Protein 8QRZ (pdb70)

Structure (mmCIF, N/CA/C/O backbone):
data_8QRZ
#
_entry.id   8QRZ
#
_cell.length_a   78.220
_cell.length_b   80.410
_cell.length_c   82.960
_cell.angle_alpha   90.17
_cell.angle_beta   94.39
_cell.angle_gamma   106.58
#
_symmetry.space_group_name_H-M   'P 1'
#
loop_
_entity.id
_entity.type
_entity.pdbx_description
1 polymer 'Sugar phosphate isomerase'
2 non-polymer 'RUBIDIUM ION'
3 water water
#
loop_
_atom_site.group_PDB
_atom_site.id
_atom_site.type_symbol
_atom_site.label_atom_id
_atom_site.label_alt_id
_atom_site.label_comp_id
_atom_site.label_asym_id
_atom_site.label_entity_id
_atom_site.label_seq_id
_atom_site.pdbx_PDB_ins_code
_atom_site.Cartn_x
_atom_site.Cartn_y
_atom_site.Cartn_z
_atom_site.occupancy
_atom_site.B_iso_or_equiv
_atom_site.auth_seq_id
_atom_site.auth_comp_id
_atom_site.auth_asym_id
_atom_site.auth_atom_id
_atom_site.pdbx_PDB_model_num
ATOM 1 N N . MET A 1 1 ? 0.860 17.625 0.196 1.00 44.41 1 MET A N 1
ATOM 2 C CA . MET A 1 1 ? 1.326 16.218 0.218 1.00 37.96 1 MET A CA 1
ATOM 3 C C . MET A 1 1 ? 2.840 16.215 0.429 1.00 39.28 1 MET A C 1
ATOM 4 O O . MET A 1 1 ? 3.517 17.014 -0.205 1.00 37.41 1 MET A O 1
ATOM 9 N N . LEU A 1 2 ? 3.335 15.332 1.280 1.00 28.65 2 LEU A N 1
ATOM 10 C CA . LEU A 1 2 ? 4.778 15.323 1.601 1.00 24.10 2 LEU A CA 1
ATOM 11 C C . LEU A 1 2 ? 5.606 14.680 0.486 1.00 25.50 2 LEU A C 1
ATOM 12 O O . LEU A 1 2 ? 5.080 13.822 -0.222 1.00 25.84 2 LEU A O 1
ATOM 17 N N . LEU A 1 3 ? 6.843 15.132 0.340 1.00 25.01 3 LEU A N 1
ATOM 18 C CA . LEU A 1 3 ? 7.762 14.616 -0.665 1.00 27.73 3 LEU A CA 1
ATOM 19 C C . LEU A 1 3 ? 8.750 13.654 -0.019 1.00 25.94 3 LEU A C 1
ATOM 20 O O . LEU A 1 3 ? 9.091 13.790 1.162 1.00 25.22 3 LEU A O 1
ATOM 25 N N . GLU A 1 4 ? 9.202 12.681 -0.812 1.00 25.08 4 GLU A N 1
ATOM 26 C CA . GLU A 1 4 ? 10.209 11.725 -0.373 1.00 26.75 4 GLU A CA 1
ATOM 27 C C . GLU A 1 4 ? 11.578 12.397 -0.249 1.00 30.07 4 GLU A C 1
ATOM 28 O O . GLU A 1 4 ? 11.886 13.383 -0.934 1.00 22.15 4 GLU A O 1
ATOM 34 N N . ARG A 1 5 ? 12.401 11.853 0.654 1.00 29.91 5 ARG A N 1
ATOM 35 C CA . ARG A 1 5 ? 13.720 12.424 0.920 1.00 31.80 5 ARG A CA 1
ATOM 36 C C . ARG A 1 5 ? 14.619 12.373 -0.315 1.00 31.82 5 ARG A C 1
ATOM 37 O O . ARG A 1 5 ? 15.312 13.349 -0.639 1.00 34.79 5 ARG A O 1
ATOM 45 N N . ASP A 1 6 ? 14.594 11.250 -1.009 1.00 34.57 6 ASP A N 1
ATOM 46 C CA . ASP A 1 6 ? 15.376 11.123 -2.261 1.00 31.85 6 ASP A CA 1
ATOM 47 C C . ASP A 1 6 ? 14.842 12.134 -3.274 1.00 30.58 6 ASP A C 1
ATOM 48 O O . ASP A 1 6 ? 13.620 12.264 -3.383 1.00 28.46 6 ASP A O 1
ATOM 53 N N . LEU A 1 7 ? 15.752 12.820 -3.963 1.00 27.42 7 LEU A N 1
ATOM 54 C CA . LEU A 1 7 ? 15.330 13.824 -4.970 1.00 28.21 7 LEU A CA 1
ATOM 55 C C . LEU A 1 7 ? 14.469 13.103 -6.010 1.00 22.73 7 LEU A C 1
ATOM 56 O O . LEU A 1 7 ? 13.400 13.601 -6.322 1.00 25.13 7 LEU A O 1
ATOM 61 N N . ILE A 1 8 ? 14.915 11.935 -6.472 1.00 24.61 8 ILE A N 1
ATOM 62 C CA . ILE A 1 8 ? 14.075 11.134 -7.404 1.00 22.55 8 ILE A CA 1
ATOM 63 C C . ILE A 1 8 ? 12.941 10.507 -6.594 1.00 28.07 8 ILE A C 1
ATOM 64 O O . ILE A 1 8 ? 13.230 9.714 -5.709 1.00 31.55 8 ILE A O 1
ATOM 69 N N . GLN A 1 9 ? 11.706 10.906 -6.871 1.00 29.53 9 GLN A N 1
ATOM 70 C CA . GLN A 1 9 ? 10.554 10.302 -6.202 1.00 26.30 9 GLN A CA 1
ATOM 71 C C . GLN A 1 9 ? 10.275 8.927 -6.784 1.00 27.35 9 GLN A C 1
ATOM 72 O O . GLN A 1 9 ? 10.433 8.709 -7.988 1.00 24.05 9 GLN A O 1
ATOM 78 N N . SER A 1 10 ? 9.864 7.986 -5.924 1.00 24.27 10 SER A N 1
ATOM 79 C CA . SER A 1 10 ? 9.288 6.751 -6.442 1.00 28.25 10 SER A CA 1
ATOM 80 C C . SER A 1 10 ? 7.908 6.999 -7.026 1.00 25.74 10 SER A C 1
ATOM 81 O O . SER A 1 10 ? 7.582 6.486 -8.102 1.00 26.37 10 SER A O 1
ATOM 84 N N . VAL A 1 11 ? 7.084 7.796 -6.347 1.00 24.83 11 VAL A N 1
ATOM 85 C CA . VAL A 1 11 ? 5.716 7.994 -6.817 1.00 24.53 11 VAL A CA 1
ATOM 86 C C . VAL A 1 11 ? 5.709 8.848 -8.086 1.00 30.79 11 VAL A C 1
ATOM 87 O O . VAL A 1 11 ? 6.370 9.894 -8.159 1.00 28.04 11 VAL A O 1
ATOM 91 N N . GLY A 1 12 ? 4.973 8.391 -9.109 1.00 26.94 12 GLY A N 1
ATOM 92 C CA . GLY A 1 12 ? 4.877 9.091 -10.371 1.00 26.16 12 GLY A CA 1
ATOM 93 C C . GLY A 1 12 ? 5.773 8.570 -11.484 1.00 31.66 12 GLY A C 1
ATOM 94 O O . GLY A 1 12 ? 5.657 9.048 -12.628 1.00 27.52 12 GLY A O 1
ATOM 95 N N . PHE A 1 13 ? 6.663 7.619 -11.187 1.00 28.35 13 PHE A N 1
ATOM 96 C CA . PHE A 1 13 ? 7.559 7.013 -12.173 1.00 24.06 13 PHE A CA 1
ATOM 97 C C . PHE A 1 13 ? 6.752 6.013 -12.992 1.00 32.48 13 PHE A C 1
ATOM 98 O O . PHE A 1 13 ? 6.490 4.884 -12.551 1.00 25.74 13 PHE A O 1
ATOM 106 N N . ARG A 1 14 ? 6.347 6.426 -14.190 1.00 26.54 14 ARG A N 1
ATOM 107 C CA . ARG A 1 14 ? 5.342 5.689 -14.940 1.00 28.33 14 ARG A CA 1
ATOM 108 C C . ARG A 1 14 ? 5.509 6.028 -16.412 1.00 28.44 14 ARG A C 1
ATOM 109 O O . ARG A 1 14 ? 6.091 7.059 -16.766 1.00 24.67 14 ARG A O 1
ATOM 117 N N . ASN A 1 15 ? 5.043 5.120 -17.265 1.00 22.42 15 ASN A N 1
ATOM 118 C CA . ASN A 1 15 ? 4.983 5.417 -18.683 1.00 26.94 15 ASN A CA 1
ATOM 119 C C . ASN A 1 15 ? 3.825 6.367 -18.950 1.00 28.63 15 ASN A C 1
ATOM 120 O O . ASN A 1 15 ? 2.809 6.358 -18.250 1.00 28.08 15 ASN A O 1
ATOM 125 N N . VAL A 1 16 ? 3.953 7.157 -20.010 1.00 28.64 16 VAL A N 1
ATOM 126 C CA . VAL A 1 16 ? 2.955 8.161 -20.343 1.00 33.32 16 VAL A CA 1
ATOM 127 C C . VAL A 1 16 ? 2.337 7.806 -21.683 1.00 32.39 16 VAL A C 1
ATOM 128 O O . VAL A 1 16 ? 3.051 7.472 -22.632 1.00 31.40 16 VAL A O 1
ATOM 132 N N A ARG A 1 17 ? 1.012 7.867 -21.753 0.57 34.12 17 ARG A N 1
ATOM 133 N N B ARG A 1 17 ? 1.013 7.869 -21.750 0.43 33.79 17 ARG A N 1
ATOM 134 C CA A ARG A 1 17 ? 0.265 7.465 -22.932 0.57 38.92 17 ARG A CA 1
ATOM 135 C CA B ARG A 1 17 ? 0.267 7.481 -22.933 0.43 38.91 17 ARG A CA 1
ATOM 136 C C A ARG A 1 17 ? -0.544 8.639 -23.468 0.57 40.21 17 ARG A C 1
ATOM 137 C C B ARG A 1 17 ? -0.509 8.671 -23.476 0.43 40.19 17 ARG A C 1
ATOM 138 O O A ARG A 1 17 ? -0.964 9.525 -22.716 0.57 40.80 17 ARG A O 1
ATOM 139 O O B ARG A 1 17 ? -0.870 9.594 -22.741 0.43 40.78 17 ARG A O 1
ATOM 154 N N . GLU A 1 18 ? -0.758 8.634 -24.780 1.00 33.49 18 GLU A N 1
ATOM 155 C CA . GLU A 1 18 ? -1.627 9.592 -25.445 1.00 41.61 18 GLU A CA 1
ATOM 156 C C . GLU A 1 18 ? -2.378 8.799 -26.488 1.00 38.17 18 GLU A C 1
ATOM 157 O O . GLU A 1 18 ? -1.750 8.103 -27.296 1.00 41.67 18 GLU A O 1
ATOM 163 N N . GLY A 1 19 ? -3.702 8.867 -26.439 1.00 43.26 19 GLY A N 1
ATOM 164 C CA . GLY A 1 19 ? -4.545 8.075 -27.319 1.00 44.36 19 GLY A CA 1
ATOM 165 C C . GLY A 1 19 ? -4.168 6.607 -27.400 1.00 46.33 19 GLY A C 1
ATOM 166 O O . GLY A 1 19 ? -4.252 6.001 -28.472 1.00 51.82 19 GLY A O 1
ATOM 167 N N . GLY A 1 20 ? -3.733 6.022 -26.283 1.00 47.03 20 GLY A N 1
ATOM 168 C CA . GLY A 1 20 ? -3.431 4.606 -26.206 1.00 46.51 20 GLY A CA 1
ATOM 169 C C . GLY A 1 20 ? -1.976 4.242 -26.435 1.00 44.55 20 GLY A C 1
ATOM 170 O O . GLY A 1 20 ? -1.499 3.258 -25.864 1.00 53.33 20 GLY A O 1
ATOM 171 N N . GLU A 1 21 ? -1.267 5.002 -27.260 1.00 45.43 21 GLU A N 1
ATOM 172 C CA . GLU A 1 21 ? 0.133 4.738 -27.548 1.00 48.38 21 GLU A CA 1
ATOM 173 C C . GLU A 1 21 ? 1.042 5.345 -26.480 1.00 46.37 21 GLU A C 1
ATOM 174 O O . GLU A 1 21 ? 0.784 6.442 -25.976 1.00 44.29 21 GLU A O 1
ATOM 180 N N . ILE A 1 22 ? 2.109 4.627 -26.134 1.00 45.62 22 ILE A N 1
ATOM 181 C CA . ILE A 1 22 ? 3.054 5.122 -25.138 1.00 41.80 22 ILE A CA 1
ATOM 182 C C . ILE A 1 22 ? 4.073 6.014 -25.824 1.00 37.57 22 ILE A C 1
ATOM 183 O O . ILE A 1 22 ? 4.813 5.561 -26.703 1.00 37.49 22 ILE A O 1
ATOM 188 N N . THR A 1 23 ? 4.158 7.261 -25.363 1.00 36.76 23 THR A N 1
ATOM 189 C CA . THR A 1 23 ? 5.023 8.308 -25.899 1.00 34.01 23 THR A CA 1
ATOM 190 C C . THR A 1 23 ? 6.315 8.486 -25.116 1.00 34.21 23 THR A C 1
ATOM 191 O O . THR A 1 23 ? 7.269 9.077 -25.631 1.00 28.68 23 THR A O 1
ATOM 195 N N . GLY A 1 24 ? 6.355 8.021 -23.874 1.00 32.40 24 GLY A N 1
ATOM 196 C CA . GLY A 1 24 ? 7.579 8.083 -23.102 1.00 31.91 24 GLY A CA 1
ATOM 197 C C . GLY A 1 24 ? 7.287 7.714 -21.665 1.00 31.83 24 GLY A C 1
ATOM 198 O O . GLY A 1 24 ? 6.285 7.048 -21.372 1.00 31.99 24 GLY A O 1
ATOM 199 N N . PHE A 1 25 ? 8.157 8.176 -20.774 1.00 30.77 25 PHE A N 1
ATOM 200 C CA . PHE A 1 25 ? 7.953 7.960 -19.352 1.00 28.22 25 PHE A CA 1
ATOM 201 C C . PHE A 1 25 ? 8.196 9.264 -18.613 1.00 29.53 25 PHE A C 1
ATOM 202 O O . PHE A 1 25 ? 8.821 10.191 -19.137 1.00 26.72 25 PHE A O 1
ATOM 210 N N . GLN A 1 26 ? 7.674 9.331 -17.392 1.00 24.03 26 GLN A N 1
ATOM 211 C CA . GLN A 1 26 ? 7.931 10.447 -16.498 1.00 25.71 26 GLN A CA 1
ATOM 212 C C . GLN A 1 26 ? 8.447 9.937 -15.160 1.00 28.62 26 GLN A C 1
ATOM 213 O O . GLN A 1 26 ? 8.320 8.759 -14.817 1.00 30.30 26 GLN A O 1
ATOM 219 N N . PHE A 1 27 ? 9.051 10.850 -14.409 1.00 26.90 27 PHE A N 1
ATOM 220 C CA . PHE A 1 27 ? 9.320 10.643 -12.993 1.00 28.24 27 PHE A CA 1
ATOM 221 C C . PHE A 1 27 ? 9.202 12.004 -12.331 1.00 29.85 27 PHE A C 1
ATOM 222 O O . PHE A 1 27 ? 9.073 13.023 -13.009 1.00 25.82 27 PHE A O 1
ATOM 230 N N . ARG A 1 28 ? 9.242 12.026 -11.001 1.00 23.88 28 ARG A N 1
ATOM 231 C CA . ARG A 1 28 ? 9.077 13.271 -10.261 1.00 22.53 28 ARG A CA 1
ATOM 232 C C . ARG A 1 28 ? 10.349 13.580 -9.475 1.00 27.77 28 ARG A C 1
ATOM 233 O O . ARG A 1 28 ? 11.089 12.672 -9.100 1.00 29.63 28 ARG A O 1
ATOM 241 N N . VAL A 1 29 ? 10.625 14.870 -9.246 1.00 24.71 29 VAL A N 1
ATOM 242 C CA . VAL A 1 29 ? 11.903 15.290 -8.661 1.00 24.04 29 VAL A CA 1
ATOM 243 C C . VAL A 1 29 ? 11.611 16.363 -7.639 1.00 21.73 29 VAL A C 1
ATOM 244 O O . VAL A 1 29 ? 11.061 17.410 -7.988 1.00 26.03 29 VAL A O 1
ATOM 248 N N . ARG A 1 30 ? 11.997 16.130 -6.392 1.00 22.91 30 ARG A N 1
ATOM 249 C CA . ARG A 1 30 ? 11.820 17.170 -5.391 1.00 20.70 30 ARG A CA 1
ATOM 250 C C . ARG A 1 30 ? 12.943 18.202 -5.549 1.00 22.01 30 ARG A C 1
ATOM 251 O O . ARG A 1 30 ? 14.098 17.851 -5.781 1.00 19.88 30 ARG A O 1
ATOM 259 N N . MET A 1 31 ? 12.583 19.466 -5.505 1.00 28.38 31 MET A N 1
ATOM 260 C CA . MET A 1 31 ? 13.555 20.543 -5.612 1.00 25.55 31 MET A CA 1
ATOM 261 C C . MET A 1 31 ? 14.650 20.358 -4.564 1.00 28.38 31 MET A C 1
ATOM 262 O O . MET A 1 31 ? 14.337 20.164 -3.382 1.00 26.99 31 MET A O 1
ATOM 267 N N . PRO A 1 32 ? 15.934 20.382 -4.948 1.00 26.32 32 PRO A N 1
ATOM 268 C CA . PRO A 1 32 ? 17.005 20.192 -3.943 1.00 28.05 32 PRO A CA 1
ATOM 269 C C . PRO A 1 32 ? 17.361 21.464 -3.171 1.00 27.53 32 PRO A C 1
ATOM 270 O O . PRO A 1 32 ? 17.788 21.403 -2.011 1.00 26.26 32 PRO A O 1
ATOM 274 N N . SER A 1 33 ? 17.169 22.623 -3.799 1.00 30.69 33 SER A N 1
ATOM 275 C CA . SER A 1 33 ? 17.535 23.902 -3.202 1.00 28.56 33 SER A CA 1
ATOM 276 C C . SER A 1 33 ? 16.637 24.218 -1.998 1.00 30.52 33 SER A C 1
ATOM 277 O O . SER A 1 33 ? 15.602 23.590 -1.760 1.00 29.40 33 SER A O 1
ATOM 280 N N . TYR A 1 34 ? 17.060 25.188 -1.199 1.00 29.86 34 TYR A N 1
ATOM 281 C CA . TYR A 1 34 ? 16.237 25.535 -0.057 1.00 28.52 34 TYR A CA 1
ATOM 282 C C . TYR A 1 34 ? 15.009 26.356 -0.422 1.00 32.25 34 TYR A C 1
ATOM 283 O O . TYR A 1 34 ? 14.201 26.633 0.472 1.00 35.84 34 TYR A O 1
ATOM 292 N N . ARG A 1 35 ? 14.823 26.730 -1.693 1.00 26.12 35 ARG A N 1
ATOM 293 C CA . ARG A 1 35 ? 13.640 27.477 -2.083 1.00 23.48 35 ARG A CA 1
ATOM 294 C C . ARG A 1 35 ? 13.119 26.965 -3.409 1.00 21.70 35 ARG A C 1
ATOM 295 O O . ARG A 1 35 ? 13.870 26.426 -4.218 1.00 23.22 35 ARG A O 1
ATOM 303 N N . GLY A 1 36 ? 11.818 27.120 -3.620 1.00 24.42 36 GLY A N 1
ATOM 304 C CA . GLY A 1 36 ? 11.320 27.140 -4.973 1.00 21.07 36 GLY A CA 1
ATOM 305 C C . GLY A 1 36 ? 11.879 28.339 -5.706 1.00 24.23 36 GLY A C 1
ATOM 306 O O . GLY A 1 36 ? 12.399 29.269 -5.089 1.00 24.73 36 GLY A O 1
ATOM 307 N N . MET A 1 37 ? 11.810 28.317 -7.037 1.00 26.53 37 MET A N 1
ATOM 308 C CA . MET A 1 37 ? 12.405 29.426 -7.771 1.00 21.48 37 MET A CA 1
ATOM 309 C C . MET A 1 37 ? 11.746 29.586 -9.123 1.00 23.04 37 MET A C 1
ATOM 310 O O . MET A 1 37 ? 10.925 28.769 -9.540 1.00 28.94 37 MET A O 1
ATOM 315 N N . ALA A 1 38 ? 12.126 30.671 -9.808 1.00 24.03 38 ALA A N 1
ATOM 316 C CA . ALA A 1 38 ? 11.591 30.930 -11.133 1.00 25.85 38 ALA A CA 1
ATOM 317 C C . ALA A 1 38 ? 12.023 29.821 -12.078 1.00 21.64 38 ALA A C 1
ATOM 318 O O . ALA A 1 38 ? 13.184 29.416 -12.080 1.00 21.39 38 ALA A O 1
ATOM 320 N N . ALA A 1 39 ? 11.072 29.323 -12.869 1.00 25.11 39 ALA A N 1
ATOM 321 C CA . ALA A 1 39 ? 11.336 28.191 -13.760 1.00 27.80 39 ALA A CA 1
ATOM 322 C C . ALA A 1 39 ? 12.456 28.468 -14.759 1.00 26.82 39 ALA A C 1
ATOM 323 O O . ALA A 1 39 ? 13.136 27.536 -15.207 1.00 23.90 39 ALA A O 1
ATOM 325 N N . SER A 1 40 ? 12.664 29.728 -15.132 1.00 28.31 40 SER A N 1
ATOM 326 C CA . SER A 1 40 ? 13.706 30.031 -16.100 1.00 27.49 40 SER A CA 1
ATOM 327 C C . SER A 1 40 ? 15.109 29.848 -15.543 1.00 26.88 40 SER A C 1
ATOM 328 O O . SER A 1 40 ? 16.065 29.854 -16.324 1.00 27.05 40 SER A O 1
ATOM 331 N N . LEU A 1 41 ? 15.258 29.703 -14.227 1.00 25.51 41 LEU A N 1
ATOM 332 C CA . LEU A 1 41 ? 16.559 29.468 -13.608 1.00 28.21 41 LEU A CA 1
ATOM 333 C C . LEU A 1 41 ? 16.982 28.016 -13.673 1.00 24.81 41 LEU A C 1
ATOM 334 O O . LEU A 1 41 ? 18.075 27.685 -13.205 1.00 25.47 41 LEU A O 1
ATOM 339 N N . ILE A 1 42 ? 16.149 27.167 -14.227 1.00 25.70 42 ILE A N 1
ATOM 340 C CA . ILE A 1 42 ? 16.484 25.772 -14.474 1.00 26.14 42 ILE A CA 1
ATOM 341 C C . ILE A 1 42 ? 17.428 25.680 -15.665 1.00 25.75 42 ILE A C 1
ATOM 342 O O . ILE A 1 42 ? 17.223 26.325 -16.701 1.00 23.94 42 ILE A O 1
ATOM 347 N N . ASP A 1 43 ? 18.460 24.851 -15.546 1.00 27.17 43 ASP A N 1
ATOM 348 C CA . ASP A 1 43 ? 19.352 24.636 -16.674 1.00 27.53 43 ASP A CA 1
ATOM 349 C C . ASP A 1 43 ? 19.293 23.205 -17.184 1.00 30.13 43 ASP A C 1
ATOM 350 O O . ASP A 1 43 ? 20.220 22.756 -17.853 1.00 31.38 43 ASP A O 1
ATOM 355 N N . GLY A 1 44 ? 18.232 22.477 -16.882 1.00 30.24 44 GLY A N 1
ATOM 356 C CA . GLY A 1 44 ? 17.995 21.183 -17.491 1.00 30.33 44 GLY A CA 1
ATOM 357 C C . GLY A 1 44 ? 18.223 20.052 -16.503 1.00 32.55 44 GLY A C 1
ATOM 358 O O . GLY A 1 44 ? 18.572 20.257 -15.338 1.00 31.33 44 GLY A O 1
ATOM 359 N N . ILE A 1 45 ? 18.020 18.838 -17.008 1.00 28.11 45 ILE A N 1
ATOM 360 C CA . ILE A 1 45 ? 18.250 17.632 -16.228 1.00 29.25 45 ILE A CA 1
ATOM 361 C C . ILE A 1 45 ? 18.595 16.511 -17.192 1.00 26.70 45 ILE A C 1
ATOM 362 O O . ILE A 1 45 ? 17.761 16.101 -18.005 1.00 34.73 45 ILE A O 1
ATOM 367 N N . GLY A 1 46 ? 19.836 16.035 -17.149 1.00 32.82 46 GLY A N 1
ATOM 368 C CA . GLY A 1 46 ? 20.182 14.839 -17.899 1.00 30.17 46 GLY A CA 1
ATOM 369 C C . GLY A 1 46 ? 19.609 13.602 -17.235 1.00 34.87 46 GLY A C 1
ATOM 370 O O . GLY A 1 46 ? 19.476 13.530 -16.016 1.00 29.66 46 GLY A O 1
ATOM 371 N N . VAL A 1 47 ? 19.234 12.622 -18.049 1.00 33.34 47 VAL A N 1
ATOM 372 C CA . VAL A 1 47 ? 18.566 11.423 -17.554 1.00 31.77 47 VAL A CA 1
ATOM 373 C C . VAL A 1 47 ? 19.257 10.189 -18.122 1.00 35.83 47 VAL A C 1
ATOM 374 O O . VAL A 1 47 ? 19.576 10.136 -19.317 1.00 36.88 47 VAL A O 1
ATOM 378 N N . ARG A 1 48 ? 19.457 9.178 -17.269 1.00 34.81 48 ARG A N 1
ATOM 379 C CA . ARG A 1 48 ? 20.061 7.930 -17.719 1.00 35.78 48 ARG A CA 1
ATOM 380 C C . ARG A 1 48 ? 19.460 6.730 -16.986 1.00 40.57 48 ARG A C 1
ATOM 381 O O . ARG A 1 48 ? 19.336 6.735 -15.755 1.00 32.65 48 ARG A O 1
ATOM 389 N N . ILE A 1 49 ? 19.040 5.733 -17.763 1.00 34.11 49 ILE A N 1
ATOM 390 C CA . ILE A 1 49 ? 18.841 4.362 -17.313 1.00 42.00 49 ILE A CA 1
ATOM 391 C C . ILE A 1 49 ? 19.748 3.502 -18.187 1.00 40.49 49 ILE A C 1
ATOM 392 O O . ILE A 1 49 ? 19.541 3.429 -19.404 1.00 38.20 49 ILE A O 1
ATOM 397 N N . PRO A 1 50 ? 20.745 2.823 -17.621 1.00 41.35 50 PRO A N 1
ATOM 398 C CA . PRO A 1 50 ? 21.761 2.176 -18.458 1.00 43.02 50 PRO A CA 1
ATOM 399 C C . PRO A 1 50 ? 21.139 1.133 -19.374 1.00 43.18 50 PRO A C 1
ATOM 400 O O . PRO A 1 50 ? 20.426 0.224 -18.932 1.00 42.13 50 PRO A O 1
ATOM 404 N N . GLY A 1 51 ? 21.391 1.298 -20.664 1.00 37.65 51 GLY A N 1
ATOM 405 C CA . GLY A 1 51 ? 20.899 0.397 -21.664 1.00 35.40 51 GLY A CA 1
ATOM 406 C C . GLY A 1 51 ? 19.525 0.713 -22.195 1.00 41.36 51 GLY A C 1
ATOM 407 O O . GLY A 1 51 ? 19.072 0.033 -23.126 1.00 49.75 51 GLY A O 1
ATOM 408 N N . LEU A 1 52 ? 18.844 1.694 -21.646 1.00 37.15 52 LEU A N 1
ATOM 409 C CA . LEU A 1 52 ? 17.505 2.002 -22.144 1.00 40.08 52 LEU A CA 1
ATOM 410 C C . LEU A 1 52 ? 17.315 3.476 -22.439 1.00 32.50 52 LEU A C 1
ATOM 411 O O . LEU A 1 52 ? 16.589 3.817 -23.371 1.00 31.37 52 LEU A O 1
ATOM 416 N N . VAL A 1 53 ? 17.938 4.351 -21.662 1.00 39.74 53 VAL A N 1
ATOM 417 C CA . VAL A 1 53 ? 17.729 5.787 -21.777 1.00 39.38 53 VAL A CA 1
ATOM 418 C C . VAL A 1 53 ? 19.043 6.503 -21.512 1.00 35.19 53 VAL A C 1
ATOM 419 O O . VAL A 1 53 ? 19.761 6.180 -20.562 1.00 37.09 53 VAL A O 1
ATOM 423 N N . ASP A 1 54 ? 19.352 7.481 -22.361 1.00 38.18 54 ASP A N 1
ATOM 424 C CA . ASP A 1 54 ? 20.555 8.292 -22.202 1.00 38.13 54 ASP A CA 1
ATOM 425 C C . ASP A 1 54 ? 20.296 9.561 -23.013 1.00 42.31 54 ASP A C 1
ATOM 426 O O . ASP A 1 54 ? 20.342 9.521 -24.248 1.00 37.81 54 ASP A O 1
ATOM 431 N N . VAL A 1 55 ? 19.955 10.653 -22.314 1.00 40.05 55 VAL A N 1
ATOM 432 C CA . VAL A 1 55 ? 19.622 11.928 -22.947 1.00 34.99 55 VAL A CA 1
ATOM 433 C C . VAL A 1 55 ? 20.310 13.063 -22.206 1.00 30.35 55 VAL A C 1
ATOM 434 O O . VAL A 1 55 ? 20.501 13.015 -20.986 1.00 32.33 55 VAL A O 1
ATOM 438 N N . GLY A 1 56 ? 20.680 14.096 -22.962 1.00 32.25 56 GLY A N 1
ATOM 439 C CA . GLY A 1 56 ? 21.321 15.274 -22.409 1.00 33.53 56 GLY A CA 1
ATOM 440 C C . GLY A 1 56 ? 20.337 16.163 -21.678 1.00 33.30 56 GLY A C 1
ATOM 441 O O . GLY A 1 56 ? 19.114 15.956 -21.700 1.00 33.65 56 GLY A O 1
ATOM 442 N N . PRO A 1 57 ? 20.875 17.194 -21.014 1.00 36.94 57 PRO A N 1
ATOM 443 C CA . PRO A 1 57 ? 20.052 17.986 -20.085 1.00 30.78 57 PRO A CA 1
ATOM 444 C C . PRO A 1 57 ? 18.948 18.809 -20.734 1.00 30.68 57 PRO A C 1
ATOM 445 O O . PRO A 1 57 ? 18.042 19.239 -20.019 1.00 31.13 57 PRO A O 1
ATOM 449 N N . ASP A 1 58 ? 18.979 19.062 -22.040 1.00 33.65 58 ASP A N 1
ATOM 450 C CA . ASP A 1 58 ? 17.973 19.912 -22.656 1.00 30.92 58 ASP A CA 1
ATOM 451 C C . ASP A 1 58 ? 16.834 19.127 -23.298 1.00 34.72 58 ASP A C 1
ATOM 452 O O . ASP A 1 58 ? 15.920 19.741 -23.863 1.00 33.00 58 ASP A O 1
ATOM 457 N N . VAL A 1 59 ? 16.848 17.800 -23.205 1.00 28.95 59 VAL A N 1
ATOM 458 C CA . VAL A 1 59 ? 15.873 16.975 -23.912 1.00 30.29 59 VAL A CA 1
ATOM 459 C C . VAL A 1 59 ? 14.589 16.762 -23.111 1.00 26.90 59 VAL A C 1
ATOM 460 O O . VAL A 1 59 ? 13.498 16.912 -23.685 1.00 27.41 59 VAL A O 1
ATOM 464 N N . PRO A 1 60 ? 14.621 16.409 -21.820 1.00 27.06 60 PRO A N 1
ATOM 465 C CA . PRO A 1 60 ? 13.351 16.153 -21.124 1.00 23.49 60 PRO A CA 1
ATOM 466 C C . PRO A 1 60 ? 12.481 17.393 -21.049 1.00 22.97 60 PRO A C 1
ATOM 467 O O . PRO A 1 60 ? 12.974 18.519 -20.973 1.00 25.07 60 PRO A O 1
ATOM 471 N N . LEU A 1 61 ? 11.167 17.170 -21.078 1.00 26.60 61 LEU A N 1
ATOM 472 C CA . LEU A 1 61 ? 10.182 18.225 -20.863 1.00 25.72 61 LEU A CA 1
ATOM 473 C C . LEU A 1 61 ? 9.793 18.322 -19.388 1.00 28.81 61 LEU A C 1
ATOM 474 O O . LEU A 1 61 ? 9.858 17.334 -18.632 1.00 22.77 61 LEU A O 1
ATOM 479 N N . TRP A 1 62 ? 9.361 19.529 -18.995 1.00 27.03 62 TRP A N 1
ATOM 480 C CA . TRP A 1 62 ? 9.079 19.889 -17.602 1.00 26.53 62 TRP A CA 1
ATOM 481 C C . TRP A 1 62 ? 7.616 20.278 -17.465 1.00 25.75 62 TRP A C 1
ATOM 482 O O . TRP A 1 62 ? 7.165 21.229 -18.112 1.00 23.64 62 TRP A O 1
ATOM 493 N N . THR A 1 63 ? 6.869 19.555 -16.630 1.00 25.40 63 THR A N 1
ATOM 494 C CA . THR A 1 63 ? 5.538 20.000 -16.247 1.00 22.23 63 THR A CA 1
ATOM 495 C C . THR A 1 63 ? 5.616 20.720 -14.899 1.00 19.41 63 THR A C 1
ATOM 496 O O . THR A 1 63 ? 5.935 20.113 -13.869 1.00 24.24 63 THR A O 1
ATOM 500 N N . LEU A 1 64 ? 5.326 22.016 -14.915 1.00 25.75 64 LEU A N 1
ATOM 501 C CA . LEU A 1 64 ? 5.377 22.870 -13.736 1.00 20.32 64 LEU A CA 1
ATOM 502 C C . LEU A 1 64 ? 4.105 23.692 -13.716 1.00 27.95 64 LEU A C 1
ATOM 503 O O . LEU A 1 64 ? 3.689 24.217 -14.756 1.00 26.93 64 LEU A O 1
ATOM 508 N N . GLN A 1 65 ? 3.492 23.793 -12.541 1.00 27.53 65 GLN A N 1
ATOM 509 C CA . GLN A 1 65 ? 2.273 24.569 -12.352 1.00 27.89 65 GLN A CA 1
ATOM 510 C C . GLN A 1 65 ? 1.277 24.302 -13.487 1.00 26.45 65 GLN A C 1
ATOM 511 O O . GLN A 1 65 ? 0.736 25.217 -14.106 1.00 29.91 65 GLN A O 1
ATOM 517 N N . GLY A 1 66 ? 1.074 23.025 -13.788 1.00 31.40 66 GLY A N 1
ATOM 518 C CA . GLY A 1 66 ? -0.020 22.599 -14.644 1.00 28.34 66 GLY A CA 1
ATOM 519 C C . GLY A 1 66 ? 0.204 22.702 -16.139 1.00 30.21 66 GLY A C 1
ATOM 520 O O . GLY A 1 66 ? -0.736 22.448 -16.899 1.00 38.64 66 GLY A O 1
ATOM 521 N N . GLN A 1 67 ? 1.407 23.060 -16.593 1.00 30.96 67 GLN A N 1
ATOM 522 C CA . GLN A 1 67 ? 1.720 23.174 -18.016 1.00 28.62 67 GLN A CA 1
ATOM 523 C C . GLN A 1 67 ? 3.061 22.513 -18.283 1.00 22.87 67 GLN A C 1
ATOM 524 O O . GLN A 1 67 ? 3.931 22.485 -17.415 1.00 23.87 67 GLN A O 1
ATOM 530 N N . GLN A 1 68 ? 3.240 22.008 -19.499 1.00 26.69 68 GLN A N 1
ATOM 531 C CA . GLN A 1 68 ? 4.476 21.346 -19.884 1.00 24.03 68 GLN A CA 1
ATOM 532 C C . GLN A 1 68 ? 5.329 22.231 -20.795 1.00 25.60 68 GLN A C 1
ATOM 533 O O . GLN A 1 68 ? 4.830 22.826 -21.754 1.00 27.30 68 GLN A O 1
ATOM 539 N N . TYR A 1 69 ? 6.626 22.276 -20.530 1.00 25.38 69 TYR A N 1
ATOM 540 C CA . TYR A 1 69 ? 7.520 23.125 -21.301 1.00 26.57 69 TYR A CA 1
ATOM 541 C C . TYR A 1 69 ? 8.760 22.350 -21.713 1.00 30.35 69 TYR A C 1
ATOM 542 O O . TYR A 1 69 ? 9.197 21.427 -21.018 1.00 27.09 69 TYR A O 1
ATOM 551 N N . THR A 1 70 ? 9.332 22.750 -22.848 1.00 26.35 70 THR A N 1
ATOM 552 C CA . THR A 1 70 ? 10.706 22.386 -23.155 1.00 26.27 70 THR A CA 1
ATOM 553 C C . THR A 1 70 ? 11.668 23.228 -22.313 1.00 23.45 70 THR A C 1
ATOM 554 O O . THR A 1 70 ? 11.283 24.216 -21.699 1.00 25.72 70 THR A O 1
ATOM 558 N N . LEU A 1 71 ? 12.942 22.847 -22.293 1.00 23.32 71 LEU A N 1
ATOM 559 C CA . LEU A 1 71 ? 13.902 23.703 -21.610 1.00 25.09 71 LEU A CA 1
ATOM 560 C C . LEU A 1 71 ? 14.041 25.043 -22.316 1.00 28.38 71 LEU A C 1
ATOM 561 O O . LEU A 1 71 ? 14.222 26.076 -21.663 1.00 28.70 71 LEU A O 1
ATOM 566 N N . ALA A 1 72 ? 13.996 25.050 -23.651 1.00 25.64 72 ALA A N 1
ATOM 567 C CA . ALA A 1 72 ? 14.123 26.323 -24.353 1.00 28.27 72 ALA A CA 1
ATOM 568 C C . ALA A 1 72 ? 13.001 27.257 -23.930 1.00 29.89 72 ALA A C 1
ATOM 569 O O . ALA A 1 72 ? 13.218 28.463 -23.739 1.00 30.49 72 ALA A O 1
ATOM 571 N N . GLU A 1 73 ? 11.809 26.696 -23.698 1.00 22.26 73 GLU A N 1
ATOM 572 C CA . GLU A 1 73 ? 10.689 27.515 -23.261 1.00 22.50 73 GLU A CA 1
ATOM 573 C C . GLU A 1 73 ? 10.897 28.019 -21.841 1.00 26.53 73 GLU A C 1
ATOM 574 O O . GLU A 1 73 ? 10.744 29.213 -21.576 1.00 30.76 73 GLU A O 1
ATOM 580 N N . LEU A 1 74 ? 11.264 27.130 -20.918 1.00 24.96 74 LEU A N 1
ATOM 581 C CA . LEU A 1 74 ? 11.590 27.569 -19.565 1.00 24.09 74 LEU A CA 1
ATOM 582 C C . LEU A 1 74 ? 12.572 28.741 -19.576 1.00 26.03 74 LEU A C 1
ATOM 583 O O . LEU A 1 74 ? 12.388 29.720 -18.849 1.00 29.23 74 LEU A O 1
ATOM 588 N N . TRP A 1 75 ? 13.582 28.698 -20.445 1.00 29.53 75 TRP A N 1
ATOM 589 C CA . TRP A 1 75 ? 14.582 29.766 -20.447 1.00 29.81 75 TRP A CA 1
ATOM 590 C C . TRP A 1 75 ? 13.967 31.129 -20.758 1.00 29.26 75 TRP A C 1
ATOM 591 O O . TRP A 1 75 ? 14.346 32.137 -20.145 1.00 29.15 75 TRP A O 1
ATOM 602 N N . ASP A 1 76 ? 12.989 31.174 -21.662 1.00 27.50 76 ASP A N 1
ATOM 603 C CA . ASP A 1 76 ? 12.380 32.430 -22.080 1.00 37.07 76 ASP A CA 1
ATOM 604 C C . ASP A 1 76 ? 11.107 32.780 -21.318 1.00 34.15 76 ASP A C 1
ATOM 605 O O . ASP A 1 76 ? 10.580 33.880 -21.508 1.00 33.19 76 ASP A O 1
ATOM 610 N N . GLY A 1 77 ? 10.623 31.900 -20.437 1.00 31.53 77 GLY A N 1
ATOM 611 C CA . GLY A 1 77 ? 9.383 32.159 -19.737 1.00 27.74 77 GLY A CA 1
ATOM 612 C C . GLY A 1 77 ? 9.531 33.163 -18.603 1.00 26.39 77 GLY A C 1
ATOM 613 O O . GLY A 1 77 ? 10.599 33.345 -18.033 1.00 30.92 77 GLY A O 1
ATOM 614 N N . ASP A 1 78 ? 8.420 33.823 -18.274 1.00 26.49 78 ASP A N 1
ATOM 615 C CA . ASP A 1 78 ? 8.308 34.724 -17.130 1.00 29.78 78 ASP A CA 1
ATOM 616 C C . ASP A 1 78 ? 7.127 34.276 -16.276 1.00 32.06 78 ASP A C 1
ATOM 617 O O . ASP A 1 78 ? 6.076 33.899 -16.805 1.00 30.72 78 ASP A O 1
ATOM 622 N N . GLY A 1 79 ? 7.286 34.326 -14.957 1.00 33.05 79 GLY A N 1
ATOM 623 C CA . GLY A 1 79 ? 6.178 34.062 -14.069 1.00 28.34 79 GLY A CA 1
ATOM 624 C C . GLY A 1 79 ? 5.987 32.613 -13.683 1.00 29.56 79 GLY A C 1
ATOM 625 O O . GLY A 1 79 ? 5.298 32.343 -12.698 1.00 29.70 79 GLY A O 1
ATOM 626 N N . VAL A 1 80 ? 6.570 31.677 -14.443 1.00 27.54 80 VAL A N 1
ATOM 627 C CA . VAL A 1 80 ? 6.478 30.250 -14.161 1.00 30.10 80 VAL A CA 1
ATOM 628 C C . VAL A 1 80 ? 7.490 29.885 -13.082 1.00 28.16 80 VAL A C 1
ATOM 629 O O . VAL A 1 80 ? 8.640 30.346 -13.108 1.00 25.48 80 VAL A O 1
ATOM 633 N N . ARG A 1 81 ? 7.081 29.034 -12.140 1.00 22.95 81 ARG A N 1
ATOM 634 C CA . ARG A 1 81 ? 7.935 28.663 -11.024 1.00 24.72 81 ARG A CA 1
ATOM 635 C C . ARG A 1 81 ? 8.029 27.154 -10.871 1.00 26.20 81 ARG A C 1
ATOM 636 O O . ARG A 1 81 ? 7.122 26.409 -11.248 1.00 28.85 81 ARG A O 1
ATOM 644 N N . TRP A 1 82 ? 9.141 26.718 -10.296 1.00 31.77 82 TRP A N 1
ATOM 645 C CA . TRP A 1 82 ? 9.231 25.397 -9.680 1.00 25.10 82 TRP A CA 1
ATOM 646 C C . TRP A 1 82 ? 9.021 25.584 -8.181 1.00 23.84 82 TRP A C 1
ATOM 647 O O . TRP A 1 82 ? 9.991 25.751 -7.431 1.00 25.48 82 TRP A O 1
ATOM 658 N N . PRO A 1 83 ? 7.772 25.593 -7.718 1.00 25.03 83 PRO A N 1
ATOM 659 C CA . PRO A 1 83 ? 7.502 25.830 -6.290 1.00 19.64 83 PRO A CA 1
ATOM 660 C C . PRO A 1 83 ? 8.045 24.713 -5.414 1.00 21.94 83 PRO A C 1
ATOM 661 O O . PRO A 1 83 ? 7.959 23.531 -5.761 1.00 23.80 83 PRO A O 1
ATOM 665 N N . LEU A 1 84 ? 8.568 25.111 -4.247 1.00 23.55 84 LEU A N 1
ATOM 666 C CA . LEU A 1 84 ? 9.209 24.166 -3.340 1.00 21.67 84 LEU A CA 1
ATOM 667 C C . LEU A 1 84 ? 8.263 23.039 -2.976 1.00 25.33 84 LEU A C 1
ATOM 668 O O . LEU A 1 84 ? 8.677 21.876 -2.886 1.00 25.91 84 LEU A O 1
ATOM 673 N N . GLU A 1 85 ? 6.978 23.357 -2.817 1.00 23.94 85 GLU A N 1
ATOM 674 C CA . GLU A 1 85 ? 6.008 22.360 -2.399 1.00 25.64 85 GLU A CA 1
ATOM 675 C C . GLU A 1 85 ? 5.625 21.359 -3.491 1.00 25.73 85 GLU A C 1
ATOM 676 O O . GLU A 1 85 ? 4.917 20.395 -3.180 1.00 23.78 85 GLU A O 1
ATOM 682 N N . ASP A 1 86 ? 6.053 21.541 -4.742 1.00 22.95 86 ASP A N 1
ATOM 683 C CA . ASP A 1 86 ? 5.750 20.588 -5.809 1.00 24.17 86 ASP A CA 1
ATOM 684 C C . ASP A 1 86 ? 7.013 19.893 -6.297 1.00 25.46 86 ASP A C 1
ATOM 685 O O . ASP A 1 86 ? 8.028 20.546 -6.572 1.00 28.29 86 ASP A O 1
ATOM 690 N N . ALA A 1 87 ? 6.930 18.583 -6.486 1.00 22.00 87 ALA A N 1
ATOM 691 C CA . ALA A 1 87 ? 7.944 17.910 -7.294 1.00 24.62 87 ALA A CA 1
ATOM 692 C C . ALA A 1 87 ? 7.832 18.332 -8.755 1.00 24.04 87 ALA A C 1
ATOM 693 O O . ALA A 1 87 ? 6.729 18.482 -9.297 1.00 22.00 87 ALA A O 1
ATOM 695 N N . ALA A 1 88 ? 8.978 18.510 -9.402 1.00 21.23 88 ALA A N 1
ATOM 696 C CA . ALA A 1 88 ? 8.948 18.723 -10.841 1.00 26.01 88 ALA A CA 1
ATOM 697 C C . ALA A 1 88 ? 8.633 17.416 -11.551 1.00 26.20 88 ALA A C 1
ATOM 698 O O . ALA A 1 88 ? 9.196 16.366 -11.231 1.00 28.33 88 ALA A O 1
ATOM 700 N N . ILE A 1 89 ? 7.746 17.486 -12.533 1.00 23.74 89 ILE A N 1
ATOM 701 C CA . ILE A 1 89 ? 7.352 16.325 -13.312 1.00 27.61 89 ILE A CA 1
ATOM 702 C C . ILE A 1 89 ? 8.184 16.311 -14.591 1.00 28.18 89 ILE A C 1
ATOM 703 O O . ILE A 1 89 ? 7.982 17.136 -15.489 1.00 25.33 89 ILE A O 1
ATOM 708 N N . ILE A 1 90 ? 9.118 15.374 -14.677 1.00 30.47 90 ILE A N 1
ATOM 709 C CA . ILE A 1 90 ? 10.035 15.260 -15.808 1.00 27.21 90 ILE A CA 1
ATOM 710 C C . ILE A 1 90 ? 9.509 14.189 -16.753 1.00 29.29 90 ILE A C 1
ATOM 711 O O . ILE A 1 90 ? 9.339 13.030 -16.356 1.00 27.43 90 ILE A O 1
ATOM 716 N N . PHE A 1 91 ? 9.295 14.555 -18.008 1.00 25.25 91 PHE A N 1
ATOM 717 C CA . PHE A 1 91 ? 8.857 13.618 -19.034 1.00 28.52 91 PHE A CA 1
ATOM 718 C C . PHE A 1 91 ? 10.012 13.385 -19.997 1.00 29.89 91 PHE A C 1
ATOM 719 O O . PHE A 1 91 ? 10.672 14.338 -20.429 1.00 32.41 91 PHE A O 1
ATOM 727 N N . VAL A 1 92 ? 10.285 12.123 -20.292 1.00 31.46 92 VAL A N 1
ATOM 728 C CA . VAL A 1 92 ? 11.356 11.737 -21.204 1.00 33.59 92 VAL A CA 1
ATOM 729 C C . VAL A 1 92 ? 10.718 11.100 -22.433 1.00 32.36 92 VAL A C 1
ATOM 730 O O . VAL A 1 92 ? 10.010 10.091 -22.301 1.00 32.72 92 VAL A O 1
ATOM 734 N N . PRO A 1 93 ? 10.915 11.659 -23.628 1.00 28.51 93 PRO A N 1
ATOM 735 C CA . PRO A 1 93 ? 10.341 11.072 -24.854 1.00 34.66 93 PRO A CA 1
ATOM 736 C C . PRO A 1 93 ? 10.951 9.706 -25.123 1.00 33.72 93 PRO A C 1
ATOM 737 O O . PRO A 1 93 ? 12.170 9.572 -25.201 1.00 34.00 93 PRO A O 1
ATOM 741 N N . LEU A 1 94 ? 10.099 8.685 -25.240 1.00 33.86 94 LEU A N 1
ATOM 742 C CA . LEU A 1 94 ? 10.587 7.331 -25.478 1.00 35.45 94 LEU A CA 1
ATOM 743 C C . LEU A 1 94 ? 9.442 6.484 -25.993 1.00 37.26 94 LEU A C 1
ATOM 744 O O . LEU A 1 94 ? 8.693 5.898 -25.202 1.00 35.10 94 LEU A O 1
ATOM 749 N N . PRO A 1 95 ? 9.257 6.417 -27.305 1.00 39.24 95 PRO A N 1
ATOM 750 C CA . PRO A 1 95 ? 8.100 5.690 -27.842 1.00 35.89 95 PRO A CA 1
ATOM 751 C C . PRO A 1 95 ? 8.116 4.245 -27.371 1.00 32.46 95 PRO A C 1
ATOM 752 O O . PRO A 1 95 ? 9.165 3.603 -27.315 1.00 33.39 95 PRO A O 1
ATOM 756 N N . GLY A 1 96 ? 6.943 3.754 -26.979 1.00 32.98 96 GLY A N 1
ATOM 757 C CA . GLY A 1 96 ? 6.870 2.452 -26.350 1.00 39.03 96 GLY A CA 1
ATOM 758 C C . GLY A 1 96 ? 7.156 2.496 -24.860 1.00 36.90 96 GLY A C 1
ATOM 759 O O . GLY A 1 96 ? 6.650 1.657 -24.101 1.00 35.25 96 GLY A O 1
ATOM 760 N N . GLY A 1 97 ? 7.983 3.448 -24.428 1.00 32.64 97 GLY A N 1
ATOM 761 C CA . GLY A 1 97 ? 8.187 3.636 -23.001 1.00 34.44 97 GLY A CA 1
ATOM 762 C C . GLY A 1 97 ? 9.261 2.730 -22.419 1.00 33.62 97 GLY A C 1
ATOM 763 O O . GLY A 1 97 ? 10.271 2.428 -23.054 1.00 36.57 97 GLY A O 1
ATOM 764 N N . LEU A 1 98 ? 9.036 2.313 -21.164 1.00 34.81 98 LEU A N 1
ATOM 765 C CA . LEU A 1 98 ? 9.952 1.495 -20.381 1.00 29.15 98 LEU A CA 1
ATOM 766 C C . LEU A 1 98 ? 9.278 0.193 -19.968 1.00 32.98 98 LEU A C 1
ATOM 767 O O . LEU A 1 98 ? 8.078 0.188 -19.652 1.00 31.41 98 LEU A O 1
ATOM 772 N N . PRO A 1 99 ? 10.018 -0.915 -19.917 1.00 34.34 99 PRO A N 1
ATOM 773 C CA . PRO A 1 99 ? 9.409 -2.176 -19.489 1.00 27.63 99 PRO A CA 1
ATOM 774 C C . PRO A 1 99 ? 9.118 -2.160 -18.002 1.00 31.67 99 PRO A C 1
ATOM 775 O O . PRO A 1 99 ? 9.755 -1.442 -17.232 1.00 34.39 99 PRO A O 1
ATOM 779 N N . ASP A 1 100 ? 8.128 -2.959 -17.606 1.00 26.22 100 ASP A N 1
ATOM 780 C CA . ASP A 1 100 ? 7.855 -3.185 -16.195 1.00 28.18 100 ASP A CA 1
ATOM 781 C C . ASP A 1 100 ? 9.133 -3.484 -15.415 1.00 33.00 100 ASP A C 1
ATOM 782 O O . ASP A 1 100 ? 10.017 -4.198 -15.889 1.00 29.84 100 ASP A O 1
ATOM 787 N N . GLY A 1 101 ? 9.226 -2.955 -14.202 1.00 34.68 101 GLY A N 1
ATOM 788 C CA . GLY A 1 101 ? 10.247 -3.425 -13.292 1.00 35.06 101 GLY A CA 1
ATOM 789 C C . GLY A 1 101 ? 10.859 -2.303 -12.487 1.00 33.21 101 GLY A C 1
ATOM 790 O O . GLY A 1 101 ? 10.313 -1.202 -12.401 1.00 27.96 101 GLY A O 1
ATOM 791 N N . VAL A 1 102 ? 12.005 -2.635 -11.859 1.00 29.46 102 VAL A N 1
ATOM 792 C CA . VAL A 1 102 ? 12.862 -1.699 -11.141 1.00 30.44 102 VAL A CA 1
ATOM 793 C C . VAL A 1 102 ? 13.938 -1.237 -12.101 1.00 32.76 102 VAL A C 1
ATOM 794 O O . VAL A 1 102 ? 14.483 -2.044 -12.860 1.00 33.18 102 VAL A O 1
ATOM 798 N N . HIS A 1 103 ? 14.235 0.065 -12.076 1.00 32.60 103 HIS A N 1
ATOM 799 C CA . HIS A 1 103 ? 15.165 0.695 -13.011 1.00 33.65 103 HIS A CA 1
ATOM 800 C C . HIS A 1 103 ? 16.110 1.600 -12.242 1.00 30.78 103 HIS A C 1
ATOM 801 O O . HIS A 1 103 ? 15.662 2.428 -11.443 1.00 34.21 103 HIS A O 1
ATOM 808 N N . GLU A 1 104 ? 17.403 1.460 -12.497 1.00 26.46 104 GLU A N 1
ATOM 809 C CA . GLU A 1 104 ? 18.395 2.335 -11.889 1.00 33.80 104 GLU A CA 1
ATOM 810 C C . GLU A 1 104 ? 18.404 3.655 -12.654 1.00 35.24 104 GLU A C 1
ATOM 811 O O . GLU A 1 104 ? 18.889 3.717 -13.786 1.00 33.14 104 GLU A O 1
ATOM 817 N N . LEU A 1 105 ? 17.865 4.708 -12.040 1.00 34.90 105 LEU A N 1
ATOM 818 C CA . LEU A 1 105 ? 17.653 5.990 -12.699 1.00 31.18 105 LEU A CA 1
ATOM 819 C C . LEU A 1 105 ? 18.662 7.011 -12.193 1.00 35.63 105 LEU A C 1
ATOM 820 O O . LEU A 1 105 ? 18.795 7.217 -10.979 1.00 34.48 105 LEU A O 1
ATOM 825 N N . SER A 1 106 ? 19.360 7.648 -13.132 1.00 31.95 106 SER A N 1
ATOM 826 C CA . SER A 1 106 ? 20.419 8.606 -12.848 1.00 36.74 106 SER A CA 1
ATOM 827 C C . SER A 1 106 ? 20.075 9.935 -13.503 1.00 31.25 106 SER A C 1
ATOM 828 O O . SER A 1 106 ? 19.788 9.984 -14.704 1.00 32.33 106 SER A O 1
ATOM 831 N N . ILE A 1 107 ? 20.087 11.002 -12.710 1.00 30.13 107 ILE A N 1
ATOM 832 C CA . ILE A 1 107 ? 19.729 12.331 -13.184 1.00 29.21 107 ILE A CA 1
ATOM 833 C C . ILE A 1 107 ? 20.892 13.276 -12.922 1.00 30.29 107 ILE A C 1
ATOM 834 O O . ILE A 1 107 ? 21.671 13.088 -11.982 1.00 36.69 107 ILE A O 1
ATOM 839 N N . GLU A 1 108 ? 21.018 14.294 -13.768 1.00 31.13 108 GLU A N 1
ATOM 840 C CA . GLU A 1 108 ? 21.971 15.390 -13.547 1.00 31.96 108 GLU A CA 1
ATOM 841 C C . GLU A 1 108 ? 21.179 16.684 -13.668 1.00 30.46 108 GLU A C 1
ATOM 842 O O . GLU A 1 108 ? 20.841 17.112 -14.773 1.00 32.58 108 GLU A O 1
ATOM 848 N N . LEU A 1 109 ? 20.857 17.284 -12.529 1.00 29.47 109 LEU A N 1
ATOM 849 C CA . LEU A 1 109 ? 19.987 18.444 -12.459 1.00 28.25 109 LEU A CA 1
ATOM 850 C C . LEU A 1 109 ? 20.823 19.712 -12.332 1.00 31.24 109 LEU A C 1
ATOM 851 O O . LEU A 1 109 ? 21.782 19.757 -11.560 1.00 33.10 109 LEU A O 1
ATOM 856 N N . ARG A 1 110 ? 20.463 20.742 -13.088 1.00 26.41 110 ARG A N 1
ATOM 857 C CA . ARG A 1 110 ? 21.260 21.962 -13.101 1.00 28.47 110 ARG A CA 1
ATOM 858 C C . ARG A 1 110 ? 20.369 23.151 -12.794 1.00 27.44 110 ARG A C 1
ATOM 859 O O . ARG A 1 110 ? 19.302 23.287 -13.392 1.00 30.55 110 ARG A O 1
ATOM 867 N N . LEU A 1 111 ? 20.811 24.001 -11.857 1.00 27.81 111 LEU A N 1
ATOM 868 C CA . LEU A 1 111 ? 20.074 25.159 -11.366 1.00 27.17 111 LEU A CA 1
ATOM 869 C C . LEU A 1 111 ? 21.007 26.354 -11.305 1.00 27.21 111 LEU A C 1
ATOM 870 O O . LEU A 1 111 ? 22.134 26.235 -10.822 1.00 27.16 111 LEU A O 1
ATOM 875 N N . ARG A 1 112 ? 20.536 27.505 -11.779 1.00 28.71 112 ARG A N 1
ATOM 876 C CA . ARG A 1 112 ? 21.324 28.736 -11.734 1.00 30.08 112 ARG A CA 1
ATOM 877 C C . ARG A 1 112 ? 20.986 29.532 -10.470 1.00 27.28 112 ARG A C 1
ATOM 878 O O . ARG A 1 112 ? 19.834 29.924 -10.266 1.00 28.91 112 ARG A O 1
ATOM 886 N N . MET A 1 113 ? 21.987 29.766 -9.620 1.00 33.56 113 MET A N 1
ATOM 887 C CA . MET A 1 113 ? 21.851 30.661 -8.472 1.00 36.02 113 MET A CA 1
ATOM 888 C C . MET A 1 113 ? 22.652 31.938 -8.724 1.00 36.36 113 MET A C 1
ATOM 889 O O . MET A 1 113 ? 23.884 31.897 -8.785 1.00 36.82 113 MET A O 1
ATOM 894 N N . SER A 1 114 ? 21.960 33.076 -8.822 1.00 38.70 114 SER A N 1
ATOM 895 C CA . SER A 1 114 ? 22.641 34.333 -9.141 1.00 33.98 114 SER A CA 1
ATOM 896 C C . SER A 1 114 ? 23.560 34.812 -8.018 1.00 39.10 114 SER A C 1
ATOM 897 O O . SER A 1 114 ? 24.479 35.592 -8.273 1.00 41.25 114 SER A O 1
ATOM 900 N N . TYR A 1 115 ? 23.332 34.383 -6.786 1.00 35.99 115 TYR A N 1
ATOM 901 C CA . TYR A 1 115 ? 24.148 34.853 -5.684 1.00 36.12 115 TYR A CA 1
ATOM 902 C C . TYR A 1 115 ? 25.419 34.045 -5.520 1.00 35.92 115 TYR A C 1
ATOM 903 O O . TYR A 1 115 ? 26.227 34.352 -4.635 1.00 35.12 115 TYR A O 1
ATOM 912 N N . ILE A 1 116 ? 25.607 33.025 -6.351 1.00 37.71 116 ILE A N 1
ATOM 913 C CA . ILE A 1 116 ? 26.821 32.218 -6.372 1.00 41.05 116 ILE A CA 1
ATOM 914 C C . ILE A 1 116 ? 27.676 32.659 -7.559 1.00 47.30 116 ILE A C 1
ATOM 915 O O . ILE A 1 116 ? 27.138 32.913 -8.649 1.00 46.84 116 ILE A O 1
ATOM 920 N N . PRO A 1 117 ? 28.998 32.777 -7.401 1.00 49.78 117 PRO A N 1
ATOM 921 C CA . PRO A 1 117 ? 29.841 33.214 -8.525 1.00 50.15 117 PRO A CA 1
ATOM 922 C C . PRO A 1 117 ? 29.783 32.255 -9.707 1.00 51.79 117 PRO A C 1
ATOM 923 O O . PRO A 1 117 ? 29.551 31.054 -9.552 1.00 54.93 117 PRO A O 1
ATOM 927 N N . GLN A 1 118 ? 30.022 32.806 -10.903 1.00 47.87 118 GLN A N 1
ATOM 928 C CA . GLN A 1 118 ? 29.912 32.043 -12.146 1.00 51.80 118 GLN A CA 1
ATOM 929 C C . GLN A 1 118 ? 30.943 30.919 -12.258 1.00 50.97 118 GLN A C 1
ATOM 930 O O . GLN A 1 118 ? 30.734 29.981 -13.034 1.00 44.97 118 GLN A O 1
ATOM 936 N N . GLU A 1 119 ? 32.051 30.997 -11.514 1.00 57.84 119 GLU A N 1
ATOM 937 C CA . GLU A 1 119 ? 33.098 29.979 -11.548 1.00 56.08 119 GLU A CA 1
ATOM 938 C C . GLU A 1 119 ? 32.693 28.716 -10.812 1.00 59.19 119 GLU A C 1
ATOM 939 O O . GLU A 1 119 ? 33.470 27.756 -10.763 1.00 60.66 119 GLU A O 1
ATOM 945 N N . HIS A 1 120 ? 31.496 28.714 -10.226 1.00 59.81 120 HIS A N 1
ATOM 946 C CA . HIS A 1 120 ? 30.969 27.588 -9.468 1.00 59.78 120 HIS A CA 1
ATOM 947 C C . HIS A 1 120 ? 29.544 27.256 -9.902 1.00 50.93 120 HIS A C 1
ATOM 948 O O . HIS A 1 120 ? 28.820 26.578 -9.169 1.00 49.73 120 HIS A O 1
ATOM 955 N N . GLN A 1 121 ? 29.131 27.729 -11.077 1.00 48.00 121 GLN A N 1
ATOM 956 C CA . GLN A 1 121 ? 27.769 27.646 -11.573 1.00 42.91 121 GLN A CA 1
ATOM 957 C C . GLN A 1 121 ? 27.754 26.941 -12.925 1.00 46.38 121 GLN A C 1
ATOM 958 O O . GLN A 1 121 ? 28.743 26.997 -13.664 1.00 44.60 121 GLN A O 1
ATOM 964 N N . PRO A 1 122 ? 26.647 26.261 -13.280 1.00 43.38 122 PRO A N 1
ATOM 965 C CA . PRO A 1 122 ? 25.417 26.153 -12.489 1.00 38.69 122 PRO A CA 1
ATOM 966 C C . PRO A 1 122 ? 25.571 25.194 -11.330 1.00 37.89 122 PRO A C 1
ATOM 967 O O . PRO A 1 122 ? 26.534 24.436 -11.303 1.00 45.75 122 PRO A O 1
ATOM 971 N N . SER A 1 123 ? 24.651 25.239 -10.375 1.00 36.59 123 SER A N 1
ATOM 972 C CA . SER A 1 123 ? 24.634 24.222 -9.333 1.00 38.53 123 SER A CA 1
ATOM 973 C C . SER A 1 123 ? 24.194 22.910 -9.952 1.00 35.17 123 SER A C 1
ATOM 974 O O . SER A 1 123 ? 23.210 22.872 -10.692 1.00 36.66 123 SER A O 1
ATOM 977 N N . THR A 1 124 ? 24.934 21.839 -9.676 1.00 36.39 124 THR A N 1
ATOM 978 C CA . THR A 1 124 ? 24.685 20.542 -10.286 1.00 33.06 124 THR A CA 1
ATOM 979 C C . THR A 1 124 ? 24.407 19.517 -9.195 1.00 37.18 124 THR A C 1
ATOM 980 O O . THR A 1 124 ? 25.116 19.462 -8.181 1.00 39.84 124 THR A O 1
ATOM 984 N N . TYR A 1 125 ? 23.344 18.743 -9.387 1.00 35.91 125 TYR A N 1
ATOM 985 C CA . TYR A 1 125 ? 22.895 17.749 -8.421 1.00 36.61 125 TYR A CA 1
ATOM 986 C C . TYR A 1 125 ? 22.865 16.418 -9.145 1.00 32.27 125 TYR A C 1
ATOM 987 O O . TYR A 1 125 ? 22.066 16.225 -10.067 1.00 33.76 125 TYR A O 1
ATOM 996 N N . ARG A 1 126 ? 23.741 15.515 -8.739 1.00 31.53 126 ARG A N 1
ATOM 997 C CA . ARG A 1 126 ? 23.852 14.196 -9.336 1.00 32.26 126 ARG A CA 1
ATOM 998 C C . ARG A 1 126 ? 23.346 13.183 -8.323 1.00 38.98 126 ARG A C 1
ATOM 999 O O . ARG A 1 126 ? 23.837 13.150 -7.192 1.00 43.15 126 ARG A O 1
ATOM 1007 N N . VAL A 1 127 ? 22.347 12.384 -8.713 1.00 38.91 127 VAL A N 1
ATOM 1008 C CA . VAL A 1 127 ? 21.862 11.286 -7.879 1.00 37.60 127 VAL A CA 1
ATOM 1009 C C . VAL A 1 127 ? 21.362 10.162 -8.769 1.00 40.32 127 VAL A C 1
ATOM 1010 O O . VAL A 1 127 ? 21.000 10.362 -9.934 1.00 37.14 127 VAL A O 1
ATOM 1014 N N . THR A 1 128 ? 21.305 8.976 -8.173 1.00 33.67 128 THR A N 1
ATOM 1015 C CA . THR A 1 128 ? 20.869 7.740 -8.788 1.00 36.59 128 THR A CA 1
ATOM 1016 C C . THR A 1 128 ? 19.942 7.064 -7.793 1.00 36.03 128 THR A C 1
ATOM 1017 O O . THR A 1 128 ? 20.121 7.203 -6.581 1.00 40.49 128 THR A O 1
ATOM 1021 N N . LYS A 1 129 ? 18.938 6.358 -8.302 1.00 34.74 129 LYS A N 1
ATOM 1022 C CA . LYS A 1 129 ? 18.019 5.630 -7.441 1.00 37.50 129 LYS A CA 1
ATOM 1023 C C . LYS A 1 129 ? 17.373 4.507 -8.234 1.00 32.68 129 LYS A C 1
ATOM 1024 O O . LYS A 1 129 ? 16.973 4.708 -9.377 1.00 35.20 129 LYS A O 1
ATOM 1030 N N . HIS A 1 130 ? 17.302 3.323 -7.634 1.00 29.62 130 HIS A N 1
ATOM 1031 C CA . HIS A 1 130 ? 16.461 2.269 -8.171 1.00 30.34 130 HIS A CA 1
ATOM 1032 C C . HIS A 1 130 ? 15.008 2.616 -7.861 1.00 32.29 130 HIS A C 1
ATOM 1033 O O . HIS A 1 130 ? 14.652 2.811 -6.695 1.00 31.82 130 HIS A O 1
ATOM 1040 N N . VAL A 1 131 ? 14.177 2.733 -8.904 1.00 30.16 131 VAL A N 1
ATOM 1041 C CA . VAL A 1 131 ? 12.781 3.156 -8.784 1.00 26.03 131 VAL A CA 1
ATOM 1042 C C . VAL A 1 131 ? 11.906 2.174 -9.544 1.00 26.07 131 VAL A C 1
ATOM 1043 O O . VAL A 1 131 ? 12.299 1.680 -10.609 1.00 31.20 131 VAL A O 1
ATOM 1047 N N . THR A 1 132 ? 10.698 1.928 -9.030 1.00 27.18 132 THR A N 1
ATOM 1048 C CA . THR A 1 132 ? 9.796 0.939 -9.602 1.00 26.57 132 THR A CA 1
ATOM 1049 C C . THR A 1 132 ? 8.720 1.629 -10.433 1.00 28.32 132 THR A C 1
ATOM 1050 O O . THR A 1 132 ? 7.882 2.355 -9.891 1.00 27.81 132 THR A O 1
ATOM 1054 N N . LEU A 1 133 ? 8.724 1.349 -11.733 1.00 26.13 133 LEU A N 1
ATOM 1055 C CA . LEU A 1 133 ? 7.732 1.880 -12.657 1.00 23.28 133 LEU A CA 1
ATOM 1056 C C . LEU A 1 133 ? 6.341 1.384 -12.286 1.00 22.88 133 LEU A C 1
ATOM 1057 O O . LEU A 1 133 ? 6.161 0.229 -11.898 1.00 29.14 133 LEU A O 1
ATOM 1062 N N . ALA A 1 134 ? 5.353 2.254 -12.403 1.00 22.27 134 ALA A N 1
ATOM 1063 C CA . ALA A 1 134 ? 3.979 1.843 -12.185 1.00 25.58 134 ALA A CA 1
ATOM 1064 C C . ALA A 1 134 ? 3.673 0.642 -13.082 1.00 32.31 134 ALA A C 1
ATOM 1065 O O . ALA A 1 134 ? 4.048 0.651 -14.265 1.00 28.95 134 ALA A O 1
ATOM 1067 N N . PRO A 1 135 ? 3.039 -0.410 -12.559 1.00 31.50 135 PRO A N 1
ATOM 1068 C CA . PRO A 1 135 ? 2.932 -1.666 -13.321 1.00 32.45 135 PRO A CA 1
ATOM 1069 C C . PRO A 1 135 ? 2.110 -1.529 -14.599 1.00 34.42 135 PRO A C 1
ATOM 1070 O O . PRO A 1 135 ? 1.025 -0.928 -14.615 1.00 36.43 135 PRO A O 1
ATOM 1074 N N . GLU A 1 136 ? 2.651 -2.093 -15.683 1.00 33.52 136 GLU A N 1
ATOM 1075 C CA . GLU A 1 136 ? 1.927 -2.223 -16.943 1.00 31.83 136 GLU A CA 1
ATOM 1076 C C . GLU A 1 136 ? 1.165 -3.535 -17.020 1.00 34.92 136 GLU A C 1
ATOM 1077 O O . GLU A 1 136 ? 0.133 -3.593 -17.692 1.00 29.28 136 GLU A O 1
ATOM 1083 N N . ALA A 1 137 ? 1.642 -4.575 -16.319 1.00 31.08 137 ALA A N 1
ATOM 1084 C CA . ALA A 1 137 ? 0.943 -5.854 -16.272 1.00 25.86 137 ALA A CA 1
ATOM 1085 C C . ALA A 1 137 ? -0.484 -5.672 -15.786 1.00 31.27 137 ALA A C 1
ATOM 1086 O O . ALA A 1 137 ? -0.760 -4.873 -14.884 1.00 32.25 137 ALA A O 1
ATOM 1088 N N . SER A 1 138 ? -1.401 -6.422 -16.388 1.00 31.28 138 SER A N 1
ATOM 1089 C CA . SER A 1 138 ? -2.787 -6.361 -15.945 1.00 30.34 138 SER A CA 1
ATOM 1090 C C . SER A 1 138 ? -2.935 -6.890 -14.524 1.00 29.24 138 SER A C 1
ATOM 1091 O O . SER A 1 138 ? -3.456 -6.200 -13.641 1.00 31.57 138 SER A O 1
ATOM 1094 N N . GLY A 1 139 ? -2.520 -8.132 -14.296 1.00 29.06 139 GLY A N 1
ATOM 1095 C CA . GLY A 1 139 ? -2.732 -8.786 -13.019 1.00 25.84 139 GLY A CA 1
ATOM 1096 C C . GLY A 1 139 ? -4.045 -9.518 -12.864 1.00 29.14 139 GLY A C 1
ATOM 1097 O O . GLY A 1 139 ? -4.318 -10.024 -11.769 1.00 27.52 139 GLY A O 1
ATOM 1098 N N . ALA A 1 140 ? -4.868 -9.609 -13.918 1.00 27.44 140 ALA A N 1
ATOM 1099 C CA . ALA A 1 140 ? -6.106 -10.381 -13.806 1.00 27.21 140 ALA A CA 1
ATOM 1100 C C . ALA A 1 140 ? -5.779 -11.809 -13.356 1.00 30.97 140 ALA A C 1
ATOM 1101 O O . ALA A 1 140 ? -4.688 -12.315 -13.644 1.00 30.58 140 ALA A O 1
ATOM 1103 N N . PRO A 1 141 ? -6.674 -12.485 -12.631 1.00 26.92 141 PRO A N 1
ATOM 1104 C CA . PRO A 1 141 ? -8.003 -12.052 -12.204 1.00 28.68 141 PRO A CA 1
ATOM 1105 C C . PRO A 1 141 ? -8.050 -11.455 -10.800 1.00 28.07 141 PRO A C 1
ATOM 1106 O O . PRO A 1 141 ? -9.139 -11.292 -10.265 1.00 30.09 141 PRO A O 1
ATOM 1110 N N . PHE A 1 142 ? -6.901 -11.185 -10.194 1.00 29.26 142 PHE A N 1
ATOM 1111 C CA . PHE A 1 142 ? -6.888 -10.620 -8.844 1.00 30.85 142 PHE A CA 1
ATOM 1112 C C . PHE A 1 142 ? -7.187 -9.121 -8.875 1.00 31.17 142 PHE A C 1
ATOM 1113 O O . PHE A 1 142 ? -6.997 -8.441 -9.892 1.00 28.90 142 PHE A O 1
ATOM 1121 N N . ARG A 1 143 ? -7.649 -8.610 -7.733 1.00 32.94 143 ARG A N 1
ATOM 1122 C CA . ARG A 1 143 ? -7.862 -7.184 -7.510 1.00 30.20 143 ARG A CA 1
ATOM 1123 C C . ARG A 1 143 ? -6.765 -6.625 -6.604 1.00 30.36 143 ARG A C 1
ATOM 1124 O O . ARG A 1 143 ? -6.347 -7.276 -5.639 1.00 30.88 143 ARG A O 1
ATOM 1132 N N . TYR A 1 144 ? -6.293 -5.420 -6.899 1.00 25.12 144 TYR A N 1
ATOM 1133 C CA . TYR A 1 144 ? -5.044 -4.948 -6.321 1.00 24.37 144 TYR A CA 1
ATOM 1134 C C . TYR A 1 144 ? -5.258 -3.803 -5.335 1.00 26.45 144 TYR A C 1
ATOM 1135 O O . TYR A 1 144 ? -5.856 -2.776 -5.677 1.00 28.16 144 TYR A O 1
ATOM 1144 N N . GLY A 1 145 ? -4.736 -3.987 -4.112 1.00 25.71 145 GLY A N 1
ATOM 1145 C CA . GLY A 1 145 ? -4.906 -3.026 -3.041 1.00 22.69 145 GLY A CA 1
ATOM 1146 C C . GLY A 1 145 ? -3.652 -2.869 -2.196 1.00 28.27 145 GLY A C 1
ATOM 1147 O O . GLY A 1 145 ? -2.656 -3.581 -2.365 1.00 24.21 145 GLY A O 1
ATOM 1148 N N . VAL A 1 146 ? -3.730 -1.920 -1.263 1.00 29.44 146 VAL A N 1
ATOM 1149 C CA . VAL A 1 146 ? -2.641 -1.633 -0.341 1.00 21.89 146 VAL A CA 1
ATOM 1150 C C . VAL A 1 146 ? -3.257 -1.361 1.013 1.00 25.34 146 VAL A C 1
ATOM 1151 O O . VAL A 1 146 ? -4.186 -0.549 1.118 1.00 23.26 146 VAL A O 1
ATOM 1155 N N . SER A 1 147 ? -2.723 -1.995 2.052 1.00 22.79 147 SER A N 1
ATOM 1156 C CA . SER A 1 147 ? -3.043 -1.593 3.408 1.00 22.62 147 SER A CA 1
ATOM 1157 C C . SER A 1 147 ? -2.102 -0.488 3.869 1.00 18.30 147 SER A C 1
ATOM 1158 O O . SER A 1 147 ? -0.888 -0.609 3.743 1.00 23.28 147 SER A O 1
ATOM 1161 N N . LEU A 1 148 ? -2.662 0.542 4.477 1.00 22.82 148 LEU A N 1
ATOM 1162 C CA . LEU A 1 148 ? -1.851 1.553 5.145 1.00 20.32 148 LEU A CA 1
ATOM 1163 C C . LEU A 1 148 ? -0.920 0.957 6.203 1.00 24.96 148 LEU A C 1
ATOM 1164 O O . LEU A 1 148 ? 0.024 1.628 6.639 1.00 25.78 148 LEU A O 1
ATOM 1169 N N . TYR A 1 149 ? -1.190 -0.272 6.661 1.00 27.43 149 TYR A N 1
ATOM 1170 C CA . TYR A 1 149 ? -0.246 -0.966 7.531 1.00 22.64 149 TYR A CA 1
ATOM 1171 C C . TYR A 1 149 ? 1.128 -1.035 6.895 1.00 24.10 149 TYR A C 1
ATOM 1172 O O . TYR A 1 149 ? 2.147 -0.939 7.588 1.00 20.87 149 TYR A O 1
ATOM 1181 N N . SER A 1 150 ? 1.173 -1.228 5.573 1.00 21.00 150 SER A N 1
ATOM 1182 C CA . SER A 1 150 ? 2.426 -1.256 4.832 1.00 23.02 150 SER A CA 1
ATOM 1183 C C . SER A 1 150 ? 3.326 -0.050 5.108 1.00 22.48 150 SER A C 1
ATOM 1184 O O . SER A 1 150 ? 4.539 -0.147 4.898 1.00 23.59 150 SER A O 1
ATOM 1187 N N . TYR A 1 151 ? 2.766 1.080 5.557 1.00 24.33 151 TYR A N 1
ATOM 1188 C CA . TYR A 1 151 ? 3.507 2.320 5.786 1.00 25.62 151 TYR A CA 1
ATOM 1189 C C . TYR A 1 151 ? 3.655 2.647 7.272 1.00 26.21 151 TYR A C 1
ATOM 1190 O O . TYR A 1 151 ? 3.864 3.812 7.625 1.00 20.85 151 TYR A O 1
ATOM 1199 N N . MET A 1 152 ? 3.490 1.655 8.149 1.00 24.07 152 MET A N 1
ATOM 1200 C CA . MET A 1 152 ? 3.740 1.838 9.570 1.00 21.44 152 MET A CA 1
ATOM 1201 C C . MET A 1 152 ? 5.102 2.476 9.803 1.00 22.13 152 MET A C 1
ATOM 1202 O O . MET A 1 152 ? 6.078 2.137 9.134 1.00 20.77 152 MET A O 1
ATOM 1207 N N . SER A 1 153 ? 5.148 3.371 10.801 1.00 22.28 153 SER A N 1
ATOM 1208 C CA . SER A 1 153 ? 6.265 4.234 11.187 1.00 24.47 153 SER A CA 1
ATOM 1209 C C . SER A 1 153 ? 6.417 5.396 10.197 1.00 21.69 153 SER A C 1
ATOM 1210 O O . SER A 1 153 ? 6.531 6.550 10.623 1.00 24.65 153 SER A O 1
ATOM 1213 N N . ASP A 1 154 ? 6.385 5.124 8.890 1.00 23.58 154 ASP A N 1
ATOM 1214 C CA . ASP A 1 154 ? 6.316 6.208 7.910 1.00 24.65 154 ASP A CA 1
ATOM 1215 C C . ASP A 1 154 ? 5.088 7.070 8.143 1.00 26.28 154 ASP A C 1
ATOM 1216 O O . ASP A 1 154 ? 5.183 8.302 8.208 1.00 25.67 154 ASP A O 1
ATOM 1221 N N . TYR A 1 155 ? 3.927 6.433 8.290 1.00 23.87 155 TYR A N 1
ATOM 1222 C CA . TYR A 1 155 ? 2.676 7.148 8.480 1.00 25.55 155 TYR A CA 1
ATOM 1223 C C . TYR A 1 155 ? 2.717 7.959 9.764 1.00 20.33 155 TYR A C 1
ATOM 1224 O O . TYR A 1 155 ? 2.923 7.411 10.848 1.00 20.11 155 TYR A O 1
ATOM 1233 N N . GLY A 1 156 ? 2.489 9.255 9.648 1.00 22.63 156 GLY A N 1
ATOM 1234 C CA . GLY A 1 156 ? 2.578 10.145 10.790 1.00 22.46 156 GLY A CA 1
ATOM 1235 C C . GLY A 1 156 ? 3.949 10.736 11.080 1.00 22.60 156 GLY A C 1
ATOM 1236 O O . GLY A 1 156 ? 4.047 11.603 11.956 1.00 29.06 156 GLY A O 1
ATOM 1237 N N . THR A 1 157 ? 5.015 10.283 10.416 1.00 21.92 157 THR A N 1
ATOM 1238 C CA . THR A 1 157 ? 6.323 10.923 10.538 1.00 21.04 157 THR A CA 1
ATOM 1239 C C . THR A 1 157 ? 6.791 11.532 9.225 1.00 25.43 157 THR A C 1
ATOM 1240 O O . THR A 1 157 ? 7.284 12.657 9.213 1.00 23.04 157 THR A O 1
ATOM 1244 N N . VAL A 1 158 ? 6.669 10.791 8.128 1.00 22.17 158 VAL A N 1
ATOM 1245 C CA . VAL A 1 158 ? 6.963 11.291 6.791 1.00 24.32 158 VAL A CA 1
ATOM 1246 C C . VAL A 1 158 ? 5.762 11.212 5.858 1.00 26.27 158 VAL A C 1
ATOM 1247 O O . VAL A 1 158 ? 5.838 11.713 4.727 1.00 23.38 158 VAL A O 1
ATOM 1251 N N . MET A 1 159 ? 4.655 10.617 6.283 1.00 20.07 159 MET A N 1
ATOM 1252 C CA . MET A 1 159 ? 3.545 10.327 5.389 1.00 25.67 159 MET A CA 1
ATOM 1253 C C . MET A 1 159 ? 2.246 10.784 6.030 1.00 23.44 159 MET A C 1
ATOM 1254 O O . MET A 1 159 ? 2.058 10.600 7.232 1.00 26.33 159 MET A O 1
ATOM 1259 N N . ASP A 1 160 ? 1.361 11.410 5.258 1.00 22.47 160 ASP A N 1
ATOM 1260 C CA . ASP A 1 160 ? 0.001 11.643 5.730 1.00 20.83 160 ASP A CA 1
ATOM 1261 C C . ASP A 1 160 ? -0.970 10.900 4.812 1.00 23.64 160 ASP A C 1
ATOM 1262 O O . ASP A 1 160 ? -0.555 10.223 3.876 1.00 20.79 160 ASP A O 1
ATOM 1267 N N . LEU A 1 161 ? -2.268 10.988 5.121 1.00 21.05 161 LEU A N 1
ATOM 1268 C CA . LEU A 1 161 ? -3.253 10.195 4.395 1.00 21.20 161 LEU A CA 1
ATOM 1269 C C . LEU A 1 161 ? -3.205 10.482 2.900 1.00 27.55 161 LEU A C 1
ATOM 1270 O O . LEU A 1 161 ? -3.209 9.555 2.074 1.00 24.29 161 LEU A O 1
ATOM 1275 N N . GLU A 1 162 ? -3.174 11.765 2.522 1.00 24.96 162 GLU A N 1
ATOM 1276 C CA . GLU A 1 162 ? -3.235 12.065 1.097 1.00 22.80 162 GLU A CA 1
ATOM 1277 C C . GLU A 1 162 ? -1.997 11.564 0.376 1.00 25.19 162 GLU A C 1
ATOM 1278 O O . GLU A 1 162 ? -2.081 11.113 -0.770 1.00 26.38 162 GLU A O 1
ATOM 1284 N N . THR A 1 163 ? -0.833 11.629 1.031 1.00 27.33 163 THR A N 1
ATOM 1285 C CA . THR A 1 163 ? 0.383 11.131 0.402 1.00 24.81 163 THR A CA 1
ATOM 1286 C C . THR A 1 163 ? 0.312 9.625 0.168 1.00 21.87 163 THR A C 1
ATOM 1287 O O . THR A 1 163 ? 0.786 9.126 -0.857 1.00 20.14 163 THR A O 1
ATOM 1291 N N . ALA A 1 164 ? -0.238 8.868 1.125 1.00 25.49 164 ALA A N 1
ATOM 1292 C CA . ALA A 1 164 ? -0.294 7.426 0.926 1.00 23.24 164 ALA A CA 1
ATOM 1293 C C . ALA A 1 164 ? -1.292 7.050 -0.177 1.00 22.13 164 ALA A C 1
ATOM 1294 O O . ALA A 1 164 ? -1.024 6.161 -1.001 1.00 24.13 164 ALA A O 1
ATOM 1296 N N . MET A 1 165 ? -2.458 7.686 -0.201 1.00 24.17 165 MET A N 1
ATOM 1297 C CA . MET A 1 165 ? -3.415 7.382 -1.262 1.00 24.17 165 MET A CA 1
ATOM 1298 C C . MET A 1 165 ? -2.839 7.702 -2.642 1.00 29.41 165 MET A C 1
ATOM 1299 O O . MET A 1 165 ? -2.993 6.917 -3.594 1.00 26.41 165 MET A O 1
ATOM 1304 N N . ALA A 1 166 ? -2.182 8.857 -2.774 1.00 23.21 166 ALA A N 1
ATOM 1305 C CA . ALA A 1 166 ? -1.487 9.185 -4.016 1.00 22.94 166 ALA A CA 1
ATOM 1306 C C . ALA A 1 166 ? -0.482 8.113 -4.384 1.00 24.11 166 ALA A C 1
ATOM 1307 O O . ALA A 1 166 ? -0.347 7.769 -5.559 1.00 18.42 166 ALA A O 1
ATOM 1309 N N . SER A 1 167 ? 0.226 7.556 -3.387 1.00 24.77 167 SER A N 1
ATOM 1310 C CA . SER A 1 167 ? 1.147 6.460 -3.675 1.00 22.27 167 SER A CA 1
ATOM 1311 C C . SER A 1 167 ? 0.396 5.207 -4.116 1.00 25.06 167 SER A C 1
ATOM 1312 O O . SER A 1 167 ? 0.873 4.476 -4.993 1.00 27.63 167 SER A O 1
ATOM 1315 N N . ILE A 1 168 ? -0.772 4.938 -3.521 1.00 23.47 168 ILE A N 1
ATOM 1316 C CA . ILE A 1 168 ? -1.544 3.745 -3.884 1.00 23.41 168 ILE A CA 1
ATOM 1317 C C . ILE A 1 168 ? -2.157 3.905 -5.275 1.00 30.68 168 ILE A C 1
ATOM 1318 O O . ILE A 1 168 ? -2.036 3.017 -6.133 1.00 28.78 168 ILE A O 1
ATOM 1323 N N . ALA A 1 169 ? -2.799 5.053 -5.525 1.00 23.08 169 ALA A N 1
ATOM 1324 C CA . ALA A 1 169 ? -3.349 5.348 -6.849 1.00 28.53 169 ALA A CA 1
ATOM 1325 C C . ALA A 1 169 ? -2.316 5.168 -7.956 1.00 25.59 169 ALA A C 1
ATOM 1326 O O . ALA A 1 169 ? -2.612 4.572 -8.993 1.00 27.92 169 ALA A O 1
ATOM 1328 N N . ASP A 1 170 ? -1.092 5.666 -7.749 1.00 26.19 170 ASP A N 1
ATOM 1329 C CA . ASP A 1 170 ? -0.073 5.605 -8.794 1.00 26.42 170 ASP A CA 1
ATOM 1330 C C . ASP A 1 170 ? 0.274 4.166 -9.178 1.00 31.15 170 ASP A C 1
ATOM 1331 O O . ASP A 1 170 ? 0.577 3.880 -10.345 1.00 26.17 170 ASP A O 1
ATOM 1336 N N . LEU A 1 171 ? 0.236 3.248 -8.217 1.00 31.19 171 LEU A N 1
ATOM 1337 C CA . LEU A 1 171 ? 0.495 1.837 -8.491 1.00 34.46 171 LEU A CA 1
ATOM 1338 C C . LEU A 1 171 ? -0.554 1.185 -9.369 1.00 27.40 171 LEU A C 1
ATOM 1339 O O . LEU A 1 171 ? -0.395 0.017 -9.708 1.00 36.36 171 LEU A O 1
ATOM 1344 N N . GLY A 1 172 ? -1.628 1.884 -9.710 1.00 30.23 172 GLY A N 1
ATOM 1345 C CA . GLY A 1 172 ? -2.733 1.260 -10.380 1.00 26.30 172 GLY A CA 1
ATOM 1346 C C . GLY A 1 172 ? -3.635 0.462 -9.465 1.00 32.91 172 GLY A C 1
ATOM 1347 O O . GLY A 1 172 ? -4.586 -0.161 -9.949 1.00 35.06 172 GLY A O 1
ATOM 1348 N N . ALA A 1 173 ? -3.377 0.463 -8.160 1.00 32.16 173 ALA A N 1
ATOM 1349 C CA . ALA A 1 173 ? -4.258 -0.234 -7.238 1.00 30.68 173 ALA A CA 1
ATOM 1350 C C . ALA A 1 173 ? -5.579 0.507 -7.096 1.00 28.37 173 ALA A C 1
ATOM 1351 O O . ALA A 1 173 ? -5.645 1.726 -7.224 1.00 27.06 173 ALA A O 1
ATOM 1353 N N . THR A 1 174 ? -6.635 -0.245 -6.783 1.00 27.65 174 THR A N 1
ATOM 1354 C CA . THR A 1 174 ? -7.960 0.315 -6.571 1.00 24.58 174 THR A CA 1
ATOM 1355 C C . THR A 1 174 ? -8.430 0.237 -5.126 1.00 25.98 174 THR A C 1
ATOM 1356 O O . THR A 1 174 ? -9.437 0.866 -4.785 1.00 25.70 174 THR A O 1
ATOM 1360 N N . GLY A 1 175 ? -7.749 -0.530 -4.276 1.00 28.70 175 GLY A N 1
ATOM 1361 C CA . GLY A 1 175 ? -8.252 -0.763 -2.939 1.00 24.37 175 GLY A CA 1
ATOM 1362 C C . GLY A 1 175 ? -7.345 -0.220 -1.867 1.00 20.27 175 GLY A C 1
ATOM 1363 O O . GLY A 1 175 ? -6.130 -0.411 -1.926 1.00 26.07 175 GLY A O 1
ATOM 1364 N N . ILE A 1 176 ? -7.911 0.482 -0.890 1.00 22.36 176 ILE A N 1
ATOM 1365 C CA . ILE A 1 176 ? -7.165 0.909 0.284 1.00 26.06 176 ILE A CA 1
ATOM 1366 C C . ILE A 1 176 ? -7.716 0.164 1.498 1.00 23.53 176 ILE A C 1
ATOM 1367 O O . ILE A 1 176 ? -8.919 0.190 1.756 1.00 24.99 176 ILE A O 1
ATOM 1372 N N . GLU A 1 177 ? -6.838 -0.511 2.227 1.00 22.73 177 GLU A N 1
ATOM 1373 C CA . GLU A 1 177 ? -7.165 -1.132 3.496 1.00 21.42 177 GLU A CA 1
ATOM 1374 C C . GLU A 1 177 ? -6.504 -0.319 4.602 1.00 23.89 177 GLU A C 1
ATOM 1375 O O . GLU A 1 177 ? -5.384 0.176 4.429 1.00 25.76 177 GLU A O 1
ATOM 1381 N N . ILE A 1 178 ? -7.210 -0.145 5.715 1.00 23.12 178 ILE A N 1
ATOM 1382 C CA . ILE A 1 178 ? -6.722 0.652 6.838 1.00 22.58 178 ILE A CA 1
ATOM 1383 C C . ILE A 1 178 ? -6.936 -0.105 8.145 1.00 29.76 178 ILE A C 1
ATOM 1384 O O . ILE A 1 178 ? -7.671 -1.094 8.221 1.00 24.15 178 ILE A O 1
ATOM 1389 N N . LEU A 1 179 ? -6.306 0.417 9.196 1.00 26.60 179 LEU A N 1
ATOM 1390 C CA . LEU A 1 179 ? -6.467 -0.068 10.553 1.00 24.11 179 LEU A CA 1
ATOM 1391 C C . LEU A 1 179 ? -7.226 1.005 11.312 1.00 27.04 179 LEU A C 1
ATOM 1392 O O . LEU A 1 179 ? -6.704 2.105 11.525 1.00 27.76 179 LEU A O 1
ATOM 1397 N N . GLY A 1 180 ? -8.464 0.705 11.688 1.00 22.81 180 GLY A N 1
ATOM 1398 C CA . GLY A 1 180 ? -9.301 1.694 12.350 1.00 23.85 180 GLY A CA 1
ATOM 1399 C C . GLY A 1 180 ? -8.630 2.520 13.434 1.00 25.52 180 GLY A C 1
ATOM 1400 O O . GLY A 1 180 ? -8.632 3.752 13.339 1.00 22.48 180 GLY A O 1
ATOM 1401 N N . GLU A 1 181 ? -8.020 1.869 14.437 1.00 25.18 181 GLU A N 1
ATOM 1402 C CA . GLU A 1 181 ? -7.392 2.563 15.566 1.00 27.33 181 GLU A CA 1
ATOM 1403 C C . GLU A 1 181 ? -6.016 3.147 15.226 1.00 24.24 181 GLU A C 1
ATOM 1404 O O . GLU A 1 181 ? -5.315 3.659 16.130 1.00 22.88 181 GLU A O 1
ATOM 1410 N N . ALA A 1 182 ? -5.613 3.066 13.958 1.00 20.99 182 ALA A N 1
ATOM 1411 C CA . ALA A 1 182 ? -4.371 3.662 13.482 1.00 19.84 182 ALA A CA 1
ATOM 1412 C C . ALA A 1 182 ? -4.605 4.900 12.641 1.00 24.05 182 ALA A C 1
ATOM 1413 O O . ALA A 1 182 ? -3.973 5.935 12.858 1.00 25.96 182 ALA A O 1
ATOM 1415 N N . HIS A 1 183 ? -5.487 4.805 11.657 1.00 27.72 183 HIS A N 1
ATOM 1416 C CA . HIS A 1 183 ? -5.565 5.792 10.589 1.00 26.05 183 HIS A CA 1
ATOM 1417 C C . HIS A 1 183 ? -6.831 6.615 10.637 1.00 22.48 183 HIS A C 1
ATOM 1418 O O . HIS A 1 183 ? -7.022 7.471 9.772 1.00 25.83 183 HIS A O 1
ATOM 1425 N N . VAL A 1 184 ? -7.707 6.369 11.606 1.00 26.60 184 VAL A N 1
ATOM 1426 C CA . VAL A 1 184 ? -8.902 7.190 11.791 1.00 25.28 184 VAL A CA 1
ATOM 1427 C C . VAL A 1 184 ? -8.655 8.155 12.939 1.00 23.31 184 VAL A C 1
ATOM 1428 O O . VAL A 1 184 ? -8.685 7.750 14.115 1.00 24.15 184 VAL A O 1
ATOM 1432 N N . PRO A 1 185 ? -8.377 9.425 12.636 1.00 23.58 185 PRO A N 1
ATOM 1433 C CA . PRO A 1 185 ? -8.072 10.401 13.691 1.00 23.16 185 PRO A CA 1
ATOM 1434 C C . PRO A 1 185 ? -9.251 10.584 14.626 1.00 23.52 185 PRO A C 1
ATOM 1435 O O . PRO A 1 185 ? -10.398 10.648 14.187 1.00 25.64 185 PRO A O 1
ATOM 1439 N N . ASN A 1 186 ? -8.952 10.690 15.927 1.00 25.10 186 ASN A N 1
ATOM 1440 C CA . ASN A 1 186 ? -9.972 10.783 16.974 1.00 22.78 186 ASN A CA 1
ATOM 1441 C C . ASN A 1 186 ? -10.866 9.549 16.980 1.00 26.46 186 ASN A C 1
ATOM 1442 O O . ASN A 1 186 ? -12.043 9.629 17.338 1.00 28.68 186 ASN A O 1
ATOM 1447 N N . TYR A 1 187 ? -10.323 8.411 16.565 1.00 26.34 187 TYR A N 1
ATOM 1448 C CA . TYR A 1 187 ? -11.037 7.149 16.725 1.00 26.88 187 TYR A CA 1
ATOM 1449 C C . TYR A 1 187 ? -11.584 7.042 18.147 1.00 27.95 187 TYR A C 1
ATOM 1450 O O . TYR A 1 187 ? -10.882 7.375 19.108 1.00 23.82 187 TYR A O 1
ATOM 1459 N N . PRO A 1 188 ? -12.832 6.613 18.319 1.00 28.31 188 PRO A N 1
ATOM 1460 C CA . PRO A 1 188 ? -13.679 6.188 17.209 1.00 26.71 188 PRO A CA 1
ATOM 1461 C C . PRO A 1 188 ? -14.599 7.277 16.701 1.00 26.69 188 PRO A C 1
ATOM 1462 O O . PRO A 1 188 ? -15.611 6.930 16.130 1.00 27.28 188 PRO A O 1
ATOM 1466 N N . ASN A 1 189 ? -14.270 8.554 16.913 1.00 27.53 189 ASN A N 1
ATOM 1467 C CA . ASN A 1 189 ? -15.156 9.680 16.606 1.00 23.95 189 ASN A CA 1
ATOM 1468 C C . ASN A 1 189 ? -14.498 10.601 15.584 1.00 25.04 189 ASN A C 1
ATOM 1469 O O . ASN A 1 189 ? -14.172 11.757 15.892 1.00 26.57 189 ASN A O 1
ATOM 1474 N N . PRO A 1 190 ? -14.305 10.140 14.350 1.00 23.54 190 PRO A N 1
ATOM 1475 C CA . PRO A 1 190 ? -13.711 11.031 13.352 1.00 27.42 190 PRO A CA 1
ATOM 1476 C C . PRO A 1 190 ? -14.637 12.210 13.109 1.00 25.73 190 PRO A C 1
ATOM 1477 O O . PRO A 1 190 ? -15.863 12.087 13.182 1.00 26.86 190 PRO A O 1
ATOM 1481 N N . SER A 1 191 ? -14.037 13.369 12.854 1.00 23.55 191 SER A N 1
ATOM 1482 C CA . SER A 1 191 ? -14.827 14.564 12.624 1.00 27.14 191 SER A CA 1
ATOM 1483 C C . SER A 1 191 ? -15.569 14.450 11.297 1.00 23.43 191 SER A C 1
ATOM 1484 O O . SER A 1 191 ? -15.178 13.691 10.404 1.00 26.76 191 SER A O 1
ATOM 1487 N N . ASP A 1 192 ? -16.700 15.155 11.215 1.00 18.46 192 ASP A N 1
ATOM 1488 C CA . ASP A 1 192 ? -17.439 15.262 9.967 1.00 26.67 192 ASP A CA 1
ATOM 1489 C C . ASP A 1 192 ? -16.567 15.832 8.866 1.00 26.26 192 ASP A C 1
ATOM 1490 O O . ASP A 1 192 ? -16.724 15.481 7.693 1.00 29.82 192 ASP A O 1
ATOM 1495 N N . GLU A 1 193 ? -15.651 16.719 9.224 1.00 26.23 193 GLU A N 1
ATOM 1496 C CA . GLU A 1 193 ? -14.741 17.265 8.233 1.00 26.70 193 GLU A CA 1
ATOM 1497 C C . GLU A 1 193 ? -13.764 16.204 7.756 1.00 28.95 193 GLU A C 1
ATOM 1498 O O . GLU A 1 193 ? -13.513 16.076 6.552 1.00 28.45 193 GLU A O 1
ATOM 1504 N N . TRP A 1 194 ? -13.231 15.405 8.681 1.00 25.54 194 TRP A N 1
ATOM 1505 C CA . TRP A 1 194 ? -12.358 14.304 8.279 1.00 29.11 194 TRP A CA 1
ATOM 1506 C C . TRP A 1 194 ? -13.069 13.326 7.348 1.00 24.66 194 TRP A C 1
ATOM 1507 O O . TRP A 1 194 ? -12.481 12.856 6.365 1.00 26.03 194 TRP A O 1
ATOM 1518 N N . VAL A 1 195 ? -14.322 12.983 7.656 1.00 28.69 195 VAL A N 1
ATOM 1519 C CA . VAL A 1 195 ? -15.024 11.972 6.870 1.00 25.95 195 VAL A CA 1
ATOM 1520 C C . VAL A 1 195 ? -15.343 12.518 5.484 1.00 27.55 195 VAL A C 1
ATOM 1521 O O . VAL A 1 195 ? -15.129 11.845 4.467 1.00 29.01 195 VAL A O 1
ATOM 1525 N N . GLU A 1 196 ? -15.860 13.746 5.424 1.00 26.21 196 GLU A N 1
ATOM 1526 C CA . GLU A 1 196 ? -16.026 14.420 4.141 1.00 30.37 196 GLU A CA 1
ATOM 1527 C C . GLU A 1 196 ? -14.719 14.413 3.343 1.00 30.50 196 GLU A C 1
ATOM 1528 O O . GLU A 1 196 ? -14.705 14.079 2.152 1.00 31.38 196 GLU A O 1
ATOM 1534 N N . GLN A 1 197 ? -13.600 14.753 3.984 1.00 30.05 197 GLN A N 1
ATOM 1535 C CA . GLN A 1 197 ? -12.335 14.739 3.247 1.00 28.29 197 GLN A CA 1
ATOM 1536 C C . GLN A 1 197 ? -11.953 13.328 2.824 1.00 31.64 197 GLN A C 1
ATOM 1537 O O . GLN A 1 197 ? -11.394 13.144 1.740 1.00 31.64 197 GLN A O 1
ATOM 1543 N N . TRP A 1 198 ? -12.256 12.326 3.656 1.00 28.74 198 TRP A N 1
ATOM 1544 C CA . TRP A 1 198 ? -11.986 10.931 3.305 1.00 28.92 198 TRP A CA 1
ATOM 1545 C C . TRP A 1 198 ? -12.648 10.546 1.985 1.00 23.17 198 TRP A C 1
ATOM 1546 O O . TRP A 1 198 ? -11.988 10.039 1.074 1.00 27.28 198 TRP A O 1
ATOM 1557 N N . PHE A 1 199 ? -13.945 10.802 1.841 1.00 30.73 199 PHE A N 1
ATOM 1558 C CA . PHE A 1 199 ? -14.604 10.416 0.587 1.00 26.49 199 PHE A CA 1
ATOM 1559 C C . PHE A 1 199 ? -14.149 11.276 -0.582 1.00 28.41 199 PHE A C 1
ATOM 1560 O O . PHE A 1 199 ? -14.065 10.789 -1.718 1.00 33.60 199 PHE A O 1
ATOM 1568 N N . ALA A 1 200 ? -13.814 12.538 -0.333 1.00 28.47 200 ALA A N 1
ATOM 1569 C CA . ALA A 1 200 ? -13.218 13.339 -1.398 1.00 30.14 200 ALA A CA 1
ATOM 1570 C C . ALA A 1 200 ? -11.908 12.722 -1.870 1.00 28.93 200 ALA A C 1
ATOM 1571 O O . ALA A 1 200 ? -11.665 12.606 -3.080 1.00 27.17 200 ALA A O 1
ATOM 1573 N N . LEU A 1 201 ? -11.072 12.275 -0.930 1.00 24.01 201 LEU A N 1
ATOM 1574 C CA . LEU A 1 201 ? -9.787 11.690 -1.302 1.00 25.47 201 LEU A CA 1
ATOM 1575 C C . LEU A 1 201 ? -9.959 10.408 -2.113 1.00 23.71 201 LEU A C 1
ATOM 1576 O O . LEU A 1 201 ? -9.235 10.191 -3.088 1.00 26.75 201 LEU A O 1
ATOM 1581 N N . LEU A 1 202 ? -10.878 9.532 -1.696 1.00 23.93 202 LEU A N 1
ATOM 1582 C CA . LEU A 1 202 ? -11.162 8.309 -2.446 1.00 29.13 202 LEU A CA 1
ATOM 1583 C C . LEU A 1 202 ? -11.588 8.646 -3.869 1.00 28.30 202 LEU A C 1
ATOM 1584 O O . LEU A 1 202 ? -11.102 8.047 -4.841 1.00 31.24 202 LEU A O 1
ATOM 1589 N N . SER A 1 203 ? -12.496 9.616 -4.007 1.00 24.70 203 SER A N 1
ATOM 1590 C CA . SER A 1 203 ? -12.935 10.051 -5.330 1.00 32.44 203 SER A CA 1
ATOM 1591 C C . SER A 1 203 ? -11.760 10.562 -6.150 1.00 29.01 203 SER A C 1
ATOM 1592 O O . SER A 1 203 ? -11.589 10.179 -7.308 1.00 29.68 203 SER A O 1
ATOM 1595 N N . THR A 1 204 ? -10.911 11.400 -5.549 1.00 31.47 204 THR A N 1
ATOM 1596 C CA . THR A 1 204 ? -9.800 11.977 -6.300 1.00 28.39 204 THR A CA 1
ATOM 1597 C C . THR A 1 204 ? -8.841 10.907 -6.808 1.00 29.41 204 THR A C 1
ATOM 1598 O O . THR A 1 204 ? -8.404 10.958 -7.959 1.00 26.58 204 THR A O 1
ATOM 1602 N N . TYR A 1 205 ? -8.470 9.940 -5.968 1.00 29.83 205 TYR A N 1
ATOM 1603 C CA . TYR A 1 205 ? -7.438 8.996 -6.378 1.00 26.35 205 TYR A CA 1
ATOM 1604 C C . TYR A 1 205 ? -8.006 7.675 -6.907 1.00 26.87 205 TYR A C 1
ATOM 1605 O O . TYR A 1 205 ? -7.231 6.777 -7.247 1.00 27.64 205 TYR A O 1
ATOM 1614 N N . GLY A 1 206 ? -9.328 7.560 -7.037 1.00 27.35 206 GLY A N 1
ATOM 1615 C CA . GLY A 1 206 ? -9.916 6.376 -7.636 1.00 28.05 206 GLY A CA 1
ATOM 1616 C C . GLY A 1 206 ? -9.849 5.151 -6.755 1.00 31.02 206 GLY A C 1
ATOM 1617 O O . GLY A 1 206 ? -9.768 4.022 -7.270 1.00 24.16 206 GLY A O 1
ATOM 1618 N N . LEU A 1 207 ? -9.883 5.336 -5.438 1.00 26.55 207 LEU A N 1
ATOM 1619 C CA . LEU A 1 207 ? -9.718 4.227 -4.512 1.00 27.08 207 LEU A CA 1
ATOM 1620 C C . LEU A 1 207 ? -11.048 3.813 -3.886 1.00 29.01 207 LEU A C 1
ATOM 1621 O O . LEU A 1 207 ? -11.952 4.630 -3.686 1.00 30.61 207 LEU A O 1
ATOM 1626 N N . GLU A 1 208 ? -11.161 2.526 -3.571 1.00 26.91 208 GLU A N 1
ATOM 1627 C CA . GLU A 1 208 ? -12.333 2.111 -2.826 1.00 23.33 208 GLU A CA 1
ATOM 1628 C C . GLU A 1 208 ? -11.907 1.469 -1.511 1.00 25.23 208 GLU A C 1
ATOM 1629 O O . GLU A 1 208 ? -10.892 0.770 -1.470 1.00 29.65 208 GLU A O 1
ATOM 1635 N N . PRO A 1 209 ? -12.617 1.725 -0.417 1.00 25.21 209 PRO A N 1
ATOM 1636 C CA . PRO A 1 209 ? -12.227 1.121 0.867 1.00 29.13 209 PRO A CA 1
ATOM 1637 C C . PRO A 1 209 ? -12.545 -0.368 0.881 1.00 28.74 209 PRO A C 1
ATOM 1638 O O . PRO A 1 209 ? -13.640 -0.787 0.499 1.00 31.72 209 PRO A O 1
ATOM 1642 N N . THR A 1 210 ? -11.586 -1.169 1.349 1.00 25.86 210 THR A N 1
ATOM 1643 C CA . THR A 1 210 ? -11.733 -2.611 1.300 1.00 28.60 210 THR A CA 1
ATOM 1644 C C . THR A 1 210 ? -11.869 -3.142 2.714 1.00 28.18 210 THR A C 1
ATOM 1645 O O . THR A 1 210 ? -12.996 -3.226 3.236 1.00 26.81 210 THR A O 1
ATOM 1649 N N . ASN A 1 211 ? -10.783 -3.512 3.378 1.00 29.11 211 ASN A N 1
ATOM 1650 C CA . ASN A 1 211 ? -10.788 -4.070 4.723 1.00 27.24 211 ASN A CA 1
ATOM 1651 C C . ASN A 1 211 ? -10.457 -2.982 5.735 1.00 22.81 211 ASN A C 1
ATOM 1652 O O . ASN A 1 211 ? -9.527 -2.203 5.525 1.00 20.23 211 ASN A O 1
ATOM 1657 N N . MET A 1 212 ? -11.185 -2.934 6.834 1.00 20.95 212 MET A N 1
ATOM 1658 C CA . MET A 1 212 ? -10.778 -2.090 7.952 1.00 25.03 212 MET A CA 1
ATOM 1659 C C . MET A 1 212 ? -10.397 -3.014 9.101 1.00 28.87 212 MET A C 1
ATOM 1660 O O . MET A 1 212 ? -11.242 -3.753 9.618 1.00 31.38 212 MET A O 1
ATOM 1665 N N . GLY A 1 213 ? -9.123 -3.005 9.476 1.00 28.63 213 GLY A N 1
ATOM 1666 C CA . GLY A 1 213 ? -8.693 -3.802 10.612 1.00 25.16 213 GLY A CA 1
ATOM 1667 C C . GLY A 1 213 ? -9.182 -3.229 11.931 1.00 31.07 213 GLY A C 1
ATOM 1668 O O . GLY A 1 213 ? -9.323 -2.011 12.105 1.00 26.87 213 GLY A O 1
ATOM 1669 N N . SER A 1 214 ? -9.482 -4.135 12.865 1.00 30.12 214 SER A N 1
ATOM 1670 C CA . SER A 1 214 ? -9.999 -3.766 14.176 1.00 25.29 214 SER A CA 1
ATOM 1671 C C . SER A 1 214 ? -9.575 -4.823 15.183 1.00 25.63 214 SER A C 1
ATOM 1672 O O . SER A 1 214 ? -9.043 -5.874 14.825 1.00 28.49 214 SER A O 1
ATOM 1675 N N . TRP A 1 215 ? -9.757 -4.518 16.462 1.00 28.34 215 TRP A N 1
ATOM 1676 C CA . TRP A 1 215 ? -9.292 -5.410 17.505 1.00 29.97 215 TRP A CA 1
ATOM 1677 C C . TRP A 1 215 ? -10.413 -5.744 18.477 1.00 26.95 215 TRP A C 1
ATOM 1678 O O . TRP A 1 215 ? -11.366 -4.979 18.666 1.00 29.32 215 TRP A O 1
ATOM 1689 N N . ILE A 1 216 ? -10.271 -6.904 19.096 1.00 29.51 216 ILE A N 1
ATOM 1690 C CA . ILE A 1 216 ? -11.030 -7.282 20.278 1.00 27.13 216 ILE A CA 1
ATOM 1691 C C . ILE A 1 216 ? -9.976 -7.523 21.348 1.00 29.12 216 ILE A C 1
ATOM 1692 O O . ILE A 1 216 ? -9.431 -8.624 21.461 1.00 24.24 216 ILE A O 1
ATOM 1697 N N . ASP A 1 217 ? -9.656 -6.476 22.116 1.00 29.06 217 ASP A N 1
ATOM 1698 C CA . ASP A 1 217 ? -8.556 -6.512 23.090 1.00 30.41 217 ASP A CA 1
ATOM 1699 C C . ASP A 1 217 ? -9.051 -7.117 24.394 1.00 28.15 217 ASP A C 1
ATOM 1700 O O . ASP A 1 217 ? -9.495 -6.409 25.304 1.00 23.85 217 ASP A O 1
ATOM 1705 N N . THR A 1 218 ? -8.944 -8.441 24.491 1.00 27.49 218 THR A N 1
ATOM 1706 C CA . THR A 1 218 ? -9.465 -9.157 25.656 1.00 29.87 218 THR A CA 1
ATOM 1707 C C . THR A 1 218 ? -8.746 -8.770 26.949 1.00 27.94 218 THR A C 1
ATOM 1708 O O . THR A 1 218 ? -9.333 -8.859 28.034 1.00 29.49 218 THR A O 1
ATOM 1712 N N . ARG A 1 219 ? -7.478 -8.357 26.862 1.00 30.60 219 ARG A N 1
ATOM 1713 C CA . ARG A 1 219 ? -6.692 -8.007 28.041 1.00 32.59 219 ARG A CA 1
ATOM 1714 C C . ARG A 1 219 ? -6.841 -6.539 28.434 1.00 26.05 219 ARG A C 1
ATOM 1715 O O . ARG A 1 219 ? -6.018 -6.024 29.199 1.00 27.85 219 ARG A O 1
ATOM 1723 N N . LEU A 1 220 ? -7.899 -5.886 27.952 1.00 28.42 220 LEU A N 1
ATOM 1724 C CA . LEU A 1 220 ? -8.179 -4.490 28.251 1.00 30.63 220 LEU A CA 1
ATOM 1725 C C . LEU A 1 220 ? -7.868 -4.132 29.684 1.00 30.83 220 LEU A C 1
ATOM 1726 O O . LEU A 1 220 ? -7.242 -3.100 29.957 1.00 31.12 220 LEU A O 1
ATOM 1731 N N . HIS A 1 221 ? -8.304 -4.960 30.623 1.00 32.03 221 HIS A N 1
ATOM 1732 C CA . HIS A 1 221 ? -8.133 -4.627 32.029 1.00 29.72 221 HIS A CA 1
ATOM 1733 C C . HIS A 1 221 ? -7.435 -5.747 32.776 1.00 33.44 221 HIS A C 1
ATOM 1734 O O . HIS A 1 221 ? -7.820 -6.108 33.886 1.00 35.21 221 HIS A O 1
ATOM 1741 N N . SER A 1 222 ? -6.400 -6.321 32.173 1.00 35.51 222 SER A N 1
ATOM 1742 C CA . SER A 1 222 ? -5.700 -7.449 32.772 1.00 37.06 222 SER A CA 1
ATOM 1743 C C . SER A 1 222 ? -4.707 -7.044 33.866 1.00 38.42 222 SER A C 1
ATOM 1744 O O . SER A 1 222 ? -4.312 -7.906 34.659 1.00 42.76 222 SER A O 1
ATOM 1747 N N . SER A 1 223 ? -4.335 -5.769 33.965 1.00 30.45 223 SER A N 1
ATOM 1748 C CA . SER A 1 223 ? -3.301 -5.305 34.885 1.00 34.11 223 SER A CA 1
ATOM 1749 C C . SER A 1 223 ? -3.893 -4.680 36.155 1.00 28.41 223 SER A C 1
ATOM 1750 O O . SER A 1 223 ? -5.005 -4.152 36.153 1.00 28.16 223 SER A O 1
ATOM 1753 N N . GLY A 1 224 ? -3.128 -4.729 37.242 1.00 31.88 224 GLY A N 1
ATOM 1754 C CA . GLY A 1 224 ? -3.485 -3.997 38.444 1.00 36.06 224 GLY A CA 1
ATOM 1755 C C . GLY A 1 224 ? -4.383 -4.774 39.385 1.00 42.91 224 GLY A C 1
ATOM 1756 O O . GLY A 1 224 ? -4.716 -5.939 39.139 1.00 42.95 224 GLY A O 1
ATOM 1757 N N . PRO A 1 225 ? -4.817 -4.128 40.474 1.00 41.07 225 PRO A N 1
ATOM 1758 C CA . PRO A 1 225 ? -5.538 -4.877 41.516 1.00 47.16 225 PRO A CA 1
ATOM 1759 C C . PRO A 1 225 ? -6.942 -5.264 41.096 1.00 51.64 225 PRO A C 1
ATOM 1760 O O . PRO A 1 225 ? -7.434 -6.336 41.470 1.00 49.71 225 PRO A O 1
ATOM 1764 N N . ASN A 1 226 ? -7.614 -4.397 40.343 1.00 49.54 226 ASN A N 1
ATOM 1765 C CA . ASN A 1 226 ? -8.994 -4.612 39.927 1.00 45.66 226 ASN A CA 1
ATOM 1766 C C . ASN A 1 226 ? -9.051 -5.184 38.517 1.00 48.52 226 ASN A C 1
ATOM 1767 O O . ASN A 1 226 ? -9.909 -4.834 37.699 1.00 50.75 226 ASN A O 1
ATOM 1772 N N . GLY A 1 227 ? -8.123 -6.084 38.221 1.00 41.88 227 GLY A N 1
ATOM 1773 C CA . GLY A 1 227 ? -8.097 -6.708 36.920 1.00 42.02 227 GLY A CA 1
ATOM 1774 C C . GLY A 1 227 ? -9.297 -7.606 36.691 1.00 51.48 227 GLY A C 1
ATOM 1775 O O . GLY A 1 227 ? -9.854 -8.204 37.615 1.00 53.59 227 GLY A O 1
ATOM 1776 N N . ARG A 1 228 ? -9.683 -7.704 35.422 1.00 45.49 228 ARG A N 1
ATOM 1777 C CA . ARG A 1 228 ? -10.877 -8.424 35.014 1.00 40.82 228 ARG A CA 1
ATOM 1778 C C . ARG A 1 228 ? -10.683 -8.845 33.575 1.00 42.45 228 ARG A C 1
ATOM 1779 O O . ARG A 1 228 ? -9.830 -8.311 32.864 1.00 46.23 228 ARG A O 1
ATOM 1787 N N . ASP A 1 229 ? -11.462 -9.817 33.154 1.00 41.59 229 ASP A N 1
ATOM 1788 C CA . ASP A 1 229 ? -11.422 -10.210 31.760 1.00 45.26 229 ASP A CA 1
ATOM 1789 C C . ASP A 1 229 ? -12.548 -9.507 31.017 1.00 36.66 229 ASP A C 1
ATOM 1790 O O . ASP A 1 229 ? -13.441 -8.908 31.619 1.00 39.50 229 ASP A O 1
ATOM 1795 N N . MET A 1 230 ? -12.486 -9.557 29.694 1.00 39.59 230 MET A N 1
ATOM 1796 C CA . MET A 1 230 ? -13.450 -8.846 28.870 1.00 35.39 230 MET A CA 1
ATOM 1797 C C . MET A 1 230 ? -14.677 -9.721 28.637 1.00 35.10 230 MET A C 1
ATOM 1798 O O . MET A 1 230 ? -14.549 -10.851 28.153 1.00 32.58 230 MET A O 1
ATOM 1803 N N . THR A 1 231 ? -15.859 -9.188 28.980 1.00 35.10 231 THR A N 1
ATOM 1804 C CA . THR A 1 231 ? -17.104 -9.937 28.874 1.00 33.83 231 THR A CA 1
ATOM 1805 C C . THR A 1 231 ? -17.515 -10.109 27.409 1.00 37.28 231 THR A C 1
ATOM 1806 O O . THR A 1 231 ? -16.981 -9.470 26.490 1.00 29.83 231 THR A O 1
ATOM 1810 N N . VAL A 1 232 ? -18.471 -11.019 27.203 1.00 32.17 232 VAL A N 1
ATOM 1811 C CA . VAL A 1 232 ? -19.066 -11.192 25.881 1.00 33.73 232 VAL A CA 1
ATOM 1812 C C . VAL A 1 232 ? -19.718 -9.898 25.411 1.00 30.55 232 VAL A C 1
ATOM 1813 O O . VAL A 1 232 ? -19.582 -9.497 24.252 1.00 29.43 232 VAL A O 1
ATOM 1817 N N . GLU A 1 233 ? -20.439 -9.233 26.300 1.00 27.62 233 GLU A N 1
ATOM 1818 C CA . GLU A 1 233 ? -21.167 -8.048 25.899 1.00 30.54 233 GLU A CA 1
ATOM 1819 C C . GLU A 1 233 ? -20.213 -6.925 25.520 1.00 30.73 233 GLU A C 1
ATOM 1820 O O . GLU A 1 233 ? -20.480 -6.171 24.581 1.00 29.27 233 GLU A O 1
ATOM 1826 N N . GLU A 1 234 ? -19.083 -6.830 26.215 1.00 28.35 234 GLU A N 1
ATOM 1827 C CA . GLU A 1 234 ? -18.089 -5.825 25.874 1.00 31.37 234 GLU A CA 1
ATOM 1828 C C . GLU A 1 234 ? -17.396 -6.171 24.562 1.00 30.29 234 GLU A C 1
ATOM 1829 O O . GLU A 1 234 ? -17.185 -5.292 23.722 1.00 27.97 234 GLU A O 1
ATOM 1835 N N . GLY A 1 235 ? -17.083 -7.459 24.350 1.00 28.92 235 GLY A N 1
ATOM 1836 C CA . GLY A 1 235 ? -16.498 -7.884 23.084 1.00 24.45 235 GLY A CA 1
ATOM 1837 C C . GLY A 1 235 ? -17.348 -7.522 21.878 1.00 27.23 235 GLY A C 1
ATOM 1838 O O . GLY A 1 235 ? -16.840 -6.995 20.887 1.00 28.73 235 GLY A O 1
ATOM 1839 N N . ALA A 1 236 ? -18.654 -7.789 21.947 1.00 29.66 236 ALA A N 1
ATOM 1840 C CA . ALA A 1 236 ? -19.531 -7.512 20.809 1.00 31.61 236 ALA A CA 1
ATOM 1841 C C . ALA A 1 236 ? -19.860 -6.032 20.676 1.00 28.40 236 ALA A C 1
ATOM 1842 O O . ALA A 1 236 ? -20.048 -5.541 19.558 1.00 29.74 236 ALA A O 1
ATOM 1844 N N . ALA A 1 237 ? -19.970 -5.319 21.796 1.00 27.12 237 ALA A N 1
ATOM 1845 C CA . ALA A 1 237 ? -20.229 -3.892 21.726 1.00 25.89 237 ALA A CA 1
ATOM 1846 C C . ALA A 1 237 ? -19.088 -3.182 21.002 1.00 30.40 237 ALA A C 1
ATOM 1847 O O . ALA A 1 237 ? -19.325 -2.265 20.209 1.00 33.53 237 ALA A O 1
ATOM 1849 N N . ALA A 1 238 ? -17.845 -3.634 21.230 1.00 30.12 238 ALA A N 1
ATOM 1850 C CA . ALA A 1 238 ? -16.683 -3.141 20.492 1.00 30.46 238 ALA A CA 1
ATOM 1851 C C . ALA A 1 238 ? -16.689 -3.601 19.031 1.00 32.29 238 ALA A C 1
ATOM 1852 O O . ALA A 1 238 ? -16.443 -2.800 18.114 1.00 24.15 238 ALA A O 1
ATOM 1854 N N . LEU A 1 239 ? -16.938 -4.899 18.787 1.00 29.86 239 LEU A N 1
ATOM 1855 C CA . LEU A 1 239 ? -17.013 -5.362 17.397 1.00 27.54 239 LEU A CA 1
ATOM 1856 C C . LEU A 1 239 ? -18.119 -4.641 16.637 1.00 30.01 239 LEU A C 1
ATOM 1857 O O . LEU A 1 239 ? -17.943 -4.265 15.469 1.00 31.49 239 LEU A O 1
ATOM 1862 N N . GLN A 1 240 ? -19.270 -4.444 17.276 1.00 28.73 240 GLN A N 1
ATOM 1863 C CA . GLN A 1 240 ? -20.339 -3.719 16.607 1.00 30.18 240 GLN A CA 1
ATOM 1864 C C . GLN A 1 240 ? -19.922 -2.283 16.348 1.00 27.28 240 GLN A C 1
ATOM 1865 O O . GLN A 1 240 ? -20.291 -1.712 15.322 1.00 23.18 240 GLN A O 1
ATOM 1871 N N . ARG A 1 241 ? -19.147 -1.692 17.261 1.00 33.55 241 ARG A N 1
ATOM 1872 C CA . ARG A 1 241 ? -18.714 -0.309 17.073 1.00 31.89 241 ARG A CA 1
ATOM 1873 C C . ARG A 1 241 ? -17.825 -0.189 15.845 1.00 26.15 241 ARG A C 1
ATOM 1874 O O . ARG A 1 241 ? -17.925 0.785 15.096 1.00 31.13 241 ARG A O 1
ATOM 1882 N N . ASP A 1 242 ? -16.979 -1.194 15.596 1.00 28.08 242 ASP A N 1
ATOM 1883 C CA . ASP A 1 242 ? -16.095 -1.168 14.432 1.00 33.01 242 ASP A CA 1
ATOM 1884 C C . ASP A 1 242 ? -16.790 -1.595 13.145 1.00 25.67 242 ASP A C 1
ATOM 1885 O O . ASP A 1 242 ? -16.354 -1.201 12.067 1.00 25.61 242 ASP A O 1
ATOM 1890 N N . LEU A 1 243 ? -17.864 -2.373 13.221 1.00 24.72 243 LEU A N 1
ATOM 1891 C CA . LEU A 1 243 ? -18.636 -2.640 12.013 1.00 30.40 243 LEU A CA 1
ATOM 1892 C C . LEU A 1 243 ? -19.323 -1.378 11.512 1.00 26.63 243 LEU A C 1
ATOM 1893 O O . LEU A 1 243 ? -19.366 -1.135 10.306 1.00 28.75 243 LEU A O 1
ATOM 1898 N N . ARG A 1 244 ? -19.854 -0.558 12.423 1.00 28.88 244 ARG A N 1
ATOM 1899 C CA . ARG A 1 244 ? -20.546 0.665 12.020 1.00 23.49 244 ARG A CA 1
ATOM 1900 C C . ARG A 1 244 ? -19.563 1.701 11.485 1.00 29.52 244 ARG A C 1
ATOM 1901 O O . ARG A 1 244 ? -19.817 2.343 10.456 1.00 26.39 244 ARG A O 1
ATOM 1909 N N . LEU A 1 245 ? -18.448 1.900 12.199 1.00 29.00 245 LEU A N 1
ATOM 1910 C CA . LEU A 1 245 ? -17.380 2.749 11.687 1.00 27.22 245 LEU A CA 1
ATOM 1911 C C . LEU A 1 245 ? -16.985 2.322 10.278 1.00 25.70 245 LEU A C 1
ATOM 1912 O O . LEU A 1 245 ? -16.898 3.146 9.362 1.00 26.63 245 LEU A O 1
ATOM 1917 N N . ALA A 1 246 ? -16.716 1.028 10.097 1.00 23.48 246 ALA A N 1
ATOM 1918 C CA . ALA A 1 246 ? -16.383 0.507 8.775 1.00 21.47 246 ALA A CA 1
ATOM 1919 C C . ALA A 1 246 ? -17.423 0.888 7.734 1.00 24.90 246 ALA A C 1
ATOM 1920 O O . ALA A 1 246 ? -17.087 1.439 6.677 1.00 24.68 246 ALA A O 1
ATOM 1922 N N . LYS A 1 247 ? -18.686 0.539 7.984 1.00 25.50 247 LYS A N 1
ATOM 1923 C CA . LYS A 1 247 ? -19.757 0.899 7.055 1.00 25.02 247 LYS A CA 1
ATOM 1924 C C . LYS A 1 247 ? -19.755 2.386 6.749 1.00 25.38 247 LYS A C 1
ATOM 1925 O O . LYS A 1 247 ? -19.794 2.787 5.584 1.00 25.30 247 LYS A O 1
ATOM 1931 N N . ARG A 1 248 ? -19.767 3.215 7.797 1.00 27.34 248 ARG A N 1
ATOM 1932 C CA . ARG A 1 248 ? -19.741 4.668 7.627 1.00 24.47 248 ARG A CA 1
ATOM 1933 C C . ARG A 1 248 ? -18.628 5.127 6.690 1.00 24.76 248 ARG A C 1
ATOM 1934 O O . ARG A 1 248 ? -18.843 5.996 5.838 1.00 28.72 248 ARG A O 1
ATOM 1942 N N . LEU A 1 249 ? -17.432 4.562 6.823 1.00 25.62 249 LEU A N 1
ATOM 1943 C CA . LEU A 1 249 ? -16.323 4.912 5.937 1.00 22.13 249 LEU A CA 1
ATOM 1944 C C . LEU A 1 249 ? -16.299 4.101 4.640 1.00 26.24 249 LEU A C 1
ATOM 1945 O O . LEU A 1 249 ? -15.364 4.257 3.841 1.00 18.77 249 LEU A O 1
ATOM 1950 N N . GLY A 1 250 ? -17.274 3.228 4.419 1.00 20.44 250 GLY A N 1
ATOM 1951 C CA . GLY A 1 250 ? -17.416 2.608 3.109 1.00 25.60 250 GLY A CA 1
ATOM 1952 C C . GLY A 1 250 ? -16.662 1.314 2.922 1.00 25.49 250 GLY A C 1
ATOM 1953 O O . GLY A 1 250 ? -16.446 0.903 1.774 1.00 23.42 250 GLY A O 1
ATOM 1954 N N . PHE A 1 251 ? -16.248 0.666 4.009 1.00 24.06 251 PHE A N 1
ATOM 1955 C CA . PHE A 1 251 ? -15.536 -0.598 3.935 1.00 27.87 251 PHE A CA 1
ATOM 1956 C C . PHE A 1 251 ? -16.524 -1.740 3.769 1.00 27.53 251 PHE A C 1
ATOM 1957 O O . PHE A 1 251 ? -17.644 -1.710 4.292 1.00 25.33 251 PHE A O 1
ATOM 1965 N N . ARG A 1 252 ? -16.091 -2.744 3.008 1.00 24.19 252 ARG A N 1
ATOM 1966 C CA . ARG A 1 252 ? -16.815 -3.988 2.848 1.00 27.13 252 ARG A CA 1
ATOM 1967 C C . ARG A 1 252 ? -16.401 -5.053 3.865 1.00 32.55 252 ARG A C 1
ATOM 1968 O O . ARG A 1 252 ? -17.245 -5.863 4.276 1.00 35.39 252 ARG A O 1
ATOM 1976 N N . PHE A 1 253 ? -15.137 -5.074 4.306 1.00 26.19 253 PHE A N 1
ATOM 1977 C CA . PHE A 1 253 ? -14.671 -6.079 5.257 1.00 28.51 253 PHE A CA 1
ATOM 1978 C C . PHE A 1 253 ? -14.178 -5.440 6.550 1.00 30.58 253 PHE A C 1
ATOM 1979 O O . PHE A 1 253 ? -13.593 -4.351 6.540 1.00 31.39 253 PHE A O 1
ATOM 1987 N N . VAL A 1 254 ? -14.387 -6.150 7.660 1.00 21.71 254 VAL A N 1
ATOM 1988 C CA . VAL A 1 254 ? -13.754 -5.840 8.942 1.00 29.58 254 VAL A CA 1
ATOM 1989 C C . VAL A 1 254 ? -13.053 -7.082 9.469 1.00 28.54 254 VAL A C 1
ATOM 1990 O O . VAL A 1 254 ? -13.692 -8.126 9.649 1.00 33.73 254 VAL A O 1
ATOM 1994 N N . ARG A 1 255 ? -11.759 -6.952 9.782 1.00 29.38 255 ARG A N 1
ATOM 1995 C CA . ARG A 1 255 ? -10.996 -8.025 10.409 1.00 25.12 255 ARG A CA 1
ATOM 1996 C C . ARG A 1 255 ? -10.804 -7.757 11.897 1.00 31.21 255 ARG A C 1
ATOM 1997 O O . ARG A 1 255 ? -9.864 -7.035 12.270 1.00 34.67 255 ARG A O 1
ATOM 2005 N N . PRO A 1 256 ? -11.608 -8.348 12.787 1.00 29.71 256 PRO A N 1
ATOM 2006 C CA . PRO A 1 256 ? -11.316 -8.255 14.229 1.00 31.47 256 PRO A CA 1
ATOM 2007 C C . PRO A 1 256 ? -10.163 -9.180 14.587 1.00 33.47 256 PRO A C 1
ATOM 2008 O O . PRO A 1 256 ? -10.226 -10.391 14.359 1.00 34.78 256 PRO A O 1
ATOM 2012 N N . LYS A 1 257 ? -9.094 -8.605 15.121 1.00 30.49 257 LYS A N 1
ATOM 2013 C CA . LYS A 1 257 ? -8.011 -9.395 15.686 1.00 29.24 257 LYS A CA 1
ATOM 2014 C C . LYS A 1 257 ? -8.352 -9.637 17.150 1.00 29.34 257 LYS A C 1
ATOM 2015 O O . LYS A 1 257 ? -8.492 -8.679 17.921 1.00 28.50 257 LYS A O 1
ATOM 2021 N N . ILE A 1 258 ? -8.519 -10.911 17.530 1.00 30.37 258 ILE A N 1
ATOM 2022 C CA . ILE A 1 258 ? -9.017 -11.286 18.856 1.00 31.25 258 ILE A CA 1
ATOM 2023 C C . ILE A 1 258 ? -7.855 -11.654 19.764 1.00 25.22 258 ILE A C 1
ATOM 2024 O O . ILE A 1 258 ? -6.892 -12.296 19.332 1.00 30.55 258 ILE A O 1
ATOM 2029 N N . GLY A 1 259 ? -7.947 -11.255 21.026 1.00 25.79 259 GLY A N 1
ATOM 2030 C CA . GLY A 1 259 ? -6.945 -11.666 21.996 1.00 37.48 259 GLY A CA 1
ATOM 2031 C C . GLY A 1 259 ? -6.830 -13.177 22.089 1.00 36.32 259 GLY A C 1
ATOM 2032 O O . GLY A 1 259 ? -7.800 -13.904 21.906 1.00 37.12 259 GLY A O 1
ATOM 2033 N N . VAL A 1 260 ? -5.621 -13.650 22.375 1.00 38.49 260 VAL A N 1
ATOM 2034 C CA . VAL A 1 260 ? -5.303 -15.070 22.303 1.00 41.33 260 VAL A CA 1
ATOM 2035 C C . VAL A 1 260 ? -5.026 -15.632 23.693 1.00 44.92 260 VAL A C 1
ATOM 2036 O O . VAL A 1 260 ? -4.848 -14.902 24.665 1.00 48.76 260 VAL A O 1
ATOM 2040 N N . VAL A 1 261 ? -4.983 -16.966 23.774 1.00 48.60 261 VAL A N 1
ATOM 2041 C CA . VAL A 1 261 ? -4.779 -17.667 25.035 1.00 49.41 261 VAL A CA 1
ATOM 2042 C C . VAL A 1 261 ? -3.682 -18.724 24.969 1.00 51.02 261 VAL A C 1
ATOM 2043 O O . VAL A 1 261 ? -3.409 -19.375 25.979 1.00 53.40 261 VAL A O 1
ATOM 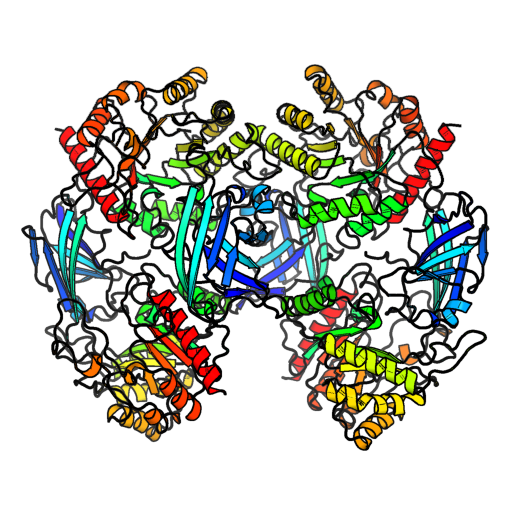2047 N N . SER A 1 262 ? -3.029 -18.909 23.822 1.00 53.65 262 SER A N 1
ATOM 2048 C CA . SER A 1 262 ? -2.084 -20.006 23.646 1.00 57.78 262 SER A CA 1
ATOM 2049 C C . SER A 1 262 ? -1.110 -19.657 22.529 1.00 58.20 262 SER A C 1
ATOM 2050 O O . SER A 1 262 ? -1.303 -18.687 21.788 1.00 55.80 262 SER A O 1
ATOM 2053 N N . SER A 1 263 ? -0.084 -20.506 22.384 1.00 60.05 263 SER A N 1
ATOM 2054 C CA . SER A 1 263 ? 1.067 -20.184 21.540 1.00 57.56 263 SER A CA 1
ATOM 2055 C C . SER A 1 263 ? 0.683 -20.079 20.072 1.00 56.69 263 SER A C 1
ATOM 2056 O O . SER A 1 263 ? 1.102 -19.142 19.377 1.00 58.08 263 SER A O 1
ATOM 2059 N N . ASP A 1 264 ? -0.086 -21.049 19.569 1.00 59.83 264 ASP A N 1
ATOM 2060 C CA . ASP A 1 264 ? -0.511 -21.007 18.175 1.00 54.91 264 ASP A CA 1
ATOM 2061 C C . ASP A 1 264 ? -1.818 -20.230 18.064 1.00 57.57 264 ASP A C 1
ATOM 2062 O O . ASP A 1 264 ? -2.622 -20.462 17.153 1.00 56.93 264 ASP A O 1
ATOM 2067 N N . LEU A 1 265 ? -2.027 -19.305 19.009 1.00 58.34 265 LEU A N 1
ATOM 2068 C CA . LEU A 1 265 ? -2.966 -18.190 18.860 1.00 51.33 265 LEU A CA 1
ATOM 2069 C C . LEU A 1 265 ? -4.419 -18.679 18.800 1.00 53.58 265 LEU A C 1
ATOM 2070 O O . LEU A 1 265 ? -5.169 -18.353 17.878 1.00 55.15 265 LEU A O 1
ATOM 2075 N N . ILE A 1 266 ? -4.819 -19.457 19.800 1.00 49.81 266 ILE A N 1
ATOM 2076 C CA . ILE A 1 266 ? -6.235 -19.807 19.933 1.00 54.76 266 ILE A CA 1
ATOM 2077 C C . ILE A 1 266 ? -7.004 -18.656 20.578 1.00 48.35 266 ILE A C 1
ATOM 2078 O O . ILE A 1 266 ? -6.704 -18.267 21.717 1.00 48.39 266 ILE A O 1
ATOM 2083 N N . PRO A 1 267 ? -7.993 -18.086 19.885 1.00 48.12 267 PRO A N 1
ATOM 2084 C CA . PRO A 1 267 ? -8.702 -16.913 20.417 1.00 39.10 267 PRO A CA 1
ATOM 2085 C C . PRO A 1 267 ? -9.346 -17.180 21.768 1.00 43.04 267 PRO A C 1
ATOM 2086 O O . PRO A 1 267 ? -9.602 -18.319 22.159 1.00 47.27 267 PRO A O 1
ATOM 2090 N N . HIS A 1 268 ? -9.569 -16.095 22.498 1.00 38.88 268 HIS A N 1
ATOM 2091 C CA . HIS A 1 268 ? -10.256 -16.143 23.777 1.00 36.47 268 HIS A CA 1
ATOM 2092 C C . HIS A 1 268 ? -11.619 -16.824 23.628 1.00 39.02 268 HIS A C 1
ATOM 2093 O O . HIS A 1 268 ? -12.283 -16.655 22.598 1.00 43.23 268 HIS A O 1
ATOM 2100 N N . PRO A 1 269 ? -12.082 -17.582 24.631 1.00 39.91 269 PRO A N 1
ATOM 2101 C CA . PRO A 1 269 ? -13.369 -18.285 24.490 1.00 40.02 269 PRO A CA 1
ATOM 2102 C C . PRO A 1 269 ? -14.573 -17.386 24.257 1.00 40.06 269 PRO A C 1
ATOM 2103 O O . PRO A 1 269 ? -15.623 -17.898 23.850 1.00 41.34 269 PRO A O 1
ATOM 2107 N N . ILE A 1 270 ? -14.486 -16.076 24.506 1.00 39.35 270 ILE A N 1
ATOM 2108 C CA . ILE A 1 270 ? -15.636 -15.225 24.195 1.00 33.85 270 ILE A CA 1
ATOM 2109 C C . ILE A 1 270 ? -15.789 -14.951 22.708 1.00 32.98 270 ILE A C 1
ATOM 2110 O O . ILE A 1 270 ? -16.812 -14.383 22.300 1.00 32.29 270 ILE A O 1
ATOM 2115 N N . TRP A 1 271 ? -14.820 -15.360 21.881 1.00 34.41 271 TRP A N 1
ATOM 2116 C CA . TRP A 1 271 ? -14.833 -14.941 20.484 1.00 32.39 271 TRP A CA 1
ATOM 2117 C C . TRP A 1 271 ? -16.077 -15.422 19.760 1.00 32.77 271 TRP A C 1
ATOM 2118 O O . TRP A 1 271 ? -16.588 -14.719 18.886 1.00 30.92 271 TRP A O 1
ATOM 2129 N N . THR A 1 272 ? -16.615 -16.582 20.134 1.00 34.02 272 THR A N 1
ATOM 2130 C CA . THR A 1 272 ? -17.705 -17.164 19.349 1.00 35.88 272 THR A CA 1
ATOM 2131 C C . THR A 1 272 ? -18.996 -16.389 19.543 1.00 27.59 272 THR A C 1
ATOM 2132 O O . THR A 1 272 ? -19.649 -15.992 18.574 1.00 32.94 272 THR A O 1
ATOM 2136 N N . GLU A 1 273 ? -19.375 -16.163 20.789 1.00 30.51 273 GLU A N 1
ATOM 2137 C CA . GLU A 1 273 ? -20.586 -15.409 21.060 1.00 31.44 273 GLU A CA 1
ATOM 2138 C C . GLU A 1 273 ? -20.424 -13.932 20.701 1.00 30.13 273 GLU A C 1
ATOM 2139 O O . GLU A 1 273 ? -21.416 -13.264 20.387 1.00 32.01 273 GLU A O 1
ATOM 2145 N N . VAL A 1 274 ? -19.194 -13.404 20.732 1.00 33.20 274 VAL A N 1
ATOM 2146 C CA . VAL A 1 274 ? -18.965 -12.023 20.284 1.00 25.99 274 VAL A CA 1
ATOM 2147 C C . VAL A 1 274 ? -19.287 -11.884 18.799 1.00 28.23 274 VAL A C 1
ATOM 2148 O O . VAL A 1 274 ? -19.963 -10.937 18.374 1.00 28.65 274 VAL A O 1
ATOM 2152 N N . VAL A 1 275 ? -18.823 -12.838 17.988 1.00 31.63 275 VAL A N 1
ATOM 2153 C CA . VAL A 1 275 ? -19.126 -12.842 16.560 1.00 24.22 275 VAL A CA 1
ATOM 2154 C C . VAL A 1 275 ? -20.613 -13.092 16.315 1.00 36.88 275 VAL A C 1
ATOM 2155 O O . VAL A 1 275 ? -21.257 -12.369 15.539 1.00 32.80 275 VAL A O 1
ATOM 2159 N N . GLU A 1 276 ? -21.177 -14.128 16.963 1.00 33.93 276 GLU A N 1
ATOM 2160 C CA . GLU A 1 276 ? -22.582 -14.482 16.757 1.00 31.38 276 GLU A CA 1
ATOM 2161 C C . GLU A 1 276 ? -23.492 -13.311 17.069 1.00 31.54 276 GLU A C 1
ATOM 2162 O O . GLU A 1 276 ? -24.395 -12.993 16.288 1.00 34.20 276 GLU A O 1
ATOM 2168 N N . ALA A 1 277 ? -23.272 -12.652 18.214 1.00 28.65 277 ALA A N 1
ATOM 2169 C CA . ALA A 1 277 ? -24.035 -11.466 18.565 1.00 26.52 277 ALA A CA 1
ATOM 2170 C C . ALA A 1 277 ? -23.798 -10.300 17.602 1.00 34.68 277 ALA A C 1
ATOM 2171 O O . ALA A 1 277 ? -24.525 -9.303 17.669 1.00 35.62 277 ALA A O 1
ATOM 2173 N N . SER A 1 278 ? -22.792 -10.384 16.728 1.00 28.36 278 SER A N 1
ATOM 2174 C CA . SER A 1 278 ? -22.480 -9.278 15.831 1.00 34.20 278 SER A CA 1
ATOM 2175 C C . SER A 1 278 ? -22.890 -9.532 14.394 1.00 32.89 278 SER A C 1
ATOM 2176 O O . SER A 1 278 ? -22.956 -8.579 13.613 1.00 31.22 278 SER A O 1
ATOM 2179 N N . LEU A 1 279 ? -23.169 -10.783 14.034 1.00 35.87 279 LEU A N 1
ATOM 2180 C CA . LEU A 1 279 ? -23.523 -11.093 12.653 1.00 35.28 279 LEU A CA 1
ATOM 2181 C C . LEU A 1 279 ? -24.819 -10.450 12.161 1.00 36.68 279 LEU A C 1
ATOM 2182 O O . LEU A 1 279 ? -24.876 -10.119 10.963 1.00 39.51 279 LEU A O 1
ATOM 2187 N N . PRO A 1 280 ? -25.876 -10.275 12.972 1.00 39.37 280 PRO A N 1
ATOM 2188 C CA . PRO A 1 280 ? -27.051 -9.552 12.449 1.00 36.18 280 PRO A CA 1
ATOM 2189 C C . PRO A 1 280 ? -26.711 -8.149 11.980 1.00 40.06 280 PRO A C 1
ATOM 2190 O O . PRO A 1 280 ? -27.221 -7.689 10.945 1.00 40.21 280 PRO A O 1
ATOM 2194 N N . LEU A 1 281 ? -25.840 -7.455 12.712 1.00 37.90 281 LEU A N 1
ATOM 2195 C CA . LEU A 1 281 ? -25.494 -6.096 12.321 1.00 38.31 281 LEU A CA 1
ATOM 2196 C C . LEU A 1 281 ? -24.638 -6.094 11.064 1.00 31.72 281 LEU A C 1
ATOM 2197 O O . LEU A 1 281 ? -24.802 -5.224 10.204 1.00 36.34 281 LEU A O 1
ATOM 2202 N N . ALA A 1 282 ? -23.724 -7.062 10.935 1.00 36.54 282 ALA A N 1
ATOM 2203 C CA . ALA A 1 282 ? -22.883 -7.124 9.743 1.00 35.81 282 ALA A CA 1
ATOM 2204 C C . ALA A 1 282 ? -23.689 -7.474 8.508 1.00 35.93 282 ALA A C 1
ATOM 2205 O O . ALA A 1 282 ? -23.354 -7.047 7.395 1.00 39.71 282 ALA A O 1
ATOM 2207 N N . GLU A 1 283 ? -24.721 -8.280 8.676 1.00 38.38 283 GLU A N 1
ATOM 2208 C CA . GLU A 1 283 ? -25.622 -8.544 7.570 1.00 36.54 283 GLU A CA 1
ATOM 2209 C C . GLU A 1 283 ? -26.439 -7.299 7.250 1.00 34.77 283 GLU A C 1
ATOM 2210 O O . GLU A 1 283 ? -26.595 -6.938 6.082 1.00 38.59 283 GLU A O 1
ATOM 2216 N N . GLU A 1 284 ? -26.919 -6.599 8.283 1.00 34.96 284 GLU A N 1
ATOM 2217 C CA . GLU A 1 284 ? -27.699 -5.389 8.060 1.00 34.42 284 GLU A CA 1
ATOM 2218 C C . GLU A 1 284 ? -26.869 -4.322 7.354 1.00 39.47 284 GLU A C 1
ATOM 2219 O O . GLU A 1 284 ? -27.361 -3.639 6.449 1.00 36.02 284 GLU A O 1
ATOM 2225 N N . LEU A 1 285 ? -25.597 -4.187 7.731 1.00 33.87 285 LEU A N 1
ATOM 2226 C CA . LEU A 1 285 ? -24.718 -3.183 7.140 1.00 35.95 285 LEU A CA 1
ATOM 2227 C C . LEU A 1 285 ? -24.034 -3.654 5.858 1.00 36.48 285 LEU A C 1
ATOM 2228 O O . LEU A 1 285 ? -23.378 -2.842 5.195 1.00 33.69 285 LEU A O 1
ATOM 2233 N N . ASP A 1 286 ? -24.185 -4.930 5.485 1.00 37.76 286 ASP A N 1
ATOM 2234 C CA . ASP A 1 286 ? -23.501 -5.508 4.325 1.00 34.41 286 ASP A CA 1
ATOM 2235 C C . ASP A 1 286 ? -21.981 -5.437 4.470 1.00 35.98 286 ASP A C 1
ATOM 2236 O O . ASP A 1 286 ? -21.267 -5.136 3.512 1.00 38.03 286 ASP A O 1
ATOM 2241 N N . VAL A 1 287 ? -21.483 -5.724 5.674 1.00 35.81 287 VAL A N 1
ATOM 2242 C CA . VAL A 1 287 ? -20.051 -5.800 5.959 1.00 36.57 287 VAL A CA 1
ATOM 2243 C C . VAL A 1 287 ? -19.723 -7.239 6.333 1.00 33.67 287 VAL A C 1
ATOM 2244 O O . VAL A 1 287 ? -20.463 -7.865 7.099 1.00 37.85 287 VAL A O 1
ATOM 2248 N N . ILE A 1 288 ? -18.623 -7.769 5.808 1.00 29.43 288 ILE A N 1
ATOM 2249 C CA . ILE A 1 288 ? -18.212 -9.134 6.120 1.00 32.59 288 ILE A CA 1
ATOM 2250 C C . ILE A 1 288 ? -17.163 -9.113 7.227 1.00 33.76 288 ILE A C 1
ATOM 2251 O O . ILE A 1 288 ? -16.177 -8.366 7.152 1.00 26.76 288 ILE A O 1
ATOM 2256 N N . ILE A 1 289 ? -17.378 -9.931 8.255 1.00 31.43 289 ILE A N 1
ATOM 2257 C CA . ILE A 1 289 ? -16.411 -10.139 9.328 1.00 29.50 289 ILE A CA 1
ATOM 2258 C C . ILE A 1 289 ? -15.475 -11.258 8.904 1.00 31.99 289 ILE A C 1
ATOM 2259 O O . ILE A 1 289 ? -15.912 -12.398 8.732 1.00 33.35 289 ILE A O 1
ATOM 2264 N N . CYS A 1 290 ? -14.186 -10.953 8.774 1.00 31.09 290 CYS A N 1
ATOM 2265 C CA . CYS A 1 290 ? -13.198 -11.939 8.338 1.00 32.63 290 CYS A CA 1
ATOM 2266 C C . CYS A 1 290 ? -11.982 -11.933 9.248 1.00 30.21 290 CYS A C 1
ATOM 2267 O O . CYS A 1 290 ? -11.059 -11.122 9.055 1.00 29.74 290 CYS A O 1
ATOM 2270 N N . PRO A 1 291 ? -11.929 -12.838 10.224 1.00 31.26 291 PRO A N 1
ATOM 2271 C CA . PRO A 1 291 ? -10.717 -12.983 11.032 1.00 24.22 291 PRO A CA 1
ATOM 2272 C C . PRO A 1 291 ? -9.553 -13.413 10.169 1.00 25.29 291 PRO A C 1
ATOM 2273 O O . PRO A 1 291 ? -9.718 -14.024 9.111 1.00 29.53 291 PRO A O 1
ATOM 2277 N N . GLU A 1 292 ? -8.362 -13.096 10.653 1.00 27.87 292 GLU A N 1
ATOM 2278 C CA . GLU A 1 292 ? -7.131 -13.248 9.901 1.00 26.96 292 GLU A CA 1
ATOM 2279 C C . GLU A 1 292 ? -6.401 -14.513 10.333 1.00 27.84 292 GLU A C 1
ATOM 2280 O O . GLU A 1 292 ? -6.193 -14.738 11.528 1.00 31.51 292 GLU A O 1
ATOM 2286 N N . ILE A 1 293 ? -6.026 -15.329 9.354 1.00 25.45 293 ILE A N 1
ATOM 2287 C CA . ILE A 1 293 ? -5.176 -16.506 9.533 1.00 32.69 293 ILE A CA 1
ATOM 2288 C C . ILE A 1 293 ? -3.747 -16.070 9.235 1.00 34.15 293 ILE A C 1
ATOM 2289 O O . ILE A 1 293 ? -3.393 -15.868 8.063 1.00 31.71 293 ILE A O 1
ATOM 2294 N N . HIS A 1 294 ? -2.944 -15.950 10.289 1.00 27.84 294 HIS A N 1
ATOM 2295 C CA . HIS A 1 294 ? -1.528 -15.529 10.111 1.00 34.44 294 HIS A CA 1
ATOM 2296 C C . HIS A 1 294 ? -0.548 -16.468 10.829 1.00 32.72 294 HIS A C 1
ATOM 2297 O O . HIS A 1 294 ? -0.939 -17.183 11.761 1.00 32.79 294 HIS A O 1
ATOM 2304 N N . SER A 1 295 ? 0.707 -16.450 10.380 1.00 33.88 295 SER A N 1
ATOM 2305 C CA . SER A 1 295 ? 1.732 -17.298 10.984 1.00 34.48 295 SER A CA 1
ATOM 2306 C C . SER A 1 295 ? 1.802 -17.033 12.484 1.00 35.42 295 SER A C 1
ATOM 2307 O O . SER A 1 295 ? 1.774 -15.870 12.902 1.00 38.09 295 SER A O 1
ATOM 2310 N N . PRO A 1 296 ? 1.931 -18.083 13.326 1.00 35.96 296 PRO A N 1
ATOM 2311 C CA . PRO A 1 296 ? 2.213 -19.485 12.989 1.00 30.86 296 PRO A CA 1
ATOM 2312 C C . PRO A 1 296 ? 0.969 -20.350 12.783 1.00 35.18 296 PRO A C 1
ATOM 2313 O O . PRO A 1 296 ? 1.092 -21.563 12.701 1.00 34.57 296 PRO A O 1
ATOM 2317 N N . THR A 1 297 ? -0.205 -19.757 12.717 1.00 32.07 297 THR A N 1
ATOM 2318 C CA . THR A 1 297 ? -1.388 -20.559 12.473 1.00 32.46 297 THR A CA 1
ATOM 2319 C C . THR A 1 297 ? -1.422 -21.013 11.016 1.00 30.37 297 THR A C 1
ATOM 2320 O O . THR A 1 297 ? -1.348 -20.166 10.118 1.00 34.18 297 THR A O 1
ATOM 2324 N N . PRO A 1 298 ? -1.492 -22.316 10.728 1.00 26.90 298 PRO A N 1
ATOM 2325 C CA . PRO A 1 298 ? -1.558 -22.739 9.325 1.00 28.38 298 PRO A CA 1
ATOM 2326 C C . PRO A 1 298 ? -3.001 -22.805 8.851 1.00 30.69 298 PRO A C 1
ATOM 2327 O O . PRO A 1 298 ? -3.898 -22.427 9.610 1.00 29.37 298 PRO A O 1
ATOM 2331 N N . ILE A 1 299 ? -3.250 -23.205 7.597 1.00 27.35 299 ILE A N 1
ATOM 2332 C CA . ILE A 1 299 ? -4.633 -23.360 7.160 1.00 27.15 299 ILE A CA 1
ATOM 2333 C C . ILE A 1 299 ? -5.276 -24.554 7.863 1.00 32.92 299 ILE A C 1
ATOM 2334 O O . ILE A 1 299 ? -6.434 -24.488 8.292 1.00 30.42 299 ILE A O 1
ATOM 2339 N N . LYS A 1 300 ? -4.531 -25.652 8.008 1.00 33.43 300 LYS A N 1
ATOM 2340 C CA . LYS A 1 300 ? -5.021 -26.870 8.663 1.00 34.49 300 LYS A CA 1
ATOM 2341 C C . LYS A 1 300 ? -4.803 -26.737 10.164 1.00 28.26 300 LYS A C 1
ATOM 2342 O O . LYS A 1 300 ? -3.714 -27.022 10.670 1.00 35.50 300 LYS A O 1
ATOM 2348 N N . HIS A 1 301 ? -5.840 -26.322 10.886 1.00 27.24 301 HIS A N 1
ATOM 2349 C CA . HIS A 1 301 ? -5.665 -26.014 12.305 1.00 33.16 301 HIS A CA 1
ATOM 2350 C C . HIS A 1 301 ? -7.029 -25.812 12.952 1.00 33.09 301 HIS A C 1
ATOM 2351 O O . HIS A 1 301 ? -7.972 -25.348 12.303 1.00 35.49 301 HIS A O 1
ATOM 2358 N N . GLU A 1 302 ? -7.116 -26.130 14.249 1.00 29.52 302 GLU A N 1
ATOM 2359 C CA . GLU A 1 302 ? -8.424 -26.130 14.902 1.00 38.33 302 GLU A CA 1
ATOM 2360 C C . GLU A 1 302 ? -9.088 -24.751 14.863 1.00 41.27 302 GLU A C 1
ATOM 2361 O O . GLU A 1 302 ? -10.324 -24.659 14.897 1.00 41.14 302 GLU A O 1
ATOM 2367 N N . VAL A 1 303 ? -8.307 -23.673 14.764 1.00 34.84 303 VAL A N 1
ATOM 2368 C CA . VAL A 1 303 ? -8.954 -22.363 14.756 1.00 40.10 303 VAL A CA 1
ATOM 2369 C C . VAL A 1 303 ? -9.588 -22.083 13.403 1.00 38.39 303 VAL A C 1
ATOM 2370 O O . VAL A 1 303 ? -10.619 -21.405 13.331 1.00 33.94 303 VAL A O 1
ATOM 2374 N N . VAL A 1 304 ? -8.995 -22.576 12.312 1.00 39.11 304 VAL A N 1
ATOM 2375 C CA . VAL A 1 304 ? -9.663 -22.442 11.027 1.00 34.44 304 VAL A CA 1
ATOM 2376 C C . VAL A 1 304 ? -10.911 -23.305 11.002 1.00 34.25 304 VAL A C 1
ATOM 2377 O O . VAL A 1 304 ? -11.992 -22.852 10.599 1.00 31.45 304 VAL A O 1
ATOM 2381 N N . ASP A 1 305 ? -10.796 -24.548 11.472 1.00 36.21 305 ASP A N 1
ATOM 2382 C CA . ASP A 1 305 ? -11.954 -25.433 11.480 1.00 38.13 305 ASP A CA 1
ATOM 2383 C C . ASP A 1 305 ? -13.103 -24.812 12.249 1.00 31.87 305 ASP A C 1
ATOM 2384 O O . ASP A 1 305 ? -14.260 -24.894 11.820 1.00 32.54 305 ASP A O 1
ATOM 2389 N N . ASP A 1 306 ? -12.800 -24.146 13.367 1.00 33.94 306 ASP A N 1
ATOM 2390 C CA . ASP A 1 306 ? -13.867 -23.531 14.141 1.00 27.42 306 ASP A CA 1
ATOM 2391 C C . ASP A 1 306 ? -14.445 -22.327 13.418 1.00 30.26 306 ASP A C 1
ATOM 2392 O O . ASP A 1 306 ? -15.655 -22.105 13.453 1.00 33.91 306 ASP A O 1
ATOM 2397 N N . TYR A 1 307 ? -13.608 -21.549 12.734 1.00 29.33 307 TYR A N 1
ATOM 2398 C CA . TYR A 1 307 ? -14.140 -20.465 11.916 1.00 31.69 307 TYR A CA 1
ATOM 2399 C C . TYR A 1 307 ? -15.113 -21.008 10.881 1.00 33.38 307 TYR A C 1
ATOM 2400 O O . TYR A 1 307 ? -16.235 -20.511 10.733 1.00 31.94 307 TYR A O 1
ATOM 2409 N N . ILE A 1 308 ? -14.687 -22.039 10.154 1.00 32.67 308 ILE A N 1
ATOM 2410 C CA . ILE A 1 308 ? -15.525 -22.618 9.111 1.00 35.57 308 ILE A CA 1
ATOM 2411 C C . ILE A 1 308 ? -16.757 -23.274 9.718 1.00 36.56 308 ILE A C 1
ATOM 2412 O O . ILE A 1 308 ? -17.858 -23.206 9.153 1.00 40.80 308 ILE A O 1
ATOM 2417 N N . ALA A 1 309 ? -16.600 -23.893 10.890 1.00 36.12 309 ALA A N 1
ATOM 2418 C CA . ALA A 1 309 ? -17.746 -24.455 11.587 1.00 34.87 309 ALA A CA 1
ATOM 2419 C C . ALA A 1 309 ? -18.777 -23.381 11.889 1.00 42.06 309 ALA A C 1
ATOM 2420 O O . ALA A 1 309 ? -19.988 -23.638 11.846 1.00 45.97 309 ALA A O 1
ATOM 2422 N N . LEU A 1 310 ? -18.318 -22.173 12.223 1.00 41.32 310 LEU A N 1
ATOM 2423 C CA . LEU A 1 310 ? -19.259 -21.083 12.456 1.00 43.58 310 LEU A CA 1
ATOM 2424 C C . LEU A 1 310 ? -20.065 -20.795 11.201 1.00 38.36 310 LEU A C 1
ATOM 2425 O O . LEU A 1 310 ? -21.277 -20.567 11.266 1.00 36.18 310 LEU A O 1
ATOM 2430 N N . ILE A 1 311 ? -19.399 -20.798 10.048 1.00 43.34 311 ILE A N 1
ATOM 2431 C CA . ILE A 1 311 ? -20.076 -20.508 8.790 1.00 41.20 311 ILE A CA 1
ATOM 2432 C C . ILE A 1 311 ? -21.161 -21.549 8.523 1.00 43.12 311 ILE A C 1
ATOM 2433 O O . ILE A 1 311 ? -22.299 -21.209 8.170 1.00 39.52 311 ILE A O 1
ATOM 2438 N N . ARG A 1 312 ? -20.840 -22.827 8.741 1.00 45.29 312 ARG A N 1
ATOM 2439 C CA . ARG A 1 312 ? -21.826 -23.891 8.571 1.00 43.86 312 ARG A CA 1
ATOM 2440 C C . ARG A 1 312 ? -22.979 -23.742 9.554 1.00 40.14 312 ARG A C 1
ATOM 2441 O O . ARG A 1 312 ? -24.152 -23.804 9.168 1.00 41.05 312 ARG A O 1
ATOM 2449 N N . ARG A 1 313 ? -22.667 -23.522 10.831 1.00 38.41 313 ARG A N 1
ATOM 2450 C CA . ARG A 1 313 ? -23.720 -23.542 11.839 1.00 45.11 313 ARG A CA 1
ATOM 2451 C C . ARG A 1 313 ? -24.660 -22.347 11.695 1.00 43.70 313 ARG A C 1
ATOM 2452 O O . ARG A 1 313 ? -25.882 -22.484 11.847 1.00 39.20 313 ARG A O 1
ATOM 2460 N N . THR A 1 314 ? -24.117 -21.169 11.396 1.00 40.72 314 THR A N 1
ATOM 2461 C CA . THR A 1 314 ? -24.956 -19.980 11.337 1.00 35.70 314 THR A CA 1
ATOM 2462 C C . THR A 1 314 ? -25.680 -19.856 10.005 1.00 37.73 314 THR A C 1
ATOM 2463 O O . THR A 1 314 ? -26.757 -19.253 9.943 1.00 40.01 314 THR A O 1
ATOM 2467 N N . GLY A 1 315 ? -25.109 -20.417 8.941 1.00 40.51 315 GLY A N 1
ATOM 2468 C CA . GLY A 1 315 ? -25.582 -20.177 7.599 1.00 39.05 315 GLY A CA 1
ATOM 2469 C C . GLY A 1 315 ? -25.162 -18.853 6.992 1.00 47.54 315 GLY A C 1
ATOM 2470 O O . GLY A 1 315 ? -25.484 -18.604 5.825 1.00 49.61 315 GLY A O 1
ATOM 2471 N N . THR A 1 316 ? -24.432 -18.014 7.724 1.00 43.65 316 THR A N 1
ATOM 2472 C CA . THR A 1 316 ? -24.167 -16.643 7.292 1.00 44.28 316 THR A CA 1
ATOM 2473 C C . THR A 1 316 ? -23.298 -16.572 6.036 1.00 37.74 316 THR A C 1
ATOM 2474 O O . THR A 1 316 ? -22.514 -17.472 5.726 1.00 39.09 316 THR A O 1
ATOM 2478 N N . LYS A 1 317 ? -23.445 -15.469 5.311 1.00 37.49 317 LYS A N 1
ATOM 2479 C CA . LYS A 1 317 ? -22.533 -15.114 4.234 1.00 40.66 317 LYS A CA 1
ATOM 2480 C C . LYS A 1 317 ? -21.774 -13.819 4.537 1.00 35.61 317 LYS A C 1
ATOM 2481 O O . LYS A 1 317 ? -21.117 -13.269 3.650 1.00 34.40 317 LYS A O 1
ATOM 2487 N N . HIS A 1 318 ? -21.847 -13.316 5.766 1.00 39.01 318 HIS A N 1
ATOM 2488 C CA . HIS A 1 318 ? -21.081 -12.149 6.190 1.00 37.41 318 HIS A CA 1
ATOM 2489 C C . HIS A 1 318 ? -20.008 -12.521 7.207 1.00 33.08 318 HIS A C 1
ATOM 2490 O O . HIS A 1 318 ? -19.688 -11.741 8.106 1.00 34.10 318 HIS A O 1
ATOM 2497 N N . PHE A 1 319 ? -19.478 -13.729 7.092 1.00 33.70 319 PHE A N 1
ATOM 2498 C CA . PHE A 1 319 ? -18.348 -14.183 7.880 1.00 32.32 319 PHE A CA 1
ATOM 2499 C C . PHE A 1 319 ? -17.493 -15.038 6.973 1.00 34.50 319 PHE A C 1
ATOM 2500 O O . PHE A 1 319 ? -18.003 -15.934 6.298 1.00 35.11 319 PHE A O 1
ATOM 2508 N N . GLY A 1 320 ? -16.203 -14.733 6.939 1.00 34.05 320 GLY A N 1
ATOM 2509 C CA . GLY A 1 320 ? -15.302 -15.344 5.994 1.00 29.00 320 GLY A CA 1
ATOM 2510 C C . GLY A 1 320 ? -13.925 -15.367 6.603 1.00 29.10 320 GLY A C 1
ATOM 2511 O O . GLY A 1 320 ? -13.718 -14.964 7.747 1.00 33.30 320 GLY A O 1
ATOM 2512 N N . LEU A 1 321 ? -12.992 -15.880 5.838 1.00 25.65 321 LEU A N 1
ATOM 2513 C CA . LEU A 1 321 ? -11.616 -15.979 6.246 1.00 28.24 321 LEU A CA 1
ATOM 2514 C C . LEU A 1 321 ? -10.841 -14.882 5.540 1.00 31.71 321 LEU A C 1
ATOM 2515 O O . LEU A 1 321 ? -11.117 -14.574 4.383 1.00 28.76 321 LEU A O 1
ATOM 2520 N N . LEU A 1 322 ? -9.903 -14.273 6.255 1.00 31.74 322 LEU A N 1
ATOM 2521 C CA . LEU A 1 322 ? -8.885 -13.411 5.670 1.00 26.83 322 LEU A CA 1
ATOM 2522 C C . LEU A 1 322 ? -7.563 -14.151 5.788 1.00 28.34 322 LEU A C 1
ATOM 2523 O O . LEU A 1 322 ? -7.155 -14.520 6.895 1.00 29.88 322 LEU A O 1
ATOM 2528 N N . LEU A 1 323 ? -6.913 -14.395 4.664 1.00 23.98 323 LEU A N 1
ATOM 2529 C CA . LEU A 1 323 ? -5.608 -15.039 4.673 1.00 28.51 323 LEU A CA 1
ATOM 2530 C C . LEU A 1 323 ? -4.482 -14.008 4.679 1.00 32.58 323 LEU A C 1
ATOM 2531 O O . LEU A 1 323 ? -4.524 -13.022 3.938 1.00 26.65 323 LEU A O 1
ATOM 2536 N N . ASP A 1 324 ? -3.446 -14.271 5.483 1.00 33.08 324 ASP A N 1
ATOM 2537 C CA . ASP A 1 324 ? -2.189 -13.522 5.444 1.00 30.62 324 ASP A CA 1
ATOM 2538 C C . ASP A 1 324 ? -1.142 -14.397 4.764 1.00 29.23 324 ASP A C 1
ATOM 2539 O O . ASP A 1 324 ? -0.839 -15.492 5.256 1.00 31.55 324 ASP A O 1
ATOM 2544 N N . THR A 1 325 ? -0.579 -13.915 3.651 1.00 27.47 325 THR A N 1
ATOM 2545 C CA . THR A 1 325 ? 0.319 -14.761 2.865 1.00 24.21 325 THR A CA 1
ATOM 2546 C C . THR A 1 325 ? 1.660 -15.007 3.539 1.00 25.47 325 THR A C 1
ATOM 2547 O O . THR A 1 325 ? 2.504 -15.675 2.941 1.00 28.30 325 THR A O 1
ATOM 2551 N N . GLY A 1 326 ? 1.877 -14.524 4.765 1.00 28.68 326 GLY A N 1
ATOM 2552 C CA . GLY A 1 326 ? 3.013 -15.014 5.545 1.00 28.01 326 GLY A CA 1
ATOM 2553 C C . GLY A 1 326 ? 2.880 -16.462 6.023 1.00 26.18 326 GLY A C 1
ATOM 2554 O O . GLY A 1 326 ? 3.877 -17.057 6.442 1.00 30.42 326 GLY A O 1
ATOM 2555 N N . ILE A 1 327 ? 1.680 -17.040 5.980 1.00 28.78 327 ILE A N 1
ATOM 2556 C CA . ILE A 1 327 ? 1.565 -18.473 6.244 1.00 28.10 327 ILE A CA 1
ATOM 2557 C C . ILE A 1 327 ? 2.299 -19.270 5.168 1.00 31.63 327 ILE A C 1
ATOM 2558 O O . ILE A 1 327 ? 2.723 -20.404 5.407 1.00 33.70 327 ILE A O 1
ATOM 2563 N N . PHE A 1 328 ? 2.480 -18.694 3.982 1.00 27.28 328 PHE A N 1
ATOM 2564 C CA . PHE A 1 328 ? 3.164 -19.375 2.889 1.00 31.35 328 PHE A CA 1
ATOM 2565 C C . PHE A 1 328 ? 4.662 -19.120 2.887 1.00 28.92 328 PHE A C 1
ATOM 2566 O O . PHE A 1 328 ? 5.361 -19.659 2.024 1.00 29.30 328 PHE A O 1
ATOM 2574 N N . GLN A 1 329 ? 5.166 -18.309 3.816 1.00 26.65 329 GLN A N 1
ATOM 2575 C CA . GLN A 1 329 ? 6.586 -17.969 3.840 1.00 27.59 329 GLN A CA 1
ATOM 2576 C C . GLN A 1 329 ? 7.424 -19.240 3.850 1.00 36.69 329 GLN A C 1
ATOM 2577 O O . GLN A 1 329 ? 7.177 -20.151 4.646 1.00 37.19 329 GLN A O 1
ATOM 2583 N N . ASP A 1 330 ? 8.400 -19.315 2.947 1.00 33.50 330 ASP A N 1
ATOM 2584 C CA . ASP A 1 330 ? 9.227 -20.513 2.824 1.00 36.34 330 ASP A CA 1
ATOM 2585 C C . ASP A 1 330 ? 10.715 -20.235 3.015 1.00 40.89 330 ASP A C 1
ATOM 2586 O O . ASP A 1 330 ? 11.547 -21.067 2.637 1.00 40.81 330 ASP A O 1
ATOM 2591 N N . ARG A 1 331 ? 11.070 -19.087 3.588 1.00 38.34 331 ARG A N 1
ATOM 2592 C CA . ARG A 1 331 ? 12.459 -18.684 3.775 1.00 34.29 331 ARG A CA 1
ATOM 2593 C C . ARG A 1 331 ? 12.514 -17.743 4.965 1.00 36.38 331 ARG A C 1
ATOM 2594 O O . ARG A 1 331 ? 11.562 -16.993 5.201 1.00 37.23 331 ARG A O 1
ATOM 2602 N N . PRO A 1 332 ? 13.588 -17.771 5.741 1.00 39.22 332 PRO A N 1
ATOM 2603 C CA . PRO A 1 332 ? 13.564 -17.089 7.041 1.00 37.95 332 PRO A CA 1
ATOM 2604 C C . PRO A 1 332 ? 13.688 -15.579 6.935 1.00 40.44 332 PRO A C 1
ATOM 2605 O O . PRO A 1 332 ? 14.457 -15.044 6.132 1.00 44.55 332 PRO A O 1
ATOM 2609 N N . ILE A 1 333 ? 12.904 -14.897 7.763 1.00 40.49 333 ILE A N 1
ATOM 2610 C CA . ILE A 1 333 ? 13.137 -13.480 8.028 1.00 33.60 333 ILE A CA 1
ATOM 2611 C C . ILE A 1 333 ? 14.542 -13.321 8.588 1.00 42.93 333 ILE A C 1
ATOM 2612 O O . ILE A 1 333 ? 14.937 -14.086 9.490 1.00 44.50 333 ILE A O 1
ATOM 2617 N N . PRO A 1 334 ? 15.348 -12.379 8.096 1.00 39.06 334 PRO A N 1
ATOM 2618 C CA . PRO A 1 334 ? 16.761 -12.367 8.474 1.00 42.06 334 PRO A CA 1
ATOM 2619 C C . PRO A 1 334 ? 16.935 -12.124 9.963 1.00 49.12 334 PRO A C 1
ATOM 2620 O O . PRO A 1 334 ? 16.082 -11.526 10.625 1.00 47.00 334 PRO A O 1
ATOM 2624 N N . LEU A 1 335 ? 18.056 -12.616 10.486 1.00 54.01 335 LEU A N 1
ATOM 2625 C CA . LEU A 1 335 ? 18.504 -12.250 11.821 1.00 62.10 335 LEU A CA 1
ATOM 2626 C C . LEU A 1 335 ? 19.067 -10.838 11.806 1.00 65.09 335 LEU A C 1
ATOM 2627 O O . LEU A 1 335 ? 19.751 -10.440 10.858 1.00 62.17 335 LEU A O 1
ATOM 2632 N N . LYS A 1 336 ? 18.790 -10.083 12.865 1.00 69.91 336 LYS A N 1
ATOM 2633 C CA . LYS A 1 336 ? 19.437 -8.790 13.016 1.00 78.71 336 LYS A CA 1
ATOM 2634 C C . LYS A 1 336 ? 20.829 -8.972 13.620 1.00 80.52 336 LYS A C 1
ATOM 2635 O O . LYS A 1 336 ? 21.144 -10.030 14.180 1.00 71.08 336 LYS A O 1
ATOM 2641 N N . PRO A 1 337 ? 21.700 -7.968 13.484 1.00 85.45 337 PRO A N 1
ATOM 2642 C CA . PRO A 1 337 ? 23.010 -8.050 14.140 1.00 87.55 337 PRO A CA 1
ATOM 2643 C C . PRO A 1 337 ? 22.863 -8.140 15.652 1.00 86.73 337 PRO A C 1
ATOM 2644 O O . PRO A 1 337 ? 22.050 -7.442 16.264 1.00 84.57 337 PRO A O 1
ATOM 2648 N N . GLY A 1 338 ? 23.661 -9.023 16.253 1.00 80.16 338 GLY A N 1
ATOM 2649 C CA . GLY A 1 338 ? 23.636 -9.265 17.670 1.00 84.46 338 GLY A CA 1
ATOM 2650 C C . GLY A 1 338 ? 22.797 -10.459 18.073 1.00 84.18 338 GLY A C 1
ATOM 2651 O O . GLY A 1 338 ? 23.112 -11.116 19.072 1.00 86.53 338 GLY A O 1
ATOM 2652 N N . GLU A 1 339 ? 21.733 -10.748 17.329 1.00 83.08 339 GLU A N 1
ATOM 2653 C CA . GLU A 1 339 ? 20.945 -11.936 17.606 1.00 78.78 339 GLU A CA 1
ATOM 2654 C C . GLU A 1 339 ? 21.692 -13.179 17.138 1.00 80.74 339 GLU A C 1
ATOM 2655 O O . GLU A 1 339 ? 22.610 -13.120 16.313 1.00 83.14 339 GLU A O 1
ATOM 2661 N N . LEU A 1 340 ? 21.285 -14.315 17.682 1.00 74.81 340 LEU A N 1
ATOM 2662 C CA . LEU A 1 340 ? 21.922 -15.599 17.455 1.00 71.55 340 LEU A CA 1
ATOM 2663 C C . LEU A 1 340 ? 20.823 -16.636 17.308 1.00 71.13 340 LEU A C 1
ATOM 2664 O O . LEU A 1 340 ? 19.666 -16.364 17.644 1.00 73.08 340 LEU A O 1
ATOM 2669 N N . PRO A 1 341 ? 21.142 -17.823 16.788 1.00 71.67 341 PRO A N 1
ATOM 2670 C CA . PRO A 1 341 ? 20.110 -18.857 16.628 1.00 71.69 341 PRO A CA 1
ATOM 2671 C C . PRO A 1 341 ? 19.358 -19.143 17.923 1.00 67.17 341 PRO A C 1
ATOM 2672 O O . PRO A 1 341 ? 19.882 -18.963 19.026 1.00 66.63 341 PRO A O 1
ATOM 2676 N N . GLY A 1 342 ? 18.101 -19.567 17.769 1.00 64.10 342 GLY A N 1
ATOM 2677 C CA . GLY A 1 342 ? 17.261 -20.003 18.868 1.00 59.64 342 GLY A CA 1
ATOM 2678 C C . GLY A 1 342 ? 16.674 -18.909 19.737 1.00 62.85 342 GLY A C 1
ATOM 2679 O O . GLY A 1 342 ? 15.926 -19.229 20.676 1.00 57.78 342 GLY A O 1
ATOM 2680 N N . GLN A 1 343 ? 16.981 -17.638 19.464 1.00 57.70 343 GLN A N 1
ATOM 2681 C CA . GLN A 1 343 ? 16.523 -16.509 20.270 1.00 57.66 343 GLN A CA 1
ATOM 2682 C C . GLN A 1 343 ? 15.176 -15.946 19.812 1.00 55.07 343 GLN A C 1
ATOM 2683 O O . GLN A 1 343 ? 14.782 -14.871 20.280 1.00 52.59 343 GLN A O 1
ATOM 2689 N N . ARG A 1 344 ? 14.469 -16.629 18.914 1.00 51.95 344 ARG A N 1
ATOM 2690 C CA . ARG A 1 344 ? 13.233 -16.094 18.360 1.00 45.57 344 ARG A CA 1
ATOM 2691 C C . ARG A 1 344 ? 12.276 -17.241 18.072 1.00 42.89 344 ARG A C 1
ATOM 2692 O O . ARG A 1 344 ? 12.704 -18.389 17.897 1.00 37.46 344 ARG A O 1
ATOM 2700 N N . PRO A 1 345 ? 10.977 -16.964 17.998 1.00 37.08 345 PRO A N 1
ATOM 2701 C CA . PRO A 1 345 ? 10.015 -18.042 17.748 1.00 40.55 345 PRO A CA 1
ATOM 2702 C C . PRO A 1 345 ? 10.254 -18.728 16.408 1.00 45.49 345 PRO A C 1
ATOM 2703 O O . PRO A 1 345 ? 10.743 -18.125 15.450 1.00 45.80 345 PRO A O 1
ATOM 2707 N N . ALA A 1 346 ? 9.910 -20.019 16.362 1.00 41.41 346 ALA A N 1
ATOM 2708 C CA . ALA A 1 346 ? 10.193 -20.840 15.187 1.00 45.19 346 ALA A CA 1
ATOM 2709 C C . ALA A 1 346 ? 9.597 -20.235 13.919 1.00 44.41 346 ALA A C 1
ATOM 2710 O O . ALA A 1 346 ? 10.275 -20.123 12.890 1.00 43.98 346 ALA A O 1
ATOM 2712 N N . PHE A 1 347 ? 8.331 -19.818 13.981 1.00 39.06 347 PHE A N 1
ATOM 2713 C CA . PHE A 1 347 ? 7.606 -19.444 12.774 1.00 42.88 347 PHE A CA 1
ATOM 2714 C C . PHE A 1 347 ? 8.232 -18.264 12.036 1.00 42.35 347 PHE A C 1
ATOM 2715 O O . PHE A 1 347 ? 7.859 -18.014 10.883 1.00 40.23 347 PHE A O 1
ATOM 2723 N N . LEU A 1 348 ? 9.175 -17.542 12.646 1.00 38.00 348 LEU A N 1
ATOM 2724 C CA . LEU A 1 348 ? 9.768 -16.427 11.922 1.00 38.88 348 LEU A CA 1
ATOM 2725 C C . LEU A 1 348 ? 10.698 -16.907 10.827 1.00 41.69 348 LEU A C 1
ATOM 2726 O O . LEU A 1 348 ? 11.166 -16.088 10.030 1.00 40.90 348 LEU A O 1
ATOM 2731 N N . ASP A 1 349 ? 10.967 -18.209 10.764 1.00 40.76 349 ASP A N 1
ATOM 2732 C CA . ASP A 1 349 ? 11.736 -18.780 9.667 1.00 38.80 349 ASP A CA 1
ATOM 2733 C C . ASP A 1 349 ? 10.864 -19.256 8.517 1.00 32.52 349 ASP A C 1
ATOM 2734 O O . ASP A 1 349 ? 11.397 -19.645 7.471 1.00 33.16 349 ASP A O 1
ATOM 2739 N N . GLY A 1 350 ? 9.553 -19.196 8.680 1.00 34.65 350 GLY A N 1
ATOM 2740 C CA . GLY A 1 350 ? 8.525 -19.600 7.742 1.00 38.61 350 GLY A CA 1
ATOM 2741 C C . GLY A 1 350 ? 7.862 -20.871 8.238 1.00 39.56 350 GLY A C 1
ATOM 2742 O O . GLY A 1 350 ? 8.523 -21.776 8.760 1.00 44.09 350 GLY A O 1
ATOM 2743 N N . ILE A 1 351 ? 6.539 -20.943 8.096 1.00 36.25 351 ILE A N 1
ATOM 2744 C CA . ILE A 1 351 ? 5.851 -22.196 8.379 1.00 36.37 351 ILE A CA 1
ATOM 2745 C C . ILE A 1 351 ? 5.487 -22.955 7.110 1.00 41.45 351 ILE A C 1
ATOM 2746 O O . ILE A 1 351 ? 4.836 -24.008 7.199 1.00 40.46 351 ILE A O 1
ATOM 2751 N N . HIS A 1 352 ? 5.899 -22.454 5.939 1.00 36.11 352 HIS A N 1
ATOM 2752 C CA . HIS A 1 352 ? 5.829 -23.145 4.648 1.00 33.96 352 HIS A CA 1
ATOM 2753 C C . HIS A 1 352 ? 4.491 -23.849 4.435 1.00 37.48 352 HIS A C 1
ATOM 2754 O O . HIS A 1 352 ? 4.439 -25.034 4.100 1.00 32.46 352 HIS A O 1
ATOM 2761 N N . VAL A 1 353 ? 3.389 -23.116 4.618 1.00 32.66 353 VAL A N 1
ATOM 2762 C CA . VAL A 1 353 ? 2.095 -23.715 4.309 1.00 33.98 353 VAL A CA 1
ATOM 2763 C C . VAL A 1 353 ? 2.036 -24.000 2.811 1.00 38.90 353 VAL A C 1
ATOM 2764 O O . VAL A 1 353 ? 2.458 -23.182 1.981 1.00 33.51 353 VAL A O 1
ATOM 2768 N N . ASP A 1 354 ? 1.568 -25.198 2.470 1.00 37.23 354 ASP A N 1
ATOM 2769 C CA . ASP A 1 354 ? 1.351 -25.601 1.078 1.00 38.31 354 ASP A CA 1
ATOM 2770 C C . ASP A 1 354 ? 0.258 -24.746 0.453 1.00 33.66 354 ASP A C 1
ATOM 2771 O O . ASP A 1 354 ? -0.899 -24.832 0.887 1.00 36.44 354 ASP A O 1
ATOM 2776 N N . PRO A 1 355 ? 0.561 -23.929 -0.560 1.00 35.43 355 PRO A N 1
ATOM 2777 C CA . PRO A 1 355 ? -0.484 -23.087 -1.164 1.00 35.61 355 PRO A CA 1
ATOM 2778 C C . PRO A 1 355 ? -1.735 -23.848 -1.556 1.00 38.25 355 PRO A C 1
ATOM 2779 O O . PRO A 1 355 ? -2.828 -23.275 -1.552 1.00 37.63 355 PRO A O 1
ATOM 2783 N N . ASN A 1 356 ? -1.615 -25.131 -1.898 1.00 38.75 356 ASN A N 1
ATOM 2784 C CA . ASN A 1 356 ? -2.796 -25.875 -2.295 1.00 40.14 356 ASN A CA 1
ATOM 2785 C C . ASN A 1 356 ? -3.785 -26.026 -1.158 1.00 40.10 356 ASN A C 1
ATOM 2786 O O . ASN A 1 356 ? -4.973 -26.230 -1.427 1.00 41.33 356 ASN A O 1
ATOM 2791 N N . ASP A 1 357 ? -3.337 -25.886 0.100 1.00 40.84 357 ASP A N 1
ATOM 2792 C CA . ASP A 1 357 ? -4.255 -25.947 1.235 1.00 36.96 357 ASP A CA 1
ATOM 2793 C C . ASP A 1 357 ? -5.372 -24.925 1.137 1.00 36.22 357 ASP A C 1
ATOM 2794 O O . ASP A 1 357 ? -6.315 -24.992 1.933 1.00 40.19 357 ASP A O 1
ATOM 2799 N N . VAL A 1 358 ? -5.287 -23.979 0.198 1.00 32.16 358 VAL A N 1
ATOM 2800 C CA . VAL A 1 358 ? -6.376 -23.036 0.012 1.00 30.86 358 VAL A CA 1
ATOM 2801 C C . VAL A 1 358 ? -7.540 -23.643 -0.752 1.00 33.50 358 VAL A C 1
ATOM 2802 O O . VAL A 1 358 ? -8.648 -23.101 -0.685 1.00 38.10 358 VAL A O 1
ATOM 2806 N N . PHE A 1 359 ? -7.333 -24.761 -1.464 1.00 36.44 359 PHE A N 1
ATOM 2807 C CA . PHE A 1 359 ? -8.408 -25.314 -2.288 1.00 37.71 359 PHE A CA 1
ATOM 2808 C C . PHE A 1 359 ? -9.611 -25.710 -1.439 1.00 39.25 359 PHE A C 1
ATOM 2809 O O . PHE A 1 359 ? -10.757 -25.412 -1.796 1.00 40.95 359 PHE A O 1
ATOM 2817 N N . ASP A 1 360 ? -9.369 -26.356 -0.298 1.00 35.06 360 ASP A N 1
ATOM 2818 C CA . ASP A 1 360 ? -10.424 -26.840 0.583 1.00 37.49 360 ASP A CA 1
ATOM 2819 C C . ASP A 1 360 ? -11.090 -25.736 1.395 1.00 43.85 360 ASP A C 1
ATOM 2820 O O . ASP A 1 360 ? -12.140 -25.982 1.997 1.00 42.91 360 ASP A O 1
ATOM 2825 N N . VAL A 1 361 ? -10.508 -24.539 1.430 1.00 40.18 361 VAL A N 1
ATOM 2826 C CA . VAL A 1 361 ? -11.085 -23.419 2.158 1.00 39.90 361 VAL A CA 1
ATOM 2827 C C . VAL A 1 361 ? -11.513 -22.283 1.243 1.00 35.42 361 VAL A C 1
ATOM 2828 O O . VAL A 1 361 ? -12.293 -21.424 1.680 1.00 38.35 361 VAL A O 1
ATOM 2832 N N . ILE A 1 362 ? -11.050 -22.254 -0.004 1.00 36.16 362 ILE A N 1
ATOM 2833 C CA . ILE A 1 362 ? -11.169 -21.059 -0.835 1.00 37.51 362 ILE A CA 1
ATOM 2834 C C . ILE A 1 362 ? -12.571 -20.459 -0.823 1.00 36.11 362 ILE A C 1
ATOM 2835 O O . ILE A 1 362 ? -12.722 -19.239 -0.892 1.00 36.17 362 ILE A O 1
ATOM 2840 N N . GLU A 1 363 ? -13.613 -21.286 -0.715 1.00 35.12 363 GLU A N 1
ATOM 2841 C CA . GLU A 1 363 ? -14.985 -20.798 -0.819 1.00 35.43 363 GLU A CA 1
ATOM 2842 C C . GLU A 1 363 ? -15.289 -19.753 0.240 1.00 41.40 363 GLU A C 1
ATOM 2843 O O . GLU A 1 363 ? -16.208 -18.944 0.057 1.00 40.06 363 GLU A O 1
ATOM 2849 N N . ASN A 1 364 ? -14.537 -19.776 1.343 1.00 40.53 364 ASN A N 1
ATOM 2850 C CA . ASN A 1 364 ? -14.691 -18.884 2.483 1.00 40.21 364 ASN A CA 1
ATOM 2851 C C . ASN A 1 364 ? -13.568 -17.852 2.593 1.00 35.39 364 ASN A C 1
ATOM 2852 O O . ASN A 1 364 ? -13.556 -17.067 3.559 1.00 35.79 364 ASN A O 1
ATOM 2857 N N . VAL A 1 365 ? -12.624 -17.832 1.651 1.00 34.70 365 VAL A N 1
ATOM 2858 C CA . VAL A 1 365 ? -11.538 -16.849 1.650 1.00 32.54 365 VAL A CA 1
ATOM 2859 C C . VAL A 1 365 ? -12.035 -15.619 0.890 1.00 37.16 365 VAL A C 1
ATOM 2860 O O . VAL A 1 365 ? -12.101 -15.602 -0.346 1.00 32.77 365 VAL A O 1
ATOM 2864 N N . VAL A 1 366 ? -12.385 -14.572 1.643 1.00 30.93 366 VAL A N 1
ATOM 2865 C CA . VAL A 1 366 ? -12.997 -13.378 1.068 1.00 30.81 366 VAL A CA 1
ATOM 2866 C C . VAL A 1 366 ? -12.009 -12.236 0.822 1.00 32.15 366 VAL A C 1
ATOM 2867 O O . VAL A 1 366 ? -12.342 -11.294 0.081 1.00 29.72 366 VAL A O 1
ATOM 2871 N N . PHE A 1 367 ? -10.806 -12.301 1.389 1.00 27.89 367 PHE A N 1
ATOM 2872 C CA . PHE A 1 367 ? -9.856 -11.200 1.343 1.00 27.56 367 PHE A CA 1
ATOM 2873 C C . PHE A 1 367 ? -8.480 -11.760 1.633 1.00 27.99 367 PHE A C 1
ATOM 2874 O O . PHE A 1 367 ? -8.335 -12.674 2.451 1.00 24.50 367 PHE A O 1
ATOM 2882 N N . ILE A 1 368 ? -7.466 -11.203 0.977 1.00 25.18 368 ILE A N 1
ATOM 2883 C CA . ILE A 1 368 ? -6.111 -11.685 1.185 1.00 24.21 368 ILE A CA 1
ATOM 2884 C C . ILE A 1 368 ? -5.161 -10.518 1.409 1.00 28.36 368 ILE A C 1
ATOM 2885 O O . ILE A 1 368 ? -5.079 -9.594 0.584 1.00 29.23 368 ILE A O 1
ATOM 2890 N N . GLN A 1 369 ? -4.435 -10.576 2.523 1.00 24.92 369 GLN A N 1
ATOM 2891 C CA . GLN A 1 369 ? -3.382 -9.624 2.829 1.00 24.34 369 GLN A CA 1
ATOM 2892 C C . GLN A 1 369 ? -2.081 -10.147 2.234 1.00 29.98 369 GLN A C 1
ATOM 2893 O O . GLN A 1 369 ? -1.601 -11.218 2.625 1.00 28.14 369 GLN A O 1
ATOM 2899 N N . ALA A 1 370 ? -1.523 -9.405 1.274 1.00 23.17 370 ALA A N 1
ATOM 2900 C CA . ALA A 1 370 ? -0.295 -9.816 0.597 1.00 27.97 370 ALA A CA 1
ATOM 2901 C C . ALA A 1 370 ? 0.899 -9.362 1.436 1.00 24.77 370 ALA A C 1
ATOM 2902 O O . ALA A 1 370 ? 1.636 -8.426 1.101 1.00 26.77 370 ALA A O 1
ATOM 2904 N N . LYS A 1 371 ? 1.095 -10.075 2.547 1.00 25.62 371 LYS A N 1
ATOM 2905 C CA . LYS A 1 371 ? 2.253 -9.856 3.408 1.00 22.75 371 LYS A CA 1
ATOM 2906 C C . LYS A 1 371 ? 3.549 -10.234 2.694 1.00 27.36 371 LYS A C 1
ATOM 2907 O O . LYS A 1 371 ? 3.604 -11.210 1.934 1.00 27.81 371 LYS A O 1
ATOM 2913 N N . PHE A 1 372 ? 4.584 -9.417 2.903 1.00 22.81 372 PHE A N 1
ATOM 2914 C CA . PHE A 1 372 ? 5.911 -9.628 2.339 1.00 27.06 372 PHE A CA 1
ATOM 2915 C C . PHE A 1 372 ? 6.882 -8.775 3.145 1.00 23.02 372 PHE A C 1
ATOM 2916 O O . PHE A 1 372 ? 6.473 -7.904 3.907 1.00 25.55 372 PHE A O 1
ATOM 2924 N N . HIS A 1 373 ? 8.167 -9.019 2.955 1.00 27.44 373 HIS A N 1
ATOM 2925 C CA . HIS A 1 373 ? 9.214 -8.445 3.799 1.00 25.82 373 HIS A CA 1
ATOM 2926 C C . HIS A 1 373 ? 10.301 -7.751 3.003 1.00 31.20 373 HIS A C 1
ATOM 2927 O O . HIS A 1 373 ? 10.801 -6.700 3.420 1.00 29.88 373 HIS A O 1
ATOM 2934 N N . ASP A 1 374 ? 10.677 -8.296 1.857 1.00 29.91 374 ASP A N 1
ATOM 2935 C CA . ASP A 1 374 ? 11.840 -7.765 1.177 1.00 28.41 374 ASP A CA 1
ATOM 2936 C C . ASP A 1 374 ? 11.787 -8.217 -0.268 1.00 33.25 374 ASP A C 1
ATOM 2937 O O . ASP A 1 374 ? 11.613 -9.407 -0.540 1.00 32.42 374 ASP A O 1
ATOM 2942 N N . ILE A 1 375 ? 11.897 -7.258 -1.182 1.00 30.69 375 ILE A N 1
ATOM 2943 C CA . ILE A 1 375 ? 11.958 -7.512 -2.613 1.00 31.10 375 ILE A CA 1
ATOM 2944 C C . ILE A 1 375 ? 13.051 -6.611 -3.154 1.00 29.46 375 ILE A C 1
ATOM 2945 O O . ILE A 1 375 ? 13.056 -5.412 -2.863 1.00 28.95 375 ILE A O 1
ATOM 2950 N N . ASP A 1 376 ? 13.991 -7.184 -3.895 1.00 28.99 376 ASP A N 1
ATOM 2951 C CA . ASP A 1 376 ? 15.198 -6.473 -4.279 1.00 35.24 376 ASP A CA 1
ATOM 2952 C C . ASP A 1 376 ? 15.025 -5.822 -5.660 1.00 35.01 376 ASP A C 1
ATOM 2953 O O . ASP A 1 376 ? 13.942 -5.850 -6.250 1.00 34.25 376 ASP A O 1
ATOM 2958 N N . GLU A 1 377 ? 16.107 -5.223 -6.180 1.00 35.71 377 GLU A N 1
ATOM 2959 C CA . GLU A 1 377 ? 16.132 -4.510 -7.458 1.00 32.94 377 GLU A CA 1
ATOM 2960 C C . GLU A 1 377 ? 15.754 -5.384 -8.637 1.00 37.82 377 GLU A C 1
ATOM 2961 O O . GLU A 1 377 ? 15.499 -4.842 -9.725 1.00 31.12 377 GLU A O 1
ATOM 2967 N N . GLU A 1 378 ? 15.771 -6.709 -8.469 1.00 33.14 378 GLU A N 1
ATOM 2968 C CA . GLU A 1 378 ? 15.427 -7.648 -9.525 1.00 34.51 378 GLU A CA 1
ATOM 2969 C C . GLU A 1 378 ? 14.043 -8.225 -9.334 1.00 33.19 378 GLU A C 1
ATOM 2970 O O . GLU A 1 378 ? 13.675 -9.181 -10.024 1.00 36.58 378 GLU A O 1
ATOM 2976 N N . LEU A 1 379 ? 13.265 -7.651 -8.425 1.00 30.72 379 LEU A N 1
ATOM 2977 C CA . LEU A 1 379 ? 11.929 -8.135 -8.097 1.00 29.77 379 LEU A CA 1
ATOM 2978 C C . LEU A 1 379 ? 11.959 -9.550 -7.521 1.00 35.58 379 LEU A C 1
ATOM 2979 O O . LEU A 1 379 ? 11.000 -10.316 -7.688 1.00 33.69 379 LEU A O 1
ATOM 2984 N N . ASP A 1 380 ? 13.042 -9.897 -6.816 1.00 34.11 380 ASP A N 1
ATOM 2985 C CA . ASP A 1 380 ? 13.147 -11.176 -6.105 1.00 35.12 380 ASP A CA 1
ATOM 2986 C C . ASP A 1 380 ? 12.718 -10.991 -4.655 1.00 32.19 380 ASP A C 1
ATOM 2987 O O . ASP A 1 380 ? 13.413 -10.332 -3.874 1.00 32.31 380 ASP A O 1
ATOM 2992 N N . ASP A 1 381 ? 11.577 -11.573 -4.301 1.00 30.13 381 ASP A N 1
ATOM 2993 C CA . ASP A 1 381 ? 11.127 -11.606 -2.917 1.00 30.75 381 ASP A CA 1
ATOM 2994 C C . ASP A 1 381 ? 11.945 -12.616 -2.125 1.00 31.75 381 ASP A C 1
ATOM 2995 O O . ASP A 1 381 ? 12.154 -13.749 -2.568 1.00 33.18 381 ASP A O 1
ATOM 3000 N N . LYS A 1 382 ? 12.370 -12.216 -0.928 1.00 29.39 382 LYS A N 1
ATOM 3001 C CA . LYS A 1 382 ? 13.319 -12.990 -0.139 1.00 28.91 382 LYS A CA 1
ATOM 3002 C C . LYS A 1 382 ? 12.664 -13.938 0.862 1.00 31.42 382 LYS A C 1
ATOM 3003 O O . LYS A 1 382 ? 13.387 -14.637 1.579 1.00 32.14 382 LYS A O 1
ATOM 3009 N N . GLN A 1 383 ? 11.330 -13.999 0.934 1.00 30.07 383 GLN A N 1
ATOM 3010 C CA . GLN A 1 383 ? 10.684 -14.895 1.890 1.00 28.92 383 GLN A CA 1
ATOM 3011 C C . GLN A 1 383 ? 9.434 -15.578 1.336 1.00 34.23 383 GLN A C 1
ATOM 3012 O O . GLN A 1 383 ? 9.172 -16.742 1.658 1.00 32.12 383 GLN A O 1
ATOM 3018 N N . ILE A 1 384 ? 8.629 -14.875 0.547 1.00 30.19 384 ILE A N 1
ATOM 3019 C CA . ILE A 1 384 ? 7.320 -15.370 0.132 1.00 29.31 384 ILE A CA 1
ATOM 3020 C C . ILE A 1 384 ? 7.433 -15.943 -1.277 1.00 32.02 384 ILE A C 1
ATOM 3021 O O . ILE A 1 384 ? 7.833 -15.215 -2.199 1.00 30.94 384 ILE A O 1
ATOM 3026 N N . PRO A 1 385 ? 7.100 -17.213 -1.488 1.00 34.35 385 PRO A N 1
ATOM 3027 C CA . PRO A 1 385 ? 7.175 -17.780 -2.840 1.00 31.19 385 PRO A CA 1
ATOM 3028 C C . PRO A 1 385 ? 5.958 -17.408 -3.671 1.00 32.94 385 PRO A C 1
ATOM 3029 O O . PRO A 1 385 ? 4.960 -18.124 -3.635 1.00 31.03 385 PRO A O 1
ATOM 3033 N N . TRP A 1 386 ? 6.020 -16.321 -4.448 1.00 34.76 386 TRP A N 1
ATOM 3034 C CA . TRP A 1 386 ? 4.779 -15.730 -4.954 1.00 34.04 386 TRP A CA 1
ATOM 3035 C C . TRP A 1 386 ? 4.168 -16.529 -6.102 1.00 31.14 386 TRP A C 1
ATOM 3036 O O . TRP A 1 386 ? 2.939 -16.662 -6.176 1.00 32.75 386 TRP A O 1
ATOM 3047 N N . GLU A 1 387 ? 4.998 -17.093 -6.986 1.00 34.95 387 GLU A N 1
ATOM 3048 C CA . GLU A 1 387 ? 4.467 -17.868 -8.107 1.00 31.81 387 GLU A CA 1
ATOM 3049 C C . GLU A 1 387 ? 3.585 -19.024 -7.663 1.00 33.35 387 GLU A C 1
ATOM 3050 O O . GLU A 1 387 ? 2.444 -19.111 -8.151 1.00 36.87 387 GLU A O 1
ATOM 3056 N N . PRO A 1 388 ? 4.016 -19.939 -6.773 1.00 32.13 388 PRO A N 1
ATOM 3057 C CA . PRO A 1 388 ? 3.085 -21.002 -6.357 1.00 29.51 388 PRO A CA 1
ATOM 3058 C C . PRO A 1 388 ? 1.868 -20.497 -5.619 1.00 29.12 388 PRO A C 1
ATOM 3059 O O . PRO A 1 388 ? 0.769 -21.007 -5.858 1.00 33.93 388 PRO A O 1
ATOM 3063 N N . VAL A 1 389 ? 2.014 -19.513 -4.727 1.00 31.22 389 VAL A N 1
ATOM 3064 C CA . VAL A 1 389 ? 0.841 -18.982 -4.035 1.00 26.81 389 VAL A CA 1
ATOM 3065 C C . VAL A 1 389 ? -0.173 -18.487 -5.045 1.00 28.60 389 VAL A C 1
ATOM 3066 O O . VAL A 1 389 ? -1.357 -18.847 -4.998 1.00 30.16 389 VAL A O 1
ATOM 3070 N N . LEU A 1 390 ? 0.294 -17.678 -5.997 1.00 26.82 390 LEU A N 1
ATOM 3071 C CA . LEU A 1 390 ? -0.591 -17.114 -7.005 1.00 30.96 390 LEU A CA 1
ATOM 3072 C C . LEU A 1 390 ? -1.182 -18.205 -7.887 1.00 29.77 390 LEU A C 1
ATOM 3073 O O . LEU A 1 390 ? -2.390 -18.216 -8.134 1.00 33.40 390 LEU A O 1
ATOM 3078 N N . LYS A 1 391 ? -0.345 -19.136 -8.368 1.00 33.80 391 LYS A N 1
ATOM 3079 C CA . LYS A 1 391 ? -0.844 -20.280 -9.142 1.00 30.95 391 LYS A CA 1
ATOM 3080 C C . LYS A 1 391 ? -1.997 -20.966 -8.427 1.00 31.99 391 LYS A C 1
ATOM 3081 O O . LYS A 1 391 ? -3.092 -21.120 -8.982 1.00 35.19 391 LYS A O 1
ATOM 3087 N N . ALA A 1 392 ? -1.778 -21.341 -7.167 1.00 34.86 392 ALA A N 1
ATOM 3088 C CA . ALA A 1 392 ? -2.812 -22.019 -6.401 1.00 34.07 392 ALA A CA 1
ATOM 3089 C C . ALA A 1 392 ? -4.029 -21.132 -6.241 1.00 37.33 392 ALA A C 1
ATOM 3090 O O . ALA A 1 392 ? -5.168 -21.583 -6.420 1.00 36.10 392 ALA A O 1
ATOM 3092 N N . LEU A 1 393 ? -3.808 -19.863 -5.885 1.00 31.22 393 LEU A N 1
ATOM 3093 C CA . LEU A 1 393 ? -4.929 -18.952 -5.680 1.00 32.86 393 LEU A CA 1
ATOM 3094 C C . LEU A 1 393 ? -5.747 -18.787 -6.960 1.00 34.07 393 LEU A C 1
ATOM 3095 O O . LEU A 1 393 ? -6.986 -18.742 -6.926 1.00 34.81 393 LEU A O 1
ATOM 3100 N N . LYS A 1 394 ? -5.069 -18.696 -8.099 1.00 34.41 394 LYS A N 1
ATOM 3101 C CA . LYS A 1 394 ? -5.768 -18.579 -9.373 1.00 36.69 394 LYS A CA 1
ATOM 3102 C C . LYS A 1 394 ? -6.564 -19.846 -9.674 1.00 36.77 394 LYS A C 1
ATOM 3103 O O . LYS A 1 394 ? -7.799 -19.818 -9.773 1.00 37.98 394 LYS A O 1
ATOM 3109 N N . ASP A 1 395 ? -5.866 -20.980 -9.783 1.00 37.41 395 ASP A N 1
ATOM 3110 C CA . ASP A 1 395 ? -6.533 -22.239 -10.087 1.00 39.08 395 ASP A CA 1
ATOM 3111 C C . ASP A 1 395 ? -7.665 -22.518 -9.118 1.00 39.22 395 ASP A C 1
ATOM 3112 O O . ASP A 1 395 ? -8.679 -23.111 -9.498 1.00 39.83 395 ASP A O 1
ATOM 3117 N N . ALA A 1 396 ? -7.532 -22.075 -7.871 1.00 39.40 396 ALA A N 1
ATOM 3118 C CA . ALA A 1 396 ? -8.594 -22.339 -6.917 1.00 35.24 396 ALA A CA 1
ATOM 3119 C C . ALA A 1 396 ? -9.808 -21.456 -7.151 1.00 35.98 396 ALA A C 1
ATOM 3120 O O . ALA A 1 396 ? -10.850 -21.693 -6.533 1.00 30.62 396 ALA A O 1
ATOM 3122 N N . GLY A 1 397 ? -9.706 -20.464 -8.038 1.00 39.94 397 GLY A N 1
ATOM 3123 C CA . GLY A 1 397 ? -10.836 -19.618 -8.372 1.00 36.30 397 GLY A CA 1
ATOM 3124 C C . GLY A 1 397 ? -10.964 -18.339 -7.575 1.00 34.38 397 GLY A C 1
ATOM 3125 O O . GLY A 1 397 ? -12.072 -17.792 -7.492 1.00 26.99 397 GLY A O 1
ATOM 3126 N N . TYR A 1 398 ? -9.877 -17.854 -6.970 1.00 34.57 398 TYR A N 1
ATOM 3127 C CA . TYR A 1 398 ? -9.929 -16.620 -6.193 1.00 38.05 398 TYR A CA 1
ATOM 3128 C C . TYR A 1 398 ? -9.842 -15.419 -7.121 1.00 32.68 398 TYR A C 1
ATOM 3129 O O . TYR A 1 398 ? -8.935 -15.326 -7.949 1.00 34.16 398 TYR A O 1
ATOM 3138 N N . THR A 1 399 ? -10.761 -14.481 -6.951 1.00 33.87 399 THR A N 1
ATOM 3139 C CA . THR A 1 399 ? -10.794 -13.292 -7.785 1.00 34.80 399 THR A CA 1
ATOM 3140 C C . THR A 1 399 ? -10.857 -12.012 -6.954 1.00 33.14 399 THR A C 1
ATOM 3141 O O . THR A 1 399 ? -11.098 -10.943 -7.515 1.00 39.10 399 THR A O 1
ATOM 3145 N N . GLY A 1 400 ? -10.665 -12.088 -5.636 1.00 34.91 400 GLY A N 1
ATOM 3146 C CA . GLY A 1 400 ? -10.734 -10.922 -4.775 1.00 32.51 400 GLY A CA 1
ATOM 3147 C C . GLY A 1 400 ? -9.420 -10.159 -4.714 1.00 28.68 400 GLY A C 1
ATOM 3148 O O . GLY A 1 400 ? -8.521 -10.348 -5.536 1.00 23.50 400 GLY A O 1
ATOM 3149 N N . TYR A 1 401 ? -9.300 -9.316 -3.680 1.00 29.75 401 TYR A N 1
ATOM 3150 C CA . TYR A 1 401 ? -8.174 -8.394 -3.509 1.00 24.85 401 TYR A CA 1
ATOM 3151 C C . TYR A 1 401 ? -6.909 -9.086 -2.992 1.00 27.93 401 TYR A C 1
ATOM 3152 O O . TYR A 1 401 ? -6.972 -10.061 -2.235 1.00 26.89 401 TYR A O 1
ATOM 3161 N N . LEU A 1 402 ? -5.749 -8.530 -3.370 1.00 23.10 402 LEU A N 1
ATOM 3162 C CA . LEU A 1 402 ? -4.456 -8.802 -2.735 1.00 25.95 402 LEU A CA 1
ATOM 3163 C C . LEU A 1 402 ? -3.942 -7.490 -2.146 1.00 28.04 402 LEU A C 1
ATOM 3164 O O . LEU A 1 402 ? -3.484 -6.611 -2.884 1.00 28.54 402 LEU A O 1
ATOM 3169 N N . SER A 1 403 ? -3.983 -7.358 -0.824 1.00 28.11 403 SER A N 1
ATOM 3170 C CA . SER A 1 403 ? -3.771 -6.075 -0.155 1.00 24.56 403 SER A CA 1
ATOM 3171 C C . SER A 1 403 ? -2.394 -6.040 0.516 1.00 25.58 403 SER A C 1
ATOM 3172 O O . SER A 1 403 ? -2.193 -6.667 1.563 1.00 23.71 403 SER A O 1
ATOM 3175 N N . SER A 1 404 ? -1.476 -5.250 -0.056 1.00 22.18 404 SER A N 1
ATOM 3176 C CA . SER A 1 404 ? -0.086 -5.158 0.399 1.00 20.79 404 SER A CA 1
ATOM 3177 C C . SER A 1 404 ? 0.006 -4.912 1.894 1.00 23.19 404 SER A C 1
ATOM 3178 O O . SER A 1 404 ? -0.560 -3.948 2.412 1.00 24.95 404 SER A O 1
ATOM 3181 N N . GLU A 1 405 ? 0.754 -5.781 2.586 1.00 23.99 405 GLU A N 1
ATOM 3182 C CA . GLU A 1 405 ? 1.109 -5.596 3.993 1.00 24.09 405 GLU A CA 1
ATOM 3183 C C . GLU A 1 405 ? 2.626 -5.724 4.083 1.00 24.95 405 GLU A C 1
ATOM 3184 O O . GLU A 1 405 ? 3.155 -6.757 4.492 1.00 27.81 405 GLU A O 1
ATOM 3190 N N . TYR A 1 406 ? 3.330 -4.680 3.665 1.00 19.34 406 TYR A N 1
ATOM 3191 C CA . TYR A 1 406 ? 4.774 -4.633 3.853 1.00 20.03 406 TYR A CA 1
ATOM 3192 C C . TYR A 1 406 ? 5.119 -4.758 5.323 1.00 24.07 406 TYR A C 1
ATOM 3193 O O . TYR A 1 406 ? 4.549 -4.060 6.161 1.00 24.44 406 TYR A O 1
ATOM 3202 N N . GLU A 1 407 ? 6.098 -5.598 5.636 1.00 26.15 407 GLU A N 1
ATOM 3203 C CA . GLU A 1 407 ? 6.486 -5.782 7.029 1.00 24.10 407 GLU A CA 1
ATOM 3204 C C . GLU A 1 407 ? 7.983 -6.017 7.130 1.00 23.84 407 GLU A C 1
ATOM 3205 O O . GLU A 1 407 ? 8.443 -6.852 7.909 1.00 26.11 407 GLU A O 1
ATOM 3211 N N . GLY A 1 408 ? 8.757 -5.309 6.323 1.00 28.86 408 GLY A N 1
ATOM 3212 C CA . GLY A 1 408 ? 10.198 -5.406 6.362 1.00 26.99 408 GLY A CA 1
ATOM 3213 C C . GLY A 1 408 ? 10.776 -4.344 7.260 1.00 25.73 408 GLY A C 1
ATOM 3214 O O . GLY A 1 408 ? 10.079 -3.742 8.074 1.00 27.60 408 GLY A O 1
ATOM 3215 N N . GLU A 1 409 ? 12.072 -4.102 7.101 1.00 31.14 409 GLU A N 1
ATOM 3216 C CA . GLU A 1 409 ? 12.722 -3.059 7.872 1.00 30.16 409 GLU A CA 1
ATOM 3217 C C . GLU A 1 409 ? 11.964 -1.747 7.704 1.00 35.57 409 GLU A C 1
ATOM 3218 O O . GLU A 1 409 ? 11.633 -1.353 6.583 1.00 30.04 409 GLU A O 1
ATOM 3224 N N . ARG A 1 410 ? 11.640 -1.103 8.826 1.00 29.77 410 ARG A N 1
ATOM 3225 C CA . ARG A 1 410 ? 10.910 0.166 8.807 1.00 27.42 410 ARG A CA 1
ATOM 3226 C C . ARG A 1 410 ? 11.863 1.353 8.716 1.00 27.93 410 ARG A C 1
ATOM 3227 O O . ARG A 1 410 ? 11.771 2.313 9.480 1.00 29.08 410 ARG A O 1
ATOM 3235 N N . GLU A 1 411 ? 12.822 1.258 7.808 1.00 24.13 411 GLU A N 1
ATOM 3236 C CA . GLU A 1 411 ? 13.664 2.394 7.492 1.00 31.67 411 GLU A CA 1
ATOM 3237 C C . GLU A 1 411 ? 12.807 3.457 6.811 1.00 32.14 411 GLU A C 1
ATOM 3238 O O . GLU A 1 411 ? 11.933 3.122 6.004 1.00 31.97 411 GLU A O 1
ATOM 3244 N N . PRO A 1 412 ? 12.977 4.723 7.170 1.00 31.35 412 PRO A N 1
ATOM 3245 C CA . PRO A 1 412 ? 12.130 5.777 6.603 1.00 27.00 412 PRO A CA 1
ATOM 3246 C C . PRO A 1 412 ? 12.120 5.748 5.085 1.00 25.15 412 PRO A C 1
ATOM 3247 O O . PRO A 1 412 ? 13.163 5.614 4.439 1.00 27.87 412 PRO A O 1
ATOM 3251 N N . TRP A 1 413 ? 10.911 5.832 4.529 1.00 27.95 413 TRP A N 1
ATOM 3252 C CA . TRP A 1 413 ? 10.611 5.813 3.095 1.00 24.87 413 TRP A CA 1
ATOM 3253 C C . TRP A 1 413 ? 10.794 4.426 2.480 1.00 24.89 413 TRP A C 1
ATOM 3254 O O . TRP A 1 413 ? 10.304 4.199 1.375 1.00 28.44 413 TRP A O 1
ATOM 3265 N N . ARG A 1 414 ? 11.455 3.478 3.156 1.00 23.10 414 ARG A N 1
ATOM 3266 C CA . ARG A 1 414 ? 11.682 2.198 2.484 1.00 27.40 414 ARG A CA 1
ATOM 3267 C C . ARG A 1 414 ? 10.381 1.585 1.953 1.00 26.97 414 ARG A C 1
ATOM 3268 O O . ARG A 1 414 ? 10.337 1.088 0.822 1.00 23.84 414 ARG A O 1
ATOM 3276 N N . SER A 1 415 ? 9.303 1.648 2.736 1.00 23.42 415 SER A N 1
ATOM 3277 C CA . SER A 1 415 ? 8.069 0.945 2.387 1.00 26.60 415 SER A CA 1
ATOM 3278 C C . SER A 1 415 ? 7.458 1.392 1.056 1.00 26.31 415 SER A C 1
ATOM 3279 O O . SER A 1 415 ? 6.657 0.647 0.474 1.00 28.40 415 SER A O 1
ATOM 3282 N N . ILE A 1 416 ? 7.798 2.581 0.559 1.00 30.13 416 ILE A N 1
ATOM 3283 C CA . ILE A 1 416 ? 7.162 3.058 -0.668 1.00 27.08 416 ILE A CA 1
ATOM 3284 C C . ILE A 1 416 ? 7.648 2.255 -1.861 1.00 26.03 416 ILE A C 1
ATOM 3285 O O . ILE A 1 416 ? 6.843 1.734 -2.641 1.00 28.17 416 ILE A O 1
ATOM 3290 N N . GLU A 1 417 ? 8.975 2.157 -2.019 1.00 27.18 417 GLU A N 1
ATOM 3291 C CA . GLU A 1 417 ? 9.564 1.317 -3.056 1.00 25.34 417 GLU A CA 1
ATOM 3292 C C . GLU A 1 417 ? 9.143 -0.138 -2.894 1.00 27.52 417 GLU A C 1
ATOM 3293 O O . GLU A 1 417 ? 8.886 -0.842 -3.883 1.00 27.14 417 GLU A O 1
ATOM 3299 N N . GLN A 1 418 ? 9.078 -0.610 -1.649 1.00 27.53 418 GLN A N 1
ATOM 3300 C CA . GLN A 1 418 ? 8.795 -2.019 -1.402 1.00 25.39 418 GLN A CA 1
ATOM 3301 C C . GLN A 1 418 ? 7.391 -2.385 -1.865 1.00 28.04 418 GLN A C 1
ATOM 3302 O O . GLN A 1 418 ? 7.209 -3.342 -2.625 1.00 28.28 418 GLN A O 1
ATOM 3308 N N . VAL A 1 419 ? 6.389 -1.599 -1.466 1.00 26.64 419 VAL A N 1
ATOM 3309 C CA . VAL A 1 419 ? 5.031 -1.856 -1.932 1.00 24.01 419 VAL A CA 1
ATOM 3310 C C . VAL A 1 419 ? 4.967 -1.829 -3.466 1.00 29.58 419 VAL A C 1
ATOM 3311 O O . VAL A 1 419 ? 4.328 -2.692 -4.084 1.00 23.10 419 VAL A O 1
ATOM 3315 N N . ARG A 1 420 ? 5.645 -0.851 -4.098 1.00 21.77 420 ARG A N 1
ATOM 3316 C CA . ARG A 1 420 ? 5.664 -0.752 -5.560 1.00 23.27 420 ARG A CA 1
ATOM 3317 C C . ARG A 1 420 ? 6.267 -2.006 -6.181 1.00 28.48 420 ARG A C 1
ATOM 3318 O O . ARG A 1 420 ? 5.769 -2.523 -7.186 1.00 25.27 420 ARG A O 1
ATOM 3326 N N . ARG A 1 421 ? 7.361 -2.489 -5.610 1.00 26.18 421 ARG A N 1
ATOM 3327 C CA . ARG A 1 421 ? 7.984 -3.686 -6.141 1.00 25.86 421 ARG A CA 1
ATOM 3328 C C . ARG A 1 421 ? 7.051 -4.878 -6.034 1.00 28.78 421 ARG A C 1
ATOM 3329 O O . ARG A 1 421 ? 6.961 -5.686 -6.963 1.00 28.65 421 ARG A O 1
ATOM 3337 N N . GLN A 1 422 ? 6.336 -4.999 -4.918 1.00 25.83 422 GLN A N 1
ATOM 3338 C CA . GLN A 1 422 ? 5.420 -6.122 -4.784 1.00 29.85 422 GLN A CA 1
ATOM 3339 C C . GLN A 1 422 ? 4.324 -6.066 -5.840 1.00 28.82 422 GLN A C 1
ATOM 3340 O O . GLN A 1 422 ? 3.969 -7.092 -6.428 1.00 31.23 422 GLN A O 1
ATOM 3346 N N . HIS A 1 423 ? 3.794 -4.875 -6.121 1.00 31.31 423 HIS A N 1
ATOM 3347 C CA . HIS A 1 423 ? 2.710 -4.798 -7.091 1.00 29.81 423 HIS A CA 1
ATOM 3348 C C . HIS A 1 423 ? 3.219 -5.081 -8.494 1.00 26.81 423 HIS A C 1
ATOM 3349 O O . HIS A 1 423 ? 2.555 -5.770 -9.269 1.00 28.87 423 HIS A O 1
ATOM 3356 N N . SER A 1 424 ? 4.408 -4.589 -8.828 1.00 26.45 424 SER A N 1
ATOM 3357 C CA . SER A 1 424 ? 5.013 -4.959 -10.099 1.00 25.87 424 SER A CA 1
ATOM 3358 C C . SER A 1 424 ? 5.294 -6.459 -10.164 1.00 28.02 424 SER A C 1
ATOM 3359 O O . SER A 1 424 ? 5.049 -7.102 -11.188 1.00 26.38 424 SER A O 1
ATOM 3362 N N . LEU A 1 425 ? 5.823 -7.035 -9.084 1.00 31.69 425 LEU A N 1
ATOM 3363 C CA . LEU A 1 425 ? 6.086 -8.472 -9.069 1.00 28.54 425 LEU A CA 1
ATOM 3364 C C . LEU A 1 425 ? 4.816 -9.268 -9.296 1.00 27.53 425 LEU A C 1
ATOM 3365 O O . LEU A 1 425 ? 4.741 -10.103 -10.206 1.00 31.13 425 LEU A O 1
ATOM 3370 N N . ILE A 1 426 ? 3.805 -9.022 -8.473 1.00 24.05 426 ILE A N 1
ATOM 3371 C CA . ILE A 1 426 ? 2.628 -9.875 -8.464 1.00 29.98 426 ILE A CA 1
ATOM 3372 C C . ILE A 1 426 ? 1.846 -9.754 -9.764 1.00 32.99 426 ILE A C 1
ATOM 3373 O O . ILE A 1 426 ? 1.313 -10.746 -10.272 1.00 30.17 426 ILE A O 1
ATOM 3378 N N . ARG A 1 427 ? 1.740 -8.551 -10.323 1.00 28.84 427 ARG A N 1
ATOM 3379 C CA . ARG A 1 427 ? 0.927 -8.433 -11.529 1.00 30.97 427 ARG A CA 1
ATOM 3380 C C . ARG A 1 427 ? 1.601 -9.126 -12.707 1.00 31.52 427 ARG A C 1
ATOM 3381 O O . ARG A 1 427 ? 0.939 -9.826 -13.479 1.00 29.22 427 ARG A O 1
ATOM 3389 N N . GLN A 1 428 ? 2.924 -9.006 -12.814 1.00 24.70 428 GLN A N 1
ATOM 3390 C CA . GLN A 1 428 ? 3.658 -9.729 -13.842 1.00 27.31 428 GLN A CA 1
ATOM 3391 C C . GLN A 1 428 ? 3.483 -11.241 -13.712 1.00 31.61 428 GLN A C 1
ATOM 3392 O O . GLN A 1 428 ? 3.252 -11.927 -14.713 1.00 34.57 428 GLN A O 1
ATOM 3398 N N . ILE A 1 429 ? 3.585 -11.786 -12.489 1.00 30.89 429 ILE A N 1
ATOM 3399 C CA . ILE A 1 429 ? 3.386 -13.229 -12.301 1.00 29.62 429 ILE A CA 1
ATOM 3400 C C . ILE A 1 429 ? 1.976 -13.636 -12.700 1.00 33.29 429 ILE A C 1
ATOM 3401 O O . ILE A 1 429 ? 1.776 -14.627 -13.416 1.00 33.92 429 ILE A O 1
ATOM 3406 N N . ALA A 1 430 ? 0.975 -12.881 -12.240 1.00 26.51 430 ALA A N 1
ATOM 3407 C CA . ALA A 1 430 ? -0.410 -13.156 -12.623 1.00 30.70 430 ALA A CA 1
ATOM 3408 C C . ALA A 1 430 ? -0.590 -13.217 -14.141 1.00 32.30 430 ALA A C 1
ATOM 3409 O O . ALA A 1 430 ? -1.376 -14.031 -14.653 1.00 28.22 430 ALA A O 1
ATOM 3411 N N . ASP A 1 431 ? 0.133 -12.369 -14.879 1.00 30.67 431 ASP A N 1
ATOM 3412 C CA . ASP A 1 431 ? -0.038 -12.327 -16.329 1.00 27.17 431 ASP A CA 1
ATOM 3413 C C . ASP A 1 431 ? 0.613 -13.536 -16.996 1.00 33.22 431 ASP A C 1
ATOM 3414 O O . ASP A 1 431 ? 0.090 -14.060 -17.987 1.00 35.43 431 ASP A O 1
ATOM 3419 N N . ARG A 1 432 ? 1.766 -13.978 -16.488 1.00 34.09 432 ARG A N 1
ATOM 3420 C CA . ARG A 1 432 ? 2.400 -15.167 -17.046 1.00 37.29 432 ARG A CA 1
ATOM 3421 C C . ARG A 1 432 ? 1.642 -16.435 -16.673 1.00 35.65 432 ARG A C 1
ATOM 3422 O O . ARG A 1 432 ? 1.647 -17.407 -17.437 1.00 35.94 432 ARG A O 1
ATOM 3430 N N . LEU A 1 433 ? 0.951 -16.436 -15.533 1.00 35.69 433 LEU A N 1
ATOM 3431 C CA . LEU A 1 433 ? 0.112 -17.585 -15.196 1.00 31.88 433 LEU A CA 1
ATOM 3432 C C . LEU A 1 433 ? -1.081 -17.709 -16.141 1.00 36.81 433 LEU A C 1
ATOM 3433 O O . LEU A 1 433 ? -1.620 -18.808 -16.329 1.00 40.11 433 LEU A O 1
ATOM 3438 N N . ALA A 1 434 ? -1.506 -16.599 -16.739 1.00 38.97 434 ALA A N 1
ATOM 3439 C CA . ALA A 1 434 ? -2.603 -16.634 -17.694 1.00 39.02 434 ALA A CA 1
ATOM 3440 C C . ALA A 1 434 ? -2.207 -17.339 -18.981 1.00 44.18 434 ALA A C 1
ATOM 3441 O O . ALA A 1 434 ? -3.085 -17.785 -19.727 1.00 44.49 434 ALA A O 1
ATOM 3443 N N . GLU A 1 435 ? -0.911 -17.464 -19.243 1.00 44.93 435 GLU A N 1
ATOM 3444 C CA . GLU A 1 435 ? -0.419 -18.191 -20.401 1.00 42.55 435 GLU A CA 1
ATOM 3445 C C . GLU A 1 435 ? 0.002 -19.607 -20.032 1.00 45.33 435 GLU A C 1
ATOM 3446 O O . GLU A 1 435 ? -0.790 -20.546 -20.143 1.00 47.04 435 GLU A O 1
ATOM 3452 N N . MET B 1 1 ? 0.857 18.016 12.014 1.00 34.27 1 MET B N 1
ATOM 3453 C CA . MET B 1 1 ? 1.777 17.901 13.139 1.00 36.18 1 MET B CA 1
ATOM 3454 C C . MET B 1 1 ? 2.455 16.557 13.214 1.00 37.98 1 MET B C 1
ATOM 3455 O O . MET B 1 1 ? 2.249 15.767 14.149 1.00 40.52 1 MET B O 1
ATOM 3460 N N . LEU B 1 2 ? 3.309 16.325 12.232 1.00 28.44 2 LEU B N 1
ATOM 3461 C CA . LEU B 1 2 ? 4.037 15.073 12.176 1.00 29.96 2 LEU B CA 1
ATOM 3462 C C . LEU B 1 2 ? 4.876 14.896 13.428 1.00 32.28 2 LEU B C 1
ATOM 3463 O O . LEU B 1 2 ? 5.230 15.861 14.114 1.00 26.20 2 LEU B O 1
ATOM 3468 N N . LEU B 1 3 ? 5.202 13.638 13.714 1.00 28.10 3 LEU B N 1
ATOM 3469 C CA . LEU B 1 3 ? 6.043 13.260 14.840 1.00 23.13 3 LEU B CA 1
ATOM 3470 C C . LEU B 1 3 ? 7.445 12.907 14.353 1.00 25.19 3 LEU B C 1
ATOM 3471 O O . LEU B 1 3 ? 7.633 12.470 13.211 1.00 22.95 3 LEU B O 1
ATOM 3476 N N . GLU B 1 4 ? 8.427 13.075 15.235 1.00 25.96 4 GLU B N 1
ATOM 3477 C CA . GLU B 1 4 ? 9.796 12.694 14.903 1.00 24.36 4 GLU B CA 1
ATOM 3478 C C . GLU B 1 4 ? 9.952 11.175 14.951 1.00 28.47 4 GLU B C 1
ATOM 3479 O O . GLU B 1 4 ? 9.229 10.471 15.674 1.00 26.98 4 GLU B O 1
ATOM 3485 N N . ARG B 1 5 ? 10.908 10.674 14.159 1.00 27.11 5 ARG B N 1
ATOM 3486 C CA . ARG B 1 5 ? 11.072 9.233 13.972 1.00 27.36 5 ARG B CA 1
ATOM 3487 C C . ARG B 1 5 ? 11.485 8.527 15.263 1.00 27.95 5 ARG B C 1
ATOM 3488 O O . ARG B 1 5 ? 10.909 7.489 15.625 1.00 28.03 5 ARG B O 1
ATOM 3496 N N . ASP B 1 6 ? 12.516 9.035 15.935 1.00 27.33 6 ASP B N 1
ATOM 3497 C CA . ASP B 1 6 ? 12.844 8.553 17.276 1.00 30.82 6 ASP B CA 1
ATOM 3498 C C . ASP B 1 6 ? 11.583 8.498 18.116 1.00 25.38 6 ASP B C 1
ATOM 3499 O O . ASP B 1 6 ? 10.715 9.369 18.009 1.00 26.34 6 ASP B O 1
ATOM 3504 N N . LEU B 1 7 ? 11.464 7.449 18.936 1.00 26.14 7 LEU B N 1
ATOM 3505 C CA . LEU B 1 7 ? 10.270 7.343 19.760 1.00 24.33 7 LEU B CA 1
ATOM 3506 C C . LEU B 1 7 ? 10.233 8.469 20.790 1.00 25.63 7 LEU B C 1
ATOM 3507 O O . LEU B 1 7 ? 9.168 9.027 21.073 1.00 25.50 7 LEU B O 1
ATOM 3512 N N . ILE B 1 8 ? 11.392 8.848 21.321 1.00 25.52 8 ILE B N 1
ATOM 3513 C CA . ILE B 1 8 ? 11.486 9.993 22.217 1.00 22.04 8 ILE B CA 1
ATOM 3514 C C . ILE B 1 8 ? 11.584 11.249 21.357 1.00 26.75 8 ILE B C 1
ATOM 3515 O O . ILE B 1 8 ? 12.555 11.425 20.617 1.00 32.42 8 ILE B O 1
ATOM 3520 N N . GLN B 1 9 ? 10.577 12.111 21.438 1.00 24.69 9 GLN B N 1
ATOM 3521 C CA . GLN B 1 9 ? 10.617 13.381 20.733 1.00 25.76 9 GLN B CA 1
ATOM 3522 C C . GLN B 1 9 ? 11.549 14.337 21.461 1.00 27.92 9 GLN B C 1
ATOM 3523 O O . GLN B 1 9 ? 11.676 14.275 22.683 1.00 23.43 9 GLN B O 1
ATOM 3529 N N . SER B 1 10 ? 12.191 15.237 20.697 1.00 23.72 10 SER B N 1
ATOM 3530 C CA . SER B 1 10 ? 12.890 16.374 21.302 1.00 27.18 10 SER B CA 1
ATOM 3531 C C . SER B 1 10 ? 11.928 17.477 21.710 1.00 27.09 10 SER B C 1
ATOM 3532 O O . SER B 1 10 ? 12.079 18.071 22.780 1.00 24.40 10 SER B O 1
ATOM 3535 N N . VAL B 1 11 ? 10.949 17.793 20.862 1.00 26.80 11 VAL B N 1
ATOM 3536 C CA . VAL B 1 11 ? 9.987 18.820 21.221 1.00 23.52 11 VAL B CA 1
ATOM 3537 C C . VAL B 1 11 ? 9.162 18.348 22.416 1.00 26.73 11 VAL B C 1
ATOM 3538 O O . VAL B 1 11 ? 8.756 17.176 22.498 1.00 25.98 11 VAL B O 1
ATOM 3542 N N . GLY B 1 12 ? 8.970 19.245 23.383 1.00 27.39 12 GLY B N 1
ATOM 3543 C CA . GLY B 1 12 ? 8.250 18.928 24.592 1.00 22.05 12 GLY B CA 1
ATOM 3544 C C . GLY B 1 12 ? 9.092 18.452 25.763 1.00 23.78 12 GLY B C 1
ATOM 3545 O O . GLY B 1 12 ? 8.537 18.233 26.841 1.00 23.96 12 GLY B O 1
ATOM 3546 N N . PHE B 1 13 ? 10.401 18.269 25.590 1.00 27.31 13 PHE B N 1
ATOM 3547 C CA . PHE B 1 13 ? 11.299 17.940 26.703 1.00 21.85 13 PHE B CA 1
ATOM 3548 C C . PHE B 1 13 ? 11.635 19.229 27.438 1.00 25.40 13 PHE B C 1
ATOM 3549 O O . PHE B 1 13 ? 12.420 20.059 26.946 1.00 25.73 13 PHE B O 1
ATOM 3557 N N . ARG B 1 14 ? 11.054 19.389 28.619 1.00 25.77 14 ARG B N 1
ATOM 3558 C CA . ARG B 1 14 ? 11.063 20.663 29.323 1.00 28.97 14 ARG B CA 1
ATOM 3559 C C . ARG B 1 14 ? 10.739 20.404 30.782 1.00 29.22 14 ARG B C 1
ATOM 3560 O O . ARG B 1 14 ? 10.115 19.385 31.123 1.00 26.83 14 ARG B O 1
ATOM 3568 N N . ASN B 1 15 ? 11.193 21.327 31.643 1.00 24.20 15 ASN B N 1
ATOM 3569 C CA . ASN B 1 15 ? 10.806 21.293 33.049 1.00 29.37 15 ASN B CA 1
ATOM 3570 C C . ASN B 1 15 ? 9.371 21.782 33.181 1.00 31.64 15 ASN B C 1
ATOM 3571 O O . ASN B 1 15 ? 8.880 22.541 32.346 1.00 32.02 15 ASN B O 1
ATOM 3576 N N . VAL B 1 16 ? 8.683 21.334 34.232 1.00 27.50 16 VAL B N 1
ATOM 3577 C CA . VAL B 1 16 ? 7.271 21.653 34.397 1.00 29.51 16 VAL B CA 1
ATOM 3578 C C . VAL B 1 16 ? 7.099 22.443 35.685 1.00 29.33 16 VAL B C 1
ATOM 3579 O O . VAL B 1 16 ? 7.561 22.018 36.743 1.00 27.79 16 VAL B O 1
ATOM 3583 N N . ARG B 1 17 ? 6.427 23.581 35.596 1.00 24.68 17 ARG B N 1
ATOM 3584 C CA . ARG B 1 17 ? 6.202 24.421 36.755 1.00 37.16 17 ARG B CA 1
ATOM 3585 C C . ARG B 1 17 ? 4.723 24.426 37.119 1.00 44.29 17 ARG B C 1
ATOM 3586 O O . ARG B 1 17 ? 3.855 24.049 36.327 1.00 36.51 17 ARG B O 1
ATOM 3594 N N . GLU B 1 18 ? 4.464 24.820 38.360 1.00 40.67 18 GLU B N 1
ATOM 3595 C CA . GLU B 1 18 ? 3.130 25.129 38.856 1.00 43.64 18 GLU B CA 1
ATOM 3596 C C . GLU B 1 18 ? 3.341 26.211 39.893 1.00 45.53 18 GLU B C 1
ATOM 3597 O O . GLU B 1 18 ? 4.122 26.009 40.829 1.00 42.66 18 GLU B O 1
ATOM 3603 N N . GLY B 1 19 ? 2.695 27.351 39.699 1.00 45.68 19 GLY B N 1
ATOM 3604 C CA . GLY B 1 19 ? 2.917 28.489 40.566 1.00 47.57 19 GLY B CA 1
ATOM 3605 C C . GLY B 1 19 ? 4.384 28.767 40.825 1.00 48.04 19 GLY B C 1
ATOM 3606 O O . GLY B 1 19 ? 4.803 28.874 41.980 1.00 51.26 19 GLY B O 1
ATOM 3607 N N . GLY B 1 20 ? 5.185 28.832 39.762 1.00 54.02 20 GLY B N 1
ATOM 3608 C CA . GLY B 1 20 ? 6.555 29.297 39.853 1.00 51.96 20 GLY B CA 1
ATOM 3609 C C . GLY B 1 20 ? 7.601 28.281 40.277 1.00 57.40 20 GLY B C 1
ATOM 3610 O O . GLY B 1 20 ? 8.782 28.479 39.967 1.00 63.97 20 GLY B O 1
ATOM 3611 N N . GLU B 1 21 ? 7.228 27.216 40.993 1.00 51.41 21 GLU B N 1
ATOM 3612 C CA . GLU B 1 21 ? 8.180 26.211 41.466 1.00 51.05 21 GLU B CA 1
ATOM 3613 C C . GLU B 1 21 ? 8.169 25.003 40.528 1.00 46.82 21 GLU B C 1
ATOM 3614 O O . GLU B 1 21 ? 7.096 24.502 40.168 1.00 44.26 21 GLU B O 1
ATOM 3620 N N . ILE B 1 22 ? 9.359 24.536 40.137 1.00 44.81 22 ILE B N 1
ATOM 3621 C CA . ILE B 1 22 ? 9.461 23.397 39.221 1.00 39.75 22 ILE B CA 1
ATOM 3622 C C . ILE B 1 22 ? 9.093 22.115 39.957 1.00 34.83 22 ILE B C 1
ATOM 3623 O O . ILE B 1 22 ? 9.778 21.700 40.898 1.00 32.60 22 ILE B O 1
ATOM 3628 N N . THR B 1 23 ? 8.049 21.448 39.485 1.00 33.20 23 THR B N 1
ATOM 3629 C CA . THR B 1 23 ? 7.569 20.211 40.086 1.00 34.54 23 THR B CA 1
ATOM 3630 C C . THR B 1 23 ? 8.203 18.964 39.474 1.00 32.49 23 THR B C 1
ATOM 3631 O O . THR B 1 23 ? 8.152 17.903 40.093 1.00 28.58 23 THR B O 1
ATOM 3635 N N . GLY B 1 24 ? 8.788 19.068 38.282 1.00 33.39 24 GLY B N 1
ATOM 3636 C CA . GLY B 1 24 ? 9.297 17.901 37.580 1.00 27.05 24 GLY B CA 1
ATOM 3637 C C . GLY B 1 24 ? 9.625 18.251 36.137 1.00 29.59 24 GLY B C 1
ATOM 3638 O O . GLY B 1 24 ? 9.837 19.422 35.802 1.00 31.68 24 GLY B O 1
ATOM 3639 N N . PHE B 1 25 ? 9.656 17.226 35.286 1.00 27.78 25 PHE B N 1
ATOM 3640 C CA . PHE B 1 25 ? 9.866 17.456 33.866 1.00 23.28 25 PHE B CA 1
ATOM 3641 C C . PHE B 1 25 ? 9.041 16.480 33.040 1.00 28.09 25 PHE B C 1
ATOM 3642 O O . PHE B 1 25 ? 8.632 15.415 33.507 1.00 25.54 25 PHE B O 1
ATOM 3650 N N . GLN B 1 26 ? 8.843 16.842 31.776 1.00 28.19 26 GLN B N 1
ATOM 3651 C CA . GLN B 1 26 ? 8.069 16.036 30.854 1.00 26.70 26 GLN B CA 1
ATOM 3652 C C . GLN B 1 26 ? 8.877 15.762 29.601 1.00 21.50 26 GLN B C 1
ATOM 3653 O O . GLN B 1 26 ? 9.898 16.407 29.325 1.00 26.41 26 GLN B O 1
ATOM 3659 N N . PHE B 1 27 ? 8.434 14.757 28.862 1.00 25.97 27 PHE B N 1
ATOM 3660 C CA . PHE B 1 27 ? 8.894 14.542 27.495 1.00 21.17 27 PHE B CA 1
ATOM 3661 C C . PHE B 1 27 ? 7.742 13.931 26.741 1.00 22.82 27 PHE B C 1
ATOM 3662 O O . PHE B 1 27 ? 6.719 13.573 27.325 1.00 28.50 27 PHE B O 1
ATOM 3670 N N . ARG B 1 28 ? 7.920 13.797 25.436 1.00 25.71 28 ARG B N 1
ATOM 3671 C CA . ARG B 1 28 ? 6.863 13.295 24.579 1.00 25.90 28 ARG B CA 1
ATOM 3672 C C . ARG B 1 28 ? 7.350 12.024 23.910 1.00 25.54 28 ARG B C 1
ATOM 3673 O O . ARG B 1 28 ? 8.540 11.880 23.646 1.00 22.87 28 ARG B O 1
ATOM 3681 N N . VAL B 1 29 ? 6.418 11.112 23.628 1.00 24.92 29 VAL B N 1
ATOM 3682 C CA . VAL B 1 29 ? 6.740 9.780 23.141 1.00 23.69 29 VAL B CA 1
ATOM 3683 C C . VAL B 1 29 ? 5.782 9.452 22.018 1.00 25.36 29 VAL B C 1
ATOM 3684 O O . VAL B 1 29 ? 4.563 9.533 22.195 1.00 30.09 29 VAL B O 1
ATOM 3688 N N . ARG B 1 30 ? 6.330 9.065 20.880 1.00 25.27 30 ARG B N 1
ATOM 3689 C CA . ARG B 1 30 ? 5.538 8.576 19.763 1.00 27.23 30 ARG B CA 1
ATOM 3690 C C . ARG B 1 30 ? 5.136 7.121 20.006 1.00 22.24 30 ARG B C 1
ATOM 3691 O O . ARG B 1 30 ? 5.983 6.270 20.274 1.00 23.36 30 ARG B O 1
ATOM 3699 N N . MET B 1 31 ? 3.847 6.839 19.919 1.00 23.82 31 MET B N 1
ATOM 3700 C CA . MET B 1 31 ? 3.366 5.468 20.031 1.00 25.93 31 MET B CA 1
ATOM 3701 C C . MET B 1 31 ? 4.112 4.56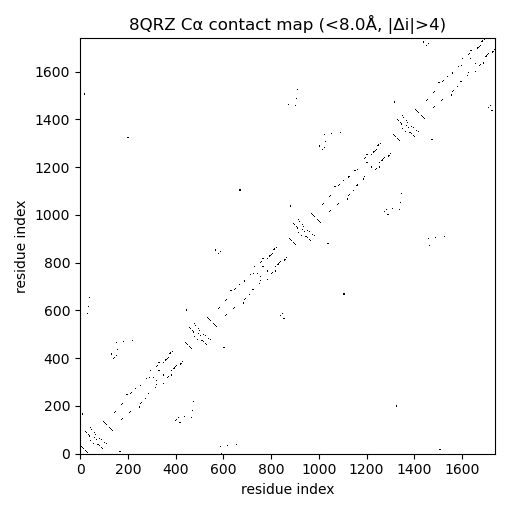7 19.049 1.00 21.95 31 MET B C 1
ATOM 3702 O O . MET B 1 31 ? 4.074 4.828 17.840 1.00 25.30 31 MET B O 1
ATOM 3707 N N . PRO B 1 32 ? 4.805 3.516 19.522 1.00 23.98 32 PRO B N 1
ATOM 3708 C CA . PRO B 1 32 ? 5.564 2.645 18.596 1.00 25.17 32 PRO B CA 1
ATOM 3709 C C . PRO B 1 32 ? 4.738 1.577 17.920 1.00 25.69 32 PRO B C 1
ATOM 3710 O O . PRO B 1 32 ? 5.175 1.032 16.890 1.00 26.31 32 PRO B O 1
ATOM 3714 N N . SER B 1 33 ? 3.590 1.230 18.481 1.00 22.57 33 SER B N 1
ATOM 3715 C CA . SER B 1 33 ? 2.745 0.208 17.896 1.00 25.67 33 SER B CA 1
ATOM 3716 C C . SER B 1 33 ? 2.168 0.705 16.573 1.00 23.90 33 SER B C 1
ATOM 3717 O O . SER B 1 33 ? 2.223 1.885 16.241 1.00 26.69 33 SER B O 1
ATOM 3720 N N . TYR B 1 34 ? 1.626 -0.214 15.791 1.00 34.98 34 TYR B N 1
ATOM 3721 C CA . TYR B 1 34 ? 1.069 0.228 14.525 1.00 27.31 34 TYR B CA 1
ATOM 3722 C C . TYR B 1 34 ? -0.314 0.842 14.670 1.00 27.54 34 TYR B C 1
ATOM 3723 O O . TYR B 1 34 ? -0.868 1.284 13.665 1.00 27.61 34 TYR B O 1
ATOM 3732 N N . ARG B 1 35 ? -0.854 0.951 15.888 1.00 26.54 35 ARG B N 1
ATOM 3733 C CA . ARG B 1 35 ? -2.170 1.534 16.092 1.00 17.09 35 ARG B CA 1
ATOM 3734 C C . ARG B 1 35 ? -2.151 2.387 17.352 1.00 20.51 35 ARG B C 1
ATOM 3735 O O . ARG B 1 35 ? -1.302 2.216 18.225 1.00 22.86 35 ARG B O 1
ATOM 3743 N N . GLY B 1 36 ? -3.091 3.317 17.445 1.00 19.38 36 GLY B N 1
ATOM 3744 C CA . GLY B 1 36 ? -3.440 3.844 18.742 1.00 22.40 36 GLY B CA 1
ATOM 3745 C C . GLY B 1 36 ? -4.171 2.775 19.531 1.00 24.19 36 GLY B C 1
ATOM 3746 O O . GLY B 1 36 ? -4.631 1.794 18.969 1.00 26.37 36 GLY B O 1
ATOM 3747 N N . MET B 1 37 ? -4.264 2.953 20.844 1.00 19.11 37 MET B N 1
ATOM 3748 C CA . MET B 1 37 ? -4.736 1.890 21.726 1.00 24.61 37 MET B CA 1
ATOM 3749 C C . MET B 1 37 ? -5.493 2.485 22.894 1.00 21.87 37 MET B C 1
ATOM 3750 O O . MET B 1 37 ? -5.224 3.615 23.311 1.00 25.96 37 MET B O 1
ATOM 3755 N N . ALA B 1 38 ? -6.409 1.697 23.454 1.00 23.69 38 ALA B N 1
ATOM 3756 C CA . ALA B 1 38 ? -7.023 2.085 24.711 1.00 23.59 38 ALA B CA 1
ATOM 3757 C C . ALA B 1 38 ? -5.935 2.313 25.754 1.00 21.47 38 ALA B C 1
ATOM 3758 O O . ALA B 1 38 ? -4.973 1.549 25.849 1.00 22.33 38 ALA B O 1
ATOM 3760 N N . ALA B 1 39 ? -6.072 3.385 26.530 1.00 25.64 39 ALA B N 1
ATOM 3761 C CA . ALA B 1 39 ? -5.034 3.723 27.503 1.00 22.34 39 ALA B CA 1
ATOM 3762 C C . ALA B 1 39 ? -4.859 2.670 28.600 1.00 24.35 39 ALA B C 1
ATOM 3763 O O . ALA B 1 39 ? -3.771 2.567 29.166 1.00 20.99 39 ALA B O 1
ATOM 3765 N N . SER B 1 40 ? -5.869 1.856 28.897 1.00 21.97 40 SER B N 1
ATOM 3766 C CA . SER B 1 40 ? -5.634 0.849 29.925 1.00 20.35 40 SER B CA 1
ATOM 3767 C C . SER B 1 40 ? -4.660 -0.246 29.508 1.00 24.34 40 SER B C 1
ATOM 3768 O O . SER B 1 40 ? -4.209 -0.995 30.380 1.00 27.18 40 SER B O 1
ATOM 3771 N N . LEU B 1 41 ? -4.321 -0.364 28.220 1.00 20.35 41 LEU B N 1
ATOM 3772 C CA . LEU B 1 41 ? -3.361 -1.356 27.733 1.00 24.74 41 LEU B CA 1
ATOM 3773 C C . LEU B 1 41 ? -1.909 -0.929 27.903 1.00 22.86 41 LEU B C 1
ATOM 3774 O O . LEU B 1 41 ? -1.001 -1.700 27.554 1.00 24.31 41 LEU B O 1
ATOM 3779 N N . ILE B 1 42 ? -1.678 0.288 28.378 1.00 25.82 42 ILE B N 1
ATOM 3780 C CA . ILE B 1 42 ? -0.338 0.721 28.763 1.00 26.55 42 ILE B CA 1
ATOM 3781 C C . ILE B 1 42 ? 0.053 0.023 30.054 1.00 26.58 42 ILE B C 1
ATOM 3782 O O . ILE B 1 42 ? -0.735 -0.033 31.006 1.00 27.67 42 ILE B O 1
ATOM 3787 N N . ASP B 1 43 ? 1.266 -0.514 30.099 1.00 28.05 43 ASP B N 1
ATOM 3788 C CA . ASP B 1 43 ? 1.778 -1.103 31.327 1.00 28.35 43 ASP B CA 1
ATOM 3789 C C . ASP B 1 43 ? 2.883 -0.258 31.956 1.00 30.41 43 ASP B C 1
ATOM 3790 O O . ASP B 1 43 ? 3.571 -0.732 32.861 1.00 32.34 43 ASP B O 1
ATOM 3795 N N . GLY B 1 44 ? 3.074 0.972 31.507 1.00 31.84 44 GLY B N 1
ATOM 3796 C CA . GLY B 1 44 ? 3.950 1.907 32.186 1.00 25.60 44 GLY B CA 1
ATOM 3797 C C . GLY B 1 44 ? 5.160 2.269 31.344 1.00 28.00 44 GLY B C 1
ATOM 3798 O O . GLY B 1 44 ? 5.387 1.737 30.260 1.00 29.60 44 GLY B O 1
ATOM 3799 N N . ILE B 1 45 ? 5.958 3.187 31.881 1.00 23.47 45 ILE B N 1
ATOM 3800 C CA . ILE B 1 45 ? 7.178 3.610 31.216 1.00 26.08 45 ILE B CA 1
ATOM 3801 C C . ILE B 1 45 ? 8.239 3.869 32.282 1.00 24.50 45 ILE B C 1
ATOM 3802 O O . ILE B 1 45 ? 8.066 4.733 33.148 1.00 28.27 45 ILE B O 1
ATOM 3807 N N . GLY B 1 46 ? 9.307 3.089 32.265 1.00 26.88 46 GLY B N 1
ATOM 3808 C CA . GLY B 1 46 ? 10.451 3.412 33.100 1.00 31.00 46 GLY B CA 1
ATOM 3809 C C . GLY B 1 46 ? 11.283 4.511 32.458 1.00 32.33 46 GLY B C 1
ATOM 3810 O O . GLY B 1 46 ? 11.366 4.619 31.239 1.00 30.62 46 GLY B O 1
ATOM 3811 N N . VAL B 1 47 ? 11.885 5.358 33.291 1.00 31.31 47 VAL B N 1
ATOM 3812 C CA . VAL B 1 47 ? 12.612 6.528 32.819 1.00 31.61 47 VAL B CA 1
ATOM 3813 C C . VAL B 1 47 ? 13.938 6.621 33.562 1.00 35.02 47 VAL B C 1
ATOM 3814 O O . VAL B 1 47 ? 14.005 6.373 34.772 1.00 40.08 47 VAL B O 1
ATOM 3818 N N . ARG B 1 48 ? 14.994 6.982 32.838 1.00 38.92 48 ARG B N 1
ATOM 3819 C CA . ARG B 1 48 ? 16.304 7.140 33.451 1.00 38.80 48 ARG B CA 1
ATOM 3820 C C . ARG B 1 48 ? 17.119 8.194 32.715 1.00 33.32 48 ARG B C 1
ATOM 3821 O O . ARG B 1 48 ? 17.151 8.214 31.483 1.00 38.06 48 ARG B O 1
ATOM 3829 N N . ILE B 1 49 ? 17.782 9.061 33.484 1.00 32.82 49 ILE B N 1
ATOM 3830 C CA . ILE B 1 49 ? 18.922 9.836 33.015 1.00 31.75 49 ILE B CA 1
ATOM 3831 C C . ILE B 1 49 ? 20.032 9.588 34.031 1.00 35.79 49 ILE B C 1
ATOM 3832 O O . ILE B 1 49 ? 19.876 9.934 35.207 1.00 38.42 49 ILE B O 1
ATOM 3837 N N . PRO B 1 50 ? 21.148 8.970 33.645 1.00 39.56 50 PRO B N 1
ATOM 3838 C CA . PRO B 1 50 ? 22.213 8.649 34.613 1.00 39.44 50 PRO B CA 1
ATOM 3839 C C . PRO B 1 50 ? 22.601 9.828 35.495 1.00 41.27 50 PRO B C 1
ATOM 3840 O O . PRO B 1 50 ? 22.913 10.922 35.007 1.00 39.45 50 PRO B O 1
ATOM 3844 N N . GLY B 1 51 ? 22.574 9.593 36.809 1.00 36.71 51 GLY B N 1
ATOM 3845 C CA . GLY B 1 51 ? 22.929 10.590 37.783 1.00 36.31 51 GLY B CA 1
ATOM 3846 C C . GLY B 1 51 ? 21.840 11.582 38.105 1.00 43.73 51 GLY B C 1
ATOM 3847 O O . GLY B 1 51 ? 22.032 12.412 39.002 1.00 38.75 51 GLY B O 1
ATOM 3848 N N . LEU B 1 52 ? 20.700 11.527 37.416 1.00 40.95 52 LEU B N 1
ATOM 3849 C CA . LEU B 1 52 ? 19.637 12.472 37.743 1.00 37.78 52 LEU B CA 1
ATOM 3850 C C . LEU B 1 52 ? 18.314 11.801 38.073 1.00 43.59 52 LEU B C 1
ATOM 3851 O O . LEU B 1 52 ? 17.650 12.204 39.037 1.00 38.13 52 LEU B O 1
ATOM 3856 N N . VAL B 1 53 ? 17.902 10.798 37.299 1.00 34.75 53 VAL B N 1
ATOM 3857 C CA . VAL B 1 53 ? 16.601 10.167 37.484 1.00 39.07 53 VAL B CA 1
ATOM 3858 C C . VAL B 1 53 ? 16.741 8.685 37.200 1.00 32.70 53 VAL B C 1
ATOM 3859 O O . VAL B 1 53 ? 17.499 8.280 36.315 1.00 33.49 53 VAL B O 1
ATOM 3863 N N . ASP B 1 54 ? 16.007 7.881 37.959 1.00 39.14 54 ASP B N 1
ATOM 3864 C CA . ASP B 1 54 ? 15.890 6.450 37.697 1.00 38.04 54 ASP B CA 1
ATOM 3865 C C . ASP B 1 54 ? 14.595 6.017 38.377 1.00 39.71 54 ASP B C 1
ATOM 3866 O O . ASP B 1 54 ? 14.577 5.805 39.594 1.00 40.31 54 ASP B O 1
ATOM 3871 N N . VAL B 1 55 ? 13.518 5.932 37.601 1.00 35.60 55 VAL B N 1
ATOM 3872 C CA . VAL B 1 55 ? 12.215 5.624 38.171 1.00 33.92 55 VAL B CA 1
ATOM 3873 C C . VAL B 1 55 ? 11.630 4.423 37.454 1.00 31.12 55 VAL B C 1
ATOM 3874 O O . VAL B 1 55 ? 11.901 4.176 36.273 1.00 34.72 55 VAL B O 1
ATOM 3878 N N . GLY B 1 56 ? 10.829 3.676 38.186 1.00 35.08 56 GLY B N 1
ATOM 3879 C CA . GLY B 1 56 ? 10.177 2.514 37.654 1.00 38.48 56 GLY B CA 1
ATOM 3880 C C . GLY B 1 56 ? 8.955 2.887 36.856 1.00 34.98 56 GLY B C 1
ATOM 3881 O O . GLY B 1 56 ? 8.455 4.020 36.897 1.00 36.73 56 GLY B O 1
ATOM 3882 N N . PRO B 1 57 ? 8.449 1.914 36.103 1.00 37.86 57 PRO B N 1
ATOM 3883 C CA . PRO B 1 57 ? 7.398 2.223 35.120 1.00 37.97 57 PRO B CA 1
ATOM 3884 C C . PRO B 1 57 ? 6.081 2.694 35.730 1.00 34.89 57 PRO B C 1
ATOM 3885 O O . PRO B 1 57 ? 5.284 3.326 35.024 1.00 35.35 57 PRO B O 1
ATOM 3889 N N . ASP B 1 58 ? 5.830 2.441 37.004 1.00 29.44 58 ASP B N 1
ATOM 3890 C CA . ASP B 1 58 ? 4.582 2.868 37.612 1.00 32.27 58 ASP B CA 1
ATOM 3891 C C . ASP B 1 58 ? 4.646 4.290 38.161 1.00 28.11 58 ASP B C 1
ATOM 3892 O O . ASP B 1 58 ? 3.649 4.767 38.709 1.00 31.52 58 ASP B O 1
ATOM 3897 N N . VAL B 1 59 ? 5.774 4.982 38.011 1.00 28.89 59 VAL B N 1
ATOM 3898 C CA . VAL B 1 59 ? 5.954 6.313 38.599 1.00 31.14 59 VAL B CA 1
ATOM 3899 C C . VAL B 1 59 ? 5.565 7.444 37.648 1.00 28.51 59 VAL B C 1
ATOM 3900 O O . VAL B 1 59 ? 4.932 8.408 38.096 1.00 22.68 59 VAL B O 1
ATOM 3904 N N . PRO B 1 60 ? 5.931 7.428 36.364 1.00 27.34 60 PRO B N 1
ATOM 3905 C CA . PRO B 1 60 ? 5.580 8.584 35.519 1.00 22.88 60 PRO B CA 1
ATOM 3906 C C . PRO B 1 60 ? 4.077 8.761 35.383 1.00 21.07 60 PRO B C 1
ATOM 3907 O O . PRO B 1 60 ? 3.307 7.806 35.482 1.00 26.67 60 PRO B O 1
ATOM 3911 N N . LEU B 1 61 ? 3.655 10.011 35.212 1.00 25.89 61 LEU B N 1
ATOM 3912 C CA . LEU B 1 61 ? 2.261 10.344 34.950 1.00 25.04 61 LEU B CA 1
ATOM 3913 C C . LEU B 1 61 ? 2.048 10.562 33.460 1.00 25.92 61 LEU B C 1
ATOM 3914 O O . LEU B 1 61 ? 2.950 11.035 32.753 1.00 24.04 61 LEU B O 1
ATOM 3919 N N . TRP B 1 62 ? 0.832 10.259 32.991 1.00 23.77 62 TRP B N 1
ATOM 3920 C CA . TRP B 1 62 ? 0.518 10.256 31.557 1.00 24.80 62 TRP B CA 1
ATOM 3921 C C . TRP B 1 62 ? -0.576 11.262 31.241 1.00 22.24 62 TRP B C 1
ATOM 3922 O O . TRP B 1 62 ? -1.690 11.152 31.774 1.00 22.76 62 TRP B O 1
ATOM 3933 N N . THR B 1 63 ? -0.290 12.188 30.315 1.00 24.10 63 THR B N 1
ATOM 3934 C CA . THR B 1 63 ? -1.311 13.076 29.770 1.00 23.30 63 THR B CA 1
ATOM 3935 C C . THR B 1 63 ? -1.734 12.559 28.394 1.00 22.08 63 THR B C 1
ATOM 3936 O O . THR B 1 63 ? -0.898 12.373 27.504 1.00 28.58 63 THR B O 1
ATOM 3940 N N . LEU B 1 64 ? -3.033 12.294 28.244 1.00 25.06 64 LEU B N 1
ATOM 3941 C CA . LEU B 1 64 ? -3.606 11.663 27.066 1.00 25.96 64 LEU B CA 1
ATOM 3942 C C . LEU B 1 64 ? -5.002 12.224 26.889 1.00 27.14 64 LEU B C 1
ATOM 3943 O O . LEU B 1 64 ? -5.776 12.241 27.851 1.00 24.07 64 LEU B O 1
ATOM 3948 N N . GLN B 1 65 ? -5.312 12.688 25.673 1.00 21.30 65 GLN B N 1
ATOM 3949 C CA . GLN B 1 65 ? -6.615 13.276 25.366 1.00 22.71 65 GLN B CA 1
ATOM 3950 C C . GLN B 1 65 ? -6.989 14.345 26.397 1.00 27.21 65 GLN B C 1
ATOM 3951 O O . GLN B 1 65 ? -8.128 14.427 26.872 1.00 24.90 65 GLN B O 1
ATOM 3957 N N . GLY B 1 66 ? -6.006 15.142 26.774 1.00 24.29 66 GLY B N 1
ATOM 3958 C CA . GLY B 1 66 ? -6.244 16.334 27.563 1.00 26.81 66 GLY B CA 1
ATOM 3959 C C . GLY B 1 66 ? -6.174 16.153 29.060 1.00 26.98 66 GLY B C 1
ATOM 3960 O O . GLY B 1 66 ? -6.292 17.140 29.790 1.00 33.17 66 GLY B O 1
ATOM 3961 N N . GLN B 1 67 ? -5.991 14.939 29.553 1.00 25.08 67 GLN B N 1
ATOM 3962 C CA . GLN B 1 67 ? -6.074 14.702 30.985 1.00 28.10 67 GLN B CA 1
ATOM 3963 C C . GLN B 1 67 ? -4.856 13.922 31.451 1.00 24.69 67 GLN B C 1
ATOM 3964 O O . GLN B 1 67 ? -4.293 13.124 30.695 1.00 23.27 67 GLN B O 1
ATOM 3970 N N . GLN B 1 68 ? -4.456 14.139 32.706 1.00 20.37 68 GLN B N 1
ATOM 3971 C CA . GLN B 1 68 ? -3.278 13.485 33.264 1.00 21.84 68 GLN B CA 1
ATOM 3972 C C . GLN B 1 68 ? -3.686 12.378 34.240 1.00 22.86 68 GLN B C 1
ATOM 3973 O O . GLN B 1 68 ? -4.492 12.614 35.137 1.00 24.87 68 GLN B O 1
ATOM 3979 N N . TYR B 1 69 ? -3.088 11.192 34.078 1.00 19.71 69 TYR B N 1
ATOM 3980 C CA . TYR B 1 69 ? -3.408 9.978 34.814 1.00 22.96 69 TYR B CA 1
ATOM 3981 C C . TYR B 1 69 ? -2.154 9.375 35.436 1.00 22.63 69 TYR B C 1
ATOM 3982 O O . TYR B 1 69 ? -1.047 9.506 34.897 1.00 23.45 69 TYR B O 1
ATOM 3991 N N . THR B 1 70 ? -2.330 8.703 36.578 1.00 24.23 70 THR B N 1
ATOM 3992 C CA . THR B 1 70 ? -1.313 7.746 36.996 1.00 25.13 70 THR B CA 1
ATOM 3993 C C . THR B 1 70 ? -1.495 6.434 36.224 1.00 23.57 70 THR B C 1
ATOM 3994 O O . THR B 1 70 ? -2.560 6.159 35.672 1.00 24.52 70 THR B O 1
ATOM 3998 N N . LEU B 1 71 ? -0.443 5.615 36.201 1.00 23.03 71 LEU B N 1
ATOM 3999 C CA . LEU B 1 71 ? -0.580 4.275 35.631 1.00 27.25 71 LEU B CA 1
ATOM 4000 C C . LEU B 1 71 ? -1.788 3.538 36.215 1.00 27.83 71 LEU B C 1
ATOM 4001 O O . LEU B 1 71 ? -2.602 2.972 35.478 1.00 21.79 71 LEU B O 1
ATOM 4006 N N . ALA B 1 72 ? -1.935 3.558 37.544 1.00 28.27 72 ALA B N 1
ATOM 4007 C CA . ALA B 1 72 ? -3.001 2.780 38.174 1.00 25.26 72 ALA B CA 1
ATOM 4008 C C . ALA B 1 72 ? -4.366 3.279 37.742 1.00 25.56 72 ALA B C 1
ATOM 4009 O O . ALA B 1 72 ? -5.324 2.499 37.667 1.00 30.42 72 ALA B O 1
ATOM 4011 N N . GLU B 1 73 ? -4.472 4.568 37.439 1.00 23.39 73 GLU B N 1
ATOM 4012 C CA . GLU B 1 73 ? -5.714 5.086 36.883 1.00 22.75 73 GLU B CA 1
ATOM 4013 C C . GLU B 1 73 ? -5.904 4.619 35.450 1.00 23.39 73 GLU B C 1
ATOM 4014 O O . GLU B 1 73 ? -7.011 4.230 35.068 1.00 29.51 73 GLU B O 1
ATOM 4020 N N . LEU B 1 74 ? -4.844 4.657 34.643 1.00 24.54 74 LEU B N 1
ATOM 4021 C CA . LEU B 1 74 ? -4.945 4.157 33.272 1.00 21.23 74 LEU B CA 1
ATOM 4022 C C . LEU B 1 74 ? -5.467 2.727 33.257 1.00 24.53 74 LEU B C 1
ATOM 4023 O O . LEU B 1 74 ? -6.364 2.407 32.485 1.00 23.18 74 LEU B O 1
ATOM 4028 N N . TRP B 1 75 ? -4.964 1.875 34.161 1.00 24.71 75 TRP B N 1
ATOM 4029 C CA . TRP B 1 75 ? -5.414 0.487 34.225 1.00 26.68 75 TRP B CA 1
ATOM 4030 C C . TRP B 1 75 ? -6.912 0.371 34.484 1.00 27.33 75 TRP B C 1
ATOM 4031 O O . TRP B 1 75 ? -7.548 -0.561 33.980 1.00 32.87 75 TRP B O 1
ATOM 4042 N N . ASP B 1 76 ? -7.494 1.297 35.253 1.00 26.54 76 ASP B N 1
ATOM 4043 C CA . ASP B 1 76 ? -8.890 1.210 35.675 1.00 31.54 76 ASP B CA 1
ATOM 4044 C C . ASP B 1 76 ? -9.841 1.999 34.779 1.00 30.66 76 ASP B C 1
ATOM 4045 O O . ASP B 1 76 ? -11.060 1.803 34.869 1.00 24.31 76 ASP B O 1
ATOM 4050 N N . GLY B 1 77 ? -9.323 2.884 33.913 1.00 28.87 77 GLY B N 1
ATOM 4051 C CA . GLY B 1 77 ? -10.190 3.750 33.136 1.00 26.53 77 GLY B CA 1
ATOM 4052 C C . GLY B 1 77 ? -10.794 3.066 31.917 1.00 31.18 77 GLY B C 1
ATOM 4053 O O . GLY B 1 77 ? -10.329 2.026 31.462 1.00 30.82 77 GLY B O 1
ATOM 4054 N N . ASP B 1 78 ? -11.872 3.657 31.386 1.00 26.95 78 ASP B N 1
ATOM 4055 C CA . ASP B 1 78 ? -12.447 3.201 30.129 1.00 29.70 78 ASP B CA 1
ATOM 4056 C C . ASP B 1 78 ? -12.629 4.389 29.205 1.00 28.56 78 ASP B C 1
ATOM 4057 O O . ASP B 1 78 ? -12.966 5.487 29.653 1.00 26.56 78 ASP B O 1
ATOM 4062 N N . GLY B 1 79 ? -12.408 4.159 27.912 1.00 24.51 79 GLY B N 1
ATOM 4063 C CA . GLY B 1 79 ? -12.635 5.176 26.911 1.00 30.79 79 GLY B CA 1
ATOM 4064 C C . GLY B 1 79 ? -11.473 6.120 26.659 1.00 30.97 79 GLY B C 1
ATOM 4065 O O . GLY B 1 79 ? -11.500 6.847 25.661 1.00 29.25 79 GLY B O 1
ATOM 4066 N N . VAL B 1 80 ? -10.468 6.139 27.524 1.00 25.44 80 VAL B N 1
ATOM 4067 C CA . VAL B 1 80 ? -9.261 6.922 27.281 1.00 27.24 80 VAL B CA 1
ATOM 4068 C C . VAL B 1 80 ? -8.332 6.159 26.348 1.00 26.32 80 VAL B C 1
ATOM 4069 O O . VAL B 1 80 ? -8.187 4.935 26.442 1.00 24.57 80 VAL B O 1
ATOM 4073 N N . ARG B 1 81 ? -7.666 6.888 25.460 1.00 24.78 81 ARG B N 1
ATOM 4074 C CA . ARG B 1 81 ? -6.844 6.256 24.441 1.00 25.59 81 ARG B CA 1
ATOM 4075 C C . ARG B 1 81 ? -5.494 6.959 24.320 1.00 23.91 81 ARG B C 1
ATOM 4076 O O . ARG B 1 81 ? -5.331 8.128 24.682 1.00 24.35 81 ARG B O 1
ATOM 4084 N N . TRP B 1 82 ? -4.514 6.205 23.833 1.00 24.69 82 TRP B N 1
ATOM 4085 C CA . TRP B 1 82 ? -3.298 6.773 23.267 1.00 23.25 82 TRP B CA 1
ATOM 4086 C C . TRP B 1 82 ? -3.471 6.797 21.754 1.00 21.94 82 TRP B C 1
ATOM 4087 O O . TRP B 1 82 ? -3.174 5.808 21.073 1.00 22.85 82 TRP B O 1
ATOM 4098 N N . PRO B 1 83 ? -3.960 7.897 21.199 1.00 24.30 83 PRO B N 1
ATOM 4099 C CA . PRO B 1 83 ? -4.162 7.963 19.748 1.00 20.19 83 PRO B CA 1
ATOM 4100 C C . PRO B 1 83 ? -2.845 8.002 19.000 1.00 21.42 83 PRO B C 1
ATOM 4101 O O . PRO B 1 83 ? -1.893 8.671 19.409 1.00 24.10 83 PRO B O 1
ATOM 4105 N N . LEU B 1 84 ? -2.824 7.310 17.855 1.00 24.37 84 LEU B N 1
ATOM 4106 C CA . LEU B 1 84 ? -1.623 7.211 17.052 1.00 20.97 84 LEU B CA 1
ATOM 4107 C C . LEU B 1 84 ? -1.101 8.581 16.660 1.00 21.64 84 LEU B C 1
ATOM 4108 O O . LEU B 1 84 ? 0.114 8.764 16.538 1.00 25.10 84 LEU B O 1
ATOM 4113 N N . GLU B 1 85 ? -1.995 9.552 16.496 1.00 25.16 85 GLU B N 1
ATOM 4114 C CA . GLU B 1 85 ? -1.639 10.894 16.055 1.00 26.36 85 GLU B CA 1
ATOM 4115 C C . GLU B 1 85 ? -1.128 11.785 17.185 1.00 25.01 85 GLU B C 1
ATOM 4116 O O . GLU B 1 85 ? -0.661 12.896 16.911 1.00 28.98 85 GLU B O 1
ATOM 4122 N N . ASP B 1 86 ? -1.175 11.338 18.434 1.00 23.47 86 ASP B N 1
ATOM 4123 C CA . ASP B 1 86 ? -0.726 12.151 19.566 1.00 21.46 86 ASP B CA 1
ATOM 4124 C C . ASP B 1 86 ? 0.466 11.496 20.223 1.00 24.23 86 ASP B C 1
ATOM 4125 O O . ASP B 1 86 ? 0.374 10.345 20.668 1.00 21.27 86 ASP B O 1
ATOM 4130 N N . ALA B 1 87 ? 1.555 12.244 20.359 1.00 21.40 87 ALA B N 1
ATOM 4131 C CA . ALA B 1 87 ? 2.594 11.762 21.242 1.00 22.30 87 ALA B CA 1
ATOM 4132 C C . ALA B 1 87 ? 2.017 11.691 22.652 1.00 24.53 87 ALA B C 1
ATOM 4133 O O . ALA B 1 87 ? 1.181 12.516 23.050 1.00 24.41 87 ALA B O 1
ATOM 4135 N N . ALA B 1 88 ? 2.401 10.662 23.388 1.00 24.21 88 ALA B N 1
ATOM 4136 C CA . ALA B 1 88 ? 2.075 10.649 24.802 1.00 22.60 88 ALA B CA 1
ATOM 4137 C C . ALA B 1 88 ? 2.945 11.667 25.525 1.00 21.73 88 ALA B C 1
ATOM 4138 O O . ALA B 1 88 ? 4.122 11.824 25.206 1.00 29.99 88 ALA B O 1
ATOM 4140 N N . ILE B 1 89 ? 2.373 12.370 26.493 1.00 22.24 89 ILE B N 1
ATOM 4141 C CA . ILE B 1 89 ? 3.133 13.312 27.306 1.00 27.41 89 ILE B CA 1
ATOM 4142 C C . ILE B 1 89 ? 3.417 12.633 28.642 1.00 24.51 89 ILE B C 1
ATOM 4143 O O . ILE B 1 89 ? 2.493 12.304 29.389 1.00 26.56 89 ILE B O 1
ATOM 4148 N N . ILE B 1 90 ? 4.692 12.400 28.932 1.00 26.31 90 ILE B N 1
ATOM 4149 C CA . ILE B 1 90 ? 5.128 11.673 30.122 1.00 24.95 90 ILE B CA 1
ATOM 4150 C C . ILE B 1 90 ? 5.698 12.686 31.111 1.00 24.79 90 ILE B C 1
ATOM 4151 O O . ILE B 1 90 ? 6.642 13.413 30.782 1.00 26.36 90 ILE B O 1
ATOM 4156 N N . PHE B 1 91 ? 5.136 12.734 32.317 1.00 21.90 91 PHE B N 1
ATOM 4157 C CA . PHE B 1 91 ? 5.628 13.604 33.377 1.00 23.45 91 PHE B CA 1
ATOM 4158 C C . PHE B 1 91 ? 6.377 12.795 34.428 1.00 28.09 91 PHE B C 1
ATOM 4159 O O . PHE B 1 91 ? 5.870 11.778 34.936 1.00 25.78 91 PHE B O 1
ATOM 4167 N N . VAL B 1 92 ? 7.578 13.249 34.757 1.00 26.73 92 VAL B N 1
ATOM 4168 C CA . VAL B 1 92 ? 8.409 12.619 35.774 1.00 29.12 92 VAL B CA 1
ATOM 4169 C C . VAL B 1 92 ? 8.497 13.576 36.962 1.00 29.26 92 VAL B C 1
ATOM 4170 O O . VAL B 1 92 ? 9.046 14.678 36.827 1.00 31.55 92 VAL B O 1
ATOM 4174 N N . PRO B 1 93 ? 7.945 13.219 38.120 1.00 31.40 93 PRO B N 1
ATOM 4175 C CA . PRO B 1 93 ? 8.034 14.095 39.302 1.00 29.33 93 PRO B CA 1
ATOM 4176 C C . PRO B 1 93 ? 9.480 14.225 39.746 1.00 35.42 93 PRO B C 1
ATOM 4177 O O . PRO B 1 93 ? 10.168 13.229 39.961 1.00 31.05 93 PRO B O 1
ATOM 4181 N N . LEU B 1 94 ? 9.954 15.467 39.837 1.00 34.27 94 LEU B N 1
ATOM 4182 C CA . LEU B 1 94 ? 11.297 15.720 40.340 1.00 32.83 94 LEU B CA 1
ATOM 4183 C C . LEU B 1 94 ? 11.378 17.174 40.763 1.00 35.51 94 LEU B C 1
ATOM 4184 O O . LEU B 1 94 ? 11.520 18.069 39.914 1.00 33.34 94 LEU B O 1
ATOM 4189 N N . PRO B 1 95 ? 11.242 17.457 42.054 1.00 33.59 95 PRO B N 1
ATOM 4190 C CA . PRO B 1 95 ? 11.309 18.854 42.498 1.00 31.02 95 PRO B CA 1
ATOM 4191 C C . PRO B 1 95 ? 12.621 19.496 42.058 1.00 28.61 95 PRO B C 1
ATOM 4192 O O . PRO B 1 95 ? 13.693 18.902 42.166 1.00 31.76 95 PRO B O 1
ATOM 4196 N N . GLY B 1 96 ? 12.524 20.708 41.516 1.00 31.28 96 GLY B N 1
ATOM 4197 C CA . GLY B 1 96 ? 13.668 21.411 40.990 1.00 28.93 96 GLY B CA 1
ATOM 4198 C C . GLY B 1 96 ? 13.945 21.121 39.530 1.00 34.98 96 GLY B C 1
ATOM 4199 O O . GLY B 1 96 ? 14.524 21.966 38.833 1.00 30.83 96 GLY B O 1
ATOM 4200 N N . GLY B 1 97 ? 13.531 19.948 39.052 1.00 30.00 97 GLY B N 1
ATOM 4201 C CA . GLY B 1 97 ? 13.655 19.615 37.646 1.00 35.97 97 GLY B CA 1
ATOM 4202 C C . GLY B 1 97 ? 15.074 19.281 37.216 1.00 36.39 97 GLY B C 1
ATOM 4203 O O . GLY B 1 97 ? 15.902 18.799 37.994 1.00 34.90 97 GLY B O 1
ATOM 4204 N N . LEU B 1 98 ? 15.340 19.521 35.938 1.00 30.50 98 LEU B N 1
ATOM 4205 C CA . LEU B 1 98 ? 16.618 19.191 35.335 1.00 28.21 98 LEU B CA 1
ATOM 4206 C C . LEU B 1 98 ? 17.395 20.458 35.003 1.00 30.10 98 LEU B C 1
ATOM 4207 O O . LEU B 1 98 ? 16.795 21.489 34.667 1.00 30.05 98 LEU B O 1
ATOM 4212 N N . PRO B 1 99 ? 18.729 20.409 35.058 1.00 32.43 99 PRO B N 1
ATOM 4213 C CA . PRO B 1 99 ? 19.533 21.512 34.523 1.00 26.70 99 PRO B CA 1
ATOM 4214 C C . PRO B 1 99 ? 19.431 21.605 33.013 1.00 29.76 99 PRO B C 1
ATOM 4215 O O . PRO B 1 99 ? 19.148 20.628 32.315 1.00 36.49 99 PRO B O 1
ATOM 4219 N N . ASP B 1 100 ? 19.751 22.793 32.511 1.00 29.37 100 ASP B N 1
ATOM 4220 C CA . ASP B 1 100 ? 19.887 23.005 31.075 1.00 32.38 100 ASP B CA 1
ATOM 4221 C C . ASP B 1 100 ? 20.879 22.027 30.468 1.00 32.84 100 ASP B C 1
ATOM 4222 O O . ASP B 1 100 ? 21.861 21.627 31.098 1.00 38.04 100 ASP B O 1
ATOM 4227 N N . GLY B 1 101 ? 20.631 21.649 29.239 1.00 28.17 101 GLY B N 1
ATOM 4228 C CA . GLY B 1 101 ? 21.607 20.889 28.507 1.00 31.33 101 GLY B CA 1
ATOM 4229 C C . GLY B 1 101 ? 20.965 19.758 27.751 1.00 34.46 101 GLY B C 1
ATOM 4230 O O . GLY B 1 101 ? 19.742 19.656 27.638 1.00 29.26 101 GLY B O 1
ATOM 4231 N N . VAL B 1 102 ? 21.815 18.926 27.221 1.00 30.56 102 VAL B N 1
ATOM 4232 C CA . VAL B 1 102 ? 21.413 17.686 26.586 1.00 29.42 102 VAL B CA 1
ATOM 4233 C C . VAL B 1 102 ? 21.450 16.607 27.646 1.00 34.11 102 VAL B C 1
ATOM 4234 O O . VAL B 1 102 ? 22.364 16.563 28.477 1.00 28.67 102 VAL B O 1
ATOM 4238 N N . HIS B 1 103 ? 20.427 15.759 27.647 1.00 31.99 103 HIS B N 1
ATOM 4239 C CA . HIS B 1 103 ? 20.327 14.672 28.601 1.00 31.04 103 HIS B CA 1
ATOM 4240 C C . HIS B 1 103 ? 20.127 13.380 27.837 1.00 32.24 103 HIS B C 1
ATOM 4241 O O . HIS B 1 103 ? 19.446 13.346 26.806 1.00 30.34 103 HIS B O 1
ATOM 4248 N N . GLU B 1 104 ? 20.711 12.318 28.355 1.00 28.26 104 GLU B N 1
ATOM 4249 C CA . GLU B 1 104 ? 20.661 11.022 27.711 1.00 34.20 104 GLU B CA 1
ATOM 4250 C C . GLU B 1 104 ? 19.496 10.243 28.329 1.00 34.42 104 GLU B C 1
ATOM 4251 O O . GLU B 1 104 ? 19.655 9.511 29.308 1.00 33.86 104 GLU B O 1
ATOM 4257 N N . LEU B 1 105 ? 18.310 10.405 27.729 1.00 29.05 105 LEU B N 1
ATOM 4258 C CA . LEU B 1 105 ? 17.066 9.829 28.230 1.00 30.44 105 LEU B CA 1
ATOM 4259 C C . LEU B 1 105 ? 16.904 8.397 27.733 1.00 35.43 105 LEU B C 1
ATOM 4260 O O . LEU B 1 105 ? 16.920 8.134 26.516 1.00 32.88 105 LEU B O 1
ATOM 4265 N N . SER B 1 106 ? 16.739 7.481 28.680 1.00 30.04 106 SER B N 1
ATOM 4266 C CA . SER B 1 106 ? 16.460 6.079 28.410 1.00 33.45 106 SER B CA 1
ATOM 4267 C C . SER B 1 106 ? 15.076 5.748 28.945 1.00 28.68 106 SER B C 1
ATOM 4268 O O . SER B 1 106 ? 14.765 6.058 30.097 1.00 30.76 106 SER B O 1
ATOM 4271 N N . ILE B 1 107 ? 14.237 5.164 28.103 1.00 29.61 107 ILE B N 1
ATOM 4272 C CA . ILE B 1 107 ? 12.885 4.817 28.519 1.00 30.06 107 ILE B CA 1
ATOM 4273 C C . ILE B 1 107 ? 12.694 3.322 28.349 1.00 28.41 107 ILE B C 1
ATOM 4274 O O . ILE B 1 107 ? 13.314 2.685 27.491 1.00 35.55 107 ILE B O 1
ATOM 4279 N N . GLU B 1 108 ? 11.809 2.765 29.175 1.00 27.41 108 GLU B N 1
ATOM 4280 C CA . GLU B 1 108 ? 11.378 1.375 29.070 1.00 32.68 108 GLU B CA 1
ATOM 4281 C C . GLU B 1 108 ? 9.847 1.421 29.058 1.00 31.20 108 GLU B C 1
ATOM 4282 O O . GLU B 1 108 ? 9.203 1.464 30.108 1.00 30.88 108 GLU B O 1
ATOM 4288 N N . LEU B 1 109 ? 9.275 1.475 27.859 1.00 29.20 109 LEU B N 1
ATOM 4289 C CA . LEU B 1 109 ? 7.835 1.557 27.665 1.00 25.81 109 LEU B CA 1
ATOM 4290 C C . LEU B 1 109 ? 7.287 0.161 27.442 1.00 26.56 109 LEU B C 1
ATOM 4291 O O . LEU B 1 109 ? 7.853 -0.595 26.651 1.00 30.84 109 LEU B O 1
ATOM 4296 N N . ARG B 1 110 ? 6.190 -0.171 28.128 1.00 25.34 110 ARG B N 1
ATOM 4297 C CA . ARG B 1 110 ? 5.552 -1.476 28.030 1.00 28.30 110 ARG B CA 1
ATOM 4298 C C . ARG B 1 110 ? 4.118 -1.316 27.554 1.00 24.65 110 ARG B C 1
ATOM 4299 O O . ARG B 1 110 ? 3.425 -0.400 27.992 1.00 25.11 110 ARG B O 1
ATOM 4307 N N . LEU B 1 111 ? 3.674 -2.226 26.673 1.00 23.24 111 LEU B N 1
ATOM 4308 C CA . LEU B 1 111 ? 2.340 -2.206 26.086 1.00 23.33 111 LEU B CA 1
ATOM 4309 C C . LEU B 1 111 ? 1.773 -3.624 26.092 1.00 28.74 111 LEU B C 1
ATOM 4310 O O . LEU B 1 111 ? 2.505 -4.592 25.892 1.00 30.34 111 LEU B O 1
ATOM 4315 N N . ARG B 1 112 ? 0.462 -3.745 26.301 1.00 24.17 112 ARG B N 1
ATOM 4316 C CA . ARG B 1 112 ? -0.209 -5.043 26.315 1.00 31.30 112 ARG B CA 1
ATOM 4317 C C . ARG B 1 112 ? -0.965 -5.217 25.004 1.00 30.20 112 ARG B C 1
ATOM 4318 O O . ARG B 1 112 ? -1.965 -4.529 24.770 1.00 26.71 112 ARG B O 1
ATOM 4326 N N . MET B 1 113 ? -0.484 -6.134 24.152 1.00 31.17 113 MET B N 1
ATOM 4327 C CA . MET B 1 113 ? -1.182 -6.525 22.933 1.00 31.81 113 MET B CA 1
ATOM 4328 C C . MET B 1 113 ? -1.837 -7.877 23.201 1.00 35.94 113 MET B C 1
ATOM 4329 O O . MET B 1 113 ? -1.137 -8.882 23.373 1.00 35.42 113 MET B O 1
ATOM 4334 N N . SER B 1 114 ? -3.175 -7.910 23.209 1.00 33.87 114 SER B N 1
ATOM 4335 C CA . SER B 1 114 ? -3.889 -9.136 23.590 1.00 35.15 114 SER B CA 1
ATOM 4336 C C . SER B 1 114 ? -3.680 -10.282 22.595 1.00 34.56 114 SER B C 1
ATOM 4337 O O . SER B 1 114 ? -3.787 -11.453 22.971 1.00 41.02 114 SER B O 1
ATOM 4340 N N . TYR B 1 115 ? -3.404 -9.981 21.338 1.00 30.20 115 TYR B N 1
ATOM 4341 C CA . TYR B 1 115 ? -3.277 -11.001 20.312 1.00 33.50 115 TYR B CA 1
ATOM 4342 C C . TYR B 1 115 ? -1.924 -11.699 20.326 1.00 38.43 115 TYR B C 1
ATOM 4343 O O . TYR B 1 115 ? -1.660 -12.535 19.454 1.00 36.38 115 TYR B O 1
ATOM 4352 N N . ILE B 1 116 ? -1.047 -11.353 21.258 1.00 41.18 116 ILE B N 1
ATOM 4353 C CA . ILE B 1 116 ? 0.267 -11.978 21.329 1.00 37.39 116 ILE B CA 1
ATOM 4354 C C . ILE B 1 116 ? 0.287 -12.865 22.565 1.00 34.40 116 ILE B C 1
ATOM 4355 O O . ILE B 1 116 ? -0.263 -12.477 23.606 1.00 37.94 116 ILE B O 1
ATOM 4360 N N . PRO B 1 117 ? 0.887 -14.057 22.488 1.00 38.69 117 PRO B N 1
ATOM 4361 C CA . PRO B 1 117 ? 0.906 -14.970 23.645 1.00 37.71 117 PRO B CA 1
ATOM 4362 C C . PRO B 1 117 ? 1.508 -14.350 24.905 1.00 40.77 117 PRO B C 1
ATOM 4363 O O . PRO B 1 117 ? 2.497 -13.613 24.851 1.00 39.62 117 PRO B O 1
ATOM 4367 N N . GLN B 1 118 ? 0.914 -14.698 26.052 1.00 34.11 118 GLN B N 1
ATOM 4368 C CA . GLN B 1 118 ? 1.339 -14.155 27.349 1.00 44.23 118 GLN B CA 1
ATOM 4369 C C . GLN B 1 118 ? 2.839 -14.293 27.586 1.00 43.53 118 GLN B C 1
ATOM 4370 O O . GLN B 1 118 ? 3.463 -13.416 28.196 1.00 44.64 118 GLN B O 1
AT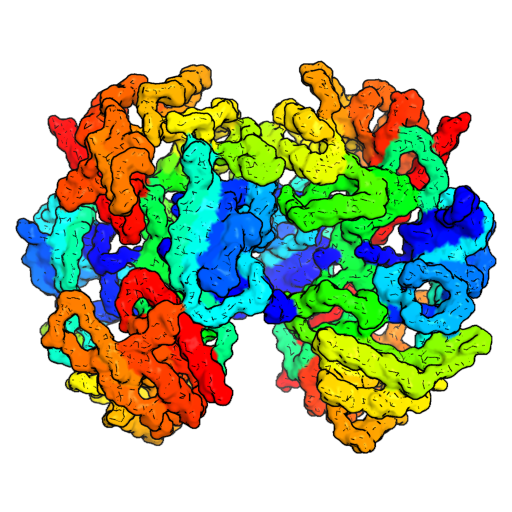OM 4376 N N . GLU B 1 119 ? 3.434 -15.393 27.128 1.00 40.60 119 GLU B N 1
ATOM 4377 C CA . GLU B 1 119 ? 4.848 -15.635 27.378 1.00 42.59 119 GLU B CA 1
ATOM 4378 C C . GLU B 1 119 ? 5.741 -14.643 26.636 1.00 44.17 119 GLU B C 1
ATOM 4379 O O . GLU B 1 119 ? 6.959 -14.614 26.871 1.00 40.20 119 GLU B O 1
ATOM 4385 N N . HIS B 1 120 ? 5.157 -13.810 25.769 1.00 42.02 120 HIS B N 1
ATOM 4386 C CA . HIS B 1 120 ? 5.891 -12.803 25.014 1.00 38.78 120 HIS B CA 1
ATOM 4387 C C . HIS B 1 120 ? 5.381 -11.391 25.305 1.00 39.39 120 HIS B C 1
ATOM 4388 O O . HIS B 1 120 ? 5.586 -10.475 24.506 1.00 40.12 120 HIS B O 1
ATOM 4395 N N . GLN B 1 121 ? 4.750 -11.192 26.455 1.00 42.18 121 GLN B N 1
ATOM 4396 C CA . GLN B 1 121 ? 4.146 -9.928 26.829 1.00 38.92 121 GLN B CA 1
ATOM 4397 C C . GLN B 1 121 ? 4.544 -9.572 28.254 1.00 40.14 121 GLN B C 1
ATOM 4398 O O . GLN B 1 121 ? 4.864 -10.461 29.052 1.00 43.94 121 GLN B O 1
ATOM 4404 N N . PRO B 1 122 ? 4.530 -8.276 28.611 1.00 44.07 122 PRO B N 1
ATOM 4405 C CA . PRO B 1 122 ? 4.139 -7.136 27.775 1.00 38.94 122 PRO B CA 1
ATOM 4406 C C . PRO B 1 122 ? 5.138 -6.839 26.677 1.00 34.53 122 PRO B C 1
ATOM 4407 O O . PRO B 1 122 ? 6.311 -7.202 26.809 1.00 35.81 122 PRO B O 1
ATOM 4411 N N . SER B 1 123 ? 4.655 -6.225 25.599 1.00 33.51 123 SER B N 1
ATOM 4412 C CA . SER B 1 123 ? 5.532 -5.719 24.553 1.00 30.85 123 SER B CA 1
ATOM 4413 C C . SER B 1 123 ? 6.382 -4.598 25.126 1.00 30.17 123 SER B C 1
ATOM 4414 O O . SER B 1 123 ? 5.865 -3.711 25.808 1.00 35.35 123 SER B O 1
ATOM 4417 N N . THR B 1 124 ? 7.680 -4.629 24.861 1.00 30.52 124 THR B N 1
ATOM 4418 C CA . THR B 1 124 ? 8.602 -3.714 25.513 1.00 31.94 124 THR B CA 1
ATOM 4419 C C . THR B 1 124 ? 9.492 -3.022 24.490 1.00 32.44 124 THR B C 1
ATOM 4420 O O . THR B 1 124 ? 9.934 -3.627 23.512 1.00 34.97 124 THR B O 1
ATOM 4424 N N . TYR B 1 125 ? 9.738 -1.740 24.732 1.00 33.20 125 TYR B N 1
ATOM 4425 C CA . TYR B 1 125 ? 10.511 -0.877 23.849 1.00 31.43 125 TYR B CA 1
ATOM 4426 C C . TYR B 1 125 ? 11.511 -0.128 24.719 1.00 28.40 125 TYR B C 1
ATOM 4427 O O . TYR B 1 125 ? 11.124 0.636 25.607 1.00 27.33 125 TYR B O 1
ATOM 4436 N N . ARG B 1 126 ? 12.790 -0.382 24.495 1.00 29.99 126 ARG B N 1
ATOM 4437 C CA . ARG B 1 126 ? 13.868 0.301 25.190 1.00 31.95 126 ARG B CA 1
ATOM 4438 C C . ARG B 1 126 ? 14.588 1.155 24.161 1.00 31.20 126 ARG B C 1
ATOM 4439 O O . ARG B 1 126 ? 15.141 0.633 23.191 1.00 37.07 126 ARG B O 1
ATOM 4447 N N . VAL B 1 127 ? 14.532 2.460 24.340 1.00 34.98 127 VAL B N 1
ATOM 4448 C CA . VAL B 1 127 ? 15.299 3.376 23.521 1.00 30.73 127 VAL B CA 1
ATOM 4449 C C . VAL B 1 127 ? 15.955 4.384 24.444 1.00 29.05 127 VAL B C 1
ATOM 4450 O O . VAL B 1 127 ? 15.447 4.699 25.526 1.00 33.38 127 VAL B O 1
ATOM 4454 N N . THR B 1 128 ? 17.102 4.876 24.002 1.00 31.84 128 THR B N 1
ATOM 4455 C CA . THR B 1 128 ? 17.877 5.909 24.659 1.00 28.90 128 THR B CA 1
ATOM 4456 C C . THR B 1 128 ? 18.079 7.036 23.664 1.00 31.41 128 THR B C 1
ATOM 4457 O O . THR B 1 128 ? 18.320 6.775 22.485 1.00 33.70 128 THR B O 1
ATOM 4461 N N . LYS B 1 129 ? 17.994 8.286 24.119 1.00 27.39 129 LYS B N 1
ATOM 4462 C CA . LYS B 1 129 ? 18.252 9.378 23.190 1.00 30.58 129 LYS B CA 1
ATOM 4463 C C . LYS B 1 129 ? 18.753 10.611 23.921 1.00 26.75 129 LYS B C 1
ATOM 4464 O O . LYS B 1 129 ? 18.286 10.931 25.012 1.00 24.59 129 LYS B O 1
ATOM 4470 N N . HIS B 1 130 ? 19.690 11.312 23.295 1.00 31.31 130 HIS B N 1
ATOM 4471 C CA . HIS B 1 130 ? 20.151 12.596 23.798 1.00 28.65 130 HIS B CA 1
ATOM 4472 C C . HIS B 1 130 ? 19.165 13.647 23.321 1.00 30.78 130 HIS B C 1
ATOM 4473 O O . HIS B 1 130 ? 19.005 13.853 22.108 1.00 28.39 130 HIS B O 1
ATOM 4480 N N . VAL B 1 131 ? 18.473 14.284 24.263 1.00 34.45 131 VAL B N 1
ATOM 4481 C CA . VAL B 1 131 ? 17.450 15.276 23.958 1.00 30.45 131 VAL B CA 1
ATOM 4482 C C . VAL B 1 131 ? 17.759 16.509 24.779 1.00 31.02 131 VAL B C 1
ATOM 4483 O O . VAL B 1 131 ? 18.205 16.393 25.930 1.00 33.69 131 VAL B O 1
ATOM 4487 N N . THR B 1 132 ? 17.525 17.689 24.192 1.00 24.70 132 THR B N 1
ATOM 4488 C CA . THR B 1 132 ? 17.901 18.952 24.814 1.00 26.89 132 THR B CA 1
ATOM 4489 C C . THR B 1 132 ? 16.695 19.579 25.487 1.00 27.74 132 THR B C 1
ATOM 4490 O O . THR B 1 132 ? 15.687 19.871 24.833 1.00 29.02 132 THR B O 1
ATOM 4494 N N . LEU B 1 133 ? 16.815 19.796 26.790 1.00 23.87 133 LEU B N 1
ATOM 4495 C CA . LEU B 1 133 ? 15.776 20.464 27.547 1.00 23.95 133 LEU B CA 1
ATOM 4496 C C . LEU B 1 133 ? 15.482 21.831 26.966 1.00 25.24 133 LEU B C 1
ATOM 4497 O O . LEU B 1 133 ? 16.391 22.547 26.539 1.00 30.59 133 LEU B O 1
ATOM 4502 N N . ALA B 1 134 ? 14.212 22.208 26.975 1.00 26.36 134 ALA B N 1
ATOM 4503 C CA . ALA B 1 134 ? 13.869 23.570 26.600 1.00 26.18 134 ALA B CA 1
ATOM 4504 C C . ALA B 1 134 ? 14.555 24.550 27.557 1.00 31.49 134 ALA B C 1
ATOM 4505 O O . ALA B 1 134 ? 14.562 24.328 28.777 1.00 26.95 134 ALA B O 1
ATOM 4507 N N . PRO B 1 135 ? 15.143 25.634 27.041 1.00 28.59 135 PRO B N 1
ATOM 4508 C CA . PRO B 1 135 ? 16.041 26.473 27.855 1.00 28.26 135 PRO B CA 1
ATOM 4509 C C . PRO B 1 135 ? 15.400 27.029 29.116 1.00 28.70 135 PRO B C 1
ATOM 4510 O O . PRO B 1 135 ? 14.309 27.607 29.090 1.00 31.47 135 PRO B O 1
ATOM 4514 N N . GLU B 1 136 ? 16.107 26.860 30.227 1.00 28.43 136 GLU B N 1
ATOM 4515 C CA . GLU B 1 136 ? 15.760 27.550 31.454 1.00 27.29 136 GLU B CA 1
ATOM 4516 C C . GLU B 1 136 ? 16.432 28.914 31.540 1.00 29.06 136 GLU B C 1
ATOM 4517 O O . GLU B 1 136 ? 15.838 29.844 32.080 1.00 32.95 136 GLU B O 1
ATOM 4523 N N . ALA B 1 137 ? 17.609 29.076 30.934 1.00 35.27 137 ALA B N 1
ATOM 4524 C CA . ALA B 1 137 ? 18.377 30.322 31.013 1.00 29.77 137 ALA B CA 1
ATOM 4525 C C . ALA B 1 137 ? 17.706 31.490 30.289 1.00 26.91 137 ALA B C 1
ATOM 4526 O O . ALA B 1 137 ? 17.032 31.325 29.272 1.00 30.76 137 ALA B O 1
ATOM 4528 N N . SER B 1 138 ? 17.949 32.697 30.802 1.00 34.37 138 SER B N 1
ATOM 4529 C CA . SER B 1 138 ? 17.243 33.883 30.327 1.00 29.84 138 SER B CA 1
ATOM 4530 C C . SER B 1 138 ? 17.636 34.246 28.901 1.00 29.85 138 SER B C 1
ATOM 4531 O O . SER B 1 138 ? 16.777 34.515 28.058 1.00 31.57 138 SER B O 1
ATOM 4534 N N . GLY B 1 139 ? 18.930 34.304 28.624 1.00 32.49 139 GLY B N 1
ATOM 4535 C CA . GLY B 1 139 ? 19.411 34.738 27.334 1.00 31.72 139 GLY B CA 1
ATOM 4536 C C . GLY B 1 139 ? 19.369 36.228 27.105 1.00 32.24 139 GLY B C 1
ATOM 4537 O O . GLY B 1 139 ? 19.742 36.675 26.020 1.00 33.17 139 GLY B O 1
ATOM 4538 N N . ALA B 1 140 ? 18.913 37.013 28.075 1.00 31.59 140 ALA B N 1
ATOM 4539 C CA . ALA B 1 140 ? 18.912 38.451 27.893 1.00 29.41 140 ALA B CA 1
ATOM 4540 C C . ALA B 1 140 ? 20.350 38.919 27.680 1.00 33.12 140 ALA B C 1
ATOM 4541 O O . ALA B 1 140 ? 21.294 38.257 28.117 1.00 29.61 140 ALA B O 1
ATOM 4543 N N . PRO B 1 141 ? 20.550 40.042 26.980 1.00 31.12 141 PRO B N 1
ATOM 4544 C CA . PRO B 1 141 ? 19.539 40.960 26.437 1.00 32.44 141 PRO B CA 1
ATOM 4545 C C . PRO B 1 141 ? 19.053 40.631 25.024 1.00 34.27 141 PRO B C 1
ATOM 4546 O O . PRO B 1 141 ? 18.290 41.400 24.438 1.00 35.33 141 PRO B O 1
ATOM 4550 N N . PHE B 1 142 ? 19.525 39.531 24.457 1.00 34.20 142 PHE B N 1
ATOM 4551 C CA . PHE B 1 142 ? 19.137 39.229 23.090 1.00 32.35 142 PHE B CA 1
ATOM 4552 C C . PHE B 1 142 ? 17.703 38.702 23.040 1.00 36.37 142 PHE B C 1
ATOM 4553 O O . PHE B 1 142 ? 17.121 38.306 24.052 1.00 33.53 142 PHE B O 1
ATOM 4561 N N . ARG B 1 143 ? 17.133 38.727 21.839 1.00 38.13 143 ARG B N 1
ATOM 4562 C CA . ARG B 1 143 ? 15.869 38.075 21.535 1.00 37.83 143 ARG B CA 1
ATOM 4563 C C . ARG B 1 143 ? 16.148 36.839 20.685 1.00 33.05 143 ARG B C 1
ATOM 4564 O O . ARG B 1 143 ? 17.172 36.762 20.000 1.00 33.87 143 ARG B O 1
ATOM 4572 N N . TYR B 1 144 ? 15.255 35.851 20.751 1.00 34.17 144 TYR B N 1
ATOM 4573 C CA . TYR B 1 144 ? 15.549 34.519 20.238 1.00 23.71 144 TYR B CA 1
ATOM 4574 C C . TYR B 1 144 ? 14.545 34.104 19.176 1.00 28.47 144 TYR B C 1
ATOM 4575 O O . TYR B 1 144 ? 13.331 34.247 19.364 1.00 30.70 144 TYR B O 1
ATOM 4584 N N . GLY B 1 145 ? 15.069 33.583 18.061 1.00 23.00 145 GLY B N 1
ATOM 4585 C CA . GLY B 1 145 ? 14.251 33.217 16.928 1.00 21.40 145 GLY B CA 1
ATOM 4586 C C . GLY B 1 145 ? 14.868 32.044 16.202 1.00 26.59 145 GLY B C 1
ATOM 4587 O O . GLY B 1 145 ? 15.976 31.593 16.512 1.00 30.30 145 GLY B O 1
ATOM 4588 N N . VAL B 1 146 ? 14.128 31.555 15.218 1.00 23.98 146 VAL B N 1
ATOM 4589 C CA . VAL B 1 146 ? 14.541 30.422 14.408 1.00 21.81 146 VAL B CA 1
ATOM 4590 C C . VAL B 1 146 ? 14.115 30.720 12.986 1.00 25.80 146 VAL B C 1
ATOM 4591 O O . VAL B 1 146 ? 12.969 31.112 12.755 1.00 26.26 146 VAL B O 1
ATOM 4595 N N . SER B 1 147 ? 15.017 30.529 12.030 1.00 22.90 147 SER B N 1
ATOM 4596 C CA . SER B 1 147 ? 14.599 30.571 10.645 1.00 24.00 147 SER B CA 1
ATOM 4597 C C . SER B 1 147 ? 14.238 29.175 10.187 1.00 21.67 147 SER B C 1
ATOM 4598 O O . SER B 1 147 ? 14.970 28.228 10.461 1.00 26.12 147 SER B O 1
ATOM 4601 N N . LEU B 1 148 ? 13.129 29.061 9.452 1.00 20.62 148 LEU B N 1
ATOM 4602 C CA . LEU B 1 148 ? 12.766 27.781 8.838 1.00 20.25 148 LEU B CA 1
ATOM 4603 C C . LEU B 1 148 ? 13.848 27.265 7.896 1.00 21.10 148 LEU B C 1
ATOM 4604 O O . LEU B 1 148 ? 13.797 26.097 7.486 1.00 19.99 148 LEU B O 1
ATOM 4609 N N . TYR B 1 149 ? 14.800 28.123 7.501 1.00 23.58 149 TYR B N 1
ATOM 4610 C CA . TYR B 1 149 ? 15.980 27.656 6.779 1.00 21.53 149 TYR B CA 1
ATOM 4611 C C . TYR B 1 149 ? 16.736 26.607 7.571 1.00 20.57 149 TYR B C 1
ATOM 4612 O O . TYR B 1 149 ? 17.384 25.739 6.984 1.00 18.61 149 TYR B O 1
ATOM 4621 N N . SER B 1 150 ? 16.697 26.684 8.906 1.00 22.54 150 SER B N 1
ATOM 4622 C CA . SER B 1 150 ? 17.314 25.647 9.728 1.00 23.69 150 SER B CA 1
ATOM 4623 C C . SER B 1 150 ? 16.759 24.265 9.403 1.00 26.63 150 SER B C 1
ATOM 4624 O O . SER B 1 150 ? 17.466 23.257 9.522 1.00 26.12 150 SER B O 1
ATOM 4627 N N . TYR B 1 151 ? 15.497 24.193 9.005 1.00 20.54 151 TYR B N 1
ATOM 4628 C CA . TYR B 1 151 ? 14.852 22.908 8.778 1.00 26.27 151 TYR B CA 1
ATOM 4629 C C . TYR B 1 151 ? 14.851 22.501 7.314 1.00 24.40 151 TYR B C 1
ATOM 4630 O O . TYR B 1 151 ? 13.999 21.710 6.902 1.00 20.00 151 TYR B O 1
ATOM 4639 N N . MET B 1 152 ? 15.801 23.012 6.541 1.00 26.87 152 MET B N 1
ATOM 4640 C CA . MET B 1 152 ? 15.822 22.707 5.092 1.00 21.17 152 MET B CA 1
ATOM 4641 C C . MET B 1 152 ? 15.946 21.194 4.863 1.00 28.75 152 MET B C 1
ATOM 4642 O O . MET B 1 152 ? 16.685 20.563 5.631 1.00 27.98 152 MET B O 1
ATOM 4647 N N . SER B 1 153 ? 15.250 20.670 3.847 1.00 22.07 153 SER B N 1
ATOM 4648 C CA . SER B 1 153 ? 15.224 19.227 3.504 1.00 27.07 153 SER B CA 1
ATOM 4649 C C . SER B 1 153 ? 14.180 18.534 4.402 1.00 27.72 153 SER B C 1
ATOM 4650 O O . SER B 1 153 ? 13.333 17.835 3.849 1.00 24.87 153 SER B O 1
ATOM 4653 N N . ASP B 1 154 ? 14.194 18.778 5.715 1.00 25.38 154 ASP B N 1
ATOM 4654 C CA . ASP B 1 154 ? 13.133 18.254 6.616 1.00 26.99 154 ASP B CA 1
ATOM 4655 C C . ASP B 1 154 ? 11.816 18.928 6.229 1.00 26.90 154 ASP B C 1
ATOM 4656 O O . ASP B 1 154 ? 10.797 18.243 6.172 1.00 25.33 154 ASP B O 1
ATOM 4661 N N . TYR B 1 155 ? 11.871 20.228 5.948 1.00 27.78 155 TYR B N 1
ATOM 4662 C CA . TYR B 1 155 ? 10.664 20.977 5.536 1.00 24.51 155 TYR B CA 1
ATOM 4663 C C . TYR B 1 155 ? 10.124 20.399 4.231 1.00 23.02 155 TYR B C 1
ATOM 4664 O O . TYR B 1 155 ? 10.833 20.366 3.240 1.00 24.15 155 TYR B O 1
ATOM 4673 N N . GLY B 1 156 ? 8.868 19.986 4.277 1.00 20.11 156 GLY B N 1
ATOM 4674 C CA . GLY B 1 156 ? 8.280 19.399 3.104 1.00 24.66 156 GLY B CA 1
ATOM 4675 C C . GLY B 1 156 ? 8.477 17.901 2.956 1.00 26.72 156 GLY B C 1
ATOM 4676 O O . GLY B 1 156 ? 7.894 17.310 2.034 1.00 23.82 156 GLY B O 1
ATOM 4677 N N . THR B 1 157 ? 9.295 17.269 3.803 1.00 22.04 157 THR B N 1
ATOM 4678 C CA . THR B 1 157 ? 9.469 15.820 3.771 1.00 22.08 157 THR B CA 1
ATOM 4679 C C . THR B 1 157 ? 9.092 15.161 5.083 1.00 24.17 157 THR B C 1
ATOM 4680 O O . THR B 1 157 ? 8.380 14.144 5.075 1.00 23.10 157 THR B O 1
ATOM 4684 N N . VAL B 1 158 ? 9.538 15.709 6.217 1.00 25.51 158 VAL B N 1
ATOM 4685 C CA . VAL B 1 158 ? 9.145 15.219 7.532 1.00 24.17 158 VAL B CA 1
ATOM 4686 C C . VAL B 1 158 ? 8.506 16.309 8.381 1.00 30.00 158 VAL B C 1
ATOM 4687 O O . VAL B 1 158 ? 8.168 16.069 9.545 1.00 25.50 158 VAL B O 1
ATOM 4691 N N . MET B 1 159 ? 8.304 17.498 7.814 1.00 18.85 159 MET B N 1
ATOM 4692 C CA . MET B 1 159 ? 7.932 18.639 8.619 1.00 26.06 159 MET B CA 1
ATOM 4693 C C . MET B 1 159 ? 7.010 19.536 7.826 1.00 25.10 159 MET B C 1
ATOM 4694 O O . MET B 1 159 ? 7.230 19.764 6.643 1.00 24.01 159 MET B O 1
ATOM 4699 N N . ASP B 1 160 ? 5.978 20.038 8.476 1.00 24.45 160 ASP B N 1
ATOM 4700 C CA . ASP B 1 160 ? 5.176 21.051 7.826 1.00 23.03 160 ASP B CA 1
ATOM 4701 C C . ASP B 1 160 ? 5.251 22.320 8.685 1.00 25.95 160 ASP B C 1
ATOM 4702 O O . ASP B 1 160 ? 5.984 22.383 9.678 1.00 17.68 160 ASP B O 1
ATOM 4707 N N . LEU B 1 161 ? 4.469 23.323 8.299 1.00 28.29 161 LEU B N 1
ATOM 4708 C CA . LEU B 1 161 ? 4.574 24.638 8.918 1.00 25.75 161 LEU B CA 1
ATOM 4709 C C . LEU B 1 161 ? 4.249 24.575 10.402 1.00 28.39 161 LEU B C 1
ATOM 4710 O O . LEU B 1 161 ? 4.988 25.117 11.238 1.00 21.74 161 LEU B O 1
ATOM 4715 N N . GLU B 1 162 ? 3.140 23.921 10.750 1.00 19.13 162 GLU B N 1
ATOM 4716 C CA . GLU B 1 162 ? 2.727 23.928 12.147 1.00 25.41 162 GLU B CA 1
ATOM 4717 C C . GLU B 1 162 ? 3.703 23.158 13.016 1.00 26.58 162 GLU B C 1
ATOM 4718 O O . GLU B 1 162 ? 3.934 23.525 14.178 1.00 20.60 162 GLU B O 1
ATOM 4724 N N . THR B 1 163 ? 4.242 22.061 12.486 1.00 23.19 163 THR B N 1
ATOM 4725 C CA . THR B 1 163 ? 5.235 21.288 13.215 1.00 22.26 163 THR B CA 1
ATOM 4726 C C . THR B 1 163 ? 6.482 22.129 13.477 1.00 22.65 163 THR B C 1
ATOM 4727 O O . THR B 1 163 ? 7.003 22.164 14.597 1.00 22.74 163 THR B O 1
ATOM 4731 N N . ALA B 1 164 ? 6.942 22.849 12.458 1.00 24.00 164 ALA B N 1
ATOM 4732 C CA . ALA B 1 164 ? 8.052 23.777 12.620 1.00 25.16 164 ALA B CA 1
ATOM 4733 C C . ALA B 1 164 ? 7.779 24.783 13.740 1.00 21.68 164 ALA B C 1
ATOM 4734 O O . ALA B 1 164 ? 8.599 24.960 14.646 1.00 25.65 164 ALA B O 1
ATOM 4736 N N . MET B 1 165 ? 6.626 25.452 13.689 1.00 24.17 165 MET B N 1
ATOM 4737 C CA . MET B 1 165 ? 6.304 26.477 14.681 1.00 22.19 165 MET B CA 1
ATOM 4738 C C . MET B 1 165 ? 6.209 25.895 16.085 1.00 22.57 165 MET B C 1
ATOM 4739 O O . MET B 1 165 ? 6.696 26.493 17.049 1.00 24.84 165 MET B O 1
ATOM 4744 N N . ALA B 1 166 ? 5.579 24.732 16.228 1.00 23.43 166 ALA B N 1
ATOM 4745 C CA . ALA B 1 166 ? 5.551 24.076 17.533 1.00 23.65 166 ALA B CA 1
ATOM 4746 C C . ALA B 1 166 ? 6.959 23.913 18.096 1.00 19.43 166 ALA B C 1
ATOM 4747 O O . ALA B 1 166 ? 7.195 24.154 19.284 1.00 19.42 166 ALA B O 1
ATOM 4749 N N . SER B 1 167 ? 7.909 23.501 17.255 1.00 24.67 167 SER B N 1
ATOM 4750 C CA . SER B 1 167 ? 9.274 23.280 17.725 1.00 23.92 167 SER B CA 1
ATOM 4751 C C . SER B 1 167 ? 9.956 24.576 18.128 1.00 23.28 167 SER B C 1
ATOM 4752 O O . SER B 1 167 ? 10.807 24.560 19.018 1.00 23.37 167 SER B O 1
ATOM 4755 N N . ILE B 1 168 ? 9.632 25.685 17.457 1.00 24.02 168 ILE B N 1
ATOM 4756 C CA . ILE B 1 168 ? 10.236 26.975 17.787 1.00 20.17 168 ILE B CA 1
ATOM 4757 C C . ILE B 1 168 ? 9.664 27.496 19.097 1.00 26.27 168 ILE B C 1
ATOM 4758 O O . ILE B 1 168 ? 10.406 27.918 19.990 1.00 26.59 168 ILE B O 1
ATOM 4763 N N . ALA B 1 169 ? 8.332 27.430 19.242 1.00 24.66 169 ALA B N 1
ATOM 4764 C CA . ALA B 1 169 ? 7.673 27.832 20.487 1.00 22.94 169 ALA B CA 1
ATOM 4765 C C . ALA B 1 169 ? 8.207 27.065 21.700 1.00 25.54 169 ALA B C 1
ATOM 4766 O O . ALA B 1 169 ? 8.403 27.642 22.775 1.00 24.80 169 ALA B O 1
ATOM 4768 N N . ASP B 1 170 ? 8.423 25.762 21.554 1.00 22.21 170 ASP B N 1
ATOM 4769 C CA . ASP B 1 170 ? 8.852 24.945 22.685 1.00 26.91 170 ASP B CA 1
ATOM 4770 C C . ASP B 1 170 ? 10.226 25.372 23.176 1.00 31.84 170 ASP B C 1
ATOM 4771 O O . ASP B 1 170 ? 10.518 25.329 24.384 1.00 27.71 170 ASP B O 1
ATOM 4776 N N . LEU B 1 171 ? 11.088 25.771 22.241 1.00 30.77 171 LEU B N 1
ATOM 4777 C CA . LEU B 1 171 ? 12.397 26.312 22.555 1.00 28.83 171 LEU B CA 1
ATOM 4778 C C . LEU B 1 171 ? 12.312 27.610 23.347 1.00 27.81 171 LEU B C 1
ATOM 4779 O O . LEU B 1 171 ? 13.333 28.085 23.845 1.00 31.97 171 LEU B O 1
ATOM 4784 N N . GLY B 1 172 ? 11.118 28.179 23.501 1.00 33.31 172 GLY B N 1
ATOM 4785 C CA . GLY B 1 172 ? 11.003 29.481 24.109 1.00 25.36 172 GLY B CA 1
ATOM 4786 C C . GLY B 1 172 ? 11.446 30.612 23.211 1.00 29.43 172 GLY B C 1
ATOM 4787 O O . GLY B 1 172 ? 11.646 31.734 23.692 1.00 29.50 172 GLY B O 1
ATOM 4788 N N . ALA B 1 173 ? 11.622 30.352 21.924 1.00 24.95 173 ALA B N 1
ATOM 4789 C CA . ALA B 1 173 ? 11.885 31.428 20.981 1.00 27.19 173 ALA B CA 1
ATOM 4790 C C . ALA B 1 173 ? 10.596 32.176 20.676 1.00 25.68 173 ALA B C 1
ATOM 4791 O O . ALA B 1 173 ? 9.497 31.637 20.773 1.00 25.86 173 ALA B O 1
ATOM 4793 N N . THR B 1 174 ? 10.730 33.418 20.276 1.00 25.30 174 THR B N 1
ATOM 4794 C CA . THR B 1 174 ? 9.559 34.204 19.961 1.00 23.78 174 THR B CA 1
ATOM 4795 C C . THR B 1 174 ? 9.482 34.629 18.503 1.00 24.53 174 THR B C 1
ATOM 4796 O O . THR B 1 174 ? 8.421 35.095 18.070 1.00 26.63 174 THR B O 1
ATOM 4800 N N . GLY B 1 175 ? 10.567 34.509 17.744 1.00 28.06 175 GLY B N 1
ATOM 4801 C CA . GLY B 1 175 ? 10.640 35.047 16.396 1.00 25.00 175 GLY B CA 1
ATOM 4802 C C . GLY B 1 175 ? 10.731 33.913 15.386 1.00 20.41 175 GLY B C 1
ATOM 4803 O O . GLY B 1 175 ? 11.478 32.965 15.583 1.00 25.55 175 GLY B O 1
ATOM 4804 N N . ILE B 1 176 ? 9.939 34.014 14.324 1.00 25.66 176 ILE B N 1
ATOM 4805 C CA . ILE B 1 176 ? 10.021 33.066 13.221 1.00 23.15 176 ILE B CA 1
ATOM 4806 C C . ILE B 1 176 ? 10.475 33.825 11.982 1.00 23.11 176 ILE B C 1
ATOM 4807 O O . ILE B 1 176 ? 9.858 34.823 11.591 1.00 26.17 176 ILE B O 1
ATOM 4812 N N . GLU B 1 177 ? 11.563 33.360 11.380 1.00 25.65 177 GLU B N 1
ATOM 4813 C CA . GLU B 1 177 ? 12.059 33.872 10.111 1.00 22.44 177 GLU B CA 1
ATOM 4814 C C . GLU B 1 177 ? 11.786 32.836 9.028 1.00 22.92 177 GLU B C 1
ATOM 4815 O O . GLU B 1 177 ? 11.937 31.632 9.260 1.00 21.79 177 GLU B O 1
ATOM 4821 N N . ILE B 1 178 ? 11.339 33.290 7.857 1.00 21.26 178 ILE B N 1
ATOM 4822 C CA . ILE B 1 178 ? 11.077 32.379 6.748 1.00 22.85 178 ILE B CA 1
ATOM 4823 C C . ILE B 1 178 ? 11.787 32.886 5.505 1.00 27.89 178 ILE B C 1
ATOM 4824 O O . ILE B 1 178 ? 12.332 33.997 5.473 1.00 26.97 178 ILE B O 1
ATOM 4829 N N . LEU B 1 179 ? 11.802 32.024 4.480 1.00 27.06 179 LEU B N 1
ATOM 4830 C CA . LEU B 1 179 ? 12.213 32.401 3.140 1.00 27.80 179 LEU B CA 1
ATOM 4831 C C . LEU B 1 179 ? 10.947 32.454 2.297 1.00 25.03 179 LEU B C 1
ATOM 4832 O O . LEU B 1 179 ? 10.207 31.469 2.222 1.00 25.53 179 LEU B O 1
ATOM 4837 N N . GLY B 1 180 ? 10.687 33.611 1.692 1.00 24.96 180 GLY B N 1
ATOM 4838 C CA . GLY B 1 180 ? 9.443 33.797 0.958 1.00 22.42 180 GLY B CA 1
ATOM 4839 C C . GLY B 1 180 ? 9.224 32.757 -0.129 1.00 26.12 180 GLY B C 1
ATOM 4840 O O . GLY B 1 180 ? 8.157 32.151 -0.210 1.00 21.99 180 GLY B O 1
ATOM 4841 N N . GLU B 1 181 ? 10.241 32.517 -0.964 1.00 27.09 181 GLU B N 1
ATOM 4842 C CA . GLU B 1 181 ? 10.110 31.567 -2.070 1.00 24.82 181 GLU B CA 1
ATOM 4843 C C . GLU B 1 181 ? 10.261 30.116 -1.640 1.00 24.08 181 GLU B C 1
ATOM 4844 O O . GLU B 1 181 ? 10.260 29.214 -2.498 1.00 26.65 181 GLU B O 1
ATOM 4850 N N . ALA B 1 182 ? 10.434 29.870 -0.343 1.00 25.92 182 ALA B N 1
ATOM 4851 C CA . ALA B 1 182 ? 10.494 28.515 0.187 1.00 20.95 182 ALA B CA 1
ATOM 4852 C C . ALA B 1 182 ? 9.178 28.117 0.834 1.00 24.85 182 ALA B C 1
ATOM 4853 O O . ALA B 1 182 ? 8.562 27.128 0.435 1.00 25.86 182 ALA B O 1
ATOM 4855 N N . HIS B 1 183 ? 8.728 28.904 1.810 1.00 27.88 183 HIS B N 1
ATOM 4856 C CA . HIS B 1 183 ? 7.711 28.496 2.765 1.00 24.77 183 HIS B CA 1
ATOM 4857 C C . HIS B 1 183 ? 6.375 29.184 2.571 1.00 23.46 183 HIS B C 1
ATOM 4858 O O . HIS B 1 183 ? 5.488 28.982 3.403 1.00 25.02 183 HIS B O 1
ATOM 4865 N N . VAL B 1 184 ? 6.211 30.021 1.548 1.00 22.83 184 VAL B N 1
ATOM 4866 C CA . VAL B 1 184 ? 4.909 30.594 1.213 1.00 21.50 184 VAL B CA 1
ATOM 4867 C C . VAL B 1 184 ? 4.338 29.772 0.066 1.00 23.41 184 VAL B C 1
ATOM 4868 O O . VAL B 1 184 ? 4.807 29.916 -1.080 1.00 26.09 184 VAL B O 1
ATOM 4872 N N . PRO B 1 185 ? 3.365 28.912 0.310 1.00 21.25 185 PRO B N 1
ATOM 4873 C CA . PRO B 1 185 ? 2.864 28.068 -0.778 1.00 21.12 185 PRO B CA 1
ATOM 4874 C C . PRO B 1 185 ? 2.116 28.895 -1.813 1.00 25.19 185 PRO B C 1
ATOM 4875 O O . PRO B 1 185 ? 1.455 29.887 -1.503 1.00 21.28 185 PRO B O 1
ATOM 4879 N N . ASN B 1 186 ? 2.229 28.454 -3.066 1.00 21.59 186 ASN B N 1
ATOM 4880 C CA . ASN B 1 186 ? 1.785 29.215 -4.219 1.00 22.66 186 ASN B CA 1
ATOM 4881 C C . ASN B 1 186 ? 2.428 30.603 -4.280 1.00 23.56 186 ASN B C 1
ATOM 4882 O O . ASN B 1 186 ? 1.788 31.567 -4.699 1.00 28.48 186 ASN B O 1
ATOM 4887 N N . TYR B 1 187 ? 3.696 30.712 -3.880 1.00 24.78 187 TYR B N 1
ATOM 4888 C CA . TYR B 1 187 ? 4.380 32.010 -3.941 1.00 24.54 187 TYR B CA 1
ATOM 4889 C C . TYR B 1 187 ? 4.297 32.552 -5.365 1.00 25.65 187 TYR B C 1
ATOM 4890 O O . TYR B 1 187 ? 4.506 31.799 -6.323 1.00 24.09 187 TYR B O 1
ATOM 4899 N N . PRO B 1 188 ? 3.995 33.846 -5.550 1.00 24.00 188 PRO B N 1
ATOM 4900 C CA . PRO B 1 188 ? 3.851 34.904 -4.562 1.00 25.05 188 PRO B CA 1
ATOM 4901 C C . PRO B 1 188 ? 2.401 35.168 -4.235 1.00 28.38 188 PRO B C 1
ATOM 4902 O O . PRO B 1 188 ? 2.098 36.243 -3.745 1.00 24.02 188 PRO B O 1
ATOM 4906 N N . ASN B 1 189 ? 1.506 34.223 -4.520 1.00 24.74 189 ASN B N 1
ATOM 4907 C CA . ASN B 1 189 ? 0.068 34.422 -4.338 1.00 22.92 189 ASN B CA 1
ATOM 4908 C C . ASN B 1 189 ? -0.507 33.429 -3.332 1.00 24.35 189 ASN B C 1
ATOM 4909 O O . ASN B 1 189 ? -1.310 32.556 -3.700 1.00 24.17 189 ASN B O 1
ATOM 4914 N N . PRO B 1 190 ? -0.159 33.558 -2.048 1.00 23.06 190 PRO B N 1
ATOM 4915 C CA . PRO B 1 190 ? -0.759 32.665 -1.051 1.00 25.62 190 PRO B CA 1
ATOM 4916 C C . PRO B 1 190 ? -2.248 32.917 -0.991 1.00 25.32 190 PRO B C 1
ATOM 4917 O O . PRO B 1 190 ? -2.704 34.040 -1.195 1.00 29.17 190 PRO B O 1
ATOM 4921 N N . SER B 1 191 ? -3.002 31.842 -0.756 1.00 23.41 191 SER B N 1
ATOM 4922 C CA . SER B 1 191 ? -4.450 31.913 -0.667 1.00 24.56 191 SER B CA 1
ATOM 4923 C C . SER B 1 191 ? -4.869 32.604 0.627 1.00 25.19 191 SER B C 1
ATOM 4924 O O . SER B 1 191 ? -4.145 32.582 1.623 1.00 29.14 191 SER B O 1
ATOM 4927 N N . ASP B 1 192 ? -6.042 33.252 0.596 1.00 24.89 192 ASP B N 1
ATOM 4928 C CA . ASP B 1 192 ? -6.586 33.835 1.820 1.00 25.97 192 ASP B CA 1
ATOM 4929 C C . ASP B 1 192 ? -6.719 32.789 2.925 1.00 28.30 192 ASP B C 1
ATOM 4930 O O . ASP B 1 192 ? -6.565 33.109 4.110 1.00 27.72 192 ASP B O 1
ATOM 4935 N N . GLU B 1 193 ? -7.014 31.536 2.564 1.00 28.02 193 GLU B N 1
ATOM 4936 C CA . GLU B 1 193 ? -7.105 30.491 3.579 1.00 28.99 193 GLU B CA 1
ATOM 4937 C C . GLU B 1 193 ? -5.744 30.217 4.209 1.00 29.99 193 GLU B C 1
ATOM 4938 O O . GLU B 1 193 ? -5.635 30.100 5.436 1.00 28.82 193 GLU B O 1
ATOM 4944 N N . TRP B 1 194 ? -4.688 30.140 3.399 1.00 29.09 194 TRP B N 1
ATOM 4945 C CA . TRP B 1 194 ? -3.361 29.947 3.974 1.00 25.95 194 TRP B CA 1
ATOM 4946 C C . TRP B 1 194 ? -2.938 31.137 4.821 1.00 27.23 194 TRP B C 1
ATOM 4947 O O . TRP B 1 194 ? -2.302 30.957 5.865 1.00 22.80 194 TRP B O 1
ATOM 4958 N N . VAL B 1 195 ? -3.246 32.364 4.382 1.00 26.62 195 VAL B N 1
ATOM 4959 C CA . VAL B 1 195 ? -2.798 33.521 5.156 1.00 27.86 195 VAL B CA 1
ATOM 4960 C C . VAL B 1 195 ? -3.527 33.576 6.497 1.00 24.60 195 VAL B C 1
ATOM 4961 O O . VAL B 1 195 ? -2.912 33.801 7.541 1.00 26.82 195 VAL B O 1
ATOM 4965 N N . GLU B 1 196 ? -4.837 33.338 6.493 1.00 26.58 196 GLU B N 1
ATOM 4966 C CA . GLU B 1 196 ? -5.578 33.251 7.749 1.00 27.14 196 GLU B CA 1
ATOM 4967 C C . GLU B 1 196 ? -4.999 32.184 8.676 1.00 27.80 196 GLU B C 1
ATOM 4968 O O . GLU B 1 196 ? -4.902 32.393 9.894 1.00 27.99 196 GLU B O 1
ATOM 4974 N N . GLN B 1 197 ? -4.628 31.026 8.133 1.00 24.27 197 GLN B N 1
ATOM 4975 C CA . GLN B 1 197 ? -4.113 29.970 8.998 1.00 25.42 197 GLN B CA 1
ATOM 4976 C C . GLN B 1 197 ? -2.722 30.310 9.514 1.00 27.37 197 GLN B C 1
ATOM 4977 O O . GLN B 1 197 ? -2.359 29.932 10.631 1.00 28.49 197 GLN B O 1
ATOM 4983 N N . TRP B 1 198 ? -1.942 31.016 8.708 1.00 24.40 198 TRP B N 1
ATOM 4984 C CA . TRP B 1 198 ? -0.654 31.533 9.140 1.00 25.16 198 TRP B CA 1
ATOM 4985 C C . TRP B 1 198 ? -0.808 32.376 10.397 1.00 23.23 198 TRP B C 1
ATOM 4986 O O . TRP B 1 198 ? -0.130 32.141 11.403 1.00 22.85 198 TRP B O 1
ATOM 4997 N N . PHE B 1 199 ? -1.727 33.343 10.366 1.00 26.68 199 PHE B N 1
ATOM 4998 C CA . PHE B 1 199 ? -1.930 34.201 11.529 1.00 27.58 199 PHE B CA 1
ATOM 4999 C C . PHE B 1 199 ? -2.559 33.443 12.688 1.00 30.87 199 PHE B C 1
ATOM 5000 O O . PHE B 1 199 ? -2.280 33.755 13.855 1.00 28.22 199 PHE B O 1
ATOM 5008 N N . ALA B 1 200 ? -3.423 32.465 12.404 1.00 27.00 200 ALA B N 1
ATOM 5009 C CA . ALA B 1 200 ? -3.892 31.597 13.479 1.00 29.99 200 ALA B CA 1
ATOM 5010 C C . ALA B 1 200 ? -2.712 30.905 14.151 1.00 28.95 200 ALA B C 1
ATOM 5011 O O . ALA B 1 200 ? -2.552 30.969 15.377 1.00 29.17 200 ALA B O 1
ATOM 5013 N N . LEU B 1 201 ? -1.829 30.312 13.347 1.00 24.15 201 LEU B N 1
ATOM 5014 C CA . LEU B 1 201 ? -0.716 29.544 13.891 1.00 24.15 201 LEU B CA 1
ATOM 5015 C C . LEU B 1 201 ? 0.182 30.405 14.772 1.00 25.46 201 LEU B C 1
ATOM 5016 O O . LEU B 1 201 ? 0.576 29.989 15.865 1.00 25.87 201 LEU B O 1
ATOM 5021 N N . LEU B 1 202 ? 0.551 31.590 14.291 1.00 22.52 202 LEU B N 1
ATOM 5022 C CA . LEU B 1 202 ? 1.437 32.469 15.041 1.00 24.90 202 LEU B CA 1
ATOM 5023 C C . LEU B 1 202 ? 0.839 32.821 16.396 1.00 27.32 202 LEU B C 1
ATOM 5024 O O . LEU B 1 202 ? 1.528 32.810 17.425 1.00 31.24 202 LEU B O 1
ATOM 5029 N N . SER B 1 203 ? -0.442 33.174 16.408 1.00 31.91 203 SER B N 1
ATOM 5030 C CA . SER B 1 203 ? -1.125 33.421 17.669 1.00 27.15 203 SER B CA 1
ATOM 5031 C C . SER B 1 203 ? -1.063 32.191 18.557 1.00 30.29 203 SER B C 1
ATOM 5032 O O . SER B 1 203 ? -0.702 32.283 19.733 1.00 27.85 203 SER B O 1
ATOM 5035 N N . THR B 1 204 ? -1.408 31.025 18.006 1.00 27.16 204 THR B N 1
ATOM 5036 C CA . THR B 1 204 ? -1.411 29.805 18.804 1.00 27.51 204 THR B CA 1
ATOM 5037 C C . THR B 1 204 ? -0.044 29.565 19.430 1.00 27.73 204 THR B C 1
ATOM 5038 O O . THR B 1 204 ? 0.069 29.350 20.638 1.00 28.73 204 THR B O 1
ATOM 5042 N N . TYR B 1 205 ? 1.016 29.675 18.641 1.00 27.46 205 TYR B N 1
ATOM 5043 C CA . TYR B 1 205 ? 2.348 29.373 19.137 1.00 26.41 205 TYR B CA 1
ATOM 5044 C C . TYR B 1 205 ? 3.099 30.588 19.674 1.00 24.02 205 TYR B C 1
ATOM 5045 O O . TYR B 1 205 ? 4.261 30.448 20.061 1.00 26.98 205 TYR B O 1
ATOM 5054 N N . GLY B 1 206 ? 2.459 31.748 19.760 1.00 26.65 206 GLY B N 1
ATOM 5055 C CA . GLY B 1 206 ? 3.088 32.875 20.424 1.00 30.00 206 GLY B CA 1
ATOM 5056 C C . GLY B 1 206 ? 4.302 33.405 19.703 1.00 29.55 206 GLY B C 1
ATOM 5057 O O . GLY B 1 206 ? 5.205 33.962 20.343 1.00 29.33 206 GLY B O 1
ATOM 5058 N N . LEU B 1 207 ? 4.353 33.251 18.384 1.00 27.21 207 LEU B N 1
ATOM 5059 C CA . LEU B 1 207 ? 5.514 33.673 17.618 1.00 27.70 207 LEU B CA 1
ATOM 5060 C C . LEU B 1 207 ? 5.235 34.973 16.866 1.00 26.07 207 LEU B C 1
ATOM 5061 O O . LEU B 1 207 ? 4.089 35.315 16.571 1.00 25.63 207 LEU B O 1
ATOM 5066 N N . GLU B 1 208 ? 6.319 35.694 16.536 1.00 26.66 208 GLU B N 1
ATOM 5067 C CA . GLU B 1 208 ? 6.167 36.913 15.754 1.00 26.77 208 GLU B CA 1
ATOM 5068 C C . GLU B 1 208 ? 7.031 36.849 14.496 1.00 20.75 208 GLU B C 1
ATOM 5069 O O . GLU B 1 208 ? 8.168 36.378 14.547 1.00 25.80 208 GLU B O 1
ATOM 5075 N N . PRO B 1 209 ? 6.512 37.268 13.349 1.00 24.98 209 PRO B N 1
ATOM 5076 C CA . PRO B 1 209 ? 7.336 37.268 12.132 1.00 26.94 209 PRO B CA 1
ATOM 5077 C C . PRO B 1 209 ? 8.469 38.278 12.240 1.00 25.74 209 PRO B C 1
ATOM 5078 O O . PRO B 1 209 ? 8.244 39.442 12.573 1.00 35.71 209 PRO B O 1
ATOM 5082 N N . THR B 1 210 ? 9.693 37.824 11.933 1.00 27.14 210 THR B N 1
ATOM 5083 C CA . THR B 1 210 ? 10.867 38.682 11.994 1.00 28.86 210 THR B CA 1
ATOM 5084 C C . THR B 1 210 ? 11.363 38.956 10.582 1.00 26.93 210 THR B C 1
ATOM 5085 O O . THR B 1 210 ? 10.965 39.958 9.975 1.00 29.31 210 THR B O 1
ATOM 5089 N N . ASN B 1 211 ? 12.208 38.103 10.009 1.00 32.45 211 ASN B N 1
ATOM 5090 C CA . ASN B 1 211 ? 12.803 38.317 8.696 1.00 27.19 211 ASN B CA 1
ATOM 5091 C C . ASN B 1 211 ? 12.154 37.420 7.646 1.00 28.43 211 ASN B C 1
ATOM 5092 O O . ASN B 1 211 ? 11.934 36.217 7.872 1.00 25.07 211 ASN B O 1
ATOM 5097 N N . MET B 1 212 ? 11.834 38.009 6.504 1.00 21.90 212 MET B N 1
ATOM 5098 C CA . MET B 1 212 ? 11.481 37.245 5.321 1.00 29.51 212 MET B CA 1
ATOM 5099 C C . MET B 1 212 ? 12.648 37.297 4.353 1.00 30.90 212 MET B C 1
ATOM 5100 O O . MET B 1 212 ? 13.035 38.380 3.893 1.00 37.38 212 MET B O 1
ATOM 5105 N N . GLY B 1 213 ? 13.221 36.134 4.073 1.00 23.85 213 GLY B N 1
ATOM 5106 C CA . GLY B 1 213 ? 14.254 36.046 3.056 1.00 27.56 213 GLY B CA 1
ATOM 5107 C C . GLY B 1 213 ? 13.674 36.280 1.670 1.00 29.77 213 GLY B C 1
ATOM 5108 O O . GLY B 1 213 ? 12.557 35.861 1.355 1.00 28.58 213 GLY B O 1
ATOM 5109 N N . SER B 1 214 ? 14.458 36.948 0.829 1.00 27.66 214 SER B N 1
ATOM 5110 C CA . SER B 1 214 ? 14.001 37.400 -0.473 1.00 29.74 214 SER B CA 1
ATOM 5111 C C . SER B 1 214 ? 15.187 37.358 -1.429 1.00 28.70 214 SER B C 1
ATOM 5112 O O . SER B 1 214 ? 16.339 37.274 -0.999 1.00 29.84 214 SER B O 1
ATOM 5115 N N . TRP B 1 215 ? 14.908 37.374 -2.737 1.00 29.95 215 TRP B N 1
ATOM 5116 C CA . TRP B 1 215 ? 15.973 37.299 -3.736 1.00 29.10 215 TRP B CA 1
ATOM 5117 C C . TRP B 1 215 ? 15.752 38.274 -4.883 1.00 28.47 215 TRP B C 1
ATOM 5118 O O . TRP B 1 215 ? 14.618 38.589 -5.276 1.00 28.90 215 TRP B O 1
ATOM 5129 N N . ILE B 1 216 ? 16.870 38.709 -5.438 1.00 22.54 216 ILE B N 1
ATOM 5130 C CA . ILE B 1 216 ? 16.904 39.470 -6.673 1.00 26.85 216 ILE B CA 1
ATOM 5131 C C . ILE B 1 216 ? 17.785 38.657 -7.600 1.00 28.87 216 ILE B C 1
ATOM 5132 O O . ILE B 1 216 ? 19.022 38.714 -7.508 1.00 26.82 216 ILE B O 1
ATOM 5137 N N . ASP B 1 217 ? 17.150 37.881 -8.479 1.00 27.54 217 ASP B N 1
ATOM 5138 C CA . ASP B 1 217 ? 17.856 36.895 -9.292 1.00 29.11 217 ASP B CA 1
ATOM 5139 C C . ASP B 1 217 ? 18.251 37.546 -10.612 1.00 32.21 217 ASP B C 1
ATOM 5140 O O . ASP B 1 217 ? 17.577 37.423 -11.639 1.00 33.56 217 ASP B O 1
ATOM 5145 N N . THR B 1 218 ? 19.398 38.222 -10.576 1.00 27.58 218 THR B N 1
ATOM 5146 C CA . THR B 1 218 ? 19.900 38.933 -11.743 1.00 29.17 218 THR B CA 1
ATOM 5147 C C . THR B 1 218 ? 20.136 38.013 -12.930 1.00 35.70 218 THR B C 1
ATOM 5148 O O . THR B 1 218 ? 20.172 38.491 -14.064 1.00 29.18 218 THR B O 1
ATOM 5152 N N . ARG B 1 219 ? 20.293 36.706 -12.707 1.00 32.74 219 ARG B N 1
ATOM 5153 C CA . ARG B 1 219 ? 20.546 35.787 -13.808 1.00 34.43 219 ARG B CA 1
ATOM 5154 C C . ARG B 1 219 ? 19.275 35.089 -14.275 1.00 26.11 219 ARG B C 1
ATOM 5155 O O . ARG B 1 219 ? 19.349 34.113 -15.026 1.00 28.99 219 ARG B O 1
ATOM 5163 N N . LEU B 1 220 ? 18.116 35.629 -13.898 1.00 31.17 220 LEU B N 1
ATOM 5164 C CA . LEU B 1 220 ? 16.813 35.105 -14.304 1.00 31.17 220 LEU B CA 1
ATOM 5165 C C . LEU B 1 220 ? 16.774 34.559 -15.727 1.00 29.98 220 LEU B C 1
ATOM 5166 O O . LEU B 1 220 ? 16.319 33.434 -15.946 1.00 33.19 220 LEU B O 1
ATOM 5171 N N . HIS B 1 221 ? 17.209 35.341 -16.723 1.00 30.99 221 HIS B N 1
ATOM 5172 C CA . HIS B 1 221 ? 17.240 34.790 -18.074 1.00 29.55 221 HIS B CA 1
ATOM 5173 C C . HIS B 1 221 ? 18.639 34.846 -18.684 1.00 37.18 221 HIS B C 1
ATOM 5174 O O . HIS B 1 221 ? 18.821 35.382 -19.781 1.00 32.77 221 HIS B O 1
ATOM 5181 N N . SER B 1 222 ? 19.624 34.281 -17.987 1.00 35.92 222 SER B N 1
ATOM 5182 C CA . SER B 1 222 ? 21.010 34.258 -18.437 1.00 30.13 222 SER B CA 1
ATOM 5183 C C . SER B 1 222 ? 21.320 33.142 -19.438 1.00 37.30 222 SER B C 1
ATOM 5184 O O . SER B 1 222 ? 22.422 33.130 -19.998 1.00 40.56 222 SER B O 1
ATOM 5187 N N . SER B 1 223 ? 20.397 32.224 -19.710 1.00 34.44 223 SER B N 1
ATOM 5188 C CA . SER B 1 223 ? 20.688 31.099 -20.592 1.00 32.91 223 SER B CA 1
ATOM 5189 C C . SER B 1 223 ? 19.861 31.179 -21.869 1.00 28.59 223 SER B C 1
ATOM 5190 O O . SER B 1 223 ? 18.844 31.869 -21.930 1.00 33.53 223 SER B O 1
ATOM 5193 N N . GLY B 1 224 ? 20.318 30.470 -22.897 1.00 34.93 224 GLY B N 1
ATOM 5194 C CA . GLY B 1 224 ? 19.575 30.351 -24.129 1.00 39.76 224 GLY B CA 1
ATOM 5195 C C . GLY B 1 224 ? 19.939 31.404 -25.153 1.00 45.28 224 GLY B C 1
ATOM 5196 O O . GLY B 1 224 ? 20.722 32.321 -24.886 1.00 42.05 224 GLY B O 1
ATOM 5197 N N . PRO B 1 225 ? 19.362 31.299 -26.352 1.00 51.07 225 PRO B N 1
ATOM 5198 C CA . PRO B 1 225 ? 19.755 32.237 -27.416 1.00 49.24 225 PRO B CA 1
ATOM 5199 C C . PRO B 1 225 ? 19.252 33.634 -27.151 1.00 50.41 225 PRO B C 1
ATOM 5200 O O . PRO B 1 225 ? 19.889 34.616 -27.560 1.00 44.37 225 PRO B O 1
ATOM 5204 N N . ASN B 1 226 ? 18.122 33.743 -26.462 1.00 47.84 226 ASN B N 1
ATOM 5205 C CA . ASN B 1 226 ? 17.473 35.018 -26.203 1.00 44.74 226 ASN B CA 1
ATOM 5206 C C . ASN B 1 226 ? 17.843 35.528 -24.825 1.00 46.65 226 ASN B C 1
ATOM 5207 O O . ASN B 1 226 ? 17.033 36.136 -24.119 1.00 49.08 226 ASN B O 1
ATOM 5212 N N . GLY B 1 227 ? 19.088 35.277 -24.429 1.00 44.63 227 GLY B N 1
ATOM 5213 C CA . GLY B 1 227 ? 19.533 35.682 -23.112 1.00 38.87 227 GLY B CA 1
ATOM 5214 C C . GLY B 1 227 ? 19.520 37.188 -22.946 1.00 45.99 227 GLY B C 1
ATOM 5215 O O . GLY B 1 227 ? 19.728 37.949 -23.895 1.00 36.87 227 GLY B O 1
ATOM 5216 N N . ARG B 1 228 ? 19.270 37.614 -21.712 1.00 43.08 228 ARG B N 1
ATOM 5217 C CA . ARG B 1 228 ? 19.229 39.025 -21.373 1.00 38.30 228 ARG B CA 1
ATOM 5218 C C . ARG B 1 228 ? 19.657 39.189 -19.926 1.00 43.37 228 ARG B C 1
ATOM 5219 O O . ARG B 1 228 ? 19.947 38.216 -19.227 1.00 45.73 228 ARG B O 1
ATOM 5227 N N . ASP B 1 229 ? 19.685 40.430 -19.471 1.00 42.04 229 ASP B N 1
ATOM 5228 C CA . ASP B 1 229 ? 20.086 40.724 -18.111 1.00 41.41 229 ASP B CA 1
ATOM 5229 C C . ASP B 1 229 ? 18.916 41.367 -17.380 1.00 38.61 229 ASP B C 1
ATOM 5230 O O . ASP B 1 229 ? 17.969 41.847 -18.000 1.00 39.38 229 ASP B O 1
ATOM 5235 N N . MET B 1 230 ? 18.962 41.326 -16.049 1.00 39.83 230 MET B N 1
ATOM 5236 C CA . MET B 1 230 ? 17.902 41.908 -15.235 1.00 37.88 230 MET B CA 1
ATOM 5237 C C . MET B 1 230 ? 18.066 43.427 -15.163 1.00 39.48 230 MET B C 1
ATOM 5238 O O . MET B 1 230 ? 19.091 43.913 -14.681 1.00 36.44 230 MET B O 1
ATOM 5243 N N . THR B 1 231 ? 17.045 44.170 -15.597 1.00 36.88 231 THR B N 1
ATOM 5244 C CA . THR B 1 231 ? 17.041 45.627 -15.494 1.00 36.44 231 THR B CA 1
ATOM 5245 C C . THR B 1 231 ? 16.695 46.081 -14.077 1.00 37.60 231 THR B C 1
ATOM 5246 O O . THR B 1 231 ? 16.112 45.334 -13.286 1.00 35.93 231 THR B O 1
ATOM 5250 N N . VAL B 1 232 ? 17.035 47.346 -13.783 1.00 29.26 232 VAL B N 1
ATOM 5251 C CA . VAL B 1 232 ? 16.726 47.957 -12.488 1.00 31.13 232 VAL B CA 1
ATOM 5252 C C . VAL B 1 232 ? 15.234 47.891 -12.183 1.00 34.93 232 VAL B C 1
ATOM 5253 O O . VAL B 1 232 ? 14.824 47.621 -11.044 1.00 31.07 232 VAL B O 1
ATOM 5257 N N . GLU B 1 233 ? 14.403 48.190 -13.181 1.00 30.18 233 GLU B N 1
ATOM 5258 C CA . GLU B 1 233 ? 12.971 48.280 -12.957 1.00 26.38 233 GLU B CA 1
ATOM 5259 C C . GLU B 1 233 ? 12.386 46.912 -12.649 1.00 31.67 233 GLU B C 1
ATOM 5260 O O . GLU B 1 233 ? 11.439 46.797 -11.862 1.00 27.83 233 GLU B O 1
ATOM 5266 N N . GLU B 1 234 ? 12.919 45.875 -13.296 1.00 27.56 234 GLU B N 1
ATOM 5267 C CA . GLU B 1 234 ? 12.523 44.510 -12.990 1.00 29.73 234 GLU B CA 1
ATOM 5268 C C . GLU B 1 234 ? 13.031 44.104 -11.618 1.00 34.11 234 GLU B C 1
ATOM 5269 O O . GLU B 1 234 ? 12.304 43.479 -10.837 1.00 30.14 234 GLU B O 1
ATOM 5275 N N . GLY B 1 235 ? 14.280 44.456 -11.310 1.00 28.99 235 GLY B N 1
ATOM 5276 C CA . GLY B 1 235 ? 14.819 44.149 -10.003 1.00 29.96 235 GLY B CA 1
ATOM 5277 C C . GLY B 1 235 ? 14.044 44.840 -8.901 1.00 33.95 235 GLY B C 1
ATOM 5278 O O . GLY B 1 235 ? 13.697 44.222 -7.892 1.00 29.26 235 GLY B O 1
ATOM 5279 N N . ALA B 1 236 ? 13.752 46.128 -9.086 1.00 31.01 236 ALA B N 1
ATOM 5280 C CA . ALA B 1 236 ? 12.979 46.859 -8.092 1.00 31.98 236 ALA B CA 1
ATOM 5281 C C . ALA B 1 236 ? 11.539 46.362 -8.007 1.00 28.95 236 ALA B C 1
ATOM 5282 O O . ALA B 1 236 ? 10.955 46.371 -6.921 1.00 29.22 236 ALA B O 1
ATOM 5284 N N . ALA B 1 237 ? 10.941 45.951 -9.131 1.00 27.68 237 ALA B N 1
ATOM 5285 C CA . ALA B 1 237 ? 9.601 45.375 -9.074 1.00 29.33 237 ALA B CA 1
ATOM 5286 C C . ALA B 1 237 ? 9.596 44.083 -8.255 1.00 31.42 237 ALA B C 1
ATOM 5287 O O . ALA B 1 237 ? 8.646 43.817 -7.510 1.00 32.45 237 ALA B O 1
ATOM 5289 N N . ALA B 1 238 ? 10.658 43.275 -8.376 1.00 32.58 238 ALA B N 1
ATOM 5290 C CA . ALA B 1 238 ? 10.776 42.039 -7.602 1.00 35.55 238 ALA B CA 1
ATOM 5291 C C . ALA B 1 238 ? 10.979 42.320 -6.121 1.00 33.21 238 ALA B C 1
ATOM 5292 O O . ALA B 1 238 ? 10.413 41.621 -5.269 1.00 34.75 238 ALA B O 1
ATOM 5294 N N . LEU B 1 239 ? 11.797 43.319 -5.791 1.00 34.26 239 LEU B N 1
ATOM 5295 C CA . LEU B 1 239 ? 11.958 43.712 -4.390 1.00 29.57 239 LEU B CA 1
ATOM 5296 C C . LEU B 1 239 ? 10.666 44.283 -3.811 1.00 32.53 239 LEU B C 1
ATOM 5297 O O . LEU B 1 239 ? 10.272 43.945 -2.689 1.00 27.82 239 LEU B O 1
ATOM 5302 N N . GLN B 1 240 ? 10.023 45.201 -4.535 1.00 30.40 240 GLN B N 1
ATOM 5303 C CA . GLN B 1 240 ? 8.781 45.790 -4.040 1.00 29.67 240 GLN B CA 1
ATOM 5304 C C . GLN B 1 240 ? 7.718 44.727 -3.852 1.00 33.31 240 GLN B C 1
ATOM 5305 O O . GLN B 1 240 ? 6.864 44.849 -2.966 1.00 33.84 240 GLN B O 1
ATOM 5311 N N . ARG B 1 241 ? 7.767 43.691 -4.692 1.00 28.64 241 ARG B N 1
ATOM 5312 C CA A ARG B 1 241 ? 6.856 42.560 -4.572 0.58 32.81 241 ARG B CA 1
ATOM 5313 C CA B ARG B 1 241 ? 6.856 42.561 -4.572 0.42 30.95 241 ARG B CA 1
ATOM 5314 C C . ARG B 1 241 ? 7.087 41.807 -3.265 1.00 29.14 241 ARG B C 1
ATOM 5315 O O . ARG B 1 241 ? 6.138 41.472 -2.550 1.00 28.95 241 ARG B O 1
ATOM 5330 N N . ASP B 1 242 ? 8.341 41.549 -2.922 1.00 26.79 242 ASP B N 1
ATOM 5331 C CA . ASP B 1 242 ? 8.580 40.860 -1.664 1.00 29.46 242 ASP B CA 1
ATOM 5332 C C . ASP B 1 242 ? 8.326 41.766 -0.471 1.00 29.66 242 ASP B C 1
ATOM 5333 O O . ASP B 1 242 ? 7.890 41.282 0.579 1.00 29.15 242 ASP B O 1
ATOM 5338 N N . LEU B 1 243 ? 8.571 43.071 -0.601 1.00 26.68 243 LEU B N 1
ATOM 5339 C CA . LEU B 1 243 ? 8.233 43.983 0.497 1.00 29.97 243 LEU B CA 1
ATOM 5340 C C . LEU B 1 243 ? 6.755 43.883 0.859 1.00 28.45 243 LEU B C 1
ATOM 5341 O O . LEU B 1 243 ? 6.404 43.784 2.041 1.00 29.86 243 LEU B O 1
ATOM 5346 N N . ARG B 1 244 ? 5.876 43.881 -0.150 1.00 26.53 244 ARG B N 1
ATOM 5347 C CA . ARG B 1 244 ? 4.444 43.818 0.106 1.00 28.44 244 ARG B CA 1
ATOM 5348 C C . ARG B 1 244 ? 4.060 42.474 0.725 1.00 29.29 244 ARG B C 1
ATOM 5349 O O . ARG B 1 244 ? 3.285 42.417 1.689 1.00 27.60 244 ARG B O 1
ATOM 5357 N N . LEU B 1 245 ? 4.587 41.378 0.171 1.00 30.32 245 LEU B N 1
ATOM 5358 C CA . LEU B 1 245 ? 4.336 40.060 0.739 1.00 28.38 245 LEU B CA 1
ATOM 5359 C C . LEU B 1 245 ? 4.759 40.015 2.196 1.00 29.48 245 LEU B C 1
ATOM 5360 O O . LEU B 1 245 ? 4.008 39.543 3.061 1.00 26.85 245 LEU B O 1
ATOM 5365 N N . ALA B 1 246 ? 5.957 40.528 2.490 1.00 25.63 246 ALA B N 1
ATOM 5366 C CA . ALA B 1 246 ? 6.445 40.498 3.861 1.00 25.26 246 ALA B CA 1
ATOM 5367 C C . ALA B 1 246 ? 5.543 41.306 4.790 1.00 31.75 246 ALA B C 1
ATOM 5368 O O . ALA B 1 246 ? 5.227 40.862 5.904 1.00 27.84 246 ALA B O 1
ATOM 5370 N N . LYS B 1 247 ? 5.095 42.482 4.344 1.00 28.31 247 LYS B N 1
ATOM 5371 C CA . LYS B 1 247 ? 4.157 43.260 5.147 1.00 27.82 247 LYS B CA 1
ATOM 5372 C C . LYS B 1 247 ? 2.847 42.515 5.350 1.00 25.71 247 LYS B C 1
ATOM 5373 O O . LYS B 1 247 ? 2.282 42.514 6.448 1.00 26.47 247 LYS B O 1
ATOM 5379 N N . ARG B 1 248 ? 2.310 41.931 4.283 1.00 29.26 248 ARG B N 1
ATOM 5380 C CA . ARG B 1 248 ? 1.028 41.257 4.401 1.00 25.35 248 ARG B CA 1
ATOM 5381 C C . ARG B 1 248 ? 1.105 40.099 5.391 1.00 25.68 248 ARG B C 1
ATOM 5382 O O . ARG B 1 248 ? 0.117 39.774 6.056 1.00 23.56 248 ARG B O 1
ATOM 5390 N N . LEU B 1 249 ? 2.267 39.474 5.498 1.00 27.51 249 LEU B N 1
ATOM 5391 C CA . LEU B 1 249 ? 2.495 38.377 6.420 1.00 24.83 249 LEU B CA 1
ATOM 5392 C C . LEU B 1 249 ? 3.054 38.851 7.755 1.00 27.96 249 LEU B C 1
ATOM 5393 O O . LEU B 1 249 ? 3.248 38.036 8.660 1.00 24.33 249 LEU B O 1
ATOM 5398 N N . GLY B 1 250 ? 3.304 40.150 7.898 1.00 27.99 250 GLY B N 1
ATOM 5399 C CA . GLY B 1 250 ? 3.649 40.710 9.184 1.00 27.12 250 GLY B CA 1
ATOM 5400 C C . GLY B 1 250 ? 5.110 40.720 9.536 1.00 24.76 250 GLY B C 1
ATOM 5401 O O . GLY B 1 250 ? 5.434 40.908 10.713 1.00 30.51 250 GLY B O 1
ATOM 5402 N N . PHE B 1 251 ? 6.010 40.521 8.573 1.00 25.77 251 PHE B N 1
ATOM 5403 C CA . PHE B 1 251 ? 7.429 40.575 8.897 1.00 25.76 251 PHE B CA 1
ATOM 5404 C C . PHE B 1 251 ? 7.854 42.025 9.059 1.00 27.19 251 PHE B C 1
ATOM 5405 O O . PHE B 1 251 ? 7.176 42.945 8.608 1.00 32.64 251 PHE B O 1
ATOM 5413 N N . ARG B 1 252 ? 8.966 42.229 9.756 1.00 28.94 252 ARG B N 1
ATOM 5414 C CA . ARG B 1 252 ? 9.518 43.564 9.888 1.00 34.42 252 ARG B CA 1
ATOM 5415 C C . ARG B 1 252 ? 10.795 43.759 9.087 1.00 35.53 252 ARG B C 1
ATOM 5416 O O . ARG B 1 252 ? 11.177 44.906 8.838 1.00 38.86 252 ARG B O 1
ATOM 5424 N N . PHE B 1 253 ? 11.435 42.681 8.639 1.00 32.26 253 PHE B N 1
ATOM 5425 C CA . PHE B 1 253 ? 12.652 42.773 7.847 1.00 32.42 253 PHE B CA 1
ATOM 5426 C C . PHE B 1 253 ? 12.483 42.006 6.543 1.00 31.61 253 PHE B C 1
ATOM 5427 O O . PHE B 1 253 ? 11.781 40.990 6.489 1.00 32.83 253 PHE B O 1
ATOM 5435 N N . VAL B 1 254 ? 13.136 42.493 5.495 1.00 26.39 254 VAL B N 1
ATOM 5436 C CA . VAL B 1 254 ? 13.296 41.739 4.258 1.00 29.48 254 VAL B CA 1
ATOM 5437 C C . VAL B 1 254 ? 14.766 41.740 3.881 1.00 31.77 254 VAL B C 1
ATOM 5438 O O . VAL B 1 254 ? 15.357 42.810 3.679 1.00 32.48 254 VAL B O 1
ATOM 5442 N N . ARG B 1 255 ? 15.346 40.541 3.738 1.00 26.76 255 ARG B N 1
ATOM 5443 C CA . ARG B 1 255 ? 16.724 40.382 3.306 1.00 25.93 255 ARG B CA 1
ATOM 5444 C C . ARG B 1 255 ? 16.756 40.050 1.815 1.00 34.62 255 ARG B C 1
ATOM 5445 O O . ARG B 1 255 ? 16.621 38.871 1.445 1.00 31.55 255 ARG B O 1
ATOM 5453 N N . PRO B 1 256 ? 16.969 41.026 0.926 1.00 33.30 256 PRO B N 1
ATOM 5454 C CA . PRO B 1 256 ? 17.160 40.699 -0.497 1.00 32.24 256 PRO B CA 1
ATOM 5455 C C . PRO B 1 256 ? 18.553 40.133 -0.715 1.00 36.33 256 PRO B C 1
ATOM 5456 O O . PRO B 1 256 ? 19.553 40.792 -0.421 1.00 40.01 256 PRO B O 1
ATOM 5460 N N . LYS B 1 257 ? 18.615 38.904 -1.232 1.00 33.88 257 LYS B N 1
ATOM 5461 C CA . LYS B 1 257 ? 19.876 38.285 -1.643 1.00 35.96 257 LYS B CA 1
ATOM 5462 C C . LYS B 1 257 ? 20.077 38.631 -3.116 1.00 37.68 257 LYS B C 1
ATOM 5463 O O . LYS B 1 257 ? 19.413 38.070 -3.992 1.00 30.19 257 LYS B O 1
ATOM 5469 N N . ILE B 1 258 ? 20.977 39.596 -3.391 1.00 39.79 258 ILE B N 1
ATOM 5470 C CA . ILE B 1 258 ? 21.211 40.099 -4.742 1.00 35.44 258 ILE B CA 1
ATOM 5471 C C . ILE B 1 258 ? 22.251 39.225 -5.423 1.00 33.20 258 ILE B C 1
ATOM 5472 O O . ILE B 1 258 ? 23.256 38.847 -4.812 1.00 31.94 258 ILE B O 1
ATOM 5477 N N . GLY B 1 259 ? 22.001 38.894 -6.692 1.00 32.48 259 GLY B N 1
ATOM 5478 C CA . GLY B 1 259 ? 22.992 38.172 -7.474 1.00 35.96 259 GLY B CA 1
ATOM 5479 C C . GLY B 1 259 ? 24.312 38.920 -7.533 1.00 40.34 259 GLY B C 1
ATOM 5480 O O . GLY B 1 259 ? 24.356 40.150 -7.540 1.00 33.46 259 GLY B O 1
ATOM 5481 N N . VAL B 1 260 ? 25.401 38.161 -7.564 1.00 41.33 260 VAL B N 1
ATOM 5482 C CA . VAL B 1 260 ? 26.746 38.708 -7.434 1.00 45.63 260 VAL B CA 1
ATOM 5483 C C . VAL B 1 260 ? 27.444 38.671 -8.791 1.00 49.94 260 VAL B C 1
ATOM 5484 O O . VAL B 1 260 ? 26.966 38.057 -9.746 1.00 44.16 260 VAL B O 1
ATOM 5488 N N . VAL B 1 261 ? 28.604 39.326 -8.871 1.00 52.57 261 VAL B N 1
ATOM 5489 C CA . VAL B 1 261 ? 29.342 39.334 -10.166 1.00 53.56 261 VAL B CA 1
ATOM 5490 C C . VAL B 1 261 ? 30.794 38.897 -9.930 1.00 56.86 261 VAL B C 1
ATOM 5491 O O . VAL B 1 261 ? 31.558 38.859 -10.909 1.00 45.06 261 VAL B O 1
ATOM 5495 N N . SER B 1 262 ? 31.133 38.520 -8.691 1.00 60.44 262 SER B N 1
ATOM 5496 C CA . SER B 1 262 ? 32.551 38.226 -8.360 1.00 64.83 262 SER B CA 1
ATOM 5497 C C . SER B 1 262 ? 32.705 37.341 -7.118 1.00 65.45 262 SER B C 1
ATOM 5498 O O . SER B 1 262 ? 31.703 37.108 -6.429 1.00 58.34 262 SER B O 1
ATOM 5501 N N . SER B 1 263 ? 33.942 36.924 -6.829 1.00 63.97 263 SER B N 1
ATOM 5502 C CA . SER B 1 263 ? 34.250 36.028 -5.687 1.00 60.15 263 SER B CA 1
ATOM 5503 C C . SER B 1 263 ? 34.226 36.678 -4.302 1.00 65.94 263 SER B C 1
ATOM 5504 O O . SER B 1 263 ? 33.935 35.971 -3.324 1.00 62.67 263 SER B O 1
ATOM 5507 N N . ASP B 1 264 ? 34.498 37.981 -4.233 1.00 63.91 264 ASP B N 1
ATOM 5508 C CA . ASP B 1 264 ? 34.299 38.759 -2.983 1.00 61.75 264 ASP B CA 1
ATOM 5509 C C . ASP B 1 264 ? 32.799 39.056 -2.885 1.00 62.41 264 ASP B C 1
ATOM 5510 O O . ASP B 1 264 ? 32.419 39.870 -2.036 1.00 60.84 264 ASP B O 1
ATOM 5515 N N . LEU B 1 265 ? 31.998 38.453 -3.770 1.00 60.87 265 LEU B N 1
ATOM 5516 C CA . LEU B 1 265 ? 30.520 38.562 -3.696 1.00 56.24 265 LEU B CA 1
ATOM 5517 C C . LEU B 1 265 ? 30.085 40.017 -3.801 1.00 54.14 265 LEU B C 1
ATOM 5518 O O . LEU B 1 265 ? 29.240 40.429 -2.996 1.00 52.84 265 LEU B O 1
ATOM 5523 N N . ILE B 1 266 ? 30.634 40.739 -4.766 1.00 53.08 266 ILE B N 1
ATOM 5524 C CA . ILE B 1 266 ? 30.150 42.124 -5.010 1.00 55.77 266 ILE B CA 1
ATOM 5525 C C . ILE B 1 266 ? 28.794 42.014 -5.699 1.00 47.23 266 ILE B C 1
ATOM 5526 O O . ILE B 1 266 ? 28.703 41.361 -6.743 1.00 47.50 266 ILE B O 1
ATOM 5531 N N . PRO B 1 267 ? 27.741 42.612 -5.124 1.00 45.47 267 PRO B N 1
ATOM 5532 C CA . PRO B 1 267 ? 26.420 42.570 -5.755 1.00 45.72 267 PRO B CA 1
ATOM 5533 C C . PRO B 1 267 ? 26.451 43.124 -7.174 1.00 51.36 267 PRO B C 1
ATOM 5534 O O . PRO B 1 267 ? 27.323 43.914 -7.547 1.00 48.92 267 PRO B O 1
ATOM 5538 N N . HIS B 1 268 ? 25.487 42.679 -7.974 1.00 48.62 268 HIS B N 1
ATOM 5539 C CA . HIS B 1 268 ? 25.270 43.180 -9.321 1.00 41.70 268 HIS B CA 1
ATOM 5540 C C . HIS B 1 268 ? 25.152 44.699 -9.317 1.00 45.73 268 HIS B C 1
ATOM 5541 O O . HIS B 1 268 ? 24.615 45.271 -8.357 1.00 46.73 268 HIS B O 1
ATOM 5548 N N . PRO B 1 269 ? 25.651 45.385 -10.358 1.00 44.57 269 PRO B N 1
ATOM 5549 C CA . PRO B 1 269 ? 25.585 46.854 -10.380 1.00 40.78 269 PRO B CA 1
ATOM 5550 C C . PRO B 1 269 ? 24.207 47.428 -10.120 1.00 41.49 269 PRO B C 1
ATOM 5551 O O . PRO B 1 269 ? 24.105 48.514 -9.527 1.00 37.84 269 PRO B O 1
ATOM 5555 N N . ILE B 1 270 ? 23.134 46.742 -10.525 1.00 36.32 270 ILE B N 1
ATOM 5556 C CA . ILE B 1 270 ? 21.820 47.353 -10.364 1.00 41.22 270 ILE B CA 1
ATOM 5557 C C . ILE B 1 270 ? 21.374 47.429 -8.918 1.00 33.13 270 ILE B C 1
ATOM 5558 O O . ILE B 1 270 ? 20.367 48.085 -8.634 1.00 39.50 270 ILE B O 1
ATOM 5563 N N . TRP B 1 271 ? 22.099 46.794 -8.000 1.00 35.26 271 TRP B N 1
ATOM 5564 C CA . TRP B 1 271 ? 21.613 46.683 -6.626 1.00 37.96 271 TRP B CA 1
ATOM 5565 C C . TRP B 1 271 ? 21.324 48.054 -6.028 1.00 39.02 271 TRP B C 1
ATOM 5566 O O . TRP B 1 271 ? 20.345 48.225 -5.291 1.00 33.86 271 TRP B O 1
ATOM 5577 N N . THR B 1 272 ? 22.139 49.060 -6.358 1.00 40.42 272 THR B N 1
ATOM 5578 C CA . THR B 1 272 ? 21.968 50.357 -5.704 1.00 33.17 272 THR B CA 1
ATOM 5579 C C . THR B 1 272 ? 20.672 51.033 -6.132 1.00 30.21 272 THR B C 1
ATOM 5580 O O . THR B 1 272 ? 19.940 51.567 -5.295 1.00 38.55 272 THR B O 1
ATOM 5584 N N . GLU B 1 273 ? 20.355 51.008 -7.420 1.00 30.89 273 GLU B N 1
ATOM 5585 C CA . GLU B 1 273 ? 19.130 51.654 -7.863 1.00 35.14 273 GLU B CA 1
ATOM 5586 C C . GLU B 1 273 ? 17.906 50.833 -7.502 1.00 35.11 273 GLU B C 1
ATOM 5587 O O . GLU B 1 273 ? 16.831 51.398 -7.263 1.00 37.45 273 GLU B O 1
ATOM 5593 N N . VAL B 1 274 ? 18.034 49.505 -7.496 1.00 40.68 274 VAL B N 1
ATOM 5594 C CA . VAL B 1 274 ? 16.920 48.663 -7.067 1.00 36.37 274 VAL B CA 1
ATOM 5595 C C . VAL B 1 274 ? 16.518 49.019 -5.642 1.00 33.69 274 VAL B C 1
ATOM 5596 O O . VAL B 1 274 ? 15.335 49.230 -5.343 1.00 36.17 274 VAL B O 1
ATOM 5600 N N . VAL B 1 275 ? 17.507 49.129 -4.750 1.00 35.43 275 VAL B N 1
ATOM 5601 C CA . VAL B 1 275 ? 17.239 49.483 -3.357 1.00 35.57 275 VAL B CA 1
ATOM 5602 C C . VAL B 1 275 ? 16.720 50.913 -3.255 1.00 37.49 275 VAL B C 1
ATOM 5603 O O . VAL B 1 275 ? 15.731 51.177 -2.564 1.00 36.29 275 VAL B O 1
ATOM 5607 N N . GLU B 1 276 ? 17.393 51.866 -3.916 1.00 36.88 276 GLU B N 1
ATOM 5608 C CA . GLU B 1 276 ? 16.947 53.252 -3.819 1.00 31.38 276 GLU B CA 1
ATOM 5609 C C . GLU B 1 276 ? 15.546 53.409 -4.379 1.00 31.15 276 GLU B C 1
ATOM 5610 O O . GLU B 1 276 ? 14.727 54.137 -3.815 1.00 38.80 276 GLU B O 1
ATOM 5616 N N . ALA B 1 277 ? 15.231 52.696 -5.465 1.00 35.11 277 ALA B N 1
ATOM 5617 C CA . ALA B 1 277 ? 13.872 52.712 -5.992 1.00 29.17 277 ALA B CA 1
ATOM 5618 C C . ALA B 1 277 ? 12.866 52.017 -5.072 1.00 35.16 277 ALA B C 1
ATOM 5619 O O . ALA B 1 277 ? 11.658 52.147 -5.295 1.00 32.38 277 ALA B O 1
ATOM 5621 N N . SER B 1 278 ? 13.318 51.302 -4.042 1.00 31.08 278 SER B N 1
ATOM 5622 C CA . SER B 1 278 ? 12.409 50.590 -3.157 1.00 36.77 278 SER B CA 1
ATOM 5623 C C . SER B 1 278 ? 12.275 51.179 -1.758 1.00 36.92 278 SER B C 1
ATOM 5624 O O . SER B 1 278 ? 11.409 50.725 -1.004 1.00 38.67 278 SER B O 1
ATOM 5627 N N . LEU B 1 279 ? 13.079 52.170 -1.386 1.00 38.79 279 LEU B N 1
ATOM 5628 C CA . LEU B 1 279 ? 13.051 52.687 -0.016 1.00 39.73 279 LEU B CA 1
ATOM 5629 C C . LEU B 1 279 ? 11.738 53.370 0.370 1.00 38.64 279 LEU B C 1
ATOM 5630 O O . LEU B 1 279 ? 11.270 53.172 1.499 1.00 43.19 279 LEU B O 1
ATOM 5635 N N . PRO B 1 280 ? 11.118 54.180 -0.502 1.00 36.17 280 PRO B N 1
ATOM 5636 C CA . PRO B 1 280 ? 9.798 54.739 -0.158 1.00 37.41 280 PRO B CA 1
ATOM 5637 C C . PRO B 1 280 ? 8.754 53.701 0.228 1.00 35.57 280 PRO B C 1
ATOM 5638 O O . PRO B 1 280 ? 8.072 53.877 1.245 1.00 41.57 280 PRO B O 1
ATOM 5642 N N . LEU B 1 281 ? 8.600 52.630 -0.557 1.00 33.84 281 LEU B N 1
ATOM 5643 C CA . LEU B 1 281 ? 7.602 51.608 -0.231 1.00 39.20 281 LEU B CA 1
ATOM 5644 C C . LEU B 1 281 ? 7.946 50.884 1.069 1.00 27.82 281 LEU B C 1
ATOM 5645 O O . LEU B 1 281 ? 7.055 50.585 1.865 1.00 37.38 281 LEU B O 1
ATOM 5650 N N . ALA B 1 282 ? 9.226 50.600 1.310 1.00 36.27 282 ALA B N 1
ATOM 5651 C CA . ALA B 1 282 ? 9.604 50.009 2.589 1.00 41.55 282 ALA B CA 1
ATOM 5652 C C . ALA B 1 282 ? 9.322 50.973 3.729 1.00 40.63 282 ALA B C 1
ATOM 5653 O O . ALA B 1 282 ? 8.941 50.559 4.831 1.00 39.25 282 ALA B O 1
ATOM 5655 N N . GLU B 1 283 ? 9.494 52.266 3.478 1.00 38.43 283 GLU B N 1
ATOM 5656 C CA . GLU B 1 283 ? 9.093 53.267 4.458 1.00 44.47 283 GLU B CA 1
ATOM 5657 C C . GLU B 1 283 ? 7.575 53.305 4.626 1.00 43.46 283 GLU B C 1
ATOM 5658 O O . GLU B 1 283 ? 7.070 53.407 5.751 1.00 42.48 283 GLU B O 1
ATOM 5664 N N . GLU B 1 284 ? 6.830 53.249 3.519 1.00 39.21 284 GLU B N 1
ATOM 5665 C CA . GLU B 1 284 ? 5.378 53.309 3.620 1.00 39.75 284 GLU B CA 1
ATOM 5666 C C . GLU B 1 284 ? 4.814 52.068 4.304 1.00 44.26 284 GLU B C 1
ATOM 5667 O O . GLU B 1 284 ? 3.759 52.132 4.949 1.00 41.80 284 GLU B O 1
ATOM 5673 N N . LEU B 1 285 ? 5.498 50.934 4.177 1.00 41.60 285 LEU B N 1
ATOM 5674 C CA . LEU B 1 285 ? 5.058 49.702 4.801 1.00 36.24 285 LEU B CA 1
ATOM 5675 C C . LEU B 1 285 ? 5.672 49.486 6.171 1.00 34.79 285 LEU B C 1
ATOM 5676 O O . LEU B 1 285 ? 5.247 48.573 6.884 1.00 34.18 285 LEU B O 1
ATOM 5681 N N . ASP B 1 286 ? 6.647 50.307 6.557 1.00 38.56 286 ASP B N 1
ATOM 5682 C CA . ASP B 1 286 ? 7.383 50.125 7.807 1.00 35.30 286 ASP B CA 1
ATOM 5683 C C . ASP B 1 286 ? 8.030 48.740 7.860 1.00 37.60 286 ASP B C 1
ATOM 5684 O O . ASP B 1 286 ? 7.924 48.013 8.850 1.00 35.00 286 ASP B O 1
ATOM 5689 N N . VAL B 1 287 ? 8.706 48.383 6.769 1.00 36.42 287 VAL B N 1
ATOM 5690 C CA . VAL B 1 287 ? 9.515 47.174 6.666 1.00 31.43 287 VAL B CA 1
ATOM 5691 C C . VAL B 1 287 ? 10.947 47.607 6.369 1.00 31.72 287 VAL B C 1
ATOM 5692 O O . VAL B 1 287 ? 11.171 48.441 5.484 1.00 35.34 287 VAL B O 1
ATOM 5696 N N . ILE B 1 288 ? 11.909 47.061 7.121 1.00 32.62 288 ILE B N 1
ATOM 5697 C CA . ILE B 1 288 ? 13.329 47.366 6.950 1.00 32.37 288 ILE B CA 1
ATOM 5698 C C . ILE B 1 288 ? 13.940 46.430 5.912 1.00 35.45 288 ILE B C 1
ATOM 5699 O O . ILE B 1 288 ? 13.750 45.209 5.972 1.00 31.76 288 ILE B O 1
ATOM 5704 N N . ILE B 1 289 ? 14.692 47.000 4.977 1.00 31.89 289 ILE B N 1
ATOM 5705 C CA . ILE B 1 289 ? 15.457 46.260 3.981 1.00 32.02 289 ILE B CA 1
ATOM 5706 C C . ILE B 1 289 ? 16.875 46.088 4.516 1.00 39.97 289 ILE B C 1
ATOM 5707 O O . ILE B 1 289 ? 17.626 47.067 4.629 1.00 37.54 289 ILE B O 1
ATOM 5712 N N . CYS B 1 290 ? 17.271 44.849 4.804 1.00 36.02 290 CYS B N 1
ATOM 5713 C CA . CYS B 1 290 ? 18.600 44.557 5.345 1.00 34.55 290 CYS B CA 1
ATOM 5714 C C . CYS B 1 290 ? 19.317 43.470 4.545 1.00 34.97 290 CYS B C 1
ATOM 5715 O O . CYS B 1 290 ? 19.041 42.273 4.728 1.00 31.29 290 CYS B O 1
ATOM 5718 N N . PRO B 1 291 ? 20.263 43.842 3.679 1.00 41.91 291 PRO B N 1
ATOM 5719 C CA . PRO B 1 291 ? 21.107 42.839 3.027 1.00 29.87 291 PRO B CA 1
ATOM 5720 C C . PRO B 1 291 ? 22.016 42.143 4.024 1.00 29.16 291 PRO B C 1
ATOM 5721 O O . PRO B 1 291 ? 22.369 42.679 5.076 1.00 27.48 291 PRO B O 1
ATOM 5725 N N . GLU B 1 292 ? 22.419 40.931 3.652 1.00 30.19 292 GLU B N 1
ATOM 5726 C CA . GLU B 1 292 ? 23.055 39.989 4.561 1.00 36.96 292 GLU B CA 1
ATOM 5727 C C . GLU B 1 292 ? 24.554 39.916 4.296 1.00 29.74 292 GLU B C 1
ATOM 5728 O O . GLU B 1 292 ? 24.978 39.679 3.165 1.00 32.45 292 GLU B O 1
ATOM 5734 N N . ILE B 1 293 ? 25.350 40.096 5.349 1.00 35.03 293 ILE B N 1
ATOM 5735 C CA . ILE B 1 293 ? 26.794 39.881 5.295 1.00 37.10 293 ILE B CA 1
ATOM 5736 C C . ILE B 1 293 ? 27.041 38.399 5.560 1.00 37.98 293 ILE B C 1
ATOM 5737 O O . ILE B 1 293 ? 27.020 37.960 6.711 1.00 34.31 293 ILE B O 1
ATOM 5742 N N . HIS B 1 294 ? 27.279 37.630 4.492 1.00 36.53 294 HIS B N 1
ATOM 5743 C CA . HIS B 1 294 ? 27.620 36.213 4.580 1.00 43.29 294 HIS B CA 1
ATOM 5744 C C . HIS B 1 294 ? 29.079 35.983 4.190 1.00 40.17 294 HIS B C 1
ATOM 5745 O O . HIS B 1 294 ? 29.601 36.636 3.281 1.00 38.20 294 HIS B O 1
ATOM 5752 N N . SER B 1 295 ? 29.720 35.041 4.871 1.00 39.60 295 SER B N 1
ATOM 5753 C CA . SER B 1 295 ? 31.026 34.552 4.458 1.00 39.32 295 SER B CA 1
ATOM 5754 C C . SER B 1 295 ? 30.983 34.166 2.981 1.00 42.58 295 SER B C 1
ATOM 5755 O O . SER B 1 295 ? 30.014 33.535 2.542 1.00 44.14 295 SER B O 1
ATOM 5758 N N . PRO B 1 296 ? 32.022 34.497 2.181 1.00 44.11 296 PRO B N 1
ATOM 5759 C CA . PRO B 1 296 ? 33.337 35.007 2.585 1.00 43.51 296 PRO B CA 1
ATOM 5760 C C . PRO B 1 296 ? 33.453 36.532 2.681 1.00 41.54 296 PRO B C 1
ATOM 5761 O O . PRO B 1 296 ? 34.569 37.027 2.752 1.00 38.00 296 PRO B O 1
ATOM 5765 N N . THR B 1 297 ? 32.347 37.265 2.703 1.00 38.79 297 THR B N 1
ATOM 5766 C CA . THR B 1 297 ? 32.437 38.707 2.878 1.00 38.51 297 THR B CA 1
ATOM 5767 C C . THR B 1 297 ? 32.634 39.053 4.358 1.00 40.43 297 THR B C 1
ATOM 5768 O O . THR B 1 297 ? 31.762 38.744 5.179 1.00 44.87 297 THR B O 1
ATOM 5772 N N . PRO B 1 298 ? 33.742 39.685 4.738 1.00 33.47 298 PRO B N 1
ATOM 5773 C CA . PRO B 1 298 ? 33.961 40.043 6.137 1.00 38.50 298 PRO B CA 1
ATOM 5774 C C . PRO B 1 298 ? 33.184 41.313 6.462 1.00 34.29 298 PRO B C 1
ATOM 5775 O O . PRO B 1 298 ? 32.494 41.879 5.614 1.00 34.83 298 PRO B O 1
ATOM 5779 N N . ILE B 1 299 ? 33.303 41.770 7.709 1.00 29.60 299 ILE B N 1
ATOM 5780 C CA . ILE B 1 299 ? 32.714 43.064 8.029 1.00 27.93 299 ILE B CA 1
ATOM 5781 C C . ILE B 1 299 ? 33.471 44.186 7.312 1.00 39.13 299 ILE B C 1
ATOM 5782 O O . ILE B 1 299 ? 32.862 45.151 6.834 1.00 38.15 299 ILE B O 1
ATOM 5787 N N . LYS B 1 300 ? 34.803 44.054 7.192 1.00 40.86 300 LYS B N 1
ATOM 5788 C CA . LYS B 1 300 ? 35.707 45.080 6.647 1.00 44.29 300 LYS B CA 1
ATOM 5789 C C . LYS B 1 300 ? 35.840 44.915 5.137 1.00 37.53 300 LYS B C 1
ATOM 5790 O O . LYS B 1 300 ? 36.785 44.311 4.640 1.00 39.54 300 LYS B O 1
ATOM 5796 N N . HIS B 1 301 ? 34.910 45.490 4.391 1.00 36.05 301 HIS B N 1
ATOM 5797 C CA . HIS B 1 301 ? 34.858 45.208 2.968 1.00 42.02 301 HIS B CA 1
ATOM 5798 C C . HIS B 1 301 ? 34.051 46.304 2.301 1.00 41.15 301 HIS B C 1
ATOM 5799 O O . HIS B 1 301 ? 33.169 46.901 2.921 1.00 40.73 301 HIS B O 1
ATOM 5806 N N . GLU B 1 302 ? 34.350 46.558 1.028 1.00 40.57 302 GLU B N 1
ATOM 5807 C CA . GLU B 1 302 ? 33.634 47.624 0.338 1.00 46.82 302 GLU B CA 1
ATOM 5808 C C . GLU B 1 302 ? 32.133 47.362 0.334 1.00 46.80 302 GLU B C 1
ATOM 5809 O O . GLU B 1 302 ? 31.336 48.305 0.410 1.00 43.57 302 GLU B O 1
ATOM 5815 N N . VAL B 1 303 ? 31.733 46.088 0.278 1.00 45.76 303 VAL B N 1
ATOM 5816 C CA . VAL B 1 303 ? 30.312 45.751 0.252 1.00 42.03 303 VAL B CA 1
ATOM 5817 C C . VAL B 1 303 ? 29.614 46.321 1.477 1.00 38.89 303 VAL B C 1
ATOM 5818 O O . VAL B 1 303 ? 28.551 46.945 1.375 1.00 40.47 303 VAL B O 1
ATOM 5822 N N . VAL B 1 304 ? 30.211 46.124 2.653 1.00 38.24 304 VAL B N 1
ATOM 5823 C CA . VAL B 1 304 ? 29.635 46.678 3.872 1.00 44.27 304 VAL B CA 1
ATOM 5824 C C . VAL B 1 304 ? 29.714 48.199 3.857 1.00 41.67 304 VAL B C 1
ATOM 5825 O O . VAL B 1 304 ? 28.763 48.888 4.253 1.00 42.73 304 VAL B O 1
ATOM 5829 N N . ASP B 1 305 ? 30.851 48.748 3.405 1.00 46.58 305 ASP B N 1
ATOM 5830 C CA . ASP B 1 305 ? 31.016 50.200 3.355 1.00 42.65 305 ASP B CA 1
ATOM 5831 C C . ASP B 1 305 ? 29.943 50.840 2.491 1.00 42.30 305 ASP B C 1
ATOM 5832 O O . ASP B 1 305 ? 29.305 51.820 2.896 1.00 46.66 305 ASP B O 1
ATOM 5837 N N . ASP B 1 306 ? 29.715 50.286 1.298 1.00 41.48 306 ASP B N 1
ATOM 5838 C CA . ASP B 1 306 ? 28.707 50.859 0.412 1.00 42.88 306 ASP B CA 1
ATOM 5839 C C . ASP B 1 306 ? 27.312 50.772 1.012 1.00 43.61 306 ASP B C 1
ATOM 5840 O O . ASP B 1 306 ? 26.485 51.667 0.797 1.00 46.95 306 ASP B O 1
ATOM 5845 N N . TYR B 1 307 ? 27.036 49.712 1.771 1.00 39.84 307 TYR B N 1
ATOM 5846 C CA . TYR B 1 307 ? 25.751 49.599 2.442 1.00 40.06 307 TYR B CA 1
ATOM 5847 C C . TYR B 1 307 ? 25.556 50.747 3.419 1.00 39.39 307 TYR B C 1
ATOM 5848 O O . TYR B 1 307 ? 24.551 51.464 3.367 1.00 36.29 307 TYR B O 1
ATOM 5857 N N . ILE B 1 308 ? 26.518 50.932 4.322 1.00 41.48 308 ILE B N 1
ATOM 5858 C CA . ILE B 1 308 ? 26.464 52.035 5.276 1.00 42.19 308 ILE B CA 1
ATOM 5859 C C . ILE B 1 308 ? 26.491 53.380 4.561 1.00 47.58 308 ILE B C 1
ATOM 5860 O O . ILE B 1 308 ? 25.869 54.352 5.017 1.00 49.21 308 ILE B O 1
ATOM 5865 N N . ALA B 1 309 ? 27.176 53.453 3.416 1.00 42.42 309 ALA B N 1
ATOM 5866 C CA . ALA B 1 309 ? 27.179 54.692 2.646 1.00 46.70 309 ALA B CA 1
ATOM 5867 C C . ALA B 1 309 ? 25.799 55.011 2.100 1.00 46.90 309 ALA B C 1
ATOM 5868 O O . ALA B 1 309 ? 25.437 56.187 1.994 1.00 49.26 309 ALA B O 1
ATOM 5870 N N . LEU B 1 310 ? 25.021 53.984 1.746 1.00 44.31 310 LEU B N 1
ATOM 5871 C CA . LEU B 1 310 ? 23.659 54.205 1.271 1.00 42.00 310 LEU B CA 1
ATOM 5872 C C . LEU B 1 310 ? 22.755 54.757 2.368 1.00 45.13 310 LEU B C 1
ATOM 5873 O O . LEU B 1 310 ? 21.977 55.690 2.124 1.00 45.27 310 LEU B O 1
ATOM 5878 N N . ILE B 1 311 ? 22.821 54.171 3.571 1.00 46.41 311 ILE B N 1
ATOM 5879 C CA . ILE B 1 311 ? 22.037 54.650 4.708 1.00 40.12 311 ILE B CA 1
ATOM 5880 C C . ILE B 1 311 ? 22.197 56.155 4.861 1.00 49.61 311 ILE B C 1
ATOM 5881 O O . ILE B 1 311 ? 21.229 56.883 5.132 1.00 49.07 311 ILE B O 1
ATOM 5886 N N . ARG B 1 312 ? 23.424 56.645 4.684 1.00 51.10 312 ARG B N 1
ATOM 5887 C CA . ARG B 1 312 ? 23.759 58.028 5.004 1.00 53.69 312 ARG B CA 1
ATOM 5888 C C . ARG B 1 312 ? 23.434 58.985 3.871 1.00 48.76 312 ARG B C 1
ATOM 5889 O O . ARG B 1 312 ? 22.955 60.095 4.121 1.00 45.61 312 ARG B O 1
ATOM 5897 N N . ARG B 1 313 ? 23.676 58.568 2.630 1.00 46.66 313 ARG B N 1
ATOM 5898 C CA . ARG B 1 313 ? 23.321 59.408 1.498 1.00 46.40 313 ARG B CA 1
ATOM 5899 C C . ARG B 1 313 ? 21.805 59.550 1.359 1.00 47.67 313 ARG B C 1
ATOM 5900 O O . ARG B 1 313 ? 21.328 60.558 0.826 1.00 46.98 313 ARG B O 1
ATOM 5908 N N . THR B 1 314 ? 21.030 58.574 1.852 1.00 48.11 314 THR B N 1
ATOM 5909 C CA . THR B 1 314 ? 19.572 58.609 1.747 1.00 40.06 314 THR B CA 1
ATOM 5910 C C . THR B 1 314 ? 18.883 59.114 3.003 1.00 44.86 314 THR B C 1
ATOM 5911 O O . THR B 1 314 ? 17.745 59.593 2.919 1.00 43.03 314 THR B O 1
ATOM 5915 N N . GLY B 1 315 ? 19.524 58.994 4.159 1.00 41.42 315 GLY B N 1
ATOM 5916 C CA . GLY B 1 315 ? 18.886 59.303 5.414 1.00 40.04 315 GLY B CA 1
ATOM 5917 C C . GLY B 1 315 ? 17.901 58.265 5.902 1.00 42.72 315 GLY B C 1
ATOM 5918 O O . GLY B 1 315 ? 17.362 58.423 7.005 1.00 44.45 315 GLY B O 1
ATOM 5919 N N . THR B 1 316 ? 17.662 57.205 5.133 1.00 43.64 316 THR B N 1
ATOM 5920 C CA . THR B 1 316 ? 16.600 56.263 5.466 1.00 42.86 316 THR B CA 1
ATOM 5921 C C . THR B 1 316 ? 16.821 55.625 6.833 1.00 35.31 316 THR B C 1
ATOM 5922 O O . THR B 1 316 ? 17.952 55.451 7.295 1.00 36.40 316 THR B O 1
ATOM 5926 N N . LYS B 1 317 ? 15.711 55.296 7.493 1.00 42.65 317 LYS B N 1
ATOM 5927 C CA . LYS B 1 317 ? 15.709 54.414 8.656 1.00 44.31 317 LYS B CA 1
ATOM 5928 C C . LYS B 1 317 ? 15.205 53.017 8.300 1.00 41.26 317 LYS B C 1
ATOM 5929 O O . LYS B 1 317 ? 14.993 52.190 9.188 1.00 33.60 317 LYS B O 1
ATOM 5935 N N . HIS B 1 318 ? 15.003 52.740 7.020 1.00 40.01 318 HIS B N 1
ATOM 5936 C CA . HIS B 1 318 ? 14.477 51.461 6.572 1.00 34.76 318 HIS B CA 1
ATOM 5937 C C . HIS B 1 318 ? 15.491 50.717 5.723 1.00 35.10 318 HIS B C 1
ATOM 5938 O O . HIS B 1 318 ? 15.136 50.009 4.782 1.00 36.77 318 HIS B O 1
ATOM 5945 N N . PHE B 1 319 ? 16.762 50.881 6.048 1.00 34.35 319 PHE B N 1
ATOM 5946 C CA . PHE B 1 319 ? 17.815 50.113 5.419 1.00 34.73 319 PHE B CA 1
ATOM 5947 C C . PHE B 1 319 ? 18.818 49.790 6.505 1.00 33.98 319 PHE B C 1
ATOM 5948 O O . PHE B 1 319 ? 19.152 50.649 7.317 1.00 38.59 319 PHE B O 1
ATOM 5956 N N . GLY B 1 320 ? 19.255 48.536 6.549 1.00 36.53 320 GLY B N 1
ATOM 5957 C CA . GLY B 1 320 ? 20.098 48.093 7.635 1.00 33.34 320 GLY B CA 1
ATOM 5958 C C . GLY B 1 320 ? 20.965 46.941 7.190 1.00 30.23 320 GLY B C 1
ATOM 5959 O O . GLY B 1 320 ? 20.915 46.500 6.040 1.00 31.75 320 GLY B O 1
ATOM 5960 N N . LEU B 1 321 ? 21.790 46.480 8.114 1.00 32.30 321 LEU B N 1
ATOM 5961 C CA . LEU B 1 321 ? 22.683 45.360 7.887 1.00 28.32 321 LEU B CA 1
ATOM 5962 C C . LEU B 1 321 ? 22.105 44.130 8.556 1.00 31.01 321 LEU B C 1
ATOM 5963 O O . LEU B 1 321 ? 21.635 44.200 9.693 1.00 25.55 321 LEU B O 1
ATOM 5968 N N . LEU B 1 322 ? 22.134 43.010 7.845 1.00 33.32 322 LEU B N 1
ATOM 5969 C CA . LEU B 1 322 ? 21.882 41.714 8.451 1.00 30.23 322 LEU B CA 1
ATOM 5970 C C . LEU B 1 322 ? 23.214 40.990 8.546 1.00 30.38 322 LEU B C 1
ATOM 5971 O O . LEU B 1 322 ? 23.906 40.819 7.542 1.00 33.44 322 LEU B O 1
ATOM 5976 N N . LEU B 1 323 ? 23.584 40.586 9.749 1.00 31.13 323 LEU B N 1
ATOM 5977 C CA . LEU B 1 323 ? 24.831 39.878 9.977 1.00 26.71 323 LEU B CA 1
ATOM 5978 C C . LEU B 1 323 ? 24.552 38.390 10.079 1.00 32.15 323 LEU B C 1
ATOM 5979 O O . LEU B 1 323 ? 23.653 37.985 10.816 1.00 32.16 323 LEU B O 1
ATOM 5984 N N . ASP B 1 324 ? 25.334 37.586 9.354 1.00 33.60 324 ASP B N 1
ATOM 5985 C CA . ASP B 1 324 ? 25.338 36.129 9.461 1.00 34.85 324 ASP B CA 1
ATOM 5986 C C . ASP B 1 324 ? 26.567 35.705 10.263 1.00 33.03 324 ASP B C 1
ATOM 5987 O O . ASP B 1 324 ? 27.698 35.972 9.844 1.00 33.09 324 ASP B O 1
ATOM 5992 N N . THR B 1 325 ? 26.352 35.045 11.411 1.00 27.79 325 THR B N 1
ATOM 5993 C CA . THR B 1 325 ? 27.453 34.744 12.333 1.00 25.67 325 THR B CA 1
ATOM 5994 C C . THR B 1 325 ? 28.457 33.750 11.791 1.00 29.71 325 THR B C 1
ATOM 5995 O O . THR B 1 325 ? 29.439 33.480 12.488 1.00 37.28 325 THR B O 1
ATOM 5999 N N . GLY B 1 326 ? 28.258 33.190 10.601 1.00 29.06 326 GLY B N 1
ATOM 6000 C CA . GLY B 1 326 ? 29.297 32.361 10.011 1.00 30.32 326 GLY B CA 1
ATOM 6001 C C . GLY B 1 326 ? 30.569 33.126 9.673 1.00 31.96 326 GLY B C 1
ATOM 6002 O O . GLY B 1 326 ? 31.659 32.554 9.686 1.00 34.46 326 GLY B O 1
ATOM 6003 N N . ILE B 1 327 ? 30.460 34.426 9.379 1.00 39.75 327 ILE B N 1
ATOM 6004 C CA . ILE B 1 327 ? 31.660 35.229 9.164 1.00 32.16 327 ILE B CA 1
ATOM 6005 C C . ILE B 1 327 ? 32.606 35.154 10.357 1.00 35.39 327 ILE B C 1
ATOM 6006 O O . ILE B 1 327 ? 33.803 35.397 10.198 1.00 34.68 327 ILE B O 1
ATOM 6011 N N . PHE B 1 328 ? 32.101 34.808 11.548 1.00 34.21 328 PHE B N 1
ATOM 6012 C CA . PHE B 1 328 ? 32.923 34.628 12.743 1.00 36.39 328 PHE B CA 1
ATOM 6013 C C . PHE B 1 328 ? 33.445 33.210 12.921 1.00 35.01 328 PHE B C 1
ATOM 6014 O O . PHE B 1 328 ? 34.068 32.935 13.952 1.00 37.68 328 PHE B O 1
ATOM 6022 N N . GLN B 1 329 ? 33.191 32.304 11.973 1.00 34.30 329 GLN B N 1
ATOM 6023 C CA . GLN B 1 329 ? 33.674 30.926 12.084 1.00 33.38 329 GLN B CA 1
ATOM 6024 C C . GLN B 1 329 ? 35.199 30.899 12.198 1.00 40.73 329 GLN B C 1
ATOM 6025 O O . GLN B 1 329 ? 35.903 31.512 11.389 1.00 37.13 329 GLN B O 1
ATOM 6031 N N . ASP B 1 330 ? 35.714 30.196 13.215 1.00 40.99 330 ASP B N 1
ATOM 6032 C CA . ASP B 1 330 ? 37.155 30.140 13.459 1.00 42.41 330 ASP B CA 1
ATOM 6033 C C . ASP B 1 330 ? 37.721 28.733 13.344 1.00 47.42 330 ASP B C 1
ATOM 6034 O O . ASP B 1 330 ? 38.898 28.526 13.666 1.00 50.17 330 ASP B O 1
ATOM 6039 N N . ARG B 1 331 ? 36.915 27.768 12.922 1.00 46.32 331 ARG B N 1
ATOM 6040 C CA . ARG B 1 331 ? 37.318 26.381 12.764 1.00 44.39 331 ARG B CA 1
ATOM 6041 C C . ARG B 1 331 ? 36.651 25.828 11.514 1.00 40.55 331 ARG B C 1
ATOM 6042 O O . ARG B 1 331 ? 35.601 26.322 11.095 1.00 40.49 331 ARG B O 1
ATOM 6050 N N . PRO B 1 332 ? 37.233 24.801 10.898 1.00 41.63 332 PRO B N 1
ATOM 6051 C CA . PRO B 1 332 ? 36.715 24.325 9.611 1.00 43.79 332 PRO B CA 1
ATOM 6052 C C . PRO B 1 332 ? 35.525 23.382 9.737 1.00 48.44 332 PRO B C 1
ATOM 6053 O O . PRO B 1 332 ? 35.461 22.533 10.628 1.00 50.22 332 PRO B O 1
ATOM 6057 N N . ILE B 1 333 ? 34.578 23.548 8.819 1.00 51.25 333 ILE B N 1
ATOM 6058 C CA . ILE B 1 333 ? 33.563 22.529 8.555 1.00 53.65 333 ILE B CA 1
ATOM 6059 C C . ILE B 1 333 ? 34.274 21.260 8.095 1.00 58.17 333 ILE B C 1
ATOM 6060 O O . ILE B 1 333 ? 35.206 21.334 7.270 1.00 53.66 333 ILE B O 1
ATOM 6065 N N . PRO B 1 334 ? 33.911 20.075 8.580 1.00 64.37 334 PRO B N 1
ATOM 6066 C CA . PRO B 1 334 ? 34.663 18.874 8.194 1.00 62.71 334 PRO B CA 1
ATOM 6067 C C . PRO B 1 334 ? 34.488 18.517 6.720 1.00 71.13 334 PRO B C 1
ATOM 6068 O O . PRO B 1 334 ? 33.591 19.013 6.035 1.00 69.24 334 PRO B O 1
ATOM 6072 N N . LEU B 1 335 ? 35.431 17.720 6.211 1.00 75.11 335 LEU B N 1
ATOM 6073 C CA . LEU B 1 335 ? 35.374 17.330 4.814 1.00 79.69 335 LEU B CA 1
ATOM 6074 C C . LEU B 1 335 ? 34.204 16.384 4.628 1.00 83.11 335 LEU B C 1
ATOM 6075 O O . LEU B 1 335 ? 34.070 15.398 5.359 1.00 84.59 335 LEU B O 1
ATOM 6080 N N .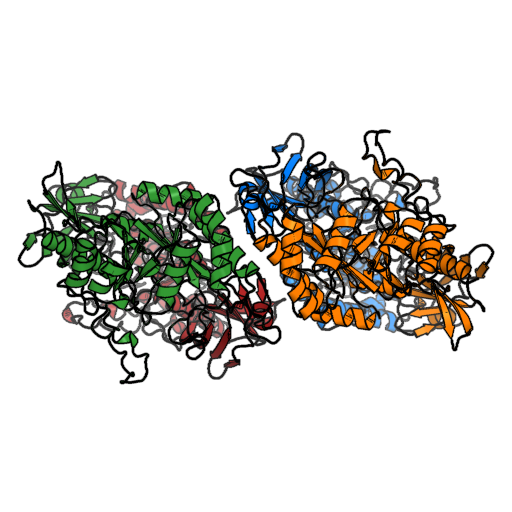 LYS B 1 336 ? 33.309 16.739 3.702 1.00 88.45 336 LYS B N 1
ATOM 6081 C CA . LYS B 1 336 ? 32.155 15.903 3.413 1.00 91.06 336 LYS B CA 1
ATOM 6082 C C . LYS B 1 336 ? 32.624 14.526 2.941 1.00 93.44 336 LYS B C 1
ATOM 6083 O O . LYS B 1 336 ? 33.751 14.381 2.452 1.00 91.90 336 LYS B O 1
ATOM 6089 N N . PRO B 1 337 ? 31.784 13.483 3.102 1.00 98.82 337 PRO B N 1
ATOM 6090 C CA . PRO B 1 337 ? 32.200 12.125 2.706 1.00 96.95 337 PRO B CA 1
ATOM 6091 C C . PRO B 1 337 ? 32.706 12.031 1.271 1.00 95.09 337 PRO B C 1
ATOM 6092 O O . PRO B 1 337 ? 31.947 12.229 0.314 1.00 89.65 337 PRO B O 1
ATOM 6096 N N . GLY B 1 338 ? 34.003 11.744 1.123 1.00 94.46 338 GLY B N 1
ATOM 6097 C CA . GLY B 1 338 ? 34.622 11.541 -0.171 1.00 92.57 338 GLY B CA 1
ATOM 6098 C C . GLY B 1 338 ? 35.318 12.746 -0.769 1.00 94.05 338 GLY B C 1
ATOM 6099 O O . GLY B 1 338 ? 35.942 12.610 -1.831 1.00 92.19 338 GLY B O 1
ATOM 6100 N N . GLU B 1 339 ? 35.242 13.912 -0.123 1.00 94.46 339 GLU B N 1
ATOM 6101 C CA . GLU B 1 339 ? 35.807 15.151 -0.654 1.00 93.40 339 GLU B CA 1
ATOM 6102 C C . GLU B 1 339 ? 37.328 15.086 -0.763 1.00 91.73 339 GLU B C 1
ATOM 6103 O O . GLU B 1 339 ? 37.945 14.094 -0.359 1.00 93.24 339 GLU B O 1
ATOM 6109 N N . LEU B 1 340 ? 37.944 16.137 -1.303 1.00 90.23 340 LEU B N 1
ATOM 6110 C CA . LEU B 1 340 ? 39.392 16.203 -1.422 1.00 91.91 340 LEU B CA 1
ATOM 6111 C C . LEU B 1 340 ? 39.934 17.397 -0.644 1.00 89.03 340 LEU B C 1
ATOM 6112 O O . LEU B 1 340 ? 39.392 18.508 -0.763 1.00 85.89 340 LEU B O 1
ATOM 6117 N N . PRO B 1 341 ? 40.990 17.209 0.178 1.00 91.75 341 PRO B N 1
ATOM 6118 C CA . PRO B 1 341 ? 41.619 18.344 0.877 1.00 94.83 341 PRO B CA 1
ATOM 6119 C C . PRO B 1 341 ? 42.159 19.433 -0.046 1.00 93.96 341 PRO B C 1
ATOM 6120 O O . PRO B 1 341 ? 43.210 19.262 -0.676 1.00 94.78 341 PRO B O 1
ATOM 6124 N N . GLY B 1 342 ? 41.455 20.570 -0.111 1.00 93.69 342 GLY B N 1
ATOM 6125 C CA . GLY B 1 342 ? 41.822 21.701 -0.942 1.00 86.30 342 GLY B CA 1
ATOM 6126 C C . GLY B 1 342 ? 40.852 21.967 -2.080 1.00 86.18 342 GLY B C 1
ATOM 6127 O O . GLY B 1 342 ? 40.702 23.124 -2.496 1.00 87.94 342 GLY B O 1
ATOM 6128 N N . GLN B 1 343 ? 40.187 20.920 -2.583 1.00 87.36 343 GLN B N 1
ATOM 6129 C CA . GLN B 1 343 ? 39.282 21.067 -3.722 1.00 87.57 343 GLN B CA 1
ATOM 6130 C C . GLN B 1 343 ? 38.039 21.876 -3.362 1.00 90.16 343 GLN B C 1
ATOM 6131 O O . GLN B 1 343 ? 37.480 22.568 -4.223 1.00 91.11 343 GLN B O 1
ATOM 6137 N N . ARG B 1 344 ? 37.593 21.799 -2.105 1.00 87.16 344 ARG B N 1
ATOM 6138 C CA . ARG B 1 344 ? 36.432 22.518 -1.592 1.00 82.47 344 ARG B CA 1
ATOM 6139 C C . ARG B 1 344 ? 36.593 24.029 -1.758 1.00 82.89 344 ARG B C 1
ATOM 6140 O O . ARG B 1 344 ? 37.675 24.500 -2.139 1.00 80.43 344 ARG B O 1
ATOM 6148 N N . PRO B 1 345 ? 35.544 24.821 -1.516 1.00 84.62 345 PRO B N 1
ATOM 6149 C CA . PRO B 1 345 ? 35.725 26.280 -1.441 1.00 76.67 345 PRO B CA 1
ATOM 6150 C C . PRO B 1 345 ? 36.588 26.683 -0.249 1.00 74.66 345 PRO B C 1
ATOM 6151 O O . PRO B 1 345 ? 36.627 26.004 0.780 1.00 73.36 345 PRO B O 1
ATOM 6155 N N . ALA B 1 346 ? 37.278 27.819 -0.391 1.00 69.85 346 ALA B N 1
ATOM 6156 C CA . ALA B 1 346 ? 38.288 28.200 0.597 1.00 66.72 346 ALA B CA 1
ATOM 6157 C C . ALA B 1 346 ? 37.659 28.584 1.934 1.00 68.75 346 ALA B C 1
ATOM 6158 O O . ALA B 1 346 ? 38.088 28.109 2.996 1.00 59.91 346 ALA B O 1
ATOM 6160 N N . PHE B 1 347 ? 36.639 29.448 1.899 1.00 67.30 347 PHE B N 1
ATOM 6161 C CA . PHE B 1 347 ? 36.071 30.036 3.109 1.00 59.06 347 PHE B CA 1
ATOM 6162 C C . PHE B 1 347 ? 35.355 29.021 3.995 1.00 56.98 347 PHE B C 1
ATOM 6163 O O . PHE B 1 347 ? 35.127 29.305 5.177 1.00 53.87 347 PHE B O 1
ATOM 6171 N N . LEU B 1 348 ? 34.978 27.859 3.454 1.00 63.43 348 LEU B N 1
ATOM 6172 C CA . LEU B 1 348 ? 34.324 26.836 4.262 1.00 57.76 348 LEU B CA 1
ATOM 6173 C C . LEU B 1 348 ? 35.182 26.390 5.438 1.00 52.24 348 LEU B C 1
ATOM 6174 O O . LEU B 1 348 ? 34.687 25.671 6.313 1.00 50.26 348 LEU B O 1
ATOM 6179 N N . ASP B 1 349 ? 36.448 26.792 5.474 1.00 52.96 349 ASP B N 1
ATOM 6180 C CA . ASP B 1 349 ? 37.302 26.581 6.630 1.00 54.95 349 ASP B CA 1
ATOM 6181 C C . ASP B 1 349 ? 37.164 27.698 7.657 1.00 48.69 349 ASP B C 1
ATOM 6182 O O . ASP B 1 349 ? 37.776 27.617 8.727 1.00 48.45 349 ASP B O 1
ATOM 6187 N N . GLY B 1 350 ? 36.382 28.733 7.347 1.00 48.91 350 GLY B N 1
ATOM 6188 C CA . GLY B 1 350 ? 36.130 29.834 8.252 1.00 40.79 350 GLY B CA 1
ATOM 6189 C C . GLY B 1 350 ? 36.975 31.047 7.933 1.00 43.97 350 GLY B C 1
ATOM 6190 O O . GLY B 1 350 ? 38.171 30.910 7.663 1.00 46.40 350 GLY B O 1
ATOM 6191 N N . ILE B 1 351 ? 36.384 32.243 7.970 1.00 42.20 351 ILE B N 1
ATOM 6192 C CA . ILE B 1 351 ? 37.141 33.459 7.683 1.00 44.81 351 ILE B CA 1
ATOM 6193 C C . ILE B 1 351 ? 37.501 34.261 8.927 1.00 44.12 351 ILE B C 1
ATOM 6194 O O . ILE B 1 351 ? 38.210 35.270 8.805 1.00 41.02 351 ILE B O 1
ATOM 6199 N N . HIS B 1 352 ? 37.023 33.868 10.111 1.00 45.85 352 HIS B N 1
ATOM 6200 C CA . HIS B 1 352 ? 37.597 34.335 11.379 1.00 41.80 352 HIS B CA 1
ATOM 6201 C C . HIS B 1 352 ? 37.478 35.850 11.554 1.00 48.75 352 HIS B C 1
ATOM 6202 O O . HIS B 1 352 ? 38.392 36.500 12.062 1.00 50.05 352 HIS B O 1
ATOM 6209 N N . VAL B 1 353 ? 36.348 36.432 11.144 1.00 45.08 353 VAL B N 1
ATOM 6210 C CA . VAL B 1 353 ? 36.155 37.859 11.378 1.00 42.84 353 VAL B CA 1
ATOM 6211 C C . VAL B 1 353 ? 36.252 38.147 12.872 1.00 49.63 353 VAL B C 1
ATOM 6212 O O . VAL B 1 353 ? 35.706 37.414 13.707 1.00 45.95 353 VAL B O 1
ATOM 6216 N N . ASP B 1 354 ? 36.973 39.209 13.218 1.00 47.42 354 ASP B N 1
ATOM 6217 C CA . ASP B 1 354 ? 37.130 39.567 14.620 1.00 48.09 354 ASP B CA 1
ATOM 6218 C C . ASP B 1 354 ? 35.777 39.982 15.182 1.00 46.46 354 ASP B C 1
ATOM 6219 O O . ASP B 1 354 ? 35.111 40.844 14.598 1.00 45.21 354 ASP B O 1
ATOM 6224 N N . PRO B 1 355 ? 35.329 39.388 16.290 1.00 42.30 355 PRO B N 1
ATOM 6225 C CA . PRO B 1 355 ? 34.027 39.783 16.849 1.00 39.02 355 PRO B CA 1
ATOM 6226 C C . PRO B 1 355 ? 33.946 41.253 17.196 1.00 43.04 355 PRO B C 1
ATOM 6227 O O . PRO B 1 355 ? 32.852 41.830 17.155 1.00 40.18 355 PRO B O 1
ATOM 6231 N N . ASN B 1 356 ? 35.076 41.884 17.528 1.00 43.46 356 ASN B N 1
ATOM 6232 C CA . ASN B 1 356 ? 35.061 43.300 17.863 1.00 44.31 356 ASN B CA 1
ATOM 6233 C C . ASN B 1 356 ? 34.696 44.175 16.676 1.00 40.89 356 ASN B C 1
ATOM 6234 O O . ASN B 1 356 ? 34.223 45.296 16.879 1.00 41.18 356 ASN B O 1
ATOM 6239 N N . ASP B 1 357 ? 34.863 43.688 15.446 1.00 43.67 357 ASP B N 1
ATOM 6240 C CA . ASP B 1 357 ? 34.525 44.520 14.297 1.00 42.64 357 ASP B CA 1
ATOM 6241 C C . ASP B 1 357 ? 33.052 44.882 14.252 1.00 43.65 357 ASP B C 1
ATOM 6242 O O . ASP B 1 357 ? 32.655 45.665 13.383 1.00 37.72 357 ASP B O 1
ATOM 6247 N N . VAL B 1 358 ? 32.224 44.317 15.138 1.00 40.91 358 VAL B N 1
ATOM 6248 C CA . VAL B 1 358 ? 30.820 44.705 15.122 1.00 39.61 358 VAL B CA 1
ATOM 6249 C C . VAL B 1 358 ? 30.618 46.086 15.731 1.00 42.24 358 VAL B C 1
ATOM 6250 O O . VAL B 1 358 ? 29.638 46.761 15.392 1.00 42.95 358 VAL B O 1
ATOM 6254 N N . PHE B 1 359 ? 31.541 46.543 16.591 1.00 41.39 359 PHE B N 1
ATOM 6255 C CA . PHE B 1 359 ? 31.405 47.864 17.206 1.00 40.97 359 PHE B CA 1
ATOM 6256 C C . PHE B 1 359 ? 31.297 48.963 16.158 1.00 41.20 359 PHE B C 1
ATOM 6257 O O . PHE B 1 359 ? 30.562 49.939 16.352 1.00 44.96 359 PHE B O 1
ATOM 6265 N N . ASP B 1 360 ? 31.998 48.814 15.034 1.00 42.86 360 ASP B N 1
ATOM 6266 C CA . ASP B 1 360 ? 31.976 49.848 14.005 1.00 44.42 360 ASP B CA 1
ATOM 6267 C C . ASP B 1 360 ? 30.732 49.791 13.137 1.00 48.79 360 ASP B C 1
ATOM 6268 O O . ASP B 1 360 ? 30.404 50.785 12.478 1.00 44.96 360 ASP B O 1
ATOM 6273 N N . VAL B 1 361 ? 30.029 48.663 13.111 1.00 50.04 361 VAL B N 1
ATOM 6274 C CA . VAL B 1 361 ? 28.843 48.547 12.272 1.00 49.00 361 VAL B CA 1
ATOM 6275 C C . VAL B 1 361 ? 27.557 48.455 13.085 1.00 40.46 361 VAL B C 1
ATOM 6276 O O . VAL B 1 361 ? 26.470 48.641 12.514 1.00 40.33 361 VAL B O 1
ATOM 6280 N N . ILE B 1 362 ? 27.649 48.291 14.407 1.00 41.66 362 ILE B N 1
ATOM 6281 C CA . ILE B 1 362 ? 26.517 47.818 15.201 1.00 40.84 362 ILE B CA 1
ATOM 6282 C C . ILE B 1 362 ? 25.321 48.754 15.135 1.00 45.28 362 ILE B C 1
ATOM 6283 O O . ILE B 1 362 ? 24.171 48.305 15.241 1.00 40.55 362 ILE B O 1
ATOM 6288 N N . GLU B 1 363 ? 25.548 50.057 14.958 1.00 46.65 363 GLU B N 1
ATOM 6289 C CA . GLU B 1 363 ? 24.419 50.976 14.980 1.00 44.35 363 GLU B CA 1
ATOM 6290 C C . GLU B 1 363 ? 23.480 50.743 13.799 1.00 42.51 363 GLU B C 1
ATOM 6291 O O . GLU B 1 363 ? 22.311 51.138 13.856 1.00 43.34 363 GLU B O 1
ATOM 6297 N N . ASN B 1 364 ? 23.955 50.097 12.739 1.00 43.14 364 ASN B N 1
ATOM 6298 C CA . ASN B 1 364 ? 23.133 49.782 11.581 1.00 42.46 364 ASN B CA 1
ATOM 6299 C C . ASN B 1 364 ? 22.849 48.292 11.452 1.00 36.22 364 ASN B C 1
ATOM 6300 O O . ASN B 1 364 ? 22.362 47.854 10.400 1.00 36.06 364 ASN B O 1
ATOM 6305 N N . VAL B 1 365 ? 23.181 47.498 12.465 1.00 38.67 365 VAL B N 1
ATOM 6306 C CA . VAL B 1 365 ? 22.870 46.070 12.474 1.00 34.95 365 VAL B CA 1
ATOM 6307 C C . VAL B 1 365 ? 21.467 45.899 13.042 1.00 38.33 365 VAL B C 1
ATOM 6308 O O . VAL B 1 365 ? 21.201 46.243 14.202 1.00 33.86 365 VAL B O 1
ATOM 6312 N N . VAL B 1 366 ? 20.555 45.405 12.217 1.00 34.53 366 VAL B N 1
ATOM 6313 C CA . VAL B 1 366 ? 19.163 45.295 12.623 1.00 28.41 366 VAL B CA 1
ATOM 6314 C C . VAL B 1 366 ? 18.747 43.860 12.939 1.00 31.78 366 VAL B C 1
ATOM 6315 O O . VAL B 1 366 ? 17.711 43.672 13.592 1.00 30.59 366 VAL B O 1
ATOM 6319 N N . PHE B 1 367 ? 19.512 42.851 12.514 1.00 31.98 367 PHE B N 1
ATOM 6320 C CA . PHE B 1 367 ? 19.071 41.467 12.621 1.00 36.15 367 PHE B CA 1
ATOM 6321 C C . PHE B 1 367 ? 20.287 40.565 12.491 1.00 33.08 367 PHE B C 1
ATOM 6322 O O . PHE B 1 367 ? 21.223 40.875 11.750 1.00 30.06 367 PHE B O 1
ATOM 6330 N N . ILE B 1 368 ? 20.268 39.445 13.214 1.00 28.26 368 ILE B N 1
ATOM 6331 C CA . ILE B 1 368 ? 21.395 38.524 13.202 1.00 27.83 368 ILE B CA 1
ATOM 6332 C C . ILE B 1 368 ? 20.890 37.109 12.979 1.00 29.85 368 ILE B C 1
ATOM 6333 O O . ILE B 1 368 ? 20.094 36.592 13.774 1.00 30.94 368 ILE B O 1
ATOM 6338 N N . GLN B 1 369 ? 21.356 36.489 11.902 1.00 24.62 369 GLN B N 1
ATOM 6339 C CA . GLN B 1 369 ? 21.174 35.066 11.676 1.00 29.11 369 GLN B CA 1
ATOM 6340 C C . GLN B 1 369 ? 22.278 34.300 12.385 1.00 30.36 369 GLN B C 1
ATOM 6341 O O . GLN B 1 369 ? 23.462 34.478 12.077 1.00 32.12 369 GLN B O 1
ATOM 6347 N N . ALA B 1 370 ? 21.889 33.448 13.330 1.00 24.70 370 ALA B N 1
ATOM 6348 C CA . ALA B 1 370 ? 22.833 32.657 14.105 1.00 28.03 370 ALA B CA 1
ATOM 6349 C C . ALA B 1 370 ? 23.095 31.376 13.334 1.00 27.47 370 ALA B C 1
ATOM 6350 O O . ALA B 1 370 ? 22.553 30.296 13.613 1.00 29.77 370 ALA B O 1
ATOM 6352 N N . LYS B 1 371 ? 23.954 31.514 12.344 1.00 28.91 371 LYS B N 1
ATOM 6353 C CA . LYS B 1 371 ? 24.395 30.373 11.564 1.00 29.49 371 LYS B CA 1
ATOM 6354 C C . LYS B 1 371 ? 25.312 29.511 12.422 1.00 32.74 371 LYS B C 1
ATOM 6355 O O . LYS B 1 371 ? 26.175 30.019 13.145 1.00 28.70 371 LYS B O 1
ATOM 6361 N N . PHE B 1 372 ? 25.068 28.207 12.398 1.00 25.38 372 PHE B N 1
ATOM 6362 C CA . PHE B 1 372 ? 25.912 27.239 13.069 1.00 28.20 372 PHE B CA 1
ATOM 6363 C C . PHE B 1 372 ? 25.852 25.963 12.238 1.00 26.24 372 PHE B C 1
ATOM 6364 O O . PHE B 1 372 ? 25.066 25.866 11.302 1.00 26.25 372 PHE B O 1
ATOM 6372 N N . HIS B 1 373 ? 26.721 24.997 12.546 1.00 27.83 373 HIS B N 1
ATOM 6373 C CA . HIS B 1 373 ? 26.736 23.767 11.757 1.00 31.53 373 HIS B CA 1
ATOM 6374 C C . HIS B 1 373 ? 26.586 22.521 12.613 1.00 30.81 373 HIS B C 1
ATOM 6375 O O . HIS B 1 373 ? 26.037 21.517 12.156 1.00 34.80 373 HIS B O 1
ATOM 6382 N N . ASP B 1 374 ? 27.078 22.562 13.842 1.00 31.96 374 ASP B N 1
ATOM 6383 C CA . ASP B 1 374 ? 27.251 21.328 14.594 1.00 30.53 374 ASP B CA 1
ATOM 6384 C C . ASP B 1 374 ? 27.552 21.627 16.058 1.00 33.46 374 ASP B C 1
ATOM 6385 O O . ASP B 1 374 ? 28.555 22.269 16.377 1.00 35.82 374 ASP B O 1
ATOM 6390 N N . ILE B 1 375 ? 26.683 21.170 16.953 1.00 33.74 375 ILE B N 1
ATOM 6391 C CA . ILE B 1 375 ? 26.841 21.334 18.390 1.00 31.98 375 ILE B CA 1
ATOM 6392 C C . ILE B 1 375 ? 26.571 19.973 19.011 1.00 31.11 375 ILE B C 1
ATOM 6393 O O . ILE B 1 375 ? 25.517 19.376 18.762 1.00 31.48 375 ILE B O 1
ATOM 6398 N N . ASP B 1 376 ? 27.533 19.461 19.776 1.00 29.42 376 ASP B N 1
ATOM 6399 C CA . ASP B 1 376 ? 27.452 18.100 20.290 1.00 33.43 376 ASP B CA 1
ATOM 6400 C C . ASP B 1 376 ? 26.761 18.069 21.660 1.00 31.35 376 ASP B C 1
ATOM 6401 O O . ASP B 1 376 ? 26.224 19.065 22.142 1.00 32.94 376 ASP B O 1
ATOM 6406 N N . GLU B 1 377 ? 26.810 16.914 22.324 1.00 35.03 377 GLU B N 1
ATOM 6407 C CA . GLU B 1 377 ? 25.986 16.656 23.495 1.00 37.28 377 GLU B CA 1
ATOM 6408 C C . GLU B 1 377 ? 26.456 17.399 24.739 1.00 42.33 377 GLU B C 1
ATOM 6409 O O . GLU B 1 377 ? 25.694 17.487 25.714 1.00 36.10 377 GLU B O 1
ATOM 6415 N N . GLU B 1 378 ? 27.669 17.954 24.724 1.00 37.76 378 GLU B N 1
ATOM 6416 C CA . GLU B 1 378 ? 28.137 18.823 25.796 1.00 40.81 378 GLU B CA 1
ATOM 6417 C C . GLU B 1 378 ? 28.091 20.285 25.397 1.00 40.18 378 GLU B C 1
ATOM 6418 O O . GLU B 1 378 ? 28.795 21.106 25.991 1.00 37.70 378 GLU B O 1
ATOM 6424 N N . LEU B 1 379 ? 27.267 20.616 24.401 1.00 35.39 379 LEU B N 1
ATOM 6425 C CA . LEU B 1 379 ? 27.019 21.992 23.974 1.00 32.29 379 LEU B CA 1
ATOM 6426 C C . LEU B 1 379 ? 28.287 22.651 23.446 1.00 33.31 379 LEU B C 1
ATOM 6427 O O . LEU B 1 379 ? 28.488 23.854 23.612 1.00 30.80 379 LEU B O 1
ATOM 6432 N N . ASP B 1 380 ? 29.129 21.845 22.803 1.00 33.36 380 ASP B N 1
ATOM 6433 C CA . ASP B 1 380 ? 30.356 22.298 22.155 1.00 36.78 380 ASP B CA 1
ATOM 6434 C C . ASP B 1 380 ? 30.042 22.582 20.690 1.00 35.71 380 ASP B C 1
ATOM 6435 O O . ASP B 1 380 ? 29.769 21.654 19.917 1.00 34.82 380 ASP B O 1
ATOM 6440 N N . ASP B 1 381 ? 30.031 23.856 20.312 1.00 33.68 381 ASP B N 1
ATOM 6441 C CA . ASP B 1 381 ? 29.884 24.216 18.904 1.00 34.33 381 ASP B CA 1
ATOM 6442 C C . ASP B 1 381 ? 31.232 24.091 18.202 1.00 38.89 381 ASP B C 1
ATOM 6443 O O . ASP B 1 381 ? 32.204 24.745 18.591 1.00 41.44 381 ASP B O 1
ATOM 6448 N N . LYS B 1 382 ? 31.268 23.308 17.130 1.00 38.80 382 LYS B N 1
ATOM 6449 C CA . LYS B 1 382 ? 32.520 22.940 16.491 1.00 39.58 382 LYS B CA 1
ATOM 6450 C C . LYS B 1 382 ? 33.022 23.974 15.491 1.00 38.32 382 LYS B C 1
ATOM 6451 O O . LYS B 1 382 ? 34.100 23.781 14.924 1.00 43.59 382 LYS B O 1
ATOM 6457 N N . GLN B 1 383 ? 32.297 25.066 15.268 1.00 37.67 383 GLN B N 1
ATOM 6458 C CA . GLN B 1 383 ? 32.725 26.018 14.250 1.00 38.96 383 GLN B CA 1
ATOM 6459 C C . GLN B 1 383 ? 32.692 27.457 14.740 1.00 38.24 383 GLN B C 1
ATOM 6460 O O . GLN B 1 383 ? 33.499 28.281 14.302 1.00 37.96 383 GLN B O 1
ATOM 6466 N N . ILE B 1 384 ? 31.759 27.780 15.627 1.00 38.66 384 ILE B N 1
ATOM 6467 C CA . ILE B 1 384 ? 31.441 29.183 15.866 1.00 36.78 384 ILE B CA 1
ATOM 6468 C C . ILE B 1 384 ? 31.814 29.581 17.287 1.00 38.27 384 ILE B C 1
ATOM 6469 O O . ILE B 1 384 ? 31.200 29.109 18.247 1.00 38.49 384 ILE B O 1
ATOM 6474 N N . PRO B 1 385 ? 32.795 30.438 17.465 1.00 42.83 385 PRO B N 1
ATOM 6475 C CA . PRO B 1 385 ? 33.163 30.865 18.821 1.00 38.34 385 PRO B CA 1
ATOM 6476 C C . PRO B 1 385 ? 32.079 31.729 19.439 1.00 35.23 385 PRO B C 1
ATOM 6477 O O . PRO B 1 385 ? 32.127 32.953 19.317 1.00 39.67 385 PRO B O 1
ATOM 6481 N N . TRP B 1 386 ? 31.101 31.116 20.112 1.00 35.03 386 TRP B N 1
ATOM 6482 C CA . TRP B 1 386 ? 29.917 31.867 20.524 1.00 32.55 386 TRP B CA 1
ATOM 6483 C C . TRP B 1 386 ? 30.226 32.833 21.661 1.00 30.47 386 TRP B C 1
ATOM 6484 O O . TRP B 1 386 ? 29.719 33.962 21.678 1.00 29.64 386 TRP B O 1
ATOM 6495 N N . GLU B 1 387 ? 31.047 32.421 22.620 1.00 33.76 387 GLU B N 1
ATOM 6496 C CA . GLU B 1 387 ? 31.297 33.303 23.757 1.00 37.00 387 GLU B CA 1
ATOM 6497 C C . GLU B 1 387 ? 31.885 34.653 23.358 1.00 34.40 387 GLU B C 1
ATOM 6498 O O . GLU B 1 387 ? 31.333 35.681 23.785 1.00 38.81 387 GLU B O 1
ATOM 6504 N N . PRO B 1 388 ? 32.957 34.746 22.553 1.00 34.92 388 PRO B N 1
ATOM 6505 C CA . PRO B 1 388 ? 33.424 36.088 22.144 1.00 36.30 388 PRO B CA 1
ATOM 6506 C C . PRO B 1 388 ? 32.483 36.795 21.182 1.00 35.11 388 PRO B C 1
ATOM 6507 O O . PRO B 1 388 ? 32.391 38.029 21.224 1.00 35.55 388 PRO B O 1
ATOM 6511 N N . VAL B 1 389 ? 31.796 36.057 20.301 1.00 35.13 389 VAL B N 1
ATOM 6512 C CA . VAL B 1 389 ? 30.787 36.672 19.438 1.00 28.74 389 VAL B CA 1
ATOM 6513 C C . VAL B 1 389 ? 29.689 37.286 20.280 1.00 32.94 389 VAL B C 1
ATOM 6514 O O . VAL B 1 389 ? 29.227 38.404 20.021 1.00 35.09 389 VAL B O 1
ATOM 6518 N N . LEU B 1 390 ? 29.223 36.538 21.282 1.00 31.04 390 LEU B N 1
ATOM 6519 C CA . LEU B 1 390 ? 28.101 37.001 22.082 1.00 31.99 390 LEU B CA 1
ATOM 6520 C C . LEU B 1 390 ? 28.533 38.115 23.020 1.00 33.84 390 LEU B C 1
ATOM 6521 O O . LEU B 1 390 ? 27.771 39.057 23.261 1.00 35.04 390 LEU B O 1
ATOM 6526 N N . LYS B 1 391 ? 29.754 38.029 23.562 1.00 38.98 391 LYS B N 1
ATOM 6527 C CA . LYS B 1 391 ? 30.242 39.095 24.434 1.00 35.87 391 LYS B CA 1
ATOM 6528 C C . LYS B 1 391 ? 30.435 40.392 23.654 1.00 34.36 391 LYS B C 1
ATOM 6529 O O . LYS B 1 391 ? 30.038 41.474 24.116 1.00 36.47 391 LYS B O 1
ATOM 6535 N N . ALA B 1 392 ? 31.018 40.303 22.462 1.00 35.65 392 ALA B N 1
ATOM 6536 C CA . ALA B 1 392 ? 31.139 41.492 21.628 1.00 34.42 392 ALA B CA 1
ATOM 6537 C C . ALA B 1 392 ? 29.767 42.081 21.339 1.00 37.27 392 ALA B C 1
ATOM 6538 O O . ALA B 1 392 ? 29.567 43.293 21.465 1.00 39.84 392 ALA B O 1
ATOM 6540 N N . LEU B 1 393 ? 28.789 41.229 21.006 1.00 37.52 393 LEU B N 1
ATOM 6541 C CA . LEU B 1 393 ? 27.458 41.731 20.673 1.00 35.86 393 LEU B CA 1
ATOM 6542 C C . LEU B 1 393 ? 26.805 42.422 21.868 1.00 33.81 393 LEU B C 1
ATOM 6543 O O . LEU B 1 393 ? 26.116 43.438 21.711 1.00 35.07 393 LEU B O 1
ATOM 6548 N N . LYS B 1 394 ? 27.001 41.877 23.068 1.00 40.47 394 LYS B N 1
ATOM 6549 C CA . LYS B 1 394 ? 26.429 42.479 24.271 1.00 41.41 394 LYS B CA 1
ATOM 6550 C C . LYS B 1 394 ? 27.101 43.805 24.594 1.00 39.87 394 LYS B C 1
ATOM 6551 O O . LYS B 1 394 ? 26.428 44.798 24.886 1.00 44.82 394 LYS B O 1
ATOM 6557 N N . ASP B 1 395 ? 28.433 43.835 24.571 1.00 44.97 395 ASP B N 1
ATOM 6558 C CA . ASP B 1 395 ? 29.139 45.074 24.882 1.00 39.45 395 ASP B CA 1
ATOM 6559 C C . ASP B 1 395 ? 28.891 46.143 23.824 1.00 40.64 395 ASP B C 1
ATOM 6560 O O . ASP B 1 395 ? 28.893 47.336 24.146 1.00 44.65 395 ASP B O 1
ATOM 6565 N N . ALA B 1 396 ? 28.633 45.747 22.575 1.00 39.93 396 ALA B N 1
ATOM 6566 C CA . ALA B 1 396 ? 28.303 46.723 21.542 1.00 39.27 396 ALA B CA 1
ATOM 6567 C C . ALA B 1 396 ? 26.875 47.248 21.633 1.00 40.08 396 ALA B C 1
ATOM 6568 O O . ALA B 1 396 ? 26.535 48.177 20.892 1.00 44.25 396 ALA B O 1
ATOM 6570 N N . GLY B 1 397 ? 26.038 46.685 22.503 1.00 38.85 397 GLY B N 1
ATOM 6571 C CA . GLY B 1 397 ? 24.690 47.182 22.695 1.00 34.32 397 GLY B CA 1
ATOM 6572 C C . GLY B 1 397 ? 23.596 46.507 21.890 1.00 37.98 397 GLY B C 1
ATOM 6573 O O . GLY B 1 397 ? 22.489 47.052 21.809 1.00 35.94 397 GLY B O 1
ATOM 6574 N N . TYR B 1 398 ? 23.848 45.335 21.312 1.00 36.16 398 TYR B N 1
ATOM 6575 C CA . TYR B 1 398 ? 22.847 44.683 20.472 1.00 39.68 398 TYR B CA 1
ATOM 6576 C C . TYR B 1 398 ? 21.770 44.038 21.340 1.00 33.92 398 TYR B C 1
ATOM 6577 O O . TYR B 1 398 ? 22.068 43.196 22.192 1.00 41.00 398 TYR B O 1
ATOM 6586 N N . THR B 1 399 ? 20.517 44.427 21.122 1.00 34.75 399 THR B N 1
ATOM 6587 C CA . THR B 1 399 ? 19.393 43.848 21.849 1.00 38.86 399 THR B CA 1
ATOM 6588 C C . THR B 1 399 ? 18.367 43.211 20.909 1.00 40.32 399 THR B C 1
ATOM 6589 O O . THR B 1 399 ? 17.213 43.004 21.304 1.00 43.35 399 THR B O 1
ATOM 6593 N N . GLY B 1 400 ? 18.760 42.888 19.674 1.00 37.40 400 GLY B N 1
ATOM 6594 C CA . GLY B 1 400 ? 17.856 42.325 18.689 1.00 35.06 400 GLY B CA 1
ATOM 6595 C C . GLY B 1 400 ? 17.812 40.808 18.698 1.00 32.18 400 GLY B C 1
ATOM 6596 O O . GLY B 1 400 ? 18.176 40.145 19.673 1.00 35.54 400 GLY B O 1
ATOM 6597 N N . TYR B 1 401 ? 17.398 40.253 17.563 1.00 33.26 401 TYR B N 1
ATOM 6598 C CA . TYR B 1 401 ? 17.147 38.823 17.426 1.00 28.89 401 TYR B CA 1
ATOM 6599 C C . TYR B 1 401 ? 18.412 38.088 17.007 1.00 32.75 401 TYR B C 1
ATOM 6600 O O . TYR B 1 401 ? 19.246 38.627 16.271 1.00 33.81 401 TYR B O 1
ATOM 6609 N N . LEU B 1 402 ? 18.548 36.849 17.491 1.00 27.19 402 LEU B N 1
ATOM 6610 C CA . LEU B 1 402 ? 19.510 35.881 16.971 1.00 28.72 402 LEU B CA 1
ATOM 6611 C C . LEU B 1 402 ? 18.700 34.728 16.396 1.00 28.46 402 LEU B C 1
ATOM 6612 O O . LEU B 1 402 ? 18.144 33.922 17.142 1.00 29.55 402 LEU B O 1
ATOM 6617 N N . SER B 1 403 ? 18.640 34.643 15.081 1.00 29.64 403 SER B N 1
ATOM 6618 C CA . SER B 1 403 ? 17.711 33.757 14.389 1.00 31.76 403 SER B CA 1
ATOM 6619 C C . SER B 1 403 ? 18.457 32.518 13.908 1.00 31.30 403 SER B C 1
ATOM 6620 O O . SER B 1 403 ? 19.321 32.605 13.031 1.00 23.08 403 SER B O 1
ATOM 6623 N N . SER B 1 404 ? 18.098 31.364 14.457 1.00 24.23 404 SER B N 1
ATOM 6624 C CA . SER B 1 404 ? 18.804 30.133 14.154 1.00 21.92 404 SER B CA 1
ATOM 6625 C C . SER B 1 404 ? 18.843 29.869 12.656 1.00 26.37 404 SER B C 1
ATOM 6626 O O . SER B 1 404 ? 17.828 30.000 11.966 1.00 27.78 404 SER B O 1
ATOM 6629 N N . GLU B 1 405 ? 20.037 29.491 12.147 1.00 28.71 405 GLU B N 1
ATOM 6630 C CA . GLU B 1 405 ? 20.202 29.026 10.759 1.00 27.13 405 GLU B CA 1
ATOM 6631 C C . GLU B 1 405 ? 21.119 27.800 10.815 1.00 26.49 405 GLU B C 1
ATOM 6632 O O . GLU B 1 405 ? 22.326 27.868 10.568 1.00 26.33 405 GLU B O 1
ATOM 6638 N N . TYR B 1 406 ? 20.530 26.662 11.182 1.00 26.80 406 TYR B N 1
ATOM 6639 C CA . TYR B 1 406 ? 21.244 25.397 11.129 1.00 25.19 406 TYR B CA 1
ATOM 6640 C C . TYR B 1 406 ? 21.642 25.090 9.692 1.00 26.95 406 TYR B C 1
ATOM 6641 O O . TYR B 1 406 ? 20.819 25.154 8.773 1.00 28.84 406 TYR B O 1
ATOM 6650 N N . GLU B 1 407 ? 22.924 24.791 9.499 1.00 28.07 407 GLU B N 1
ATOM 6651 C CA . GLU B 1 407 ? 23.464 24.481 8.182 1.00 29.08 407 GLU B CA 1
ATOM 6652 C C . GLU B 1 407 ? 24.414 23.309 8.250 1.00 28.59 407 GLU B C 1
ATOM 6653 O O . GLU B 1 407 ? 25.420 23.281 7.535 1.00 29.82 407 GLU B O 1
ATOM 6659 N N . GLY B 1 408 ? 24.160 22.370 9.156 1.00 32.82 408 GLY B N 1
ATOM 6660 C CA . GLY B 1 408 ? 24.949 21.167 9.230 1.00 24.97 408 GLY B CA 1
ATOM 6661 C C . GLY B 1 408 ? 24.415 20.123 8.276 1.00 32.56 408 GLY B C 1
ATOM 6662 O O . GLY B 1 408 ? 23.597 20.392 7.394 1.00 30.18 408 GLY B O 1
ATOM 6663 N N . GLU B 1 409 ? 24.889 18.900 8.477 1.00 31.89 409 GLU B N 1
ATOM 6664 C CA . GLU B 1 409 ? 24.430 17.768 7.695 1.00 34.94 409 GLU B CA 1
ATOM 6665 C C . GLU B 1 409 ? 22.910 17.671 7.768 1.00 29.06 409 GLU B C 1
ATOM 6666 O O . GLU B 1 409 ? 22.315 17.778 8.848 1.00 29.70 409 GLU B O 1
ATOM 6672 N N . ARG B 1 410 ? 22.283 17.530 6.606 1.00 28.91 410 ARG B N 1
ATOM 6673 C CA . ARG B 1 410 ? 20.823 17.445 6.508 1.00 30.32 410 ARG B CA 1
ATOM 6674 C C . ARG B 1 410 ? 20.321 16.017 6.694 1.00 27.07 410 ARG B C 1
ATOM 6675 O O . ARG B 1 410 ? 19.511 15.527 5.908 1.00 32.66 410 ARG B O 1
ATOM 6683 N N . GLU B 1 411 ? 20.797 15.341 7.735 1.00 29.08 411 GLU B N 1
ATOM 6684 C CA . GLU B 1 411 ? 20.198 14.067 8.138 1.00 31.81 411 GLU B CA 1
ATOM 6685 C C . GLU B 1 411 ? 18.751 14.299 8.564 1.00 30.48 411 GLU B C 1
ATOM 6686 O O . GLU B 1 411 ? 18.480 15.230 9.338 1.00 31.71 411 GLU B O 1
ATOM 6692 N N . PRO B 1 412 ? 17.806 13.480 8.113 1.00 29.89 412 PRO B N 1
ATOM 6693 C CA . PRO B 1 412 ? 16.414 13.663 8.541 1.00 26.53 412 PRO B CA 1
ATOM 6694 C C . PRO B 1 412 ? 16.321 13.834 10.049 1.00 22.57 412 PRO B C 1
ATOM 6695 O O . PRO B 1 412 ? 16.944 13.096 10.820 1.00 27.13 412 PRO B O 1
ATOM 6699 N N . TRP B 1 413 ? 15.611 14.883 10.455 1.00 28.58 413 TRP B N 1
ATOM 6700 C CA . TRP B 1 413 ? 15.318 15.287 11.839 1.00 24.30 413 TRP B CA 1
ATOM 6701 C C . TRP B 1 413 ? 16.497 15.900 12.592 1.00 23.05 413 TRP B C 1
ATOM 6702 O O . TRP B 1 413 ? 16.285 16.499 13.646 1.00 26.78 413 TRP B O 1
ATOM 6713 N N . ARG B 1 414 ? 17.730 15.784 12.095 1.00 24.15 414 ARG B N 1
ATOM 6714 C CA . ARG B 1 414 ? 18.859 16.260 12.896 1.00 24.17 414 ARG B CA 1
ATOM 6715 C C . ARG B 1 414 ? 18.764 17.742 13.228 1.00 31.44 414 ARG B C 1
ATOM 6716 O O . ARG B 1 414 ? 19.206 18.158 14.308 1.00 30.69 414 ARG B O 1
ATOM 6724 N N . SER B 1 415 ? 18.195 18.556 12.328 1.00 27.64 415 SER B N 1
ATOM 6725 C CA . SER B 1 415 ? 18.097 19.989 12.591 1.00 26.39 415 SER B CA 1
ATOM 6726 C C . SER B 1 415 ? 17.324 20.298 13.870 1.00 24.84 415 SER B C 1
ATOM 6727 O O . SER B 1 415 ? 17.483 21.380 14.443 1.00 23.17 415 SER B O 1
ATOM 6730 N N . ILE B 1 416 ? 16.440 19.405 14.311 1.00 28.64 416 ILE B N 1
ATOM 6731 C CA . ILE B 1 416 ? 15.598 19.751 15.451 1.00 23.74 416 ILE B CA 1
ATOM 6732 C C . ILE B 1 416 ? 16.434 19.820 16.727 1.00 24.30 416 ILE B C 1
ATOM 6733 O O . ILE B 1 416 ? 16.431 20.843 17.419 1.00 28.11 416 ILE B O 1
ATOM 6738 N N . GLU B 1 417 ? 17.141 18.720 17.059 1.00 30.89 417 GLU B N 1
ATOM 6739 C CA . GLU B 1 417 ? 18.053 18.692 18.209 1.00 29.13 417 GLU B CA 1
ATOM 6740 C C . GLU B 1 417 ? 19.105 19.784 18.079 1.00 25.14 417 GLU B C 1
ATOM 6741 O O . GLU B 1 417 ? 19.423 20.481 19.045 1.00 26.32 417 GLU B O 1
ATOM 6747 N N . GLN B 1 418 ? 19.618 19.969 16.871 1.00 27.68 418 GLN B N 1
ATOM 6748 C CA . GLN B 1 418 ? 20.667 20.951 16.642 1.00 27.92 418 GLN B CA 1
ATOM 6749 C C . GLN B 1 418 ? 20.208 22.354 17.029 1.00 27.58 418 GLN B C 1
ATOM 6750 O O . GLN B 1 418 ? 20.864 23.020 17.840 1.00 30.68 418 GLN B O 1
ATOM 6756 N N . VAL B 1 419 ? 19.042 22.800 16.529 1.00 24.47 419 VAL B N 1
ATOM 6757 C CA . VAL B 1 419 ? 18.567 24.134 16.905 1.00 22.43 419 VAL B CA 1
ATOM 6758 C C . VAL B 1 419 ? 18.359 24.241 18.419 1.00 28.60 419 VAL B C 1
ATOM 6759 O O . VAL B 1 419 ? 18.724 25.250 19.029 1.00 24.80 419 VAL B O 1
ATOM 6763 N N . ARG B 1 420 ? 17.794 23.198 19.061 1.00 25.76 420 ARG B N 1
ATOM 6764 C CA . ARG B 1 420 ? 17.567 23.277 20.507 1.00 23.35 420 ARG B CA 1
ATOM 6765 C C . ARG B 1 420 ? 18.877 23.458 21.263 1.00 23.35 420 ARG B C 1
ATOM 6766 O O . ARG B 1 420 ? 18.949 24.251 22.209 1.00 28.64 420 ARG B O 1
ATOM 6774 N N . ARG B 1 421 ? 19.912 22.715 20.877 1.00 23.06 421 ARG B N 1
ATOM 6775 C CA . ARG B 1 421 ? 21.227 22.912 21.472 1.00 26.48 421 ARG B CA 1
ATOM 6776 C C . ARG B 1 421 ? 21.726 24.329 21.231 1.00 26.00 421 ARG B C 1
ATOM 6777 O O . ARG B 1 421 ? 22.314 24.949 22.126 1.00 27.83 421 ARG B O 1
ATOM 6785 N N . GLN B 1 422 ? 21.465 24.878 20.047 1.00 25.90 422 GLN B N 1
ATOM 6786 C CA . GLN B 1 422 ? 21.932 26.233 19.770 1.00 28.36 422 GLN B CA 1
ATOM 6787 C C . GLN B 1 422 ? 21.332 27.239 20.750 1.00 27.69 422 GLN B C 1
ATOM 6788 O O . GLN B 1 422 ? 22.060 28.016 21.375 1.00 29.52 422 GLN B O 1
ATOM 6794 N N . HIS B 1 423 ? 20.002 27.226 20.909 1.00 29.68 423 HIS B N 1
ATOM 6795 C CA . HIS B 1 423 ? 19.351 28.140 21.844 1.00 28.37 423 HIS B CA 1
ATOM 6796 C C . HIS B 1 423 ? 19.754 27.866 23.290 1.00 28.79 423 HIS B C 1
ATOM 6797 O O . HIS B 1 423 ? 19.849 28.798 24.099 1.00 31.45 423 HIS B O 1
ATOM 6804 N N . SER B 1 424 ? 19.992 26.610 23.641 1.00 26.41 424 SER B N 1
ATOM 6805 C CA . SER B 1 424 ? 20.415 26.323 25.006 1.00 27.60 424 SER B CA 1
ATOM 6806 C C . SER B 1 424 ? 21.824 26.857 25.278 1.00 29.84 424 SER B C 1
ATOM 6807 O O . SER B 1 424 ? 22.071 27.487 26.312 1.00 27.35 424 SER B O 1
ATOM 6810 N N . LEU B 1 425 ? 22.759 26.615 24.356 1.00 30.53 425 LEU B N 1
ATOM 6811 C CA . LEU B 1 425 ? 24.126 27.110 24.503 1.00 26.19 425 LEU B CA 1
ATOM 6812 C C . LEU B 1 425 ? 24.159 28.627 24.637 1.00 33.05 425 LEU B C 1
ATOM 6813 O O . LEU B 1 425 ? 24.773 29.165 25.563 1.00 30.09 425 LEU B O 1
ATOM 6818 N N . ILE B 1 426 ? 23.487 29.329 23.719 1.00 32.41 426 ILE B N 1
ATOM 6819 C CA . ILE B 1 426 ? 23.599 30.782 23.634 1.00 31.09 426 ILE B CA 1
ATOM 6820 C C . ILE B 1 426 ? 22.938 31.447 24.826 1.00 34.64 426 ILE B C 1
ATOM 6821 O O . ILE B 1 426 ? 23.470 32.417 25.384 1.00 29.71 426 ILE B O 1
ATOM 6826 N N . ARG B 1 427 ? 21.735 30.987 25.187 1.00 27.40 427 ARG B N 1
ATOM 6827 C CA . ARG B 1 427 ? 21.048 31.542 26.342 1.00 28.79 427 ARG B CA 1
ATOM 6828 C C . ARG B 1 427 ? 21.877 31.321 27.605 1.00 30.04 427 ARG B C 1
ATOM 6829 O O . ARG B 1 427 ? 21.931 32.186 28.485 1.00 31.40 427 ARG B O 1
ATOM 6837 N N . GLN B 1 428 ? 22.550 30.175 27.702 1.00 31.56 428 GLN B N 1
ATOM 6838 C CA . GLN B 1 428 ? 23.390 29.914 28.868 1.00 33.03 428 GLN B CA 1
ATOM 6839 C C . GLN B 1 428 ? 24.636 30.798 28.869 1.00 36.49 428 GLN B C 1
ATOM 6840 O O . GLN B 1 428 ? 24.980 31.390 29.898 1.00 32.29 428 GLN B O 1
ATOM 6846 N N . ILE B 1 429 ? 25.354 30.859 27.741 1.00 31.31 429 ILE B N 1
ATOM 6847 C CA . ILE B 1 429 ? 26.482 31.791 27.628 1.00 34.19 429 ILE B CA 1
ATOM 6848 C C . ILE B 1 429 ? 26.031 33.193 27.998 1.00 36.35 429 ILE B C 1
ATOM 6849 O O . ILE B 1 429 ? 26.615 33.845 28.871 1.00 42.01 429 ILE B O 1
ATOM 6854 N N . ALA B 1 430 ? 24.985 33.678 27.320 1.00 34.52 430 ALA B N 1
ATOM 6855 C CA . ALA B 1 430 ? 24.465 35.018 27.587 1.00 36.56 430 ALA B CA 1
ATOM 6856 C C . ALA B 1 430 ? 24.273 35.260 29.075 1.00 39.02 430 ALA B C 1
ATOM 6857 O O . ALA B 1 430 ? 24.601 36.334 29.586 1.00 34.93 430 ALA B O 1
ATOM 6859 N N . ASP B 1 431 ? 23.752 34.257 29.792 1.00 44.87 431 ASP B N 1
ATOM 6860 C CA . ASP B 1 431 ? 23.503 34.404 31.223 1.00 39.36 431 ASP B CA 1
ATOM 6861 C C . ASP B 1 431 ? 24.805 34.548 32.006 1.00 40.61 431 ASP B C 1
ATOM 6862 O O . ASP B 1 431 ? 24.840 35.261 33.016 1.00 42.35 431 ASP B O 1
ATOM 6867 N N . ARG B 1 432 ? 25.874 33.875 31.566 1.00 42.85 432 ARG B N 1
ATOM 6868 C CA . ARG B 1 432 ? 27.169 34.007 32.234 1.00 48.10 432 ARG B CA 1
ATOM 6869 C C . ARG B 1 432 ? 27.772 35.390 32.031 1.00 46.05 432 ARG B C 1
ATOM 6870 O O . ARG B 1 432 ? 28.408 35.933 32.942 1.00 47.87 432 ARG B O 1
ATOM 6878 N N . LEU B 1 433 ? 27.605 35.962 30.839 1.00 43.70 433 LEU B N 1
ATOM 6879 C CA . LEU B 1 433 ? 28.056 37.326 30.587 1.00 40.24 433 LEU B CA 1
ATOM 6880 C C . LEU B 1 433 ? 27.321 38.323 31.465 1.00 44.86 433 LEU B C 1
ATOM 6881 O O . LEU B 1 433 ? 27.854 39.402 31.749 1.00 42.01 433 LEU B O 1
ATOM 6886 N N . ALA B 1 434 ? 26.111 37.980 31.912 1.00 46.19 434 ALA B N 1
ATOM 6887 C CA . ALA B 1 434 ? 25.387 38.812 32.862 1.00 47.00 434 ALA B CA 1
ATOM 6888 C C . ALA B 1 434 ? 26.051 38.840 34.226 1.00 43.86 434 ALA B C 1
ATOM 6889 O O . ALA B 1 434 ? 25.691 39.683 35.054 1.00 50.29 434 ALA B O 1
ATOM 6891 N N . GLU B 1 435 ? 27.012 37.958 34.463 1.00 47.32 435 GLU B N 1
ATOM 6892 C CA . GLU B 1 435 ? 27.832 37.961 35.664 1.00 52.10 435 GLU B CA 1
ATOM 6893 C C . GLU B 1 435 ? 29.200 38.565 35.321 1.00 55.41 435 GLU B C 1
ATOM 6894 O O . GLU B 1 435 ? 29.942 39.014 36.195 1.00 55.05 435 GLU B O 1
ATOM 6900 N N . MET C 1 1 ? -8.514 26.024 -41.865 1.00 40.16 1 MET C N 1
ATOM 6901 C CA . MET C 1 1 ? -9.142 27.339 -41.908 1.00 40.00 1 MET C CA 1
ATOM 6902 C C . MET C 1 1 ? -10.672 27.288 -41.991 1.00 36.53 1 MET C C 1
ATOM 6903 O O . MET C 1 1 ? -11.253 26.713 -42.908 1.00 39.00 1 MET C O 1
ATOM 6908 N N . LEU C 1 2 ? -11.295 27.959 -41.030 1.00 33.24 2 LEU C N 1
ATOM 6909 C CA . LEU C 1 2 ? -12.741 28.090 -40.983 1.00 28.88 2 LEU C CA 1
ATOM 6910 C C . LEU C 1 2 ? -13.274 28.763 -42.242 1.00 28.60 2 LEU C C 1
ATOM 6911 O O . LEU C 1 2 ? -12.574 29.503 -42.927 1.00 23.62 2 LEU C O 1
ATOM 6916 N N . LEU C 1 3 ? -14.530 28.504 -42.549 1.00 31.05 3 LEU C N 1
ATOM 6917 C CA . LEU C 1 3 ? -15.182 29.168 -43.663 1.00 25.17 3 LEU C CA 1
ATOM 6918 C C . LEU C 1 3 ? -16.177 30.186 -43.123 1.00 31.74 3 LEU C C 1
ATOM 6919 O O . LEU C 1 3 ? -16.573 30.138 -41.956 1.00 29.45 3 LEU C O 1
ATOM 6924 N N . GLU C 1 4 ? -16.529 31.156 -43.963 1.00 28.50 4 GLU C N 1
ATOM 6925 C CA . GLU C 1 4 ? -17.596 32.087 -43.627 1.00 30.06 4 GLU C CA 1
ATOM 6926 C C . GLU C 1 4 ? -18.950 31.403 -43.841 1.00 32.71 4 GLU C C 1
ATOM 6927 O O . GLU C 1 4 ? -19.080 30.479 -44.649 1.00 32.85 4 GLU C O 1
ATOM 6933 N N . ARG C 1 5 ? -19.957 31.833 -43.069 1.00 34.04 5 ARG C N 1
ATOM 6934 C CA . ARG C 1 5 ? -21.271 31.184 -43.124 1.00 31.35 5 ARG C CA 1
ATOM 6935 C C . ARG C 1 5 ? -21.960 31.390 -44.474 1.00 35.47 5 ARG C C 1
ATOM 6936 O O . ARG C 1 5 ? -22.579 30.459 -45.003 1.00 38.06 5 ARG C O 1
ATOM 6944 N N . ASP C 1 6 ? -21.931 32.610 -45.018 1.00 35.91 6 ASP C N 1
ATOM 6945 C CA . ASP C 1 6 ? -22.470 32.812 -46.360 1.00 37.38 6 ASP C CA 1
ATOM 6946 C C . ASP C 1 6 ? -21.783 31.850 -47.310 1.00 30.64 6 ASP C C 1
ATOM 6947 O O . ASP C 1 6 ? -20.559 31.688 -47.253 1.00 32.53 6 ASP C O 1
ATOM 6952 N N . LEU C 1 7 ? -22.573 31.175 -48.148 1.00 30.89 7 LEU C N 1
ATOM 6953 C CA . LEU C 1 7 ? -21.971 30.229 -49.084 1.00 28.79 7 LEU C CA 1
ATOM 6954 C C . LEU C 1 7 ? -20.899 30.917 -49.927 1.00 27.07 7 LEU C C 1
ATOM 6955 O O . LEU C 1 7 ? -19.791 30.395 -50.089 1.00 28.04 7 LEU C O 1
ATOM 6960 N N . ILE C 1 8 ? -21.170 32.135 -50.381 1.00 25.79 8 ILE C N 1
ATOM 6961 C CA . ILE C 1 8 ? -20.207 32.921 -51.146 1.00 22.75 8 ILE C CA 1
ATOM 6962 C C . ILE C 1 8 ? -19.216 33.557 -50.182 1.00 29.92 8 ILE C C 1
ATOM 6963 O O . ILE C 1 8 ? -19.598 34.368 -49.330 1.00 31.42 8 ILE C O 1
ATOM 6968 N N . GLN C 1 9 ? -17.944 33.196 -50.308 1.00 29.00 9 GLN C N 1
ATOM 6969 C CA . GLN C 1 9 ? -16.925 33.769 -49.438 1.00 29.36 9 GLN C CA 1
ATOM 6970 C C . GLN C 1 9 ? -16.559 35.171 -49.911 1.00 33.91 9 GLN C C 1
ATOM 6971 O O . GLN C 1 9 ? -16.480 35.420 -51.116 1.00 32.68 9 GLN C O 1
ATOM 6977 N N . SER C 1 10 ? -16.331 36.087 -48.958 1.00 29.51 10 SER C N 1
ATOM 6978 C CA . SER C 1 10 ? -15.677 37.350 -49.299 1.00 33.33 10 SER C CA 1
ATOM 6979 C C . SER C 1 10 ? -14.218 37.132 -49.675 1.00 32.96 10 SER C C 1
ATOM 6980 O O . SER C 1 10 ? -13.773 37.572 -50.741 1.00 27.41 10 SER C O 1
ATOM 6983 N N . VAL C 1 11 ? -13.451 36.466 -48.808 1.00 27.05 11 VAL C N 1
ATOM 6984 C CA . VAL C 1 11 ? -12.051 36.224 -49.130 1.00 28.59 11 VAL C CA 1
ATOM 6985 C C . VAL C 1 11 ? -11.958 35.404 -50.416 1.00 28.08 11 VAL C C 1
ATOM 6986 O O . VAL C 1 11 ? -12.729 34.460 -50.621 1.00 25.24 11 VAL C O 1
ATOM 6990 N N . GLY C 1 12 ? -11.029 35.789 -51.309 1.00 24.90 12 GLY C N 1
ATOM 6991 C CA . GLY C 1 12 ? -10.825 35.108 -52.579 1.00 25.78 12 GLY C CA 1
ATOM 6992 C C . GLY C 1 12 ? -11.551 35.688 -53.785 1.00 28.47 12 GLY C C 1
ATOM 6993 O O . GLY C 1 12 ? -11.389 35.160 -54.900 1.00 25.08 12 GLY C O 1
ATOM 6994 N N . PHE C 1 13 ? -12.369 36.725 -53.598 1.00 27.58 13 PHE C N 1
ATOM 6995 C CA . PHE C 1 13 ? -13.064 37.398 -54.691 1.00 26.02 13 PHE C CA 1
ATOM 6996 C C . PHE C 1 13 ? -12.126 38.429 -55.304 1.00 28.02 13 PHE C C 1
ATOM 6997 O O . PHE C 1 13 ? -11.878 39.488 -54.714 1.00 28.53 13 PHE C O 1
ATOM 7005 N N . ARG C 1 14 ? -11.608 38.133 -56.493 1.00 28.78 14 ARG C N 1
ATOM 7006 C CA . ARG C 1 14 ? -10.487 38.895 -57.026 1.00 24.17 14 ARG C CA 1
ATOM 7007 C C . ARG C 1 14 ? -10.409 38.674 -58.530 1.00 26.21 14 ARG C C 1
ATOM 7008 O O . ARG C 1 14 ? -10.894 37.671 -59.055 1.00 28.02 14 ARG C O 1
ATOM 7016 N N . ASN C 1 15 ? -9.753 39.601 -59.212 1.00 28.40 15 ASN C N 1
ATOM 7017 C CA . ASN C 1 15 ? -9.494 39.378 -60.622 1.00 30.19 15 ASN C CA 1
ATOM 7018 C C . ASN C 1 15 ? -8.314 38.426 -60.778 1.00 31.81 15 ASN C C 1
ATOM 7019 O O . ASN C 1 15 ? -7.435 38.335 -59.909 1.00 34.01 15 ASN C O 1
ATOM 7024 N N . VAL C 1 16 ? -8.315 37.697 -61.891 1.00 29.34 16 VAL C N 1
ATOM 7025 C CA . VAL C 1 16 ? -7.343 36.644 -62.160 1.00 31.55 16 VAL C CA 1
ATOM 7026 C C . VAL C 1 16 ? -6.490 37.063 -63.352 1.00 34.81 16 VAL C C 1
ATOM 7027 O O . VAL C 1 16 ? -7.011 37.536 -64.369 1.00 34.41 16 VAL C O 1
ATOM 7031 N N . ARG C 1 17 ? -5.180 36.913 -63.214 1.00 36.66 17 ARG C N 1
ATOM 7032 C CA A ARG C 1 17 ? -4.231 37.324 -64.235 0.61 37.54 17 ARG C CA 1
ATOM 7033 C CA B ARG C 1 17 ? -4.221 37.328 -64.226 0.39 37.54 17 ARG C CA 1
ATOM 7034 C C . ARG C 1 17 ? -3.373 36.138 -64.655 1.00 41.97 17 ARG C C 1
ATOM 7035 O O . ARG C 1 17 ? -3.093 35.235 -63.860 1.00 32.03 17 ARG C O 1
ATOM 7050 N N . GLU C 1 18 ? -2.980 36.140 -65.926 1.00 35.87 18 GLU C N 1
ATOM 7051 C CA . GLU C 1 18 ? -1.988 35.209 -66.466 1.00 33.13 18 GLU C CA 1
ATOM 7052 C C . GLU C 1 18 ? -1.114 36.059 -67.379 1.00 40.49 18 GLU C C 1
ATOM 7053 O O . GLU C 1 18 ? -1.548 36.436 -68.469 1.00 46.66 18 GLU C O 1
ATOM 7059 N N . GLY C 1 19 ? 0.078 36.414 -66.913 1.00 36.39 19 GLY C N 1
ATOM 7060 C CA . GLY C 1 19 ? 0.991 37.182 -67.734 1.00 41.26 19 GLY C CA 1
ATOM 7061 C C . GLY C 1 19 ? 0.742 38.672 -67.753 1.00 47.01 19 GLY C C 1
ATOM 7062 O O . GLY C 1 19 ? 1.116 39.338 -68.721 1.00 44.17 19 GLY C O 1
ATOM 7063 N N . GLY C 1 20 ? 0.129 39.220 -66.703 1.00 50.38 20 GLY C N 1
ATOM 7064 C CA . GLY C 1 20 ? -0.180 40.624 -66.611 1.00 45.29 20 GLY C CA 1
ATOM 7065 C C . GLY C 1 20 ? -1.595 40.978 -67.030 1.00 45.78 20 GLY C C 1
ATOM 7066 O O . GLY C 1 20 ? -2.165 41.937 -66.498 1.00 52.30 20 GLY C O 1
ATOM 7067 N N . GLU C 1 21 ? -2.174 40.232 -67.964 1.00 42.49 21 GLU C N 1
ATOM 7068 C CA . GLU C 1 21 ? -3.503 40.547 -68.467 1.00 47.00 21 GLU C CA 1
ATOM 7069 C C . GLU C 1 21 ? -4.586 39.795 -67.695 1.00 45.75 21 GLU C C 1
ATOM 7070 O O . GLU C 1 21 ? -4.424 38.615 -67.369 1.00 43.37 21 GLU C O 1
ATOM 7076 N N . ILE C 1 22 ? -5.686 40.487 -67.392 1.00 42.16 22 ILE C N 1
ATOM 7077 C CA . ILE C 1 22 ? -6.749 39.896 -66.576 1.00 40.75 22 ILE C CA 1
ATOM 7078 C C . ILE C 1 22 ? -7.595 38.981 -67.448 1.00 32.93 22 ILE C C 1
ATOM 7079 O O . ILE C 1 22 ? -8.138 39.404 -68.470 1.00 29.81 22 ILE C O 1
ATOM 7084 N N . THR C 1 23 ? -7.725 37.728 -67.027 1.00 30.89 23 THR C N 1
ATOM 7085 C CA . THR C 1 23 ? -8.484 36.739 -67.783 1.00 33.60 23 THR C CA 1
ATOM 7086 C C . THR C 1 23 ? -9.920 36.620 -67.312 1.00 31.43 23 THR C C 1
ATOM 7087 O O . THR C 1 23 ? -10.815 36.345 -68.114 1.00 23.99 23 THR C O 1
ATOM 7091 N N . GLY C 1 24 ? -10.157 36.814 -66.026 1.00 31.05 24 GLY C N 1
ATOM 7092 C CA . GLY C 1 24 ? -11.496 36.695 -65.497 1.00 26.36 24 GLY C CA 1
ATOM 7093 C C . GLY C 1 24 ? -11.463 37.058 -64.039 1.00 24.34 24 GLY C C 1
ATOM 7094 O O . GLY C 1 24 ? -10.544 37.736 -63.574 1.00 26.76 24 GLY C O 1
ATOM 7095 N N . PHE C 1 25 ? -12.458 36.585 -63.310 1.00 25.67 25 PHE C N 1
ATOM 7096 C CA . PHE C 1 25 ? -12.465 36.770 -61.872 1.00 23.40 25 PHE C CA 1
ATOM 7097 C C . PHE C 1 25 ? -12.831 35.446 -61.220 1.00 24.38 25 PHE C C 1
ATOM 7098 O O . PHE C 1 25 ? -13.431 34.567 -61.840 1.00 25.52 25 PHE C O 1
ATOM 7106 N N . GLN C 1 26 ? -12.465 35.311 -59.961 1.00 25.21 26 GLN C N 1
ATOM 7107 C CA . GLN C 1 26 ? -12.800 34.116 -59.217 1.00 24.83 26 GLN C CA 1
ATOM 7108 C C . GLN C 1 26 ? -13.500 34.483 -57.914 1.00 26.28 26 GLN C C 1
ATOM 7109 O O . GLN C 1 26 ? -13.495 35.633 -57.458 1.00 26.63 26 GLN C O 1
ATOM 7115 N N . PHE C 1 27 ? -14.095 33.467 -57.305 1.00 28.50 27 PHE C N 1
ATOM 7116 C CA . PHE C 1 27 ? -14.664 33.619 -55.987 1.00 23.77 27 PHE C CA 1
ATOM 7117 C C . PHE C 1 27 ? -14.799 32.229 -55.398 1.00 27.44 27 PHE C C 1
ATOM 7118 O O . PHE C 1 27 ? -14.808 31.219 -56.117 1.00 26.52 27 PHE C O 1
ATOM 7126 N N . ARG C 1 28 ? -14.909 32.180 -54.080 1.00 25.96 28 ARG C N 1
ATOM 7127 C CA . ARG C 1 28 ? -14.886 30.905 -53.372 1.00 27.48 28 ARG C CA 1
ATOM 7128 C C . ARG C 1 28 ? -16.265 30.589 -52.821 1.00 26.11 28 ARG C C 1
ATOM 7129 O O . ARG C 1 28 ? -16.995 31.494 -52.411 1.00 29.22 28 ARG C O 1
ATOM 7137 N N . VAL C 1 29 ? -16.632 29.305 -52.843 1.00 28.17 29 VAL C N 1
ATOM 7138 C CA . VAL C 1 29 ? -17.945 28.852 -52.396 1.00 29.59 29 VAL C CA 1
ATOM 7139 C C . VAL C 1 29 ? -17.758 27.701 -51.428 1.00 28.90 29 VAL C C 1
ATOM 7140 O O . VAL C 1 29 ? -17.066 26.728 -51.745 1.00 37.38 29 VAL C O 1
ATOM 7144 N N . ARG C 1 30 ? -18.430 27.763 -50.294 1.00 26.27 30 ARG C N 1
ATOM 7145 C CA . ARG C 1 30 ? -18.400 26.626 -49.381 1.00 25.58 30 ARG C CA 1
ATOM 7146 C C . ARG C 1 30 ? -19.522 25.643 -49.681 1.00 26.79 30 ARG C C 1
ATOM 7147 O O . ARG C 1 30 ? -20.642 26.024 -50.023 1.00 26.51 30 ARG C O 1
ATOM 7155 N N . MET C 1 31 ? -19.183 24.369 -49.599 1.00 33.82 31 MET C N 1
ATOM 7156 C CA . MET C 1 31 ? -20.129 23.290 -49.796 1.00 29.29 31 MET C CA 1
ATOM 7157 C C . MET C 1 31 ? -21.380 23.530 -48.951 1.00 33.19 31 MET C C 1
ATOM 7158 O O . MET C 1 31 ? -21.258 23.746 -47.736 1.00 33.01 31 MET C O 1
ATOM 7163 N N . PRO C 1 32 ? -22.608 23.509 -49.554 1.00 29.42 32 PRO C N 1
ATOM 7164 C CA . PRO C 1 32 ? -23.828 23.701 -48.745 1.00 33.01 32 PRO C CA 1
ATOM 7165 C C . PRO C 1 32 ? -24.424 22.407 -48.233 1.00 29.44 32 PRO C C 1
ATOM 7166 O O . PRO C 1 32 ? -25.253 22.429 -47.328 1.00 31.51 32 PRO C O 1
ATOM 7170 N N . SER C 1 33 ? -24.047 21.295 -48.851 1.00 25.67 33 SER C N 1
ATOM 7171 C CA . SER C 1 33 ? -24.457 19.972 -48.429 1.00 29.53 33 SER C CA 1
ATOM 7172 C C . SER C 1 33 ? -23.770 19.597 -47.111 1.00 31.72 33 SER C C 1
ATOM 7173 O O . SER C 1 33 ? -22.832 20.254 -46.644 1.00 30.56 33 SER C O 1
ATOM 7176 N N . TYR C 1 34 ? -24.247 18.527 -46.494 1.00 35.79 34 TYR C N 1
ATOM 7177 C CA . TYR C 1 34 ? -23.704 18.127 -45.204 1.00 34.98 34 TYR C CA 1
ATOM 7178 C C . TYR C 1 34 ? -22.478 17.227 -45.314 1.00 36.53 34 TYR C C 1
ATOM 7179 O O . TYR C 1 34 ? -22.011 16.720 -44.287 1.00 33.37 34 TYR C O 1
ATOM 7188 N N . ARG C 1 35 ? -21.949 17.026 -46.522 1.00 30.27 35 ARG C N 1
ATOM 7189 C CA . ARG C 1 35 ? -20.729 16.261 -46.743 1.00 24.90 35 ARG C CA 1
ATOM 7190 C C . ARG C 1 35 ? -19.986 16.859 -47.939 1.00 30.05 35 ARG C C 1
ATOM 7191 O O . ARG C 1 35 ? -20.578 17.548 -48.772 1.00 28.00 35 ARG C O 1
ATOM 7199 N N . GLY C 1 36 ? -18.675 16.609 -48.004 1.00 28.20 36 GLY C N 1
ATOM 7200 C CA . GLY C 1 36 ? -17.989 16.687 -49.270 1.00 28.27 36 GLY C CA 1
ATOM 7201 C C . GLY C 1 36 ? -18.489 15.599 -50.200 1.00 29.53 36 GLY C C 1
ATOM 7202 O O . GLY C 1 36 ? -19.063 14.604 -49.760 1.00 28.69 36 GLY C O 1
ATOM 7203 N N . MET C 1 37 ? -18.278 15.795 -51.501 1.00 26.29 37 MET C N 1
ATOM 7204 C CA . MET C 1 37 ? -18.792 14.874 -52.509 1.00 31.65 37 MET C CA 1
ATOM 7205 C C . MET C 1 37 ? -17.798 14.695 -53.642 1.00 28.35 37 MET C C 1
ATOM 7206 O O . MET C 1 37 ? -16.906 15.526 -53.863 1.00 27.90 37 MET C O 1
ATOM 7211 N N . ALA C 1 38 ? -17.991 13.584 -54.374 1.00 30.25 38 ALA C N 1
ATOM 7212 C CA . ALA C 1 38 ? -17.265 13.354 -55.617 1.00 25.34 38 ALA C CA 1
ATOM 7213 C C . ALA C 1 38 ? -17.584 14.476 -56.592 1.00 24.42 38 ALA C C 1
ATOM 7214 O O . ALA C 1 38 ? -18.753 14.828 -56.770 1.00 23.60 38 ALA C O 1
ATOM 7216 N N . ALA C 1 39 ? -16.544 15.058 -57.204 1.00 23.64 39 ALA C N 1
ATOM 7217 C CA . ALA C 1 39 ? -16.749 16.236 -58.055 1.00 27.27 39 ALA C CA 1
ATOM 7218 C C . ALA C 1 39 ? -17.626 15.960 -59.279 1.00 26.35 39 ALA C C 1
ATOM 7219 O O . ALA C 1 39 ? -18.196 16.903 -59.837 1.00 27.22 39 ALA C O 1
ATOM 7221 N N . SER C 1 40 ? -17.761 14.703 -59.707 1.00 31.00 40 SER C N 1
ATOM 7222 C CA . SER C 1 40 ? -18.632 14.390 -60.837 1.00 27.83 40 SER C CA 1
ATOM 7223 C C . SER C 1 40 ? -20.102 14.645 -60.526 1.00 29.58 40 SER C C 1
ATOM 7224 O O . SER C 1 40 ? -20.904 14.775 -61.455 1.00 30.08 40 SER C O 1
ATOM 7227 N N . LEU C 1 41 ? -20.461 14.733 -59.247 1.00 26.71 41 LEU C N 1
ATOM 7228 C CA . LEU C 1 41 ? -21.826 15.000 -58.812 1.00 28.16 41 LEU C CA 1
ATOM 7229 C C . LEU C 1 41 ? -22.162 16.483 -58.799 1.00 28.62 41 LEU C C 1
ATOM 7230 O O . LEU C 1 41 ? -23.306 16.842 -58.496 1.00 33.22 41 LEU C O 1
ATOM 7235 N N . ILE C 1 42 ? -21.193 17.345 -59.090 1.00 27.14 42 ILE C N 1
ATOM 7236 C CA . ILE C 1 42 ? -21.474 18.748 -59.347 1.00 24.44 42 ILE C CA 1
ATOM 7237 C C . ILE C 1 42 ? -22.225 18.872 -60.671 1.00 31.08 42 ILE C C 1
ATOM 7238 O O . ILE C 1 42 ? -21.913 18.184 -61.654 1.00 30.52 42 ILE C O 1
ATOM 7243 N N . ASP C 1 43 ? -23.251 19.713 -60.701 1.00 29.33 43 ASP C N 1
ATOM 7244 C CA . ASP C 1 43 ? -24.010 19.915 -61.927 1.00 31.79 43 ASP C CA 1
ATOM 7245 C C . ASP C 1 43 ? -23.919 21.354 -62.414 1.00 34.95 43 ASP C C 1
ATOM 7246 O O . ASP C 1 43 ? -24.654 21.733 -63.328 1.00 35.41 43 ASP C O 1
ATOM 7251 N N . GLY C 1 44 ? -23.065 22.171 -61.817 1.00 26.94 44 GLY C N 1
ATOM 7252 C CA . GLY C 1 44 ? -22.751 23.480 -62.351 1.00 32.41 44 GLY C CA 1
ATOM 7253 C C . GLY C 1 44 ? -23.100 24.588 -61.378 1.00 34.69 44 GLY C C 1
ATOM 7254 O O . GLY C 1 44 ? -23.605 24.358 -60.281 1.00 32.41 44 GLY C O 1
ATOM 7255 N N . ILE C 1 45 ? -22.822 25.813 -61.820 1.00 26.80 45 ILE C N 1
ATOM 7256 C CA . ILE C 1 45 ? -23.078 27.014 -61.042 1.00 29.51 45 ILE C CA 1
ATOM 7257 C C . ILE C 1 45 ? -23.246 28.142 -62.052 1.00 29.02 45 ILE C C 1
ATOM 7258 O O . ILE C 1 45 ? -22.310 28.478 -62.781 1.00 31.22 45 ILE C O 1
ATOM 7263 N N . GLY C 1 46 ? -24.448 28.707 -62.129 1.00 30.90 46 GLY C N 1
ATOM 7264 C CA . GLY C 1 46 ? -24.645 29.947 -62.846 1.00 32.36 46 GLY C CA 1
ATOM 7265 C C . GLY C 1 46 ? -24.214 31.122 -61.992 1.00 34.56 46 GLY C C 1
ATOM 7266 O O . GLY C 1 46 ? -24.296 31.086 -60.769 1.00 32.84 46 GLY C O 1
ATOM 7267 N N . VAL C 1 47 ? -23.724 32.169 -62.649 1.00 33.59 47 VAL C N 1
ATOM 7268 C CA . VAL C 1 47 ? -23.111 33.304 -61.967 1.00 35.55 47 VAL C CA 1
ATOM 7269 C C . VAL C 1 47 ? -23.633 34.595 -62.585 1.00 36.97 47 VAL C C 1
ATOM 7270 O O . VAL C 1 47 ? -23.756 34.704 -63.811 1.00 37.62 47 VAL C O 1
ATOM 7274 N N . ARG C 1 48 ? -23.921 35.580 -61.735 1.00 33.55 48 ARG C N 1
ATOM 7275 C CA . ARG C 1 48 ? -24.482 36.835 -62.206 1.00 34.74 48 ARG C CA 1
ATOM 7276 C C . ARG C 1 48 ? -24.029 37.998 -61.335 1.00 38.52 48 ARG C C 1
ATOM 7277 O O . ARG C 1 48 ? -24.108 37.935 -60.103 1.00 36.11 48 ARG C O 1
ATOM 7285 N N . ILE C 1 49 ? -23.521 39.037 -61.987 1.00 37.92 49 ILE C N 1
ATOM 7286 C CA . ILE C 1 49 ? -23.452 40.380 -61.425 1.00 37.02 49 ILE C CA 1
ATOM 7287 C C . ILE C 1 49 ? -24.236 41.245 -62.406 1.00 43.23 49 ILE C C 1
ATOM 7288 O O . ILE C 1 49 ? -23.824 41.370 -63.572 1.00 40.47 49 ILE C O 1
ATOM 7293 N N . PRO C 1 50 ? -25.386 41.795 -62.002 1.00 43.03 50 PRO C N 1
ATOM 7294 C CA . PRO C 1 50 ? -26.200 42.614 -62.914 1.00 47.11 50 PRO C CA 1
ATOM 7295 C C . PRO C 1 50 ? -25.394 43.683 -63.637 1.00 42.57 50 PRO C C 1
ATOM 7296 O O . PRO C 1 50 ? -24.665 44.468 -63.022 1.00 38.48 50 PRO C O 1
ATOM 7300 N N . GLY C 1 51 ? -25.543 43.719 -64.960 1.00 40.34 51 GLY C N 1
ATOM 7301 C CA . GLY C 1 51 ? -24.862 44.702 -65.765 1.00 35.80 51 GLY C CA 1
ATOM 7302 C C . GLY C 1 51 ? -23.430 44.369 -66.107 1.00 41.67 51 GLY C C 1
ATOM 7303 O O . GLY C 1 51 ? -22.841 45.052 -66.953 1.00 35.69 51 GLY C O 1
ATOM 7304 N N . LEU C 1 52 ? -22.847 43.338 -65.495 1.00 39.33 52 LEU C N 1
ATOM 7305 C CA . LEU C 1 52 ? -21.469 42.961 -65.780 1.00 36.53 52 LEU C CA 1
ATOM 7306 C C . LEU C 1 52 ? -21.320 41.512 -66.222 1.00 33.66 52 LEU C C 1
ATOM 7307 O O . LEU C 1 52 ? -20.522 41.229 -67.111 1.00 36.41 52 LEU C O 1
ATOM 7312 N N . VAL C 1 53 ? -22.064 40.581 -65.626 1.00 38.71 53 VAL C N 1
ATOM 7313 C CA . VAL C 1 53 ? -21.818 39.151 -65.805 1.00 37.86 53 VAL C CA 1
ATOM 7314 C C . VAL C 1 53 ? -23.142 38.408 -65.767 1.00 36.34 53 VAL C C 1
ATOM 7315 O O . VAL C 1 53 ? -23.956 38.627 -64.867 1.00 36.87 53 VAL C O 1
ATOM 7319 N N . ASP C 1 54 ? -23.354 37.512 -66.733 1.00 34.03 54 ASP C N 1
ATOM 7320 C CA . ASP C 1 54 ? -24.452 36.547 -66.635 1.00 42.05 54 ASP C CA 1
ATOM 7321 C C . ASP C 1 54 ? -24.080 35.347 -67.494 1.00 45.23 54 ASP C C 1
ATOM 7322 O O . ASP C 1 54 ? -24.134 35.433 -68.728 1.00 44.17 54 ASP C O 1
ATOM 7327 N N . VAL C 1 55 ? -23.695 34.239 -66.842 1.00 41.48 55 VAL C N 1
ATOM 7328 C CA . VAL C 1 55 ? -23.320 33.002 -67.521 1.00 38.72 55 VAL C CA 1
ATOM 7329 C C . VAL C 1 55 ? -24.046 31.852 -66.850 1.00 31.41 55 VAL C C 1
ATOM 7330 O O . VAL C 1 55 ? -24.325 31.890 -65.650 1.00 35.87 55 VAL C O 1
ATOM 7334 N N . GLY C 1 56 ? -24.350 30.821 -67.635 1.00 29.93 56 GLY C N 1
ATOM 7335 C CA . GLY C 1 56 ? -25.095 29.682 -67.143 1.00 36.21 56 GLY C CA 1
ATOM 7336 C C . GLY C 1 56 ? -24.214 28.660 -66.444 1.00 33.91 56 GLY C C 1
ATOM 7337 O O . GLY C 1 56 ? -22.980 28.773 -66.386 1.00 32.95 56 GLY C O 1
ATOM 7338 N N . PRO C 1 57 ? -24.858 27.625 -65.896 1.00 39.46 57 PRO C N 1
ATOM 7339 C CA . PRO C 1 57 ? -24.138 26.710 -64.990 1.00 31.30 57 PRO C CA 1
ATOM 7340 C C . PRO C 1 57 ? -22.933 26.014 -65.609 1.00 34.56 57 PRO C C 1
ATOM 7341 O O . PRO C 1 57 ? -22.038 25.594 -64.868 1.00 35.62 57 PRO C O 1
ATOM 7345 N N . ASP C 1 58 ? -22.853 25.880 -66.930 1.00 37.46 58 ASP C N 1
ATOM 7346 C CA . ASP C 1 58 ? -21.766 25.104 -67.504 1.00 33.00 58 ASP C CA 1
ATOM 7347 C C . ASP C 1 58 ? -20.538 25.943 -67.832 1.00 33.47 58 ASP C C 1
ATOM 7348 O O . ASP C 1 58 ? -19.534 25.390 -68.291 1.00 33.34 58 ASP C O 1
ATOM 7353 N N . VAL C 1 59 ? -20.560 27.245 -67.569 1.00 32.17 59 VAL C N 1
ATOM 7354 C CA . VAL C 1 59 ? -19.489 28.102 -68.068 1.00 31.04 59 VAL C CA 1
ATOM 7355 C C . VAL C 1 59 ? -18.330 28.233 -67.079 1.00 28.10 59 VAL C C 1
ATOM 7356 O O . VAL C 1 59 ? -17.174 28.124 -67.506 1.00 29.09 59 VAL C O 1
ATOM 7360 N N . PRO C 1 60 ? -18.538 28.468 -65.779 1.00 31.18 60 PRO C N 1
ATOM 7361 C CA . PRO C 1 60 ? -17.373 28.684 -64.904 1.00 26.55 60 PRO C CA 1
ATOM 7362 C C . PRO C 1 60 ? -16.493 27.447 -64.793 1.00 23.40 60 PRO C C 1
ATOM 7363 O O . PRO C 1 60 ? -16.956 26.313 -64.939 1.00 24.99 60 PRO C O 1
ATOM 7367 N N . LEU C 1 61 ? -15.201 27.684 -64.544 1.00 26.21 61 LEU C N 1
ATOM 7368 C CA . LEU C 1 61 ? -14.227 26.640 -64.234 1.00 26.21 61 LEU C CA 1
ATOM 7369 C C . LEU C 1 61 ? -14.139 26.403 -62.720 1.00 29.07 61 LEU C C 1
ATOM 7370 O O . LEU C 1 61 ? -14.494 27.260 -61.900 1.00 25.38 61 LEU C O 1
ATOM 7375 N N . TRP C 1 62 ? -13.639 25.224 -62.350 1.00 28.26 62 TRP C N 1
ATOM 7376 C CA . TRP C 1 62 ? -13.650 24.794 -60.954 1.00 27.64 62 TRP C CA 1
ATOM 7377 C C . TRP C 1 62 ? -12.264 24.339 -60.552 1.00 21.63 62 TRP C C 1
ATOM 7378 O O . TRP C 1 62 ? -11.744 23.380 -61.119 1.00 22.69 62 TRP C O 1
ATOM 7389 N N . THR C 1 63 ? -11.667 24.997 -59.565 1.00 25.49 63 THR C N 1
ATOM 7390 C CA . THR C 1 63 ? -10.437 24.494 -58.970 1.00 21.35 63 THR C CA 1
ATOM 7391 C C . THR C 1 63 ? -10.802 23.693 -57.717 1.00 23.58 63 THR C C 1
ATOM 7392 O O . THR C 1 63 ? -11.402 24.226 -56.781 1.00 23.41 63 THR C O 1
ATOM 7396 N N . LEU C 1 64 ? -10.506 22.395 -57.747 1.00 25.11 64 LEU C N 1
ATOM 7397 C CA . LEU C 1 64 ? -10.776 21.470 -56.655 1.00 24.45 64 LEU C CA 1
ATOM 7398 C C . LEU C 1 64 ? -9.550 20.599 -56.468 1.00 28.72 64 LEU C C 1
ATOM 7399 O O . LEU C 1 64 ? -9.062 20.001 -57.435 1.00 26.92 64 LEU C O 1
ATOM 7404 N N . GLN C 1 65 ? -9.057 20.528 -55.231 1.00 29.85 65 GLN C N 1
ATOM 7405 C CA . GLN C 1 65 ? -7.867 19.745 -54.908 1.00 24.14 65 GLN C CA 1
ATOM 7406 C C . GLN C 1 65 ? -6.716 20.057 -55.871 1.00 30.82 65 GLN C C 1
ATOM 7407 O O . GLN C 1 65 ? -6.132 19.163 -56.490 1.00 30.60 65 GLN C O 1
ATOM 7413 N N . GLY C 1 66 ? -6.416 21.353 -56.028 1.00 30.75 66 GLY C N 1
ATOM 7414 C CA . GLY C 1 66 ? -5.230 21.803 -56.745 1.00 31.05 66 GLY C CA 1
ATOM 7415 C C . GLY C 1 66 ? -5.291 21.822 -58.270 1.00 33.99 66 GLY C C 1
ATOM 7416 O O . GLY C 1 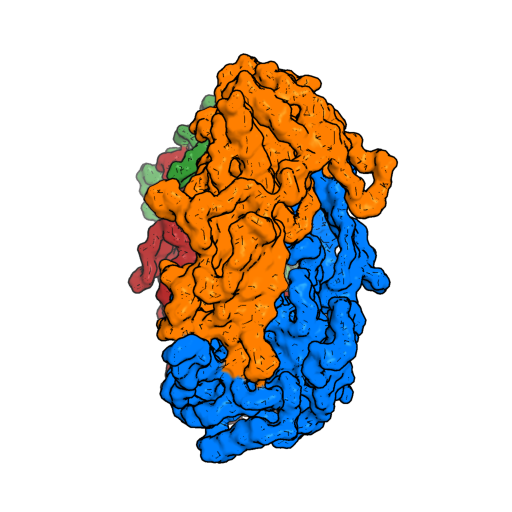66 ? -4.302 22.233 -58.898 1.00 33.47 66 GLY C O 1
ATOM 7417 N N . GLN C 1 67 ? -6.393 21.394 -58.898 1.00 22.21 67 GLN C N 1
ATOM 7418 C CA . GLN C 1 67 ? -6.489 21.413 -60.355 1.00 27.61 67 GLN C CA 1
ATOM 7419 C C . GLN C 1 67 ? -7.775 22.097 -60.772 1.00 24.91 67 GLN C C 1
ATOM 7420 O O . GLN C 1 67 ? -8.728 22.165 -60.000 1.00 24.44 67 GLN C O 1
ATOM 7426 N N . GLN C 1 68 ? -7.801 22.583 -62.013 1.00 22.03 68 GLN C N 1
ATOM 7427 C CA . GLN C 1 68 ? -8.930 23.333 -62.547 1.00 20.59 68 GLN C CA 1
ATOM 7428 C C . GLN C 1 68 ? -9.604 22.552 -63.656 1.00 23.24 68 GLN C C 1
ATOM 7429 O O . GLN C 1 68 ? -8.932 21.979 -64.511 1.00 22.48 68 GLN C O 1
ATOM 7435 N N . TYR C 1 69 ? -10.936 22.555 -63.644 1.00 23.85 69 TYR C N 1
ATOM 7436 C CA . TYR C 1 69 ? -11.732 21.726 -64.525 1.00 22.75 69 TYR C CA 1
ATOM 7437 C C . TYR C 1 69 ? -12.882 22.530 -65.102 1.00 28.00 69 TYR C C 1
ATOM 7438 O O . TYR C 1 69 ? -13.400 23.459 -64.461 1.00 22.62 69 TYR C O 1
ATOM 7447 N N . THR C 1 70 ? -13.267 22.158 -66.329 1.00 23.30 70 THR C N 1
ATOM 7448 C CA . THR C 1 70 ? -14.574 22.491 -66.872 1.00 26.46 70 THR C CA 1
ATOM 7449 C C . THR C 1 70 ? -15.641 21.577 -66.283 1.00 25.86 70 THR C C 1
ATOM 7450 O O . THR C 1 70 ? -15.353 20.493 -65.766 1.00 23.16 70 THR C O 1
ATOM 7454 N N . LEU C 1 71 ? -16.894 22.017 -66.387 1.00 25.03 71 LEU C N 1
ATOM 7455 C CA . LEU C 1 71 ? -17.979 21.194 -65.878 1.00 26.86 71 LEU C CA 1
ATOM 7456 C C . LEU C 1 71 ? -18.009 19.842 -66.576 1.00 29.96 71 LEU C C 1
ATOM 7457 O O . LEU C 1 71 ? -18.223 18.806 -65.935 1.00 25.98 71 LEU C O 1
ATOM 7462 N N . ALA C 1 72 ? -17.798 19.832 -67.892 1.00 30.34 72 ALA C N 1
ATOM 7463 C CA . ALA C 1 72 ? -17.817 18.569 -68.613 1.00 29.28 72 ALA C CA 1
ATOM 7464 C C . ALA C 1 72 ? -16.716 17.657 -68.107 1.00 28.54 72 ALA C C 1
ATOM 7465 O O . ALA C 1 72 ? -16.897 16.437 -68.013 1.00 38.16 72 ALA C O 1
ATOM 7467 N N . GLU C 1 73 ? -15.570 18.233 -67.756 1.00 27.25 73 GLU C N 1
ATOM 7468 C CA . GLU C 1 73 ? -14.497 17.421 -67.203 1.00 29.66 73 GLU C CA 1
ATOM 7469 C C . GLU C 1 73 ? -14.915 16.797 -65.877 1.00 32.88 73 GLU C C 1
ATOM 7470 O O . GLU C 1 73 ? -14.808 15.578 -65.699 1.00 28.89 73 GLU C O 1
ATOM 7476 N N . LEU C 1 74 ? -15.418 17.621 -64.944 1.00 26.74 74 LEU C N 1
ATOM 7477 C CA . LEU C 1 74 ? -15.909 17.108 -63.665 1.00 24.14 74 LEU C CA 1
ATOM 7478 C C . LEU C 1 74 ? -16.841 15.922 -63.861 1.00 30.35 74 LEU C C 1
ATOM 7479 O O . LEU C 1 74 ? -16.709 14.903 -63.177 1.00 27.25 74 LEU C O 1
ATOM 7484 N N . TRP C 1 75 ? -17.744 16.016 -64.842 1.00 28.87 75 TRP C N 1
ATOM 7485 C CA . TRP C 1 75 ? -18.701 14.950 -65.109 1.00 29.32 75 TRP C CA 1
ATOM 7486 C C . TRP C 1 75 ? -18.036 13.628 -65.495 1.00 30.73 75 TRP C C 1
ATOM 7487 O O . TRP C 1 75 ? -18.559 12.562 -65.158 1.00 32.74 75 TRP C O 1
ATOM 7498 N N . ASP C 1 76 ? -16.912 13.657 -66.214 1.00 33.51 76 ASP C N 1
ATOM 7499 C CA . ASP C 1 76 ? -16.239 12.411 -66.575 1.00 41.02 76 ASP C CA 1
ATOM 7500 C C . ASP C 1 76 ? -15.124 12.030 -65.611 1.00 36.24 76 ASP C C 1
ATOM 7501 O O . ASP C 1 76 ? -14.615 10.906 -65.699 1.00 38.69 76 ASP C O 1
ATOM 7506 N N . GLY C 1 77 ? -14.726 12.931 -64.710 1.00 32.77 77 GLY C N 1
ATOM 7507 C CA . GLY C 1 77 ? -13.634 12.637 -63.810 1.00 33.47 77 GLY C CA 1
ATOM 7508 C C . GLY C 1 77 ? -13.985 11.553 -62.804 1.00 30.84 77 GLY C C 1
ATOM 7509 O O . GLY C 1 77 ? -15.147 11.295 -62.504 1.00 33.13 77 GLY C O 1
ATOM 7510 N N . ASP C 1 78 ? -12.945 10.907 -62.278 1.00 29.78 78 ASP C N 1
ATOM 7511 C CA . ASP C 1 78 ? -13.060 9.915 -61.212 1.00 33.35 78 ASP C CA 1
ATOM 7512 C C . ASP C 1 78 ? -12.087 10.306 -60.113 1.00 34.29 78 ASP C C 1
ATOM 7513 O O . ASP C 1 78 ? -10.946 10.682 -60.402 1.00 32.24 78 ASP C O 1
ATOM 7518 N N . GLY C 1 79 ? -12.532 10.225 -58.857 1.00 32.79 79 GLY C N 1
ATOM 7519 C CA . GLY C 1 79 ? -11.642 10.410 -57.729 1.00 31.22 79 GLY C CA 1
ATOM 7520 C C . GLY C 1 79 ? -11.416 11.842 -57.299 1.00 26.48 79 GLY C C 1
ATOM 7521 O O . GLY C 1 79 ? -10.818 12.070 -56.243 1.00 29.32 79 GLY C O 1
ATOM 7522 N N . VAL C 1 80 ? -11.858 12.803 -58.072 1.00 28.66 80 VAL C N 1
ATOM 7523 C CA . VAL C 1 80 ? -11.777 14.200 -57.672 1.00 29.31 80 VAL C CA 1
ATOM 7524 C C . VAL C 1 80 ? -12.972 14.531 -56.792 1.00 25.27 80 VAL C C 1
ATOM 7525 O O . VAL C 1 80 ? -14.102 14.096 -57.056 1.00 28.62 80 VAL C O 1
ATOM 7529 N N . ARG C 1 81 ? -12.732 15.332 -55.761 1.00 22.96 81 ARG C N 1
ATOM 7530 C CA . ARG C 1 81 ? -13.739 15.634 -54.763 1.00 29.96 81 ARG C CA 1
ATOM 7531 C C . ARG C 1 81 ? -13.860 17.129 -54.529 1.00 24.56 81 ARG C C 1
ATOM 7532 O O . ARG C 1 81 ? -12.901 17.890 -54.685 1.00 26.98 81 ARG C O 1
ATOM 7540 N N . TRP C 1 82 ? -15.045 17.535 -54.108 1.00 22.81 82 TRP C N 1
ATOM 7541 C CA . TRP C 1 82 ? -15.175 18.809 -53.412 1.00 27.93 82 TRP C CA 1
ATOM 7542 C C . TRP C 1 82 ? -15.168 18.498 -51.921 1.00 30.50 82 TRP C C 1
ATOM 7543 O O . TRP C 1 82 ? -16.173 17.986 -51.400 1.00 29.86 82 TRP C O 1
ATOM 7554 N N . PRO C 1 83 ? -14.060 18.705 -51.214 1.00 24.75 83 PRO C N 1
ATOM 7555 C CA . PRO C 1 83 ? -14.018 18.351 -49.793 1.00 29.65 83 PRO C CA 1
ATOM 7556 C C . PRO C 1 83 ? -14.716 19.419 -48.971 1.00 29.75 83 PRO C C 1
ATOM 7557 O O . PRO C 1 83 ? -14.650 20.609 -49.293 1.00 27.97 83 PRO C O 1
ATOM 7561 N N . LEU C 1 84 ? -15.379 18.970 -47.895 1.00 26.41 84 LEU C N 1
ATOM 7562 C CA . LEU C 1 84 ? -16.130 19.864 -47.020 1.00 28.41 84 LEU C CA 1
ATOM 7563 C C . LEU C 1 84 ? -15.267 20.965 -46.432 1.00 31.21 84 LEU C C 1
ATOM 7564 O O . LEU C 1 84 ? -15.762 22.079 -46.204 1.00 31.21 84 LEU C O 1
ATOM 7569 N N . GLU C 1 85 ? -13.999 20.667 -46.144 1.00 24.61 85 GLU C N 1
ATOM 7570 C CA . GLU C 1 85 ? -13.100 21.639 -45.559 1.00 26.85 85 GLU C CA 1
ATOM 7571 C C . GLU C 1 85 ? -12.559 22.630 -46.584 1.00 28.13 85 GLU C C 1
ATOM 7572 O O . GLU C 1 85 ? -11.888 23.587 -46.185 1.00 26.25 85 GLU C O 1
ATOM 7578 N N . ASP C 1 86 ? -12.813 22.425 -47.878 1.00 24.04 86 ASP C N 1
ATOM 7579 C CA . ASP C 1 86 ? -12.284 23.307 -48.917 1.00 25.02 86 ASP C CA 1
ATOM 7580 C C . ASP C 1 86 ? -13.408 24.152 -49.504 1.00 23.76 86 ASP C C 1
ATOM 7581 O O . ASP C 1 86 ? -14.487 23.646 -49.795 1.00 28.89 86 ASP C O 1
ATOM 7586 N N . ALA C 1 87 ? -13.150 25.432 -49.731 1.00 31.52 87 ALA C N 1
ATOM 7587 C CA . ALA C 1 87 ? -14.055 26.193 -50.580 1.00 27.83 87 ALA C CA 1
ATOM 7588 C C . ALA C 1 87 ? -13.774 25.845 -52.035 1.00 23.69 87 ALA C C 1
ATOM 7589 O O . ALA C 1 87 ? -12.612 25.785 -52.452 1.00 27.81 87 ALA C O 1
ATOM 7591 N N . ALA C 1 88 ? -14.825 25.605 -52.811 1.00 23.42 88 ALA C N 1
ATOM 7592 C CA . ALA C 1 88 ? -14.626 25.538 -54.259 1.00 27.25 88 ALA C CA 1
ATOM 7593 C C . ALA C 1 88 ? -14.109 26.881 -54.765 1.00 25.67 88 ALA C C 1
ATOM 7594 O O . ALA C 1 88 ? -14.549 27.935 -54.309 1.00 32.09 88 ALA C O 1
ATOM 7596 N N . ILE C 1 89 ? -13.147 26.859 -55.684 1.00 27.20 89 ILE C N 1
ATOM 7597 C CA . ILE C 1 89 ? -12.647 28.097 -56.287 1.00 19.74 89 ILE C CA 1
ATOM 7598 C C . ILE C 1 89 ? -13.270 28.197 -57.683 1.00 22.72 89 ILE C C 1
ATOM 7599 O O . ILE C 1 89 ? -12.977 27.386 -58.570 1.00 22.48 89 ILE C O 1
ATOM 7604 N N . ILE C 1 90 ? -14.193 29.138 -57.856 1.00 23.70 90 ILE C N 1
ATOM 7605 C CA . ILE C 1 90 ? -14.963 29.282 -59.087 1.00 27.72 90 ILE C CA 1
ATOM 7606 C C . ILE C 1 90 ? -14.314 30.365 -59.929 1.00 28.51 90 ILE C C 1
ATOM 7607 O O . ILE C 1 90 ? -14.065 31.474 -59.436 1.00 29.84 90 ILE C O 1
ATOM 7612 N N . PHE C 1 91 ? -14.036 30.051 -61.194 1.00 26.97 91 PHE C N 1
ATOM 7613 C CA . PHE C 1 91 ? -13.451 31.010 -62.125 1.00 23.90 91 PHE C CA 1
ATOM 7614 C C . PHE C 1 91 ? -14.436 31.310 -63.246 1.00 24.46 91 PHE C C 1
ATOM 7615 O O . PHE C 1 91 ? -14.931 30.390 -63.902 1.00 29.31 91 PHE C O 1
ATOM 7623 N N . VAL C 1 92 ? -14.712 32.589 -63.471 1.00 26.97 92 VAL C N 1
ATOM 7624 C CA . VAL C 1 92 ? -15.604 33.039 -64.535 1.00 26.15 92 VAL C CA 1
ATOM 7625 C C . VAL C 1 92 ? -14.760 33.742 -65.599 1.00 25.30 92 VAL C C 1
ATOM 7626 O O . VAL C 1 92 ? -14.164 34.789 -65.316 1.00 27.78 92 VAL C O 1
ATOM 7630 N N . PRO C 1 93 ? -14.648 33.204 -66.812 1.00 22.82 93 PRO C N 1
ATOM 7631 C CA . PRO C 1 93 ? -13.926 33.924 -67.876 1.00 26.69 93 PRO C CA 1
ATOM 7632 C C . PRO C 1 93 ? -14.653 35.213 -68.236 1.00 30.15 93 PRO C C 1
ATOM 7633 O O . PRO C 1 93 ? -15.857 35.213 -68.504 1.00 32.22 93 PRO C O 1
ATOM 7637 N N . LEU C 1 94 ? -13.905 36.311 -68.235 1.00 31.96 94 LEU C N 1
ATOM 7638 C CA . LEU C 1 94 ? -14.370 37.671 -68.487 1.00 32.20 94 LEU C CA 1
ATOM 7639 C C . LEU C 1 94 ? -13.153 38.555 -68.693 1.00 32.63 94 LEU C C 1
ATOM 7640 O O . LEU C 1 94 ? -12.610 39.106 -67.724 1.00 36.19 94 LEU C O 1
ATOM 7645 N N . PRO C 1 95 ? -12.692 38.710 -69.930 1.00 35.05 95 PRO C N 1
ATOM 7646 C CA . PRO C 1 95 ? -11.451 39.466 -70.166 1.00 35.41 95 PRO C CA 1
ATOM 7647 C C . PRO C 1 95 ? -11.534 40.889 -69.617 1.00 30.88 95 PRO C C 1
ATOM 7648 O O . PRO C 1 95 ? -12.576 41.543 -69.659 1.00 34.29 95 PRO C O 1
ATOM 7652 N N . GLY C 1 96 ? -10.430 41.345 -69.042 1.00 32.34 96 GLY C N 1
ATOM 7653 C CA . GLY C 1 96 ? -10.380 42.617 -68.373 1.00 31.62 96 GLY C CA 1
ATOM 7654 C C . GLY C 1 96 ? -10.899 42.583 -66.951 1.00 34.06 96 GLY C C 1
ATOM 7655 O O . GLY C 1 96 ? -10.544 43.452 -66.152 1.00 37.03 96 GLY C O 1
ATOM 7656 N N . GLY C 1 97 ? -11.732 41.599 -66.625 1.00 36.79 97 GLY C N 1
ATOM 7657 C CA . GLY C 1 97 ? -12.158 41.376 -65.262 1.00 37.80 97 GLY C CA 1
ATOM 7658 C C . GLY C 1 97 ? -13.297 42.278 -64.831 1.00 38.08 97 GLY C C 1
ATOM 7659 O O . GLY C 1 97 ? -14.070 42.827 -65.636 1.00 32.99 97 GLY C O 1
ATOM 7660 N N . LEU C 1 98 ? -13.402 42.411 -63.527 1.00 32.39 98 LEU C N 1
ATOM 7661 C CA . LEU C 1 98 ? -14.332 43.230 -62.784 1.00 27.49 98 LEU C CA 1
ATOM 7662 C C . LEU C 1 98 ? -13.661 44.522 -62.362 1.00 27.79 98 LEU C C 1
ATOM 7663 O O . LEU C 1 98 ? -12.448 44.550 -62.140 1.00 31.08 98 LEU C O 1
ATOM 7668 N N . PRO C 1 99 ? -14.427 45.605 -62.252 1.00 33.28 99 PRO C N 1
ATOM 7669 C CA . PRO C 1 99 ? -13.887 46.842 -61.682 1.00 30.08 99 PRO C CA 1
ATOM 7670 C C . PRO C 1 99 ? -13.917 46.792 -60.165 1.00 31.38 99 PRO C C 1
ATOM 7671 O O . PRO C 1 99 ? -14.730 46.091 -59.558 1.00 30.09 99 PRO C O 1
ATOM 7675 N N . ASP C 1 100 ? -13.017 47.558 -59.557 1.00 31.79 100 ASP C N 1
ATOM 7676 C CA . ASP C 1 100 ? -12.958 47.633 -58.107 1.00 27.33 100 ASP C CA 1
ATOM 7677 C C . ASP C 1 100 ? -14.334 47.940 -57.546 1.00 34.22 100 ASP C C 1
ATOM 7678 O O . ASP C 1 100 ? -15.143 48.621 -58.181 1.00 31.06 100 ASP C O 1
ATOM 7683 N N . GLY C 1 101 ? -14.615 47.402 -56.362 1.00 32.61 101 GLY C N 1
ATOM 7684 C CA . GLY C 1 101 ? -15.784 47.824 -55.633 1.00 29.90 101 GLY C CA 1
ATOM 7685 C C . GLY C 1 101 ? -16.537 46.639 -55.099 1.00 31.56 101 GLY C C 1
ATOM 7686 O O . GLY C 1 101 ? -16.007 45.527 -55.045 1.00 28.52 101 GLY C O 1
ATOM 7687 N N . VAL C 1 102 ? -17.787 46.901 -54.716 1.00 30.52 102 VAL C N 1
ATOM 7688 C CA . VAL C 1 102 ? -18.687 45.926 -54.106 1.00 30.01 102 VAL C CA 1
ATOM 7689 C C . VAL C 1 102 ? -19.673 45.495 -55.172 1.00 33.51 102 VAL C C 1
ATOM 7690 O O . VAL C 1 102 ? -20.323 46.340 -55.794 1.00 34.03 102 VAL C O 1
ATOM 7694 N N . HIS C 1 103 ? -19.781 44.193 -55.398 1.00 32.31 103 HIS C N 1
ATOM 7695 C CA . HIS C 1 103 ? -20.574 43.657 -56.494 1.00 34.27 103 HIS C CA 1
ATOM 7696 C C . HIS C 1 103 ? -21.631 42.723 -55.936 1.00 33.40 103 HIS C C 1
ATOM 7697 O O . HIS C 1 103 ? -21.338 41.895 -55.065 1.00 29.88 103 HIS C O 1
ATOM 7704 N N . GLU C 1 104 ? -22.848 42.846 -56.449 1.00 27.84 104 GLU C N 1
ATOM 7705 C CA . GLU C 1 104 ? -23.942 41.969 -56.035 1.00 34.75 104 GLU C CA 1
ATOM 7706 C C . GLU C 1 104 ? -23.841 40.657 -56.806 1.00 37.05 104 GLU C C 1
ATOM 7707 O O . GLU C 1 104 ? -24.350 40.516 -57.922 1.00 34.72 104 GLU C O 1
ATOM 7713 N N . LEU C 1 105 ? -23.184 39.674 -56.190 1.00 37.80 105 LEU C N 1
ATOM 7714 C CA . LEU C 1 105 ? -22.942 38.386 -56.823 1.00 34.36 105 LEU C CA 1
ATOM 7715 C C . LEU C 1 105 ? -24.107 37.446 -56.551 1.00 37.59 105 LEU C C 1
ATOM 7716 O O . LEU C 1 105 ? -24.490 37.231 -55.397 1.00 33.96 105 LEU C O 1
ATOM 7721 N N . SER C 1 106 ? -24.662 36.881 -57.616 1.00 32.96 106 SER C N 1
ATOM 7722 C CA . SER C 1 106 ? -25.731 35.907 -57.511 1.00 29.77 106 SER C CA 1
ATOM 7723 C C . SER C 1 106 ? -25.277 34.606 -58.157 1.00 33.14 106 SER C C 1
ATOM 7724 O O . SER C 1 106 ? -24.746 34.616 -59.270 1.00 29.50 106 SER C O 1
ATOM 7727 N N . ILE C 1 107 ? -25.465 33.492 -57.445 1.00 29.61 107 ILE C N 1
ATOM 7728 C CA . ILE C 1 107 ? -25.082 32.177 -57.935 1.00 32.72 107 ILE C CA 1
ATOM 7729 C C . ILE C 1 107 ? -26.301 31.268 -57.921 1.00 35.35 107 ILE C C 1
ATOM 7730 O O . ILE C 1 107 ? -27.215 31.431 -57.105 1.00 35.35 107 ILE C O 1
ATOM 7735 N N . GLU C 1 108 ? -26.300 30.290 -58.827 1.00 32.21 108 GLU C N 1
ATOM 7736 C CA . GLU C 1 108 ? -27.242 29.169 -58.790 1.00 35.98 108 GLU C CA 1
ATOM 7737 C C . GLU C 1 108 ? -26.395 27.903 -58.829 1.00 38.19 108 GLU C C 1
ATOM 7738 O O . GLU C 1 108 ? -25.921 27.507 -59.900 1.00 34.90 108 GLU C O 1
ATOM 7744 N N . LEU C 1 109 ? -26.172 27.297 -57.659 1.00 36.36 109 LEU C N 1
ATOM 7745 C CA . LEU C 1 109 ? -25.327 26.113 -57.528 1.00 36.31 109 LEU C CA 1
ATOM 7746 C C . LEU C 1 109 ? -26.165 24.851 -57.619 1.00 35.90 109 LEU C C 1
ATOM 7747 O O . LEU C 1 109 ? -27.253 24.779 -57.050 1.00 38.10 109 LEU C O 1
ATOM 7752 N N . ARG C 1 110 ? -25.647 23.847 -58.326 1.00 34.99 110 ARG C N 1
ATOM 7753 C CA . ARG C 1 110 ? -26.374 22.602 -58.524 1.00 32.73 110 ARG C CA 1
ATOM 7754 C C . ARG C 1 110 ? -25.499 21.422 -58.121 1.00 35.10 110 ARG C C 1
ATOM 7755 O O . ARG C 1 110 ? -24.322 21.374 -58.488 1.00 35.65 110 ARG C O 1
ATOM 7763 N N . LEU C 1 111 ? -26.086 20.478 -57.369 1.00 32.93 111 LEU C N 1
ATOM 7764 C CA . LEU C 1 111 ? -25.451 19.253 -56.898 1.00 26.78 111 LEU C CA 1
ATOM 7765 C C . LEU C 1 111 ? -26.430 18.088 -57.045 1.00 34.22 111 LEU C C 1
ATOM 7766 O O . LEU C 1 111 ? -27.640 18.252 -56.882 1.00 33.97 111 LEU C O 1
ATOM 7771 N N . ARG C 1 112 ? -25.909 16.903 -57.346 1.00 35.60 112 ARG C N 1
ATOM 7772 C CA . ARG C 1 112 ? -26.750 15.725 -57.520 1.00 31.64 112 ARG C CA 1
ATOM 7773 C C . ARG C 1 112 ? -26.663 14.845 -56.273 1.00 37.20 112 ARG C C 1
ATOM 7774 O O . ARG C 1 112 ? -25.584 14.336 -55.939 1.00 33.41 112 ARG C O 1
ATOM 7782 N N . MET C 1 113 ? -27.797 14.669 -55.584 1.00 36.50 113 MET C N 1
ATOM 7783 C CA . MET C 1 113 ? -27.900 13.702 -54.492 1.00 40.02 113 MET C CA 1
ATOM 7784 C C . MET C 1 113 ? -28.604 12.460 -55.025 1.00 35.95 113 MET C C 1
ATOM 7785 O O . MET C 1 113 ? -29.822 12.467 -55.228 1.00 40.03 113 MET C O 1
ATOM 7790 N N . SER C 1 114 ? -27.836 11.391 -55.239 1.00 40.29 114 SER C N 1
ATOM 7791 C CA . SER C 1 114 ? -28.400 10.146 -55.745 1.00 41.40 114 SER C CA 1
ATOM 7792 C C . SER C 1 114 ? -29.472 9.578 -54.823 1.00 44.14 114 SER C C 1
ATOM 7793 O O . SER C 1 114 ? -30.322 8.816 -55.284 1.00 41.29 114 SER C O 1
ATOM 7796 N N . TYR C 1 115 ? -29.459 9.936 -53.538 1.00 44.69 115 TYR C N 1
ATOM 7797 C CA . TYR C 1 115 ? -30.434 9.431 -52.586 1.00 45.56 115 TYR C CA 1
ATOM 7798 C C . TYR C 1 115 ? -31.705 10.273 -52.543 1.00 48.20 115 TYR C C 1
ATOM 7799 O O . TYR C 1 115 ? -32.574 10.018 -51.698 1.00 44.92 115 TYR C O 1
ATOM 7808 N N . ILE C 1 116 ? -31.829 11.269 -53.419 1.00 45.32 116 ILE C N 1
ATOM 7809 C CA . ILE C 1 116 ? -33.059 12.052 -53.530 1.00 49.97 116 ILE C CA 1
ATOM 7810 C C . ILE C 1 116 ? -33.798 11.615 -54.791 1.00 52.05 116 ILE C C 1
ATOM 7811 O O . ILE C 1 116 ? -33.164 11.405 -55.837 1.00 50.29 116 ILE C O 1
ATOM 7816 N N . PRO C 1 117 ? -35.121 11.428 -54.727 1.00 53.85 117 PRO C N 1
ATOM 7817 C CA . PRO C 1 117 ? -35.884 11.049 -55.925 1.00 54.90 117 PRO C CA 1
ATOM 7818 C C . PRO C 1 117 ? -35.680 12.030 -57.074 1.00 55.37 117 PRO C C 1
ATOM 7819 O O . PRO C 1 117 ? -35.593 13.241 -56.875 1.00 57.90 117 PRO C O 1
ATOM 7823 N N . GLN C 1 118 ? -35.643 11.483 -58.292 1.00 56.65 118 GLN C N 1
ATOM 7824 C CA . GLN C 1 118 ? -35.095 12.194 -59.447 1.00 59.21 118 GLN C CA 1
ATOM 7825 C C . GLN C 1 118 ? -35.930 13.408 -59.856 1.00 63.28 118 GLN C C 1
ATOM 7826 O O . GLN C 1 118 ? -35.378 14.389 -60.374 1.00 62.14 118 GLN C O 1
ATOM 7832 N N . GLU C 1 119 ? -37.247 13.372 -59.652 1.00 66.53 119 GLU C N 1
ATOM 7833 C CA . GLU C 1 119 ? -38.068 14.521 -60.027 1.00 66.94 119 GLU C CA 1
ATOM 7834 C C . GLU C 1 119 ? -37.800 15.735 -59.143 1.00 66.76 119 GLU C C 1
ATOM 7835 O O . GLU C 1 119 ? -38.067 16.867 -59.567 1.00 71.87 119 GLU C O 1
ATOM 7841 N N . HIS C 1 120 ? -37.281 15.524 -57.929 1.00 65.73 120 HIS C N 1
ATOM 7842 C CA . HIS C 1 120 ? -36.820 16.600 -57.058 1.00 64.68 120 HIS C CA 1
ATOM 7843 C C . HIS C 1 120 ? -35.334 16.877 -57.217 1.00 59.52 120 HIS C C 1
ATOM 7844 O O . HIS C 1 120 ? -34.657 17.192 -56.226 1.00 49.98 120 HIS C O 1
ATOM 7851 N N . GLN C 1 121 ? -34.798 16.749 -58.424 1.00 58.65 121 GLN C N 1
ATOM 7852 C CA . GLN C 1 121 ? -33.357 16.796 -58.599 1.00 55.71 121 GLN C CA 1
ATOM 7853 C C . GLN C 1 121 ? -33.013 17.462 -59.921 1.00 53.96 121 GLN C C 1
ATOM 7854 O O . GLN C 1 121 ? -33.741 17.296 -60.908 1.00 58.25 121 GLN C O 1
ATOM 7860 N N . PRO C 1 122 ? -31.883 18.201 -59.982 1.00 50.43 122 PRO C N 1
ATOM 7861 C CA . PRO C 1 122 ? -30.845 18.308 -58.945 1.00 46.02 122 PRO C CA 1
ATOM 7862 C C . PRO C 1 122 ? -31.228 19.131 -57.731 1.00 43.81 122 PRO C C 1
ATOM 7863 O O . PRO C 1 122 ? -32.290 19.744 -57.711 1.00 48.67 122 PRO C O 1
ATOM 7867 N N . SER C 1 123 ? -30.358 19.125 -56.726 1.00 40.64 123 SER C N 1
ATOM 7868 C CA . SER C 1 123 ? -30.483 20.043 -55.604 1.00 41.93 123 SER C CA 1
ATOM 7869 C C . SER C 1 123 ? -29.931 21.388 -56.037 1.00 40.93 123 SER C C 1
ATOM 7870 O O . SER C 1 123 ? -28.906 21.449 -56.715 1.00 41.70 123 SER C O 1
ATOM 7873 N N . THR C 1 124 ? -30.612 22.469 -55.661 1.00 41.39 124 THR C N 1
ATOM 7874 C CA . THR C 1 124 ? -30.276 23.789 -56.179 1.00 39.56 124 THR C CA 1
ATOM 7875 C C . THR C 1 124 ? -30.186 24.806 -55.050 1.00 40.61 124 THR C C 1
ATOM 7876 O O . THR C 1 124 ? -31.076 24.878 -54.196 1.00 43.25 124 THR C O 1
ATOM 7880 N N . TYR C 1 125 ? -29.113 25.592 -55.059 1.00 32.19 125 TYR C N 1
ATOM 7881 C CA . TYR C 1 125 ? -28.843 26.597 -54.036 1.00 36.17 125 TYR C CA 1
ATOM 7882 C C . TYR C 1 125 ? -28.646 27.934 -54.724 1.00 40.78 125 TYR C C 1
ATOM 7883 O O . TYR C 1 125 ? -27.640 28.145 -55.406 1.00 42.33 125 TYR C O 1
ATOM 7892 N N . ARG C 1 126 ? -29.594 28.836 -54.547 1.00 39.20 126 ARG C N 1
ATOM 7893 C CA . ARG C 1 126 ? -29.487 30.182 -55.077 1.00 38.74 126 ARG C CA 1
ATOM 7894 C C . ARG C 1 126 ? -29.212 31.100 -53.903 1.00 37.68 126 ARG C C 1
ATOM 7895 O O . ARG C 1 126 ? -29.986 31.114 -52.944 1.00 44.39 126 ARG C O 1
ATOM 7903 N N . VAL C 1 127 ? -28.099 31.833 -53.955 1.00 37.37 127 VAL C N 1
ATOM 7904 C CA . VAL C 1 127 ? -27.830 32.883 -52.976 1.00 32.81 127 VAL C CA 1
ATOM 7905 C C . VAL C 1 127 ? -27.207 34.079 -53.682 1.00 31.44 127 VAL C C 1
ATOM 7906 O O . VAL C 1 127 ? -26.683 33.982 -54.795 1.00 30.62 127 VAL C O 1
ATOM 7910 N N . THR C 1 128 ? -27.261 35.213 -52.993 1.00 27.67 128 THR C N 1
ATOM 7911 C CA . THR C 1 128 ? -26.846 36.497 -53.513 1.00 35.77 128 THR C CA 1
ATOM 7912 C C . THR C 1 128 ? -26.057 37.189 -52.417 1.00 34.36 128 THR C C 1
ATOM 7913 O O . THR C 1 128 ? -26.468 37.170 -51.258 1.00 33.94 128 THR C O 1
ATOM 7917 N N . LYS C 1 129 ? -24.914 37.768 -52.767 1.00 34.76 129 LYS C N 1
ATOM 7918 C CA . LYS C 1 129 ? -24.109 38.437 -51.757 1.00 33.45 129 LYS C CA 1
ATOM 7919 C C . LYS C 1 129 ? -23.432 39.663 -52.351 1.00 31.87 129 LYS C C 1
ATOM 7920 O O . LYS C 1 129 ? -22.982 39.640 -53.492 1.00 33.99 129 LYS C O 1
ATOM 7926 N N . HIS C 1 130 ? -23.362 40.729 -51.568 1.00 30.00 130 HIS C N 1
ATOM 7927 C CA . HIS C 1 130 ? -22.541 41.882 -51.899 1.00 32.47 130 HIS C CA 1
ATOM 7928 C C . HIS C 1 130 ? -21.137 41.592 -51.389 1.00 33.99 130 HIS C C 1
ATOM 7929 O O . HIS C 1 130 ? -20.917 41.534 -50.177 1.00 31.80 130 HIS C O 1
ATOM 7936 N N . VAL C 1 131 ? -20.192 41.381 -52.312 1.00 29.36 131 VAL C N 1
ATOM 7937 C CA . VAL C 1 131 ? -18.825 41.005 -51.969 1.00 27.72 131 VAL C CA 1
ATOM 7938 C C . VAL C 1 131 ? -17.871 42.022 -52.565 1.00 28.85 131 VAL C C 1
ATOM 7939 O O . VAL C 1 131 ? -18.113 42.569 -53.648 1.00 30.17 131 VAL C O 1
ATOM 7943 N N . THR C 1 132 ? -16.768 42.264 -51.866 1.00 25.10 132 THR C N 1
ATOM 7944 C CA . THR C 1 132 ? -15.835 43.312 -52.259 1.00 28.97 132 THR C CA 1
ATOM 7945 C C . THR C 1 132 ? -14.627 42.684 -52.925 1.00 28.86 132 THR C C 1
ATOM 7946 O O . THR C 1 132 ? -13.963 41.827 -52.338 1.00 25.72 132 THR C O 1
ATOM 7950 N N . LEU C 1 133 ? -14.361 43.108 -54.156 1.00 27.07 133 LEU C N 1
ATOM 7951 C CA . LEU C 1 133 ? -13.280 42.540 -54.944 1.00 26.03 133 LEU C CA 1
ATOM 7952 C C . LEU C 1 133 ? -11.953 42.909 -54.302 1.00 24.46 133 LEU C C 1
ATOM 7953 O O . LEU C 1 133 ? -11.813 43.998 -53.736 1.00 29.31 133 LEU C O 1
ATOM 7958 N N . ALA C 1 134 ? -10.997 41.981 -54.328 1.00 23.06 134 ALA C N 1
ATOM 7959 C CA . ALA C 1 134 ? -9.645 42.331 -53.919 1.00 21.69 134 ALA C CA 1
ATOM 7960 C C . ALA C 1 134 ? -9.217 43.583 -54.685 1.00 32.16 134 ALA C C 1
ATOM 7961 O O . ALA C 1 134 ? -9.410 43.648 -55.910 1.00 29.82 134 ALA C O 1
ATOM 7963 N N . PRO C 1 135 ? -8.690 44.601 -54.007 1.00 30.44 135 PRO C N 1
ATOM 7964 C CA . PRO C 1 135 ? -8.451 45.895 -54.663 1.00 33.54 135 PRO C CA 1
ATOM 7965 C C . PRO C 1 135 ? -7.462 45.835 -55.829 1.00 31.51 135 PRO C C 1
ATOM 7966 O O . PRO C 1 135 ? -6.394 45.228 -55.738 1.00 29.37 135 PRO C O 1
ATOM 7970 N N . GLU C 1 136 ? -7.831 46.501 -56.929 1.00 35.28 136 GLU C N 1
ATOM 7971 C CA . GLU C 1 136 ? -6.947 46.740 -58.069 1.00 31.30 136 GLU C CA 1
ATOM 7972 C C . GLU C 1 136 ? -6.195 48.055 -57.955 1.00 31.94 136 GLU C C 1
ATOM 7973 O O . GLU C 1 136 ? -5.102 48.187 -58.516 1.00 27.43 136 GLU C O 1
ATOM 7979 N N . ALA C 1 137 ? -6.762 49.020 -57.227 1.00 33.74 137 ALA C N 1
ATOM 7980 C CA . ALA C 1 137 ? -6.130 50.312 -57.011 1.00 25.40 137 ALA C CA 1
ATOM 7981 C C . ALA C 1 137 ? -4.768 50.152 -56.349 1.00 30.59 137 ALA C C 1
ATOM 7982 O O . ALA C 1 137 ? -4.572 49.291 -55.485 1.00 31.96 137 ALA C O 1
ATOM 7984 N N . SER C 1 138 ? -3.828 51.018 -56.727 1.00 29.25 138 SER C N 1
ATOM 7985 C CA . SER C 1 138 ? -2.489 50.942 -56.153 1.00 31.52 138 SER C CA 1
ATOM 7986 C C . SER C 1 138 ? -2.473 51.423 -54.709 1.00 33.78 138 SER C C 1
ATOM 7987 O O . SER C 1 138 ? -1.996 50.722 -53.808 1.00 33.99 138 SER C O 1
ATOM 7990 N N . GLY C 1 139 ? -2.960 52.639 -54.476 1.00 33.53 139 GLY C N 1
ATOM 7991 C CA . GLY C 1 139 ? -3.031 53.190 -53.141 1.00 33.03 139 GLY C CA 1
ATOM 7992 C C . GLY C 1 139 ? -1.776 53.868 -52.672 1.00 29.17 139 GLY C C 1
ATOM 7993 O O . GLY C 1 139 ? -1.717 54.294 -51.507 1.00 30.04 139 GLY C O 1
ATOM 7994 N N . ALA C 1 140 ? -0.777 53.981 -53.530 1.00 32.20 140 ALA C N 1
ATOM 7995 C CA . ALA C 1 140 ? 0.459 54.684 -53.214 1.00 29.00 140 ALA C CA 1
ATOM 7996 C C . ALA C 1 140 ? 0.107 56.090 -52.733 1.00 29.07 140 ALA C C 1
ATOM 7997 O O . ALA C 1 140 ? -0.902 56.665 -53.157 1.00 27.23 140 ALA C O 1
ATOM 7999 N N . PRO C 1 141 ? 0.886 56.669 -51.833 1.00 26.02 141 PRO C N 1
ATOM 8000 C CA . PRO C 1 141 ? 2.149 56.185 -51.296 1.00 27.57 141 PRO C CA 1
ATOM 8001 C C . PRO C 1 141 ? 2.006 55.470 -49.973 1.00 27.77 141 PRO C C 1
ATOM 8002 O O . PRO C 1 141 ? 3.008 55.301 -49.280 1.00 29.71 141 PRO C O 1
ATOM 8006 N N . PHE C 1 142 ? 0.789 55.120 -49.580 1.00 30.17 142 PHE C N 1
ATOM 8007 C CA . PHE C 1 142 ? 0.631 54.550 -48.252 1.00 29.54 142 PHE C CA 1
ATOM 8008 C C . PHE C 1 142 ? 0.983 53.065 -48.279 1.00 33.19 142 PHE C C 1
ATOM 8009 O O . PHE C 1 142 ? 1.160 52.461 -49.342 1.00 29.59 142 PHE C O 1
ATOM 8017 N N . ARG C 1 143 ? 1.120 52.487 -47.084 1.00 34.34 143 ARG C N 1
ATOM 8018 C CA . ARG C 1 143 ? 1.286 51.053 -46.895 1.00 27.45 143 ARG C CA 1
ATOM 8019 C C . ARG C 1 143 ? 0.045 50.518 -46.200 1.00 26.55 143 ARG C C 1
ATOM 8020 O O . ARG C 1 143 ? -0.573 51.204 -45.379 1.00 29.46 143 ARG C O 1
ATOM 8028 N N . TYR C 1 144 ? -0.343 49.303 -46.547 1.00 29.55 144 TYR C N 1
ATOM 8029 C CA . TYR C 1 144 ? -1.687 48.823 -46.239 1.00 25.37 144 TYR C CA 1
ATOM 8030 C C . TYR C 1 144 ? -1.627 47.639 -45.284 1.00 25.67 144 TYR C C 1
ATOM 8031 O O . TYR C 1 144 ? -0.847 46.699 -45.490 1.00 24.41 144 TYR C O 1
ATOM 8040 N N . GLY C 1 145 ? -2.437 47.714 -44.225 1.00 26.94 145 GLY C N 1
ATOM 8041 C CA . GLY C 1 145 ? -2.359 46.766 -43.131 1.00 24.74 145 GLY C CA 1
ATOM 8042 C C . GLY C 1 145 ? -3.726 46.542 -42.531 1.00 26.13 145 GLY C C 1
ATOM 8043 O O . GLY C 1 145 ? -4.691 47.256 -42.825 1.00 23.72 145 GLY C O 1
ATOM 8044 N N . VAL C 1 146 ? -3.792 45.538 -41.663 1.00 25.84 146 VAL C N 1
ATOM 8045 C CA . VAL C 1 146 ? -5.000 45.218 -40.919 1.00 25.45 146 VAL C CA 1
ATOM 8046 C C . VAL C 1 146 ? -4.586 44.850 -39.504 1.00 30.95 146 VAL C C 1
ATOM 8047 O O . VAL C 1 146 ? -3.681 44.027 -39.315 1.00 28.80 146 VAL C O 1
ATOM 8051 N N . SER C 1 147 ? -5.222 45.475 -38.510 1.00 30.49 147 SER C N 1
ATOM 8052 C CA . SER C 1 147 ? -5.130 44.979 -37.144 1.00 26.79 147 SER C CA 1
ATOM 8053 C C . SER C 1 147 ? -6.113 43.833 -36.938 1.00 21.37 147 SER C C 1
ATOM 8054 O O . SER C 1 147 ? -7.250 43.876 -37.410 1.00 24.24 147 SER C O 1
ATOM 8057 N N . LEU C 1 148 ? -5.680 42.799 -36.221 1.00 25.48 148 LEU C N 1
ATOM 8058 C CA . LEU C 1 148 ? -6.627 41.762 -35.833 1.00 23.78 148 LEU C CA 1
ATOM 8059 C C . LEU C 1 148 ? -7.718 42.303 -34.904 1.00 23.68 148 LEU C C 1
ATOM 8060 O O . LEU C 1 148 ? -8.767 41.662 -34.771 1.00 25.41 148 LEU C O 1
ATOM 8065 N N . TYR C 1 149 ? -7.510 43.483 -34.284 1.00 25.55 149 TYR C N 1
ATOM 8066 C CA . TYR C 1 149 ? -8.601 44.196 -33.601 1.00 26.65 149 TYR C CA 1
ATOM 8067 C C . TYR C 1 149 ? -9.827 44.312 -34.492 1.00 26.52 149 TYR C C 1
ATOM 8068 O O . TYR C 1 149 ? -10.957 44.274 -34.000 1.00 29.08 149 TYR C O 1
ATOM 8077 N N . SER C 1 150 ? -9.632 44.459 -35.807 1.00 25.44 150 SER C N 1
ATOM 8078 C CA . SER C 1 150 ? -10.774 44.569 -36.704 1.00 26.99 150 SER C CA 1
ATOM 8079 C C . SER C 1 150 ? -11.695 43.364 -36.581 1.00 27.82 150 SER C C 1
ATOM 8080 O O . SER C 1 150 ? -12.899 43.485 -36.832 1.00 28.50 150 SER C O 1
ATOM 8083 N N . TYR C 1 151 ? -11.165 42.211 -36.163 1.00 24.78 151 TYR C N 1
ATOM 8084 C CA . TYR C 1 151 ? -11.933 40.970 -36.095 1.00 26.52 151 TYR C CA 1
ATOM 8085 C C . TYR C 1 151 ? -12.320 40.581 -34.669 1.00 26.63 151 TYR C C 1
ATOM 8086 O O . TYR C 1 151 ? -12.450 39.386 -34.369 1.00 27.23 151 TYR C O 1
ATOM 8095 N N . MET C 1 152 ? -12.491 41.559 -33.785 1.00 29.87 152 MET C N 1
ATOM 8096 C CA . MET C 1 152 ? -12.852 41.276 -32.405 1.00 26.40 152 MET C CA 1
ATOM 8097 C C . MET C 1 152 ? -14.240 40.643 -32.338 1.00 26.63 152 MET C C 1
ATOM 8098 O O . MET C 1 152 ? -15.126 40.967 -33.136 1.00 25.76 152 MET C O 1
ATOM 8103 N N . SER C 1 153 ? -14.411 39.726 -31.368 1.00 25.79 153 SER C N 1
ATOM 8104 C CA . SER C 1 153 ? -15.554 38.825 -31.225 1.00 25.23 153 SER C CA 1
ATOM 8105 C C . SER C 1 153 ? -15.529 37.715 -32.288 1.00 31.60 153 SER C C 1
ATOM 8106 O O . SER C 1 153 ? -15.801 36.551 -31.970 1.00 31.90 153 SER C O 1
ATOM 8109 N N . ASP C 1 154 ? -15.196 38.031 -33.546 1.00 26.24 154 ASP C N 1
ATOM 8110 C CA . ASP C 1 154 ? -15.015 36.960 -34.534 1.00 28.19 154 ASP C CA 1
ATOM 8111 C C . ASP C 1 154 ? -13.814 36.095 -34.185 1.00 26.89 154 ASP C C 1
ATOM 8112 O O . ASP C 1 154 ? -13.865 34.866 -34.305 1.00 31.30 154 ASP C O 1
ATOM 8117 N N . TYR C 1 155 ? -12.722 36.724 -33.768 1.00 29.55 155 TYR C N 1
ATOM 8118 C CA . TYR C 1 155 ? -11.518 35.990 -33.431 1.00 28.16 155 TYR C CA 1
ATOM 8119 C C . TYR C 1 155 ? -11.784 35.132 -32.217 1.00 30.81 155 TYR C C 1
ATOM 8120 O O . TYR C 1 155 ? -12.065 35.659 -31.140 1.00 31.09 155 TYR C O 1
ATOM 8129 N N . GLY C 1 156 ? -11.710 33.814 -32.393 1.00 29.11 156 GLY C N 1
ATOM 8130 C CA . GLY C 1 156 ? -11.947 32.878 -31.321 1.00 24.22 156 GLY C CA 1
ATOM 8131 C C . GLY C 1 156 ? -13.343 32.295 -31.282 1.00 28.87 156 GLY C C 1
ATOM 8132 O O . GLY C 1 156 ? -13.574 31.353 -30.515 1.00 31.61 156 GLY C O 1
ATOM 8133 N N . THR C 1 157 ? -14.281 32.831 -32.068 1.00 28.83 157 THR C N 1
ATOM 8134 C CA . THR C 1 157 ? -15.597 32.231 -32.254 1.00 28.12 157 THR C CA 1
ATOM 8135 C C . THR C 1 157 ? -15.819 31.694 -33.665 1.00 30.12 157 THR C C 1
ATOM 8136 O O . THR C 1 157 ? -16.386 30.606 -33.822 1.00 28.31 157 THR C O 1
ATOM 8140 N N . VAL C 1 158 ? -15.399 32.445 -34.690 1.00 28.60 158 VAL C N 1
ATOM 8141 C CA . VAL C 1 158 ? -15.540 32.045 -36.087 1.00 26.71 158 VAL C CA 1
ATOM 8142 C C . VAL C 1 158 ? -14.232 32.143 -36.865 1.00 29.19 158 VAL C C 1
ATOM 8143 O O . VAL C 1 158 ? -14.201 31.792 -38.047 1.00 27.11 158 VAL C O 1
ATOM 8147 N N . MET C 1 159 ? -13.140 32.579 -36.244 1.00 24.38 159 MET C N 1
ATOM 8148 C CA . MET C 1 159 ? -11.918 32.884 -36.971 1.00 30.88 159 MET C CA 1
ATOM 8149 C C . MET C 1 159 ? -10.722 32.516 -36.102 1.00 32.52 159 MET C C 1
ATOM 8150 O O . MET C 1 159 ? -10.753 32.720 -34.888 1.00 31.58 159 MET C O 1
ATOM 8155 N N . ASP C 1 160 ? -9.682 31.978 -36.720 1.00 26.87 160 ASP C N 1
ATOM 8156 C CA . ASP C 1 160 ? -8.419 31.762 -36.041 1.00 20.22 160 ASP C CA 1
ATOM 8157 C C . ASP C 1 160 ? -7.324 32.575 -36.734 1.00 27.45 160 ASP C C 1
ATOM 8158 O O . ASP C 1 160 ? -7.576 33.334 -37.685 1.00 26.65 160 ASP C O 1
ATOM 8163 N N . LEU C 1 161 ? -6.103 32.442 -36.212 1.00 22.13 161 LEU C N 1
ATOM 8164 C CA . LEU C 1 161 ? -4.981 33.219 -36.716 1.00 23.45 161 LEU C CA 1
ATOM 8165 C C . LEU C 1 161 ? -4.835 33.072 -38.218 1.00 28.30 161 LEU C C 1
ATOM 8166 O O . LEU C 1 161 ? -4.774 34.067 -38.943 1.00 27.67 161 LEU C O 1
ATOM 8171 N N . GLU C 1 162 ? -4.764 31.825 -38.701 1.00 26.77 162 GLU C N 1
ATOM 8172 C CA . GLU C 1 162 ? -4.490 31.610 -40.115 1.00 30.81 162 GLU C CA 1
ATOM 8173 C C . GLU C 1 162 ? -5.623 32.129 -40.990 1.00 30.30 162 GLU C C 1
ATOM 8174 O O . GLU C 1 162 ? -5.366 32.755 -42.018 1.00 25.01 162 GLU C O 1
ATOM 8180 N N . THR C 1 163 ? -6.880 31.867 -40.606 1.00 23.83 163 THR C N 1
ATOM 8181 C CA . THR C 1 163 ? -8.009 32.398 -41.364 1.00 23.50 163 THR C CA 1
ATOM 8182 C C . THR C 1 163 ? -7.936 33.923 -41.476 1.00 28.24 163 THR C C 1
ATOM 8183 O O . THR C 1 163 ? -8.190 34.488 -42.548 1.00 32.58 163 THR C O 1
ATOM 8187 N N . ALA C 1 164 ? -7.551 34.608 -40.391 1.00 28.24 164 ALA C N 1
ATOM 8188 C CA . ALA C 1 164 ? -7.440 36.067 -40.433 1.00 29.96 164 ALA C CA 1
ATOM 8189 C C . ALA C 1 164 ? -6.303 36.508 -41.355 1.00 28.30 164 ALA C C 1
ATOM 8190 O O . ALA C 1 164 ? -6.465 37.424 -42.173 1.00 25.61 164 ALA C O 1
ATOM 8192 N N . MET C 1 165 ? -5.156 35.847 -41.244 1.00 27.82 165 MET C N 1
ATOM 8193 C CA . MET C 1 165 ? -4.013 36.156 -42.094 1.00 26.40 165 MET C CA 1
ATOM 8194 C C . MET C 1 165 ? -4.364 35.984 -43.568 1.00 27.11 165 MET C C 1
ATOM 8195 O O . MET C 1 165 ? -4.025 36.840 -44.394 1.00 28.90 165 MET C O 1
ATOM 8200 N N . ALA C 1 166 ? -5.062 34.903 -43.918 1.00 25.82 166 ALA C N 1
ATOM 8201 C CA . ALA C 1 166 ? -5.479 34.726 -45.312 1.00 27.61 166 ALA C CA 1
ATOM 8202 C C . ALA C 1 166 ? -6.350 35.882 -45.775 1.00 30.03 166 ALA C C 1
ATOM 8203 O O . ALA C 1 166 ? -6.238 36.341 -46.923 1.00 25.27 166 ALA C O 1
ATOM 8205 N N . SER C 1 167 ? -7.225 36.368 -44.892 1.00 29.32 167 SER C N 1
ATOM 8206 C CA . SER C 1 167 ? -8.122 37.437 -45.287 1.00 26.83 167 SER C CA 1
ATOM 8207 C C . SER C 1 167 ? -7.343 38.717 -45.548 1.00 26.69 167 SER C C 1
ATOM 8208 O O . SER C 1 167 ? -7.725 39.507 -46.417 1.00 26.37 167 SER C O 1
ATOM 8211 N N . ILE C 1 168 ? -6.243 38.917 -44.820 1.00 26.18 168 ILE C N 1
ATOM 8212 C CA . ILE C 1 168 ? -5.434 40.123 -44.940 1.00 27.43 168 ILE C CA 1
ATOM 8213 C C . ILE C 1 168 ? -4.579 40.075 -46.196 1.00 30.46 168 ILE C C 1
ATOM 8214 O O . ILE C 1 168 ? -4.475 41.064 -46.934 1.00 32.14 168 ILE C O 1
ATOM 8219 N N . ALA C 1 169 ? -3.919 38.939 -46.427 1.00 26.78 169 ALA C N 1
ATOM 8220 C CA . ALA C 1 169 ? -3.155 38.739 -47.654 1.00 30.37 169 ALA C CA 1
ATOM 8221 C C . ALA C 1 169 ? -4.032 38.974 -48.879 1.00 29.36 169 ALA C C 1
ATOM 8222 O O . ALA C 1 169 ? -3.659 39.713 -49.794 1.00 29.64 169 ALA C O 1
ATOM 8224 N N . ASP C 1 170 ? -5.237 38.401 -48.874 1.00 27.58 170 ASP C N 1
ATOM 8225 C CA . ASP C 1 170 ? -6.137 38.509 -50.017 1.00 32.76 170 ASP C CA 1
ATOM 8226 C C . ASP C 1 170 ? -6.485 39.958 -50.346 1.00 31.50 170 ASP C C 1
ATOM 8227 O O . ASP C 1 170 ? -6.885 40.253 -51.480 1.00 30.88 170 ASP C O 1
ATOM 8232 N N . LEU C 1 171 ? -6.349 40.862 -49.379 1.00 29.36 171 LEU C N 1
ATOM 8233 C CA . LEU C 1 171 ? -6.627 42.278 -49.570 1.00 31.90 171 LEU C CA 1
ATOM 8234 C C . LEU C 1 171 ? -5.505 43.014 -50.286 1.00 31.24 171 LEU C C 1
ATOM 8235 O O . LEU C 1 171 ? -5.643 44.209 -50.551 1.00 34.21 171 LEU C O 1
ATOM 8240 N N . GLY C 1 172 ? -4.403 42.344 -50.601 1.00 32.94 172 GLY C N 1
ATOM 8241 C CA . GLY C 1 172 ? -3.225 43.085 -50.996 1.00 34.11 172 GLY C CA 1
ATOM 8242 C C . GLY C 1 172 ? -2.519 43.776 -49.856 1.00 33.18 172 GLY C C 1
ATOM 8243 O O . GLY C 1 172 ? -1.556 44.502 -50.090 1.00 30.68 172 GLY C O 1
ATOM 8244 N N . ALA C 1 173 ? -2.959 43.571 -48.618 1.00 34.52 173 ALA C N 1
ATOM 8245 C CA . ALA C 1 173 ? -2.298 44.213 -47.496 1.00 28.32 173 ALA C CA 1
ATOM 8246 C C . ALA C 1 173 ? -1.002 43.490 -47.183 1.00 25.34 173 ALA C C 1
ATOM 8247 O O . ALA C 1 173 ? -0.881 42.281 -47.373 1.00 32.22 173 ALA C O 1
ATOM 8249 N N . THR C 1 174 ? -0.037 44.235 -46.682 1.00 24.73 174 THR C N 1
ATOM 8250 C CA . THR C 1 174 ? 1.269 43.690 -46.360 1.00 30.09 174 THR C CA 1
ATOM 8251 C C . THR C 1 174 ? 1.548 43.624 -44.868 1.00 26.50 174 THR C C 1
ATOM 8252 O O . THR C 1 174 ? 2.510 42.951 -44.470 1.00 27.04 174 THR C O 1
ATOM 8256 N N . GLY C 1 175 ? 0.775 44.336 -44.052 1.00 29.19 175 GLY C N 1
ATOM 8257 C CA . GLY C 1 175 ? 1.049 44.467 -42.628 1.00 25.74 175 GLY C CA 1
ATOM 8258 C C . GLY C 1 175 ? -0.056 43.840 -41.793 1.00 23.56 175 GLY C C 1
ATOM 8259 O O . GLY C 1 175 ? -1.241 43.971 -42.110 1.00 25.96 175 GLY C O 1
ATOM 8260 N N . ILE C 1 176 ? 0.343 43.144 -40.738 1.00 23.57 176 ILE C N 1
ATOM 8261 C CA . ILE C 1 176 ? -0.590 42.609 -39.755 1.00 28.20 176 ILE C CA 1
ATOM 8262 C C . ILE C 1 176 ? -0.280 43.287 -38.419 1.00 26.19 176 ILE C C 1
ATOM 8263 O O . ILE C 1 176 ? 0.874 43.298 -37.974 1.00 24.85 176 ILE C O 1
ATOM 8268 N N . GLU C 1 177 ? -1.290 43.890 -37.806 1.00 27.15 177 GLU C N 1
ATOM 8269 C CA . GLU C 1 177 ? -1.162 44.466 -36.475 1.00 25.63 177 GLU C CA 1
ATOM 8270 C C . GLU C 1 177 ? -1.949 43.578 -35.513 1.00 27.48 177 GLU C C 1
ATOM 8271 O O . GLU C 1 177 ? -3.003 43.052 -35.871 1.00 24.63 177 GLU C O 1
ATOM 8277 N N . ILE C 1 178 ? -1.416 43.353 -34.314 1.00 26.80 178 ILE C N 1
ATOM 8278 C CA . ILE C 1 178 ? -2.094 42.520 -33.326 1.00 24.10 178 ILE C CA 1
ATOM 8279 C C . ILE C 1 178 ? -2.109 43.262 -31.996 1.00 28.02 178 ILE C C 1
ATOM 8280 O O . ILE C 1 178 ? -1.514 44.327 -31.844 1.00 28.11 178 ILE C O 1
ATOM 8285 N N . LEU C 1 179 ? -2.855 42.696 -31.050 1.00 29.77 179 LEU C N 1
ATOM 8286 C CA . LEU C 1 179 ? -2.854 43.092 -29.648 1.00 25.78 179 LEU C CA 1
ATOM 8287 C C . LEU C 1 179 ? -2.230 41.940 -28.875 1.00 23.22 179 LEU C C 1
ATOM 8288 O O . LEU C 1 179 ? -2.824 40.863 -28.790 1.00 31.38 179 LEU C O 1
ATOM 8293 N N . GLY C 1 180 ? -1.046 42.174 -28.312 1.00 24.04 180 GLY C N 1
ATOM 8294 C CA . GLY C 1 180 ? -0.312 41.108 -27.639 1.00 31.03 180 GLY C CA 1
ATOM 8295 C C . GLY C 1 180 ? -1.150 40.321 -26.644 1.00 30.95 180 GLY C C 1
ATOM 8296 O O . GLY C 1 180 ? -1.259 39.101 -26.741 1.00 22.24 180 GLY C O 1
ATOM 8297 N N . GLU C 1 181 ? -1.774 41.012 -25.684 1.00 28.84 181 GLU C N 1
ATOM 8298 C CA . GLU C 1 181 ? -2.615 40.302 -24.716 1.00 30.30 181 GLU C CA 1
ATOM 8299 C C . GLU C 1 181 ? -3.888 39.725 -25.334 1.00 28.90 181 GLU C C 1
ATOM 8300 O O . GLU C 1 181 ? -4.683 39.102 -24.615 1.00 30.24 181 GLU C O 1
ATOM 8306 N N . ALA C 1 182 ? -4.121 39.918 -26.631 1.00 28.38 182 ALA C N 1
ATOM 8307 C CA . ALA C 1 182 ? -5.279 39.316 -27.275 1.00 23.62 182 ALA C CA 1
ATOM 8308 C C . ALA C 1 182 ? -4.898 38.123 -28.132 1.00 29.24 182 ALA C C 1
ATOM 8309 O O . ALA C 1 182 ? -5.507 37.058 -28.025 1.00 30.71 182 ALA C O 1
ATOM 8311 N N . HIS C 1 183 ? -3.891 38.281 -28.979 1.00 27.11 183 HIS C N 1
ATOM 8312 C CA . HIS C 1 183 ? -3.659 37.344 -30.060 1.00 23.88 183 HIS C CA 1
ATOM 8313 C C . HIS C 1 183 ? -2.447 36.473 -29.842 1.00 23.55 183 HIS C C 1
ATOM 8314 O O . HIS C 1 183 ? -2.130 35.663 -30.718 1.00 26.92 183 HIS C O 1
ATOM 8321 N N . VAL C 1 184 ? -1.779 36.594 -28.699 1.00 23.33 184 VAL C N 1
ATOM 8322 C CA . VAL C 1 184 ? -0.630 35.757 -28.369 1.00 30.18 184 VAL C CA 1
ATOM 8323 C C . VAL C 1 184 ? -1.106 34.700 -27.371 1.00 22.56 184 VAL C C 1
ATOM 8324 O O . VAL C 1 184 ? -1.342 35.037 -26.196 1.00 26.79 184 VAL C O 1
ATOM 8328 N N . PRO C 1 185 ? -1.275 33.452 -27.782 1.00 20.74 185 PRO C N 1
ATOM 8329 C CA . PRO C 1 185 ? -1.756 32.424 -26.845 1.00 25.73 185 PRO C CA 1
ATOM 8330 C C . PRO C 1 185 ? -0.737 32.166 -25.743 1.00 30.19 185 PRO C C 1
ATOM 8331 O O . PRO C 1 185 ? 0.473 32.224 -25.966 1.00 28.56 185 PRO C O 1
ATOM 8335 N N . ASN C 1 186 ? -1.248 31.924 -24.532 1.00 30.82 186 ASN C N 1
ATOM 8336 C CA . ASN C 1 186 ? -0.435 31.803 -23.322 1.00 28.01 186 ASN C CA 1
ATOM 8337 C C . ASN C 1 186 ? 0.442 33.029 -23.078 1.00 28.72 186 ASN C C 1
ATOM 8338 O O . ASN C 1 186 ? 1.536 32.907 -22.517 1.00 27.98 186 ASN C O 1
ATOM 8343 N N . TYR C 1 187 ? -0.038 34.214 -23.468 1.00 27.16 187 TYR C N 1
ATOM 8344 C CA . TYR C 1 187 ? 0.643 35.455 -23.113 1.00 27.95 187 TYR C CA 1
ATOM 8345 C C . TYR C 1 187 ? 0.970 35.461 -21.621 1.00 25.64 187 TYR C C 1
ATOM 8346 O O . TYR C 1 187 ? 0.123 35.083 -20.808 1.00 28.97 187 TYR C O 1
ATOM 8355 N N . PRO C 1 188 ? 2.177 35.892 -21.222 1.00 28.39 188 PRO C N 1
ATOM 8356 C CA . PRO C 1 188 ? 3.217 36.435 -22.117 1.00 28.47 188 PRO C CA 1
ATOM 8357 C C . PRO C 1 188 ? 4.219 35.393 -22.619 1.00 27.86 188 PRO C C 1
ATOM 8358 O O . PRO C 1 188 ? 5.292 35.776 -23.100 1.00 29.05 188 PRO C O 1
ATOM 8362 N N . ASN C 1 189 ? 3.866 34.109 -22.559 1.00 28.89 189 ASN C N 1
ATOM 8363 C CA . ASN C 1 189 ? 4.802 33.009 -22.801 1.00 27.09 189 ASN C CA 1
ATOM 8364 C C . ASN C 1 189 ? 4.348 32.102 -23.943 1.00 26.40 189 ASN C C 1
ATOM 8365 O O . ASN C 1 189 ? 4.100 30.907 -23.734 1.00 27.41 189 ASN C O 1
ATOM 8370 N N . PRO C 1 190 ? 4.263 32.614 -25.166 1.00 28.24 190 PRO C N 1
ATOM 8371 C CA . PRO C 1 190 ? 3.828 31.754 -26.267 1.00 25.89 190 PRO C CA 1
ATOM 8372 C C . PRO C 1 190 ? 4.822 30.619 -26.428 1.00 24.29 190 PRO C C 1
ATOM 8373 O O . PRO C 1 190 ? 6.005 30.766 -26.129 1.00 29.20 190 PRO C O 1
ATOM 8377 N N . SER C 1 191 ? 4.333 29.469 -26.871 1.00 24.33 191 SER C N 1
ATOM 8378 C CA . SER C 1 191 ? 5.237 28.346 -27.027 1.00 27.63 191 SER C CA 1
ATOM 8379 C C . SER C 1 191 ? 6.148 28.566 -28.234 1.00 29.56 191 SER C C 1
ATOM 8380 O O . SER C 1 191 ? 5.821 29.320 -29.154 1.00 28.09 191 SER C O 1
ATOM 8383 N N . ASP C 1 192 ? 7.313 27.897 -28.221 1.00 25.93 192 ASP C N 1
ATOM 8384 C CA . ASP C 1 192 ? 8.174 27.888 -29.406 1.00 33.95 192 ASP C CA 1
ATOM 8385 C C . ASP C 1 192 ? 7.431 27.352 -30.619 1.00 28.31 192 ASP C C 1
ATOM 8386 O O . ASP C 1 192 ? 7.734 27.723 -31.754 1.00 29.61 192 ASP C O 1
ATOM 8391 N N . GLU C 1 193 ? 6.470 26.463 -30.394 1.00 30.63 193 GLU C N 1
ATOM 8392 C CA . GLU C 1 193 ? 5.666 25.928 -31.483 1.00 34.95 193 GLU C CA 1
ATOM 8393 C C . GLU C 1 193 ? 4.818 27.018 -32.119 1.00 34.57 193 GLU C C 1
ATOM 8394 O O . GLU C 1 193 ? 4.757 27.139 -33.351 1.00 29.68 193 GLU C O 1
ATOM 8400 N N . TRP C 1 194 ? 4.137 27.809 -31.288 1.00 28.94 194 TRP C N 1
ATOM 8401 C CA . TRP C 1 194 ? 3.326 28.901 -31.806 1.00 30.92 194 TRP C CA 1
ATOM 8402 C C . TRP C 1 194 ? 4.193 29.925 -32.527 1.00 29.51 194 TRP C C 1
ATOM 8403 O O . TRP C 1 194 ? 3.870 30.354 -33.647 1.00 30.24 194 TRP C O 1
ATOM 8414 N N . VAL C 1 195 ? 5.307 30.315 -31.898 1.00 24.24 195 VAL C N 1
ATOM 8415 C CA . VAL C 1 195 ? 6.194 31.326 -32.475 1.00 27.67 195 VAL C CA 1
ATOM 8416 C C . VAL C 1 195 ? 6.744 30.848 -33.811 1.00 31.21 195 VAL C C 1
ATOM 8417 O O . VAL C 1 195 ? 6.809 31.618 -34.780 1.00 37.72 195 VAL C O 1
ATOM 8421 N N . GLU C 1 196 ? 7.159 29.578 -33.881 1.00 27.53 196 GLU C N 1
ATOM 8422 C CA . GLU C 1 196 ? 7.572 28.986 -35.152 1.00 30.91 196 GLU C CA 1
ATOM 8423 C C . GLU C 1 196 ? 6.440 29.041 -36.175 1.00 30.79 196 GLU C C 1
ATOM 8424 O O . GLU C 1 196 ? 6.645 29.454 -37.323 1.00 30.05 196 GLU C O 1
ATOM 8430 N N . GLN C 1 197 ? 5.232 28.620 -35.778 1.00 29.40 197 GLN C N 1
ATOM 8431 C CA . GLN C 1 197 ? 4.093 28.665 -36.697 1.00 28.11 197 GLN C CA 1
ATOM 8432 C C . GLN C 1 197 ? 3.700 30.095 -37.063 1.00 31.17 197 GLN C C 1
ATOM 8433 O O . GLN C 1 197 ? 3.232 30.334 -38.179 1.00 31.33 197 GLN C O 1
ATOM 8439 N N . TRP C 1 198 ? 3.853 31.049 -36.140 1.00 28.52 198 TRP C N 1
ATOM 8440 C CA . TRP C 1 198 ? 3.644 32.455 -36.470 1.00 30.07 198 TRP C CA 1
ATOM 8441 C C . TRP C 1 198 ? 4.536 32.878 -37.635 1.00 28.48 198 TRP C C 1
ATOM 8442 O O . TRP C 1 198 ? 4.061 33.437 -38.626 1.00 28.61 198 TRP C O 1
ATOM 8453 N N . PHE C 1 199 ? 5.826 32.585 -37.553 1.00 29.94 199 PHE C N 1
ATOM 8454 C CA . PHE C 1 199 ? 6.720 33.034 -38.611 1.00 29.21 199 PHE C CA 1
ATOM 8455 C C . PHE C 1 199 ? 6.487 32.274 -39.907 1.00 31.08 199 PHE C C 1
ATOM 8456 O O . PHE C 1 199 ? 6.681 32.833 -40.987 1.00 33.52 199 PHE C O 1
ATOM 8464 N N . ALA C 1 200 ? 6.043 31.019 -39.829 1.00 28.10 200 ALA C N 1
ATOM 8465 C CA . ALA C 1 200 ? 5.722 30.296 -41.048 1.00 28.44 200 ALA C CA 1
ATOM 8466 C C . ALA C 1 200 ? 4.485 30.882 -41.722 1.00 32.69 200 ALA C C 1
ATOM 8467 O O . ALA C 1 200 ? 4.428 30.990 -42.960 1.00 23.85 200 ALA C O 1
ATOM 8469 N N . LEU C 1 201 ? 3.477 31.250 -40.926 1.00 26.22 201 LEU C N 1
ATOM 8470 C CA . LEU C 1 201 ? 2.269 31.837 -41.493 1.00 30.67 201 LEU C CA 1
ATOM 8471 C C . LEU C 1 201 ? 2.585 33.155 -42.205 1.00 29.38 201 LEU C C 1
ATOM 8472 O O . LEU C 1 201 ? 2.142 33.384 -43.340 1.00 30.27 201 LEU C O 1
ATOM 8477 N N . LEU C 1 202 ? 3.364 34.025 -41.553 1.00 26.19 202 LEU C N 1
ATOM 8478 C CA . LEU C 1 202 ? 3.728 35.304 -42.153 1.00 31.07 202 LEU C CA 1
ATOM 8479 C C . LEU C 1 202 ? 4.364 35.114 -43.528 1.00 28.72 202 LEU C C 1
ATOM 8480 O O . LEU C 1 202 ? 3.907 35.693 -44.524 1.00 28.33 202 LEU C O 1
ATOM 8485 N N . SER C 1 203 ? 5.412 34.285 -43.600 1.00 29.36 203 SER C N 1
ATOM 8486 C CA . SER C 1 203 ? 6.049 33.986 -44.883 1.00 34.84 203 SER C CA 1
ATOM 8487 C C . SER C 1 203 ? 5.052 33.400 -45.877 1.00 32.27 203 SER C C 1
ATOM 8488 O O . SER C 1 203 ? 5.039 33.784 -47.050 1.00 33.76 203 SER C O 1
ATOM 8491 N N . THR C 1 204 ? 4.209 32.471 -45.427 1.00 26.57 204 THR C N 1
ATOM 8492 C CA . THR C 1 204 ? 3.205 31.887 -46.306 1.00 27.56 204 THR C CA 1
ATOM 8493 C C . THR C 1 204 ? 2.293 32.957 -46.901 1.00 33.55 204 THR C C 1
ATOM 8494 O O . THR C 1 204 ? 1.990 32.923 -48.099 1.00 28.92 204 THR C O 1
ATOM 8498 N N . TYR C 1 205 ? 1.830 33.906 -46.084 1.00 27.53 205 TYR C N 1
ATOM 8499 C CA . TYR C 1 205 ? 0.830 34.852 -46.548 1.00 23.28 205 TYR C CA 1
ATOM 8500 C C . TYR C 1 205 ? 1.426 36.190 -46.940 1.00 25.54 205 TYR C C 1
ATOM 8501 O O . TYR C 1 205 ? 0.676 37.091 -47.314 1.00 27.37 205 TYR C O 1
ATOM 8510 N N . GLY C 1 206 ? 2.743 36.333 -46.879 1.00 23.95 206 GLY C N 1
ATOM 8511 C CA . GLY C 1 206 ? 3.387 37.535 -47.371 1.00 28.41 206 GLY C CA 1
ATOM 8512 C C . GLY C 1 206 ? 3.152 38.743 -46.500 1.00 27.53 206 GLY C C 1
ATOM 8513 O O . GLY C 1 206 ? 3.035 39.859 -47.018 1.00 27.79 206 GLY C O 1
ATOM 8514 N N . LEU C 1 207 ? 3.090 38.553 -45.186 1.00 26.47 207 LEU C N 1
ATOM 8515 C CA . LEU C 1 207 ? 2.749 39.613 -44.255 1.00 22.97 207 LEU C CA 1
ATOM 8516 C C . LEU C 1 207 ? 3.941 40.004 -43.387 1.00 24.54 207 LEU C C 1
ATOM 8517 O O . LEU C 1 207 ? 4.798 39.182 -43.061 1.00 29.63 207 LEU C O 1
ATOM 8522 N N . GLU C 1 208 ? 3.965 41.264 -42.972 1.00 26.59 208 GLU C N 1
ATOM 8523 C CA . GLU C 1 208 ? 4.994 41.714 -42.050 1.00 34.26 208 GLU C CA 1
ATOM 8524 C C . GLU C 1 208 ? 4.350 42.270 -40.789 1.00 29.96 208 GLU C C 1
ATOM 8525 O O . GLU C 1 208 ? 3.296 42.914 -40.856 1.00 29.13 208 GLU C O 1
ATOM 8531 N N . PRO C 1 209 ? 4.912 41.972 -39.624 1.00 32.74 209 PRO C N 1
ATOM 8532 C CA . PRO C 1 209 ? 4.344 42.504 -38.376 1.00 29.76 209 PRO C CA 1
ATOM 8533 C C . PRO C 1 209 ? 4.636 43.994 -38.233 1.00 32.55 209 PRO C C 1
ATOM 8534 O O . PRO C 1 209 ? 5.763 44.441 -38.451 1.00 33.57 209 PRO C O 1
ATOM 8538 N N . THR C 1 210 ? 3.607 44.768 -37.858 1.00 29.86 210 THR C N 1
ATOM 8539 C CA . THR C 1 210 ? 3.735 46.217 -37.827 1.00 28.69 210 THR C CA 1
ATOM 8540 C C . THR C 1 210 ? 3.627 46.671 -36.383 1.00 28.54 210 THR C C 1
ATOM 8541 O O . THR C 1 210 ? 4.653 46.769 -35.696 1.00 31.24 210 THR C O 1
ATOM 8545 N N . ASN C 1 211 ? 2.438 46.963 -35.873 1.00 28.23 211 ASN C N 1
ATOM 8546 C CA . ASN C 1 211 ? 2.271 47.434 -34.504 1.00 25.61 211 ASN C CA 1
ATOM 8547 C C . ASN C 1 211 ? 1.717 46.322 -33.605 1.00 28.28 211 ASN C C 1
ATOM 8548 O O . ASN C 1 211 ? 0.839 45.562 -34.015 1.00 24.72 211 ASN C O 1
ATOM 8553 N N . MET C 1 212 ? 2.231 46.229 -32.376 1.00 25.10 212 MET C N 1
ATOM 8554 C CA . MET C 1 212 ? 1.685 45.328 -31.360 1.00 29.94 212 MET C CA 1
ATOM 8555 C C . MET C 1 212 ? 1.109 46.187 -30.241 1.00 32.65 212 MET C C 1
ATOM 8556 O O . MET C 1 212 ? 1.858 46.877 -29.544 1.00 29.64 212 MET C O 1
ATOM 8561 N N . GLY C 1 213 ? -0.213 46.146 -30.063 1.00 29.93 213 GLY C N 1
ATOM 8562 C CA . GLY C 1 213 ? -0.826 46.864 -28.956 1.00 29.81 213 GLY C CA 1
ATOM 8563 C C . GLY C 1 213 ? -0.546 46.207 -27.616 1.00 28.51 213 GLY C C 1
ATOM 8564 O O . GLY C 1 213 ? -0.403 44.987 -27.507 1.00 29.79 213 GLY C O 1
ATOM 8565 N N . SER C 1 214 ? -0.452 47.039 -26.579 1.00 32.69 214 SER C N 1
ATOM 8566 C CA . SER C 1 214 ? -0.097 46.596 -25.235 1.00 28.48 214 SER C CA 1
ATOM 8567 C C . SER C 1 214 ? -0.665 47.607 -24.252 1.00 30.90 214 SER C C 1
ATOM 8568 O O . SER C 1 214 ? -1.183 48.657 -24.645 1.00 31.72 214 SER C O 1
ATOM 8571 N N . TRP C 1 215 ? -0.562 47.289 -22.962 1.00 32.17 215 TRP C N 1
ATOM 8572 C CA . TRP C 1 215 ? -1.227 48.061 -21.928 1.00 33.94 215 TRP C CA 1
ATOM 8573 C C . TRP C 1 215 ? -0.301 48.360 -20.760 1.00 30.14 215 TRP C C 1
ATOM 8574 O O . TRP C 1 215 ? 0.606 47.586 -20.434 1.00 28.30 215 TRP C O 1
ATOM 8585 N N . ILE C 1 216 ? -0.556 49.495 -20.127 1.00 30.74 216 ILE C N 1
ATOM 8586 C CA . ILE C 1 216 ? -0.034 49.796 -18.797 1.00 30.45 216 ILE C CA 1
ATOM 8587 C C . ILE C 1 216 ? -1.259 49.946 -17.907 1.00 32.14 216 ILE C C 1
ATOM 8588 O O . ILE C 1 216 ? -1.830 51.034 -17.769 1.00 30.93 216 ILE C O 1
ATOM 8593 N N . ASP C 1 217 ? -1.684 48.832 -17.312 1.00 33.51 217 ASP C N 1
ATOM 8594 C CA . ASP C 1 217 ? -2.921 48.777 -16.529 1.00 34.76 217 ASP C CA 1
ATOM 8595 C C . ASP C 1 217 ? -2.639 49.312 -15.129 1.00 35.79 217 ASP C C 1
ATOM 8596 O O . ASP C 1 217 ? -2.382 48.559 -14.183 1.00 31.23 217 ASP C O 1
ATOM 8601 N N . THR C 1 218 ? -2.721 50.648 -15.004 1.00 34.15 218 THR C N 1
ATOM 8602 C CA . THR C 1 218 ? -2.359 51.326 -13.755 1.00 33.33 218 THR C CA 1
ATOM 8603 C C . THR C 1 218 ? -3.263 50.932 -12.590 1.00 28.31 218 THR C C 1
ATOM 8604 O O . THR C 1 218 ? -2.843 51.000 -11.432 1.00 33.21 218 THR C O 1
ATOM 8608 N N . ARG C 1 219 ? -4.513 50.573 -12.863 1.00 30.47 219 ARG C N 1
ATOM 8609 C CA . ARG C 1 219 ? -5.442 50.127 -11.831 1.00 31.12 219 ARG C CA 1
ATOM 8610 C C . ARG C 1 219 ? -5.372 48.620 -11.581 1.00 28.35 219 ARG C C 1
ATOM 8611 O O . ARG C 1 219 ? -6.373 48.011 -11.173 1.00 27.70 219 ARG C O 1
ATOM 8619 N N . LEU C 1 220 ? -4.216 48.003 -11.826 1.00 28.54 220 LEU C N 1
ATOM 8620 C CA . LEU C 1 220 ? -4.070 46.557 -11.672 1.00 31.88 220 LEU C CA 1
ATOM 8621 C C . LEU C 1 220 ? -4.573 46.069 -10.322 1.00 27.89 220 LEU C C 1
ATOM 8622 O O . LEU C 1 220 ? -5.118 44.967 -10.218 1.00 29.44 220 LEU C O 1
ATOM 8627 N N . HIS C 1 221 ? -4.409 46.874 -9.284 1.00 29.27 221 HIS C N 1
ATOM 8628 C CA . HIS C 1 221 ? -4.771 46.486 -7.929 1.00 33.42 221 HIS C CA 1
ATOM 8629 C C . HIS C 1 221 ? -5.514 47.628 -7.265 1.00 35.97 221 HIS C C 1
ATOM 8630 O O . HIS C 1 221 ? -5.170 48.070 -6.171 1.00 35.99 221 HIS C O 1
ATOM 8637 N N . SER C 1 222 ? -6.525 48.152 -7.949 1.00 34.69 222 SER C N 1
ATOM 8638 C CA . SER C 1 222 ? -7.251 49.292 -7.413 1.00 37.46 222 SER C CA 1
ATOM 8639 C C . SER C 1 222 ? -8.382 48.860 -6.488 1.00 43.82 222 SER C C 1
ATOM 8640 O O . SER C 1 222 ? -8.807 49.656 -5.642 1.00 42.72 222 SER C O 1
ATOM 8643 N N . SER C 1 223 ? -8.819 47.604 -6.594 1.00 30.26 223 SER C N 1
ATOM 8644 C CA . SER C 1 223 ? -9.959 47.048 -5.887 1.00 36.88 223 SER C CA 1
ATOM 8645 C C . SER C 1 223 ? -9.527 46.301 -4.621 1.00 31.83 223 SER C C 1
ATOM 8646 O O . SER C 1 223 ? -8.376 45.874 -4.482 1.00 31.88 223 SER C O 1
ATOM 8649 N N . GLY C 1 224 ? -10.479 46.140 -3.696 1.00 35.61 224 GLY C N 1
ATOM 8650 C CA . GLY C 1 224 ? -10.244 45.402 -2.465 1.00 35.33 224 GLY C CA 1
ATOM 8651 C C . GLY C 1 224 ? -9.567 46.206 -1.369 1.00 42.59 224 GLY C C 1
ATOM 8652 O O . GLY C 1 224 ? -9.091 47.323 -1.588 1.00 46.35 224 GLY C O 1
ATOM 8653 N N . PRO C 1 225 ? -9.495 45.638 -0.160 1.00 43.38 225 PRO C N 1
ATOM 8654 C CA . PRO C 1 225 ? -8.946 46.403 0.973 1.00 43.00 225 PRO C CA 1
ATOM 8655 C C . PRO C 1 225 ? -7.471 46.720 0.833 1.00 48.19 225 PRO C C 1
ATOM 8656 O O . PRO C 1 225 ? -7.002 47.697 1.429 1.00 47.78 225 PRO C O 1
ATOM 8660 N N . ASN C 1 226 ? -6.722 45.922 0.075 1.00 46.46 226 ASN C N 1
ATOM 8661 C CA . ASN C 1 226 ? -5.293 46.142 -0.136 1.00 48.32 226 ASN C CA 1
ATOM 8662 C C . ASN C 1 226 ? -5.008 46.871 -1.441 1.00 49.73 226 ASN C C 1
ATOM 8663 O O . ASN C 1 226 ? -4.045 46.552 -2.148 1.00 50.95 226 ASN C O 1
ATOM 8668 N N . GLY C 1 227 ? -5.828 47.862 -1.780 1.00 46.98 227 GLY C N 1
ATOM 8669 C CA . GLY C 1 227 ? -5.604 48.613 -2.997 1.00 44.84 227 GLY C CA 1
ATOM 8670 C C . GLY C 1 227 ? -4.257 49.307 -2.999 1.00 53.16 227 GLY C C 1
ATOM 8671 O O . GLY C 1 227 ? -3.668 49.586 -1.951 1.00 57.87 227 GLY C O 1
ATOM 8672 N N . ARG C 1 228 ? -3.774 49.589 -4.212 1.00 49.43 228 ARG C N 1
ATOM 8673 C CA . ARG C 1 228 ? -2.455 50.166 -4.432 1.00 44.14 228 ARG C CA 1
ATOM 8674 C C . ARG C 1 228 ? -2.331 50.568 -5.891 1.00 48.91 228 ARG C C 1
ATOM 8675 O O . ARG C 1 228 ? -2.933 49.941 -6.768 1.00 48.53 228 ARG C O 1
ATOM 8683 N N . ASP C 1 229 ? -1.552 51.617 -6.146 1.00 50.24 229 ASP C N 1
ATOM 8684 C CA . ASP C 1 229 ? -1.328 52.044 -7.517 1.00 47.21 229 ASP C CA 1
ATOM 8685 C C . ASP C 1 229 ? -0.086 51.367 -8.090 1.00 43.94 229 ASP C C 1
ATOM 8686 O O . ASP C 1 229 ? 0.758 50.844 -7.358 1.00 49.74 229 ASP C O 1
ATOM 8691 N N . MET C 1 230 ? -0.020 51.335 -9.422 1.00 35.31 230 MET C N 1
ATOM 8692 C CA . MET C 1 230 ? 1.188 50.920 -10.126 1.00 37.11 230 MET C CA 1
ATOM 8693 C C . MET C 1 230 ? 2.363 51.832 -9.798 1.00 37.54 230 MET C C 1
ATOM 8694 O O . MET C 1 230 ? 2.278 53.045 -9.996 1.00 38.09 230 MET C O 1
ATOM 8699 N N . THR C 1 231 ? 3.476 51.244 -9.349 1.00 38.70 231 THR C N 1
ATOM 8700 C CA . THR C 1 231 ? 4.726 51.988 -9.227 1.00 37.42 231 THR C CA 1
ATOM 8701 C C . THR C 1 231 ? 5.313 52.259 -10.612 1.00 34.32 231 THR C C 1
ATOM 8702 O O . THR C 1 231 ? 4.932 51.629 -11.605 1.00 38.36 231 THR C O 1
ATOM 8706 N N . VAL C 1 232 ? 6.240 53.225 -10.692 1.00 35.35 232 VAL C N 1
ATOM 8707 C CA . VAL C 1 232 ? 6.898 53.455 -11.982 1.00 37.76 232 VAL C CA 1
ATOM 8708 C C . VAL C 1 232 ? 7.709 52.225 -12.399 1.00 31.04 232 VAL C C 1
ATOM 8709 O O . VAL C 1 232 ? 7.693 51.813 -13.567 1.00 34.26 232 VAL C O 1
ATOM 8713 N N . GLU C 1 233 ? 8.379 51.586 -11.447 1.00 27.17 233 GLU C N 1
ATOM 8714 C CA . GLU C 1 233 ? 9.162 50.401 -11.770 1.00 33.14 233 GLU C CA 1
ATOM 8715 C C . GLU C 1 233 ? 8.290 49.239 -12.266 1.00 28.60 233 GLU C C 1
ATOM 8716 O O . GLU C 1 233 ? 8.777 48.373 -12.999 1.00 31.63 233 GLU C O 1
ATOM 8722 N N . GLU C 1 234 ? 7.016 49.196 -11.889 1.00 31.56 234 GLU C N 1
ATOM 8723 C CA . GLU C 1 234 ? 6.166 48.102 -12.349 1.00 35.92 234 GLU C CA 1
ATOM 8724 C C . GLU C 1 234 ? 5.598 48.383 -13.735 1.00 30.49 234 GLU C C 1
ATOM 8725 O O . GLU C 1 234 ? 5.534 47.481 -14.578 1.00 32.22 234 GLU C O 1
ATOM 8731 N N . GLY C 1 235 ? 5.174 49.625 -13.982 1.00 30.54 235 GLY C N 1
ATOM 8732 C CA . GLY C 1 235 ? 4.797 50.000 -15.333 1.00 27.74 235 GLY C CA 1
ATOM 8733 C C . GLY C 1 235 ? 5.932 49.806 -16.319 1.00 31.02 235 GLY C C 1
ATOM 8734 O O . GLY C 1 235 ? 5.720 49.335 -17.440 1.00 35.18 235 GLY C O 1
ATOM 8735 N N . ALA C 1 236 ? 7.162 50.137 -15.907 1.00 27.73 236 ALA C N 1
ATOM 8736 C CA . ALA C 1 236 ? 8.281 50.062 -16.845 1.00 31.91 236 ALA C CA 1
ATOM 8737 C C . ALA C 1 236 ? 8.671 48.621 -17.137 1.00 33.15 236 ALA C C 1
ATOM 8738 O O . ALA C 1 236 ? 9.105 48.302 -18.250 1.00 29.47 236 ALA C O 1
ATOM 8740 N N . ALA C 1 237 ? 8.566 47.748 -16.133 1.00 34.65 237 ALA C N 1
ATOM 8741 C CA . ALA C 1 237 ? 8.824 46.332 -16.354 1.00 30.44 237 ALA C CA 1
ATOM 8742 C C . ALA C 1 237 ? 7.824 45.749 -17.332 1.00 28.72 237 ALA C C 1
ATOM 8743 O O . ALA C 1 237 ? 8.172 44.888 -18.148 1.00 36.82 237 ALA C O 1
ATOM 8745 N N . ALA C 1 238 ? 6.567 46.198 -17.261 1.00 34.02 238 ALA C N 1
ATOM 8746 C CA . ALA C 1 238 ? 5.533 45.673 -18.152 1.00 31.09 238 ALA C CA 1
ATOM 8747 C C . ALA C 1 238 ? 5.769 46.117 -19.591 1.00 30.50 238 ALA C C 1
ATOM 8748 O O . ALA C 1 238 ? 5.851 45.286 -20.507 1.00 32.47 238 ALA C O 1
ATOM 8750 N N . LEU C 1 239 ? 5.880 47.427 -19.806 1.00 34.11 239 LEU C N 1
ATOM 8751 C CA . LEU C 1 239 ? 6.294 47.947 -21.109 1.00 27.08 239 LEU C CA 1
ATOM 8752 C C . LEU C 1 239 ? 7.545 47.238 -21.616 1.00 29.62 239 LEU C C 1
ATOM 8753 O O . LEU C 1 239 ? 7.608 46.852 -22.787 1.00 30.56 239 LEU C O 1
ATOM 8758 N N . GLN C 1 240 ? 8.555 47.059 -20.748 1.00 34.61 240 GLN C N 1
ATOM 8759 C CA . GLN C 1 240 ? 9.783 46.394 -21.179 1.00 31.44 240 GLN C CA 1
ATOM 8760 C C . GLN C 1 240 ? 9.497 44.972 -21.623 1.00 36.92 240 GLN C C 1
ATOM 8761 O O . GLN C 1 240 ? 10.022 44.514 -22.647 1.00 32.23 240 GLN C O 1
ATOM 8767 N N . ARG C 1 241 ? 8.654 44.262 -20.861 1.00 36.73 241 ARG C N 1
ATOM 8768 C CA . ARG C 1 241 ? 8.283 42.897 -21.209 1.00 28.91 241 ARG C CA 1
ATOM 8769 C C . ARG C 1 241 ? 7.569 42.850 -22.558 1.00 32.38 241 ARG C C 1
ATOM 8770 O O . ARG C 1 241 ? 7.764 41.914 -23.337 1.00 25.74 241 ARG C O 1
ATOM 8778 N N . ASP C 1 242 ? 6.770 43.877 -22.869 1.00 31.76 242 ASP C N 1
ATOM 8779 C CA . ASP C 1 242 ? 6.028 43.861 -24.124 1.00 33.41 242 ASP C CA 1
ATOM 8780 C C . ASP C 1 242 ? 6.901 44.294 -25.297 1.00 27.76 242 ASP C C 1
ATOM 8781 O O . ASP C 1 242 ? 6.712 43.810 -26.417 1.00 28.41 242 ASP C O 1
ATOM 8786 N N . LEU C 1 243 ? 7.860 45.192 -25.068 1.00 30.71 243 LEU C N 1
ATOM 8787 C CA . LEU C 1 243 ? 8.828 45.491 -26.122 1.00 33.96 243 LEU C CA 1
ATOM 8788 C C . LEU C 1 243 ? 9.583 44.234 -26.550 1.00 30.83 243 LEU C C 1
ATOM 8789 O O . LEU C 1 243 ? 9.753 43.981 -27.747 1.00 30.65 243 LEU C O 1
ATOM 8794 N N . ARG C 1 244 ? 10.000 43.402 -25.583 1.00 28.23 244 ARG C N 1
ATOM 8795 C CA . ARG C 1 244 ? 10.759 42.200 -25.917 1.00 28.66 244 ARG C CA 1
ATOM 8796 C C . ARG C 1 244 ? 9.890 41.175 -26.636 1.00 34.11 244 ARG C C 1
ATOM 8797 O O . ARG C 1 244 ? 10.352 40.485 -27.559 1.00 31.51 244 ARG C O 1
ATOM 8805 N N . LEU C 1 245 ? 8.634 41.036 -26.213 1.00 32.44 245 LEU C N 1
ATOM 8806 C CA . LEU C 1 245 ? 7.715 40.179 -26.950 1.00 35.87 245 LEU C CA 1
ATOM 8807 C C . LEU C 1 245 ? 7.504 40.709 -28.368 1.00 30.24 245 LEU C C 1
ATOM 8808 O O . LEU C 1 245 ? 7.578 39.956 -29.346 1.00 32.68 245 LEU C O 1
ATOM 8813 N N . ALA C 1 246 ? 7.237 42.010 -28.489 1.00 30.48 246 ALA C N 1
ATOM 8814 C CA . ALA C 1 246 ? 7.160 42.653 -29.796 1.00 30.09 246 ALA C CA 1
ATOM 8815 C C . ALA C 1 246 ? 8.374 42.326 -30.659 1.00 29.62 246 ALA C C 1
ATOM 8816 O O . ALA C 1 246 ? 8.234 41.880 -31.803 1.00 28.15 246 ALA C O 1
ATOM 8818 N N . LYS C 1 247 ? 9.577 42.545 -30.123 1.00 31.78 247 LYS C N 1
ATOM 8819 C CA . LYS C 1 247 ? 10.793 42.304 -30.898 1.00 30.38 247 LYS C CA 1
ATOM 8820 C C . LYS C 1 247 ? 10.918 40.844 -31.283 1.00 33.45 247 LYS C C 1
ATOM 8821 O O . LYS C 1 247 ? 11.343 40.518 -32.398 1.00 30.45 247 LYS C O 1
ATOM 8827 N N . ARG C 1 248 ? 10.565 39.945 -30.364 1.00 31.53 248 ARG C N 1
ATOM 8828 C CA . ARG C 1 248 ? 10.683 38.525 -30.656 1.00 30.90 248 ARG C CA 1
ATOM 8829 C C . ARG C 1 248 ? 9.776 38.124 -31.808 1.00 28.22 248 ARG C C 1
ATOM 8830 O O . ARG C 1 248 ? 10.136 37.268 -32.625 1.00 37.33 248 ARG C O 1
ATOM 8838 N N . LEU C 1 249 ? 8.580 38.699 -31.865 1.00 27.06 249 LEU C N 1
ATOM 8839 C CA . LEU C 1 249 ? 7.608 38.375 -32.902 1.00 27.48 249 LEU C CA 1
ATOM 8840 C C . LEU C 1 249 ? 7.803 39.203 -34.174 1.00 28.21 249 LEU C C 1
ATOM 8841 O O . LEU C 1 249 ? 7.030 39.051 -35.127 1.00 22.32 249 LEU C O 1
ATOM 8846 N N . GLY C 1 250 ? 8.797 40.086 -34.207 1.00 28.56 250 GLY C N 1
ATOM 8847 C CA . GLY C 1 250 ? 9.112 40.811 -35.427 1.00 29.01 250 GLY C CA 1
ATOM 8848 C C . GLY C 1 250 ? 8.480 42.174 -35.595 1.00 29.57 250 GLY C C 1
ATOM 8849 O O . GLY C 1 250 ? 8.562 42.738 -36.692 1.00 32.64 250 GLY C O 1
ATOM 8850 N N . PHE C 1 251 ? 7.910 42.757 -34.545 1.00 28.68 251 PHE C N 1
ATOM 8851 C CA . PHE C 1 251 ? 7.154 43.992 -34.717 1.00 30.22 251 PHE C CA 1
ATOM 8852 C C . PHE C 1 251 ? 8.080 45.207 -34.721 1.00 31.74 251 PHE C C 1
ATOM 8853 O O . PHE C 1 251 ? 9.118 45.234 -34.050 1.00 29.97 251 PHE C O 1
ATOM 8861 N N . ARG C 1 252 ? 7.684 46.214 -35.491 1.00 30.79 252 ARG C N 1
ATOM 8862 C CA . ARG C 1 252 ? 8.439 47.483 -35.519 1.00 31.03 252 ARG C CA 1
ATOM 8863 C C . ARG C 1 252 ? 7.943 48.578 -34.461 1.00 34.91 252 ARG C C 1
ATOM 8864 O O . ARG C 1 252 ? 8.610 49.597 -34.041 1.00 31.33 252 ARG C O 1
ATOM 8872 N N . PHE C 1 253 ? 6.698 48.372 -34.011 1.00 29.86 253 PHE C N 1
ATOM 8873 C CA . PHE C 1 253 ? 6.113 49.338 -33.091 1.00 30.70 253 PHE C CA 1
ATOM 8874 C C . PHE C 1 253 ? 5.412 48.633 -31.923 1.00 30.12 253 PHE C C 1
ATOM 8875 O O . PHE C 1 253 ? 4.936 47.501 -32.054 1.00 31.71 253 PHE C O 1
ATOM 8883 N N . VAL C 1 254 ? 5.352 49.319 -30.780 1.00 29.48 254 VAL C N 1
ATOM 8884 C CA . VAL C 1 254 ? 4.456 48.967 -29.681 1.00 34.84 254 VAL C CA 1
ATOM 8885 C C . VAL C 1 254 ? 3.696 50.215 -29.254 1.00 27.76 254 VAL C C 1
ATOM 8886 O O . VAL C 1 254 ? 4.293 51.278 -29.070 1.00 35.06 254 VAL C O 1
ATOM 8890 N N . ARG C 1 255 ? 2.372 50.080 -29.119 1.00 30.93 255 ARG C N 1
ATOM 8891 C CA . ARG C 1 255 ? 1.458 51.092 -28.613 1.00 27.16 255 ARG C CA 1
ATOM 8892 C C . ARG C 1 255 ? 1.067 50.747 -27.182 1.00 35.46 255 ARG C C 1
ATOM 8893 O O . ARG C 1 255 ? 0.155 49.928 -26.978 1.00 33.87 255 ARG C O 1
ATOM 8901 N N . PRO C 1 256 ? 1.694 51.348 -26.161 1.00 39.01 256 PRO C N 1
ATOM 8902 C CA . PRO C 1 256 ? 1.239 51.175 -24.774 1.00 34.60 256 PRO C CA 1
ATOM 8903 C C . PRO C 1 256 ? 0.002 52.016 -24.510 1.00 38.03 256 PRO C C 1
ATOM 8904 O O . PRO C 1 256 ? 0.055 53.252 -24.507 1.00 39.88 256 PRO C O 1
ATOM 8908 N N . LYS C 1 257 ? -1.123 51.344 -24.304 1.00 31.96 257 LYS C N 1
ATOM 8909 C CA . LYS C 1 257 ? -2.345 51.997 -23.861 1.00 35.65 257 LYS C CA 1
ATOM 8910 C C . LYS C 1 257 ? -2.221 52.234 -22.360 1.00 34.93 257 LYS C C 1
ATOM 8911 O O . LYS C 1 257 ? -2.420 51.319 -21.554 1.00 27.76 257 LYS C O 1
ATOM 8917 N N . ILE C 1 258 ? -1.899 53.471 -21.987 1.00 32.43 258 ILE C N 1
ATOM 8918 C CA . ILE C 1 258 ? -1.653 53.840 -20.600 1.00 35.06 258 ILE C CA 1
ATOM 8919 C C . ILE C 1 258 ? -2.969 54.140 -19.887 1.00 37.73 258 ILE C C 1
ATOM 8920 O O . ILE C 1 258 ? -3.964 54.542 -20.504 1.00 37.45 258 ILE C O 1
ATOM 8925 N N . GLY C 1 259 ? -2.985 53.924 -18.570 1.00 41.35 259 GLY C N 1
ATOM 8926 C CA . GLY C 1 259 ? -4.171 54.241 -17.769 1.00 37.91 259 GLY C CA 1
ATOM 8927 C C . GLY C 1 259 ? -4.329 55.744 -17.537 1.00 35.82 259 GLY C C 1
ATOM 8928 O O . GLY C 1 259 ? -3.359 56.472 -17.347 1.00 35.34 259 GLY C O 1
ATOM 8929 N N . VAL C 1 260 ? -5.584 56.187 -17.520 1.00 37.18 260 VAL C N 1
ATOM 8930 C CA . VAL C 1 260 ? -5.946 57.595 -17.495 1.00 40.76 260 VAL C CA 1
ATOM 8931 C C . VAL C 1 260 ? -6.375 58.016 -16.097 1.00 45.15 260 VAL C C 1
ATOM 8932 O O . VAL C 1 260 ? -6.726 57.192 -15.248 1.00 44.97 260 VAL C O 1
ATOM 8936 N N . VAL C 1 261 ? -6.393 59.336 -15.863 1.00 49.48 261 VAL C N 1
ATOM 8937 C CA . VAL C 1 261 ? -6.869 59.890 -14.594 1.00 46.19 261 VAL C CA 1
ATOM 8938 C C . VAL C 1 261 ? -7.808 61.073 -14.814 1.00 50.52 261 VAL C C 1
ATOM 8939 O O . VAL C 1 261 ? -8.176 61.772 -13.862 1.00 54.36 261 VAL C O 1
ATOM 8943 N N . SER C 1 262 ? -8.209 61.305 -16.061 1.00 49.55 262 SER C N 1
ATOM 8944 C CA . SER C 1 262 ? -9.088 62.419 -16.388 1.00 58.46 262 SER C CA 1
ATOM 8945 C C . SER C 1 262 ? -10.006 62.005 -17.525 1.00 60.45 262 SER C C 1
ATOM 8946 O O . SER C 1 262 ? -9.740 61.039 -18.249 1.00 57.97 262 SER C O 1
ATOM 8949 N N . SER C 1 263 ? -11.090 62.764 -17.684 1.00 56.15 263 SER C N 1
ATOM 8950 C CA . SER C 1 263 ? -12.086 62.452 -18.699 1.00 55.18 263 SER C CA 1
ATOM 8951 C C . SER C 1 263 ? -11.639 62.818 -20.112 1.00 59.30 263 SER C C 1
ATOM 8952 O O . SER C 1 263 ? -12.244 62.331 -21.077 1.00 65.84 263 SER C O 1
ATOM 8955 N N . ASP C 1 264 ? -10.601 63.649 -20.267 1.00 63.76 264 ASP C N 1
ATOM 8956 C CA . ASP C 1 264 ? -10.000 63.869 -21.580 1.00 62.53 264 ASP C CA 1
ATOM 8957 C C . ASP C 1 264 ? -8.794 62.960 -21.823 1.00 64.76 264 ASP C C 1
ATOM 8958 O O . ASP C 1 264 ? -7.979 63.248 -22.711 1.00 62.65 264 ASP C O 1
ATOM 8963 N N . LEU C 1 265 ? -8.678 61.872 -21.044 1.00 60.91 265 LEU C N 1
ATOM 8964 C CA . LEU C 1 265 ? -7.722 60.778 -21.252 1.00 55.05 265 LEU C CA 1
ATOM 8965 C C . LEU C 1 265 ? -6.285 61.168 -20.883 1.00 55.68 265 LEU C C 1
ATOM 8966 O O . LEU C 1 265 ? -5.328 60.709 -21.515 1.00 53.93 265 LEU C O 1
ATOM 8971 N N . ILE C 1 266 ? -6.123 61.995 -19.852 1.00 51.50 266 ILE C N 1
ATOM 8972 C CA . ILE C 1 266 ? -4.815 62.348 -19.300 1.00 54.74 266 ILE C CA 1
ATOM 8973 C C . ILE C 1 266 ? -4.127 61.088 -18.777 1.00 51.52 266 ILE C C 1
ATOM 8974 O O . ILE C 1 266 ? -4.701 60.382 -17.938 1.00 49.52 266 ILE C O 1
ATOM 8979 N N . PRO C 1 267 ? -2.924 60.753 -19.240 1.00 52.75 267 PRO C N 1
ATOM 8980 C CA . PRO C 1 267 ? -2.250 59.552 -18.723 1.00 49.20 267 PRO C CA 1
ATOM 8981 C C . PRO C 1 267 ? -1.894 59.678 -17.250 1.00 49.40 267 PRO C C 1
ATOM 8982 O O . PRO C 1 267 ? -1.710 60.774 -16.719 1.00 51.98 267 PRO C O 1
ATOM 8986 N N . HIS C 1 268 ? -1.805 58.529 -16.590 1.00 44.80 268 HIS C N 1
ATOM 8987 C CA . HIS C 1 268 ? -1.384 58.502 -15.202 1.00 42.08 268 HIS C CA 1
ATOM 8988 C C . HIS C 1 268 ? 0.035 59.052 -15.075 1.00 44.98 268 HIS C C 1
ATOM 8989 O O . HIS C 1 268 ? 0.880 58.794 -15.944 1.00 43.45 268 HIS C O 1
ATOM 8996 N N . PRO C 1 269 ? 0.331 59.800 -14.005 1.00 45.27 269 PRO C N 1
ATOM 8997 C CA . PRO C 1 269 ? 1.629 60.492 -13.901 1.00 43.42 269 PRO C CA 1
ATOM 8998 C C . PRO C 1 269 ? 2.868 59.611 -13.986 1.00 39.88 269 PRO C C 1
ATOM 8999 O O . PRO C 1 269 ? 3.956 60.143 -14.234 1.00 41.81 269 PRO C O 1
ATOM 9003 N N . ILE C 1 270 ? 2.772 58.296 -13.782 1.00 41.24 270 ILE C N 1
ATOM 9004 C CA . ILE C 1 270 ? 3.963 57.464 -13.956 1.00 40.18 270 ILE C CA 1
ATOM 9005 C C . ILE C 1 270 ? 4.354 57.278 -15.423 1.00 42.58 270 ILE C C 1
ATOM 9006 O O . ILE C 1 270 ? 5.456 56.789 -15.711 1.00 39.82 270 ILE C O 1
ATOM 9011 N N . TRP C 1 271 ? 3.494 57.673 -16.366 1.00 36.54 271 TRP C N 1
ATOM 9012 C CA . TRP C 1 271 ? 3.743 57.354 -17.769 1.00 37.24 271 TRP C CA 1
ATOM 9013 C C . TRP C 1 271 ? 5.085 57.889 -18.256 1.00 39.19 271 TRP C C 1
ATOM 9014 O O . TRP C 1 271 ? 5.735 57.245 -19.083 1.00 36.98 271 TRP C O 1
ATOM 9025 N N . THR C 1 272 ? 5.541 59.026 -17.727 1.00 38.39 272 THR C N 1
ATOM 9026 C CA . THR C 1 272 ? 6.746 59.663 -18.261 1.00 46.55 272 THR C CA 1
ATOM 9027 C C . THR C 1 272 ? 8.002 58.879 -17.896 1.00 39.91 272 THR C C 1
ATOM 9028 O O . THR C 1 272 ? 8.822 58.564 -18.765 1.00 40.23 272 THR C O 1
ATOM 9032 N N . GLU C 1 273 ? 8.177 58.558 -16.613 1.00 39.57 273 GLU C N 1
ATOM 9033 C CA . GLU C 1 273 ? 9.366 57.811 -16.220 1.00 37.32 273 GLU C CA 1
ATOM 9034 C C . GLU C 1 273 ? 9.272 56.357 -16.652 1.00 36.70 273 GLU C C 1
ATOM 9035 O O . GLU C 1 273 ? 10.305 55.699 -16.832 1.00 33.48 273 GLU C O 1
ATOM 9041 N N . VAL C 1 274 ? 8.048 55.838 -16.796 1.00 37.77 274 VAL C N 1
ATOM 9042 C CA . VAL C 1 274 ? 7.859 54.504 -17.363 1.00 32.93 274 VAL C CA 1
ATOM 9043 C C . VAL C 1 274 ? 8.484 54.424 -18.754 1.00 32.32 274 VAL C C 1
ATOM 9044 O O . VAL C 1 274 ? 9.223 53.484 -19.067 1.00 32.16 274 VAL C O 1
ATOM 9048 N N . VAL C 1 275 ? 8.233 55.440 -19.595 1.00 37.13 275 VAL C N 1
ATOM 9049 C CA . VAL C 1 275 ? 8.760 55.459 -20.963 1.00 33.57 275 VAL C CA 1
ATOM 9050 C C . VAL C 1 275 ? 10.255 55.777 -20.979 1.00 32.52 275 VAL C C 1
ATOM 9051 O O . VAL C 1 275 ? 11.022 55.173 -21.733 1.00 33.91 275 VAL C O 1
ATOM 9055 N N . GLU C 1 276 ? 10.691 56.749 -20.180 1.00 35.23 276 GLU C N 1
ATOM 9056 C CA . GLU C 1 276 ? 12.110 57.085 -20.166 1.00 37.88 276 GLU C CA 1
ATOM 9057 C C . GLU C 1 276 ? 12.942 55.909 -19.681 1.00 37.14 276 GLU C C 1
ATOM 9058 O O . GLU C 1 276 ? 14.048 55.668 -20.184 1.00 37.05 276 GLU C O 1
ATOM 9064 N N . ALA C 1 277 ? 12.418 55.144 -18.720 1.00 34.88 277 ALA C N 1
ATOM 9065 C CA . ALA C 1 277 ? 13.121 53.950 -18.282 1.00 27.45 277 ALA C CA 1
ATOM 9066 C C . ALA C 1 277 ? 13.066 52.846 -19.322 1.00 32.20 277 ALA C C 1
ATOM 9067 O O . ALA C 1 277 ? 13.831 51.886 -19.228 1.00 38.90 277 ALA C O 1
ATOM 9069 N N . SER C 1 278 ? 12.169 52.955 -20.296 1.00 29.38 278 SER C N 1
ATOM 9070 C CA . SER C 1 278 ? 11.987 51.944 -21.322 1.00 29.84 278 SER C CA 1
ATOM 9071 C C . SER C 1 278 ? 12.598 52.331 -22.664 1.00 33.27 278 SER C C 1
ATOM 9072 O O . SER C 1 278 ? 12.706 51.473 -23.547 1.00 36.74 278 SER C O 1
ATOM 9075 N N . LEU C 1 279 ? 12.978 53.598 -22.847 1.00 32.35 279 LEU C N 1
ATOM 9076 C CA . LEU C 1 279 ? 13.558 54.028 -24.122 1.00 37.85 279 LEU C CA 1
ATOM 9077 C C . LEU C 1 279 ? 14.877 53.345 -24.467 1.00 37.36 279 LEU C C 1
ATOM 9078 O O . LEU C 1 279 ? 15.045 52.939 -25.633 1.00 40.08 279 LEU C O 1
ATOM 9083 N N . PRO C 1 280 ? 15.853 53.210 -23.549 1.00 39.76 280 PRO C N 1
ATOM 9084 C CA . PRO C 1 280 ? 17.104 52.520 -23.926 1.00 35.65 280 PRO C CA 1
ATOM 9085 C C . PRO C 1 280 ? 16.888 51.111 -24.475 1.00 38.04 280 PRO C C 1
ATOM 9086 O O . PRO C 1 280 ? 17.557 50.718 -25.441 1.00 36.65 280 PRO C O 1
ATOM 9090 N N . LEU C 1 281 ? 15.959 50.339 -23.901 1.00 36.34 281 LEU C N 1
ATOM 9091 C CA . LEU C 1 281 ? 15.691 49.017 -24.451 1.00 32.45 281 LEU C CA 1
ATOM 9092 C C . LEU C 1 281 ? 14.980 49.119 -25.791 1.00 30.14 281 LEU C C 1
ATOM 9093 O O . LEU C 1 281 ? 15.277 48.359 -26.711 1.00 33.96 281 LEU C O 1
ATOM 9098 N N . ALA C 1 282 ? 14.040 50.052 -25.924 1.00 33.92 282 ALA C N 1
ATOM 9099 C CA . ALA C 1 282 ? 13.391 50.266 -27.214 1.00 36.50 282 ALA C CA 1
ATOM 9100 C C . ALA C 1 282 ? 14.408 50.620 -28.284 1.00 34.70 282 ALA C C 1
ATOM 9101 O O . ALA C 1 282 ? 14.344 50.116 -29.411 1.00 40.26 282 ALA C O 1
ATOM 9103 N N . GLU C 1 283 ? 15.338 51.511 -27.955 1.00 41.00 283 GLU C N 1
ATOM 9104 C CA . GLU C 1 283 ? 16.417 51.819 -28.884 1.00 42.48 283 GLU C CA 1
ATOM 9105 C C . GLU C 1 283 ? 17.279 50.590 -29.112 1.00 42.88 283 GLU C C 1
ATOM 9106 O O . GLU C 1 283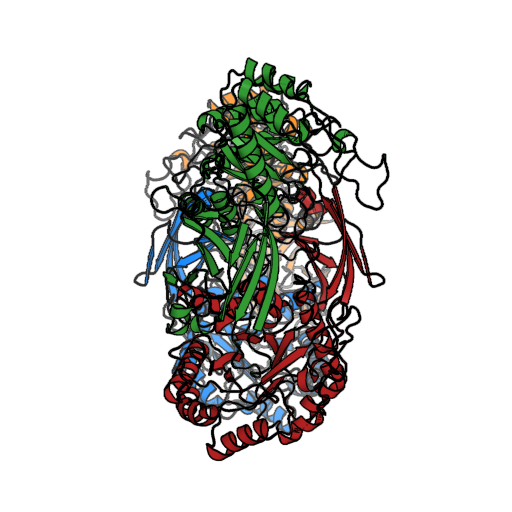 ? 17.740 50.343 -30.233 1.00 40.18 283 GLU C O 1
ATOM 9112 N N . GLU C 1 284 ? 17.468 49.778 -28.064 1.00 40.41 284 GLU C N 1
ATOM 9113 C CA . GLU C 1 284 ? 18.302 48.590 -28.189 1.00 35.05 284 GLU C CA 1
ATOM 9114 C C . GLU C 1 284 ? 17.647 47.515 -29.051 1.00 37.61 284 GLU C C 1
ATOM 9115 O O . GLU C 1 284 ? 18.345 46.756 -29.733 1.00 41.20 284 GLU C O 1
ATOM 9121 N N . LEU C 1 285 ? 16.320 47.435 -29.045 1.00 35.63 285 LEU C N 1
ATOM 9122 C CA . LEU C 1 285 ? 15.610 46.442 -29.839 1.00 34.96 285 LEU C CA 1
ATOM 9123 C C . LEU C 1 285 ? 15.191 46.954 -31.209 1.00 33.67 285 LEU C C 1
ATOM 9124 O O . LEU C 1 285 ? 14.773 46.151 -32.052 1.00 30.93 285 LEU C O 1
ATOM 9129 N N . ASP C 1 286 ? 15.305 48.261 -31.449 1.00 38.16 286 ASP C N 1
ATOM 9130 C CA . ASP C 1 286 ? 14.836 48.882 -32.685 1.00 36.34 286 ASP C CA 1
ATOM 9131 C C . ASP C 1 286 ? 13.334 48.679 -32.854 1.00 37.57 286 ASP C C 1
ATOM 9132 O O . ASP C 1 286 ? 12.845 48.317 -33.930 1.00 38.99 286 ASP C O 1
ATOM 9137 N N . VAL C 1 287 ? 12.609 48.877 -31.759 1.00 36.85 287 VAL C N 1
ATOM 9138 C CA . VAL C 1 287 ? 11.154 48.909 -31.730 1.00 35.88 287 VAL C CA 1
ATOM 9139 C C . VAL C 1 287 ? 10.764 50.295 -31.242 1.00 35.16 287 VAL C C 1
ATOM 9140 O O . VAL C 1 287 ? 11.380 50.818 -30.306 1.00 39.35 287 VAL C O 1
ATOM 9144 N N . ILE C 1 288 ? 9.785 50.912 -31.902 1.00 33.11 288 ILE C N 1
ATOM 9145 C CA . ILE C 1 288 ? 9.380 52.276 -31.585 1.00 34.35 288 ILE C CA 1
ATOM 9146 C C . ILE C 1 288 ? 8.150 52.243 -30.689 1.00 37.41 288 ILE C C 1
ATOM 9147 O O . ILE C 1 288 ? 7.183 51.516 -30.969 1.00 34.40 288 ILE C O 1
ATOM 9152 N N . ILE C 1 289 ? 8.182 53.057 -29.635 1.00 31.68 289 ILE C N 1
ATOM 9153 C CA . ILE C 1 289 ? 7.068 53.238 -28.716 1.00 35.19 289 ILE C CA 1
ATOM 9154 C C . ILE C 1 289 ? 6.188 54.368 -29.238 1.00 38.28 289 ILE C C 1
ATOM 9155 O O . ILE C 1 289 ? 6.638 55.514 -29.331 1.00 40.56 289 ILE C O 1
ATOM 9160 N N . CYS C 1 290 ? 4.929 54.065 -29.549 1.00 34.03 290 CYS C N 1
ATOM 9161 C CA . CYS C 1 290 ? 3.991 55.061 -30.072 1.00 35.88 290 CYS C CA 1
ATOM 9162 C C . CYS C 1 290 ? 2.642 54.963 -29.370 1.00 35.47 290 CYS C C 1
ATOM 9163 O O . CYS C 1 290 ? 1.807 54.125 -29.750 1.00 32.18 290 CYS C O 1
ATOM 9166 N N . PRO C 1 291 ? 2.383 55.806 -28.367 1.00 31.01 291 PRO C N 1
ATOM 9167 C CA . PRO C 1 291 ? 1.037 55.877 -27.799 1.00 34.14 291 PRO C CA 1
ATOM 9168 C C . PRO C 1 291 ? 0.031 56.350 -28.823 1.00 32.38 291 PRO C C 1
ATOM 9169 O O . PRO C 1 291 ? 0.361 57.068 -29.774 1.00 35.79 291 PRO C O 1
ATOM 9173 N N . GLU C 1 292 ? -1.218 55.962 -28.593 1.00 31.13 292 GLU C N 1
ATOM 9174 C CA . GLU C 1 292 ? -2.320 56.236 -29.505 1.00 35.01 292 GLU C CA 1
ATOM 9175 C C . GLU C 1 292 ? -3.028 57.543 -29.148 1.00 40.71 292 GLU C C 1
ATOM 9176 O O . GLU C 1 292 ? -3.419 57.750 -27.992 1.00 40.98 292 GLU C O 1
ATOM 9182 N N . ILE C 1 293 ? -3.175 58.423 -30.142 1.00 34.35 293 ILE C N 1
ATOM 9183 C CA . ILE C 1 293 ? -4.045 59.595 -30.061 1.00 35.74 293 ILE C CA 1
ATOM 9184 C C . ILE C 1 293 ? -5.419 59.141 -30.546 1.00 33.21 293 ILE C C 1
ATOM 9185 O O . ILE C 1 293 ? -5.657 59.030 -31.756 1.00 37.39 293 ILE C O 1
ATOM 9190 N N . HIS C 1 294 ? -6.323 58.884 -29.597 1.00 34.39 294 HIS C N 1
ATOM 9191 C CA . HIS C 1 294 ? -7.663 58.345 -29.820 1.00 35.03 294 HIS C CA 1
ATOM 9192 C C . HIS C 1 294 ? -8.676 59.402 -29.379 1.00 37.33 294 HIS C C 1
ATOM 9193 O O . HIS C 1 294 ? -8.448 60.101 -28.382 1.00 35.51 294 HIS C O 1
ATOM 9200 N N . SER C 1 295 ? -9.771 59.549 -30.133 1.00 30.47 295 SER C N 1
ATOM 9201 C CA . SER C 1 295 ? -10.862 60.423 -29.708 1.00 34.31 295 SER C CA 1
ATOM 9202 C C . SER C 1 295 ? -11.298 60.051 -28.290 1.00 39.42 295 SER C C 1
ATOM 9203 O O . SER C 1 295 ? -11.327 58.860 -27.952 1.00 39.69 295 SER C O 1
ATOM 9206 N N . PRO C 1 296 ? -11.665 61.026 -27.432 1.00 38.90 296 PRO C N 1
ATOM 9207 C CA . PRO C 1 296 ? -11.889 62.453 -27.645 1.00 35.03 296 PRO C CA 1
ATOM 9208 C C . PRO C 1 296 ? -10.626 63.294 -27.632 1.00 37.87 296 PRO C C 1
ATOM 9209 O O . PRO C 1 296 ? -10.742 64.518 -27.697 1.00 38.82 296 PRO C O 1
ATOM 9213 N N . THR C 1 297 ? -9.453 62.683 -27.549 1.00 32.02 297 THR C N 1
ATOM 9214 C CA . THR C 1 297 ? -8.237 63.490 -27.600 1.00 36.76 297 THR C CA 1
ATOM 9215 C C . THR C 1 297 ? -8.007 64.051 -28.998 1.00 34.37 297 THR C C 1
ATOM 9216 O O . THR C 1 297 ? -7.825 63.273 -29.942 1.00 36.92 297 THR C O 1
ATOM 9220 N N . PRO C 1 298 ? -7.985 65.363 -29.179 1.00 40.30 298 PRO C N 1
ATOM 9221 C CA . PRO C 1 298 ? -7.609 65.942 -30.476 1.00 37.41 298 PRO C CA 1
ATOM 9222 C C . PRO C 1 298 ? -6.092 65.920 -30.645 1.00 38.56 298 PRO C C 1
ATOM 9223 O O . PRO C 1 298 ? -5.354 65.478 -29.776 1.00 41.00 298 PRO C O 1
ATOM 9227 N N . ILE C 1 299 ? -5.624 66.423 -31.787 1.00 40.63 299 ILE C N 1
ATOM 9228 C CA . ILE C 1 299 ? -4.179 66.551 -31.948 1.00 40.26 299 ILE C CA 1
ATOM 9229 C C . ILE C 1 299 ? -3.650 67.782 -31.208 1.00 44.24 299 ILE C C 1
ATOM 9230 O O . ILE C 1 299 ? -2.510 67.781 -30.712 1.00 35.74 299 ILE C O 1
ATOM 9235 N N . LYS C 1 300 ? -4.448 68.845 -31.128 1.00 39.81 300 LYS C N 1
ATOM 9236 C CA . LYS C 1 300 ? -4.073 70.028 -30.366 1.00 42.61 300 LYS C CA 1
ATOM 9237 C C . LYS C 1 300 ? -4.604 69.835 -28.952 1.00 39.52 300 LYS C C 1
ATOM 9238 O O . LYS C 1 300 ? -5.800 69.986 -28.694 1.00 41.42 300 LYS C O 1
ATOM 9244 N N . HIS C 1 301 ? -3.712 69.463 -28.039 1.00 38.25 301 HIS C N 1
ATOM 9245 C CA . HIS C 1 301 ? -4.100 69.025 -26.702 1.00 43.88 301 HIS C CA 1
ATOM 9246 C C . HIS C 1 301 ? -2.840 68.793 -25.890 1.00 40.30 301 HIS C C 1
ATOM 9247 O O . HIS C 1 301 ? -1.787 68.482 -26.450 1.00 41.99 301 HIS C O 1
ATOM 9254 N N . GLU C 1 302 ? -2.963 68.908 -24.564 1.00 43.63 302 GLU C N 1
ATOM 9255 C CA . GLU C 1 302 ? -1.771 68.790 -23.724 1.00 52.42 302 GLU C CA 1
ATOM 9256 C C . GLU C 1 302 ? -1.151 67.393 -23.793 1.00 48.87 302 GLU C C 1
ATOM 9257 O O . GLU C 1 302 ? 0.078 67.266 -23.728 1.00 49.12 302 GLU C O 1
ATOM 9263 N N . VAL C 1 303 ? -1.955 66.336 -23.940 1.00 42.29 303 VAL C N 1
ATOM 9264 C CA . VAL C 1 303 ? -1.345 65.006 -23.969 1.00 49.46 303 VAL C CA 1
ATOM 9265 C C . VAL C 1 303 ? -0.488 64.836 -25.222 1.00 44.79 303 VAL C C 1
ATOM 9266 O O . VAL C 1 303 ? 0.605 64.256 -25.167 1.00 40.28 303 VAL C O 1
ATOM 9270 N N . VAL C 1 304 ? -0.950 65.354 -26.364 1.00 45.23 304 VAL C N 1
ATOM 9271 C CA . VAL C 1 304 ? -0.108 65.318 -27.550 1.00 43.94 304 VAL C CA 1
ATOM 9272 C C . VAL C 1 304 ? 1.098 66.208 -27.339 1.00 41.86 304 VAL C C 1
ATOM 9273 O O . VAL C 1 304 ? 2.230 65.846 -27.686 1.00 42.06 304 VAL C O 1
ATOM 9277 N N . ASP C 1 305 ? 0.869 67.382 -26.752 1.00 43.35 305 ASP C N 1
ATOM 9278 C CA . ASP C 1 305 ? 1.950 68.319 -26.495 1.00 45.17 305 ASP C CA 1
ATOM 9279 C C . ASP C 1 305 ? 3.063 67.663 -25.693 1.00 45.99 305 ASP C C 1
ATOM 9280 O O . ASP C 1 305 ? 4.250 67.855 -25.985 1.00 41.62 305 ASP C O 1
ATOM 9285 N N . ASP C 1 306 ? 2.694 66.850 -24.698 1.00 46.35 306 ASP C N 1
ATOM 9286 C CA . ASP C 1 306 ? 3.683 66.277 -23.794 1.00 40.96 306 ASP C CA 1
ATOM 9287 C C . ASP C 1 306 ? 4.458 65.133 -24.433 1.00 41.06 306 ASP C C 1
ATOM 9288 O O . ASP C 1 306 ? 5.646 64.966 -24.146 1.00 44.16 306 ASP C O 1
ATOM 9293 N N . TYR C 1 307 ? 3.818 64.340 -25.293 1.00 44.87 307 TYR C N 1
ATOM 9294 C CA . TYR C 1 307 ? 4.556 63.376 -26.103 1.00 39.51 307 TYR C CA 1
ATOM 9295 C C . TYR C 1 307 ? 5.682 64.056 -26.875 1.00 37.81 307 TYR C C 1
ATOM 9296 O O . TYR C 1 307 ? 6.824 63.590 -26.863 1.00 40.96 307 TYR C O 1
ATOM 9305 N N . ILE C 1 308 ? 5.377 65.169 -27.548 1.00 40.90 308 ILE C N 1
ATOM 9306 C CA . ILE C 1 308 ? 6.396 65.884 -28.320 1.00 38.97 308 ILE C CA 1
ATOM 9307 C C . ILE C 1 308 ? 7.465 66.456 -27.403 1.00 39.28 308 ILE C C 1
ATOM 9308 O O . ILE C 1 308 ? 8.661 66.420 -27.720 1.00 42.61 308 ILE C O 1
ATOM 9313 N N . ALA C 1 309 ? 7.054 67.009 -26.260 1.00 38.25 309 ALA C N 1
ATOM 9314 C CA . ALA C 1 309 ? 8.028 67.493 -25.291 1.00 39.31 309 ALA C CA 1
ATOM 9315 C C . ALA C 1 309 ? 8.989 66.381 -24.898 1.00 47.66 309 ALA C C 1
ATOM 9316 O O . ALA C 1 309 ? 10.195 66.616 -24.725 1.00 44.62 309 ALA C O 1
ATOM 9318 N N . LEU C 1 310 ? 8.467 65.156 -24.775 1.00 43.85 310 LEU C N 1
ATOM 9319 C CA . LEU C 1 310 ? 9.308 64.006 -24.470 1.00 47.84 310 LEU C CA 1
ATOM 9320 C C . LEU C 1 310 ? 10.300 63.751 -25.590 1.00 41.35 310 LEU C C 1
ATOM 9321 O O . LEU C 1 310 ? 11.500 63.573 -25.343 1.00 40.84 310 LEU C O 1
ATOM 9326 N N . ILE C 1 311 ? 9.809 63.717 -26.832 1.00 42.59 311 ILE C N 1
ATOM 9327 C CA . ILE C 1 311 ? 10.689 63.488 -27.972 1.00 44.03 311 ILE C CA 1
ATOM 9328 C C . ILE C 1 311 ? 11.768 64.559 -28.021 1.00 48.00 311 ILE C C 1
ATOM 9329 O O . ILE C 1 311 ? 12.931 64.276 -28.337 1.00 44.91 311 ILE C O 1
ATOM 9334 N N . ARG C 1 312 ? 11.406 65.798 -27.673 1.00 48.14 312 ARG C N 1
ATOM 9335 C CA . ARG C 1 312 ? 12.353 66.906 -27.727 1.00 45.43 312 ARG C CA 1
ATOM 9336 C C . ARG C 1 312 ? 13.463 66.733 -26.702 1.00 44.70 312 ARG C C 1
ATOM 9337 O O . ARG C 1 312 ? 14.649 66.770 -27.044 1.00 49.08 312 ARG C O 1
ATOM 9345 N N . ARG C 1 313 ? 13.101 66.544 -25.435 1.00 50.53 313 ARG C N 1
ATOM 9346 C CA . ARG C 1 313 ? 14.121 66.438 -24.394 1.00 50.70 313 ARG C CA 1
ATOM 9347 C C . ARG C 1 313 ? 15.008 65.205 -24.605 1.00 47.19 313 ARG C C 1
ATOM 9348 O O . ARG C 1 313 ? 16.242 65.303 -24.602 1.00 44.10 313 ARG C O 1
ATOM 9356 N N . THR C 1 314 ? 14.402 64.039 -24.843 1.00 50.31 314 THR C N 1
ATOM 9357 C CA . THR C 1 314 ? 15.200 62.818 -24.971 1.00 50.64 314 THR C CA 1
ATOM 9358 C C . THR C 1 314 ? 16.053 62.802 -26.232 1.00 48.78 314 THR C C 1
ATOM 9359 O O . THR C 1 314 ? 17.153 62.239 -26.223 1.00 49.72 314 THR C O 1
ATOM 9363 N N . GLY C 1 315 ? 15.562 63.372 -27.327 1.00 44.81 315 GLY C N 1
ATOM 9364 C CA . GLY C 1 315 ? 16.254 63.184 -28.580 1.00 44.99 315 GLY C CA 1
ATOM 9365 C C . GLY C 1 315 ? 16.155 61.781 -29.131 1.00 53.21 315 GLY C C 1
ATOM 9366 O O . GLY C 1 315 ? 16.994 61.391 -29.949 1.00 51.06 315 GLY C O 1
ATOM 9367 N N . THR C 1 316 ? 15.152 61.004 -28.707 1.00 46.15 316 THR C N 1
ATOM 9368 C CA . THR C 1 316 ? 15.012 59.627 -29.169 1.00 46.96 316 THR C CA 1
ATOM 9369 C C . THR C 1 316 ? 14.455 59.577 -30.590 1.00 41.74 316 THR C C 1
ATOM 9370 O O . THR C 1 316 ? 13.668 60.432 -31.007 1.00 44.57 316 THR C O 1
ATOM 9374 N N . LYS C 1 317 ? 14.882 58.560 -31.335 1.00 41.83 317 LYS C N 1
ATOM 9375 C CA . LYS C 1 317 ? 14.256 58.171 -32.594 1.00 46.28 317 LYS C CA 1
ATOM 9376 C C . LYS C 1 317 ? 13.239 57.053 -32.414 1.00 41.52 317 LYS C C 1
ATOM 9377 O O . LYS C 1 317 ? 12.675 56.576 -33.403 1.00 38.04 317 LYS C O 1
ATOM 9383 N N . HIS C 1 318 ? 12.994 56.624 -31.176 1.00 46.64 318 HIS C N 1
ATOM 9384 C CA . HIS C 1 318 ? 12.186 55.444 -30.889 1.00 42.89 318 HIS C CA 1
ATOM 9385 C C . HIS C 1 318 ? 10.987 55.766 -30.004 1.00 42.10 318 HIS C C 1
ATOM 9386 O O . HIS C 1 318 ? 10.533 54.928 -29.224 1.00 39.67 318 HIS C O 1
ATOM 9393 N N . PHE C 1 319 ? 10.471 56.983 -30.111 1.00 39.70 319 PHE C N 1
ATOM 9394 C CA . PHE C 1 319 ? 9.200 57.336 -29.505 1.00 37.03 319 PHE C CA 1
ATOM 9395 C C . PHE C 1 319 ? 8.470 58.225 -30.494 1.00 40.31 319 PHE C C 1
ATOM 9396 O O . PHE C 1 319 ? 9.051 59.186 -30.998 1.00 37.84 319 PHE C O 1
ATOM 9404 N N . GLY C 1 320 ? 7.209 57.907 -30.775 1.00 35.31 320 GLY C N 1
ATOM 9405 C CA . GLY C 1 320 ? 6.478 58.660 -31.779 1.00 32.17 320 GLY C CA 1
ATOM 9406 C C . GLY C 1 320 ? 4.987 58.656 -31.527 1.00 36.01 320 GLY C C 1
ATOM 9407 O O . GLY C 1 320 ? 4.530 58.169 -30.492 1.00 34.51 320 GLY C O 1
ATOM 9408 N N . LEU C 1 321 ? 4.211 59.189 -32.456 1.00 31.95 321 LEU C N 1
ATOM 9409 C CA . LEU C 1 321 ? 2.767 59.229 -32.312 1.00 34.03 321 LEU C CA 1
ATOM 9410 C C . LEU C 1 321 ? 2.114 58.183 -33.194 1.00 34.55 321 LEU C C 1
ATOM 9411 O O . LEU C 1 321 ? 2.459 58.050 -34.371 1.00 34.55 321 LEU C O 1
ATOM 9416 N N . LEU C 1 322 ? 1.163 57.444 -32.629 1.00 33.87 322 LEU C N 1
ATOM 9417 C CA . LEU C 1 322 ? 0.243 56.635 -33.419 1.00 34.46 322 LEU C CA 1
ATOM 9418 C C . LEU C 1 322 ? -1.073 57.391 -33.519 1.00 36.54 322 LEU C C 1
ATOM 9419 O O . LEU C 1 322 ? -1.618 57.834 -32.505 1.00 37.19 322 LEU C O 1
ATOM 9424 N N . LEU C 1 323 ? -1.561 57.578 -34.738 1.00 36.34 323 LEU C N 1
ATOM 9425 C CA . LEU C 1 323 ? -2.807 58.303 -34.940 1.00 35.16 323 LEU C CA 1
ATOM 9426 C C . LEU C 1 323 ? -3.927 57.316 -35.185 1.00 29.10 323 LEU C C 1
ATOM 9427 O O . LEU C 1 323 ? -3.776 56.374 -35.963 1.00 34.89 323 LEU C O 1
ATOM 9432 N N . ASP C 1 324 ? -5.053 57.546 -34.530 1.00 34.79 324 ASP C N 1
ATOM 9433 C CA . ASP C 1 324 ? -6.270 56.779 -34.740 1.00 31.09 324 ASP C CA 1
ATOM 9434 C C . ASP C 1 324 ? -7.237 57.665 -35.499 1.00 32.58 324 ASP C C 1
ATOM 9435 O O . ASP C 1 324 ? -7.613 58.734 -35.007 1.00 36.21 324 ASP C O 1
ATOM 9440 N N . THR C 1 325 ? -7.658 57.216 -36.680 1.00 35.31 325 THR C N 1
ATOM 9441 C CA . THR C 1 325 ? -8.418 58.121 -37.542 1.00 38.00 325 THR C CA 1
ATOM 9442 C C . THR C 1 325 ? -9.822 58.408 -37.024 1.00 34.81 325 THR C C 1
ATOM 9443 O O . THR C 1 325 ? -10.540 59.170 -37.678 1.00 37.45 325 THR C O 1
ATOM 9447 N N . GLY C 1 326 ? -10.236 57.832 -35.891 1.00 36.40 326 GLY C N 1
ATOM 9448 C CA . GLY C 1 326 ? -11.462 58.274 -35.239 1.00 30.42 326 GLY C CA 1
ATOM 9449 C C . GLY C 1 326 ? -11.451 59.738 -34.826 1.00 27.38 326 GLY C C 1
ATOM 9450 O O . GLY C 1 326 ? -12.517 60.353 -34.724 1.00 30.26 326 GLY C O 1
ATOM 9451 N N . ILE C 1 327 ? -10.267 60.320 -34.612 1.00 32.50 327 ILE C N 1
ATOM 9452 C CA . ILE C 1 327 ? -10.197 61.740 -34.280 1.00 32.62 327 ILE C CA 1
ATOM 9453 C C . ILE C 1 327 ? -10.800 62.569 -35.404 1.00 33.99 327 ILE C C 1
ATOM 9454 O O . ILE C 1 327 ? -11.383 63.630 -35.162 1.00 35.02 327 ILE C O 1
ATOM 9459 N N . PHE C 1 328 ? -10.718 62.084 -36.639 1.00 34.36 328 PHE C N 1
ATOM 9460 C CA . PHE C 1 328 ? -11.212 62.842 -37.782 1.00 34.13 328 PHE C CA 1
ATOM 9461 C C . PHE C 1 328 ? -12.698 62.660 -38.029 1.00 34.33 328 PHE C C 1
ATOM 9462 O O . PHE C 1 328 ? -13.225 63.290 -38.952 1.00 39.28 328 PHE C O 1
ATOM 9470 N N . GLN C 1 329 ? -13.382 61.825 -37.244 1.00 30.63 329 GLN C N 1
ATOM 9471 C CA . GLN C 1 329 ? -14.778 61.504 -37.522 1.00 29.63 329 GLN C CA 1
ATOM 9472 C C . GLN C 1 329 ? -15.631 62.771 -37.563 1.00 37.17 329 GLN C C 1
ATOM 9473 O O . GLN C 1 329 ? -15.510 63.643 -36.695 1.00 33.67 329 GLN C O 1
ATOM 9479 N N . ASP C 1 330 ? -16.490 62.877 -38.585 1.00 37.15 330 ASP C N 1
ATOM 9480 C CA . ASP C 1 330 ? -17.281 64.085 -38.824 1.00 39.36 330 ASP C CA 1
ATOM 9481 C C . ASP C 1 330 ? -18.775 63.805 -38.903 1.00 39.68 330 ASP C C 1
ATOM 9482 O O . ASP C 1 330 ? -19.538 64.673 -39.340 1.00 40.53 330 ASP C O 1
ATOM 9487 N N . ARG C 1 331 ? -19.214 62.621 -38.497 1.00 37.60 331 ARG C N 1
ATOM 9488 C CA . ARG C 1 331 ? -20.622 62.254 -38.506 1.00 40.63 331 ARG C CA 1
ATOM 9489 C C . ARG C 1 331 ? -20.824 61.269 -37.369 1.00 39.91 331 ARG C C 1
ATOM 9490 O O . ARG C 1 331 ? -19.904 60.514 -37.043 1.00 37.37 331 ARG C O 1
ATOM 9498 N N . PRO C 1 332 ? -21.994 61.252 -36.748 1.00 42.14 332 PRO C N 1
ATOM 9499 C CA . PRO C 1 332 ? -22.144 60.491 -35.504 1.00 42.22 332 PRO C CA 1
ATOM 9500 C C . PRO C 1 332 ? -22.291 58.997 -35.743 1.00 47.21 332 PRO C C 1
ATOM 9501 O O . PRO C 1 332 ? -22.907 58.558 -36.718 1.00 48.05 332 PRO C O 1
ATOM 9505 N N . ILE C 1 333 ? -21.705 58.216 -34.835 1.00 43.88 333 ILE C N 1
ATOM 9506 C CA . ILE C 1 333 ? -22.022 56.785 -34.788 1.00 42.99 333 ILE C CA 1
ATOM 9507 C C . ILE C 1 333 ? -23.519 56.632 -34.564 1.00 45.76 333 ILE C C 1
ATOM 9508 O O . ILE C 1 333 ? -24.105 57.400 -33.777 1.00 46.95 333 ILE C O 1
ATOM 9513 N N . PRO C 1 334 ? -24.196 55.693 -35.218 1.00 49.84 334 PRO C N 1
ATOM 9514 C CA . PRO C 1 334 ? -25.634 55.542 -34.990 1.00 51.72 334 PRO C CA 1
ATOM 9515 C C . PRO C 1 334 ? -25.937 55.272 -33.528 1.00 53.73 334 PRO C C 1
ATOM 9516 O O . PRO C 1 334 ? -25.094 54.799 -32.763 1.00 52.42 334 PRO C O 1
ATOM 9520 N N . LEU C 1 335 ? -27.168 55.594 -33.148 1.00 63.11 335 LEU C N 1
ATOM 9521 C CA . LEU C 1 335 ? -27.678 55.306 -31.818 1.00 66.86 335 LEU C CA 1
ATOM 9522 C C . LEU C 1 335 ? -28.277 53.907 -31.802 1.00 68.82 335 LEU C C 1
ATOM 9523 O O . LEU C 1 335 ? -28.856 53.452 -32.793 1.00 67.71 335 LEU C O 1
ATOM 9528 N N . LYS C 1 336 ? -28.122 53.217 -30.670 1.00 73.38 336 LYS C N 1
ATOM 9529 C CA . LYS C 1 336 ? -28.830 51.955 -30.507 1.00 76.33 336 LYS C CA 1
ATOM 9530 C C . LYS C 1 336 ? -30.311 52.235 -30.226 1.00 76.42 336 LYS C C 1
ATOM 9531 O O . LYS C 1 336 ? -30.651 53.278 -29.659 1.00 75.66 336 LYS C O 1
ATOM 9537 N N . PRO C 1 337 ? -31.220 51.353 -30.652 1.00 81.14 337 PRO C N 1
ATOM 9538 C CA . PRO C 1 337 ? -32.630 51.533 -30.272 1.00 79.50 337 PRO C CA 1
ATOM 9539 C C . PRO C 1 337 ? -32.799 51.409 -28.766 1.00 78.58 337 PRO C C 1
ATOM 9540 O O . PRO C 1 337 ? -32.131 50.607 -28.109 1.00 80.68 337 PRO C O 1
ATOM 9544 N N . GLY C 1 338 ? -33.696 52.221 -28.217 1.00 75.99 338 GLY C N 1
ATOM 9545 C CA . GLY C 1 338 ? -33.795 52.360 -26.782 1.00 78.25 338 GLY C CA 1
ATOM 9546 C C . GLY C 1 338 ? -32.849 53.379 -26.192 1.00 79.65 338 GLY C C 1
ATOM 9547 O O . GLY C 1 338 ? -32.868 53.584 -24.972 1.00 80.98 338 GLY C O 1
ATOM 9548 N N . GLU C 1 339 ? -32.017 54.013 -27.017 1.00 80.97 339 GLU C N 1
ATOM 9549 C CA . GLU C 1 339 ? -31.156 55.110 -26.602 1.00 79.95 339 GLU C CA 1
ATOM 9550 C C . GLU C 1 339 ? -31.681 56.408 -27.201 1.00 74.79 339 GLU C C 1
ATOM 9551 O O . GLU C 1 339 ? -32.203 56.419 -28.318 1.00 72.72 339 GLU C O 1
ATOM 9557 N N . LEU C 1 340 ? -31.550 57.495 -26.444 1.00 72.50 340 LEU C N 1
ATOM 9558 C CA . LEU C 1 340 ? -32.002 58.816 -26.859 1.00 73.02 340 LEU C CA 1
ATOM 9559 C C . LEU C 1 340 ? -30.816 59.772 -26.775 1.00 76.35 340 LEU C C 1
ATOM 9560 O O . LEU C 1 340 ? -29.756 59.385 -26.266 1.00 77.58 340 LEU C O 1
ATOM 9565 N N . PRO C 1 341 ? -30.933 61.003 -27.278 1.00 76.16 341 PRO C N 1
ATOM 9566 C CA . PRO C 1 341 ? -29.843 61.973 -27.106 1.00 73.22 341 PRO C CA 1
ATOM 9567 C C . PRO C 1 341 ? -29.432 62.128 -25.646 1.00 77.39 341 PRO C C 1
ATOM 9568 O O . PRO C 1 341 ? -30.255 62.033 -24.732 1.00 80.76 341 PRO C O 1
ATOM 9572 N N . GLY C 1 342 ? -28.132 62.354 -25.432 1.00 72.04 342 GLY C N 1
ATOM 9573 C CA . GLY C 1 342 ? -27.605 62.689 -24.126 1.00 62.73 342 GLY C CA 1
ATOM 9574 C C . GLY C 1 342 ? -27.083 61.531 -23.291 1.00 60.13 342 GLY C C 1
ATOM 9575 O O . GLY C 1 342 ? -26.305 61.773 -22.359 1.00 57.66 342 GLY C O 1
ATOM 9576 N N . GLN C 1 343 ? -27.484 60.286 -23.576 1.00 59.17 343 GLN C N 1
ATOM 9577 C CA . GLN C 1 343 ? -27.090 59.146 -22.750 1.00 60.50 343 GLN C CA 1
ATOM 9578 C C . GLN C 1 343 ? -25.741 58.544 -23.130 1.00 55.08 343 GLN C C 1
ATOM 9579 O O . GLN C 1 343 ? -25.426 57.434 -22.689 1.00 56.37 343 GLN C O 1
ATOM 9585 N N . ARG C 1 344 ? -24.933 59.240 -23.917 1.00 50.72 344 ARG C N 1
ATOM 9586 C CA . ARG C 1 344 ? -23.660 58.689 -24.349 1.00 49.68 344 ARG C CA 1
ATOM 9587 C C . ARG C 1 344 ? -22.666 59.830 -24.474 1.00 43.89 344 ARG C C 1
ATOM 9588 O O . ARG C 1 344 ? -23.066 60.992 -24.604 1.00 42.45 344 ARG C O 1
ATOM 9596 N N . PRO C 1 345 ? -21.368 59.536 -24.432 1.00 41.46 345 PRO C N 1
ATOM 9597 C CA . PRO C 1 345 ? -20.364 60.601 -24.531 1.00 38.73 345 PRO C CA 1
ATOM 9598 C C . PRO C 1 345 ? -20.489 61.422 -25.805 1.00 43.45 345 PRO C C 1
ATOM 9599 O O . PRO C 1 345 ? -20.995 60.961 -26.832 1.00 44.77 345 PRO C O 1
ATOM 9603 N N . ALA C 1 346 ? -20.000 62.661 -25.723 1.00 41.55 346 ALA C N 1
ATOM 9604 C CA . ALA C 1 346 ? -20.131 63.595 -26.834 1.00 47.18 346 ALA C CA 1
ATOM 9605 C C . ALA C 1 346 ? -19.222 63.226 -28.000 1.00 42.69 346 ALA C C 1
ATOM 9606 O O . ALA C 1 346 ? -19.569 63.477 -29.158 1.00 39.96 346 ALA C O 1
ATOM 9608 N N . PHE C 1 347 ? -18.060 62.635 -27.721 1.00 43.89 347 PHE C N 1
ATOM 9609 C CA . PHE C 1 347 ? -17.127 62.307 -28.790 1.00 43.62 347 PHE C CA 1
ATOM 9610 C C . PHE C 1 347 ? -17.649 61.198 -29.700 1.00 42.25 347 PHE C C 1
ATOM 9611 O O . PHE C 1 347 ? -17.183 61.082 -30.834 1.00 39.29 347 PHE C O 1
ATOM 9619 N N . LEU C 1 348 ? -18.601 60.382 -29.238 1.00 44.52 348 LEU C N 1
ATOM 9620 C CA . LEU C 1 348 ? -19.167 59.370 -30.119 1.00 43.32 348 LEU C CA 1
ATOM 9621 C C . LEU C 1 348 ? -19.887 59.999 -31.294 1.00 44.00 348 LEU C C 1
ATOM 9622 O O . LEU C 1 348 ? -20.145 59.313 -32.285 1.00 41.06 348 LEU C O 1
ATOM 9627 N N . ASP C 1 349 ? -20.229 61.283 -31.210 1.00 42.73 349 ASP C N 1
ATOM 9628 C CA . ASP C 1 349 ? -20.805 61.944 -32.375 1.00 42.26 349 ASP C CA 1
ATOM 9629 C C . ASP C 1 349 ? -19.737 62.443 -33.344 1.00 37.97 349 ASP C C 1
ATOM 9630 O O . ASP C 1 349 ? -20.073 62.886 -34.446 1.00 41.29 349 ASP C O 1
ATOM 9635 N N . GLY C 1 350 ? -18.464 62.342 -32.977 1.00 37.84 350 GLY C N 1
ATOM 9636 C CA . GLY C 1 350 ? -17.371 62.712 -33.851 1.00 42.02 350 GLY C CA 1
ATOM 9637 C C . GLY C 1 350 ? -16.771 64.033 -33.432 1.00 41.22 350 GLY C C 1
ATOM 9638 O O . GLY C 1 350 ? -17.499 65.017 -33.310 1.00 46.90 350 GLY C O 1
ATOM 9639 N N . ILE C 1 351 ? -15.459 64.087 -33.201 1.00 41.42 351 ILE C N 1
ATOM 9640 C CA . ILE C 1 351 ? -14.841 65.309 -32.698 1.00 36.22 351 ILE C CA 1
ATOM 9641 C C . ILE C 1 351 ? -14.243 66.181 -33.802 1.00 41.97 351 ILE C C 1
ATOM 9642 O O . ILE C 1 351 ? -13.671 67.244 -33.496 1.00 43.13 351 ILE C O 1
ATOM 9647 N N . HIS C 1 352 ? -14.346 65.762 -35.072 1.00 38.40 352 HIS C N 1
ATOM 9648 C CA . HIS C 1 352 ? -14.071 66.615 -36.233 1.00 34.93 352 HIS C CA 1
ATOM 9649 C C . HIS C 1 352 ? -12.685 67.235 -36.189 1.00 37.49 352 HIS C C 1
ATOM 9650 O O . HIS C 1 352 ? -12.530 68.431 -36.435 1.00 41.91 352 HIS C O 1
ATOM 9657 N N . VAL C 1 353 ? -11.662 66.447 -35.867 1.00 33.69 353 VAL C N 1
ATOM 9658 C CA . VAL C 1 353 ? -10.318 66.994 -35.989 1.00 35.92 353 VAL C CA 1
ATOM 9659 C C . VAL C 1 353 ? -10.094 67.410 -37.438 1.00 42.15 353 VAL C C 1
ATOM 9660 O O . VAL C 1 353 ? -10.566 66.753 -38.377 1.00 39.71 353 VAL C O 1
ATOM 9664 N N . ASP C 1 354 ? -9.431 68.550 -37.613 1.00 42.45 354 ASP C N 1
ATOM 9665 C CA . ASP C 1 354 ? -9.093 69.076 -38.935 1.00 39.87 354 ASP C CA 1
ATOM 9666 C C . ASP C 1 354 ? -7.913 68.300 -39.505 1.00 39.41 354 ASP C C 1
ATOM 9667 O O . ASP C 1 354 ? -6.813 68.355 -38.933 1.00 36.00 354 ASP C O 1
ATOM 9672 N N . PRO C 1 355 ? -8.081 67.599 -40.633 1.00 34.37 355 PRO C N 1
ATOM 9673 C CA . PRO C 1 355 ? -6.955 66.897 -41.257 1.00 31.50 355 PRO C CA 1
ATOM 9674 C C . PRO C 1 355 ? -5.673 67.703 -41.323 1.00 37.44 355 PRO C C 1
ATOM 9675 O O . PRO C 1 355 ? -4.594 67.142 -41.132 1.00 37.15 355 PRO C O 1
ATOM 9679 N N . ASN C 1 356 ? -5.765 69.011 -41.599 1.00 37.79 356 ASN C N 1
ATOM 9680 C CA . ASN C 1 356 ? -4.556 69.815 -41.749 1.00 41.85 356 ASN C CA 1
ATOM 9681 C C . ASN C 1 356 ? -3.758 69.893 -40.463 1.00 38.70 356 ASN C C 1
ATOM 9682 O O . ASN C 1 356 ? -2.572 70.231 -40.508 1.00 41.60 356 ASN C O 1
ATOM 9687 N N . ASP C 1 357 ? -4.375 69.567 -39.322 1.00 40.07 357 ASP C N 1
ATOM 9688 C CA . ASP C 1 357 ? -3.658 69.606 -38.051 1.00 40.91 357 ASP C CA 1
ATOM 9689 C C . ASP C 1 357 ? -2.469 68.654 -38.035 1.00 36.79 357 ASP C C 1
ATOM 9690 O O . ASP C 1 357 ? -1.504 68.886 -37.299 1.00 39.96 357 ASP C O 1
ATOM 9695 N N . VAL C 1 358 ? -2.513 67.591 -38.846 1.00 42.52 358 VAL C N 1
ATOM 9696 C CA . VAL C 1 358 ? -1.422 66.626 -38.897 1.00 33.78 358 VAL C CA 1
ATOM 9697 C C . VAL C 1 358 ? -0.129 67.259 -39.387 1.00 37.86 358 VAL C C 1
ATOM 9698 O O . VAL C 1 358 ? 0.953 66.719 -39.142 1.00 37.28 358 VAL C O 1
ATOM 9702 N N . PHE C 1 359 ? -0.208 68.415 -40.053 1.00 44.84 359 PHE C N 1
ATOM 9703 C CA . PHE C 1 359 ? 0.988 69.007 -40.650 1.00 35.39 359 PHE C CA 1
ATOM 9704 C C . PHE C 1 359 ? 2.012 69.396 -39.592 1.00 40.39 359 PHE C C 1
ATOM 9705 O O . PHE C 1 359 ? 3.206 69.118 -39.749 1.00 39.20 359 PHE C O 1
ATOM 9713 N N . ASP C 1 360 ? 1.559 70.021 -38.495 1.00 39.59 360 ASP C N 1
ATOM 9714 C CA . ASP C 1 360 ? 2.455 70.477 -37.433 1.00 42.19 360 ASP C CA 1
ATOM 9715 C C . ASP C 1 360 ? 3.085 69.339 -36.635 1.00 46.33 360 ASP C C 1
ATOM 9716 O O . ASP C 1 360 ? 4.123 69.554 -35.996 1.00 39.93 360 ASP C O 1
ATOM 9721 N N . VAL C 1 361 ? 2.471 68.156 -36.623 1.00 44.17 361 VAL C N 1
ATOM 9722 C CA . VAL C 1 361 ? 2.948 67.020 -35.844 1.00 44.22 361 VAL C CA 1
ATOM 9723 C C . VAL C 1 361 ? 3.412 65.877 -36.732 1.00 46.88 361 VAL C C 1
ATOM 9724 O O . VAL C 1 361 ? 3.644 64.772 -36.232 1.00 51.83 361 VAL C O 1
ATOM 9728 N N . ILE C 1 362 ? 3.514 66.086 -38.046 1.00 45.69 362 ILE C N 1
ATOM 9729 C CA . ILE C 1 362 ? 3.673 64.918 -38.906 1.00 44.13 362 ILE C CA 1
ATOM 9730 C C . ILE C 1 362 ? 5.084 64.357 -38.813 1.00 42.50 362 ILE C C 1
ATOM 9731 O O . ILE C 1 362 ? 5.301 63.162 -39.042 1.00 42.53 362 ILE C O 1
ATOM 9736 N N . GLU C 1 363 ? 6.059 65.183 -38.446 1.00 44.54 363 GLU C N 1
ATOM 9737 C CA . GLU C 1 363 ? 7.418 64.679 -38.308 1.00 49.42 363 GLU C CA 1
ATOM 9738 C C . GLU C 1 363 ? 7.540 63.633 -37.207 1.00 51.84 363 GLU C C 1
ATOM 9739 O O . GLU C 1 363 ? 8.606 63.021 -37.072 1.00 49.05 363 GLU C O 1
ATOM 9745 N N . ASN C 1 364 ? 6.472 63.412 -36.437 1.00 48.17 364 ASN C N 1
ATOM 9746 C CA . ASN C 1 364 ? 6.471 62.546 -35.269 1.00 41.97 364 ASN C CA 1
ATOM 9747 C C . ASN C 1 364 ? 5.432 61.433 -35.365 1.00 39.53 364 ASN C C 1
ATOM 9748 O O . ASN C 1 364 ? 5.390 60.560 -34.483 1.00 35.75 364 ASN C O 1
ATOM 9753 N N . VAL C 1 365 ? 4.597 61.447 -36.39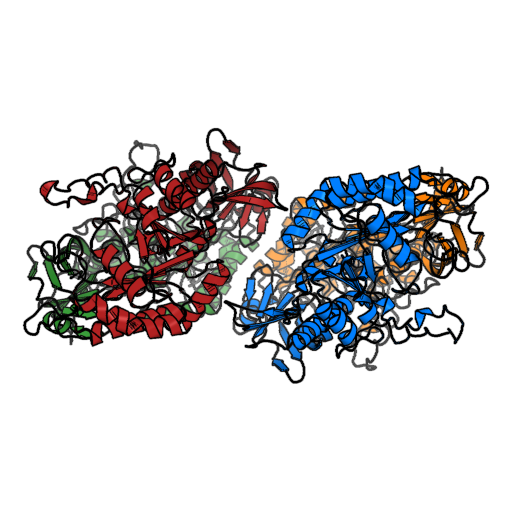9 1.00 37.57 365 VAL C N 1
ATOM 9754 C CA . VAL C 1 365 ? 3.611 60.397 -36.635 1.00 37.71 365 VAL C CA 1
ATOM 9755 C C . VAL C 1 365 ? 4.315 59.221 -37.305 1.00 40.04 365 VAL C C 1
ATOM 9756 O O . VAL C 1 365 ? 4.946 59.379 -38.355 1.00 35.53 365 VAL C O 1
ATOM 9760 N N . VAL C 1 366 ? 4.209 58.037 -36.704 1.00 34.08 366 VAL C N 1
ATOM 9761 C CA . VAL C 1 366 ? 4.957 56.875 -37.171 1.00 31.47 366 VAL C CA 1
ATOM 9762 C C . VAL C 1 366 ? 4.055 55.727 -37.611 1.00 35.27 366 VAL C C 1
ATOM 9763 O O . VAL C 1 366 ? 4.521 54.816 -38.317 1.00 33.28 366 VAL C O 1
ATOM 9767 N N . PHE C 1 367 ? 2.782 55.727 -37.232 1.00 35.91 367 PHE C N 1
ATOM 9768 C CA . PHE C 1 367 ? 1.880 54.636 -37.549 1.00 31.32 367 PHE C CA 1
ATOM 9769 C C . PHE C 1 367 ? 0.485 55.206 -37.512 1.00 26.72 367 PHE C C 1
ATOM 9770 O O . PHE C 1 367 ? 0.201 56.118 -36.727 1.00 30.17 367 PHE C O 1
ATOM 9778 N N . ILE C 1 368 ? -0.372 54.699 -38.380 1.00 22.92 368 ILE C N 1
ATOM 9779 C CA . ILE C 1 368 ? -1.751 55.164 -38.422 1.00 28.76 368 ILE C CA 1
ATOM 9780 C C . ILE C 1 368 ? -2.691 53.967 -38.358 1.00 30.57 368 ILE C C 1
ATOM 9781 O O . ILE C 1 368 ? -2.572 53.025 -39.152 1.00 34.63 368 ILE C O 1
ATOM 9786 N N . GLN C 1 369 ? -3.587 53.984 -37.375 1.00 31.64 369 GLN C N 1
ATOM 9787 C CA . GLN C 1 369 ? -4.688 53.035 -37.272 1.00 28.86 369 GLN C CA 1
ATOM 9788 C C . GLN C 1 369 ? -5.877 53.636 -38.008 1.00 32.49 369 GLN C C 1
ATOM 9789 O O . GLN C 1 369 ? -6.413 54.671 -37.594 1.00 29.42 369 GLN C O 1
ATOM 9795 N N . ALA C 1 370 ? -6.281 52.998 -39.109 1.00 29.41 370 ALA C N 1
ATOM 9796 C CA . ALA C 1 370 ? -7.416 53.446 -39.914 1.00 30.18 370 ALA C CA 1
ATOM 9797 C C . ALA C 1 370 ? -8.700 52.893 -39.306 1.00 30.91 370 ALA C C 1
ATOM 9798 O O . ALA C 1 370 ? -9.288 51.920 -39.786 1.00 27.91 370 ALA C O 1
ATOM 9800 N N . LYS C 1 371 ? -9.143 53.537 -38.228 1.00 27.58 371 LYS C N 1
ATOM 9801 C CA . LYS C 1 371 ? -10.431 53.210 -37.629 1.00 28.91 371 LYS C CA 1
ATOM 9802 C C . LYS C 1 371 ? -11.584 53.661 -38.524 1.00 28.68 371 LYS C C 1
ATOM 9803 O O . LYS C 1 371 ? -11.508 54.674 -39.234 1.00 30.76 371 LYS C O 1
ATOM 9809 N N . PHE C 1 372 ? -12.653 52.888 -38.482 1.00 19.36 372 PHE C N 1
ATOM 9810 C CA . PHE C 1 372 ? -13.905 53.186 -39.162 1.00 28.36 372 PHE C CA 1
ATOM 9811 C C . PHE C 1 372 ? -14.969 52.297 -38.539 1.00 26.49 372 PHE C C 1
ATOM 9812 O O . PHE C 1 372 ? -14.659 51.423 -37.730 1.00 30.18 372 PHE C O 1
ATOM 9820 N N . HIS C 1 373 ? -16.232 52.518 -38.928 1.00 27.84 373 HIS C N 1
ATOM 9821 C CA . HIS C 1 373 ? -17.359 51.840 -38.287 1.00 32.57 373 HIS C CA 1
ATOM 9822 C C . HIS C 1 373 ? -18.313 51.201 -39.281 1.00 29.51 373 HIS C C 1
ATOM 9823 O O . HIS C 1 373 ? -18.976 50.218 -38.946 1.00 28.39 373 HIS C O 1
ATOM 9830 N N . ASP C 1 374 ? -18.399 51.745 -40.495 1.00 28.40 374 ASP C N 1
ATOM 9831 C CA . ASP C 1 374 ? -19.490 51.387 -41.399 1.00 26.49 374 ASP C CA 1
ATOM 9832 C C . ASP C 1 374 ? -19.217 51.890 -42.815 1.00 33.60 374 ASP C C 1
ATOM 9833 O O . ASP C 1 374 ? -19.077 53.095 -43.037 1.00 31.09 374 ASP C O 1
ATOM 9838 N N . ILE C 1 375 ? -19.116 50.974 -43.774 1.00 32.65 375 ILE C N 1
ATOM 9839 C CA . ILE C 1 375 ? -18.970 51.313 -45.181 1.00 33.06 375 ILE C CA 1
ATOM 9840 C C . ILE C 1 375 ? -19.985 50.470 -45.928 1.00 31.09 375 ILE C C 1
ATOM 9841 O O . ILE C 1 375 ? -20.051 49.256 -45.720 1.00 32.49 375 ILE C O 1
ATOM 9846 N N . ASP C 1 376 ? -20.795 51.107 -46.773 1.00 34.79 376 ASP C N 1
ATOM 9847 C CA . ASP C 1 376 ? -21.922 50.416 -47.387 1.00 38.43 376 ASP C CA 1
ATOM 9848 C C . ASP C 1 376 ? -21.538 49.851 -48.766 1.00 36.22 376 ASP C C 1
ATOM 9849 O O . ASP C 1 376 ? -20.363 49.816 -49.145 1.00 34.65 376 ASP C O 1
ATOM 9854 N N . GLU C 1 377 ? -22.549 49.401 -49.527 1.00 36.05 377 GLU C N 1
ATOM 9855 C CA . GLU C 1 377 ? -22.374 48.777 -50.843 1.00 34.50 377 GLU C CA 1
ATOM 9856 C C . GLU C 1 377 ? -21.719 49.684 -51.882 1.00 39.29 377 GLU C C 1
ATOM 9857 O O . GLU C 1 377 ? -21.195 49.173 -52.882 1.00 39.14 377 GLU C O 1
ATOM 9863 N N . GLU C 1 378 ? -21.777 51.006 -51.711 1.00 33.99 378 GLU C N 1
ATOM 9864 C CA . GLU C 1 378 ? -21.199 51.938 -52.674 1.00 33.86 378 GLU C CA 1
ATOM 9865 C C . GLU C 1 378 ? -19.876 52.514 -52.206 1.00 34.79 378 GLU C C 1
ATOM 9866 O O . GLU C 1 378 ? -19.416 53.518 -52.759 1.00 35.30 378 GLU C O 1
ATOM 9872 N N . LEU C 1 379 ? -19.269 51.915 -51.189 1.00 36.00 379 LEU C N 1
ATOM 9873 C CA . LEU C 1 379 ? -18.057 52.443 -50.579 1.00 33.52 379 LEU C CA 1
ATOM 9874 C C . LEU C 1 379 ? -18.289 53.838 -49.991 1.00 31.40 379 LEU C C 1
ATOM 9875 O O . LEU C 1 379 ? -17.408 54.698 -50.025 1.00 28.83 379 LEU C O 1
ATOM 9880 N N . ASP C 1 380 ? -19.479 54.067 -49.429 1.00 33.13 380 ASP C N 1
ATOM 9881 C CA . ASP C 1 380 ? -19.738 55.287 -48.660 1.00 37.85 380 ASP C CA 1
ATOM 9882 C C . ASP C 1 380 ? -19.453 55.004 -47.189 1.00 33.11 380 ASP C C 1
ATOM 9883 O O . ASP C 1 380 ? -20.168 54.221 -46.550 1.00 29.29 380 ASP C O 1
ATOM 9888 N N . ASP C 1 381 ? -18.407 55.626 -46.653 1.00 34.70 381 ASP C N 1
ATOM 9889 C CA . ASP C 1 381 ? -18.151 55.554 -45.215 1.00 38.65 381 ASP C CA 1
ATOM 9890 C C . ASP C 1 381 ? -19.080 56.514 -44.483 1.00 40.31 381 ASP C C 1
ATOM 9891 O O . ASP C 1 381 ? -19.195 57.682 -44.868 1.00 39.06 381 ASP C O 1
ATOM 9896 N N . LYS C 1 382 ? -19.724 56.032 -43.412 1.00 39.08 382 LYS C N 1
ATOM 9897 C CA . LYS C 1 382 ? -20.774 56.788 -42.742 1.00 36.08 382 LYS C CA 1
ATOM 9898 C C . LYS C 1 382 ? -20.255 57.709 -41.643 1.00 39.48 382 LYS C C 1
ATOM 9899 O O . LYS C 1 382 ? -21.050 58.475 -41.080 1.00 36.49 382 LYS C O 1
ATOM 9905 N N . GLN C 1 383 ? -18.953 57.678 -41.341 1.00 31.66 383 GLN C N 1
ATOM 9906 C CA . GLN C 1 383 ? -18.434 58.408 -40.196 1.00 35.58 383 GLN C CA 1
ATOM 9907 C C . GLN C 1 383 ? -17.129 59.132 -40.496 1.00 34.23 383 GLN C C 1
ATOM 9908 O O . GLN C 1 383 ? -16.906 60.226 -39.970 1.00 35.55 383 GLN C O 1
ATOM 9914 N N . ILE C 1 384 ? -16.238 58.542 -41.282 1.00 31.33 384 ILE C N 1
ATOM 9915 C CA . ILE C 1 384 ? -14.882 59.062 -41.446 1.00 30.63 384 ILE C CA 1
ATOM 9916 C C . ILE C 1 384 ? -14.784 59.777 -42.789 1.00 31.97 384 ILE C C 1
ATOM 9917 O O . ILE C 1 384 ? -15.086 59.165 -43.821 1.00 37.00 384 ILE C O 1
ATOM 9922 N N . PRO C 1 385 ? -14.358 61.045 -42.819 1.00 33.93 385 PRO C N 1
ATOM 9923 C CA . PRO C 1 385 ? -14.086 61.728 -44.093 1.00 33.52 385 PRO C CA 1
ATOM 9924 C C . PRO C 1 385 ? -12.740 61.347 -44.689 1.00 30.30 385 PRO C C 1
ATOM 9925 O O . PRO C 1 385 ? -11.730 61.992 -44.394 1.00 33.54 385 PRO C O 1
ATOM 9929 N N . TRP C 1 386 ? -12.710 60.317 -45.545 1.00 37.44 386 TRP C N 1
ATOM 9930 C CA . TRP C 1 386 ? -11.439 59.739 -45.989 1.00 28.63 386 TRP C CA 1
ATOM 9931 C C . TRP C 1 386 ? -10.723 60.622 -47.010 1.00 30.78 386 TRP C C 1
ATOM 9932 O O . TRP C 1 386 ? -9.495 60.739 -46.965 1.00 32.84 386 TRP C O 1
ATOM 9943 N N . GLU C 1 387 ? -11.461 61.269 -47.920 1.00 33.50 387 GLU C N 1
ATOM 9944 C CA . GLU C 1 387 ? -10.811 62.121 -48.917 1.00 33.93 387 GLU C CA 1
ATOM 9945 C C . GLU C 1 387 ? -9.965 63.217 -48.283 1.00 34.54 387 GLU C C 1
ATOM 9946 O O . GLU C 1 387 ? -8.760 63.292 -48.586 1.00 32.10 387 GLU C O 1
ATOM 9952 N N . PRO C 1 388 ? -10.500 64.085 -47.403 1.00 34.25 388 PRO C N 1
ATOM 9953 C CA . PRO C 1 388 ? -9.630 65.090 -46.776 1.00 34.49 388 PRO C CA 1
ATOM 9954 C C . PRO C 1 388 ? -8.544 64.494 -45.911 1.00 34.50 388 PRO C C 1
ATOM 9955 O O . PRO C 1 388 ? -7.443 65.055 -45.840 1.00 36.11 388 PRO C O 1
ATOM 9959 N N . VAL C 1 389 ? -8.815 63.379 -45.236 1.00 38.14 389 VAL C N 1
ATOM 9960 C CA . VAL C 1 389 ? -7.806 62.797 -44.361 1.00 34.13 389 VAL C CA 1
ATOM 9961 C C . VAL C 1 389 ? -6.624 62.300 -45.178 1.00 31.06 389 VAL C C 1
ATOM 9962 O O . VAL C 1 389 ? -5.473 62.658 -44.917 1.00 27.99 389 VAL C O 1
ATOM 9966 N N . LEU C 1 390 ? -6.889 61.496 -46.206 1.00 34.17 390 LEU C N 1
ATOM 9967 C CA . LEU C 1 390 ? -5.779 61.010 -47.011 1.00 29.60 390 LEU C CA 1
ATOM 9968 C C . LEU C 1 390 ? -5.098 62.153 -47.757 1.00 32.71 390 LEU C C 1
ATOM 9969 O O . LEU C 1 390 ? -3.876 62.125 -47.953 1.00 32.87 390 LEU C O 1
ATOM 9974 N N . LYS C 1 391 ? -5.849 63.195 -48.125 1.00 32.60 391 LYS C N 1
ATOM 9975 C CA . LYS C 1 391 ? -5.214 64.347 -48.764 1.00 37.58 391 LYS C CA 1
ATOM 9976 C C . LYS C 1 391 ? -4.222 65.031 -47.833 1.00 38.32 391 LYS C C 1
ATOM 9977 O O . LYS C 1 391 ? -3.117 65.395 -48.254 1.00 42.61 391 LYS C O 1
ATOM 9983 N N . ALA C 1 392 ? -4.596 65.233 -46.568 1.00 36.89 392 ALA C N 1
ATOM 9984 C CA . ALA C 1 392 ? -3.668 65.859 -45.634 1.00 36.41 392 ALA C CA 1
ATOM 9985 C C . ALA C 1 392 ? -2.450 64.974 -45.393 1.00 39.50 392 ALA C C 1
ATOM 9986 O O . ALA C 1 392 ? -1.310 65.449 -45.424 1.00 44.50 392 ALA C O 1
ATOM 9988 N N . LEU C 1 393 ? -2.672 63.676 -45.151 1.00 39.95 393 LEU C N 1
ATOM 9989 C CA . LEU C 1 393 ? -1.554 62.782 -44.848 1.00 36.52 393 LEU C CA 1
ATOM 9990 C C . LEU C 1 393 ? -0.607 62.653 -46.039 1.00 39.30 393 LEU C C 1
ATOM 9991 O O . LEU C 1 393 ? 0.622 62.676 -45.880 1.00 33.44 393 LEU C O 1
ATOM 9996 N N . LYS C 1 394 ? -1.163 62.506 -47.242 1.00 40.47 394 LYS C N 1
ATOM 9997 C CA . LYS C 1 394 ? -0.344 62.507 -48.450 1.00 36.99 394 LYS C CA 1
ATOM 9998 C C . LYS C 1 394 ? 0.465 63.799 -48.561 1.00 36.61 394 LYS C C 1
ATOM 9999 O O . LYS C 1 394 ? 1.702 63.782 -48.488 1.00 35.77 394 LYS C O 1
ATOM 10005 N N . ASP C 1 395 ? -0.227 64.942 -48.677 1.00 40.02 395 ASP C N 1
ATOM 10006 C CA . ASP C 1 395 ? 0.455 66.222 -48.875 1.00 40.32 395 ASP C CA 1
ATOM 10007 C C . ASP C 1 395 ? 1.433 66.535 -47.755 1.00 41.88 395 ASP C C 1
ATOM 10008 O O . ASP C 1 395 ? 2.445 67.201 -47.991 1.00 39.46 395 ASP C O 1
ATOM 10013 N N . ALA C 1 396 ? 1.156 66.075 -46.530 1.00 39.67 396 ALA C N 1
ATOM 10014 C CA . ALA C 1 396 ? 2.118 66.288 -45.456 1.00 38.04 396 ALA C CA 1
ATOM 10015 C C . ALA C 1 396 ? 3.273 65.297 -45.495 1.00 33.82 396 ALA C C 1
ATOM 10016 O O . ALA C 1 396 ? 4.202 65.424 -44.687 1.00 33.67 396 ALA C O 1
ATOM 10018 N N . GLY C 1 397 ? 3.243 64.331 -46.409 1.00 34.66 397 GLY C N 1
ATOM 10019 C CA . GLY C 1 397 ? 4.365 63.451 -46.640 1.00 30.14 397 GLY C CA 1
ATOM 10020 C C . GLY C 1 397 ? 4.333 62.150 -45.872 1.00 34.52 397 GLY C C 1
ATOM 10021 O O . GLY C 1 397 ? 5.397 61.609 -45.559 1.00 33.98 397 GLY C O 1
ATOM 10022 N N . TYR C 1 398 ? 3.157 61.642 -45.535 1.00 33.84 398 TYR C N 1
ATOM 10023 C CA . TYR C 1 398 ? 3.074 60.410 -44.769 1.00 33.82 398 TYR C CA 1
ATOM 10024 C C . TYR C 1 398 ? 3.132 59.235 -45.729 1.00 35.93 398 TYR C C 1
ATOM 10025 O O . TYR C 1 398 ? 2.327 59.136 -46.662 1.00 37.77 398 TYR C O 1
ATOM 10034 N N . THR C 1 399 ? 4.083 58.349 -45.497 1.00 37.60 399 THR C N 1
ATOM 10035 C CA . THR C 1 399 ? 4.213 57.166 -46.322 1.00 32.81 399 THR C CA 1
ATOM 10036 C C . THR C 1 399 ? 4.254 55.893 -45.470 1.00 31.41 399 THR C C 1
ATOM 10037 O O . THR C 1 399 ? 4.562 54.821 -45.999 1.00 30.54 399 THR C O 1
ATOM 10041 N N . GLY C 1 400 ? 3.938 55.988 -44.172 1.00 34.71 400 GLY C N 1
ATOM 10042 C CA . GLY C 1 400 ? 3.843 54.836 -43.289 1.00 32.19 400 GLY C CA 1
ATOM 10043 C C . GLY C 1 400 ? 2.573 54.024 -43.488 1.00 30.28 400 GLY C C 1
ATOM 10044 O O . GLY C 1 400 ? 1.881 54.128 -44.503 1.00 32.69 400 GLY C O 1
ATOM 10045 N N . TYR C 1 401 ? 2.248 53.219 -42.477 1.00 33.12 401 TYR C N 1
ATOM 10046 C CA . TYR C 1 401 ? 1.133 52.286 -42.581 1.00 31.35 401 TYR C CA 1
ATOM 10047 C C . TYR C 1 401 ? -0.203 52.952 -42.266 1.00 32.37 401 TYR C C 1
ATOM 10048 O O . TYR C 1 401 ? -0.282 53.863 -41.430 1.00 30.87 401 TYR C O 1
ATOM 10057 N N . LEU C 1 402 ? -1.248 52.503 -42.973 1.00 26.75 402 LEU C N 1
ATOM 10058 C CA . LEU C 1 402 ? -2.650 52.669 -42.585 1.00 31.48 402 LEU C CA 1
ATOM 10059 C C . LEU C 1 402 ? -3.175 51.288 -42.201 1.00 26.69 402 LEU C C 1
ATOM 10060 O O . LEU C 1 402 ? -3.318 50.420 -43.066 1.00 27.72 402 LEU C O 1
ATOM 10065 N N . SER C 1 403 ? -3.506 51.087 -40.929 1.00 30.63 403 SER C N 1
ATOM 10066 C CA . SER C 1 403 ? -3.818 49.750 -40.427 1.00 27.70 403 SER C CA 1
ATOM 10067 C C . SER C 1 403 ? -5.281 49.663 -39.985 1.00 32.04 403 SER C C 1
ATOM 10068 O O . SER C 1 403 ? -5.690 50.334 -39.031 1.00 22.27 403 SER C O 1
ATOM 10071 N N . SER C 1 404 ? -6.052 48.800 -40.650 1.00 23.72 404 SER C N 1
ATOM 10072 C CA . SER C 1 404 ? -7.493 48.765 -40.440 1.00 27.63 404 SER C CA 1
ATOM 10073 C C . SER C 1 404 ? -7.846 48.453 -38.993 1.00 29.78 404 SER C C 1
ATOM 10074 O O . SER C 1 404 ? -7.386 47.459 -38.420 1.00 29.81 404 SER C O 1
ATOM 10077 N N . GLU C 1 405 ? -8.699 49.294 -38.414 1.00 32.90 405 GLU C N 1
ATOM 10078 C CA . GLU C 1 405 ? -9.299 49.041 -37.103 1.00 28.77 405 GLU C CA 1
ATOM 10079 C C . GLU C 1 405 ? -10.801 49.197 -37.256 1.00 27.01 405 GLU C C 1
ATOM 10080 O O . GLU C 1 405 ? -11.379 50.253 -36.988 1.00 31.56 405 GLU C O 1
ATOM 10086 N N . TYR C 1 406 ? -11.443 48.138 -37.696 1.00 25.10 406 TYR C N 1
ATOM 10087 C CA . TYR C 1 406 ? -12.892 48.135 -37.761 1.00 25.39 406 TYR C CA 1
ATOM 10088 C C . TYR C 1 406 ? -13.485 48.082 -36.362 1.00 31.29 406 TYR C C 1
ATOM 10089 O O . TYR C 1 406 ? -13.158 47.196 -35.567 1.00 29.07 406 TYR C O 1
ATOM 10098 N N . GLU C 1 407 ? -14.377 49.018 -36.080 1.00 29.60 407 GLU C N 1
ATOM 10099 C CA . GLU C 1 407 ? -15.048 49.155 -34.796 1.00 31.84 407 GLU C CA 1
ATOM 10100 C C . GLU C 1 407 ? -16.524 49.376 -35.037 1.00 30.33 407 GLU C C 1
ATOM 10101 O O . GLU C 1 407 ? -17.164 50.232 -34.420 1.00 31.57 407 GLU C O 1
ATOM 10107 N N . GLY C 1 408 ? -17.065 48.661 -36.016 1.00 29.71 408 GLY C N 1
ATOM 10108 C CA . GLY C 1 408 ? -18.478 48.697 -36.295 1.00 28.38 408 GLY C CA 1
ATOM 10109 C C . GLY C 1 408 ? -19.219 47.676 -35.474 1.00 28.76 408 GLY C C 1
ATOM 10110 O O . GLY C 1 408 ? -18.687 47.071 -34.540 1.00 28.19 408 GLY C O 1
ATOM 10111 N N . GLU C 1 409 ? -20.491 47.514 -35.817 1.00 30.87 409 GLU C N 1
ATOM 10112 C CA . GLU C 1 409 ? -21.310 46.492 -35.197 1.00 36.01 409 GLU C CA 1
ATOM 10113 C C . GLU C 1 409 ? -20.612 45.144 -35.313 1.00 40.59 409 GLU C C 1
ATOM 10114 O O . GLU C 1 409 ? -20.038 44.815 -36.356 1.00 38.07 409 GLU C O 1
ATOM 10120 N N . ARG C 1 410 ? -20.637 44.376 -34.224 1.00 38.28 410 ARG C N 1
ATOM 10121 C CA . ARG C 1 410 ? -19.923 43.102 -34.150 1.00 35.89 410 ARG C CA 1
ATOM 10122 C C . ARG C 1 410 ? -20.786 41.918 -34.567 1.00 30.39 410 ARG C C 1
ATOM 10123 O O . ARG C 1 410 ? -20.765 40.897 -33.879 1.00 31.72 410 ARG C O 1
ATOM 10131 N N . GLU C 1 411 ? -21.573 42.022 -35.643 1.00 33.62 411 GLU C N 1
ATOM 10132 C CA . GLU C 1 411 ? -22.309 40.862 -36.144 1.00 36.81 411 GLU C CA 1
ATOM 10133 C C . GLU C 1 411 ? -21.326 39.817 -36.649 1.00 34.40 411 GLU C C 1
ATOM 10134 O O . GLU C 1 411 ? -20.397 40.162 -37.395 1.00 30.64 411 GLU C O 1
ATOM 10140 N N . PRO C 1 412 ? -21.519 38.521 -36.313 1.00 31.27 412 PRO C N 1
ATOM 10141 C CA . PRO C 1 412 ? -20.656 37.476 -36.847 1.00 31.09 412 PRO C CA 1
ATOM 10142 C C . PRO C 1 412 ? -20.319 37.647 -38.335 1.00 29.28 412 PRO C C 1
ATOM 10143 O O . PRO C 1 412 ? -21.241 37.747 -39.105 1.00 31.90 412 PRO C O 1
ATOM 10147 N N . TRP C 1 413 ? -19.034 37.746 -38.663 1.00 26.30 413 TRP C N 1
ATOM 10148 C CA . TRP C 1 413 ? -18.538 37.800 -40.069 1.00 30.94 413 TRP C CA 1
ATOM 10149 C C . TRP C 1 413 ? -18.659 39.179 -40.733 1.00 31.23 413 TRP C C 1
ATOM 10150 O O . TRP C 1 413 ? -18.053 39.364 -41.789 1.00 25.25 413 TRP C O 1
ATOM 10161 N N . ARG C 1 414 ? -19.358 40.119 -40.113 1.00 31.22 414 ARG C N 1
ATOM 10162 C CA . ARG C 1 414 ? -19.501 41.445 -40.759 1.00 30.20 414 ARG C CA 1
ATOM 10163 C C . ARG C 1 414 ? -18.125 42.064 -40.965 1.00 28.79 414 ARG C C 1
ATOM 10164 O O . ARG C 1 414 ? -17.911 42.688 -42.004 1.00 24.80 414 ARG C O 1
ATOM 10172 N N . SER C 1 415 ? -17.221 41.838 -40.023 1.00 25.90 415 SER C N 1
ATOM 10173 C CA . SER C 1 415 ? -15.952 42.534 -40.101 1.00 25.93 415 SER C CA 1
ATOM 10174 C C . SER C 1 415 ? -15.164 42.182 -41.351 1.00 23.93 415 SER C C 1
ATOM 10175 O O . SER C 1 415 ? -14.314 42.969 -41.768 1.00 33.05 415 SER C O 1
ATOM 10178 N N . ILE C 1 416 ? -15.418 41.042 -41.984 1.00 29.12 416 ILE C N 1
ATOM 10179 C CA . ILE C 1 416 ? -14.565 40.660 -43.107 1.00 24.70 416 ILE C CA 1
ATOM 10180 C C . ILE C 1 416 ? -14.859 41.532 -44.319 1.00 26.17 416 ILE C C 1
ATOM 10181 O O . ILE C 1 416 ? -13.946 42.132 -44.897 1.00 28.00 416 ILE C O 1
ATOM 10186 N N . GLU C 1 417 ? -16.136 41.589 -44.731 1.00 26.09 417 GLU C N 1
ATOM 10187 C CA . GLU C 1 417 ? -16.574 42.491 -45.796 1.00 28.79 417 GLU C CA 1
ATOM 10188 C C . GLU C 1 417 ? -16.191 43.926 -45.486 1.00 31.57 417 GLU C C 1
ATOM 10189 O O . GLU C 1 417 ? -15.741 44.670 -46.370 1.00 32.18 417 GLU C O 1
ATOM 10195 N N . GLN C 1 418 ? -16.348 44.328 -44.222 1.00 30.41 418 GLN C N 1
ATOM 10196 C CA . GLN C 1 418 ? -16.095 45.711 -43.863 1.00 25.94 418 GLN C CA 1
ATOM 10197 C C . GLN C 1 418 ? -14.643 46.085 -44.098 1.00 28.56 418 GLN C C 1
ATOM 10198 O O . GLN C 1 418 ? -14.360 47.108 -44.728 1.00 31.79 418 GLN C O 1
ATOM 10204 N N . VAL C 1 419 ? -13.702 45.260 -43.624 1.00 20.97 419 VAL C N 1
ATOM 10205 C CA . VAL C 1 419 ? -12.297 45.586 -43.838 1.00 23.02 419 VAL C CA 1
ATOM 10206 C C . VAL C 1 419 ? -11.964 45.605 -45.338 1.00 26.19 419 VAL C C 1
ATOM 10207 O O . VAL C 1 419 ? -11.202 46.467 -45.798 1.00 27.45 419 VAL C O 1
ATOM 10211 N N . ARG C 1 420 ? -12.543 44.675 -46.125 1.00 24.66 420 ARG C N 1
ATOM 10212 C CA . ARG C 1 420 ? -12.302 44.662 -47.573 1.00 22.66 420 ARG C CA 1
ATOM 10213 C C . ARG C 1 420 ? -12.768 45.966 -48.207 1.00 26.53 420 ARG C C 1
ATOM 10214 O O . ARG C 1 420 ? -12.022 46.621 -48.955 1.00 28.17 420 ARG C O 1
ATOM 10222 N N . ARG C 1 421 ? -14.012 46.352 -47.910 1.00 27.17 421 ARG C N 1
ATOM 10223 C CA . ARG C 1 421 ? -14.541 47.640 -48.340 1.00 30.98 421 ARG C CA 1
ATOM 10224 C C . ARG C 1 421 ? -13.615 48.804 -47.973 1.00 30.03 421 ARG C C 1
ATOM 10225 O O . ARG C 1 421 ? -13.390 49.702 -48.792 1.00 28.69 421 ARG C O 1
ATOM 10233 N N . GLN C 1 422 ? -13.034 48.794 -46.768 1.00 31.62 422 GLN C N 1
ATOM 10234 C CA . GLN C 1 422 ? -12.143 49.898 -46.388 1.00 30.89 422 GLN C CA 1
ATOM 10235 C C . GLN C 1 422 ? -10.914 49.975 -47.295 1.00 35.12 422 GLN C C 1
ATOM 10236 O O . GLN C 1 422 ? -10.519 51.062 -47.747 1.00 30.59 422 GLN C O 1
ATOM 10242 N N . HIS C 1 423 ? -10.262 48.834 -47.527 1.00 32.46 423 HIS C N 1
ATOM 10243 C CA . HIS C 1 423 ? -9.057 48.825 -48.346 1.00 26.87 423 HIS C CA 1
ATOM 10244 C C . HIS C 1 423 ? -9.360 49.222 -49.783 1.00 26.53 423 HIS C C 1
ATOM 10245 O O . HIS C 1 423 ? -8.587 49.966 -50.407 1.00 31.52 423 HIS C O 1
ATOM 10252 N N . SER C 1 424 ? -10.477 48.746 -50.321 1.00 27.29 424 SER C N 1
ATOM 10253 C CA . SER C 1 424 ? -10.890 49.185 -51.650 1.00 31.12 424 SER C CA 1
ATOM 10254 C C . SER C 1 424 ? -11.128 50.691 -51.680 1.00 31.08 424 SER C C 1
ATOM 10255 O O . SER C 1 424 ? -10.765 51.369 -52.655 1.00 29.30 424 SER C O 1
ATOM 10258 N N . LEU C 1 425 ? -11.708 51.241 -50.609 1.00 28.24 425 LEU C N 1
ATOM 10259 C CA . LEU C 1 425 ? -12.033 52.662 -50.613 1.00 28.47 425 LEU C CA 1
ATOM 10260 C C . LEU C 1 425 ? -10.778 53.515 -50.545 1.00 29.39 425 LEU C C 1
ATOM 10261 O O . LEU C 1 425 ? -10.597 54.437 -51.349 1.00 30.16 425 LEU C O 1
ATOM 10266 N N . ILE C 1 426 ? -9.905 53.252 -49.581 1.00 26.68 426 ILE C N 1
ATOM 10267 C CA . ILE C 1 426 ? -8.817 54.213 -49.434 1.00 33.49 426 ILE C CA 1
ATOM 10268 C C . ILE C 1 426 ? -7.800 54.043 -50.562 1.00 32.25 426 ILE C C 1
ATOM 10269 O O . ILE C 1 426 ? -7.165 55.013 -50.985 1.00 32.72 426 ILE C O 1
ATOM 10274 N N . ARG C 1 427 ? -7.657 52.838 -51.108 1.00 30.74 427 ARG C N 1
ATOM 10275 C CA . ARG C 1 427 ? -6.727 52.677 -52.221 1.00 32.87 427 ARG C CA 1
ATOM 10276 C C . ARG C 1 427 ? -7.225 53.398 -53.472 1.00 27.03 427 ARG C C 1
ATOM 10277 O O . ARG C 1 427 ? -6.438 54.021 -54.184 1.00 28.77 427 ARG C O 1
ATOM 10285 N N . GLN C 1 428 ? -8.524 53.368 -53.738 1.00 28.79 428 GLN C N 1
ATOM 10286 C CA . GLN C 1 428 ? -9.033 54.128 -54.873 1.00 30.28 428 GLN C CA 1
ATOM 10287 C C . GLN C 1 428 ? -8.848 55.626 -54.656 1.00 33.62 428 GLN C C 1
ATOM 10288 O O . GLN C 1 428 ? -8.404 56.340 -55.561 1.00 30.92 428 GLN C O 1
ATOM 10294 N N . ILE C 1 429 ? -9.166 56.121 -53.452 1.00 30.79 429 ILE C N 1
ATOM 10295 C CA . ILE C 1 429 ? -9.040 57.553 -53.188 1.00 29.92 429 ILE C CA 1
ATOM 10296 C C . ILE C 1 429 ? -7.593 58.002 -53.325 1.00 35.49 429 ILE C C 1
ATOM 10297 O O . ILE C 1 429 ? -7.309 59.065 -53.889 1.00 33.12 429 ILE C O 1
ATOM 10302 N N . ALA C 1 430 ? -6.654 57.199 -52.833 1.00 32.24 430 ALA C N 1
ATOM 10303 C CA . ALA C 1 430 ? -5.257 57.592 -52.944 1.00 30.72 430 ALA C CA 1
ATOM 10304 C C . ALA C 1 430 ? -4.788 57.584 -54.402 1.00 35.54 430 ALA C C 1
ATOM 10305 O O . ALA C 1 430 ? -3.900 58.365 -54.781 1.00 30.57 430 ALA C O 1
ATOM 10307 N N . ASP C 1 431 ? -5.394 56.744 -55.246 1.00 33.46 431 ASP C N 1
ATOM 10308 C CA . ASP C 1 431 ? -5.061 56.786 -56.666 1.00 29.74 431 ASP C CA 1
ATOM 10309 C C . ASP C 1 431 ? -5.601 58.055 -57.323 1.00 33.61 431 ASP C C 1
ATOM 10310 O O . ASP C 1 431 ? -4.919 58.667 -58.156 1.00 36.08 431 ASP C O 1
ATOM 10315 N N . ARG C 1 432 ? -6.825 58.464 -56.963 1.00 37.39 432 ARG C N 1
ATOM 10316 C CA . ARG C 1 432 ? -7.420 59.688 -57.504 1.00 34.41 432 ARG C CA 1
ATOM 10317 C C . ARG C 1 432 ? -6.800 60.963 -56.938 1.00 40.15 432 ARG C C 1
ATOM 10318 O O . ARG C 1 432 ? -6.924 62.021 -57.566 1.00 38.27 432 ARG C O 1
ATOM 10326 N N . LEU C 1 433 ? -6.160 60.902 -55.766 1.00 31.24 433 LEU C N 1
ATOM 10327 C CA . LEU C 1 433 ? -5.437 62.071 -55.274 1.00 35.18 433 LEU C CA 1
ATOM 10328 C C . LEU C 1 433 ? -4.129 62.286 -56.029 1.00 36.54 433 LEU C C 1
ATOM 10329 O O . LEU C 1 433 ? -3.663 63.425 -56.163 1.00 41.08 433 LEU C O 1
ATOM 10334 N N . ALA C 1 434 ? -3.513 61.210 -56.503 1.00 34.91 434 ALA C N 1
ATOM 10335 C CA . ALA C 1 434 ? -2.315 61.353 -57.307 1.00 36.58 434 ALA C CA 1
ATOM 10336 C C . ALA C 1 434 ? -2.635 61.985 -58.653 1.00 43.65 434 ALA C C 1
ATOM 10337 O O . ALA C 1 434 ? -1.766 62.628 -59.256 1.00 41.95 434 ALA C O 1
ATOM 10339 N N . GLU C 1 435 ? -3.867 61.806 -59.135 1.00 39.59 435 GLU C N 1
ATOM 10340 C CA . GLU C 1 435 ? -4.380 62.539 -60.295 1.00 44.20 435 GLU C CA 1
ATOM 10341 C C . GLU C 1 435 ? -4.886 63.916 -59.862 1.00 39.60 435 GLU C C 1
ATOM 10342 O O . GLU C 1 435 ? -4.386 64.944 -60.309 1.00 45.68 435 GLU C O 1
ATOM 10348 N N . MET D 1 1 ? -9.929 24.868 -29.849 1.00 46.27 1 MET D N 1
ATOM 10349 C CA . MET D 1 1 ? -11.301 25.016 -29.388 1.00 41.87 1 MET D CA 1
ATOM 10350 C C . MET D 1 1 ? -11.836 26.429 -29.535 1.00 42.09 1 MET D C 1
ATOM 10351 O O . MET D 1 1 ? -11.361 27.363 -28.879 1.00 46.10 1 MET D O 1
ATOM 10356 N N . LEU D 1 2 ? -12.854 26.564 -30.376 1.00 34.62 2 LEU D N 1
ATOM 10357 C CA . LEU D 1 2 ? -13.578 27.818 -30.498 1.00 33.44 2 LEU D CA 1
ATOM 10358 C C . LEU D 1 2 ? -14.581 27.989 -29.360 1.00 28.39 2 LEU D C 1
ATOM 10359 O O . LEU D 1 2 ? -15.058 27.022 -28.768 1.00 30.14 2 LEU D O 1
ATOM 10364 N N . LEU D 1 3 ? -14.925 29.244 -29.087 1.00 29.13 3 LEU D N 1
ATOM 10365 C CA . LEU D 1 3 ? -15.924 29.616 -28.094 1.00 27.81 3 LEU D CA 1
ATOM 10366 C C . LEU D 1 3 ? -17.257 29.953 -28.771 1.00 31.02 3 LEU D C 1
ATOM 10367 O O . LEU D 1 3 ? -17.290 30.458 -29.898 1.00 30.07 3 LEU D O 1
ATOM 10372 N N . GLU D 1 4 ? -18.366 29.666 -28.085 1.00 30.27 4 GLU D N 1
ATOM 10373 C CA . GLU D 1 4 ? -19.659 30.064 -28.636 1.00 30.08 4 GLU D CA 1
ATOM 10374 C C . GLU D 1 4 ? -19.784 31.580 -28.576 1.00 27.35 4 GLU D C 1
ATOM 10375 O O . GLU D 1 4 ? -19.084 32.253 -27.825 1.00 27.05 4 GLU D O 1
ATOM 10381 N N . ARG D 1 5 ? -20.662 32.139 -29.400 1.00 34.10 5 ARG D N 1
ATOM 10382 C CA . ARG D 1 5 ? -20.659 33.596 -29.466 1.00 27.85 5 ARG D CA 1
ATOM 10383 C C . ARG D 1 5 ? -21.342 34.255 -28.277 1.00 31.38 5 ARG D C 1
ATOM 10384 O O . ARG D 1 5 ? -20.915 35.329 -27.846 1.00 32.95 5 ARG D O 1
ATOM 10392 N N . ASP D 1 6 ? -22.434 33.675 -27.778 1.00 33.60 6 ASP D N 1
ATOM 10393 C CA . ASP D 1 6 ? -23.005 34.132 -26.522 1.00 31.93 6 ASP D CA 1
ATOM 10394 C C . ASP D 1 6 ? -21.925 34.115 -25.454 1.00 31.51 6 ASP D C 1
ATOM 10395 O O . ASP D 1 6 ? -21.152 33.161 -25.361 1.00 34.42 6 ASP D O 1
ATOM 10400 N N . LEU D 1 7 ? -21.867 35.182 -24.656 1.00 29.00 7 LEU D N 1
ATOM 10401 C CA . LEU D 1 7 ? -20.863 35.244 -23.601 1.00 29.63 7 LEU D CA 1
ATOM 10402 C C . LEU D 1 7 ? -20.986 34.046 -22.675 1.00 28.24 7 LEU D C 1
ATOM 10403 O O . LEU D 1 7 ? -19.978 33.425 -22.312 1.00 26.85 7 LEU D O 1
ATOM 10408 N N . ILE D 1 8 ? -22.220 33.683 -22.323 1.00 29.80 8 ILE D N 1
ATOM 10409 C CA . ILE D 1 8 ? -22.492 32.498 -21.517 1.00 31.05 8 ILE D CA 1
ATOM 10410 C C . ILE D 1 8 ? -22.474 31.284 -22.432 1.00 30.94 8 ILE D C 1
ATOM 10411 O O . ILE D 1 8 ? -23.295 31.186 -23.348 1.00 33.55 8 ILE D O 1
ATOM 10416 N N . GLN D 1 9 ? -21.546 30.357 -22.187 1.00 27.14 9 GLN D N 1
ATOM 10417 C CA . GLN D 1 9 ? -21.483 29.141 -22.996 1.00 28.96 9 GLN D CA 1
ATOM 10418 C C . GLN D 1 9 ? -22.500 28.119 -22.496 1.00 32.45 9 GLN D C 1
ATOM 10419 O O . GLN D 1 9 ? -22.818 28.070 -21.306 1.00 36.72 9 GLN D O 1
ATOM 10425 N N . SER D 1 10 ? -23.017 27.300 -23.417 1.00 29.54 10 SER D N 1
ATOM 10426 C CA . SER D 1 10 ? -23.784 26.137 -22.981 1.00 37.05 10 SER D CA 1
ATOM 10427 C C . SER D 1 10 ? -22.877 24.991 -22.572 1.00 35.40 10 SER D C 1
ATOM 10428 O O . SER D 1 10 ? -23.225 24.218 -21.673 1.00 30.15 10 SER D O 1
ATOM 10431 N N . VAL D 1 11 ? -21.713 24.867 -23.189 1.00 30.84 11 VAL D N 1
ATOM 10432 C CA . VAL D 1 11 ? -20.838 23.759 -22.842 1.00 28.01 11 VAL D CA 1
ATOM 10433 C C . VAL D 1 11 ? -20.157 24.061 -21.520 1.00 30.36 11 VAL D C 1
ATOM 10434 O O . VAL D 1 11 ? -19.639 25.168 -21.311 1.00 26.09 11 VAL D O 1
ATOM 10438 N N . GLY D 1 12 ? -20.170 23.076 -20.617 1.00 29.05 12 GLY D N 1
ATOM 10439 C CA . GLY D 1 12 ? -19.606 23.240 -19.289 1.00 33.40 12 GLY D CA 1
ATOM 10440 C C . GLY D 1 12 ? -20.544 23.789 -18.232 1.00 33.25 12 GLY D C 1
ATOM 10441 O O . GLY D 1 12 ? -20.078 24.162 -17.146 1.00 29.95 12 GLY D O 1
ATOM 10442 N N . PHE D 1 13 ? -21.845 23.861 -18.513 1.00 34.66 13 PHE D N 1
ATOM 10443 C CA . PHE D 1 13 ? -22.859 24.236 -17.522 1.00 30.97 13 PHE D CA 1
ATOM 10444 C C . PHE D 1 13 ? -23.314 22.940 -16.861 1.00 31.48 13 PHE D C 1
ATOM 10445 O O . PHE D 1 13 ? -24.091 22.178 -17.434 1.00 27.51 13 PHE D O 1
ATOM 10453 N N . ARG D 1 14 ? -22.794 22.663 -15.666 1.00 32.94 14 ARG D N 1
ATOM 10454 C CA . ARG D 1 14 ? -23.016 21.372 -15.027 1.00 31.88 14 ARG D CA 1
ATOM 10455 C C . ARG D 1 14 ? -22.950 21.538 -13.516 1.00 34.31 14 ARG D C 1
ATOM 10456 O O . ARG D 1 14 ? -22.369 22.501 -13.002 1.00 30.45 14 ARG D O 1
ATOM 10464 N N . ASN D 1 15 ? -23.562 20.587 -12.805 1.00 26.87 15 ASN D N 1
ATOM 10465 C CA . ASN D 1 15 ? -23.381 20.578 -11.366 1.00 35.01 15 ASN D CA 1
ATOM 10466 C C . ASN D 1 15 ? -21.978 20.079 -11.060 1.00 35.72 15 ASN D C 1
ATOM 10467 O O . ASN D 1 15 ? -21.343 19.392 -11.864 1.00 33.86 15 ASN D O 1
ATOM 10472 N N . VAL D 1 16 ? -21.485 20.450 -9.889 1.00 37.62 16 VAL D N 1
ATOM 10473 C CA . VAL D 1 16 ? -20.122 20.143 -9.483 1.00 38.20 16 VAL D CA 1
ATOM 10474 C C . VAL D 1 16 ? -20.209 19.324 -8.208 1.00 38.14 16 VAL D C 1
ATOM 10475 O O . VAL D 1 16 ? -20.962 19.679 -7.297 1.00 35.74 16 VAL D O 1
ATOM 10479 N N . ARG D 1 17 ? -19.419 18.257 -8.166 1.00 36.23 17 ARG D N 1
ATOM 10480 C CA . ARG D 1 17 ? -19.417 17.365 -6.991 1.00 42.49 17 ARG D CA 1
ATOM 10481 C C . ARG D 1 17 ? -18.001 17.110 -6.483 1.00 45.11 17 ARG D C 1
ATOM 10482 O O . ARG D 1 17 ? -17.062 17.167 -7.285 1.00 38.80 17 ARG D O 1
ATOM 10490 N N . GLU D 1 18 ? -17.874 16.874 -5.183 1.00 44.91 18 GLU D N 1
ATOM 10491 C CA . GLU D 1 18 ? -16.584 16.465 -4.586 1.00 43.60 18 GLU D CA 1
ATOM 10492 C C . GLU D 1 18 ? -16.949 15.298 -3.675 1.00 45.53 18 GLU D C 1
ATOM 10493 O O . GLU D 1 18 ? -17.917 15.443 -2.902 1.00 42.61 18 GLU D O 1
ATOM 10499 N N . GLY D 1 19 ? -16.292 14.164 -3.853 1.00 39.72 19 GLY D N 1
ATOM 10500 C CA . GLY D 1 19 ? -16.570 12.987 -3.016 1.00 45.27 19 GLY D CA 1
ATOM 10501 C C . GLY D 1 19 ? -17.978 12.448 -3.192 1.00 47.85 19 GLY D C 1
ATOM 10502 O O . GLY D 1 19 ? -18.384 11.621 -2.374 1.00 48.22 19 GLY D O 1
ATOM 10503 N N . GLY D 1 20 ? -18.689 12.888 -4.223 1.00 52.04 20 GLY D N 1
ATOM 10504 C CA . GLY D 1 20 ? -20.029 12.334 -4.517 1.00 57.85 20 GLY D CA 1
ATOM 10505 C C . GLY D 1 20 ? -21.154 13.347 -4.419 1.00 51.26 20 GLY D C 1
ATOM 10506 O O . GLY D 1 20 ? -21.951 13.399 -5.355 1.00 56.61 20 GLY D O 1
ATOM 10507 N N . GLU D 1 21 ? -21.191 14.153 -3.358 1.00 50.90 21 GLU D N 1
ATOM 10508 C CA . GLU D 1 21 ? -22.332 15.082 -3.142 1.00 51.78 21 GLU D CA 1
ATOM 10509 C C . GLU D 1 21 ? -22.155 16.410 -3.895 1.00 52.32 21 GLU D C 1
ATOM 10510 O O . GLU D 1 21 ? -21.022 16.907 -3.949 1.00 48.50 21 GLU D O 1
ATOM 10516 N N . ILE D 1 22 ? -23.252 16.964 -4.429 1.00 48.61 22 ILE D N 1
ATOM 10517 C CA . ILE D 1 22 ? -23.178 18.205 -5.259 1.00 42.77 22 ILE D CA 1
ATOM 10518 C C . ILE D 1 22 ? -22.909 19.425 -4.381 1.00 41.74 22 ILE D C 1
ATOM 10519 O O . ILE D 1 22 ? -23.741 19.740 -3.527 1.00 35.70 22 ILE D O 1
ATOM 10524 N N . THR D 1 23 ? -21.774 20.073 -4.623 1.00 40.09 23 THR D N 1
ATOM 10525 C CA . THR D 1 23 ? -21.373 21.270 -3.910 1.00 40.12 23 THR D CA 1
ATOM 10526 C C . THR D 1 23 ? -21.886 22.549 -4.559 1.00 36.68 23 THR D C 1
ATOM 10527 O O . THR D 1 23 ? -21.983 23.572 -3.877 1.00 34.67 23 THR D O 1
ATOM 10531 N N . GLY D 1 24 ? -22.220 22.507 -5.849 1.00 37.37 24 GLY D N 1
ATOM 10532 C CA . GLY D 1 24 ? -22.784 23.656 -6.544 1.00 29.47 24 GLY D CA 1
ATOM 10533 C C . GLY D 1 24 ? -22.805 23.427 -8.047 1.00 33.79 24 GLY D C 1
ATOM 10534 O O . GLY D 1 24 ? -22.845 22.289 -8.514 1.00 34.50 24 GLY D O 1
ATOM 10535 N N . PHE D 1 25 ? -22.744 24.522 -8.799 1.00 30.52 25 PHE D N 1
ATOM 10536 C CA . PHE D 1 25 ? -22.704 24.388 -10.247 1.00 27.54 25 PHE D CA 1
ATOM 10537 C C . PHE D 1 25 ? -21.727 25.400 -10.844 1.00 29.06 25 PHE D C 1
ATOM 10538 O O . PHE D 1 25 ? -21.280 26.350 -10.188 1.00 26.41 25 PHE D O 1
ATOM 10546 N N . GLN D 1 26 ? -21.377 25.156 -12.101 1.00 28.83 26 GLN D N 1
ATOM 10547 C CA . GLN D 1 26 ? -20.409 25.972 -12.811 1.00 28.18 26 GLN D CA 1
ATOM 10548 C C . GLN D 1 26 ? -20.969 26.340 -14.176 1.00 29.79 26 GLN D C 1
ATOM 10549 O O . GLN D 1 26 ? -21.948 25.752 -14.652 1.00 27.01 26 GLN D O 1
ATOM 10555 N N . PHE D 1 27 ? -20.349 27.343 -14.792 1.00 28.13 27 PHE D N 1
ATOM 10556 C CA . PHE D 1 27 ? -20.640 27.685 -16.178 1.00 29.47 27 PHE D CA 1
ATOM 10557 C C . PHE D 1 27 ? -19.451 28.468 -16.706 1.00 26.66 27 PHE D C 1
ATOM 10558 O O . PHE D 1 27 ? -18.546 28.830 -15.959 1.00 27.24 27 PHE D O 1
ATOM 10566 N N . ARG D 1 28 ? -19.443 28.702 -18.010 1.00 28.22 28 ARG D N 1
ATOM 10567 C CA . ARG D 1 28 ? -18.256 29.233 -18.653 1.00 23.69 28 ARG D CA 1
ATOM 10568 C C . ARG D 1 28 ? -18.606 30.526 -19.369 1.00 27.11 28 ARG D C 1
ATOM 10569 O O . ARG D 1 28 ? -19.728 30.699 -19.848 1.00 29.43 28 ARG D O 1
ATOM 10577 N N . VAL D 1 29 ? -17.641 31.443 -19.397 1.00 23.08 29 VAL D N 1
ATOM 10578 C CA . VAL D 1 29 ? -17.832 32.784 -19.930 1.00 29.22 29 VAL D CA 1
ATOM 10579 C C . VAL D 1 29 ? -16.637 33.109 -20.809 1.00 26.55 29 VAL D C 1
ATOM 10580 O O . VAL D 1 29 ? -15.489 32.953 -20.384 1.00 29.18 29 VAL D O 1
ATOM 10584 N N . ARG D 1 30 ? -16.892 33.590 -22.015 1.00 33.04 30 ARG D N 1
ATOM 10585 C CA . ARG D 1 30 ? -15.794 34.100 -22.816 1.00 30.97 30 ARG D CA 1
ATOM 10586 C C . ARG D 1 30 ? -15.595 35.577 -22.509 1.00 24.68 30 ARG D C 1
ATOM 10587 O O . ARG D 1 30 ? -16.563 36.309 -22.310 1.00 26.49 30 ARG D O 1
ATOM 10595 N N . MET D 1 31 ? -14.327 35.986 -22.432 1.00 27.02 31 MET D N 1
ATOM 10596 C CA . MET D 1 31 ? -13.903 37.376 -22.302 1.00 33.70 31 MET D CA 1
ATOM 10597 C C . MET D 1 31 ? -14.671 38.285 -23.264 1.00 34.05 31 MET D C 1
ATOM 10598 O O . MET D 1 31 ? -14.614 38.069 -24.486 1.00 36.19 31 MET D O 1
ATOM 10603 N N . PRO D 1 32 ? -15.403 39.310 -22.756 1.00 31.39 32 PRO D N 1
ATOM 10604 C CA . PRO D 1 32 ? -16.167 40.195 -23.652 1.00 31.64 32 PRO D CA 1
ATOM 10605 C C . PRO D 1 32 ? -15.261 41.232 -24.286 1.00 31.06 32 PRO D C 1
ATOM 10606 O O . PRO D 1 32 ? -15.519 41.735 -25.382 1.00 31.72 32 PRO D O 1
ATOM 10610 N N . SER D 1 33 ? -14.174 41.523 -23.583 1.00 28.65 33 SER D N 1
ATOM 10611 C CA . SER D 1 33 ? -13.175 42.468 -24.012 1.00 29.95 33 SER D CA 1
ATOM 10612 C C . SER D 1 33 ? -12.438 41.952 -25.240 1.00 28.94 33 SER D C 1
ATOM 10613 O O . SER D 1 33 ? -12.496 40.771 -25.609 1.00 31.60 33 SER D O 1
ATOM 10616 N N . TYR D 1 34 ? -11.715 42.859 -25.865 1.00 32.79 34 TYR D N 1
ATOM 10617 C CA . TYR D 1 34 ? -10.926 42.519 -27.032 1.00 32.56 34 TYR D CA 1
ATOM 10618 C C . TYR D 1 34 ? -9.549 41.992 -26.673 1.00 34.83 34 TYR D C 1
ATOM 10619 O O . TYR D 1 34 ? -8.767 41.727 -27.583 1.00 29.09 34 TYR D O 1
ATOM 10628 N N . ARG D 1 35 ? -9.233 41.848 -25.379 1.00 27.97 35 ARG D N 1
ATOM 10629 C CA . ARG D 1 35 ? -7.996 41.227 -24.936 1.00 22.22 35 ARG D CA 1
ATOM 10630 C C . ARG D 1 35 ? -8.252 40.409 -23.674 1.00 30.55 35 ARG D C 1
ATOM 10631 O O . ARG D 1 35 ? -9.105 40.754 -22.850 1.00 33.48 35 ARG D O 1
ATOM 10639 N N . GLY D 1 36 ? -7.501 39.324 -23.527 1.00 26.80 36 GLY D N 1
ATOM 10640 C CA . GLY D 1 36 ? -7.340 38.744 -22.211 1.00 29.21 36 GLY D CA 1
ATOM 10641 C C . GLY D 1 36 ? -6.660 39.728 -21.288 1.00 27.49 36 GLY D C 1
ATOM 10642 O O . GLY D 1 36 ? -6.006 40.669 -21.736 1.00 25.50 36 GLY D O 1
ATOM 10643 N N . MET D 1 37 ? -6.822 39.522 -19.984 1.00 28.78 37 MET D N 1
ATOM 10644 C CA . MET D 1 37 ? -6.377 40.514 -19.013 1.00 25.14 37 MET D CA 1
ATOM 10645 C C . MET D 1 37 ? -5.828 39.829 -17.773 1.00 27.36 37 MET D C 1
ATOM 10646 O O . MET D 1 37 ? -6.094 38.646 -17.525 1.00 28.23 37 MET D O 1
ATOM 10651 N N . ALA D 1 38 ? -5.045 40.599 -17.004 1.00 29.48 38 ALA D N 1
ATOM 10652 C CA . ALA D 1 38 ? -4.615 40.155 -15.683 1.00 27.27 38 ALA D CA 1
ATOM 10653 C C . ALA D 1 38 ? -5.855 39.849 -14.861 1.00 28.09 38 ALA D C 1
ATOM 10654 O O . ALA D 1 38 ? -6.854 40.557 -14.952 1.00 29.57 38 ALA D O 1
ATOM 10656 N N . ALA D 1 39 ? -5.824 38.749 -14.107 1.00 29.35 39 ALA D N 1
ATOM 10657 C CA . ALA D 1 39 ? -7.013 38.380 -13.343 1.00 26.65 39 ALA D CA 1
ATOM 10658 C C . ALA D 1 39 ? -7.364 39.415 -12.267 1.00 22.36 39 ALA D C 1
ATOM 10659 O O . ALA D 1 39 ? -8.535 39.565 -11.924 1.00 25.91 39 ALA D O 1
ATOM 10661 N N . SER D 1 40 ? -6.401 40.178 -11.776 1.00 24.75 40 SER D N 1
ATOM 10662 C CA . SER D 1 40 ? -6.716 41.128 -10.718 1.00 21.53 40 SER D CA 1
ATOM 10663 C C . SER D 1 40 ? -7.629 42.258 -11.169 1.00 29.70 40 SER D C 1
ATOM 10664 O O . SER D 1 40 ? -8.145 42.969 -10.306 1.00 27.16 40 SER D O 1
ATOM 10667 N N . LEU D 1 41 ? -7.845 42.439 -12.483 1.00 29.05 41 LEU D N 1
ATOM 10668 C CA . LEU D 1 41 ? -8.723 43.477 -13.011 1.00 25.28 41 LEU D CA 1
ATOM 10669 C C . LEU D 1 41 ? -10.177 43.044 -13.117 1.00 27.67 41 LEU D C 1
ATOM 10670 O O . LEU D 1 41 ? -11.030 43.866 -13.475 1.00 28.72 41 LEU D O 1
ATOM 10675 N N . ILE D 1 42 ? -10.478 41.775 -12.855 1.00 29.51 42 ILE D N 1
ATOM 10676 C CA . ILE D 1 42 ? -11.864 41.350 -12.739 1.00 27.34 42 ILE D CA 1
ATOM 10677 C C . ILE D 1 42 ? -12.478 41.981 -11.497 1.00 36.84 42 ILE D C 1
ATOM 10678 O O . ILE D 1 42 ? -11.839 42.067 -10.442 1.00 33.01 42 ILE D O 1
ATOM 10683 N N . ASP D 1 43 ? -13.717 42.453 -11.622 1.00 35.39 43 ASP D N 1
ATOM 10684 C CA . ASP D 1 43 ? -14.439 43.036 -10.501 1.00 35.33 43 ASP D CA 1
ATOM 10685 C C . ASP D 1 43 ? -15.638 42.182 -10.113 1.00 38.01 43 ASP D C 1
ATOM 10686 O O . ASP D 1 43 ? -16.514 42.634 -9.374 1.00 33.16 43 ASP D O 1
ATOM 10691 N N . GLY D 1 44 ? -15.686 40.952 -10.595 1.00 34.37 44 GLY D N 1
ATOM 10692 C CA . GLY D 1 44 ? -16.659 39.996 -10.125 1.00 32.76 44 GLY D CA 1
ATOM 10693 C C . GLY D 1 44 ? -17.750 39.793 -11.140 1.00 34.56 44 GLY D C 1
ATOM 10694 O O . GLY D 1 44 ? -17.800 40.434 -12.194 1.00 34.25 44 GLY D O 1
ATOM 10695 N N . ILE D 1 45 ? -18.650 38.879 -10.789 1.00 30.56 45 ILE D N 1
ATOM 10696 C CA . ILE D 1 45 ? -19.744 38.483 -11.660 1.00 33.73 45 ILE D CA 1
ATOM 10697 C C . ILE D 1 45 ? -20.954 38.191 -10.781 1.00 36.23 45 ILE D C 1
ATOM 10698 O O . ILE D 1 45 ? -20.914 37.322 -9.906 1.00 37.51 45 ILE D O 1
ATOM 10703 N N . GLY D 1 46 ? -22.031 38.942 -10.972 1.00 39.33 46 GLY D N 1
ATOM 10704 C CA . GLY D 1 46 ? -23.287 38.565 -10.364 1.00 36.73 46 GLY D CA 1
ATOM 10705 C C . GLY D 1 46 ? -23.914 37.437 -11.161 1.00 37.77 46 GLY D C 1
ATOM 10706 O O . GLY D 1 46 ? -23.809 37.380 -12.385 1.00 37.69 46 GLY D O 1
ATOM 10707 N N . VAL D 1 47 ? -24.551 36.515 -10.455 1.00 33.62 47 VAL D N 1
ATOM 10708 C CA . VAL D 1 47 ? -25.206 35.400 -11.116 1.00 36.56 47 VAL D CA 1
ATOM 10709 C C . VAL D 1 47 ? -26.609 35.264 -10.546 1.00 45.81 47 VAL D C 1
ATOM 10710 O O . VAL D 1 47 ? -26.854 35.550 -9.367 1.00 36.14 47 VAL D O 1
ATOM 10714 N N . ARG D 1 48 ? -27.538 34.837 -11.404 1.00 38.76 48 ARG D N 1
ATOM 10715 C CA . ARG D 1 48 ? -28.917 34.659 -10.983 1.00 40.89 48 ARG D CA 1
ATOM 10716 C C . ARG D 1 48 ? -29.651 33.770 -11.974 1.00 43.54 48 ARG D C 1
ATOM 10717 O O . ARG D 1 48 ? -29.605 34.018 -13.182 1.00 45.92 48 ARG D O 1
ATOM 10725 N N . ILE D 1 49 ? -30.287 32.725 -11.459 1.00 44.38 49 ILE D N 1
ATOM 10726 C CA . ILE D 1 49 ? -31.376 32.007 -12.118 1.00 44.62 49 ILE D CA 1
ATOM 10727 C C . ILE D 1 49 ? -32.626 32.255 -11.281 1.00 47.31 49 ILE D C 1
ATOM 10728 O O . ILE D 1 49 ? -32.627 31.941 -10.081 1.00 47.60 49 ILE D O 1
ATOM 10733 N N . PRO D 1 50 ? -33.680 32.843 -11.847 1.00 47.95 50 PRO D N 1
ATOM 10734 C CA . PRO D 1 50 ? -34.848 33.227 -11.037 1.00 50.10 50 PRO D CA 1
ATOM 10735 C C . PRO D 1 50 ? -35.425 32.050 -10.266 1.00 47.99 50 PRO D C 1
ATOM 10736 O O . PRO D 1 50 ? -35.669 30.977 -10.820 1.00 47.65 50 PRO D O 1
ATOM 10740 N N . GLY D 1 51 ? -35.631 32.260 -8.969 1.00 46.79 51 GLY D N 1
ATOM 10741 C CA . GLY D 1 51 ? -36.179 31.219 -8.130 1.00 47.62 51 GLY D CA 1
ATOM 10742 C C . GLY D 1 51 ? -35.218 30.111 -7.778 1.00 49.92 51 GLY D C 1
ATOM 10743 O O . GLY D 1 51 ? -35.645 29.114 -7.188 1.00 47.96 51 GLY D O 1
ATOM 10744 N N . LEU D 1 52 ? -33.936 30.245 -8.112 1.00 48.40 52 LEU D N 1
ATOM 10745 C CA . LEU D 1 52 ? -32.969 29.229 -7.709 1.00 43.45 52 LEU D CA 1
ATOM 10746 C C . LEU D 1 52 ? -31.698 29.810 -7.110 1.00 43.48 52 LEU D C 1
ATOM 10747 O O . LEU D 1 52 ? -31.204 29.273 -6.117 1.00 46.32 52 LEU D O 1
ATOM 10752 N N . VAL D 1 53 ? -31.154 30.882 -7.683 1.00 34.29 53 VAL D N 1
ATOM 10753 C CA . VAL D 1 53 ? -29.909 31.463 -7.199 1.00 42.67 53 VAL D CA 1
ATOM 10754 C C . VAL D 1 53 ? -29.952 32.958 -7.437 1.00 40.63 53 VAL D C 1
ATOM 10755 O O . VAL D 1 53 ? -30.524 33.430 -8.419 1.00 41.66 53 VAL D O 1
ATOM 10759 N N . ASP D 1 54 ? -29.320 33.703 -6.537 1.00 40.47 54 ASP D N 1
ATOM 10760 C CA . ASP D 1 54 ? -29.188 35.141 -6.714 1.00 40.25 54 ASP D CA 1
ATOM 10761 C C . ASP D 1 54 ? -28.037 35.655 -5.860 1.00 50.87 54 ASP D C 1
ATOM 10762 O O . ASP D 1 54 ? -28.244 36.365 -4.867 1.00 46.00 54 ASP D O 1
ATOM 10767 N N . VAL D 1 55 ? -26.817 35.296 -6.243 1.00 49.29 55 VAL D N 1
ATOM 10768 C CA . VAL D 1 55 ? -25.629 35.777 -5.560 1.00 40.06 55 VAL D CA 1
ATOM 10769 C C . VAL D 1 55 ? -25.166 37.069 -6.218 1.00 38.66 55 VAL D C 1
ATOM 10770 O O . VAL D 1 55 ? -25.520 37.387 -7.356 1.00 41.81 55 VAL D O 1
ATOM 10774 N N . GLY D 1 56 ? -24.375 37.832 -5.478 1.00 34.74 56 GLY D N 1
ATOM 10775 C CA . GLY D 1 56 ? -23.850 39.084 -5.955 1.00 42.37 56 GLY D CA 1
ATOM 10776 C C . GLY D 1 56 ? -22.418 38.928 -6.421 1.00 36.38 56 GLY D C 1
ATOM 10777 O O . GLY D 1 56 ? -21.839 37.842 -6.344 1.00 38.16 56 GLY D O 1
ATOM 10778 N N . PRO D 1 57 ? -21.802 40.029 -6.856 1.00 35.94 57 PRO D N 1
ATOM 10779 C CA . PRO D 1 57 ? -20.579 39.915 -7.666 1.00 39.95 57 PRO D CA 1
ATOM 10780 C C . PRO D 1 57 ? -19.380 39.323 -6.927 1.00 41.54 57 PRO D C 1
ATOM 10781 O O . PRO D 1 57 ? -18.420 38.894 -7.580 1.00 40.95 57 PRO D O 1
ATOM 10785 N N . ASP D 1 58 ? -19.396 39.270 -5.602 1.00 38.75 58 ASP D N 1
ATOM 10786 C CA . ASP D 1 58 ? -18.232 38.841 -4.847 1.00 39.79 58 ASP D CA 1
ATOM 10787 C C . ASP D 1 58 ? -18.300 37.376 -4.427 1.00 36.06 58 ASP D C 1
ATOM 10788 O O . ASP D 1 58 ? -17.392 36.904 -3.734 1.00 38.87 58 ASP D O 1
ATOM 10793 N N . VAL D 1 59 ? -19.322 36.637 -4.851 1.00 36.64 59 VAL D N 1
ATOM 10794 C CA . VAL D 1 59 ? -19.554 35.281 -4.337 1.00 36.53 59 VAL D CA 1
ATOM 10795 C C . VAL D 1 59 ? -18.977 34.177 -5.230 1.00 36.21 59 VAL D C 1
ATOM 10796 O O . VAL D 1 59 ? -18.285 33.287 -4.714 1.00 28.27 59 VAL D O 1
ATOM 10800 N N . PRO D 1 60 ? -19.222 34.149 -6.546 1.00 34.50 60 PRO D N 1
ATOM 10801 C CA . PRO D 1 60 ? -18.786 32.977 -7.330 1.00 31.16 60 PRO D CA 1
ATOM 10802 C C . PRO D 1 60 ? -17.268 32.827 -7.325 1.00 25.54 60 PRO D C 1
ATOM 10803 O O . PRO D 1 60 ? -16.531 33.800 -7.174 1.00 32.60 60 PRO D O 1
ATOM 10807 N N . LEU D 1 61 ? -16.798 31.588 -7.428 1.00 28.81 61 LEU D N 1
ATOM 10808 C CA . LEU D 1 61 ? -15.363 31.351 -7.536 1.00 30.39 61 LEU D CA 1
ATOM 10809 C C . LEU D 1 61 ? -14.964 31.267 -9.007 1.00 29.91 61 LEU D C 1
ATOM 10810 O O . LEU D 1 61 ? -15.784 30.947 -9.871 1.00 27.52 61 LEU D O 1
ATOM 10815 N N . TRP D 1 62 ? -13.684 31.546 -9.281 1.00 28.28 62 TRP D N 1
ATOM 10816 C CA . TRP D 1 62 ? -13.159 31.658 -10.641 1.00 28.06 62 TRP D CA 1
ATOM 10817 C C . TRP D 1 62 ? -12.010 30.686 -10.847 1.00 26.00 62 TRP D C 1
ATOM 10818 O O . TRP D 1 62 ? -10.980 30.783 -10.167 1.00 23.94 62 TRP D O 1
ATOM 10829 N N . THR D 1 63 ? -12.141 29.807 -11.834 1.00 24.13 63 THR D N 1
ATOM 10830 C CA . THR D 1 63 ? -11.017 28.990 -12.255 1.00 22.94 63 THR D CA 1
ATOM 10831 C C . THR D 1 63 ? -10.377 29.640 -13.485 1.00 26.25 63 THR D C 1
ATOM 10832 O O . THR D 1 63 ? -11.059 29.901 -14.482 1.00 25.14 63 THR D O 1
ATOM 10836 N N . LEU D 1 64 ? -9.084 29.960 -13.379 1.00 24.74 64 LEU D N 1
ATOM 10837 C CA . LEU D 1 64 ? -8.324 30.610 -14.441 1.00 23.77 64 LEU D CA 1
ATOM 10838 C C . LEU D 1 64 ? -6.934 30.015 -14.420 1.00 32.28 64 LEU D C 1
ATOM 10839 O O . LEU D 1 64 ? -6.325 29.918 -13.349 1.00 28.65 64 LEU D O 1
ATOM 10844 N N . GLN D 1 65 ? -6.453 29.587 -15.595 1.00 27.64 65 GLN D N 1
ATOM 10845 C CA . GLN D 1 65 ? -5.121 29.011 -15.709 1.00 24.55 65 GLN D CA 1
ATOM 10846 C C . GLN D 1 65 ? -4.928 27.878 -14.694 1.00 26.71 65 GLN D C 1
ATOM 10847 O O . GLN D 1 65 ? -3.858 27.717 -14.100 1.00 27.63 65 GLN D O 1
ATOM 10853 N N . GLY D 1 66 ? -5.984 27.089 -14.495 1.00 28.57 66 GLY D N 1
ATOM 10854 C CA . GLY D 1 66 ? -5.905 25.807 -13.803 1.00 28.37 66 GLY D CA 1
ATOM 10855 C C . GLY D 1 66 ? -6.026 25.850 -12.297 1.00 29.87 66 GLY D C 1
ATOM 10856 O O . GLY D 1 66 ? -5.765 24.836 -11.643 1.00 35.29 66 GLY D O 1
ATOM 10857 N N . GLN D 1 67 ? -6.387 26.989 -11.725 1.00 25.67 67 GLN D N 1
ATOM 10858 C CA . GLN D 1 67 ? -6.478 27.168 -10.290 1.00 26.23 67 GLN D CA 1
ATOM 10859 C C . GLN D 1 67 ? -7.732 27.973 -10.013 1.00 26.60 67 GLN D C 1
ATOM 10860 O O . GLN D 1 67 ? -8.128 28.807 -10.832 1.00 25.48 67 GLN D O 1
ATOM 10866 N N . GLN D 1 68 ? -8.349 27.741 -8.853 1.00 21.26 68 GLN D N 1
ATOM 10867 C CA . GLN D 1 68 ? -9.600 28.394 -8.499 1.00 20.55 68 GLN D CA 1
ATOM 10868 C C . GLN D 1 68 ? -9.361 29.424 -7.401 1.00 26.33 68 GLN D C 1
ATOM 10869 O O . GLN D 1 68 ? -8.613 29.171 -6.454 1.00 28.29 68 GLN D O 1
ATOM 10875 N N . TYR D 1 69 ? -10.028 30.567 -7.528 1.00 22.38 69 TYR D N 1
ATOM 10876 C CA . TYR D 1 69 ? -9.804 31.753 -6.715 1.00 25.18 69 TYR D CA 1
ATOM 10877 C C . TYR D 1 69 ? -11.130 32.357 -6.281 1.00 27.47 69 TYR D C 1
ATOM 10878 O O . TYR D 1 69 ? -12.123 32.289 -7.010 1.00 22.84 69 TYR D O 1
ATOM 10887 N N . THR D 1 70 ? -11.127 33.002 -5.109 1.00 28.38 70 THR D N 1
ATOM 10888 C CA . THR D 1 70 ? -12.179 33.962 -4.803 1.00 25.37 70 THR D CA 1
ATOM 10889 C C . THR D 1 70 ? -11.877 35.310 -5.452 1.00 28.90 70 THR D C 1
ATOM 10890 O O . THR D 1 70 ? -10.731 35.633 -5.776 1.00 29.10 70 THR D O 1
ATOM 10894 N N . LEU D 1 71 ? -12.915 36.135 -5.582 1.00 28.73 71 LEU D N 1
ATOM 10895 C CA . LEU D 1 71 ? -12.690 37.493 -6.069 1.00 32.74 71 LEU D CA 1
ATOM 10896 C C . LEU D 1 71 ? -11.629 38.219 -5.254 1.00 32.13 71 LEU D C 1
ATOM 10897 O O . LEU D 1 71 ? -10.774 38.922 -5.812 1.00 29.37 71 LEU D O 1
ATOM 10902 N N . ALA D 1 72 ? -11.669 38.064 -3.923 1.00 30.21 72 ALA D N 1
ATOM 10903 C CA . ALA D 1 72 ? -10.699 38.742 -3.069 1.00 25.88 72 ALA D CA 1
ATOM 10904 C C . ALA D 1 72 ? -9.279 38.285 -3.378 1.00 28.85 72 ALA D C 1
ATOM 10905 O O . ALA D 1 72 ? -8.338 39.087 -3.345 1.00 30.12 72 ALA D O 1
ATOM 10907 N N . GLU D 1 73 ? -9.099 36.997 -3.673 1.00 25.72 73 GLU D N 1
ATOM 10908 C CA . GLU D 1 73 ? -7.778 36.525 -4.074 1.00 25.80 73 GLU D CA 1
ATOM 10909 C C . GLU D 1 73 ? -7.365 37.142 -5.404 1.00 25.64 73 GLU D C 1
ATOM 10910 O O . GLU D 1 73 ? -6.243 37.634 -5.545 1.00 27.55 73 GLU D O 1
ATOM 10916 N N . LEU D 1 74 ? -8.271 37.139 -6.385 1.00 28.76 74 LEU D N 1
ATOM 10917 C CA . LEU D 1 74 ? -7.941 37.688 -7.700 1.00 26.09 74 LEU D CA 1
ATOM 10918 C C . LEU D 1 74 ? -7.432 39.105 -7.562 1.00 26.26 74 LEU D C 1
ATOM 10919 O O . LEU D 1 74 ? -6.426 39.472 -8.167 1.00 30.35 74 LEU D O 1
ATOM 10924 N N . TRP D 1 75 ? -8.054 39.874 -6.674 1.00 28.62 75 TRP D N 1
ATOM 10925 C CA . TRP D 1 75 ? -7.688 41.270 -6.470 1.00 28.63 75 TRP D CA 1
ATOM 10926 C C . TRP D 1 75 ? -6.250 41.437 -5.962 1.00 31.24 75 TRP D C 1
ATOM 10927 O O . TRP D 1 75 ? -5.573 42.412 -6.315 1.00 31.57 75 TRP D O 1
ATOM 10938 N N . ASP D 1 76 ? -5.758 40.512 -5.138 1.00 31.55 76 ASP D N 1
ATOM 10939 C CA . ASP D 1 76 ? -4.413 40.647 -4.586 1.00 30.89 76 ASP D CA 1
ATOM 10940 C C . ASP D 1 76 ? -3.366 39.825 -5.325 1.00 32.49 76 ASP D C 1
ATOM 10941 O O . ASP D 1 76 ? -2.179 39.928 -5.003 1.00 33.69 76 ASP D O 1
ATOM 10946 N N . GLY D 1 77 ? -3.765 39.014 -6.301 1.00 32.22 77 GLY D N 1
ATOM 10947 C CA . GLY D 1 77 ? -2.813 38.161 -6.978 1.00 32.28 77 GLY D CA 1
ATOM 10948 C C . GLY D 1 77 ? -2.096 38.839 -8.140 1.00 28.67 77 GLY D C 1
ATOM 10949 O O . GLY D 1 77 ? -2.561 39.829 -8.708 1.00 32.54 77 GLY D O 1
ATOM 10950 N N . ASP D 1 78 ? -0.942 38.263 -8.487 1.00 27.52 78 ASP D N 1
ATOM 10951 C CA . ASP D 1 78 ? -0.091 38.715 -9.582 1.00 34.72 78 ASP D CA 1
ATOM 10952 C C . ASP D 1 78 ? 0.125 37.569 -10.569 1.00 31.46 78 ASP D C 1
ATOM 10953 O O . ASP D 1 78 ? 0.261 36.411 -10.161 1.00 29.92 78 ASP D O 1
ATOM 10958 N N . GLY D 1 79 ? 0.158 37.891 -11.865 1.00 31.21 79 GLY D N 1
ATOM 10959 C CA . GLY D 1 79 ? 0.530 36.933 -12.904 1.00 34.04 79 GLY D CA 1
ATOM 10960 C C . GLY D 1 79 ? -0.569 36.016 -13.398 1.00 30.74 79 GLY D C 1
ATOM 10961 O O . GLY D 1 79 ? -0.409 35.377 -14.452 1.00 33.75 79 GLY D O 1
ATOM 10962 N N . VAL D 1 80 ? -1.666 35.906 -12.670 1.00 31.35 80 VAL D N 1
ATOM 10963 C CA . VAL D 1 80 ? -2.812 35.139 -13.134 1.00 28.80 80 VAL D CA 1
ATOM 10964 C C . VAL D 1 80 ? -3.550 35.974 -14.172 1.00 26.27 80 VAL D C 1
ATOM 10965 O O . VAL D 1 80 ? -3.766 37.172 -13.978 1.00 24.19 80 VAL D O 1
ATOM 10969 N N . ARG D 1 81 ? -3.901 35.360 -15.296 1.00 25.46 81 ARG D N 1
ATOM 10970 C CA . ARG D 1 81 ? -4.646 36.053 -16.332 1.00 25.26 81 ARG D CA 1
ATOM 10971 C C . ARG D 1 81 ? -6.001 35.401 -16.544 1.00 24.55 81 ARG D C 1
ATOM 10972 O O . ARG D 1 81 ? -6.257 34.280 -16.105 1.00 27.35 81 ARG D O 1
ATOM 10980 N N . TRP D 1 82 ? -6.862 36.128 -17.235 1.00 29.49 82 TRP D N 1
ATOM 10981 C CA . TRP D 1 82 ? -7.978 35.526 -17.949 1.00 21.75 82 TRP D CA 1
ATOM 10982 C C . TRP D 1 82 ? -7.613 35.530 -19.426 1.00 24.66 82 TRP D C 1
ATOM 10983 O O . TRP D 1 82 ? -7.830 36.533 -20.116 1.00 26.73 82 TRP D O 1
ATOM 10994 N N . PRO D 1 83 ? -7.030 34.458 -19.948 1.00 30.43 83 PRO D N 1
ATOM 10995 C CA . PRO D 1 83 ? -6.598 34.483 -21.351 1.00 28.13 83 PRO D CA 1
ATOM 10996 C C . PRO D 1 83 ? -7.786 34.535 -22.295 1.00 27.01 83 PRO D C 1
ATOM 10997 O O . PRO D 1 83 ? -8.800 33.867 -22.079 1.00 21.75 83 PRO D O 1
ATOM 11001 N N . LEU D 1 84 ? -7.648 35.358 -23.347 1.00 25.71 84 LEU D N 1
ATOM 11002 C CA . LEU D 1 84 ? -8.683 35.475 -24.374 1.00 23.58 84 LEU D CA 1
ATOM 11003 C C . LEU D 1 84 ? -9.106 34.125 -24.912 1.00 25.75 84 LEU D C 1
ATOM 11004 O O . LEU D 1 84 ? -10.303 33.873 -25.132 1.00 26.46 84 LEU D O 1
ATOM 11009 N N . GLU D 1 85 ? -8.136 33.261 -25.184 1.00 25.44 85 GLU D N 1
ATOM 11010 C CA . GLU D 1 85 ? -8.444 31.955 -25.739 1.00 24.73 85 GLU D CA 1
ATOM 11011 C C . GLU D 1 85 ? -9.185 31.047 -24.749 1.00 30.79 85 GLU D C 1
ATOM 11012 O O . GLU D 1 85 ? -9.636 29.964 -25.140 1.00 22.94 85 GLU D O 1
ATOM 11018 N N . ASP D 1 86 ? -9.352 31.458 -23.494 1.00 24.30 86 ASP D N 1
ATOM 11019 C CA . ASP D 1 86 ? -9.905 30.570 -22.462 1.00 23.36 86 ASP D CA 1
ATOM 11020 C C . ASP D 1 86 ? -11.216 31.121 -21.918 1.00 21.40 86 ASP D C 1
ATOM 11021 O O . ASP D 1 86 ? -11.264 32.267 -21.463 1.00 26.45 86 ASP D O 1
ATOM 11026 N N . ALA D 1 87 ? -12.257 30.302 -21.873 1.00 27.01 87 ALA D N 1
ATOM 11027 C CA . ALA D 1 87 ? -13.431 30.760 -21.139 1.00 26.75 87 ALA D CA 1
ATOM 11028 C C . ALA D 1 87 ? -13.145 30.779 -19.634 1.00 29.24 87 ALA D C 1
ATOM 11029 O O . ALA D 1 87 ? -12.447 29.914 -19.096 1.00 29.23 87 ALA D O 1
ATOM 11031 N N . ALA D 1 88 ? -13.680 31.768 -18.939 1.00 23.30 88 ALA D N 1
ATOM 11032 C CA . ALA D 1 88 ? -13.580 31.662 -17.500 1.00 24.83 88 ALA D CA 1
ATOM 11033 C C . ALA D 1 88 ? -14.513 30.548 -17.037 1.00 24.63 88 ALA D C 1
ATOM 11034 O O . ALA D 1 88 ? -15.537 30.280 -17.661 1.00 29.91 88 ALA D O 1
ATOM 11036 N N . ILE D 1 89 ? -14.131 29.855 -15.967 1.00 25.92 89 ILE D N 1
ATOM 11037 C CA . ILE D 1 89 ? -14.977 28.821 -15.373 1.00 30.88 89 ILE D CA 1
ATOM 11038 C C . ILE D 1 89 ? -15.497 29.367 -14.049 1.00 26.63 89 ILE D C 1
ATOM 11039 O O . ILE D 1 89 ? -14.739 29.491 -13.083 1.00 25.71 89 ILE D O 1
ATOM 11044 N N . ILE D 1 90 ? -16.789 29.682 -14.008 1.00 29.91 90 ILE D N 1
ATOM 11045 C CA . ILE D 1 90 ? -17.426 30.340 -12.871 1.00 31.33 90 ILE D CA 1
ATOM 11046 C C . ILE D 1 90 ? -18.119 29.274 -12.036 1.00 32.82 90 ILE D C 1
ATOM 11047 O O . ILE D 1 90 ? -18.995 28.560 -12.537 1.00 32.15 90 ILE D O 1
ATOM 11052 N N . PHE D 1 91 ? -17.749 29.160 -10.769 1.00 31.02 91 PHE D N 1
ATOM 11053 C CA . PHE D 1 91 ? -18.373 28.180 -9.885 1.00 33.58 91 PHE D CA 1
ATOM 11054 C C . PHE D 1 91 ? -19.332 28.881 -8.936 1.00 30.41 91 PHE D C 1
ATOM 11055 O O . PHE D 1 91 ? -18.963 29.871 -8.287 1.00 35.67 91 PHE D O 1
ATOM 11063 N N . VAL D 1 92 ? -20.559 28.374 -8.850 1.00 35.71 92 VAL D N 1
ATOM 11064 C CA . VAL D 1 92 ? -21.557 28.967 -7.967 1.00 36.62 92 VAL D CA 1
ATOM 11065 C C . VAL D 1 92 ? -21.829 27.991 -6.821 1.00 36.52 92 VAL D C 1
ATOM 11066 O O . VAL D 1 92 ? -22.405 26.907 -7.042 1.00 32.59 92 VAL D O 1
ATOM 11070 N N . PRO D 1 93 ? -21.443 28.337 -5.580 1.00 37.02 93 PRO D N 1
ATOM 11071 C CA . PRO D 1 93 ? -21.670 27.445 -4.433 1.00 33.65 93 PRO D CA 1
ATOM 11072 C C . PRO D 1 93 ? -23.144 27.314 -4.090 1.00 39.02 93 PRO D C 1
ATOM 11073 O O . PRO D 1 93 ? -23.737 28.259 -3.564 1.00 43.90 93 PRO D O 1
ATOM 11077 N N . LEU D 1 94 ? -23.738 26.154 -4.383 1.00 37.08 94 LEU D N 1
ATOM 11078 C CA . LEU D 1 94 ? -25.138 25.876 -4.055 1.00 40.07 94 LEU D CA 1
ATOM 11079 C C . LEU D 1 94 ? -25.253 24.383 -3.780 1.00 37.99 94 LEU D C 1
ATOM 11080 O O . LEU D 1 94 ? -25.294 23.573 -4.716 1.00 39.36 94 LEU D O 1
ATOM 11085 N N . PRO D 1 95 ? -25.308 23.976 -2.513 1.00 41.37 95 PRO D N 1
ATOM 11086 C CA . PRO D 1 95 ? -25.285 22.534 -2.205 1.00 38.03 95 PRO D CA 1
ATOM 11087 C C . PRO D 1 95 ? -26.483 21.805 -2.811 1.00 38.05 95 PRO D C 1
ATOM 11088 O O . PRO D 1 95 ? -27.614 22.299 -2.792 1.00 30.46 95 PRO D O 1
ATOM 11092 N N . GLY D 1 96 ? -26.217 20.621 -3.375 1.00 28.86 96 GLY D N 1
ATOM 11093 C CA . GLY D 1 96 ? -27.238 19.839 -4.033 1.00 33.89 96 GLY D CA 1
ATOM 11094 C C . GLY D 1 96 ? -27.504 20.209 -5.477 1.00 43.07 96 GLY D C 1
ATOM 11095 O O . GLY D 1 96 ? -28.106 19.408 -6.203 1.00 37.38 96 GLY D O 1
ATOM 11096 N N . GLY D 1 97 ? -27.081 21.401 -5.913 1.00 39.97 97 GLY D N 1
ATOM 11097 C CA . GLY D 1 97 ? -27.155 21.823 -7.294 1.00 37.37 97 GLY D CA 1
ATOM 11098 C C . GLY D 1 97 ? -28.560 22.152 -7.765 1.00 40.06 97 GLY D C 1
ATOM 11099 O O . GLY D 1 97 ? -29.485 22.399 -6.991 1.00 40.48 97 GLY D O 1
ATOM 11100 N N . LEU D 1 98 ? -28.700 22.143 -9.083 1.00 46.32 98 LEU D N 1
ATOM 11101 C CA . LEU D 1 98 ? -29.742 22.450 -10.049 1.00 38.73 98 LEU D CA 1
ATOM 11102 C C . LEU D 1 98 ? -30.393 21.184 -10.573 1.00 35.13 98 LEU D C 1
ATOM 11103 O O . LEU D 1 98 ? -29.704 20.189 -10.849 1.00 34.51 98 LEU D O 1
ATOM 11108 N N . PRO D 1 99 ? -31.711 21.211 -10.733 1.00 38.38 99 PRO D N 1
ATOM 11109 C CA . PRO D 1 99 ? -32.378 20.138 -11.468 1.00 36.36 99 PRO D CA 1
ATOM 11110 C C . PRO D 1 99 ? -31.970 20.191 -12.928 1.00 36.19 99 PRO D C 1
ATOM 11111 O O . PRO D 1 99 ? -31.515 21.218 -13.436 1.00 34.65 99 PRO D O 1
ATOM 11115 N N . ASP D 1 100 ? -32.152 19.069 -13.610 1.00 34.63 100 ASP D N 1
ATOM 11116 C CA . ASP D 1 100 ? -31.992 19.073 -15.053 1.00 35.96 100 ASP D CA 1
ATOM 11117 C C . ASP D 1 100 ? -32.964 20.060 -15.682 1.00 39.26 100 ASP D C 1
ATOM 11118 O O . ASP D 1 100 ? -34.011 20.380 -15.120 1.00 37.59 100 ASP D O 1
ATOM 11123 N N . GLY D 1 101 ? -32.609 20.558 -16.856 1.00 39.13 101 GLY D N 1
ATOM 11124 C CA . GLY D 1 101 ? -33.536 21.420 -17.546 1.00 33.85 101 GLY D CA 1
ATOM 11125 C C . GLY D 1 101 ? -32.835 22.624 -18.117 1.00 37.27 101 GLY D C 1
ATOM 11126 O O . GLY D 1 101 ? -31.609 22.720 -18.045 1.00 37.98 101 GLY D O 1
ATOM 11127 N N . VAL D 1 102 ? -33.595 23.529 -18.699 1.00 34.08 102 VAL D N 1
ATOM 11128 C CA . VAL D 1 102 ? -33.068 24.783 -19.210 1.00 35.20 102 VAL D CA 1
ATOM 11129 C C . VAL D 1 102 ? -33.238 25.831 -18.128 1.00 37.21 102 VAL D C 1
ATOM 11130 O O . VAL D 1 102 ? -34.244 25.841 -17.415 1.00 45.10 102 VAL D O 1
ATOM 11134 N N . HIS D 1 103 ? -32.253 26.703 -17.976 1.00 41.43 103 HIS D N 1
ATOM 11135 C CA . HIS D 1 103 ? -32.299 27.712 -16.929 1.00 40.26 103 HIS D CA 1
ATOM 11136 C C . HIS D 1 103 ? -32.004 29.073 -17.523 1.00 37.19 103 HIS D C 1
ATOM 11137 O O . HIS D 1 103 ? -31.111 29.219 -18.358 1.00 38.64 103 HIS D O 1
ATOM 11144 N N . GLU D 1 104 ? -32.759 30.067 -17.075 1.00 38.85 104 GLU D N 1
ATOM 11145 C CA . GLU D 1 104 ? -32.593 31.441 -17.528 1.00 40.14 104 GLU D CA 1
ATOM 11146 C C . GLU D 1 104 ? -31.494 32.114 -16.709 1.00 43.22 104 GLU D C 1
ATOM 11147 O O . GLU D 1 104 ? -31.733 32.941 -15.828 1.00 48.04 104 GLU D O 1
ATOM 11153 N N . LEU D 1 105 ? -30.260 31.733 -17.032 1.00 41.05 105 LEU D N 1
ATOM 11154 C CA . LEU D 1 105 ? -29.081 32.279 -16.374 1.00 36.41 105 LEU D CA 1
ATOM 11155 C C . LEU D 1 105 ? -28.847 33.724 -16.791 1.00 38.43 105 LEU D C 1
ATOM 11156 O O . LEU D 1 105 ? -28.880 34.049 -17.979 1.00 41.14 105 LEU D O 1
ATOM 11161 N N . SER D 1 106 ? -28.602 34.590 -15.810 1.00 35.83 106 SER D N 1
ATOM 11162 C CA . SER D 1 106 ? -28.340 36.001 -16.034 1.00 39.94 106 SER D CA 1
ATOM 11163 C C . SER D 1 106 ? -27.084 36.383 -15.273 1.00 36.56 106 SER D C 1
ATOM 11164 O O . SER D 1 106 ? -26.966 36.086 -14.082 1.00 38.26 106 SER D O 1
ATOM 11167 N N . ILE D 1 107 ? -26.144 37.035 -15.954 1.00 31.43 107 ILE D N 1
ATOM 11168 C CA . ILE D 1 107 ? -24.867 37.350 -15.334 1.00 34.40 107 ILE D CA 1
ATOM 11169 C C . ILE D 1 107 ? -24.677 38.858 -15.349 1.00 35.10 107 ILE D C 1
ATOM 11170 O O . ILE D 1 107 ? -25.265 39.574 -16.162 1.00 36.16 107 ILE D O 1
ATOM 11175 N N . GLU D 1 108 ? -23.851 39.346 -14.424 1.00 36.19 108 GLU D N 1
ATOM 11176 C CA . GLU D 1 108 ? -23.420 40.745 -14.449 1.00 38.16 108 GLU D CA 1
ATOM 11177 C C . GLU D 1 108 ? -21.907 40.759 -14.270 1.00 35.26 108 GLU D C 1
ATOM 11178 O O . GLU D 1 108 ? -21.395 40.837 -13.153 1.00 39.98 108 GLU D O 1
ATOM 11184 N N . LEU D 1 109 ? -21.189 40.673 -15.381 1.00 39.13 109 LEU D N 1
ATOM 11185 C CA . LEU D 1 109 ? -19.734 40.670 -15.362 1.00 34.23 109 LEU D CA 1
ATOM 11186 C C . LEU D 1 109 ? -19.214 42.086 -15.211 1.00 34.43 109 LEU D C 1
ATOM 11187 O O . LEU D 1 109 ? -19.688 42.993 -15.892 1.00 39.06 109 LEU D O 1
ATOM 11192 N N . ARG D 1 110 ? -18.235 42.280 -14.330 1.00 29.43 110 ARG D N 1
ATOM 11193 C CA . ARG D 1 110 ? -17.616 43.583 -14.140 1.00 34.80 110 ARG D CA 1
ATOM 11194 C C . ARG D 1 110 ? -16.118 43.444 -14.349 1.00 34.83 110 ARG D C 1
ATOM 11195 O O . ARG D 1 110 ? -15.502 42.532 -13.787 1.00 33.81 110 ARG D O 1
ATOM 11203 N N . LEU D 1 111 ? -15.550 44.338 -15.166 1.00 30.12 111 LEU D N 1
ATOM 11204 C CA . LEU D 1 111 ? -14.138 44.360 -15.527 1.00 31.17 111 LEU D CA 1
ATOM 11205 C C . LEU D 1 111 ? -13.614 45.789 -15.436 1.00 34.47 111 LEU D C 1
ATOM 11206 O O . LEU D 1 111 ? -14.323 46.739 -15.774 1.00 36.76 111 LEU D O 1
ATOM 11211 N N . ARG D 1 112 ? -12.355 45.937 -15.021 1.00 32.92 112 ARG D N 1
ATOM 11212 C CA . ARG D 1 112 ? -11.733 47.246 -14.836 1.00 33.17 112 ARG D CA 1
ATOM 11213 C C . ARG D 1 112 ? -10.791 47.553 -15.998 1.00 37.28 112 ARG D C 1
ATOM 11214 O O . ARG D 1 112 ? -9.811 46.828 -16.220 1.00 34.23 112 ARG D O 1
ATOM 11222 N N . MET D 1 113 ? -11.063 48.654 -16.701 1.00 30.52 113 MET D N 1
ATOM 11223 C CA . MET D 1 113 ? -10.245 49.118 -17.813 1.00 35.80 113 MET D CA 1
ATOM 11224 C C . MET D 1 113 ? -9.574 50.410 -17.377 1.00 37.32 113 MET D C 1
ATOM 11225 O O . MET D 1 113 ? -10.225 51.460 -17.311 1.00 36.87 113 MET D O 1
ATOM 11230 N N . SER D 1 114 ? -8.274 50.338 -17.097 1.00 34.77 114 SER D N 1
ATOM 11231 C CA . SER D 1 114 ? -7.560 51.512 -16.614 1.00 34.70 114 SER D CA 1
ATOM 11232 C C . SER D 1 114 ? -7.520 52.633 -17.642 1.00 38.20 114 SER D C 1
ATOM 11233 O O . SER D 1 114 ? -7.247 53.781 -17.271 1.00 40.54 114 SER D O 1
ATOM 11236 N N . TYR D 1 115 ? -7.762 52.338 -18.921 1.00 32.26 115 TYR D N 1
ATOM 11237 C CA . TYR D 1 115 ? -7.749 53.386 -19.934 1.00 35.81 115 TYR D CA 1
ATOM 11238 C C . TYR D 1 115 ? -9.114 54.038 -20.113 1.00 35.50 115 TYR D C 1
ATOM 11239 O O . TYR D 1 115 ? -9.249 54.965 -20.913 1.00 39.08 115 TYR D O 1
ATOM 11248 N N . ILE D 1 116 ? -10.128 53.591 -19.389 1.00 37.55 116 ILE D N 1
ATOM 11249 C CA . ILE D 1 116 ? -11.406 54.291 -19.405 1.00 39.14 116 ILE D CA 1
ATOM 11250 C C . ILE D 1 116 ? -11.502 55.205 -18.183 1.00 41.46 116 ILE D C 1
ATOM 11251 O O . ILE D 1 116 ? -11.010 54.851 -17.100 1.00 38.37 116 ILE D O 1
ATOM 11256 N N . PRO D 1 117 ? -12.073 56.406 -18.320 1.00 41.50 117 PRO D N 1
ATOM 11257 C CA . PRO D 1 117 ? -12.242 57.276 -17.149 1.00 42.64 117 PRO D CA 1
ATOM 11258 C C . PRO D 1 117 ? -13.125 56.630 -16.088 1.00 44.88 117 PRO D C 1
ATOM 11259 O O . PRO D 1 117 ? -14.100 55.937 -16.391 1.00 40.59 117 PRO D O 1
ATOM 11263 N N . GLN D 1 118 ? -12.778 56.892 -14.827 1.00 41.52 118 GLN D N 1
ATOM 11264 C CA . GLN D 1 118 ? -13.341 56.135 -13.711 1.00 47.23 118 GLN D CA 1
ATOM 11265 C C . GLN D 1 118 ? -14.841 56.379 -13.536 1.00 49.65 118 GLN D C 1
ATOM 11266 O O . GLN D 1 118 ? -15.562 55.486 -13.072 1.00 43.33 118 GLN D O 1
ATOM 11272 N N . GLU D 1 119 ? -15.336 57.560 -13.924 1.00 49.94 119 GLU D N 1
ATOM 11273 C CA . GLU D 1 119 ? -16.775 57.821 -13.921 1.00 49.31 119 GLU D CA 1
ATOM 11274 C C . GLU D 1 119 ? -17.524 57.004 -14.967 1.00 49.64 119 GLU D C 1
ATOM 11275 O O . GLU D 1 119 ? -18.758 57.079 -15.025 1.00 55.21 119 GLU D O 1
ATOM 11281 N N . HIS D 1 120 ? -16.812 56.241 -15.797 1.00 43.50 120 HIS D N 1
ATOM 11282 C CA . HIS D 1 120 ? -17.417 55.316 -16.747 1.00 41.38 120 HIS D CA 1
ATOM 11283 C C . HIS D 1 120 ? -17.015 53.874 -16.454 1.00 46.48 120 HIS D C 1
ATOM 11284 O O . HIS D 1 120 ? -17.034 53.028 -17.357 1.00 43.26 120 HIS D O 1
ATOM 11291 N N . GLN D 1 121 ? -16.657 53.578 -15.205 1.00 45.47 121 GLN D N 1
ATOM 11292 C CA . GLN D 1 121 ? -16.089 52.297 -14.814 1.00 37.68 121 GLN D CA 1
ATOM 11293 C C . GLN D 1 121 ? -16.688 51.850 -13.491 1.00 44.68 121 GLN D C 1
ATOM 11294 O O . GLN D 1 121 ? -17.096 52.689 -12.677 1.00 49.00 121 GLN D O 1
ATOM 11300 N N . PRO D 1 122 ? -16.739 50.528 -13.236 1.00 44.96 122 PRO D N 1
ATOM 11301 C CA . PRO D 1 122 ? -16.236 49.453 -14.105 1.00 36.97 122 PRO D CA 1
ATOM 11302 C C . PRO D 1 122 ? -17.022 49.238 -15.403 1.00 35.65 122 PRO D C 1
ATOM 11303 O O . PRO D 1 122 ? -18.181 49.639 -15.508 1.00 38.73 122 PRO D O 1
ATOM 11307 N N . SER D 1 123 ? -16.381 48.610 -16.390 1.00 37.03 123 SER D N 1
ATOM 11308 C CA . SER D 1 123 ? -17.105 48.105 -17.546 1.00 30.45 123 SER D CA 1
ATOM 11309 C C . SER D 1 123 ? -18.006 46.952 -17.123 1.00 36.51 123 SER D C 1
ATOM 11310 O O . SER D 1 123 ? -17.600 46.080 -16.349 1.00 37.88 123 SER D O 1
ATOM 11313 N N . THR D 1 124 ? -19.240 46.949 -17.614 1.00 32.27 124 THR D N 1
ATOM 11314 C CA . THR D 1 124 ? -20.231 45.988 -17.137 1.00 33.15 124 THR D CA 1
ATOM 11315 C C . THR D 1 124 ? -20.919 45.298 -18.309 1.00 37.40 124 THR D C 1
ATOM 11316 O O . THR D 1 124 ? -21.198 45.924 -19.334 1.00 36.55 124 THR D O 1
ATOM 11320 N N . TYR D 1 125 ? -21.166 43.998 -18.155 1.00 30.55 125 TYR D N 1
ATOM 11321 C CA . TYR D 1 125 ? -21.828 43.174 -19.158 1.00 33.67 125 TYR D CA 1
ATOM 11322 C C . TYR D 1 125 ? -22.965 42.433 -18.476 1.00 37.78 125 TYR D C 1
ATOM 11323 O O . TYR D 1 125 ? -22.728 41.658 -17.545 1.00 33.70 125 TYR D O 1
ATOM 11332 N N . ARG D 1 126 ? -24.196 42.683 -18.919 1.00 39.95 126 ARG D N 1
ATOM 11333 C CA . ARG D 1 126 ? -25.366 41.974 -18.421 1.00 33.27 126 ARG D CA 1
ATOM 11334 C C . ARG D 1 126 ? -25.951 41.212 -19.586 1.00 39.44 126 ARG D C 1
ATOM 11335 O O . ARG D 1 126 ? -26.520 41.813 -20.502 1.00 47.86 126 ARG D O 1
ATOM 11343 N N . VAL D 1 127 ? -25.793 39.899 -19.572 1.00 38.62 127 VAL D N 1
ATOM 11344 C CA . VAL D 1 127 ? -26.472 39.068 -20.546 1.00 38.33 127 VAL D CA 1
ATOM 11345 C C . VAL D 1 127 ? -27.226 37.967 -19.817 1.00 40.91 127 VAL D C 1
ATOM 11346 O O . VAL D 1 127 ? -26.876 37.559 -18.702 1.00 40.77 127 VAL D O 1
ATOM 11350 N N . THR D 1 128 ? -28.295 37.523 -20.461 1.00 35.68 128 THR D N 1
ATOM 11351 C CA . THR D 1 128 ? -29.167 36.460 -20.018 1.00 35.76 128 THR D CA 1
ATOM 11352 C C . THR D 1 128 ? -29.185 35.414 -21.111 1.00 38.77 128 THR D C 1
ATOM 11353 O O . THR D 1 128 ? -29.258 35.756 -22.290 1.00 38.70 128 THR D O 1
ATOM 11357 N N . LYS D 1 129 ? -29.126 34.147 -20.730 1.00 33.68 129 LYS D N 1
ATOM 11358 C CA . LYS D 1 129 ? -29.261 33.092 -21.716 1.00 34.11 129 LYS D CA 1
ATOM 11359 C C . LYS D 1 129 ? -29.966 31.902 -21.082 1.00 31.80 129 LYS D C 1
ATOM 11360 O O . LYS D 1 129 ? -29.819 31.641 -19.887 1.00 34.48 129 LYS D O 1
ATOM 11366 N N . HIS D 1 130 ? -30.740 31.190 -21.893 1.00 33.52 130 HIS D N 1
ATOM 11367 C CA . HIS D 1 130 ? -31.301 29.896 -21.514 1.00 28.52 130 HIS D CA 1
ATOM 11368 C C . HIS D 1 130 ? -30.302 28.806 -21.887 1.00 36.96 130 HIS D C 1
ATOM 11369 O O . HIS D 1 130 ? -30.154 28.472 -23.067 1.00 35.03 130 HIS D O 1
ATOM 11376 N N . VAL D 1 131 ? -29.625 28.244 -20.881 1.00 36.48 131 VAL D N 1
ATOM 11377 C CA . VAL D 1 131 ? -28.648 27.175 -21.063 1.00 30.84 131 VAL D CA 1
ATOM 11378 C C . VAL D 1 131 ? -29.184 25.903 -20.429 1.00 36.82 131 VAL D C 1
ATOM 11379 O O . VAL D 1 131 ? -29.898 25.935 -19.416 1.00 33.36 131 VAL D O 1
ATOM 11383 N N . THR D 1 132 ? -28.809 24.769 -21.025 1.00 34.66 132 THR D N 1
ATOM 11384 C CA . THR D 1 132 ? -29.210 23.444 -20.572 1.00 30.93 132 THR D CA 1
ATOM 11385 C C . THR D 1 132 ? -28.128 22.872 -19.665 1.00 33.56 132 THR D C 1
ATOM 11386 O O . THR D 1 132 ? -26.940 22.949 -19.979 1.00 33.30 132 THR D O 1
ATOM 11390 N N . LEU D 1 133 ? -28.534 22.302 -18.545 1.00 29.93 133 LEU D N 1
ATOM 11391 C CA . LEU D 1 133 ? -27.574 21.762 -17.609 1.00 27.12 133 LEU D CA 1
ATOM 11392 C C . LEU D 1 133 ? -27.151 20.388 -18.095 1.00 28.18 133 LEU D C 1
ATOM 11393 O O . LEU D 1 133 ? -27.966 19.643 -18.636 1.00 30.65 133 LEU D O 1
ATOM 11398 N N . ALA D 1 134 ? -25.870 20.065 -17.950 1.00 24.29 134 ALA D N 1
ATOM 11399 C CA . ALA D 1 134 ? -25.453 18.710 -18.257 1.00 28.92 134 ALA D CA 1
ATOM 11400 C C . ALA D 1 134 ? -26.356 17.740 -17.492 1.00 36.33 134 ALA D C 1
ATOM 11401 O O . ALA D 1 134 ? -26.601 17.947 -16.293 1.00 38.10 134 ALA D O 1
ATOM 11403 N N . PRO D 1 135 ? -26.891 16.710 -18.146 1.00 38.07 135 PRO D N 1
ATOM 11404 C CA . PRO D 1 135 ? -27.960 15.907 -17.533 1.00 38.78 135 PRO D CA 1
ATOM 11405 C C . PRO D 1 135 ? -27.497 15.155 -16.290 1.00 36.93 135 PRO D C 1
ATOM 11406 O O . PRO D 1 135 ? -26.487 14.445 -16.308 1.00 37.18 135 PRO D O 1
ATOM 11410 N N . GLU D 1 136 ? -28.262 15.304 -15.210 1.00 39.96 136 GLU D N 1
ATOM 11411 C CA . GLU D 1 136 ? -28.067 14.472 -14.029 1.00 38.49 136 GLU D CA 1
ATOM 11412 C C . GLU D 1 136 ? -28.810 13.155 -14.120 1.00 34.36 136 GLU D C 1
ATOM 11413 O O . GLU D 1 136 ? -28.394 12.187 -13.481 1.00 38.10 136 GLU D O 1
ATOM 11419 N N . ALA D 1 137 ? -29.884 13.094 -14.909 1.00 43.39 137 ALA D N 1
ATOM 11420 C CA . ALA D 1 137 ? -30.644 11.863 -15.103 1.00 38.77 137 ALA D CA 1
ATOM 11421 C C . ALA D 1 137 ? -29.772 10.753 -15.695 1.00 40.70 137 ALA D C 1
ATOM 11422 O O . ALA D 1 137 ? -28.745 11.003 -16.327 1.00 37.76 137 ALA D O 1
ATOM 11424 N N . SER D 1 138 ? -30.205 9.504 -15.484 1.00 40.49 138 SER D N 1
ATOM 11425 C CA . SER D 1 138 ? -29.449 8.346 -15.967 1.00 38.76 138 SER D CA 1
ATOM 11426 C C . SER D 1 138 ? -29.668 8.081 -17.455 1.00 39.56 138 SER D C 1
ATOM 11427 O O . SER D 1 138 ? -28.734 8.170 -18.258 1.00 42.13 138 SER D O 1
ATOM 11430 N N . GLY D 1 139 ? -30.897 7.725 -17.834 1.00 43.64 139 GLY D N 1
ATOM 11431 C CA . GLY D 1 139 ? -31.221 7.346 -19.198 1.00 36.37 139 GLY D CA 1
ATOM 11432 C C . GLY D 1 139 ? -31.148 5.860 -19.468 1.00 35.94 139 GLY D C 1
ATOM 11433 O O . GLY D 1 139 ? -31.376 5.434 -20.614 1.00 26.37 139 GLY D O 1
ATOM 11434 N N . ALA D 1 140 ? -30.823 5.064 -18.458 1.00 38.34 140 ALA D N 1
ATOM 11435 C CA . ALA D 1 140 ? -30.845 3.622 -18.611 1.00 39.44 140 ALA D CA 1
ATOM 11436 C C . ALA D 1 140 ? -32.202 3.202 -19.166 1.00 38.48 140 ALA D C 1
ATOM 11437 O O . ALA D 1 140 ? -33.219 3.839 -18.858 1.00 34.95 140 ALA D O 1
ATOM 11439 N N . PRO D 1 141 ? -32.261 2.165 -20.002 1.00 33.79 141 PRO D N 1
ATOM 11440 C CA . PRO D 1 141 ? -31.176 1.263 -20.419 1.00 38.80 141 PRO D CA 1
ATOM 11441 C C . PRO D 1 141 ? -30.380 1.691 -21.650 1.00 41.29 141 PRO D C 1
ATOM 11442 O O . PRO D 1 141 ? -29.466 0.962 -22.055 1.00 38.21 141 PRO D O 1
ATOM 11446 N N . PHE D 1 142 ? -30.725 2.838 -22.234 1.00 42.17 142 PHE D N 1
ATOM 11447 C CA . PHE D 1 142 ? -30.168 3.235 -23.520 1.00 40.75 142 PHE D CA 1
ATOM 11448 C C . PHE D 1 142 ? -28.732 3.726 -23.358 1.00 39.27 142 PHE D C 1
ATOM 11449 O O . PHE D 1 142 ? -28.216 3.878 -22.247 1.00 37.64 142 PHE D O 1
ATOM 11457 N N . ARG D 1 143 ? -28.076 3.954 -24.493 1.00 38.94 143 ARG D N 1
ATOM 11458 C CA . ARG D 1 143 ? -26.768 4.602 -24.537 1.00 36.83 143 ARG D CA 1
ATOM 11459 C C . ARG D 1 143 ? -26.882 5.873 -25.364 1.00 38.53 143 ARG D C 1
ATOM 11460 O O . ARG D 1 143 ? -27.756 5.995 -26.229 1.00 42.01 143 ARG D O 1
ATOM 11468 N N . TYR D 1 144 ? -26.011 6.832 -25.089 1.00 34.12 144 TYR D N 1
ATOM 11469 C CA . TYR D 1 144 ? -26.209 8.186 -25.568 1.00 35.20 144 TYR D CA 1
ATOM 11470 C C . TYR D 1 144 ? -25.027 8.631 -26.414 1.00 36.93 144 TYR D C 1
ATOM 11471 O O . TYR D 1 144 ? -23.869 8.463 -26.020 1.00 34.95 144 TYR D O 1
ATOM 11480 N N . GLY D 1 145 ? -25.331 9.167 -27.597 1.00 35.66 145 GLY D N 1
ATOM 11481 C CA . GLY D 1 145 ? -24.319 9.711 -28.475 1.00 31.89 145 GLY D CA 1
ATOM 11482 C C . GLY D 1 145 ? -24.828 10.954 -29.170 1.00 34.64 145 GLY D C 1
ATOM 11483 O O . GLY D 1 145 ? -25.995 11.339 -29.032 1.00 34.50 145 GLY D O 1
ATOM 11484 N N . VAL D 1 146 ? -23.919 11.574 -29.918 1.00 29.76 146 VAL D N 1
ATOM 11485 C CA . VAL D 1 146 ? -24.212 12.678 -30.813 1.00 26.17 146 VAL D CA 1
ATOM 11486 C C . VAL D 1 146 ? -23.589 12.360 -32.167 1.00 34.47 146 VAL D C 1
ATOM 11487 O O . VAL D 1 146 ? -22.441 11.907 -32.248 1.00 30.99 146 VAL D O 1
ATOM 11491 N N . SER D 1 147 ? -24.331 12.601 -33.234 1.00 33.54 147 SER D N 1
ATOM 11492 C CA . SER D 1 147 ? -23.707 12.607 -34.537 1.00 32.73 147 SER D CA 1
ATOM 11493 C C . SER D 1 147 ? -23.211 14.003 -34.855 1.00 27.63 147 SER D C 1
ATOM 11494 O O . SER D 1 147 ? -23.867 14.997 -34.552 1.00 24.35 147 SER D O 1
ATOM 11497 N N . LEU D 1 148 ? -22.060 14.074 -35.510 1.00 34.16 148 LEU D N 1
ATOM 11498 C CA . LEU D 1 148 ? -21.600 15.380 -35.955 1.00 27.06 148 LEU D CA 1
ATOM 11499 C C . LEU D 1 148 ? -22.554 16.001 -36.979 1.00 25.40 148 LEU D C 1
ATOM 11500 O O . LEU D 1 148 ? -22.559 17.218 -37.135 1.00 24.57 148 LEU D O 1
ATOM 11505 N N . TYR D 1 149 ? -23.385 15.201 -37.656 1.00 29.34 149 TYR D N 1
ATOM 11506 C CA . TYR D 1 149 ? -24.499 15.757 -38.434 1.00 31.22 149 TYR D CA 1
ATOM 11507 C C . TYR D 1 149 ? -25.272 16.837 -37.665 1.00 34.32 149 TYR D C 1
ATOM 11508 O O . TYR D 1 149 ? -25.781 17.790 -38.264 1.00 31.70 149 TYR D O 1
ATOM 11517 N N . SER D 1 150 ? -25.381 16.703 -36.345 1.00 28.52 150 SER D N 1
ATOM 11518 C CA . SER D 1 150 ? -26.124 17.689 -35.575 1.00 29.19 150 SER D CA 1
ATOM 11519 C C . SER D 1 150 ? -25.524 19.072 -35.722 1.00 27.74 150 SER D C 1
ATOM 11520 O O . SER D 1 150 ? -26.241 20.065 -35.625 1.00 26.43 150 SER D O 1
ATOM 11523 N N . TYR D 1 151 ? -24.228 19.116 -36.002 1.00 27.41 151 TYR D N 1
ATOM 11524 C CA . TYR D 1 151 ? -23.504 20.403 -36.074 1.00 30.02 151 TYR D CA 1
ATOM 11525 C C . TYR D 1 151 ? -23.273 20.838 -37.523 1.00 31.91 151 TYR D C 1
ATOM 11526 O O . TYR D 1 151 ? -22.364 21.640 -37.750 1.00 35.23 151 TYR D O 1
ATOM 11535 N N . MET D 1 152 ? -24.079 20.337 -38.450 1.00 28.74 152 MET D N 1
ATOM 11536 C CA . MET D 1 152 ? -23.987 20.773 -39.866 1.00 30.49 152 MET D CA 1
ATOM 11537 C C . MET D 1 152 ? -24.081 22.299 -39.970 1.00 29.73 152 MET D C 1
ATOM 11538 O O . MET D 1 152 ? -24.895 22.876 -39.246 1.00 29.23 152 MET D O 1
ATOM 11543 N N . SER D 1 153 ? -23.265 22.900 -40.838 1.00 29.71 153 SER D N 1
ATOM 11544 C CA . SER D 1 153 ? -23.216 24.371 -41.052 1.00 28.43 153 SER D CA 1
ATOM 11545 C C . SER D 1 153 ? -22.326 25.027 -39.978 1.00 33.46 153 SER D C 1
ATOM 11546 O O . SER D 1 153 ? -21.473 25.827 -40.351 1.00 31.08 153 SER D O 1
ATOM 11549 N N . ASP D 1 154 ? -22.488 24.667 -38.703 1.00 31.62 154 ASP D N 1
ATOM 11550 C CA . ASP D 1 154 ? -21.570 25.171 -37.650 1.00 31.61 154 ASP D CA 1
ATOM 11551 C C . ASP D 1 154 ? -20.220 24.482 -37.848 1.00 30.90 154 ASP D C 1
ATOM 11552 O O . ASP D 1 154 ? -19.197 25.169 -37.775 1.00 31.93 154 ASP D O 1
ATOM 11557 N N . TYR D 1 155 ? -20.238 23.181 -38.117 1.00 29.17 155 TYR D N 1
ATOM 11558 C CA . TYR D 1 155 ? -18.999 22.463 -38.382 1.00 34.36 155 TYR D CA 1
ATOM 11559 C C . TYR D 1 155 ? -18.298 23.032 -39.597 1.00 29.20 155 TYR D C 1
ATOM 11560 O O . TYR D 1 155 ? -18.780 22.896 -40.722 1.00 30.69 155 TYR D O 1
ATOM 11569 N N . GLY D 1 156 ? -17.141 23.628 -39.381 1.00 29.24 156 GLY D N 1
ATOM 11570 C CA . GLY D 1 156 ? -16.374 24.200 -40.442 1.00 29.73 156 GLY D CA 1
ATOM 11571 C C . GLY D 1 156 ? -16.469 25.698 -40.524 1.00 26.53 156 GLY D C 1
ATOM 11572 O O . GLY D 1 156 ? -15.659 26.309 -41.225 1.00 30.37 156 GLY D O 1
ATOM 11573 N N . THR D 1 157 ? -17.436 26.304 -39.831 1.00 29.49 157 THR D N 1
ATOM 11574 C CA . THR D 1 157 ? -17.577 27.758 -39.791 1.00 25.77 157 THR D CA 1
ATOM 11575 C C . THR D 1 157 ? -17.414 28.312 -38.392 1.00 30.62 157 THR D C 1
ATOM 11576 O O . THR D 1 157 ? -16.757 29.350 -38.223 1.00 27.88 157 THR D O 1
ATOM 11580 N N . VAL D 1 158 ? -17.978 27.637 -37.383 1.00 26.72 158 VAL D N 1
ATOM 11581 C CA . VAL D 1 158 ? -17.845 28.043 -35.987 1.00 28.76 158 VAL D CA 1
ATOM 11582 C C . VAL D 1 158 ? -17.347 26.923 -35.081 1.00 32.97 158 VAL D C 1
ATOM 11583 O O . VAL D 1 158 ? -17.215 27.134 -33.873 1.00 26.71 158 VAL D O 1
ATOM 11587 N N . MET D 1 159 ? -17.066 25.735 -35.610 1.00 27.67 159 MET D N 1
ATOM 11588 C CA . MET D 1 159 ? -16.741 24.623 -34.740 1.00 30.64 159 MET D CA 1
ATOM 11589 C C . MET D 1 159 ? -15.854 23.632 -35.479 1.00 31.47 159 MET D C 1
ATOM 11590 O O . MET D 1 159 ? -16.039 23.379 -36.675 1.00 30.16 159 MET D O 1
ATOM 11595 N N . ASP D 1 160 ? -14.846 23.129 -34.775 1.00 32.66 160 ASP D N 1
ATOM 11596 C CA . ASP D 1 160 ? -13.967 22.111 -35.303 1.00 25.70 160 ASP D CA 1
ATOM 11597 C C . ASP D 1 160 ? -14.184 20.796 -34.544 1.00 31.08 160 ASP D C 1
ATOM 11598 O O . ASP D 1 160 ? -15.129 20.642 -33.755 1.00 26.43 160 ASP D O 1
ATOM 11603 N N . LEU D 1 161 ? -13.310 19.825 -34.806 1.00 30.10 161 LEU D N 1
ATOM 11604 C CA . LEU D 1 161 ? -13.524 18.484 -34.275 1.00 31.35 161 LEU D CA 1
ATOM 11605 C C . LEU D 1 161 ? -13.448 18.474 -32.756 1.00 27.23 161 LEU D C 1
ATOM 11606 O O . LEU D 1 161 ? -14.329 17.919 -32.090 1.00 29.81 161 LEU D O 1
ATOM 11611 N N . GLU D 1 162 ? -12.402 19.077 -32.189 1.00 21.29 162 GLU D N 1
ATOM 11612 C CA . GLU D 1 162 ? -12.258 19.046 -30.736 1.00 29.92 162 GLU D CA 1
ATOM 11613 C C . GLU D 1 162 ? -13.366 19.826 -30.043 1.00 33.22 162 GLU D C 1
ATOM 11614 O O . GLU D 1 162 ? -13.855 19.412 -28.985 1.00 25.72 162 GLU D O 1
ATOM 11620 N N . THR D 1 163 ? -13.748 20.980 -30.590 1.00 31.04 163 THR D N 1
ATOM 11621 C CA . THR D 1 163 ? -14.871 21.707 -30.004 1.00 30.86 163 THR D CA 1
ATOM 11622 C C . THR D 1 163 ? -16.137 20.854 -30.018 1.00 28.07 163 THR D C 1
ATOM 11623 O O . THR D 1 163 ? -16.912 20.850 -29.055 1.00 26.46 163 THR D O 1
ATOM 11627 N N . ALA D 1 164 ? -16.355 20.124 -31.107 1.00 28.24 164 ALA D N 1
ATOM 11628 C CA . ALA D 1 164 ? -17.464 19.184 -31.179 1.00 31.76 164 ALA D CA 1
ATOM 11629 C C . ALA D 1 164 ? -17.372 18.135 -30.070 1.00 33.33 164 ALA D C 1
ATOM 11630 O O . ALA D 1 164 ? -18.342 17.901 -29.337 1.00 34.79 164 ALA D O 1
ATOM 11632 N N . MET D 1 165 ? -16.210 17.492 -29.932 1.00 32.32 165 MET D N 1
ATOM 11633 C CA . MET D 1 165 ? -16.090 16.399 -28.973 1.00 28.38 165 MET D CA 1
ATOM 11634 C C . MET D 1 165 ? -16.212 16.909 -27.534 1.00 25.62 165 MET D C 1
ATOM 11635 O O . MET D 1 165 ? -16.873 16.275 -26.697 1.00 30.66 165 MET D O 1
ATOM 11640 N N . ALA D 1 166 ? -15.621 18.065 -27.226 1.00 26.94 166 ALA D N 1
ATOM 11641 C CA . ALA D 1 166 ? -15.831 18.661 -25.903 1.00 24.72 166 ALA D CA 1
ATOM 11642 C C . ALA D 1 166 ? -17.317 18.796 -25.581 1.00 30.48 166 ALA D C 1
ATOM 11643 O O . ALA D 1 166 ? -17.741 18.553 -24.446 1.00 21.67 166 ALA D O 1
ATOM 11645 N N . SER D 1 167 ? -18.123 19.202 -26.568 1.00 31.20 167 SER D N 1
ATOM 11646 C CA . SER D 1 167 ? -19.552 19.402 -26.344 1.00 27.59 167 SER D CA 1
ATOM 11647 C C . SER D 1 167 ? -20.284 18.087 -26.126 1.00 30.17 167 SER D C 1
ATOM 11648 O O . SER D 1 167 ? -21.258 18.041 -25.370 1.00 30.20 167 SER D O 1
ATOM 11651 N N . ILE D 1 168 ? -19.863 17.027 -26.814 1.00 25.96 168 ILE D N 1
ATOM 11652 C CA . ILE D 1 168 ? -20.514 15.735 -26.676 1.00 26.31 168 ILE D CA 1
ATOM 11653 C C . ILE D 1 168 ? -20.252 15.147 -25.295 1.00 30.43 168 ILE D C 1
ATOM 11654 O O . ILE D 1 168 ? -21.173 14.692 -24.610 1.00 31.93 168 ILE D O 1
ATOM 11659 N N . ALA D 1 169 ? -18.984 15.125 -24.879 1.00 28.91 169 ALA D N 1
ATOM 11660 C CA . ALA D 1 169 ? -18.624 14.552 -23.588 1.00 27.91 169 ALA D CA 1
ATOM 11661 C C . ALA D 1 169 ? -19.326 15.279 -22.441 1.00 34.94 169 ALA D C 1
ATOM 11662 O O . ALA D 1 169 ? -19.898 14.639 -21.547 1.00 32.08 169 ALA D O 1
ATOM 11664 N N . ASP D 1 170 ? -19.318 16.622 -22.472 1.00 28.35 170 ASP D N 1
ATOM 11665 C CA . ASP D 1 170 ? -19.947 17.428 -21.422 1.00 35.47 170 ASP D CA 1
ATOM 11666 C C . ASP D 1 170 ? -21.410 17.072 -21.213 1.00 35.68 170 ASP D C 1
ATOM 11667 O O . ASP D 1 170 ? -21.980 17.404 -20.164 1.00 35.61 170 ASP D O 1
ATOM 11672 N N . LEU D 1 171 ? -22.028 16.439 -22.202 1.00 33.31 171 LEU D N 1
ATOM 11673 C CA . LEU D 1 171 ? -23.416 16.004 -22.162 1.00 34.61 171 LEU D CA 1
ATOM 11674 C C . LEU D 1 171 ? -23.590 14.640 -21.512 1.00 34.58 171 LEU D C 1
ATOM 11675 O O . LEU D 1 171 ? -24.686 14.070 -21.568 1.00 38.37 171 LEU D O 1
ATOM 11680 N N . GLY D 1 172 ? -22.528 14.076 -20.945 1.00 37.87 172 GLY D N 1
ATOM 11681 C CA . GLY D 1 172 ? -22.581 12.695 -20.528 1.00 40.43 172 GLY D CA 1
ATOM 11682 C C . GLY D 1 172 ? -22.598 11.685 -21.653 1.00 37.40 172 GLY D C 1
ATOM 11683 O O . GLY D 1 172 ? -22.515 10.479 -21.384 1.00 41.52 172 GLY D O 1
ATOM 11684 N N . ALA D 1 173 ? -22.686 12.122 -22.906 1.00 32.16 173 ALA D N 1
ATOM 11685 C CA . ALA D 1 173 ? -22.694 11.157 -23.993 1.00 29.41 173 ALA D CA 1
ATOM 11686 C C . ALA D 1 173 ? -21.345 10.456 -24.083 1.00 26.90 173 ALA D C 1
ATOM 11687 O O . ALA D 1 173 ? -20.332 10.940 -23.596 1.00 32.37 173 ALA D O 1
ATOM 11689 N N . THR D 1 174 ? -21.349 9.300 -24.724 1.00 27.74 174 THR D N 1
ATOM 11690 C CA . THR D 1 174 ? -20.175 8.465 -24.848 1.00 29.31 174 THR D CA 1
ATOM 11691 C C . THR D 1 174 ? -19.921 8.039 -26.279 1.00 28.89 174 THR D C 1
ATOM 11692 O O . THR D 1 174 ? -18.846 7.500 -26.551 1.00 28.38 174 THR D O 1
ATOM 11696 N N . GLY D 1 175 ? -20.888 8.208 -27.182 1.00 30.98 175 GLY D N 1
ATOM 11697 C CA . GLY D 1 175 ? -20.751 7.790 -28.568 1.00 27.58 175 GLY D CA 1
ATOM 11698 C C . GLY D 1 175 ? -20.609 9.026 -29.444 1.00 30.45 175 GLY D C 1
ATOM 11699 O O . GLY D 1 175 ? -21.194 10.075 -29.157 1.00 29.47 175 GLY D O 1
ATOM 11700 N N . ILE D 1 176 ? -19.794 8.917 -30.488 1.00 30.32 176 ILE D N 1
ATOM 11701 C CA . ILE D 1 176 ? -19.712 9.959 -31.504 1.00 24.55 176 ILE D CA 1
ATOM 11702 C C . ILE D 1 176 ? -19.926 9.297 -32.856 1.00 28.99 176 ILE D C 1
ATOM 11703 O O . ILE D 1 176 ? -19.236 8.331 -33.201 1.00 27.44 176 ILE D O 1
ATOM 11708 N N . GLU D 1 177 ? -20.931 9.759 -33.584 1.00 27.28 177 GLU D N 1
ATOM 11709 C CA . GLU D 1 177 ? -21.188 9.261 -34.922 1.00 29.70 177 GLU D CA 1
ATOM 11710 C C . GLU D 1 177 ? -20.737 10.346 -35.894 1.00 26.16 177 GLU D C 1
ATOM 11711 O O . GLU D 1 177 ? -20.748 11.537 -35.558 1.00 27.94 177 GLU D O 1
ATOM 11717 N N . ILE D 1 178 ? -20.269 9.940 -37.072 1.00 26.95 178 ILE D N 1
ATOM 11718 C CA . ILE D 1 178 ? -19.804 10.899 -38.072 1.00 27.26 178 ILE D CA 1
ATOM 11719 C C . ILE D 1 178 ? -20.270 10.460 -39.462 1.00 27.81 178 ILE D C 1
ATOM 11720 O O . ILE D 1 178 ? -20.826 9.379 -39.654 1.00 30.14 178 ILE D O 1
ATOM 11725 N N . LEU D 1 179 ? -20.072 11.345 -40.433 1.00 33.95 179 LEU D N 1
ATOM 11726 C CA . LEU D 1 179 ? -20.214 11.019 -41.843 1.00 29.83 179 LEU D CA 1
ATOM 11727 C C . LEU D 1 179 ? -18.811 11.058 -42.425 1.00 28.92 179 LEU D C 1
ATOM 11728 O O . LEU D 1 179 ? -18.140 12.090 -42.332 1.00 29.11 179 LEU D O 1
ATOM 11733 N N . GLY D 1 180 ? -18.363 9.939 -42.997 1.00 27.46 180 GLY D N 1
ATOM 11734 C CA . GLY D 1 180 ? -16.984 9.856 -43.455 1.00 24.40 180 GLY D CA 1
ATOM 11735 C C . GLY D 1 180 ? -16.627 10.936 -44.465 1.00 25.70 180 GLY D C 1
ATOM 11736 O O . GLY D 1 180 ? -15.537 11.508 -44.408 1.00 25.41 180 GLY D O 1
ATOM 11737 N N . GLU D 1 181 ? -17.542 11.233 -45.390 1.00 26.89 181 GLU D N 1
ATOM 11738 C CA . GLU D 1 181 ? -17.348 12.259 -46.419 1.00 27.93 181 GLU D CA 1
ATOM 11739 C C . GLU D 1 181 ? -17.617 13.663 -45.915 1.00 27.67 181 GLU D C 1
ATOM 11740 O O . GLU D 1 181 ? -17.499 14.621 -46.692 1.00 31.26 181 GLU D O 1
ATOM 11746 N N . ALA D 1 182 ? -17.975 13.817 -44.644 1.00 24.14 182 ALA D N 1
ATOM 11747 C CA . ALA D 1 182 ? -18.032 15.130 -44.029 1.00 25.31 182 ALA D CA 1
ATOM 11748 C C . ALA D 1 182 ? -16.867 15.404 -43.096 1.00 25.65 182 ALA D C 1
ATOM 11749 O O . ALA D 1 182 ? -16.255 16.469 -43.177 1.00 27.80 182 ALA D O 1
ATOM 11751 N N . HIS D 1 183 ? -16.519 14.468 -42.218 1.00 25.98 183 HIS D N 1
ATOM 11752 C CA . HIS D 1 183 ? -15.684 14.813 -41.072 1.00 27.86 183 HIS D CA 1
ATOM 11753 C C . HIS D 1 183 ? -14.300 14.213 -41.106 1.00 23.35 183 HIS D C 1
ATOM 11754 O O . HIS D 1 183 ? -13.538 14.455 -40.171 1.00 26.69 183 HIS D O 1
ATOM 11761 N N . VAL D 1 184 ? -13.952 13.457 -42.144 1.00 20.10 184 VAL D N 1
ATOM 11762 C CA . VAL D 1 184 ? -12.610 12.901 -42.306 1.00 23.90 184 VAL D CA 1
ATOM 11763 C C . VAL D 1 184 ? -11.830 13.789 -43.270 1.00 24.50 184 VAL D C 1
ATOM 11764 O O . VAL D 1 184 ? -12.004 13.654 -44.486 1.00 24.29 184 VAL D O 1
ATOM 11768 N N . PRO D 1 185 ? -10.996 14.711 -42.799 1.00 23.97 185 PRO D N 1
ATOM 11769 C CA . PRO D 1 185 ? -10.260 15.582 -43.740 1.00 26.71 185 PRO D CA 1
ATOM 11770 C C . PRO D 1 185 ? -9.461 14.765 -44.741 1.00 24.59 185 PRO D C 1
ATOM 11771 O O . PRO D 1 185 ? -8.842 13.759 -44.390 1.00 30.44 185 PRO D O 1
ATOM 11775 N N . ASN D 1 186 ? -9.468 15.216 -45.998 1.00 26.72 186 ASN D N 1
ATOM 11776 C CA . ASN D 1 186 ? -8.772 14.549 -47.093 1.00 25.73 186 ASN D CA 1
ATOM 11777 C C . ASN D 1 186 ? -9.347 13.176 -47.385 1.00 27.92 186 ASN D C 1
ATOM 11778 O O . ASN D 1 186 ? -8.633 12.309 -47.893 1.00 29.95 186 ASN D O 1
ATOM 11783 N N . TYR D 1 187 ? -10.618 12.965 -47.039 1.00 22.02 187 TYR D N 1
ATOM 11784 C CA . TYR D 1 187 ? -11.298 11.740 -47.391 1.00 26.69 187 TYR D CA 1
ATOM 11785 C C . TYR D 1 187 ? -11.008 11.425 -48.851 1.00 26.23 187 TYR D C 1
ATOM 11786 O O . TYR D 1 187 ? -11.067 12.328 -49.695 1.00 26.02 187 TYR D O 1
ATOM 11795 N N . PRO D 1 188 ? -10.698 10.166 -49.187 1.00 23.86 188 PRO D N 1
ATOM 11796 C CA . PRO D 1 188 ? -10.755 9.070 -48.211 1.00 29.33 188 PRO D CA 1
ATOM 11797 C C . PRO D 1 188 ? -9.425 8.798 -47.516 1.00 27.24 188 PRO D C 1
ATOM 11798 O O . PRO D 1 188 ? -9.265 7.752 -46.912 1.00 28.73 188 PRO D O 1
ATOM 11802 N N . ASN D 1 189 ? -8.469 9.717 -47.608 1.00 29.57 189 ASN D N 1
ATOM 11803 C CA . ASN D 1 189 ? -7.095 9.460 -47.177 1.00 28.85 189 ASN D CA 1
ATOM 11804 C C . ASN D 1 189 ? -6.723 10.368 -46.009 1.00 26.14 189 ASN D C 1
ATOM 11805 O O . ASN D 1 189 ? -5.889 11.265 -46.152 1.00 26.10 189 ASN D O 1
ATOM 11810 N N . PRO D 1 190 ? -7.271 10.129 -44.823 1.00 27.31 190 PRO D N 1
ATOM 11811 C CA . PRO D 1 190 ? -6.829 10.914 -43.669 1.00 28.89 190 PRO D CA 1
ATOM 11812 C C . PRO D 1 190 ? -5.348 10.677 -43.443 1.00 30.19 190 PRO D C 1
ATOM 11813 O O . PRO D 1 190 ? -4.841 9.567 -43.627 1.00 31.53 190 PRO D O 1
ATOM 11817 N N . SER D 1 191 ? -4.645 11.739 -43.090 1.00 24.97 191 SER D N 1
ATOM 11818 C CA . SER D 1 191 ? -3.242 11.594 -42.788 1.00 26.65 191 SER D CA 1
ATOM 11819 C C . SER D 1 191 ? -3.073 10.812 -41.486 1.00 28.48 191 SER D C 1
ATOM 11820 O O . SER D 1 191 ? -3.985 10.721 -40.656 1.00 26.89 191 SER D O 1
ATOM 11823 N N . ASP D 1 192 ? -1.873 10.252 -41.305 1.00 25.41 192 ASP D N 1
ATOM 11824 C CA . ASP D 1 192 ? -1.565 9.586 -40.046 1.00 29.28 192 ASP D CA 1
ATOM 11825 C C . ASP D 1 192 ? -1.576 10.567 -38.884 1.00 27.17 192 ASP D C 1
ATOM 11826 O O . ASP D 1 192 ? -1.858 10.189 -37.749 1.00 29.58 192 ASP D O 1
ATOM 11831 N N . GLU D 1 193 ? -1.263 11.826 -39.140 1.00 28.61 193 GLU D N 1
ATOM 11832 C CA . GLU D 1 193 ? -1.292 12.789 -38.052 1.00 30.68 193 GLU D CA 1
ATOM 11833 C C . GLU D 1 193 ? -2.719 13.121 -37.641 1.00 31.05 193 GLU D C 1
ATOM 11834 O O . GLU D 1 193 ? -2.985 13.335 -36.455 1.00 32.49 193 GLU D O 1
ATOM 11840 N N . TRP D 1 194 ? -3.658 13.138 -38.582 1.00 26.23 194 TRP D N 1
ATOM 11841 C CA . TRP D 1 194 ? -5.040 13.348 -38.177 1.00 28.18 194 TRP D CA 1
ATOM 11842 C C . TRP D 1 194 ? -5.630 12.101 -37.521 1.00 28.67 194 TRP D C 1
ATOM 11843 O O . TRP D 1 194 ? -6.462 12.218 -36.613 1.00 27.19 194 TRP D O 1
ATOM 11854 N N . VAL D 1 195 ? -5.211 10.917 -37.963 1.00 24.08 195 VAL D N 1
ATOM 11855 C CA . VAL D 1 195 ? -5.735 9.681 -37.400 1.00 23.15 195 VAL D CA 1
ATOM 11856 C C . VAL D 1 195 ? -5.237 9.497 -35.970 1.00 27.77 195 VAL D C 1
ATOM 11857 O O . VAL D 1 195 ? -5.956 8.974 -35.114 1.00 28.01 195 VAL D O 1
ATOM 11861 N N . GLU D 1 196 ? -3.993 9.907 -35.703 1.00 22.75 196 GLU D N 1
ATOM 11862 C CA . GLU D 1 196 ? -3.450 9.891 -34.351 1.00 31.85 196 GLU D CA 1
ATOM 11863 C C . GLU D 1 196 ? -4.161 10.899 -33.460 1.00 32.23 196 GLU D C 1
ATOM 11864 O O . GLU D 1 196 ? -4.444 10.616 -32.290 1.00 30.25 196 GLU D O 1
ATOM 11870 N N . GLN D 1 197 ? -4.449 12.083 -33.990 1.00 23.25 197 GLN D N 1
ATOM 11871 C CA . GLN D 1 197 ? -5.179 13.070 -33.204 1.00 30.93 197 GLN D CA 1
ATOM 11872 C C . GLN D 1 197 ? -6.617 12.627 -32.973 1.00 30.24 197 GLN D C 1
ATOM 11873 O O . GLN D 1 197 ? -7.194 12.915 -31.923 1.00 31.06 197 GLN D O 1
ATOM 11879 N N . TRP D 1 198 ? -7.201 11.902 -33.921 1.00 28.02 198 TRP D N 1
ATOM 11880 C CA . TRP D 1 198 ? -8.537 11.362 -33.713 1.00 26.69 198 TRP D CA 1
ATOM 11881 C C . TRP D 1 198 ? -8.567 10.479 -32.472 1.00 27.77 198 TRP D C 1
ATOM 11882 O O . TRP D 1 198 ? -9.385 10.678 -31.569 1.00 29.16 198 TRP D O 1
ATOM 11893 N N . PHE D 1 199 ? -7.650 9.523 -32.393 1.00 26.93 199 PHE D N 1
ATOM 11894 C CA . PHE D 1 199 ? -7.657 8.597 -31.268 1.00 31.63 199 PHE D CA 1
ATOM 11895 C C . PHE D 1 199 ? -7.244 9.272 -29.979 1.00 32.15 199 PHE D C 1
ATOM 11896 O O . PHE D 1 199 ? -7.736 8.897 -28.913 1.00 38.47 199 PHE D O 1
ATOM 11904 N N . ALA D 1 200 ? -6.348 10.257 -30.047 1.00 24.73 200 ALA D N 1
ATOM 11905 C CA . ALA D 1 200 ? -6.011 11.025 -28.853 1.00 30.47 200 ALA D CA 1
ATOM 11906 C C . ALA D 1 200 ? -7.224 11.782 -28.327 1.00 29.72 200 ALA D C 1
ATOM 11907 O O . ALA D 1 200 ? -7.444 11.871 -27.107 1.00 27.95 200 ALA D O 1
ATOM 11909 N N . LEU D 1 201 ? -8.010 12.358 -29.232 1.00 25.45 201 LEU D N 1
ATOM 11910 C CA . LEU D 1 201 ? -9.155 13.160 -28.822 1.00 27.50 201 LEU D CA 1
ATOM 11911 C C . LEU D 1 201 ? -10.260 12.287 -28.215 1.00 28.55 201 LEU D C 1
ATOM 11912 O O . LEU D 1 201 ? -10.920 12.691 -27.246 1.00 28.48 201 LEU D O 1
ATOM 11917 N N . LEU D 1 202 ? -10.506 11.111 -28.795 1.00 19.87 202 LEU D N 1
ATOM 11918 C CA . LEU D 1 202 ? -11.483 10.198 -28.215 1.00 29.23 202 LEU D CA 1
ATOM 11919 C C . LEU D 1 202 ? -11.101 9.808 -26.786 1.00 31.77 202 LEU D C 1
ATOM 11920 O O . LEU D 1 202 ? -11.963 9.746 -25.898 1.00 35.17 202 LEU D O 1
ATOM 11925 N N . SER D 1 203 ? -9.813 9.542 -26.553 1.00 31.24 203 SER D N 1
ATOM 11926 C CA . SER D 1 203 ? -9.326 9.215 -25.216 1.00 28.94 203 SER D CA 1
ATOM 11927 C C . SER D 1 203 ? -9.513 10.391 -24.280 1.00 35.00 203 SER D C 1
ATOM 11928 O O . SER D 1 203 ? -10.015 10.237 -23.164 1.00 34.06 203 SER D O 1
ATOM 11931 N N . THR D 1 204 ? -9.146 11.585 -24.743 1.00 28.12 204 THR D N 1
ATOM 11932 C CA . THR D 1 204 ? -9.233 12.784 -23.924 1.00 31.85 204 THR D CA 1
ATOM 11933 C C . THR D 1 204 ? -10.663 13.067 -23.497 1.00 34.96 204 THR D C 1
ATOM 11934 O O . THR D 1 204 ? -10.927 13.362 -22.327 1.00 40.91 204 THR D O 1
ATOM 11938 N N . TYR D 1 205 ? -11.602 13.013 -24.436 1.00 33.74 205 TYR D N 1
ATOM 11939 C CA . TYR D 1 205 ? -12.979 13.336 -24.118 1.00 28.45 205 TYR D CA 1
ATOM 11940 C C . TYR D 1 205 ? -13.797 12.103 -23.790 1.00 24.94 205 TYR D C 1
ATOM 11941 O O . TYR D 1 205 ? -15.002 12.213 -23.591 1.00 25.54 205 TYR D O 1
ATOM 11950 N N . GLY D 1 206 ? -13.163 10.940 -23.708 1.00 30.07 206 GLY D N 1
ATOM 11951 C CA . GLY D 1 206 ? -13.854 9.753 -23.226 1.00 34.12 206 GLY D CA 1
ATOM 11952 C C . GLY D 1 206 ? -15.005 9.325 -24.104 1.00 35.52 206 GLY D C 1
ATOM 11953 O O . GLY D 1 206 ? -16.029 8.867 -23.589 1.00 29.40 206 GLY D O 1
ATOM 11954 N N . LEU D 1 207 ? -14.857 9.455 -25.426 1.00 30.54 207 LEU D N 1
ATOM 11955 C CA . LEU D 1 207 ? -15.871 9.039 -26.388 1.00 31.32 207 LEU D CA 1
ATOM 11956 C C . LEU D 1 207 ? -15.428 7.777 -27.123 1.00 27.54 207 LEU D C 1
ATOM 11957 O O . LEU D 1 207 ? -14.239 7.475 -27.212 1.00 28.28 207 LEU D O 1
ATOM 11962 N N . GLU D 1 208 ? -16.400 7.074 -27.701 1.00 26.67 208 GLU D N 1
ATOM 11963 C CA . GLU D 1 208 ? -16.106 5.878 -28.527 1.00 27.61 208 GLU D CA 1
ATOM 11964 C C . GLU D 1 208 ? -16.740 6.067 -29.902 1.00 31.73 208 GLU D C 1
ATOM 11965 O O . GLU D 1 208 ? -17.848 6.608 -29.975 1.00 32.20 208 GLU D O 1
ATOM 11971 N N . PRO D 1 209 ? -16.077 5.657 -30.995 1.00 31.10 209 PRO D N 1
ATOM 11972 C CA . PRO D 1 209 ? -16.704 5.730 -32.309 1.00 33.25 209 PRO D CA 1
ATOM 11973 C C . PRO D 1 209 ? -17.904 4.774 -32.423 1.00 34.56 209 PRO D C 1
ATOM 11974 O O . PRO D 1 209 ? -17.750 3.621 -32.135 1.00 35.49 209 PRO D O 1
ATOM 11978 N N . THR D 1 210 ? -19.046 5.271 -32.894 1.00 31.29 210 THR D N 1
ATOM 11979 C CA . THR D 1 210 ? -20.269 4.435 -33.041 1.00 34.10 210 THR D CA 1
ATOM 11980 C C . THR D 1 210 ? -20.578 4.047 -34.490 1.00 32.80 210 THR D C 1
ATOM 11981 O O . THR D 1 210 ? -20.168 2.960 -34.903 1.00 36.49 210 THR D O 1
ATOM 11985 N N . ASN D 1 211 ? -21.248 4.928 -35.223 1.00 32.23 211 ASN D N 1
ATOM 11986 C CA . ASN D 1 211 ? -21.577 4.670 -36.643 1.00 29.27 211 ASN D CA 1
ATOM 11987 C C . ASN D 1 211 ? -20.954 5.732 -37.548 1.00 31.14 211 ASN D C 1
ATOM 11988 O O . ASN D 1 211 ? -20.855 6.892 -37.143 1.00 28.38 211 ASN D O 1
ATOM 11993 N N . MET D 1 212 ? -20.513 5.311 -38.716 1.00 28.58 212 MET D N 1
ATOM 11994 C CA . MET D 1 212 ? -20.042 6.240 -39.735 1.00 31.46 212 MET D CA 1
ATOM 11995 C C . MET D 1 212 ? -20.919 6.082 -40.970 1.00 35.00 212 MET D C 1
ATOM 11996 O O . MET D 1 212 ? -20.891 5.041 -41.642 1.00 38.54 212 MET D O 1
ATOM 12001 N N . GLY D 1 213 ? -21.708 7.114 -41.248 1.00 36.05 213 GLY D N 1
ATOM 12002 C CA . GLY D 1 213 ? -22.469 7.136 -42.484 1.00 36.90 213 GLY D CA 1
ATOM 12003 C C . GLY D 1 213 ? -21.559 7.163 -43.702 1.00 35.49 213 GLY D C 1
ATOM 12004 O O . GLY D 1 213 ? -20.479 7.755 -43.691 1.00 33.03 213 GLY D O 1
ATOM 12005 N N . SER D 1 214 ? -21.992 6.481 -44.750 1.00 33.31 214 SER D N 1
ATOM 12006 C CA . SER D 1 214 ? -21.305 6.481 -46.024 1.00 34.24 214 SER D CA 1
ATOM 12007 C C . SER D 1 214 ? -22.365 6.571 -47.110 1.00 29.09 214 SER D C 1
ATOM 12008 O O . SER D 1 214 ? -23.565 6.635 -46.825 1.00 31.60 214 SER D O 1
ATOM 12011 N N . TRP D 1 215 ? -21.921 6.613 -48.366 1.00 35.33 215 TRP D N 1
ATOM 12012 C CA . TRP D 1 215 ? -22.832 6.756 -49.496 1.00 35.67 215 TRP D CA 1
ATOM 12013 C C . TRP D 1 215 ? -22.462 5.776 -50.601 1.00 33.38 215 TRP D C 1
ATOM 12014 O O . TRP D 1 215 ? -21.290 5.426 -50.786 1.00 32.15 215 TRP D O 1
ATOM 12025 N N . ILE D 1 216 ? -23.495 5.317 -51.310 1.00 34.42 216 ILE D N 1
ATOM 12026 C CA . ILE D 1 216 ? -23.365 4.602 -52.574 1.00 30.58 216 ILE D CA 1
ATOM 12027 C C . ILE D 1 216 ? -23.979 5.518 -53.612 1.00 30.09 216 ILE D C 1
ATOM 12028 O O . ILE D 1 216 ? -25.188 5.467 -53.867 1.00 29.87 216 ILE D O 1
ATOM 12033 N N . ASP D 1 217 ? -23.142 6.365 -54.208 1.00 28.43 217 ASP D N 1
ATOM 12034 C CA . ASP D 1 217 ? -23.587 7.439 -55.091 1.00 31.71 217 ASP D CA 1
ATOM 12035 C C . ASP D 1 217 ? -23.875 6.890 -56.487 1.00 32.33 217 ASP D C 1
ATOM 12036 O O . ASP D 1 217 ? -23.126 7.108 -57.442 1.00 31.45 217 ASP D O 1
ATOM 12041 N N . THR D 1 218 ? -25.026 6.212 -56.602 1.00 28.66 218 THR D N 1
ATOM 12042 C CA . THR D 1 218 ? -25.399 5.581 -57.869 1.00 31.33 218 THR D CA 1
ATOM 12043 C C . THR D 1 218 ? -25.392 6.566 -59.039 1.00 32.82 218 THR D C 1
ATOM 12044 O O . THR D 1 218 ? -25.137 6.169 -60.182 1.00 30.23 218 THR D O 1
ATOM 12048 N N . ARG D 1 219 ? -25.685 7.841 -58.786 1.00 32.08 219 ARG D N 1
ATOM 12049 C CA . ARG D 1 219 ? -25.751 8.831 -59.850 1.00 32.52 219 ARG D CA 1
ATOM 12050 C C . ARG D 1 219 ? -24.403 9.514 -60.084 1.00 33.26 219 ARG D C 1
ATOM 12051 O O . ARG D 1 219 ? -24.359 10.617 -60.648 1.00 29.85 219 ARG D O 1
ATOM 12059 N N . LEU D 1 220 ? -23.316 8.850 -59.683 1.00 31.17 220 LEU D N 1
ATOM 12060 C CA . LEU D 1 220 ? -21.973 9.412 -59.757 1.00 30.92 220 LEU D CA 1
ATOM 12061 C C . LEU D 1 220 ? -21.691 10.047 -61.109 1.00 33.36 220 LEU D C 1
ATOM 12062 O O . LEU D 1 220 ? -21.278 11.211 -61.183 1.00 34.71 220 LEU D O 1
ATOM 12067 N N . HIS D 1 221 ? -21.899 9.291 -62.193 1.00 35.96 221 HIS D N 1
ATOM 12068 C CA . HIS D 1 221 ? -21.663 9.783 -63.542 1.00 34.32 221 HIS D CA 1
ATOM 12069 C C . HIS D 1 221 ? -22.937 9.777 -64.369 1.00 38.90 221 HIS D C 1
ATOM 12070 O O . HIS D 1 221 ? -22.961 9.210 -65.468 1.00 36.19 221 HIS D O 1
ATOM 12077 N N . SER D 1 222 ? -23.991 10.406 -63.860 1.00 34.23 222 SER D N 1
ATOM 12078 C CA . SER D 1 222 ? -25.276 10.408 -64.544 1.00 37.27 222 SER D CA 1
ATOM 12079 C C . SER D 1 222 ? -25.430 11.552 -65.532 1.00 42.19 222 SER D C 1
ATOM 12080 O O . SER D 1 222 ? -26.259 11.450 -66.444 1.00 46.53 222 SER D O 1
ATOM 12083 N N . SER D 1 223 ? -24.663 12.626 -65.370 1.00 40.20 223 SER D N 1
ATOM 12084 C CA . SER D 1 223 ? -24.764 13.823 -66.186 1.00 37.51 223 SER D CA 1
ATOM 12085 C C . SER D 1 223 ? -23.791 13.755 -67.358 1.00 35.14 223 SER D C 1
ATOM 12086 O O . SER D 1 223 ? -22.832 12.982 -67.349 1.00 36.80 223 SER D O 1
ATOM 12089 N N . GLY D 1 224 ? -24.046 14.586 -68.374 1.00 39.93 224 GLY D N 1
ATOM 12090 C CA . GLY D 1 224 ? -23.123 14.753 -69.481 1.00 41.28 224 GLY D CA 1
ATOM 12091 C C . GLY D 1 224 ? -23.274 13.749 -70.616 1.00 43.81 224 GLY D C 1
ATOM 12092 O O . GLY D 1 224 ? -24.068 12.806 -70.552 1.00 41.89 224 GLY D O 1
ATOM 12093 N N . PRO D 1 225 ? -22.491 13.938 -71.684 1.00 49.17 225 PRO D N 1
ATOM 12094 C CA . PRO D 1 225 ? -22.650 13.083 -72.869 1.00 47.20 225 PRO D CA 1
ATOM 12095 C C . PRO D 1 225 ? -22.181 11.664 -72.650 1.00 48.74 225 PRO D C 1
ATOM 12096 O O . PRO D 1 225 ? -22.688 10.743 -73.303 1.00 48.16 225 PRO D O 1
ATOM 12100 N N . ASN D 1 226 ? -21.208 11.454 -71.770 1.00 47.57 226 ASN D N 1
ATOM 12101 C CA . ASN D 1 226 ? -20.687 10.117 -71.511 1.00 47.69 226 ASN D CA 1
ATOM 12102 C C . ASN D 1 226 ? -21.286 9.524 -70.239 1.00 50.97 226 ASN D C 1
ATOM 12103 O O . ASN D 1 226 ? -20.590 8.890 -69.441 1.00 49.29 226 ASN D O 1
ATOM 12108 N N . GLY D 1 227 ? -22.587 9.718 -70.031 1.00 46.32 227 GLY D N 1
ATOM 12109 C CA . GLY D 1 227 ? -23.211 9.253 -68.812 1.00 43.30 227 GLY D CA 1
ATOM 12110 C C . GLY D 1 227 ? -23.300 7.741 -68.757 1.00 47.71 227 GLY D C 1
ATOM 12111 O O . GLY D 1 227 ? -23.479 7.066 -69.771 1.00 47.38 227 GLY D O 1
ATOM 12112 N N . ARG D 1 228 ? -23.169 7.215 -67.537 1.00 48.24 228 ARG D N 1
ATOM 12113 C CA . ARG D 1 228 ? -23.189 5.783 -67.266 1.00 45.56 228 ARG D CA 1
ATOM 12114 C C . ARG D 1 228 ? -23.727 5.562 -65.867 1.00 45.75 228 ARG D C 1
ATOM 12115 O O . ARG D 1 228 ? -23.672 6.450 -65.010 1.00 45.76 228 ARG D O 1
ATOM 12123 N N . ASP D 1 229 ? -24.215 4.353 -65.634 1.00 46.67 229 ASP D N 1
ATOM 12124 C CA . ASP D 1 229 ? -24.696 3.967 -64.322 1.00 40.20 229 ASP D CA 1
ATOM 12125 C C . ASP D 1 229 ? -23.557 3.368 -63.507 1.00 36.77 229 ASP D C 1
ATOM 12126 O O . ASP D 1 229 ? -22.493 3.052 -64.033 1.00 39.69 229 ASP D O 1
ATOM 12131 N N . MET D 1 230 ? -23.783 3.259 -62.197 1.00 34.85 230 MET D N 1
ATOM 12132 C CA . MET D 1 230 ? -22.846 2.626 -61.269 1.00 32.96 230 MET D CA 1
ATOM 12133 C C . MET D 1 230 ? -22.957 1.107 -61.351 1.00 35.98 230 MET D C 1
ATOM 12134 O O . MET D 1 230 ? -24.036 0.562 -61.112 1.00 34.11 230 MET D O 1
ATOM 12139 N N . THR D 1 231 ? -21.847 0.420 -61.639 1.00 35.71 231 THR D N 1
ATOM 12140 C CA . THR D 1 231 ? -21.882 -1.041 -61.680 1.00 39.43 231 THR D CA 1
ATOM 12141 C C . THR D 1 231 ? -21.820 -1.636 -60.266 1.00 36.05 231 THR D C 1
ATOM 12142 O O . THR D 1 231 ? -21.410 -0.981 -59.301 1.00 36.40 231 THR D O 1
ATOM 12146 N N . VAL D 1 232 ? -22.231 -2.904 -60.159 1.00 37.67 232 VAL D N 1
ATOM 12147 C CA . VAL D 1 232 ? -22.193 -3.599 -58.872 1.00 38.32 232 VAL D CA 1
ATOM 12148 C C . VAL D 1 232 ? -20.772 -3.648 -58.322 1.00 34.53 232 VAL D C 1
ATOM 12149 O O . VAL D 1 232 ? -20.543 -3.424 -57.125 1.00 37.15 232 VAL D O 1
ATOM 12153 N N . GLU D 1 233 ? -19.794 -3.918 -59.187 1.00 35.03 233 GLU D N 1
ATOM 12154 C CA . GLU D 1 233 ? -18.408 -3.966 -58.731 1.00 36.55 233 GLU D CA 1
ATOM 12155 C C . GLU D 1 233 ? -17.929 -2.606 -58.239 1.00 35.45 233 GLU D C 1
ATOM 12156 O O . GLU D 1 233 ? -17.075 -2.542 -57.355 1.00 32.96 233 GLU D O 1
ATOM 12162 N N . GLU D 1 234 ? -18.467 -1.514 -58.790 1.00 35.21 234 GLU D N 1
ATOM 12163 C CA . GLU D 1 234 ? -18.059 -0.185 -58.357 1.00 33.36 234 GLU D CA 1
ATOM 12164 C C . GLU D 1 234 ? -18.706 0.200 -57.027 1.00 33.54 234 GLU D C 1
ATOM 12165 O O . GLU D 1 234 ? -18.028 0.727 -56.135 1.00 32.19 234 GLU D O 1
ATOM 12171 N N . GLY D 1 235 ? -20.009 -0.057 -56.870 1.00 33.60 235 GLY D N 1
ATOM 12172 C CA . GLY D 1 235 ? -20.664 0.259 -55.611 1.00 32.04 235 GLY D CA 1
ATOM 12173 C C . GLY D 1 235 ? -20.098 -0.525 -54.440 1.00 32.74 235 GLY D C 1
ATOM 12174 O O . GLY D 1 235 ? -19.952 0.002 -53.335 1.00 35.86 235 GLY D O 1
ATOM 12175 N N . ALA D 1 236 ? -19.772 -1.792 -54.666 1.00 29.49 236 ALA D N 1
ATOM 12176 C CA . ALA D 1 236 ? -19.196 -2.610 -53.604 1.00 31.16 236 ALA D CA 1
ATOM 12177 C C . ALA D 1 236 ? -17.786 -2.164 -53.236 1.00 32.78 236 ALA D C 1
ATOM 12178 O O . ALA D 1 236 ? -17.376 -2.316 -52.081 1.00 32.56 236 ALA D O 1
ATOM 12180 N N . ALA D 1 237 ? -17.015 -1.649 -54.201 1.00 31.01 237 ALA D N 1
ATOM 12181 C CA . ALA D 1 237 ? -15.676 -1.174 -53.868 1.00 26.01 237 ALA D CA 1
ATOM 12182 C C . ALA D 1 237 ? -15.749 0.081 -53.017 1.00 30.71 237 ALA D C 1
ATOM 12183 O O . ALA D 1 237 ? -14.905 0.275 -52.137 1.00 33.03 237 ALA D O 1
ATOM 12185 N N . ALA D 1 238 ? -16.765 0.921 -53.243 1.00 32.52 238 ALA D N 1
ATOM 12186 C CA . ALA D 1 238 ? -17.008 2.072 -52.372 1.00 30.88 238 ALA D CA 1
ATOM 12187 C C . ALA D 1 238 ? -17.314 1.639 -50.940 1.00 34.86 238 ALA D C 1
ATOM 12188 O O . ALA D 1 238 ? -16.668 2.090 -49.980 1.00 36.08 238 ALA D O 1
ATOM 12190 N N . LEU D 1 239 ? -18.336 0.796 -50.780 1.00 30.96 239 LEU D N 1
ATOM 12191 C CA . LEU D 1 239 ? -18.690 0.274 -49.464 1.00 27.51 239 LEU D CA 1
ATOM 12192 C C . LEU D 1 239 ? -17.503 -0.414 -48.809 1.00 29.00 239 LEU D C 1
ATOM 12193 O O . LEU D 1 239 ? -17.219 -0.191 -47.627 1.00 31.29 239 LEU D O 1
ATOM 12198 N N . GLN D 1 240 ? -16.794 -1.260 -49.562 1.00 29.06 240 GLN D N 1
ATOM 12199 C CA . GLN D 1 240 ? -15.602 -1.899 -49.013 1.00 31.06 240 GLN D CA 1
ATOM 12200 C C . GLN D 1 240 ? -14.619 -0.859 -48.504 1.00 30.33 240 GLN D C 1
ATOM 12201 O O . GLN D 1 240 ? -14.032 -1.021 -47.428 1.00 32.46 240 GLN D O 1
ATOM 12207 N N . ARG D 1 241 ? -14.468 0.241 -49.247 1.00 32.24 241 ARG D N 1
ATOM 12208 C CA . ARG D 1 241 ? -13.524 1.297 -48.893 1.00 27.95 241 ARG D CA 1
ATOM 12209 C C . ARG D 1 241 ? -13.965 2.031 -47.637 1.00 28.35 241 ARG D C 1
ATOM 12210 O O . ARG D 1 241 ? -13.143 2.340 -46.768 1.00 28.14 241 ARG D O 1
ATOM 12218 N N . ASP D 1 242 ? -15.259 2.306 -47.510 1.00 30.44 242 ASP D N 1
ATOM 12219 C CA . ASP D 1 242 ? -15.725 2.980 -46.306 1.00 30.52 242 ASP D CA 1
ATOM 12220 C C . ASP D 1 242 ? -15.765 2.038 -45.111 1.00 31.34 242 ASP D C 1
ATOM 12221 O O . ASP D 1 242 ? -15.607 2.490 -43.968 1.00 31.85 242 ASP D O 1
ATOM 12226 N N . LEU D 1 243 ? -15.990 0.743 -45.340 1.00 32.06 243 LEU D N 1
ATOM 12227 C CA . LEU D 1 243 ? -15.913 -0.213 -44.232 1.00 31.86 243 LEU D CA 1
ATOM 12228 C C . LEU D 1 243 ? -14.501 -0.252 -43.660 1.00 32.08 243 LEU D C 1
ATOM 12229 O O . LEU D 1 243 ? -14.315 -0.183 -42.439 1.00 32.38 243 LEU D O 1
ATOM 12234 N N . ARG D 1 244 ? -13.488 -0.297 -44.535 1.00 31.03 244 ARG D N 1
ATOM 12235 C CA . ARG D 1 244 ? -12.104 -0.231 -44.071 1.00 32.03 244 ARG D CA 1
ATOM 12236 C C . ARG D 1 244 ? -11.839 1.067 -43.318 1.00 34.07 244 ARG D C 1
ATOM 12237 O O . ARG D 1 244 ? -11.229 1.062 -42.245 1.00 31.61 244 ARG D O 1
ATOM 12245 N N . LEU D 1 245 ? -12.286 2.197 -43.868 1.00 33.43 245 LEU D N 1
ATOM 12246 C CA . LEU D 1 245 ? -12.047 3.461 -43.181 1.00 33.33 245 LEU D CA 1
ATOM 12247 C C . LEU D 1 245 ? -12.732 3.465 -41.828 1.00 28.07 245 LEU D C 1
ATOM 12248 O O . LEU D 1 245 ? -12.135 3.869 -40.827 1.00 28.88 245 LEU D O 1
ATOM 12253 N N . ALA D 1 246 ? -13.985 2.997 -41.786 1.00 33.33 246 ALA D N 1
ATOM 12254 C CA . ALA D 1 246 ? -14.706 2.851 -40.526 1.00 27.04 246 ALA D CA 1
ATOM 12255 C C . ALA D 1 246 ? -13.925 2.018 -39.517 1.00 25.96 246 ALA D C 1
ATOM 12256 O O . ALA D 1 246 ? -13.797 2.402 -38.345 1.00 26.98 246 ALA D O 1
ATOM 12258 N N . LYS D 1 247 ? -13.390 0.879 -39.955 1.00 28.03 247 LYS D N 1
ATOM 12259 C CA . LYS D 1 247 ? -12.614 0.027 -39.056 1.00 29.00 247 LYS D CA 1
ATOM 12260 C C . LYS D 1 247 ? -11.348 0.732 -38.588 1.00 25.79 247 LYS D C 1
ATOM 12261 O O . LYS D 1 247 ? -11.042 0.757 -37.397 1.00 25.87 247 LYS D O 1
ATOM 12267 N N . ARG D 1 248 ? -10.600 1.321 -39.517 1.00 28.97 248 ARG D N 1
ATOM 12268 C CA . ARG D 1 248 ? -9.390 2.055 -39.151 1.00 23.99 248 ARG D CA 1
ATOM 12269 C C . ARG D 1 248 ? -9.665 3.133 -38.109 1.00 27.66 248 ARG D C 1
ATOM 12270 O O . ARG D 1 248 ? -8.815 3.412 -37.253 1.00 32.43 248 ARG D O 1
ATOM 12278 N N . LEU D 1 249 ? -10.835 3.766 -38.168 1.00 24.51 249 LEU D N 1
ATOM 12279 C CA . LEU D 1 249 ? -11.127 4.836 -37.226 1.00 25.70 249 LEU D CA 1
ATOM 12280 C C . LEU D 1 249 ? -11.868 4.355 -35.978 1.00 27.23 249 LEU D C 1
ATOM 12281 O O . LEU D 1 249 ? -12.247 5.191 -35.148 1.00 24.15 249 LEU D O 1
ATOM 12286 N N . GLY D 1 250 ? -12.125 3.047 -35.847 1.00 27.39 250 GLY D N 1
ATOM 12287 C CA . GLY D 1 250 ? -12.705 2.466 -34.632 1.00 26.27 250 GLY D CA 1
ATOM 12288 C C . GLY D 1 250 ? -14.218 2.288 -34.608 1.00 30.98 250 GLY D C 1
ATOM 12289 O O . GLY D 1 250 ? -14.750 1.772 -33.610 1.00 30.54 250 GLY D O 1
ATOM 12290 N N . PHE D 1 251 ? -14.930 2.702 -35.652 1.00 29.61 251 PHE D N 1
ATOM 12291 C CA . PHE D 1 251 ? -16.382 2.560 -35.701 1.00 30.10 251 PHE D CA 1
ATOM 12292 C C . PHE D 1 251 ? -16.775 1.083 -35.764 1.00 35.34 251 PHE D C 1
ATOM 12293 O O . PHE D 1 251 ? -16.046 0.254 -36.308 1.00 36.25 251 PHE D O 1
ATOM 12301 N N . ARG D 1 252 ? -17.938 0.748 -35.186 1.00 30.88 252 ARG D N 1
ATOM 12302 C CA . ARG D 1 252 ? -18.484 -0.601 -35.297 1.00 37.54 252 ARG D CA 1
ATOM 12303 C C . ARG D 1 252 ? -19.690 -0.674 -36.220 1.00 40.33 252 ARG D C 1
ATOM 12304 O O . ARG D 1 252 ? -20.224 -1.770 -36.442 1.00 34.48 252 ARG D O 1
ATOM 12312 N N . PHE D 1 253 ? -20.106 0.453 -36.792 1.00 37.79 253 PHE D N 1
ATOM 12313 C CA . PHE D 1 253 ? -21.229 0.500 -37.713 1.00 38.42 253 PHE D CA 1
ATOM 12314 C C . PHE D 1 253 ? -20.857 1.318 -38.946 1.00 32.04 253 PHE D C 1
ATOM 12315 O O . PHE D 1 253 ? -20.040 2.232 -38.871 1.00 38.25 253 PHE D O 1
ATOM 12323 N N . VAL D 1 254 ? -21.444 0.961 -40.084 1.00 33.18 254 VAL D N 1
ATOM 12324 C CA . VAL D 1 254 ? -21.440 1.781 -41.293 1.00 34.94 254 VAL D CA 1
ATOM 12325 C C . VAL D 1 254 ? -22.860 1.833 -41.844 1.00 34.32 254 VAL D C 1
ATOM 12326 O O . VAL D 1 254 ? -23.475 0.787 -42.064 1.00 36.28 254 VAL D O 1
ATOM 12330 N N . ARG D 1 255 ? -23.366 3.049 -42.087 1.00 33.55 255 ARG D N 1
ATOM 12331 C CA . ARG D 1 255 ? -24.658 3.329 -42.691 1.00 30.27 255 ARG D CA 1
ATOM 12332 C C . ARG D 1 255 ? -24.492 3.708 -44.156 1.00 39.14 255 ARG D C 1
ATOM 12333 O O . ARG D 1 255 ? -24.373 4.898 -44.465 1.00 38.41 255 ARG D O 1
ATOM 12341 N N . PRO D 1 256 ? -24.486 2.769 -45.080 1.00 36.43 256 PRO D N 1
ATOM 12342 C CA . PRO D 1 256 ? -24.447 3.154 -46.494 1.00 36.91 256 PRO D CA 1
ATOM 12343 C C . PRO D 1 256 ? -25.781 3.694 -46.983 1.00 39.37 256 PRO D C 1
ATOM 12344 O O . PRO D 1 256 ? -26.779 2.966 -47.064 1.00 38.38 256 PRO D O 1
ATOM 12348 N N . LYS D 1 257 ? -25.798 4.988 -47.298 1.00 38.32 257 LYS D N 1
ATOM 12349 C CA . LYS D 1 257 ? -26.945 5.626 -47.931 1.00 41.06 257 LYS D CA 1
ATOM 12350 C C . LYS D 1 257 ? -26.840 5.398 -49.442 1.00 40.65 257 LYS D C 1
ATOM 12351 O O . LYS D 1 257 ? -25.960 5.961 -50.098 1.00 39.20 257 LYS D O 1
ATOM 12357 N N . ILE D 1 258 ? -27.734 4.560 -49.999 1.00 38.56 258 ILE D N 1
ATOM 12358 C CA . ILE D 1 258 ? -27.718 4.172 -51.406 1.00 43.25 258 ILE D CA 1
ATOM 12359 C C . ILE D 1 258 ? -28.626 5.098 -52.216 1.00 40.63 258 ILE D C 1
ATOM 12360 O O . ILE D 1 258 ? -29.645 5.594 -51.729 1.00 39.91 258 ILE D O 1
ATOM 12365 N N . GLY D 1 259 ? -28.248 5.357 -53.463 1.00 43.30 259 GLY D N 1
ATOM 12366 C CA . GLY D 1 259 ? -29.131 6.090 -54.351 1.00 46.63 259 GLY D CA 1
ATOM 12367 C C . GLY D 1 259 ? -30.469 5.393 -54.522 1.00 47.89 259 GLY D C 1
ATOM 12368 O O . GLY D 1 259 ? -30.610 4.192 -54.286 1.00 49.16 259 GLY D O 1
ATOM 12369 N N . VAL D 1 260 ? -31.473 6.169 -54.934 1.00 48.51 260 VAL D N 1
ATOM 12370 C CA . VAL D 1 260 ? -32.854 5.700 -55.031 1.00 54.66 260 VAL D CA 1
ATOM 12371 C C . VAL D 1 260 ? -33.329 5.787 -56.481 1.00 53.49 260 VAL D C 1
ATOM 12372 O O . VAL D 1 260 ? -32.711 6.438 -57.323 1.00 54.41 260 VAL D O 1
ATOM 12376 N N . VAL D 1 261 ? -34.467 5.135 -56.757 1.00 59.24 261 VAL D N 1
ATOM 12377 C CA . VAL D 1 261 ? -35.082 5.166 -58.087 1.00 60.15 261 VAL D CA 1
ATOM 12378 C C . VAL D 1 261 ? -36.597 5.380 -58.009 1.00 63.63 261 VAL D C 1
ATOM 12379 O O . VAL D 1 261 ? -37.280 5.419 -59.041 1.00 59.90 261 VAL D O 1
ATOM 12383 N N . SER D 1 262 ? -37.133 5.538 -56.795 1.00 65.60 262 SER D N 1
ATOM 12384 C CA . SER D 1 262 ? -38.560 5.762 -56.584 1.00 70.28 262 SER D CA 1
ATOM 12385 C C . SER D 1 262 ? -38.764 6.875 -55.561 1.00 66.17 262 SER D C 1
ATOM 12386 O O . SER D 1 262 ? -37.880 7.178 -54.755 1.00 63.93 262 SER D O 1
ATOM 12389 N N . SER D 1 263 ? -39.965 7.467 -55.582 1.00 64.21 263 SER D N 1
ATOM 12390 C CA . SER D 1 263 ? -40.252 8.579 -54.678 1.00 68.54 263 SER D CA 1
ATOM 12391 C C . SER D 1 263 ? -40.328 8.145 -53.217 1.00 67.41 263 SER D C 1
ATOM 12392 O O . SER D 1 263 ? -40.227 8.996 -52.327 1.00 66.95 263 SER D O 1
ATOM 12395 N N . ASP D 1 264 ? -40.504 6.849 -52.949 1.00 73.00 264 ASP D N 1
ATOM 12396 C CA . ASP D 1 264 ? -40.470 6.314 -51.592 1.00 73.02 264 ASP D CA 1
ATOM 12397 C C . ASP D 1 264 ? -39.142 5.622 -51.282 1.00 71.68 264 ASP D C 1
ATOM 12398 O O . ASP D 1 264 ? -39.117 4.611 -50.567 1.00 70.28 264 ASP D O 1
ATOM 12403 N N . LEU D 1 265 ? -38.042 6.142 -51.843 1.00 67.14 265 LEU D N 1
ATOM 12404 C CA . LEU D 1 265 ? -36.671 5.831 -51.419 1.00 65.67 265 LEU D CA 1
ATOM 12405 C C . LEU D 1 265 ? -36.317 4.352 -51.597 1.00 65.94 265 LEU D C 1
ATOM 12406 O O . LEU D 1 265 ? -35.586 3.769 -50.790 1.00 61.02 265 LEU D O 1
ATOM 12411 N N . ILE D 1 266 ? -36.808 3.750 -52.675 1.00 61.83 266 ILE D N 1
ATOM 12412 C CA . ILE D 1 266 ? -36.458 2.354 -52.973 1.00 65.23 266 ILE D CA 1
ATOM 12413 C C . ILE D 1 266 ? -35.029 2.303 -53.509 1.00 58.95 266 ILE D C 1
ATOM 12414 O O . ILE D 1 266 ? -34.702 3.038 -54.456 1.00 56.76 266 ILE D O 1
ATOM 12419 N N . PRO D 1 267 ? -34.154 1.469 -52.946 1.00 62.20 267 PRO D N 1
ATOM 12420 C CA . PRO D 1 267 ? -32.742 1.490 -53.350 1.00 58.10 267 PRO D CA 1
ATOM 12421 C C . PRO D 1 267 ? -32.538 0.997 -54.775 1.00 57.29 267 PRO D C 1
ATOM 12422 O O . PRO D 1 267 ? -33.272 0.139 -55.274 1.00 59.75 267 PRO D O 1
ATOM 12426 N N . HIS D 1 268 ? -31.521 1.564 -55.425 1.00 49.28 268 HIS D N 1
ATOM 12427 C CA . HIS D 1 268 ? -31.116 1.126 -56.752 1.00 45.45 268 HIS D CA 1
ATOM 12428 C C . HIS D 1 268 ? -30.925 -0.392 -56.769 1.00 46.72 268 HIS D C 1
ATOM 12429 O O . HIS D 1 268 ? -30.485 -0.971 -55.766 1.00 49.03 268 HIS D O 1
ATOM 12436 N N . PRO D 1 269 ? -31.248 -1.067 -57.877 1.00 43.99 269 PRO D N 1
ATOM 12437 C CA . PRO D 1 269 ? -31.190 -2.538 -57.895 1.00 44.39 269 PRO D CA 1
ATOM 12438 C C . PRO D 1 269 ? -29.837 -3.123 -57.541 1.00 46.63 269 PRO D C 1
ATOM 12439 O O . PRO D 1 269 ? -29.773 -4.289 -57.121 1.00 47.19 269 PRO D O 1
ATOM 12443 N N . ILE D 1 270 ? -28.748 -2.371 -57.700 1.00 42.51 270 ILE D N 1
ATOM 12444 C CA . ILE D 1 270 ? -27.447 -2.929 -57.356 1.00 42.03 270 ILE D CA 1
ATOM 12445 C C . ILE D 1 270 ? -27.313 -3.159 -55.860 1.00 37.85 270 ILE D C 1
ATOM 12446 O O . ILE D 1 270 ? -26.433 -3.907 -55.435 1.00 39.01 270 ILE D O 1
ATOM 12451 N N . TRP D 1 271 ? -28.163 -2.536 -55.044 1.00 41.30 271 TRP D N 1
ATOM 12452 C CA . TRP D 1 271 ? -27.900 -2.505 -53.612 1.00 46.11 271 TRP D CA 1
ATOM 12453 C C . TRP D 1 271 ? -27.734 -3.899 -53.031 1.00 46.28 271 TRP D C 1
ATOM 12454 O O . TRP D 1 271 ? -27.029 -4.054 -52.031 1.00 46.22 271 TRP D O 1
ATOM 12465 N N . THR D 1 272 ? -28.290 -4.925 -53.672 1.00 48.21 272 THR D N 1
ATOM 12466 C CA . THR D 1 272 ? -28.293 -6.234 -53.032 1.00 49.20 272 THR D CA 1
ATOM 12467 C C . THR D 1 272 ? -26.993 -7.009 -53.256 1.00 44.88 272 THR D C 1
ATOM 12468 O O . THR D 1 272 ? -26.437 -7.552 -52.299 1.00 46.57 272 THR D O 1
ATOM 12472 N N . GLU D 1 273 ? -26.472 -7.068 -54.483 1.00 42.48 273 GLU D N 1
ATOM 12473 C CA . GLU D 1 273 ? -25.175 -7.727 -54.640 1.00 46.05 273 GLU D CA 1
ATOM 12474 C C . GLU D 1 273 ? -24.055 -6.869 -54.074 1.00 43.84 273 GLU D C 1
ATOM 12475 O O . GLU D 1 273 ? -23.021 -7.398 -53.649 1.00 49.65 273 GLU D O 1
ATOM 12481 N N . VAL D 1 274 ? -24.242 -5.551 -54.046 1.00 41.74 274 VAL D N 1
ATOM 12482 C CA . VAL D 1 274 ? -23.225 -4.678 -53.470 1.00 41.10 274 VAL D CA 1
ATOM 12483 C C . VAL D 1 274 ? -23.006 -5.034 -52.003 1.00 43.51 274 VAL D C 1
ATOM 12484 O O . VAL D 1 274 ? -21.864 -5.147 -51.533 1.00 35.49 274 VAL D O 1
ATOM 12488 N N . VAL D 1 275 ? -24.101 -5.241 -51.265 1.00 45.39 275 VAL D N 1
ATOM 12489 C CA . VAL D 1 275 ? -24.008 -5.610 -49.854 1.00 42.71 275 VAL D CA 1
ATOM 12490 C C . VAL D 1 275 ? -23.478 -7.033 -49.711 1.00 41.35 275 VAL D C 1
ATOM 12491 O O . VAL D 1 275 ? -22.576 -7.294 -48.907 1.00 41.67 275 VAL D O 1
ATOM 12495 N N . GLU D 1 276 ? -24.028 -7.972 -50.492 1.00 41.63 276 GLU D N 1
ATOM 12496 C CA . GLU D 1 276 ? -23.541 -9.346 -50.458 1.00 38.20 276 GLU D CA 1
ATOM 12497 C C . GLU D 1 276 ? -22.070 -9.418 -50.820 1.00 38.17 276 GLU D C 1
ATOM 12498 O O . GLU D 1 276 ? -21.323 -10.215 -50.244 1.00 40.02 276 GLU D O 1
ATOM 12504 N N . ALA D 1 277 ? -21.630 -8.606 -51.784 1.00 39.32 277 ALA D N 1
ATOM 12505 C CA . ALA D 1 277 ? -20.206 -8.547 -52.074 1.00 30.59 277 ALA D CA 1
ATOM 12506 C C . ALA D 1 277 ? -19.417 -8.063 -50.877 1.00 34.70 277 ALA D C 1
ATOM 12507 O O . ALA D 1 277 ? -18.229 -8.374 -50.772 1.00 35.98 277 ALA D O 1
ATOM 12509 N N . SER D 1 278 ? -20.062 -7.323 -49.967 1.00 35.68 278 SER D N 1
ATOM 12510 C CA . SER D 1 278 ? -19.390 -6.642 -48.869 1.00 36.91 278 SER D CA 1
ATOM 12511 C C . SER D 1 278 ? -19.495 -7.363 -47.532 1.00 38.85 278 SER D C 1
ATOM 12512 O O . SER D 1 278 ? -18.715 -7.052 -46.625 1.00 35.90 278 SER D O 1
ATOM 12515 N N . LEU D 1 279 ? -20.417 -8.317 -47.390 1.00 38.32 279 LEU D N 1
ATOM 12516 C CA . LEU D 1 279 ? -20.560 -9.018 -46.115 1.00 37.26 279 LEU D CA 1
ATOM 12517 C C . LEU D 1 279 ? -19.297 -9.746 -45.648 1.00 35.97 279 LEU D C 1
ATOM 12518 O O . LEU D 1 279 ? -18.991 -9.667 -44.444 1.00 37.08 279 LEU D O 1
ATOM 12523 N N . PRO D 1 280 ? -18.545 -10.466 -46.492 1.00 38.18 280 PRO D N 1
ATOM 12524 C CA . PRO D 1 280 ? -17.302 -11.096 -45.990 1.00 35.32 280 PRO D CA 1
ATOM 12525 C C . PRO D 1 280 ? -16.329 -10.133 -45.306 1.00 40.10 280 PRO D C 1
ATOM 12526 O O . PRO D 1 280 ? -15.798 -10.450 -44.228 1.00 37.48 280 PRO D O 1
ATOM 12530 N N . LEU D 1 281 ? -16.068 -8.967 -45.912 1.00 35.73 281 LEU D N 1
ATOM 12531 C CA . LEU D 1 281 ? -15.109 -8.030 -45.330 1.00 30.70 281 LEU D CA 1
ATOM 12532 C C . LEU D 1 281 ? -15.665 -7.400 -44.060 1.00 29.79 281 LEU D C 1
ATOM 12533 O O . LEU D 1 281 ? -14.932 -7.190 -43.094 1.00 35.91 281 LEU D O 1
ATOM 12538 N N . ALA D 1 282 ? -16.954 -7.081 -44.041 1.00 33.74 282 ALA D N 1
ATOM 12539 C CA . ALA D 1 282 ? -17.538 -6.541 -42.821 1.00 33.16 282 ALA D CA 1
ATOM 12540 C C . ALA D 1 282 ? -17.419 -7.540 -41.682 1.00 38.83 282 ALA D C 1
ATOM 12541 O O . ALA D 1 282 ? -17.212 -7.155 -40.524 1.00 39.01 282 ALA D O 1
ATOM 12543 N N . GLU D 1 283 ? -17.549 -8.828 -41.999 1.00 36.07 283 GLU D N 1
ATOM 12544 C CA . GLU D 1 283 ? -17.351 -9.870 -40.995 1.00 44.86 283 GLU D CA 1
ATOM 12545 C C . GLU D 1 283 ? -15.895 -9.920 -40.555 1.00 43.94 283 GLU D C 1
ATOM 12546 O O . GLU D 1 283 ? -15.599 -10.002 -39.356 1.00 41.97 283 GLU D O 1
ATOM 12552 N N . GLU D 1 284 ? -14.969 -9.877 -41.523 1.00 41.63 284 GLU D N 1
ATOM 12553 C CA . GLU D 1 284 ? -13.549 -9.818 -41.200 1.00 39.41 284 GLU D CA 1
ATOM 12554 C C . GLU D 1 284 ? -13.247 -8.647 -40.274 1.00 41.50 284 GLU D C 1
ATOM 12555 O O . GLU D 1 284 ? -12.481 -8.782 -39.314 1.00 36.17 284 GLU D O 1
ATOM 12561 N N . LEU D 1 285 ? -13.859 -7.493 -40.535 1.00 38.74 285 LEU D N 1
ATOM 12562 C CA . LEU D 1 285 ? -13.512 -6.274 -39.818 1.00 39.85 285 LEU D CA 1
ATOM 12563 C C . LEU D 1 285 ? -14.297 -6.086 -38.527 1.00 33.89 285 LEU D C 1
ATOM 12564 O O . LEU D 1 285 ? -13.979 -5.173 -37.761 1.00 36.80 285 LEU D O 1
ATOM 12569 N N . ASP D 1 286 ? -15.308 -6.919 -38.268 1.00 44.30 286 ASP D N 1
ATOM 12570 C CA . ASP D 1 286 ? -16.176 -6.753 -37.104 1.00 37.39 286 ASP D CA 1
ATOM 12571 C C . ASP D 1 286 ? -16.941 -5.431 -37.168 1.00 34.74 286 ASP D C 1
ATOM 12572 O O . ASP D 1 286 ? -17.154 -4.763 -36.153 1.00 33.29 286 ASP D O 1
ATOM 12577 N N . VAL D 1 287 ? -17.365 -5.051 -38.374 1.00 35.31 287 VAL D N 1
ATOM 12578 C CA . VAL D 1 287 ? -18.152 -3.846 -38.602 1.00 30.70 287 VAL D CA 1
ATOM 12579 C C . VAL D 1 287 ? -19.498 -4.248 -39.181 1.00 35.46 287 VAL D C 1
ATOM 12580 O O . VAL D 1 287 ? -19.569 -5.118 -40.059 1.00 37.70 287 VAL D O 1
ATOM 12584 N N . ILE D 1 288 ? -20.569 -3.625 -38.688 1.00 34.44 288 ILE D N 1
ATOM 12585 C CA . ILE D 1 288 ? -21.932 -3.964 -39.099 1.00 36.32 288 ILE D CA 1
ATOM 12586 C C . ILE D 1 288 ? -22.423 -2.958 -40.135 1.00 34.67 288 ILE D C 1
ATOM 12587 O O . ILE D 1 288 ? -22.441 -1.749 -39.875 1.00 36.32 288 ILE D O 1
ATOM 12592 N N . ILE D 1 289 ? -22.844 -3.459 -41.292 1.00 32.73 289 ILE D N 1
ATOM 12593 C CA . ILE D 1 289 ? -23.539 -2.661 -42.303 1.00 35.75 289 ILE D CA 1
ATOM 12594 C C . ILE D 1 289 ? -24.995 -2.479 -41.883 1.00 39.71 289 ILE D C 1
ATOM 12595 O O . ILE D 1 289 ? -25.740 -3.461 -41.788 1.00 40.28 289 ILE D O 1
ATOM 12600 N N . CYS D 1 290 ? -25.415 -1.230 -41.672 1.00 37.31 290 CYS D N 1
ATOM 12601 C CA . CYS D 1 290 ? -26.785 -0.923 -41.252 1.00 38.51 290 CYS D CA 1
ATOM 12602 C C . CYS D 1 290 ? -27.401 0.236 -42.047 1.00 39.52 290 CYS D C 1
ATOM 12603 O O . CYS D 1 290 ? -27.197 1.414 -41.703 1.00 38.80 290 CYS D O 1
ATOM 12606 N N . PRO D 1 291 ? -28.182 -0.057 -43.096 1.00 39.68 291 PRO D N 1
ATOM 12607 C CA . PRO D 1 291 ? -28.913 1.010 -43.792 1.00 42.52 291 PRO D CA 1
ATOM 12608 C C . PRO D 1 291 ? -29.953 1.656 -42.897 1.00 42.69 291 PRO D C 1
ATOM 12609 O O . PRO D 1 291 ? -30.450 1.050 -41.941 1.00 39.70 291 PRO D O 1
ATOM 12613 N N . GLU D 1 292 ? -30.294 2.897 -43.235 1.00 33.29 292 GLU D N 1
ATOM 12614 C CA . GLU D 1 292 ? -31.117 3.739 -42.384 1.00 39.44 292 GLU D CA 1
ATOM 12615 C C . GLU D 1 292 ? -32.548 3.769 -42.911 1.00 43.16 292 GLU D C 1
ATOM 12616 O O . GLU D 1 292 ? -32.778 4.097 -44.081 1.00 45.72 292 GLU D O 1
ATOM 12622 N N . ILE D 1 293 ? -33.498 3.408 -42.052 1.00 41.27 293 ILE D N 1
ATOM 12623 C CA . ILE D 1 293 ? -34.923 3.573 -42.330 1.00 39.03 293 ILE D CA 1
ATOM 12624 C C . ILE D 1 293 ? -35.281 4.995 -41.938 1.00 40.99 293 ILE D C 1
ATOM 12625 O O . ILE D 1 293 ? -35.276 5.332 -40.751 1.00 40.58 293 ILE D O 1
ATOM 12630 N N . HIS D 1 294 ? -35.581 5.839 -42.921 1.00 42.50 294 HIS D N 1
ATOM 12631 C CA . HIS D 1 294 ? -35.924 7.216 -42.601 1.00 45.54 294 HIS D CA 1
ATOM 12632 C C . HIS D 1 294 ? -37.054 7.706 -43.499 1.00 43.67 294 HIS D C 1
ATOM 12633 O O . HIS D 1 294 ? -37.251 7.213 -44.613 1.00 43.87 294 HIS D O 1
ATOM 12640 N N . SER D 1 295 ? -37.821 8.653 -42.962 1.00 41.60 295 SER D N 1
ATOM 12641 C CA . SER D 1 295 ? -38.954 9.306 -43.595 1.00 44.10 295 SER D CA 1
ATOM 12642 C C . SER D 1 295 ? -38.622 9.607 -45.054 1.00 48.44 295 SER D C 1
ATOM 12643 O O . SER D 1 295 ? -37.547 10.146 -45.342 1.00 50.95 295 SER D O 1
ATOM 12646 N N . PRO D 1 296 ? -39.517 9.293 -46.002 1.00 46.43 296 PRO D N 1
ATOM 12647 C CA . PRO D 1 296 ? -40.865 8.806 -45.725 1.00 48.64 296 PRO D CA 1
ATOM 12648 C C . PRO D 1 296 ? -41.013 7.284 -45.730 1.00 47.22 296 PRO D C 1
ATOM 12649 O O . PRO D 1 296 ? -42.143 6.820 -45.856 1.00 44.90 296 PRO D O 1
ATOM 12653 N N . THR D 1 297 ? -39.921 6.524 -45.599 1.00 41.83 297 THR D N 1
ATOM 12654 C CA . THR D 1 297 ? -40.069 5.073 -45.528 1.00 48.06 297 THR D CA 1
ATOM 12655 C C . THR D 1 297 ? -40.462 4.651 -44.116 1.00 45.68 297 THR D C 1
ATOM 12656 O O . THR D 1 297 ? -39.755 4.976 -43.158 1.00 47.48 297 THR D O 1
ATOM 12660 N N . PRO D 1 298 ? -41.563 3.934 -43.949 1.00 51.83 298 PRO D N 1
ATOM 12661 C CA . PRO D 1 298 ? -41.960 3.453 -42.624 1.00 48.68 298 PRO D CA 1
ATOM 12662 C C . PRO D 1 298 ? -41.347 2.086 -42.334 1.00 50.82 298 PRO D C 1
ATOM 12663 O O . PRO D 1 298 ? -40.749 1.447 -43.202 1.00 47.83 298 PRO D O 1
ATOM 12667 N N . ILE D 1 299 ? -41.490 1.623 -41.089 1.00 46.79 299 ILE D N 1
ATOM 12668 C CA . ILE D 1 299 ? -40.968 0.272 -40.730 1.00 47.67 299 ILE D CA 1
ATOM 12669 C C . ILE D 1 299 ? -41.635 -0.791 -41.614 1.00 47.41 299 ILE D C 1
ATOM 12670 O O . ILE D 1 299 ? -40.936 -1.687 -42.066 1.00 45.87 299 ILE D O 1
ATOM 12675 N N . LYS D 1 300 ? -42.949 -0.688 -41.831 1.00 50.58 300 LYS D N 1
ATOM 12676 C CA . LYS D 1 300 ? -43.666 -1.656 -42.698 1.00 51.00 300 LYS D CA 1
ATOM 12677 C C . LYS D 1 300 ? -43.647 -1.245 -44.169 1.00 54.11 300 LYS D C 1
ATOM 12678 O O . LYS D 1 300 ? -44.426 -0.349 -44.532 1.00 54.34 300 LYS D O 1
ATOM 12684 N N . HIS D 1 301 ? -42.821 -1.909 -44.974 1.00 49.54 301 HIS D N 1
ATOM 12685 C CA . HIS D 1 301 ? -42.535 -1.465 -46.355 1.00 49.68 301 HIS D CA 1
ATOM 12686 C C . HIS D 1 301 ? -41.563 -2.477 -46.944 1.00 51.53 301 HIS D C 1
ATOM 12687 O O . HIS D 1 301 ? -40.729 -3.013 -46.198 1.00 55.96 301 HIS D O 1
ATOM 12694 N N . GLU D 1 302 ? -41.649 -2.721 -48.242 1.00 50.08 302 GLU D N 1
ATOM 12695 C CA . GLU D 1 302 ? -40.813 -3.783 -48.852 1.00 54.52 302 GLU D CA 1
ATOM 12696 C C . GLU D 1 302 ? -39.325 -3.506 -48.606 1.00 55.68 302 GLU D C 1
ATOM 12697 O O . GLU D 1 302 ? -38.566 -4.465 -48.518 1.00 53.61 302 GLU D O 1
ATOM 12703 N N . VAL D 1 303 ? -38.940 -2.240 -48.478 1.00 53.25 303 VAL D N 1
ATOM 12704 C CA . VAL D 1 303 ? -37.500 -1.900 -48.300 1.00 52.17 303 VAL D CA 1
ATOM 12705 C C . VAL D 1 303 ? -37.009 -2.522 -46.992 1.00 51.47 303 VAL D C 1
ATOM 12706 O O . VAL D 1 303 ? -35.956 -3.150 -47.008 1.00 52.94 303 VAL D O 1
ATOM 12710 N N . VAL D 1 304 ? -37.768 -2.362 -45.914 1.00 51.04 304 VAL D N 1
ATOM 12711 C CA . VAL D 1 304 ? -37.386 -2.997 -44.625 1.00 44.43 304 VAL D CA 1
ATOM 12712 C C . VAL D 1 304 ? -37.494 -4.507 -44.787 1.00 47.81 304 VAL D C 1
ATOM 12713 O O . VAL D 1 304 ? -36.561 -5.203 -44.396 1.00 47.58 304 VAL D O 1
ATOM 12717 N N . ASP D 1 305 ? -38.596 -4.964 -45.373 1.00 51.09 305 ASP D N 1
ATOM 12718 C CA . ASP D 1 305 ? -38.816 -6.421 -45.541 1.00 51.48 305 ASP D CA 1
ATOM 12719 C C . ASP D 1 305 ? -37.640 -7.018 -46.314 1.00 49.82 305 ASP D C 1
ATOM 12720 O O . ASP D 1 305 ? -37.210 -8.116 -45.957 1.00 51.54 305 ASP D O 1
ATOM 12725 N N . ASP D 1 306 ? -37.134 -6.305 -47.322 1.00 55.36 306 ASP D N 1
ATOM 12726 C CA . ASP D 1 306 ? -36.057 -6.864 -48.128 1.00 54.26 306 ASP D CA 1
ATOM 12727 C C . ASP D 1 306 ? -34.739 -6.891 -47.359 1.00 50.96 306 ASP D C 1
ATOM 12728 O O . ASP D 1 306 ? -33.923 -7.795 -47.569 1.00 51.05 306 ASP D O 1
ATOM 12733 N N . TYR D 1 307 ? -34.515 -5.930 -46.459 1.00 49.01 307 TYR D N 1
ATOM 12734 C CA . TYR D 1 307 ? -33.350 -6.003 -45.584 1.00 48.36 307 TYR D CA 1
ATOM 12735 C C . TYR D 1 307 ? -33.408 -7.261 -44.724 1.00 52.34 307 TYR D C 1
ATOM 12736 O O . TYR D 1 307 ? -32.501 -8.101 -44.761 1.00 51.79 307 TYR D O 1
ATOM 12745 N N . ILE D 1 308 ? -34.493 -7.414 -43.955 1.00 54.68 308 ILE D N 1
ATOM 12746 C CA . ILE D 1 308 ? -34.674 -8.595 -43.110 1.00 53.02 308 ILE D CA 1
ATOM 12747 C C . ILE D 1 308 ? -34.554 -9.867 -43.932 1.00 52.72 308 ILE D C 1
ATOM 12748 O O . ILE D 1 308 ? -33.924 -10.844 -43.507 1.00 51.21 308 ILE D O 1
ATOM 12753 N N . ALA D 1 309 ? -35.138 -9.871 -45.131 1.00 50.88 309 ALA D N 1
ATOM 12754 C CA . ALA D 1 309 ? -34.992 -11.028 -46.006 1.00 52.54 309 ALA D CA 1
ATOM 12755 C C . ALA D 1 309 ? -33.531 -11.299 -46.334 1.00 54.86 309 ALA D C 1
ATOM 12756 O O . ALA D 1 309 ? -33.156 -12.454 -46.570 1.00 58.66 309 ALA D O 1
ATOM 12758 N N . LEU D 1 310 ? -32.691 -10.258 -46.367 1.00 50.48 310 LEU D N 1
ATOM 12759 C CA . LEU D 1 310 ? -31.272 -10.492 -46.610 1.00 50.23 310 LEU D CA 1
ATOM 12760 C C . LEU D 1 310 ? -30.605 -11.072 -45.371 1.00 47.20 310 LEU D C 1
ATOM 12761 O O . LEU D 1 310 ? -29.804 -12.009 -45.476 1.00 50.61 310 LEU D O 1
ATOM 12766 N N . ILE D 1 311 ? -30.906 -10.513 -44.191 1.00 51.41 311 ILE D N 1
ATOM 12767 C CA . ILE D 1 311 ? -30.400 -11.076 -42.940 1.00 49.33 311 ILE D CA 1
ATOM 12768 C C . ILE D 1 311 ? -30.670 -12.575 -42.890 1.00 50.81 311 ILE D C 1
ATOM 12769 O O . ILE D 1 311 ? -29.755 -13.380 -42.689 1.00 54.64 311 ILE D O 1
ATOM 12774 N N . ARG D 1 312 ? -31.933 -12.970 -43.108 1.00 55.36 312 ARG D N 1
ATOM 12775 C CA . ARG D 1 312 ? -32.321 -14.376 -43.002 1.00 54.70 312 ARG D CA 1
ATOM 12776 C C . ARG D 1 312 ? -31.697 -15.221 -44.107 1.00 56.14 312 ARG D C 1
ATOM 12777 O O . ARG D 1 312 ? -31.312 -16.374 -43.872 1.00 56.86 312 ARG D O 1
ATOM 12785 N N . ARG D 1 313 ? -31.592 -14.675 -45.318 1.00 52.53 313 ARG D N 1
ATOM 12786 C CA . ARG D 1 313 ? -31.026 -15.445 -46.421 1.00 51.18 313 ARG D CA 1
ATOM 12787 C C . ARG D 1 313 ? -29.542 -15.714 -46.194 1.00 53.27 313 ARG D C 1
ATOM 12788 O O . ARG D 1 313 ? -29.092 -16.865 -46.234 1.00 54.45 313 ARG D O 1
ATOM 12796 N N . THR D 1 314 ? -28.770 -14.662 -45.928 1.00 51.72 314 THR D N 1
ATOM 12797 C CA . THR D 1 314 ? -27.322 -14.802 -45.797 1.00 51.26 314 THR D CA 1
ATOM 12798 C C . THR D 1 314 ? -26.915 -15.440 -44.472 1.00 47.91 314 THR D C 1
ATOM 12799 O O . THR D 1 314 ? -25.818 -15.997 -44.365 1.00 46.53 314 THR D O 1
ATOM 12803 N N . GLY D 1 315 ? -27.754 -15.329 -43.448 1.00 49.54 315 GLY D N 1
ATOM 12804 C CA . GLY D 1 315 ? -27.339 -15.699 -42.110 1.00 51.52 315 GLY D CA 1
ATOM 12805 C C . GLY D 1 315 ? -26.358 -14.760 -41.437 1.00 47.77 315 GLY D C 1
ATOM 12806 O O . GLY D 1 315 ? -25.817 -15.118 -40.387 1.00 45.57 315 GLY D O 1
ATOM 12807 N N . THR D 1 316 ? -26.126 -13.563 -41.984 1.00 44.95 316 THR D N 1
ATOM 12808 C CA . THR D 1 316 ? -25.068 -12.695 -41.472 1.00 45.00 316 THR D CA 1
ATOM 12809 C C . THR D 1 316 ? -25.402 -12.158 -40.081 1.00 44.17 316 THR D C 1
ATOM 12810 O O . THR D 1 316 ? -26.565 -11.922 -39.736 1.00 47.55 316 THR D O 1
ATOM 12814 N N . LYS D 1 317 ? -24.358 -11.971 -39.276 1.00 44.03 317 LYS D N 1
ATOM 12815 C CA . LYS D 1 317 ? -24.456 -11.278 -37.998 1.00 46.30 317 LYS D CA 1
ATOM 12816 C C . LYS D 1 317 ? -24.051 -9.822 -38.116 1.00 39.65 317 LYS D C 1
ATOM 12817 O O . LYS D 1 317 ? -24.116 -9.084 -37.132 1.00 37.47 317 LYS D O 1
ATOM 12823 N N . HIS D 1 318 ? -23.646 -9.404 -39.308 1.00 44.49 318 HIS D N 1
ATOM 12824 C CA . HIS D 1 318 ? -23.167 -8.066 -39.606 1.00 38.11 318 HIS D CA 1
ATOM 12825 C C . HIS D 1 318 ? -24.016 -7.410 -40.678 1.00 40.17 318 HIS D C 1
ATOM 12826 O O . HIS D 1 318 ? -23.493 -6.848 -41.637 1.00 41.79 318 HIS D O 1
ATOM 12833 N N . PHE D 1 319 ? -25.335 -7.516 -40.557 1.00 39.94 319 PHE D N 1
ATOM 12834 C CA . PHE D 1 319 ? -26.239 -6.647 -41.301 1.00 40.58 319 PHE D CA 1
ATOM 12835 C C . PHE D 1 319 ? -27.461 -6.425 -40.439 1.00 40.66 319 PHE D C 1
ATOM 12836 O O . PHE D 1 319 ? -28.181 -7.377 -40.128 1.00 42.62 319 PHE D O 1
ATOM 12844 N N . GLY D 1 320 ? -27.679 -5.176 -40.055 1.00 41.58 320 GLY D N 1
ATOM 12845 C CA . GLY D 1 320 ? -28.774 -4.834 -39.183 1.00 39.41 320 GLY D CA 1
ATOM 12846 C C . GLY D 1 320 ? -29.591 -3.719 -39.782 1.00 41.75 320 GLY D C 1
ATOM 12847 O O . GLY D 1 320 ? -29.431 -3.389 -40.959 1.00 45.36 320 GLY D O 1
ATOM 12848 N N . LEU D 1 321 ? -30.474 -3.139 -38.988 1.00 35.02 321 LEU D N 1
ATOM 12849 C CA . LEU D 1 321 ? -31.238 -1.982 -39.401 1.00 40.18 321 LEU D CA 1
ATOM 12850 C C . LEU D 1 321 ? -30.793 -0.798 -38.572 1.00 40.02 321 LEU D C 1
ATOM 12851 O O . LEU D 1 321 ? -30.528 -0.932 -37.370 1.00 38.05 321 LEU D O 1
ATOM 12856 N N . LEU D 1 322 ? -30.641 0.340 -39.236 1.00 39.90 322 LEU D N 1
ATOM 12857 C CA . LEU D 1 322 ? -30.491 1.615 -38.561 1.00 38.10 322 LEU D CA 1
ATOM 12858 C C . LEU D 1 322 ? -31.834 2.317 -38.634 1.00 39.90 322 LEU D C 1
ATOM 12859 O O . LEU D 1 322 ? -32.411 2.448 -39.720 1.00 39.79 322 LEU D O 1
ATOM 12864 N N . LEU D 1 323 ? -32.306 2.797 -37.491 1.00 35.72 323 LEU D N 1
ATOM 12865 C CA . LEU D 1 323 ? -33.610 3.426 -37.372 1.00 36.94 323 LEU D CA 1
ATOM 12866 C C . LEU D 1 323 ? -33.457 4.931 -37.192 1.00 39.10 323 LEU D C 1
ATOM 12867 O O . LEU D 1 323 ? -32.600 5.393 -36.434 1.00 40.40 323 LEU D O 1
ATOM 12872 N N . ASP D 1 324 ? -34.318 5.690 -37.872 1.00 40.31 324 ASP D N 1
ATOM 12873 C CA . ASP D 1 324 ? -34.316 7.169 -37.746 1.00 37.90 324 ASP D CA 1
ATOM 12874 C C . ASP D 1 324 ? -35.624 7.619 -37.102 1.00 40.48 324 ASP D C 1
ATOM 12875 O O . ASP D 1 324 ? -36.673 7.447 -37.722 1.00 39.11 324 ASP D O 1
ATOM 12880 N N . THR D 1 325 ? -35.535 8.266 -35.949 1.00 39.44 325 THR D N 1
ATOM 12881 C CA . THR D 1 325 ? -36.734 8.667 -35.170 1.00 41.82 325 THR D CA 1
ATOM 12882 C C . THR D 1 325 ? -37.630 9.659 -35.924 1.00 39.92 325 THR D C 1
ATOM 12883 O O . THR D 1 325 ? -38.664 10.014 -35.373 1.00 38.92 325 THR D O 1
ATOM 12887 N N . GLY D 1 326 ? -37.247 10.087 -37.124 1.00 41.84 326 GLY D N 1
ATOM 12888 C CA . GLY D 1 326 ? -38.119 10.963 -37.933 1.00 39.46 326 GLY D CA 1
ATOM 12889 C C . GLY D 1 326 ? -39.351 10.215 -38.406 1.00 38.75 326 GLY D C 1
ATOM 12890 O O . GLY D 1 326 ? -40.356 10.853 -38.717 1.00 36.77 326 GLY D O 1
ATOM 12891 N N . ILE D 1 327 ? -39.253 8.894 -38.442 1.00 44.08 327 ILE D N 1
ATOM 12892 C CA . ILE D 1 327 ? -40.389 8.053 -38.906 1.00 48.05 327 ILE D CA 1
ATOM 12893 C C . ILE D 1 327 ? -41.487 8.067 -37.840 1.00 46.35 327 ILE D C 1
ATOM 12894 O O . ILE D 1 327 ? -42.602 7.694 -38.173 1.00 49.62 327 ILE D O 1
ATOM 12899 N N . PHE D 1 328 ? -41.166 8.480 -36.613 1.00 47.77 328 PHE D N 1
ATOM 12900 C CA . PHE D 1 328 ? -42.169 8.587 -35.554 1.00 46.97 328 PHE D CA 1
ATOM 12901 C C . PHE D 1 328 ? -42.702 10.000 -35.389 1.00 47.55 328 PHE D C 1
ATOM 12902 O O . PHE D 1 328 ? -43.469 10.249 -34.457 1.00 46.94 328 PHE D O 1
ATOM 12910 N N . GLN D 1 329 ? -42.285 10.933 -36.239 1.00 41.39 329 GLN D N 1
ATOM 12911 C CA . GLN D 1 329 ? -42.770 12.302 -36.144 1.00 44.28 329 GLN D CA 1
ATOM 12912 C C . GLN D 1 329 ? -44.294 12.334 -36.192 1.00 48.22 329 GLN D C 1
ATOM 12913 O O . GLN D 1 329 ? -44.921 11.660 -37.011 1.00 45.22 329 GLN D O 1
ATOM 12919 N N . ASP D 1 330 ? -44.892 13.121 -35.298 1.00 50.91 330 ASP D N 1
ATOM 12920 C CA . ASP D 1 330 ? -46.343 13.162 -35.172 1.00 51.61 330 ASP D CA 1
ATOM 12921 C C . ASP D 1 330 ? -46.889 14.581 -35.271 1.00 51.12 330 ASP D C 1
ATOM 12922 O O . ASP D 1 330 ? -48.096 14.780 -35.096 1.00 54.26 330 ASP D O 1
ATOM 12927 N N . ARG D 1 331 ? -46.038 15.560 -35.562 1.00 43.82 331 ARG D N 1
ATOM 12928 C CA . ARG D 1 331 ? -46.419 16.960 -35.666 1.00 46.50 331 ARG D CA 1
ATOM 12929 C C . ARG D 1 331 ? -45.523 17.616 -36.711 1.00 48.54 331 ARG D C 1
ATOM 12930 O O . ARG D 1 331 ? -44.402 17.146 -36.942 1.00 45.24 331 ARG D O 1
ATOM 12938 N N . PRO D 1 332 ? -45.983 18.677 -37.371 1.00 44.88 332 PRO D N 1
ATOM 12939 C CA . PRO D 1 332 ? -45.286 19.146 -38.565 1.00 45.63 332 PRO D CA 1
ATOM 12940 C C . PRO D 1 332 ? -44.210 20.168 -38.251 1.00 54.63 332 PRO D C 1
ATOM 12941 O O . PRO D 1 332 ? -44.300 20.951 -37.303 1.00 56.70 332 PRO D O 1
ATOM 12945 N N . ILE D 1 333 ? -43.180 20.156 -39.080 1.00 52.74 333 ILE D N 1
ATOM 12946 C CA . ILE D 1 333 ? -42.217 21.254 -39.026 1.00 49.78 333 ILE D CA 1
ATOM 12947 C C . ILE D 1 333 ? -42.885 22.502 -39.581 1.00 48.91 333 ILE D C 1
ATOM 12948 O O . ILE D 1 333 ? -43.546 22.425 -40.627 1.00 46.94 333 ILE D O 1
ATOM 12953 N N . PRO D 1 334 ? -42.795 23.649 -38.916 1.00 56.60 334 PRO D N 1
ATOM 12954 C CA . PRO D 1 334 ? -43.289 24.886 -39.529 1.00 54.82 334 PRO D CA 1
ATOM 12955 C C . PRO D 1 334 ? -42.655 25.113 -40.898 1.00 56.18 334 PRO D C 1
ATOM 12956 O O . PRO D 1 334 ? -41.553 24.641 -41.186 1.00 52.67 334 PRO D O 1
ATOM 12960 N N . LEU D 1 335 ? -43.387 25.804 -41.766 1.00 59.24 335 LEU D N 1
ATOM 12961 C CA . LEU D 1 335 ? -42.795 26.273 -43.010 1.00 59.96 335 LEU D CA 1
ATOM 12962 C C . LEU D 1 335 ? -41.856 27.432 -42.721 1.00 62.10 335 LEU D C 1
ATOM 12963 O O . LEU D 1 335 ? -42.192 28.343 -41.959 1.00 57.35 335 LEU D O 1
ATOM 12968 N N . LYS D 1 336 ? -40.675 27.396 -43.332 1.00 64.66 336 LYS D N 1
ATOM 12969 C CA . LYS D 1 336 ? -39.761 28.518 -43.203 1.00 65.67 336 LYS D CA 1
ATOM 12970 C C . LYS D 1 336 ? -40.451 29.785 -43.705 1.00 70.32 336 LYS D C 1
ATOM 12971 O O . LYS D 1 336 ? -41.340 29.715 -44.560 1.00 70.25 336 LYS D O 1
ATOM 12977 N N . PRO D 1 337 ? -40.110 30.953 -43.157 1.00 75.98 337 PRO D N 1
ATOM 12978 C CA . PRO D 1 337 ? -40.705 32.187 -43.681 1.00 69.57 337 PRO D CA 1
ATOM 12979 C C . PRO D 1 337 ? -40.324 32.355 -45.142 1.00 64.65 337 PRO D C 1
ATOM 12980 O O . PRO D 1 337 ? -39.202 32.048 -45.553 1.00 65.38 337 PRO D O 1
ATOM 12984 N N . GLY D 1 338 ? -41.292 32.791 -45.941 1.00 64.58 338 GLY D N 1
ATOM 12985 C CA . GLY D 1 338 ? -41.059 32.876 -47.366 1.00 63.89 338 GLY D CA 1
ATOM 12986 C C . GLY D 1 338 ? -40.922 31.550 -48.081 1.00 63.63 338 GLY D C 1
ATOM 12987 O O . GLY D 1 338 ? -40.442 31.521 -49.220 1.00 62.06 338 GLY D O 1
ATOM 12988 N N . GLU D 1 339 ? -41.314 30.448 -47.451 1.00 64.22 339 GLU D N 1
ATOM 12989 C CA . GLU D 1 339 ? -41.419 29.169 -48.137 1.00 62.63 339 GLU D CA 1
ATOM 12990 C C . GLU D 1 339 ? -42.794 29.067 -48.785 1.00 59.21 339 GLU D C 1
ATOM 12991 O O . GLU D 1 339 ? -43.787 29.555 -48.239 1.00 53.98 339 GLU D O 1
ATOM 12997 N N . LEU D 1 340 ? -42.846 28.448 -49.959 1.00 60.12 340 LEU D N 1
ATOM 12998 C CA . LEU D 1 340 ? -44.106 28.275 -50.675 1.00 58.46 340 LEU D CA 1
ATOM 12999 C C . LEU D 1 340 ? -44.723 26.932 -50.308 1.00 51.54 340 LEU D C 1
ATOM 13000 O O . LEU D 1 340 ? -44.065 25.895 -50.481 1.00 48.12 340 LEU D O 1
ATOM 13005 N N . PRO D 1 341 ? -45.963 26.902 -49.805 1.00 54.26 341 PRO D N 1
ATOM 13006 C CA . PRO D 1 341 ? -46.575 25.616 -49.412 1.00 57.09 341 PRO D CA 1
ATOM 13007 C C . PRO D 1 341 ? -46.601 24.586 -50.526 1.00 62.36 341 PRO D C 1
ATOM 13008 O O . PRO D 1 341 ? -46.511 23.382 -50.254 1.00 220.58 341 PRO D O 1
ATOM 13012 N N . GLY D 1 342 ? -46.710 25.030 -51.776 1.00 52.40 342 GLY D N 1
ATOM 13013 C CA . GLY D 1 342 ? -46.716 24.151 -52.922 1.00 44.75 342 GLY D CA 1
ATOM 13014 C C . GLY D 1 342 ? -45.370 23.619 -53.339 1.00 48.28 342 GLY D C 1
ATOM 13015 O O . GLY D 1 342 ? -45.315 22.766 -54.229 1.00 48.13 342 GLY D O 1
ATOM 13016 N N . GLN D 1 343 ? -44.282 24.086 -52.731 1.00 51.67 343 GLN D N 1
ATOM 13017 C CA . GLN D 1 343 ? -42.947 23.642 -53.117 1.00 51.85 343 GLN D CA 1
ATOM 13018 C C . GLN D 1 343 ? -42.281 22.757 -52.076 1.00 53.51 343 GLN D C 1
ATOM 13019 O O . GLN D 1 343 ? -41.193 22.229 -52.335 1.00 47.64 343 GLN D O 1
ATOM 13025 N N . ARG D 1 344 ? -42.914 22.562 -50.925 1.00 59.01 344 ARG D N 1
ATOM 13026 C CA . ARG D 1 344 ? -42.420 21.783 -49.801 1.00 58.03 344 ARG D CA 1
ATOM 13027 C C . ARG D 1 344 ? -43.006 20.384 -49.845 1.00 57.02 344 ARG D C 1
ATOM 13028 O O . ARG D 1 344 ? -44.209 20.234 -50.107 1.00 59.76 344 ARG D O 1
ATOM 13036 N N . PRO D 1 345 ? -42.203 19.345 -49.635 1.00 58.22 345 PRO D N 1
ATOM 13037 C CA . PRO D 1 345 ? -42.698 17.969 -49.780 1.00 56.61 345 PRO D CA 1
ATOM 13038 C C . PRO D 1 345 ? -43.528 17.532 -48.578 1.00 57.22 345 PRO D C 1
ATOM 13039 O O . PRO D 1 345 ? -43.512 18.149 -47.512 1.00 57.02 345 PRO D O 1
ATOM 13043 N N . ALA D 1 346 ? -44.258 16.428 -48.772 1.00 61.25 346 ALA D N 1
ATOM 13044 C CA . ALA D 1 346 ? -45.340 16.066 -47.857 1.00 58.25 346 ALA D CA 1
ATOM 13045 C C . ALA D 1 346 ? -44.833 15.503 -46.538 1.00 56.97 346 ALA D C 1
ATOM 13046 O O . ALA D 1 346 ? -45.360 15.854 -45.476 1.00 57.51 346 ALA D O 1
ATOM 13048 N N . PHE D 1 347 ? -43.826 14.624 -46.583 1.00 62.78 347 PHE D N 1
ATOM 13049 C CA . PHE D 1 347 ? -43.328 13.970 -45.373 1.00 58.98 347 PHE D CA 1
ATOM 13050 C C . PHE D 1 347 ? -42.738 14.947 -44.370 1.00 56.58 347 PHE D C 1
ATOM 13051 O O . PHE D 1 347 ? -42.360 14.527 -43.271 1.00 58.97 347 PHE D O 1
ATOM 13059 N N . LEU D 1 348 ? -42.623 16.222 -44.723 1.00 56.15 348 LEU D N 1
ATOM 13060 C CA . LEU D 1 348 ? -42.227 17.239 -43.764 1.00 55.40 348 LEU D CA 1
ATOM 13061 C C . LEU D 1 348 ? -43.305 17.500 -42.716 1.00 57.15 348 LEU D C 1
ATOM 13062 O O . LEU D 1 348 ? -43.090 18.312 -41.808 1.00 57.60 348 LEU D O 1
ATOM 13067 N N . ASP D 1 349 ? -44.450 16.827 -42.808 1.00 58.36 349 ASP D N 1
ATOM 13068 C CA . ASP D 1 349 ? -45.484 16.919 -41.784 1.00 61.30 349 ASP D CA 1
ATOM 13069 C C . ASP D 1 349 ? -45.447 15.768 -40.790 1.00 52.18 349 ASP D C 1
ATOM 13070 O O . ASP D 1 349 ? -45.905 15.932 -39.649 1.00 49.29 349 ASP D O 1
ATOM 13075 N N . GLY D 1 350 ? -44.900 14.623 -41.193 1.00 53.00 350 GLY D N 1
ATOM 13076 C CA . GLY D 1 350 ? -44.730 13.491 -40.303 1.00 52.40 350 GLY D CA 1
ATOM 13077 C C . GLY D 1 350 ? -45.481 12.253 -40.746 1.00 52.55 350 GLY D C 1
ATOM 13078 O O . GLY D 1 350 ? -46.713 12.258 -40.810 1.00 56.00 350 GLY D O 1
ATOM 13079 N N . ILE D 1 351 ? -44.748 11.175 -41.049 1.00 48.18 351 ILE D N 1
ATOM 13080 C CA . ILE D 1 351 ? -45.378 9.933 -41.490 1.00 50.50 351 ILE D CA 1
ATOM 13081 C C . ILE D 1 351 ? -45.884 9.087 -40.332 1.00 49.93 351 ILE D C 1
ATOM 13082 O O . ILE D 1 351 ? -46.430 8.003 -40.573 1.00 48.97 351 ILE D O 1
ATOM 13087 N N . HIS D 1 352 ? -45.691 9.545 -39.089 1.00 51.80 352 HIS D N 1
ATOM 13088 C CA . HIS D 1 352 ? -46.366 9.051 -37.877 1.00 53.76 352 HIS D CA 1
ATOM 13089 C C . HIS D 1 352 ? -46.411 7.526 -37.778 1.00 52.68 352 HIS D C 1
ATOM 13090 O O . HIS D 1 352 ? -47.470 6.924 -37.582 1.00 51.54 352 HIS D O 1
ATOM 13097 N N . VAL D 1 353 ? -45.241 6.890 -37.874 1.00 47.61 353 VAL D N 1
ATOM 13098 C CA . VAL D 1 353 ? -45.186 5.456 -37.619 1.00 48.39 353 VAL D CA 1
ATOM 13099 C C . VAL D 1 353 ? -45.515 5.214 -36.153 1.00 47.63 353 VAL D C 1
ATOM 13100 O O . VAL D 1 353 ? -45.208 6.042 -35.282 1.00 47.44 353 VAL D O 1
ATOM 13104 N N . ASP D 1 354 ? -46.196 4.104 -35.881 1.00 50.25 354 ASP D N 1
ATOM 13105 C CA . ASP D 1 354 ? -46.562 3.721 -34.519 1.00 51.00 354 ASP D CA 1
ATOM 13106 C C . ASP D 1 354 ? -45.349 3.136 -33.806 1.00 42.88 354 ASP D C 1
ATOM 13107 O O . ASP D 1 354 ? -44.682 2.254 -34.356 1.00 48.78 354 ASP D O 1
ATOM 13112 N N . PRO D 1 355 ? -45.040 3.588 -32.588 1.00 44.97 355 PRO D N 1
ATOM 13113 C CA . PRO D 1 355 ? -43.836 3.087 -31.903 1.00 41.42 355 PRO D CA 1
ATOM 13114 C C . PRO D 1 355 ? -43.812 1.582 -31.673 1.00 50.00 355 PRO D C 1
ATOM 13115 O O . PRO D 1 355 ? -42.717 1.017 -31.559 1.00 48.82 355 PRO D O 1
ATOM 13119 N N . ASN D 1 356 ? -44.969 0.906 -31.591 1.00 54.31 356 ASN D N 1
ATOM 13120 C CA . ASN D 1 356 ? -44.973 -0.554 -31.450 1.00 57.12 356 ASN D CA 1
ATOM 13121 C C . ASN D 1 356 ? -44.627 -1.277 -32.748 1.00 55.31 356 ASN D C 1
ATOM 13122 O O . ASN D 1 356 ? -44.585 -2.513 -32.759 1.00 54.69 356 ASN D O 1
ATOM 13127 N N . ASP D 1 357 ? -44.375 -0.553 -33.841 1.00 55.64 357 ASP D N 1
ATOM 13128 C CA . ASP D 1 357 ? -43.890 -1.230 -35.035 1.00 52.93 357 ASP D CA 1
ATOM 13129 C C . ASP D 1 357 ? -42.517 -1.844 -34.820 1.00 49.54 357 ASP D C 1
ATOM 13130 O O . ASP D 1 357 ? -42.165 -2.800 -35.515 1.00 48.90 357 ASP D O 1
ATOM 13135 N N . VAL D 1 358 ? -41.753 -1.340 -33.848 1.00 55.78 358 VAL D N 1
ATOM 13136 C CA . VAL D 1 358 ? -40.388 -1.821 -33.646 1.00 52.58 358 VAL D CA 1
ATOM 13137 C C . VAL D 1 358 ? -40.352 -3.295 -33.255 1.00 56.52 358 VAL D C 1
ATOM 13138 O O . VAL D 1 358 ? -39.392 -3.996 -33.590 1.00 55.93 358 VAL D O 1
ATOM 13142 N N . PHE D 1 359 ? -41.395 -3.799 -32.576 1.00 55.67 359 PHE D N 1
ATOM 13143 C CA . PHE D 1 359 ? -41.342 -5.150 -32.009 1.00 55.63 359 PHE D CA 1
ATOM 13144 C C . PHE D 1 359 ? -41.036 -6.192 -33.078 1.00 57.73 359 PHE D C 1
ATOM 13145 O O . PHE D 1 359 ? -40.203 -7.089 -32.879 1.00 50.15 359 PHE D O 1
ATOM 13153 N N . ASP D 1 360 ? -41.683 -6.072 -34.230 1.00 55.54 360 ASP D N 1
ATOM 13154 C CA . ASP D 1 360 ? -41.485 -7.038 -35.292 1.00 55.49 360 ASP D CA 1
ATOM 13155 C C . ASP D 1 360 ? -40.147 -6.861 -35.994 1.00 57.47 360 ASP D C 1
ATOM 13156 O O . ASP D 1 360 ? -39.716 -7.770 -36.712 1.00 54.74 360 ASP D O 1
ATOM 13161 N N . VAL D 1 361 ? -39.478 -5.726 -35.785 1.00 57.57 361 VAL D N 1
ATOM 13162 C CA . VAL D 1 361 ? -38.170 -5.468 -36.384 1.00 61.70 361 VAL D CA 1
ATOM 13163 C C . VAL D 1 361 ? -37.053 -5.398 -35.354 1.00 55.97 361 VAL D C 1
ATOM 13164 O O . VAL D 1 361 ? -35.876 -5.475 -35.742 1.00 52.36 361 VAL D O 1
ATOM 13168 N N . ILE D 1 362 ? -37.379 -5.284 -34.062 1.00 58.80 362 ILE D N 1
ATOM 13169 C CA . ILE D 1 362 ? -36.413 -4.867 -33.048 1.00 52.50 362 ILE D CA 1
ATOM 13170 C C . ILE D 1 362 ? -35.240 -5.822 -32.933 1.00 51.36 362 ILE D C 1
ATOM 13171 O O . ILE D 1 362 ? -34.160 -5.419 -32.487 1.00 48.60 362 ILE D O 1
ATOM 13176 N N . GLU D 1 363 ? -35.410 -7.077 -33.348 1.00 50.74 363 GLU D N 1
ATOM 13177 C CA . GLU D 1 363 ? -34.299 -8.015 -33.302 1.00 54.20 363 GLU D CA 1
ATOM 13178 C C . GLU D 1 363 ? -33.143 -7.604 -34.214 1.00 54.64 363 GLU D C 1
ATOM 13179 O O . GLU D 1 363 ? -32.035 -8.136 -34.065 1.00 54.66 363 GLU D O 1
ATOM 13185 N N . ASN D 1 364 ? -33.360 -6.668 -35.139 1.00 50.95 364 ASN D N 1
ATOM 13186 C CA . ASN D 1 364 ? -32.319 -6.265 -36.076 1.00 47.69 364 ASN D CA 1
ATOM 13187 C C . ASN D 1 364 ? -32.074 -4.766 -36.087 1.00 43.34 364 ASN D C 1
ATOM 13188 O O . ASN D 1 364 ? -31.363 -4.273 -36.971 1.00 45.24 364 ASN D O 1
ATOM 13193 N N . VAL D 1 365 ? -32.656 -4.028 -35.152 1.00 42.14 365 VAL D N 1
ATOM 13194 C CA . VAL D 1 365 ? -32.348 -2.615 -34.990 1.00 44.72 365 VAL D CA 1
ATOM 13195 C C . VAL D 1 365 ? -31.061 -2.527 -34.177 1.00 46.58 365 VAL D C 1
ATOM 13196 O O . VAL D 1 365 ? -31.062 -2.776 -32.968 1.00 48.09 365 VAL D O 1
ATOM 13200 N N . VAL D 1 366 ? -29.950 -2.202 -34.846 1.00 38.92 366 VAL D N 1
ATOM 13201 C CA . VAL D 1 366 ? -28.649 -2.198 -34.185 1.00 33.77 366 VAL D CA 1
ATOM 13202 C C . VAL D 1 366 ? -28.215 -0.810 -33.715 1.00 36.90 366 VAL D C 1
ATOM 13203 O O . VAL D 1 366 ? -27.283 -0.705 -32.902 1.00 37.59 366 VAL D O 1
ATOM 13207 N N . PHE D 1 367 ? -28.837 0.250 -34.216 1.00 36.35 367 PHE D N 1
ATOM 13208 C CA . PHE D 1 367 ? -28.382 1.613 -33.986 1.00 33.96 367 PHE D CA 1
ATOM 13209 C C . PHE D 1 367 ? -29.556 2.511 -34.298 1.00 28.26 367 PHE D C 1
ATOM 13210 O O . PHE D 1 367 ? -30.313 2.234 -35.219 1.00 30.36 367 PHE D O 1
ATOM 13218 N N . ILE D 1 368 ? -29.719 3.568 -33.520 1.00 33.94 368 ILE D N 1
ATOM 13219 C CA . ILE D 1 368 ? -30.824 4.485 -33.720 1.00 37.57 368 ILE D CA 1
ATOM 13220 C C . ILE D 1 368 ? -30.297 5.913 -33.708 1.00 36.29 368 ILE D C 1
ATOM 13221 O O . ILE D 1 368 ? -29.649 6.341 -32.743 1.00 32.09 368 ILE D O 1
ATOM 13226 N N . GLN D 1 369 ? -30.576 6.645 -34.784 1.00 31.45 369 GLN D N 1
ATOM 13227 C CA . GLN D 1 369 ? -30.335 8.077 -34.825 1.00 35.00 369 GLN D CA 1
ATOM 13228 C C . GLN D 1 369 ? -31.520 8.814 -34.213 1.00 36.47 369 GLN D C 1
ATOM 13229 O O . GLN D 1 369 ? -32.653 8.699 -34.694 1.00 40.13 369 GLN D O 1
ATOM 13235 N N . ALA D 1 370 ? -31.258 9.575 -33.154 1.00 36.12 370 ALA D N 1
ATOM 13236 C CA . ALA D 1 370 ? -32.290 10.360 -32.486 1.00 35.58 370 ALA D CA 1
ATOM 13237 C C . ALA D 1 370 ? -32.499 11.664 -33.249 1.00 32.43 370 ALA D C 1
ATOM 13238 O O . ALA D 1 370 ? -32.067 12.742 -32.841 1.00 35.60 370 ALA D O 1
ATOM 13240 N N . LYS D 1 371 ? -33.187 11.547 -34.382 1.00 40.05 371 LYS D N 1
ATOM 13241 C CA . LYS D 1 371 ? -33.520 12.720 -35.184 1.00 36.53 371 LYS D CA 1
ATOM 13242 C C . LYS D 1 371 ? -34.529 13.599 -34.456 1.00 32.90 371 LYS D C 1
ATOM 13243 O O . LYS D 1 371 ? -35.414 13.105 -33.750 1.00 42.45 371 LYS D O 1
ATOM 13249 N N . PHE D 1 372 ? -34.379 14.908 -34.614 1.00 33.84 372 PHE D N 1
ATOM 13250 C CA . PHE D 1 372 ? -35.293 15.879 -34.028 1.00 35.46 372 PHE D CA 1
ATOM 13251 C C . PHE D 1 372 ? -35.032 17.233 -34.676 1.00 35.77 372 PHE D C 1
ATOM 13252 O O . PHE D 1 372 ? -34.099 17.393 -35.466 1.00 35.28 372 PHE D O 1
ATOM 13260 N N . HIS D 1 373 ? -35.869 18.219 -34.332 1.00 33.28 373 HIS D N 1
ATOM 13261 C CA . HIS D 1 373 ? -35.834 19.490 -35.043 1.00 37.01 373 HIS D CA 1
ATOM 13262 C C . HIS D 1 373 ? -35.875 20.694 -34.114 1.00 34.97 373 HIS D C 1
ATOM 13263 O O . HIS D 1 373 ? -35.223 21.700 -34.392 1.00 29.06 373 HIS D O 1
ATOM 13270 N N . ASP D 1 374 ? -36.620 20.612 -33.014 1.00 36.43 374 ASP D N 1
ATOM 13271 C CA . ASP D 1 374 ? -36.854 21.798 -32.191 1.00 40.31 374 ASP D CA 1
ATOM 13272 C C . ASP D 1 374 ? -37.266 21.354 -30.794 1.00 42.19 374 ASP D C 1
ATOM 13273 O O . ASP D 1 374 ? -38.118 20.471 -30.662 1.00 41.83 374 ASP D O 1
ATOM 13278 N N . ILE D 1 375 ? -36.633 21.932 -29.763 1.00 40.36 375 ILE D N 1
ATOM 13279 C CA . ILE D 1 375 ? -36.973 21.687 -28.359 1.00 39.33 375 ILE D CA 1
ATOM 13280 C C . ILE D 1 375 ? -36.862 23.010 -27.616 1.00 38.55 375 ILE D C 1
ATOM 13281 O O . ILE D 1 375 ? -35.818 23.667 -27.676 1.00 38.78 375 ILE D O 1
ATOM 13286 N N . ASP D 1 376 ? -37.928 23.408 -26.911 1.00 43.07 376 ASP D N 1
ATOM 13287 C CA . ASP D 1 376 ? -37.986 24.775 -26.398 1.00 43.08 376 ASP D CA 1
ATOM 13288 C C . ASP D 1 376 ? -37.386 24.888 -24.993 1.00 37.08 376 ASP D C 1
ATOM 13289 O O . ASP D 1 376 ? -36.842 23.931 -24.441 1.00 35.77 376 ASP D O 1
ATOM 13294 N N . GLU D 1 377 ? -37.488 26.092 -24.405 1.00 42.25 377 GLU D N 1
ATOM 13295 C CA . GLU D 1 377 ? -36.920 26.349 -23.082 1.00 41.38 377 GLU D CA 1
ATOM 13296 C C . GLU D 1 377 ? -37.519 25.454 -22.006 1.00 47.11 377 GLU D C 1
ATOM 13297 O O . GLU D 1 377 ? -36.934 25.329 -20.923 1.00 41.20 377 GLU D O 1
ATOM 13303 N N . GLU D 1 378 ? -38.678 24.847 -22.277 1.00 49.00 378 GLU D N 1
ATOM 13304 C CA . GLU D 1 378 ? -39.367 23.964 -21.349 1.00 48.07 378 GLU D CA 1
ATOM 13305 C C . GLU D 1 378 ? -39.186 22.502 -21.698 1.00 43.45 378 GLU D C 1
ATOM 13306 O O . GLU D 1 378 ? -39.875 21.659 -21.117 1.00 43.28 378 GLU D O 1
ATOM 13312 N N . LEU D 1 379 ? -38.310 22.186 -22.656 1.00 42.99 379 LEU D N 1
ATOM 13313 C CA . LEU D 1 379 ? -38.005 20.796 -23.031 1.00 40.49 379 LEU D CA 1
ATOM 13314 C C . LEU D 1 379 ? -39.211 20.086 -23.644 1.00 41.37 379 LEU D C 1
ATOM 13315 O O . LEU D 1 379 ? -39.467 18.910 -23.372 1.00 43.34 379 LEU D O 1
ATOM 13320 N N . ASP D 1 380 ? -39.957 20.805 -24.476 1.00 47.25 380 ASP D N 1
ATOM 13321 C CA . ASP D 1 380 ? -41.080 20.248 -25.228 1.00 45.05 380 ASP D CA 1
ATOM 13322 C C . ASP D 1 380 ? -40.624 20.072 -26.676 1.00 39.59 380 ASP D C 1
ATOM 13323 O O . ASP D 1 380 ? -40.296 21.050 -27.355 1.00 43.70 380 ASP D O 1
ATOM 13328 N N . ASP D 1 381 ? -40.498 18.837 -27.117 1.00 43.58 381 ASP D N 1
ATOM 13329 C CA . ASP D 1 381 ? -40.142 18.612 -28.534 1.00 40.51 381 ASP D CA 1
ATOM 13330 C C . ASP D 1 381 ? -41.317 19.114 -29.361 1.00 46.62 381 ASP D C 1
ATOM 13331 O O . ASP D 1 381 ? -42.449 18.745 -29.043 1.00 52.81 381 ASP D O 1
ATOM 13336 N N . LYS D 1 382 ? -41.057 19.899 -30.395 1.00 47.13 382 LYS D N 1
ATOM 13337 C CA . LYS D 1 382 ? -42.167 20.520 -31.158 1.00 43.60 382 LYS D CA 1
ATOM 13338 C C . LYS D 1 382 ? -42.613 19.611 -32.315 1.00 46.56 382 LYS D C 1
ATOM 13339 O O . LYS D 1 382 ? -43.493 20.060 -33.064 1.00 47.31 382 LYS D O 1
ATOM 13345 N N . GLN D 1 383 ? -42.064 18.393 -32.454 1.00 42.02 383 GLN D N 1
ATOM 13346 C CA . GLN D 1 383 ? -42.400 17.538 -33.630 1.00 43.76 383 GLN D CA 1
ATOM 13347 C C . GLN D 1 383 ? -42.471 16.107 -33.086 1.00 43.79 383 GLN D C 1
ATOM 13348 O O . GLN D 1 383 ? -43.525 15.491 -33.261 1.00 45.26 383 GLN D O 1
ATOM 13354 N N . ILE D 1 384 ? -41.404 15.586 -32.483 1.00 41.31 384 ILE D N 1
ATOM 13355 C CA . ILE D 1 384 ? -41.286 14.131 -32.182 1.00 38.44 384 ILE D CA 1
ATOM 13356 C C . ILE D 1 384 ? -41.809 13.738 -30.799 1.00 41.11 384 ILE D C 1
ATOM 13357 O O . ILE D 1 384 ? -41.403 14.348 -29.812 1.00 45.52 384 ILE D O 1
ATOM 13362 N N . PRO D 1 385 ? -42.712 12.755 -30.697 1.00 43.36 385 PRO D N 1
ATOM 13363 C CA . PRO D 1 385 ? -43.164 12.269 -29.379 1.00 44.49 385 PRO D CA 1
ATOM 13364 C C . PRO D 1 385 ? -42.209 11.250 -28.771 1.00 39.53 385 PRO D C 1
ATOM 13365 O O . PRO D 1 385 ? -42.213 10.075 -29.142 1.00 40.46 385 PRO D O 1
ATOM 13369 N N . TRP D 1 386 ? -41.366 11.689 -27.845 1.00 44.05 386 TRP D N 1
ATOM 13370 C CA . TRP D 1 386 ? -40.338 10.789 -27.330 1.00 41.95 386 TRP D CA 1
ATOM 13371 C C . TRP D 1 386 ? -40.896 9.818 -26.292 1.00 41.18 386 TRP D C 1
ATOM 13372 O O . TRP D 1 386 ? -40.500 8.642 -26.259 1.00 41.05 386 TRP D O 1
ATOM 13383 N N . GLU D 1 387 ? -41.840 10.274 -25.470 1.00 43.03 387 GLU D N 1
ATOM 13384 C CA . GLU D 1 387 ? -42.400 9.407 -24.437 1.00 48.88 387 GLU D CA 1
ATOM 13385 C C . GLU D 1 387 ? -42.943 8.119 -25.070 1.00 38.83 387 GLU D C 1
ATOM 13386 O O . GLU D 1 387 ? -42.425 7.044 -24.748 1.00 42.03 387 GLU D O 1
ATOM 13392 N N . PRO D 1 388 ? -43.923 8.150 -25.993 1.00 40.56 388 PRO D N 1
ATOM 13393 C CA . PRO D 1 388 ? -44.319 6.882 -26.635 1.00 39.15 388 PRO D CA 1
ATOM 13394 C C . PRO D 1 388 ? -43.172 6.145 -27.313 1.00 39.75 388 PRO D C 1
ATOM 13395 O O . PRO D 1 388 ? -43.158 4.905 -27.302 1.00 39.37 388 PRO D O 1
ATOM 13399 N N . VAL D 1 389 ? -42.203 6.867 -27.888 1.00 40.96 389 VAL D N 1
ATOM 13400 C CA . VAL D 1 389 ? -41.138 6.226 -28.665 1.00 39.16 389 VAL D CA 1
ATOM 13401 C C . VAL D 1 389 ? -40.148 5.527 -27.744 1.00 37.75 389 VAL D C 1
ATOM 13402 O O . VAL D 1 389 ? -39.776 4.366 -27.964 1.00 35.97 389 VAL D O 1
ATOM 13406 N N . LEU D 1 390 ? -39.681 6.231 -26.711 1.00 41.88 390 LEU D N 1
ATOM 13407 C CA . LEU D 1 390 ? -38.750 5.611 -25.771 1.00 40.69 390 LEU D CA 1
ATOM 13408 C C . LEU D 1 390 ? -39.405 4.478 -24.990 1.00 42.15 390 LEU D C 1
ATOM 13409 O O . LEU D 1 390 ? -38.724 3.522 -24.601 1.00 42.08 390 LEU D O 1
ATOM 13414 N N . LYS D 1 391 ? -40.721 4.549 -24.769 1.00 46.26 391 LYS D N 1
ATOM 13415 C CA . LYS D 1 391 ? -41.405 3.455 -24.082 1.00 48.07 391 LYS D CA 1
ATOM 13416 C C . LYS D 1 391 ? -41.363 2.177 -24.912 1.00 40.15 391 LYS D C 1
ATOM 13417 O O . LYS D 1 391 ? -41.016 1.104 -24.405 1.00 43.71 391 LYS D O 1
ATOM 13423 N N . ALA D 1 392 ? -41.716 2.268 -26.193 1.00 45.27 392 ALA D N 1
ATOM 13424 C CA . ALA D 1 392 ? -41.739 1.070 -27.021 1.00 41.11 392 ALA D CA 1
ATOM 13425 C C . ALA D 1 392 ? -40.343 0.506 -27.218 1.00 44.11 392 ALA D C 1
ATOM 13426 O O . ALA D 1 392 ? -40.181 -0.715 -27.301 1.00 47.06 392 ALA D O 1
ATOM 13428 N N . LEU D 1 393 ? -39.328 1.375 -27.301 1.00 46.66 393 LEU D N 1
ATOM 13429 C CA . LEU D 1 393 ? -37.956 0.895 -27.455 1.00 43.90 393 LEU D CA 1
ATOM 13430 C C . LEU D 1 393 ? -37.531 0.079 -26.245 1.00 35.88 393 LEU D C 1
ATOM 13431 O O . LEU D 1 393 ? -36.914 -0.981 -26.383 1.00 36.45 393 LEU D O 1
ATOM 13436 N N . LYS D 1 394 ? -37.861 0.562 -25.051 1.00 45.69 394 LYS D N 1
ATOM 13437 C CA . LYS D 1 394 ? -37.587 -0.128 -23.795 1.00 42.48 394 LYS D CA 1
ATOM 13438 C C . LYS D 1 394 ? -38.264 -1.499 -23.764 1.00 45.91 394 LYS D C 1
ATOM 13439 O O . LYS D 1 394 ? -37.580 -2.529 -23.820 1.00 44.81 394 LYS D O 1
ATOM 13445 N N . ASP D 1 395 ? -39.607 -1.527 -23.728 1.00 48.28 395 ASP D N 1
ATOM 13446 C CA . ASP D 1 395 ? -40.334 -2.800 -23.657 1.00 46.55 395 ASP D CA 1
ATOM 13447 C C . ASP D 1 395 ? -39.876 -3.789 -24.727 1.00 45.43 395 ASP D C 1
ATOM 13448 O O . ASP D 1 395 ? -39.979 -5.003 -24.537 1.00 44.89 395 ASP D O 1
ATOM 13453 N N . ALA D 1 396 ? -39.335 -3.301 -25.839 1.00 46.10 396 ALA D N 1
ATOM 13454 C CA . ALA D 1 396 ? -38.863 -4.199 -26.888 1.00 47.78 396 ALA D CA 1
ATOM 13455 C C . ALA D 1 396 ? -37.429 -4.679 -26.675 1.00 39.04 396 ALA D C 1
ATOM 13456 O O . ALA D 1 396 ? -36.933 -5.466 -27.487 1.00 46.21 396 ALA D O 1
ATOM 13458 N N . GLY D 1 397 ? -36.749 -4.230 -25.615 1.00 42.46 397 GLY D N 1
ATOM 13459 C CA . GLY D 1 397 ? -35.434 -4.740 -25.273 1.00 39.94 397 GLY D CA 1
ATOM 13460 C C . GLY D 1 397 ? -34.248 -3.984 -25.842 1.00 43.12 397 GLY D C 1
ATOM 13461 O O . GLY D 1 397 ? -33.097 -4.348 -25.546 1.00 43.42 397 GLY D O 1
ATOM 13462 N N . TYR D 1 398 ? -34.475 -2.948 -26.638 1.00 41.84 398 TYR D N 1
ATOM 13463 C CA . TYR D 1 398 ? -33.357 -2.230 -27.240 1.00 45.05 398 TYR D CA 1
ATOM 13464 C C . TYR D 1 398 ? -32.549 -1.525 -26.160 1.00 39.74 398 TYR D C 1
ATOM 13465 O O . TYR D 1 398 ? -33.087 -0.722 -25.392 1.00 43.46 398 TYR D O 1
ATOM 13474 N N . THR D 1 399 ? -31.256 -1.822 -26.103 1.00 41.41 399 THR D N 1
ATOM 13475 C CA . THR D 1 399 ? -30.342 -1.160 -25.181 1.00 43.73 399 THR D CA 1
ATOM 13476 C C . THR D 1 399 ? -29.154 -0.536 -25.925 1.00 43.65 399 THR D C 1
ATOM 13477 O O . THR D 1 399 ? -28.054 -0.415 -25.374 1.00 37.58 399 THR D O 1
ATOM 13481 N N . GLY D 1 400 ? -29.359 -0.133 -27.181 1.00 47.37 400 GLY D N 1
ATOM 13482 C CA . GLY D 1 400 ? -28.302 0.432 -28.002 1.00 34.08 400 GLY D CA 1
ATOM 13483 C C . GLY D 1 400 ? -28.209 1.934 -27.870 1.00 41.88 400 GLY D C 1
ATOM 13484 O O . GLY D 1 400 ? -28.793 2.546 -26.970 1.00 39.98 400 GLY D O 1
ATOM 13485 N N . TYR D 1 401 ? -27.489 2.541 -28.817 1.00 36.18 401 TYR D N 1
ATOM 13486 C CA . TYR D 1 401 ? -27.276 3.977 -28.803 1.00 34.29 401 TYR D CA 1
ATOM 13487 C C . TYR D 1 401 ? -28.490 4.738 -29.327 1.00 33.04 401 TYR D C 1
ATOM 13488 O O . TYR D 1 401 ? -29.225 4.262 -30.192 1.00 35.95 401 TYR D O 1
ATOM 13497 N N . LEU D 1 402 ? -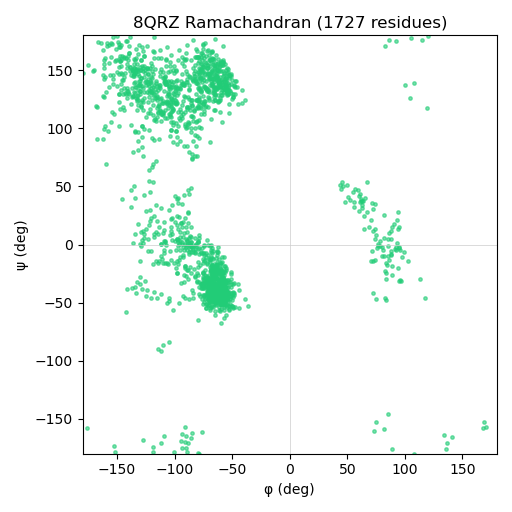28.691 5.933 -28.788 1.00 31.27 402 LEU D N 1
ATOM 13498 C CA . LEU D 1 402 ? -29.517 6.961 -29.412 1.00 34.13 402 LEU D CA 1
ATOM 13499 C C . LEU D 1 402 ? -28.579 8.116 -29.751 1.00 30.92 402 LEU D C 1
ATOM 13500 O O . LEU D 1 402 ? -28.096 8.821 -28.856 1.00 32.68 402 LEU D O 1
ATOM 13505 N N . SER D 1 403 ? -28.336 8.317 -31.043 1.00 38.23 403 SER D N 1
ATOM 13506 C CA . SER D 1 403 ? -27.337 9.264 -31.528 1.00 31.69 403 SER D CA 1
ATOM 13507 C C . SER D 1 403 ? -28.048 10.505 -32.061 1.00 32.15 403 SER D C 1
ATOM 13508 O O . SER D 1 403 ? -28.760 10.435 -33.066 1.00 25.82 403 SER D O 1
ATOM 13511 N N . SER D 1 404 ? -27.867 11.632 -31.365 1.00 30.80 404 SER D N 1
ATOM 13512 C CA . SER D 1 404 ? -28.521 12.889 -31.710 1.00 28.86 404 SER D CA 1
ATOM 13513 C C . SER D 1 404 ? -28.273 13.284 -33.163 1.00 29.55 404 SER D C 1
ATOM 13514 O O . SER D 1 404 ? -27.132 13.280 -33.631 1.00 26.81 404 SER D O 1
ATOM 13517 N N . GLU D 1 405 ? -29.354 13.665 -33.872 1.00 31.53 405 GLU D N 1
ATOM 13518 C CA . GLU D 1 405 ? -29.264 14.234 -35.226 1.00 35.04 405 GLU D CA 1
ATOM 13519 C C . GLU D 1 405 ? -30.126 15.488 -35.274 1.00 26.74 405 GLU D C 1
ATOM 13520 O O . GLU D 1 405 ? -31.257 15.449 -35.751 1.00 35.57 405 GLU D O 1
ATOM 13526 N N . TYR D 1 406 ? -29.604 16.609 -34.785 1.00 26.91 406 TYR D N 1
ATOM 13527 C CA . TYR D 1 406 ? -30.386 17.837 -34.831 1.00 30.43 406 TYR D CA 1
ATOM 13528 C C . TYR D 1 406 ? -30.524 18.328 -36.265 1.00 31.75 406 TYR D C 1
ATOM 13529 O O . TYR D 1 406 ? -29.528 18.478 -36.977 1.00 37.47 406 TYR D O 1
ATOM 13538 N N . GLU D 1 407 ? -31.770 18.543 -36.680 1.00 35.60 407 GLU D N 1
ATOM 13539 C CA . GLU D 1 407 ? -32.053 18.905 -38.091 1.00 38.52 407 GLU D CA 1
ATOM 13540 C C . GLU D 1 407 ? -33.107 20.005 -38.133 1.00 35.98 407 GLU D C 1
ATOM 13541 O O . GLU D 1 407 ? -34.063 19.870 -38.891 1.00 39.55 407 GLU D O 1
ATOM 13547 N N . GLY D 1 408 ? -32.933 21.028 -37.315 1.00 39.92 408 GLY D N 1
ATOM 13548 C CA . GLY D 1 408 ? -33.807 22.200 -37.389 1.00 36.28 408 GLY D CA 1
ATOM 13549 C C . GLY D 1 408 ? -33.053 23.383 -37.959 1.00 38.37 408 GLY D C 1
ATOM 13550 O O . GLY D 1 408 ? -31.968 23.187 -38.500 1.00 38.93 408 GLY D O 1
ATOM 13551 N N . GLU D 1 409 ? -33.603 24.574 -37.796 1.00 38.62 409 GLU D N 1
ATOM 13552 C CA . GLU D 1 409 ? -32.940 25.819 -38.232 1.00 39.88 409 GLU D CA 1
ATOM 13553 C C . GLU D 1 409 ? -31.441 25.737 -37.956 1.00 40.94 409 GLU D C 1
ATOM 13554 O O . GLU D 1 409 ? -31.067 25.541 -36.797 1.00 40.51 409 GLU D O 1
ATOM 13560 N N . ARG D 1 410 ? -30.631 25.927 -38.993 1.00 42.90 410 ARG D N 1
ATOM 13561 C CA . ARG D 1 410 ? -29.155 25.911 -38.854 1.00 34.57 410 ARG D CA 1
ATOM 13562 C C . ARG D 1 410 ? -28.677 27.319 -38.502 1.00 33.97 410 ARG D C 1
ATOM 13563 O O . ARG D 1 410 ? -27.693 27.772 -39.089 1.00 32.22 410 ARG D O 1
ATOM 13571 N N . GLU D 1 411 ? -29.378 27.989 -37.596 1.00 32.82 411 GLU D N 1
ATOM 13572 C CA . GLU D 1 411 ? -28.898 29.283 -37.148 1.00 33.86 411 GLU D CA 1
ATOM 13573 C C . GLU D 1 411 ? -27.600 29.081 -36.373 1.00 35.84 411 GLU D C 1
ATOM 13574 O O . GLU D 1 411 ? -27.534 28.192 -35.518 1.00 34.87 411 GLU D O 1
ATOM 13580 N N . PRO D 1 412 ? -26.553 29.859 -36.648 1.00 33.58 412 PRO D N 1
ATOM 13581 C CA . PRO D 1 412 ? -25.241 29.568 -36.051 1.00 31.87 412 PRO D CA 1
ATOM 13582 C C . PRO D 1 412 ? -25.340 29.337 -34.546 1.00 31.33 412 PRO D C 1
ATOM 13583 O O . PRO D 1 412 ? -26.096 30.013 -33.843 1.00 32.99 412 PRO D O 1
ATOM 13587 N N . TRP D 1 413 ? -24.618 28.317 -34.085 1.00 31.44 413 TRP D N 1
ATOM 13588 C CA . TRP D 1 413 ? -24.498 27.882 -32.692 1.00 24.60 413 TRP D CA 1
ATOM 13589 C C . TRP D 1 413 ? -25.756 27.243 -32.131 1.00 27.07 413 TRP D C 1
ATOM 13590 O O . TRP D 1 413 ? -25.692 26.592 -31.087 1.00 27.92 413 TRP D O 1
ATOM 13601 N N . ARG D 1 414 ? -26.898 27.396 -32.804 1.00 28.85 414 ARG D N 1
ATOM 13602 C CA . ARG D 1 414 ? -28.153 26.977 -32.186 1.00 31.26 414 ARG D CA 1
ATOM 13603 C C . ARG D 1 414 ? -28.183 25.485 -31.902 1.00 32.82 414 ARG D C 1
ATOM 13604 O O . ARG D 1 414 ? -28.846 25.047 -30.953 1.00 31.01 414 ARG D O 1
ATOM 13612 N N . SER D 1 415 ? -27.467 24.688 -32.695 1.00 28.88 415 SER D N 1
ATOM 13613 C CA . SER D 1 415 ? -27.491 23.247 -32.493 1.00 29.71 415 SER D CA 1
ATOM 13614 C C . SER D 1 415 ? -26.804 22.807 -31.205 1.00 28.03 415 SER D C 1
ATOM 13615 O O . SER D 1 415 ? -26.948 21.649 -30.818 1.00 27.81 415 SER D O 1
ATOM 13618 N N . ILE D 1 416 ? -26.051 23.676 -30.539 1.00 32.27 416 ILE D N 1
ATOM 13619 C CA . ILE D 1 416 ? -25.419 23.259 -29.293 1.00 32.40 416 ILE D CA 1
ATOM 13620 C C . ILE D 1 416 ? -26.450 23.195 -28.179 1.00 27.89 416 ILE D C 1
ATOM 13621 O O . ILE D 1 416 ? -26.553 22.183 -27.482 1.00 39.21 416 ILE D O 1
ATOM 13626 N N . GLU D 1 417 ? -27.234 24.268 -28.000 1.00 33.00 417 GLU D N 1
ATOM 13627 C CA . GLU D 1 417 ? -28.329 24.242 -27.027 1.00 31.21 417 GLU D CA 1
ATOM 13628 C C . GLU D 1 417 ? -29.315 23.128 -27.336 1.00 31.88 417 GLU D C 1
ATOM 13629 O O . GLU D 1 417 ? -29.878 22.507 -26.426 1.00 35.92 417 GLU D O 1
ATOM 13635 N N . GLN D 1 418 ? -29.539 22.859 -28.618 1.00 34.69 418 GLN D N 1
ATOM 13636 C CA . GLN D 1 418 ? -30.579 21.913 -28.997 1.00 31.74 418 GLN D CA 1
ATOM 13637 C C . GLN D 1 418 ? -30.172 20.485 -28.687 1.00 32.87 418 GLN D C 1
ATOM 13638 O O . GLN D 1 418 ? -30.994 19.699 -28.202 1.00 34.00 418 GLN D O 1
ATOM 13644 N N . VAL D 1 419 ? -28.919 20.117 -28.966 1.00 26.76 419 VAL D N 1
ATOM 13645 C CA . VAL D 1 419 ? -28.527 18.745 -28.687 1.00 32.28 419 VAL D CA 1
ATOM 13646 C C . VAL D 1 419 ? -28.506 18.506 -27.176 1.00 29.85 419 VAL D C 1
ATOM 13647 O O . VAL D 1 419 ? -28.923 17.448 -26.702 1.00 30.91 419 VAL D O 1
ATOM 13651 N N . ARG D 1 420 ? -28.074 19.506 -26.397 1.00 32.73 420 ARG D N 1
ATOM 13652 C CA . ARG D 1 420 ? -28.142 19.395 -24.942 1.00 31.82 420 ARG D CA 1
ATOM 13653 C C . ARG D 1 420 ? -29.579 19.205 -24.484 1.00 33.91 420 ARG D C 1
ATOM 13654 O O . ARG D 1 420 ? -29.871 18.318 -23.673 1.00 32.57 420 ARG D O 1
ATOM 13662 N N . ARG D 1 421 ? -30.491 20.027 -25.003 1.00 32.52 421 ARG D N 1
ATOM 13663 C CA . ARG D 1 421 ? -31.897 19.861 -24.660 1.00 32.41 421 ARG D CA 1
ATOM 13664 C C . ARG D 1 421 ? -32.380 18.456 -24.994 1.00 35.86 421 ARG D C 1
ATOM 13665 O O . ARG D 1 421 ? -33.087 17.827 -24.194 1.00 33.59 421 ARG D O 1
ATOM 13673 N N . GLN D 1 422 ? -31.972 17.918 -26.145 1.00 32.67 422 GLN D N 1
ATOM 13674 C CA . GLN D 1 422 ? -32.471 16.595 -26.496 1.00 31.22 422 GLN D CA 1
ATOM 13675 C C . GLN D 1 422 ? -31.957 15.538 -25.528 1.00 38.26 422 GLN D C 1
ATOM 13676 O O . GLN D 1 422 ? -32.711 14.649 -25.119 1.00 37.20 422 GLN D O 1
ATOM 13682 N N . HIS D 1 423 ? -30.683 15.619 -25.139 1.00 34.17 423 HIS D N 1
ATOM 13683 C CA . HIS D 1 423 ? -30.167 14.659 -24.172 1.00 36.66 423 HIS D CA 1
ATOM 13684 C C . HIS D 1 423 ? -30.833 14.837 -22.810 1.00 36.47 423 HIS D C 1
ATOM 13685 O O . HIS D 1 423 ? -31.145 13.855 -22.137 1.00 35.80 423 HIS D O 1
ATOM 13692 N N . SER D 1 424 ? -31.071 16.083 -22.395 1.00 40.06 424 SER D N 1
ATOM 13693 C CA . SER D 1 424 ? -31.750 16.314 -21.127 1.00 32.53 424 SER D CA 1
ATOM 13694 C C . SER D 1 424 ? -33.168 15.740 -21.153 1.00 44.23 424 SER D C 1
ATOM 13695 O O . SER D 1 424 ? -33.558 14.984 -20.253 1.00 39.25 424 SER D O 1
ATOM 13698 N N . LEU D 1 425 ? -33.944 16.049 -22.203 1.00 41.12 425 LEU D N 1
ATOM 13699 C CA . LEU D 1 425 ? -35.318 15.550 -22.275 1.00 39.02 425 LEU D CA 1
ATOM 13700 C C . LEU D 1 425 ? -35.371 14.020 -22.272 1.00 41.42 425 LEU D C 1
ATOM 13701 O O . LEU D 1 425 ? -36.112 13.417 -21.485 1.00 39.95 425 LEU D O 1
ATOM 13706 N N . ILE D 1 426 ? -34.604 13.368 -23.151 1.00 38.88 426 ILE D N 1
ATOM 13707 C CA . ILE D 1 426 ? -34.743 11.918 -23.309 1.00 33.76 426 ILE D CA 1
ATOM 13708 C C . ILE D 1 426 ? -34.358 11.192 -22.024 1.00 39.22 426 ILE D C 1
ATOM 13709 O O . ILE D 1 426 ? -35.093 10.329 -21.534 1.00 43.20 426 ILE D O 1
ATOM 13714 N N . ARG D 1 427 ? -33.172 11.484 -21.491 1.00 36.50 427 ARG D N 1
ATOM 13715 C CA . ARG D 1 427 ? -32.703 10.743 -20.324 1.00 40.39 427 ARG D CA 1
ATOM 13716 C C . ARG D 1 427 ? -33.720 10.828 -19.199 1.00 40.20 427 ARG D C 1
ATOM 13717 O O . ARG D 1 427 ? -34.001 9.825 -18.534 1.00 40.50 427 ARG D O 1
ATOM 13725 N N . GLN D 1 428 ? -34.321 12.009 -19.013 1.00 40.15 428 GLN D N 1
ATOM 13726 C CA . GLN D 1 428 ? -35.337 12.194 -17.982 1.00 40.77 428 GLN D CA 1
ATOM 13727 C C . GLN D 1 428 ? -36.578 11.347 -18.251 1.00 47.53 428 GLN D C 1
ATOM 13728 O O . GLN D 1 428 ? -37.183 10.809 -17.315 1.00 47.66 428 GLN D O 1
ATOM 13734 N N . ILE D 1 429 ? -36.983 11.225 -19.518 1.00 43.09 429 ILE D N 1
ATOM 13735 C CA . ILE D 1 429 ? -38.124 10.372 -19.847 1.00 44.52 429 ILE D CA 1
ATOM 13736 C C . ILE D 1 429 ? -37.780 8.915 -19.597 1.00 48.25 429 ILE D C 1
ATOM 13737 O O . ILE D 1 429 ? -38.570 8.161 -19.014 1.00 52.89 429 ILE D O 1
ATOM 13742 N N . ALA D 1 430 ? -36.603 8.487 -20.048 1.00 44.94 430 ALA D N 1
ATOM 13743 C CA . ALA D 1 430 ? -36.145 7.144 -19.718 1.00 40.68 430 ALA D CA 1
ATOM 13744 C C . ALA D 1 430 ? -36.165 6.906 -18.214 1.00 46.73 430 ALA D C 1
ATOM 13745 O O . ALA D 1 430 ? -36.404 5.778 -17.760 1.00 43.38 430 ALA D O 1
ATOM 13747 N N . ASP D 1 431 ? -35.950 7.963 -17.425 1.00 51.11 431 ASP D N 1
ATOM 13748 C CA . ASP D 1 431 ? -35.965 7.824 -15.973 1.00 48.11 431 ASP D CA 1
ATOM 13749 C C . ASP D 1 431 ? -37.391 7.634 -15.448 1.00 50.56 431 ASP D C 1
ATOM 13750 O O . ASP D 1 431 ? -37.641 6.744 -14.628 1.00 53.59 431 ASP D O 1
ATOM 13755 N N . ARG D 1 432 ? -38.344 8.453 -15.911 1.00 46.45 432 ARG D N 1
ATOM 13756 C CA . ARG D 1 432 ? -39.730 8.275 -15.479 1.00 55.33 432 ARG D CA 1
ATOM 13757 C C . ARG D 1 432 ? -40.354 6.984 -15.992 1.00 51.24 432 ARG D C 1
ATOM 13758 O O . ARG D 1 432 ? -41.314 6.498 -15.389 1.00 58.29 432 ARG D O 1
ATOM 13766 N N . LEU D 1 433 ? -39.850 6.424 -17.091 1.00 50.02 433 LEU D N 1
ATOM 13767 C CA . LEU D 1 433 ? -40.405 5.173 -17.597 1.00 51.14 433 LEU D CA 1
ATOM 13768 C C . LEU D 1 433 ? -39.940 3.970 -16.787 1.00 51.15 433 LEU D C 1
ATOM 13769 O O . LEU D 1 433 ? -40.690 2.998 -16.644 1.00 51.41 433 LEU D O 1
ATOM 13774 N N . ALA D 1 434 ? -38.705 4.001 -16.279 1.00 53.78 434 ALA D N 1
ATOM 13775 C CA . ALA D 1 434 ? -38.200 2.884 -15.489 1.00 53.72 434 ALA D CA 1
ATOM 13776 C C . ALA D 1 434 ? -39.035 2.677 -14.232 1.00 55.67 434 ALA D C 1
ATOM 13777 O O . ALA D 1 434 ? -39.342 1.536 -13.862 1.00 58.48 434 ALA D O 1
ATOM 13779 N N . GLU D 1 435 ? -39.422 3.773 -13.579 1.00 56.48 435 GLU D N 1
ATOM 13780 C CA . GLU D 1 435 ? -40.288 3.774 -12.402 1.00 56.87 435 GLU D CA 1
ATOM 13781 C C . GLU D 1 435 ? -41.565 2.974 -12.599 1.00 54.44 435 GLU D C 1
ATOM 13782 O O . GLU D 1 435 ? -42.612 3.558 -12.869 1.00 58.01 435 GLU D O 1
#

Solvent-accessible surface area: 63668 Å² total; per-residue (Å²): 122,24,14,15,33,77,24,2,1,1,20,4,0,85,9,32,128,106,25,49,122,23,41,0,0,32,0,51,0,24,5,14,10,55,0,0,0,21,1,3,0,0,25,0,0,9,2,120,3,81,84,83,10,115,40,34,37,91,62,0,42,0,32,4,76,74,78,90,22,48,4,44,25,3,50,32,11,51,72,19,17,0,7,29,74,60,10,0,53,0,22,0,62,41,116,49,14,5,74,35,8,23,13,68,0,10,5,37,0,66,0,14,9,0,15,58,19,107,151,119,31,44,24,55,51,162,56,77,29,71,0,0,0,8,16,70,11,71,0,60,51,11,92,13,0,0,0,0,16,0,1,41,18,2,37,27,1,2,2,57,20,54,16,0,0,16,4,0,26,18,1,40,5,50,0,0,0,0,6,0,10,6,9,3,48,83,7,52,99,8,59,112,144,37,16,138,80,2,66,24,10,11,73,98,44,53,12,57,14,1,0,0,0,1,3,4,13,2,20,35,8,55,17,38,119,104,39,109,98,16,60,38,129,70,0,5,60,16,0,42,85,0,0,122,11,0,89,107,0,30,4,99,10,0,11,2,25,15,0,10,80,33,82,53,19,51,12,30,99,17,22,40,79,3,3,68,56,0,13,86,27,0,99,136,25,103,0,36,0,0,2,21,4,40,16,32,5,40,6,135,30,102,9,2,85,69,11,20,42,0,24,195,137,54,56,24,152,20,7,0,0,0,1,2,0,5,0,2,5,55,83,74,38,88,99,120,137,70,59,111,116,82,124,53,49,87,57,52,57,9,44,106,12,74,19,79,20,0,82,107,11,22,127,30,9,38,0,0,0,1,20,0,13,38,0,34,75,151,22,68,7,73,4,2,21,3,96,64,0,0,106,4,0,64,83,17,54,10,84,21,3,2,1,1,11,0,68,13,107,57,114,35,34,75,2,6,19,3,0,3,14,1,5,0,18,4,28,26,6,1,42,138,41,70,172,106,23,12,13,31,73,25,0,1,1,21,4,0,84,10,33,124,121,84,58,135,32,45,0,0,35,0,40,0,25,0,12,7,55,0,0,0,20,1,4,0,0,25,0,0,5,3,103,5,60,81,76,12,100,36,30,28,98,59,0,39,0,31,5,84,75,112,94,35,54,4,54,90,4,48,72,28,93,71,29,16,0,6,29,78,58,10,0,55,0,23,0,59,43,120,53,13,5,77,30,8,22,13,65,0,30,6,41,0,76,0,13,8,1,10,52,14,122,144,108,36,53,24,55,52,171,44,80,33,58,0,0,0,6,26,70,18,78,0,54,45,11,98,10,0,0,0,0,18,0,1,40,17,2,34,27,1,3,2,53,21,55,16,0,0,14,2,0,30,20,1,39,4,57,0,0,0,1,5,1,10,6,11,2,44,39,9,38,22,6,42,56,143,38,16,135,88,1,90,48,10,8,93,99,45,54,13,49,16,0,0,0,1,2,4,1,15,3,21,35,12,50,17,34,135,76,42,64,92,17,36,31,30,34,0,0,18,15,0,3,68,1,0,35,10,0,94,60,0,35,5,100,7,0,13,2,33,9,0,8,86,38,88,46,31,65,14,24,94,19,22,40,84,0,0,72,31,0,11,89,28,0,110,138,27,100,0,38,0,0,2,26,2,46,6,39,6,38,8,151,26,86,12,2,84,77,9,43,47,0,20,204,139,52,46,18,169,26,9,0,0,0,1,0,0,3,0,2,7,52,83,72,30,91,77,143,140,84,57,116,105,68,126,23,54,91,59,48,68,22,48,122,10,74,19,86,18,1,89,120,7,29,166,34,13,39,0,0,0,1,7,0,16,41,0,41,70,147,23,65,9,70,4,2,24,7,70,62,1,0,104,8,0,67,85,18,53,11,88,20,4,3,0,1,7,0,58,13,109,56,83,37,34,76,3,8,17,2,0,2,20,1,4,0,22,4,22,64,15,0,44,126,38,74,180,102,19,12,16,32,74,23,1,1,1,19,3,0,92,12,30,134,129,89,48,133,24,41,0,0,34,0,38,0,23,4,21,11,47,0,0,2,20,1,4,0,2,20,0,0,8,3,132,6,75,88,81,12,110,36,33,31,94,61,0,38,0,33,4,82,75,112,94,38,57,4,51,87,3,47,78,27,103,73,29,16,0,6,31,79,54,12,0,55,0,21,0,63,44,120,51,16,6,71,32,8,23,14,66,0,29,6,36,0,73,0,14,7,1,22,50,20,109,123,108,28,53,20,59,49,170,54,79,34,67,0,0,0,7,16,73,11,73,0,58,48,13,89,11,0,0,0,0,22,0,1,41,20,2,34,25,2,3,1,59,20,58,16,0,0,12,3,0,29,18,2,42,5,58,0,0,0,0,1,1,9,6,10,3,50,37,11,38,24,5,39,54,142,36,18,135,88,1,87,51,10,8,95,97,46,53,14,54,14,0,0,0,0,2,5,2,13,5,37,34,10,53,19,29,135,74,40,65,92,22,34,43,26,35,0,1,19,14,1,2,75,0,0,39,11,0,98,57,0,34,4,87,10,0,13,2,29,11,0,8,85,43,75,56,37,41,15,27,94,15,21,40,79,0,0,64,32,0,14,91,23,0,97,128,26,100,0,34,0,0,3,20,2,45,8,36,4,40,6,143,35,102,10,4,90,71,12,24,43,0,22,192,144,47,56,24,142,18,8,1,0,0,0,0,0,5,0,2,7,48,82,74,40,90,81,147,115,80,42,124,118,79,113,39,49,89,59,51,66,11,49,107,12,72,24,90,21,0,80,121,19,26,172,31,12,38,0,0,0,0,6,0,13,34,1,33,76,148,23,67,8,67,3,2,21,2,105,61,0,0,107,5,1,59,81,20,52,11,80,19,1,1,0,1,4,1,54,11,120,60,92,50,34,69,3,6,12,3,0,2,18,0,0,0,16,1,26,32,11,0,42,136,49,73,172,110,20,15,14,32,77,24,0,1,1,20,4,0,87,11,33,123,110,29,45,146,25,41,0,0,32,0,35,0,20,0,15,10,51,0,0,0,20,1,3,0,1,21,0,0,9,2,99,5,59,76,82,14,100,33,30,47,97,60,1,41,0,32,5,80,72,74,92,23,50,5,49,29,4,50,36,13,53,70,20,19,0,10,27,75,60,13,0,55,0,21,0,60,43,117,48,19,7,80,26,9,22,15,69,0,29,5,47,0,78,0,14,8,1,28,47,16,136,122,110,34,44,18,52,48,171,48,78,27,69,0,0,0,6,16,68,14,68,0,58,46,11,94,14,0,0,0,0,20,0,2,33,22,3,36,25,3,2,2,54,18,58,16,0,0,11,3,0,30,20,1,40,5,54,0,0,1,1,5,1,13,7,10,4,49,81,15,48,96,7,57,110,144,39,18,131,97,2,69,19,15,11,75,95,44,54,13,48,18,1,0,0,0,3,5,5,15,9,22,31,9,53,22,34,130,118,42,98,99,20,63,30,131,70,0,4,53,11,0,47,85,1,0,122,9,0,90,105,0,35,4,87,13,0,12,9,26,21,0,7,91,31,76,49,26,47,12,25,100,16,27,46,105,2,8,67,48,0,16,92,29,0,115,143,25,104,0,34,0,0,8,23,3,39,14,32,5,40,4,141,39,103,14,1,59,71,9,16,48,1,22,187,140,50,44,18,172,24,7,1,0,0,0,0,0,4,0,4,6,69,92,72,43,94,79,150,139,83,53,99,105,82,136,35,43,83,74,50,72,16,36,131,15,71,23,80,36,0,84,115,6,28,164,28,9,39,0,1,0,1,21,0,14,35,0,27,83,147,23,73,7,87,3,1,22,6,54,48,1,0,82,1,2,59,99,19,51,15,79,18,2,3,1,2,7,0,61,15,103,58,100,42,34,52,3,6,16,2,0,2,16,2,3,0,23,4,26,56,13,0,49,138,39,66,176

B-factor: mean 35.51, std 10.83, range [15.6, 220.58]

Secondary structure (DSSP, 8-state):
-PPPSSSB-STT-EEEEETTEEEEEEEEE---SSS-EEGGGEEEEEEEETTTEEE-TTSSEEEETTEEE-HHHHHH-SS-EE-TTS-EEEEEE-TT---SSEEEEEEEEEE--TTS-GGG-SEEEEEEEEEEPPP-S--TTSEEEEEGGGGTTTBTTTB-HHHHHHHHHHTT--EEEEEHHHHSTTTT---HHHHHHHHHHHHHHT-EEEEEEEEE-TTTT-SSTT--PPPHHHHHHHHHHHHHHHHHTT-SEEEEEEPBSSTT-PBPTTHHHHHHTTHHHHHHHT-EE--EE-TT--SSSHHHHHHHHHHHHH--SSB-EEEEGGGG--SPPPPPTT--TTSS-GGGG-----GGGGTTTGGGEEEEEEEE--B-TT--BSS--HHHHHHHHHHTT--SEEEEEE-S---TTHHHHHHHHHHHHHHHHHHHHT-/-PPPSSSB-STT-EEEEETTEEEEEEEEE---SSS-EEGGGEEEEEEEETTTEEE-TTSSEEEETTEEE-HHHHHH-SS-EE-TTSPEEEEEE-TT---SSEEEEEEEEEE--TTS-GGG-SEEEEEEEEEEPPP-S--TTSEEEEEGGGGTTTBTTTB-HHHHHHHHHHTT--EEEEEHHHHSTTTT---HHHHHHHHHHHHHHT-EEEEEEEEE-TTTT-SSTT-----HHHHHHHHHHHHHHHHHHT-SEEEEEE-BSSTT-PBPTTHHHHHHTTHHHHHHHT-EE--EE-TTS-SSSHHHHHHHHHHHHH--SSB-EEEEGGGG--SPPPPPTT--TTTS-SGGG-----GGGGTTTGGGEEEEEEEE--B-TT--BSS--HHHHHHHHHHTT--SEEEEEE-S---TTHHHHHHHHHHHHHHHHHHHHT-/----SSSB-STT-EEEEETTEEEEEEEEE---SSS-EEGGGEEEEEEEETTTEEE-TTSSEEEETTEEE-HHHHHH-SS-EE-TTS-EEEEEE-TT-PPSSEEEEEEEEEE--TTS-GGG-SEEEEEEEEEEPPP----TTSEEEEEGGGGTTTBTTTB-HHHHHHHHHTTT--EEEEEHHHHSTTTT---HHHHHHHHHHHHHHT-EEEEEEEEE-TTTB-SSTT-BPPPHHHHHHHHHHHHHHHHHTT-SEEEEEEPBSSTT-PBPTTHHHHHHTTHHHHHHHT-EE--EE-TT--SSSHHHHHHHHHHHHH--SSB-EEEEGGGG--SPPPPPTT--TTSS-GGGG-----GGGHHHHGGGEEEEEEEES-B-TT--BSS--HHHHHHHHHHTT--SEEEEEE-S---TTHHHHHHHHHHHHHHHHHHHHH-/-PPPSSSB-STT-EEEEETTEEEEEEEEE---SSS-EEGGGEEEEEEEETTTEEE-TTSSEEEETTEEE-HHHHHH-SS-EE-TTS-EEEEEE-TT-PPSSEEEEEEEEEE--TTS-GGG-SEEEEEEEEEEPPP-S--TTSEEEEEGGGGTTTBTTTB-HHHHHHHHHTTT--EEEEEHHHHSTTTT---HHHHHHHHHHHHHHT-EEEEEEEEE-TTTT-SSTT--PPPHHHHHHHHHHHHHHHHHTT-SEEEEEE-BSSTT-PBPTTHHHHHHHHHHHHHHHT-EE--EE-TT--SSSHHHHHHHHHHHHH--SSB-EEEEGGGG--SPPPPPTT--GGGS-GGGG-----GGGHHHHGGGEEEEEEEE--B-TT--BSS--HHHHHHHHHHTT--SEEEEEE-S---TTHHHHHHHHHHHHHHHHHHHHH-

Radius of gyration: 39.68 Å; Cα contacts (8 Å, |Δi|>4): 4081; chains: 4; bounding box: 88×97×115 Å

InterPro domains:
  IPR013022 Xylose isomerase-like, TIM barrel domain [PF01261] (167-415)
  IPR036237 Xylose isomerase-like superfamily [SSF51658] (141-431)
  IPR045959 C-glycoside deglycosidase beta subunit [PF19906] (3-115)
  IPR050312 IolE/XylA/MocC-like [PTHR12110] (140-427)

Organism: Microbacterium testaceum (NCBI:txid2033)

Sequence (1740 aa):
MLLERDLIQSVGFRNVRREGGEITGFQFRVRMPSYRGMAASLIDGIGVRIPGLVDVGPDVPLWTLQGQQYTLAELWDGDGVRWPLEDAAIIFVPLPGGLPDGVHELSIELRLRMSYIPQEHQPSTYRVTKHVTLAPEASGAPFRYGVSLYSYMSDYGTVMDLETAMASIADLGATGIEILGEAHVPNYPNPSDEWVEQWFALLSTYGLEPTNMGSWIDTRLHSSGPNGRDMTVEEGAAALQRDLRLAKRLGFRFVRPKIGVVSSDLIPHPIWTEVVEASLPLAEELDVIICPEIHSPTPIKHEVVDDYIALIRRTGTKHFGLLLDTGIFQDRPIPLKPGELPGQRPAFLDGIHVDPNDVFDVIENVVFIQAKFHDIDEELDDKQIPWEPVLKALKDAGYTGYLSSEYEGEREPWRSIEQVRRQHSLIRQIADRLAEMLLERDLIQSVGFRNVREGGEITGFQFRVRMPSYRGMAASLIDGIGVRIPGLVDVGPDVPLWTLQGQQYTLAELWDGDGVRWPLEDAAIIFVPLPGGLPDGVHELSIELRLRMSYIPQEHQPSTYRVTKHVTLAPEASGAPFRYGVSLYSYMSDYGTVMDLETAMASIADLGATGIEILGEAHVPNYPNPSDEWVEQWFALLSTYGLEPTNMGSWIDTRLHSSGPNGRDMTVEEGAAALQRRDLRLAKRLGFRFVRPKIGVVSSDLIPHPIWTEVVEASLPLAEELDVIICPEIHSPTPIKHEVVDDYIALIRRTGTKHFGLLLDTGIFQDRPIPLKPGELPGQRPAFLDGIHVDPNDVFDVIENVVFIQAKFHDIDEELDDKQIPWEPVLKALKDAGYTGYLSSEYEGEREPWRSIEQVRRQHSLIRQIADRLAEMLLERDLIQSVGFRNVRREGGEITGFQFRVRMPSYRGMAASLIDGIGVRIPGLVDVGPDVPLWTLQGQQYTLAELWDGDGVRWPLEDAAIIFVPLPGGLPDGVHELSIELRLRMSYIPQEHQPSTYRVTKHVTLAPEASGAPFRYGVSLYSYMSDYGTVMDLETAMASIADLGATGIEILGEAHVPNYPNPSDEWVEQWFALLSTYGLEPTNMGSWIDTRLHSSGPNGRDMTVEEGAAALQRDLRLAKRLGFRFVRPKIGVVSSDLIPHPIWTEVVEASLPLAEELDVIICPEIHSPTPIKHEVVDDYIALIRRTGTKHFGLLLDTGIFQDRPIPLKPGELPGQRPAFLDGIHVDPNDVFDVIENVVFIQAKFHDIDEELDDKQIPWEPVLKALKDAGYTGYLSSEYEGEREPWRSIEQVRRQHSLIRQIADRLAEMLLERDLIQSVGFRNVREGGEITGFQFRVRMPSYRGMAASLIDGIGVRIPGLVDVGPDVPLWTLQGQQYTLAELWDGDGVRWPLEDAAIIFVPLPGGLPDGVHELSIELRLRMSYIPQEHQPSTYRVTKHVTLAPEASGAPFRYGVSLYSYMSDYGTVMDLETAMASIADLGATGIEILGEAHVPNYPNPSDEWVEQWFALLSTYGLEPTNMGSWIDTRLHSSGPNGRDMTVEEGAAALQRDLRLAKRLGFRFVRPKIGVVSSDLIPHPIWTEVVEASLPLAEELDVIICPEIHSPTPIKHEVVDDYIALIRRTGTKHFGLLLDTGIFQDRPIPLKPGELPGQRPAFLDGIHVDPNDVFDVIENVVFIQAKFHDIDEELDDKQIPWEPVLKALKDAGYTGYLSSEYEGEREPWRSIEQVRRQHSLIRQIADRLAE

Foldseek 3Di:
DFADPAQWGQFQFAFDDDPRWTFETKTWGQDPDPFKFQLLQWPFKFKDFPPADGDDRQQKWKQFPHDIGGNVDSNPDDPTIRGNRGTIITTHGDTVYDAFAWTWMWMWTWGCDPVDDPVCDTDIDIDIDTHGYQAPFPQPLAAEAAECLLQPVQDPPRDDDLRVLSLGLRNVHAEYEYEQVPRQPPPPQHDPVVLVVLVVSCVVSNHAYEEYEEEQEQQPQCDDDPGDGQDLVNSQVRVLSVLVSCLSSHYQEYAYHAQADDDQGHHDVSVLSSVVVNQVVCVVSNHAYAYEQAPPRACPDVNVVVQVVSCVVVVDPRYAYEYELQQQWQAADDDDPPDDPPPDDPCNRHNRHQLLSCLVRVVRHAYYEDEAADADRGLDGRTGPQLRNLLNCVVSPHRYYHYYNYDYDNDHPPSSRVSSSVSSNSSVSSNVSVD/DFAAPQQWGQQQFAFDDDPPWTFETKTWGQDPDPFKFQQLQWPFKFKDFPPADGDDRQQKWKAFPHDIGGNVVSNVDPPTIRGNRGTIMITHGDTPYDAFFWTWMWMWTWGCDPPDDPVCDRDIDIDIDTHTYQAPFDLPLAAEAAECLLQPPLDPPRDDDLRVLSLGLSSVHAEYEYEQVPRQPPPPDRDPVVLVVLVVSSVVSNHAYEEYEFEQEQQPQCDDPPGDGQDLVNSLVRVLSVLVSCLSSHYQEYAYDAQADDDLRHHDVSVLSSVVVNQVSCVVSNHAYAYEQDPPNACPDVNVVVQVVSCVVPVGPRYAYEYEQQLQWDAADDADVPHDVPPDDDCNRHNRHQLLSCLVRVVRHAYYEDEAADADRRLDGRTGPQLRNLLSCVVSPPSYYHYYNYDYDNDNPPSSSVVSSVSNSSSVSSSVSVD/DFAAPQQWGQQQFAFDDDPPWTFETKTWGADPDPFKFQLLQWPFKWKDFPPADTDDGQAKWWQFPHDIGGNVCSNPDDPTIRGNVGTIIITHGDTPYDAFAWTWMWMWTWGCDPPDDPVCDDDIDIDIDTHGYQAPFPLPLAAEAAECLLQPPLDPPRDDDLRVLSLCLSNVHAEYEYAQVPRQPPPPQHDPVVLVVLVVSCVVSNHAYEEYEEEQPQQPACDDPPRDGDDLVRSLVRVLSVLVSCLSSHYQEYAYQAQADDPLRHHDVSVLSSVVSNQVVCVVSNHAYAHEQAPPRACPDVVVVVQVVSCVVVVGPRYAYEYEQQQQWDAADDDDPVDDPPPDDPCNRGNRHQLLSCLVRVVRHAHYEDEAADADRGLDGRIGPLLRNVLSCVVSPPSYHHYYNYDYDNDNPPSSSVSSSVSNNSSVSSSVSVD/DFAAPPQWGQQQFAFDDDPPWTQETKTWGADPDPFKFQLLQWPAKFKDFPPADTGDGQAKWKDFPHDIGGNVCSNPDDDTIRGNRGIIMTTHGDTRYDAWAWTFMWMWTWGCDPPDDPVCDGDIDIDTDTHTYQAPFDQPLAAEAAECLLQPPCDPPRDDDLRVLSLGLSNVHAEYEYACVPRQPPPPDRDPVVLVVLVVSCVVSNHAYEEYEYEQPQQPQCDDDPGDGQDLVRSLVRVLSVLVSCLSSHYQEYAYQADADDPQRHHDVSVQVSVVVNLVVNVVSNHAYAYEQAPPHACPDVNVVVQVVSCVVVVGPRYFYEYELQQQWDAADDDDVVHDPVVDDDCNGHNRHQLLSCLVRVVRHAYYEDEAEDADSGLDGRIGDLLRNVLNCVVSPDSYYHYYNYDYPSDHPPSSSVSSSVSNNSSVSSVVNVD

Nearest PDB structures (foldseek):
  7dre-assembly1_A  TM=9.260E-01  e=1.846E-30  [Eubacterium] cellulosolvens 6
  7bvs-assembly1_A  TM=9.249E-01  e=2.488E-30  [Eubacterium] cellulosolvens 6
  7drd-assembly1_G  TM=9.161E-01  e=6.593E-22  human intestinal bacterium PUE
  7drd-assembly1_A  TM=9.200E-01  e=8.371E-22  human intestinal bacterium PUE
  7exz-assembly1_A  TM=8.553E-01  e=2.931E-21  human intestinal bacterium PUE